Protein AF-0000000073375059 (afdb_homodimer)

Solvent-accessible surface area (backbone atoms only — not comparable to full-atom values): 99688 Å² total; per-residue (Å²): 128,85,52,71,65,58,52,52,54,49,49,52,49,51,52,48,50,50,48,46,50,53,47,50,50,54,46,51,53,35,50,50,41,48,50,53,26,54,52,55,29,67,74,44,81,50,67,69,58,23,49,52,42,42,52,53,29,49,30,58,49,70,66,50,55,66,57,98,88,35,75,55,78,84,76,52,91,84,45,61,63,58,48,45,52,48,57,43,48,57,53,49,50,58,38,50,74,48,37,66,64,62,47,69,67,60,52,48,51,52,49,50,56,55,52,48,53,54,50,20,53,52,47,29,49,52,50,37,51,47,51,50,50,48,50,52,40,38,54,53,69,70,51,69,81,74,83,73,76,79,75,73,75,78,69,64,69,72,77,62,73,51,72,64,56,54,49,51,49,50,54,47,51,60,44,21,59,36,66,62,90,69,61,63,64,58,42,50,48,54,49,36,42,66,42,56,57,31,95,66,61,31,63,44,32,31,54,43,44,52,50,45,27,50,49,42,47,54,50,56,56,62,68,66,55,76,76,75,48,36,53,70,54,44,51,33,39,50,52,54,49,62,72,38,82,50,58,50,71,67,57,43,53,52,50,54,51,43,73,75,28,70,67,54,32,48,53,50,18,51,54,50,28,53,46,59,75,41,44,90,73,58,71,80,67,80,57,35,37,32,44,81,41,78,44,96,88,68,49,72,45,65,39,56,58,65,56,66,70,56,50,49,54,48,44,43,54,13,47,55,51,28,50,47,47,49,52,49,52,51,50,44,50,66,36,72,71,48,56,54,46,62,62,74,66,60,53,68,66,57,53,48,51,43,34,65,67,74,41,85,67,64,56,81,58,10,42,47,46,50,50,50,51,34,49,59,40,46,65,43,46,84,46,42,80,53,40,77,53,67,66,62,70,69,70,72,73,63,76,68,75,79,70,69,84,83,56,51,57,67,48,55,51,87,44,71,68,48,44,54,47,40,50,52,42,53,51,44,37,48,44,59,51,34,17,71,73,68,36,24,32,30,34,37,32,36,26,46,46,58,54,51,48,53,34,27,55,61,46,49,50,50,52,44,43,70,48,38,52,48,68,69,56,51,51,44,49,49,45,65,40,40,36,27,39,30,47,64,93,43,76,84,58,74,55,42,54,33,40,20,17,38,63,60,78,39,50,46,38,50,37,50,54,48,60,54,48,47,51,51,47,52,48,42,18,64,74,49,59,20,49,69,69,46,56,60,88,60,34,38,37,40,66,35,66,48,60,64,51,50,44,52,42,50,52,52,50,52,51,50,26,63,54,53,55,54,56,68,29,68,87,49,20,7,38,41,60,28,50,21,84,90,64,65,60,94,70,74,77,63,81,84,47,59,70,54,55,33,64,52,83,41,27,32,56,37,39,84,78,59,42,76,41,73,41,62,67,61,49,51,55,51,49,53,50,48,50,54,55,44,62,70,25,60,84,15,70,61,50,28,43,52,50,43,36,51,44,69,30,47,48,49,49,64,29,67,53,78,76,28,19,44,62,16,30,59,49,54,52,51,52,45,53,47,52,34,47,50,50,45,57,71,50,24,61,53,90,87,72,59,81,49,91,46,25,71,58,56,55,52,47,51,51,47,28,68,75,67,73,47,92,80,79,65,75,42,46,43,51,32,40,56,80,31,57,22,65,46,44,67,65,61,50,61,58,50,56,30,26,43,79,57,33,42,68,56,47,66,57,56,56,55,53,26,56,52,40,54,52,51,52,52,53,51,49,47,52,53,43,55,51,43,63,75,36,83,64,44,65,64,58,64,77,82,63,88,77,62,93,55,70,91,52,77,78,51,69,67,68,66,54,66,51,54,53,48,32,33,84,86,54,83,60,35,66,38,56,49,52,50,52,28,57,18,58,52,54,76,53,68,63,71,75,51,84,81,34,70,56,49,45,42,28,47,68,43,61,80,62,75,82,58,78,52,71,45,38,53,72,85,80,35,50,53,64,37,48,41,50,45,64,73,28,29,62,63,38,30,74,53,42,74,27,70,55,43,23,61,66,90,74,49,68,60,72,51,57,54,47,62,69,66,54,79,83,82,77,84,133,128,86,50,69,64,58,51,53,53,47,50,51,48,50,52,48,50,52,50,47,52,52,49,50,50,54,44,50,53,35,51,49,40,48,51,53,28,54,52,55,29,67,72,45,80,51,67,68,58,23,49,52,42,42,52,52,29,48,30,59,48,71,68,48,54,67,56,97,89,36,74,57,81,84,76,53,89,84,44,59,63,58,50,44,53,48,56,43,47,57,53,51,50,57,38,51,75,49,36,67,66,61,47,70,67,59,52,48,51,52,48,51,55,56,52,50,54,55,50,21,52,51,47,29,50,52,50,39,50,48,49,49,49,49,51,50,40,39,54,54,70,70,48,68,79,74,83,72,78,79,73,72,75,77,68,66,70,71,78,62,72,51,72,64,55,54,49,51,49,51,54,47,51,61,43,21,60,37,66,64,90,67,60,63,65,58,43,51,47,53,50,36,41,68,42,57,56,32,95,68,60,29,64,43,31,31,54,44,44,53,50,45,27,49,49,42,47,52,49,57,56,62,67,66,53,77,74,75,48,37,54,70,54,44,52,33,39,50,52,52,49,63,72,40,83,51,58,50,72,68,56,42,53,52,51,53,52,42,73,75,29,70,66,54,32,47,53,49,17,51,53,50,28,52,46,60,76,41,45,90,72,57,71,84,70,80,56,35,38,32,44,81,42,76,44,95,88,68,49,73,46,64,39,56,58,67,56,67,69,57,51,50,52,49,42,44,52,12,46,55,51,28,48,46,49,50,52,48,50,50,52,44,52,65,36,71,71,45,57,54,46,62,64,73,66,60,54,68,68,58,52,48,50,42,33,64,68,73,40,86,66,64,55,79,60,10,42,47,47,50,50,48,51,34,51,59,40,44,64,42,45,84,44,41,81,53,40,76,54,68,65,62,72,68,72,72,73,60,76,69,76,78,70,76,76,82,57,50,58,69,48,54,50,86,44,72,66,49,44,53,46,39,51,52,43,53,50,43,37,46,43,59,50,32,17,70,73,68,35,23,31,31,34,38,31,36,26,47,46,58,54,52,48,53,34,29,54,63,48,48,51,51,53,43,44,71,48,39,52,48,69,67,57,51,48,43,50,50,45,66,38,40,36,27,38,29,48,64,92,44,77,85,56,74,56,42,55,33,40,20,17,38,63,60,79,39,50,46,38,50,37,50,53,48,59,54,49,47,53,51,47,51,48,42,20,63,74,47,58,20,48,69,69,46,57,62,88,60,35,38,38,40,65,34,66,49,60,62,51,50,46,53,41,51,52,50,50,51,51,50,27,64,54,54,56,55,56,67,28,69,89,48,20,7,38,41,61,27,52,22,84,90,65,65,60,94,69,75,78,62,82,86,47,58,70,56,54,30,64,52,82,40,27,33,56,37,38,82,80,58,42,76,40,74,39,62,68,59,49,51,55,50,48,54,51,48,50,53,54,42,63,70,25,61,84,15,70,61,50,27,45,51,51,42,35,50,43,70,29,48,47,47,50,64,29,66,52,77,74,28,18,44,62,15,31,60,50,54,52,51,50,44,53,48,53,34,47,51,50,44,58,72,49,28,61,56,89,85,73,59,83,51,91,45,27,70,58,55,54,51,47,51,51,47,28,68,74,66,72,47,91,78,77,64,76,40,45,44,51,33,40,55,80,30,57,24,65,46,45,66,65,62,49,61,58,52,56,32,27,44,81,56,34,43,68,58,46,64,57,56,55,54,52,24,56,53,40,52,52,51,50,50,53,50,50,48,53,54,44,56,52,43,64,74,37,84,63,44,67,65,60,64,75,78,64,87,78,63,92,54,69,90,50,76,80,51,68,67,67,68,55,66,50,56,51,48,32,34,86,87,53,84,59,36,62,38,57,50,52,49,54,27,59,18,56,51,53,77,53,69,64,74,75,52,83,81,35,71,55,48,44,41,28,47,67,43,60,80,62,76,82,57,79,51,70,45,38,53,73,87,79,34,50,54,66,36,47,42,50,44,65,71,28,29,62,61,38,29,75,54,41,72,26,70,55,44,24,58,66,91,73,49,67,61,71,50,56,53,47,62,68,66,53,78,83,81,77,84,133

Structure (mmCIF, N/CA/C/O backbone):
data_AF-0000000073375059-model_v1
#
loop_
_entity.id
_entity.type
_entity.pdbx_description
1 polymer 'Reverse transcriptase domain-containing protein'
#
loop_
_atom_site.group_PDB
_atom_site.id
_atom_site.type_symbol
_atom_site.label_atom_id
_atom_site.label_alt_id
_atom_site.label_comp_id
_atom_site.label_asym_id
_atom_site.label_entity_id
_atom_site.label_seq_id
_atom_site.pdbx_PDB_ins_code
_atom_site.Cartn_x
_atom_site.Cartn_y
_atom_site.Cartn_z
_atom_site.occupancy
_atom_site.B_iso_or_equiv
_atom_site.auth_seq_id
_atom_site.auth_comp_id
_atom_site.auth_asym_id
_atom_site.auth_atom_id
_atom_site.pdbx_PDB_model_num
ATOM 1 N N . MET A 1 1 ? 41.812 -37.438 -14.273 1 23.75 1 MET A N 1
ATOM 2 C CA . MET A 1 1 ? 41.188 -36.125 -14.109 1 23.75 1 MET A CA 1
ATOM 3 C C . MET A 1 1 ? 40.188 -36.125 -12.969 1 23.75 1 MET A C 1
ATOM 5 O O . MET A 1 1 ? 39.188 -36.844 -13.008 1 23.75 1 MET A O 1
ATOM 9 N N . ALA A 1 2 ? 40.531 -36 -11.906 1 39.16 2 ALA A N 1
ATOM 10 C CA . ALA A 1 2 ? 39.812 -35.844 -10.648 1 39.16 2 ALA A CA 1
ATOM 11 C C . ALA A 1 2 ? 38.625 -34.938 -10.812 1 39.16 2 ALA A C 1
ATOM 13 O O . ALA A 1 2 ? 38.781 -33.781 -11.242 1 39.16 2 ALA A O 1
ATOM 14 N N . SER A 1 3 ? 37.25 -35.344 -10.859 1 42.62 3 SER A N 1
ATOM 15 C CA . SER A 1 3 ? 36.031 -35.031 -11.555 1 42.62 3 SER A CA 1
ATOM 16 C C . SER A 1 3 ? 35.594 -33.594 -11.25 1 42.62 3 SER A C 1
ATOM 18 O O . SER A 1 3 ? 35.906 -33.062 -10.188 1 42.62 3 SER A O 1
ATOM 20 N N . ALA A 1 4 ? 35.469 -32.844 -12.32 1 46.31 4 ALA A N 1
ATOM 21 C CA . ALA A 1 4 ? 34.875 -31.5 -12.445 1 46.31 4 ALA A CA 1
ATOM 22 C C . ALA A 1 4 ? 33.781 -31.297 -11.414 1 46.31 4 ALA A C 1
ATOM 24 O O . ALA A 1 4 ? 33.594 -30.188 -10.891 1 46.31 4 ALA A O 1
ATOM 25 N N . LYS A 1 5 ? 33.031 -32.344 -11.102 1 51.94 5 LYS A N 1
ATOM 26 C CA . LYS A 1 5 ? 32 -32.281 -10.07 1 51.94 5 LYS A CA 1
ATOM 27 C C . LYS A 1 5 ? 32.594 -32.031 -8.695 1 51.94 5 LYS A C 1
ATOM 29 O O . LYS A 1 5 ? 32.062 -31.266 -7.902 1 51.94 5 LYS A O 1
ATOM 34 N N . SER A 1 6 ? 33.719 -32.656 -8.523 1 56.62 6 SER A N 1
ATOM 35 C CA . SER A 1 6 ? 34.344 -32.562 -7.219 1 56.62 6 SER A CA 1
ATOM 36 C C . SER A 1 6 ? 34.938 -31.156 -7.016 1 56.62 6 SER A C 1
ATOM 38 O O . SER A 1 6 ? 34.844 -30.594 -5.922 1 56.62 6 SER A O 1
ATOM 40 N N . GLU A 1 7 ? 35.281 -30.578 -8.156 1 55.44 7 GLU A N 1
ATOM 41 C CA . GLU A 1 7 ? 35.875 -29.25 -8.039 1 55.44 7 GLU A CA 1
ATOM 42 C C . GLU A 1 7 ? 34.812 -28.188 -7.82 1 55.44 7 GLU A C 1
ATOM 44 O O . GLU A 1 7 ? 35.031 -27.25 -7.043 1 55.44 7 GLU A O 1
ATOM 49 N N . LEU A 1 8 ? 33.688 -28.328 -8.531 1 60.12 8 LEU A N 1
ATOM 50 C CA . LEU A 1 8 ? 32.594 -27.375 -8.352 1 60.12 8 LEU A CA 1
ATOM 51 C C . LEU A 1 8 ? 32.031 -27.469 -6.941 1 60.12 8 LEU A C 1
ATOM 53 O O . LEU A 1 8 ? 31.734 -26.438 -6.32 1 60.12 8 LEU A O 1
ATOM 57 N N . SER A 1 9 ? 31.875 -28.688 -6.516 1 65.38 9 SER A N 1
ATOM 58 C CA . SER A 1 9 ? 31.375 -28.891 -5.164 1 65.38 9 SER A CA 1
ATOM 59 C C . SER A 1 9 ? 32.312 -28.297 -4.125 1 65.38 9 SER A C 1
ATOM 61 O O . SER A 1 9 ? 31.875 -27.703 -3.145 1 65.38 9 SER A O 1
ATOM 63 N N . GLN A 1 10 ? 33.594 -28.438 -4.398 1 67.38 10 GLN A N 1
ATOM 64 C CA . GLN A 1 10 ? 34.562 -27.891 -3.457 1 67.38 10 GLN A CA 1
ATOM 65 C C . GLN A 1 10 ? 34.562 -26.359 -3.482 1 67.38 10 GLN A C 1
ATOM 67 O O . GLN A 1 10 ? 34.656 -25.719 -2.436 1 67.38 10 GLN A O 1
ATOM 72 N N . THR A 1 11 ? 34.406 -25.859 -4.609 1 65.38 11 THR A N 1
ATOM 73 C CA . THR A 1 11 ? 34.344 -24.406 -4.727 1 65.38 11 THR A CA 1
ATOM 74 C C . THR A 1 11 ? 33.125 -23.844 -4.027 1 65.38 11 THR A C 1
ATOM 76 O O . THR A 1 11 ? 33.188 -22.812 -3.361 1 65.38 11 THR A O 1
ATOM 79 N N . LEU A 1 12 ? 32.062 -24.516 -4.211 1 67.56 12 LEU A N 1
ATOM 80 C CA . LEU A 1 12 ? 30.828 -24.078 -3.574 1 67.56 12 LEU A CA 1
ATOM 81 C C . LEU A 1 12 ? 30.922 -24.203 -2.057 1 67.56 12 LEU A C 1
ATOM 83 O O . LEU A 1 12 ? 30.359 -23.391 -1.324 1 67.56 12 LEU A O 1
ATOM 87 N N . GLN A 1 13 ? 31.578 -25.203 -1.63 1 73.88 13 GLN A N 1
ATOM 88 C CA . GLN A 1 13 ? 31.797 -25.359 -0.197 1 73.88 13 GLN A CA 1
ATOM 89 C C . GLN A 1 13 ? 32.656 -24.234 0.364 1 73.88 13 GLN A C 1
ATOM 91 O O . GLN A 1 13 ? 32.406 -23.734 1.46 1 73.88 13 GLN A O 1
ATOM 96 N N . ASP A 1 14 ? 33.625 -23.828 -0.365 1 71.31 14 ASP A N 1
ATOM 97 C CA . ASP A 1 14 ? 34.5 -22.75 0.074 1 71.31 14 ASP A CA 1
ATOM 98 C C . ASP A 1 14 ? 33.75 -21.422 0.12 1 71.31 14 ASP A C 1
ATOM 100 O O . ASP A 1 14 ? 33.938 -20.625 1.044 1 71.31 14 ASP A O 1
ATOM 104 N N . ILE A 1 15 ? 33 -21.234 -0.841 1 68.25 15 ILE A N 1
ATOM 105 C CA . ILE A 1 15 ? 32.219 -20.016 -0.891 1 68.25 15 ILE A CA 1
ATOM 106 C C . ILE A 1 15 ? 31.234 -19.984 0.279 1 68.25 15 ILE A C 1
ATOM 108 O O . ILE A 1 15 ? 31.062 -18.953 0.932 1 68.25 15 ILE A O 1
ATOM 112 N N . THR A 1 16 ? 30.562 -21.062 0.541 1 74.62 16 THR A N 1
ATOM 113 C CA . THR A 1 16 ? 29.594 -21.141 1.638 1 74.62 16 THR A CA 1
ATOM 114 C C . THR A 1 16 ? 30.297 -20.953 2.982 1 74.62 16 THR A C 1
ATOM 116 O O . THR A 1 16 ? 29.766 -20.297 3.875 1 74.62 16 THR A O 1
ATOM 119 N N . HIS A 1 17 ? 31.484 -21.516 3.094 1 77.81 17 HIS A N 1
ATOM 120 C CA . HIS A 1 17 ? 32.25 -21.344 4.328 1 77.81 17 HIS A CA 1
ATOM 121 C C . HIS A 1 17 ? 32.625 -19.875 4.535 1 77.81 17 HIS A C 1
ATOM 123 O O . HIS A 1 17 ? 32.625 -19.375 5.664 1 77.81 17 HIS A O 1
ATOM 129 N N . ALA A 1 18 ? 33 -19.281 3.473 1 73 18 ALA A N 1
ATOM 130 C CA . ALA A 1 18 ? 33.375 -17.875 3.553 1 73 18 ALA A CA 1
ATOM 131 C C . ALA A 1 18 ? 32.156 -17.016 3.957 1 73 18 ALA A C 1
ATOM 133 O O . ALA A 1 18 ? 32.312 -16.094 4.77 1 73 18 ALA A O 1
ATOM 134 N N . LYS A 1 19 ? 31.094 -17.266 3.35 1 76.31 19 LYS A N 1
ATOM 135 C CA . LYS A 1 19 ? 29.891 -16.531 3.68 1 76.31 19 LYS A CA 1
ATOM 136 C C . LYS A 1 19 ? 29.453 -16.781 5.125 1 76.31 19 LYS A C 1
ATOM 138 O O . LYS A 1 19 ? 28.984 -15.867 5.809 1 76.31 19 LYS A O 1
ATOM 143 N N . LEU A 1 20 ? 29.625 -17.953 5.609 1 81.31 20 LEU A N 1
ATOM 144 C CA . LEU A 1 20 ? 29.266 -18.312 6.98 1 81.31 20 LEU A CA 1
ATOM 145 C C . LEU A 1 20 ? 30.188 -17.609 7.977 1 81.31 20 LEU A C 1
ATOM 147 O O . LEU A 1 20 ? 29.75 -17.203 9.055 1 81.31 20 LEU A O 1
ATOM 151 N N . ARG A 1 21 ? 31.406 -17.516 7.566 1 79.12 21 ARG A N 1
ATOM 152 C CA . ARG A 1 21 ? 32.344 -16.812 8.438 1 79.12 21 ARG A CA 1
ATOM 153 C C . ARG A 1 21 ? 31.984 -15.336 8.531 1 79.12 21 ARG A C 1
ATOM 155 O O . ARG A 1 21 ? 32.031 -14.75 9.617 1 79.12 21 ARG A O 1
ATOM 162 N N . GLU A 1 22 ? 31.719 -14.797 7.402 1 79.5 22 GLU A N 1
ATOM 163 C CA . GLU A 1 22 ? 31.312 -13.391 7.398 1 79.5 22 GLU A CA 1
ATOM 164 C C . GLU A 1 22 ? 30.016 -13.195 8.172 1 79.5 22 GLU A C 1
ATOM 166 O O . GLU A 1 22 ? 29.859 -12.203 8.891 1 79.5 22 GLU A O 1
ATOM 171 N N . LEU A 1 23 ? 29.109 -14.078 7.961 1 84.94 23 LEU A N 1
ATOM 172 C CA . LEU A 1 23 ? 27.844 -14.031 8.672 1 84.94 23 LEU A CA 1
ATOM 173 C C . LEU A 1 23 ? 28.062 -14.164 10.18 1 84.94 23 LEU A C 1
ATOM 175 O O . LEU A 1 23 ? 27.406 -13.461 10.961 1 84.94 23 LEU A O 1
ATOM 179 N N . SER A 1 24 ? 28.922 -15.031 10.57 1 88.38 24 SER A N 1
ATOM 180 C CA . SER A 1 24 ? 29.203 -15.227 11.984 1 88.38 24 SER A CA 1
ATOM 181 C C . SER A 1 24 ? 29.797 -13.969 12.609 1 88.38 24 SER A C 1
ATOM 183 O O . SER A 1 24 ? 29.484 -13.625 13.75 1 88.38 24 SER A O 1
ATOM 185 N N . ARG A 1 25 ? 30.594 -13.328 11.867 1 86.06 25 ARG A N 1
ATOM 186 C CA . ARG A 1 25 ? 31.188 -12.086 12.352 1 86.06 25 ARG A CA 1
ATOM 187 C C . ARG A 1 25 ? 30.109 -11.008 12.523 1 86.06 25 ARG A C 1
ATOM 189 O O . ARG A 1 25 ? 30.062 -10.336 13.555 1 86.06 25 ARG A O 1
ATOM 196 N N . LYS A 1 26 ? 29.344 -10.82 11.531 1 85.38 26 LYS A N 1
ATOM 197 C CA . LYS A 1 26 ? 28.281 -9.828 11.586 1 85.38 26 LYS A CA 1
ATOM 198 C C . LYS A 1 26 ? 27.312 -10.125 12.727 1 85.38 26 LYS A C 1
ATOM 200 O O . LYS A 1 26 ? 26.859 -9.211 13.414 1 85.38 26 LYS A O 1
ATOM 205 N N . GLN A 1 27 ? 26.984 -11.352 12.867 1 90.81 27 GLN A N 1
ATOM 206 C CA . GLN A 1 27 ? 26.078 -11.781 13.93 1 90.81 27 GLN A CA 1
ATOM 207 C C . GLN A 1 27 ? 26.688 -11.5 15.312 1 90.81 27 GLN A C 1
ATOM 209 O O . GLN A 1 27 ? 25.984 -11.031 16.219 1 90.81 27 GLN A O 1
ATOM 214 N N . GLU A 1 28 ? 27.906 -11.805 15.469 1 91.25 28 GLU A N 1
ATOM 215 C CA . GLU A 1 28 ? 28.578 -11.586 16.75 1 91.25 28 GLU A CA 1
ATOM 216 C C . GLU A 1 28 ? 28.594 -10.109 17.109 1 91.25 28 GLU A C 1
ATOM 218 O O . GLU A 1 28 ? 28.375 -9.742 18.266 1 91.25 28 GLU A O 1
ATOM 223 N N . ILE A 1 29 ? 28.922 -9.305 16.125 1 91 29 ILE A N 1
ATOM 224 C CA . ILE A 1 29 ? 28.938 -7.863 16.344 1 91 29 ILE A CA 1
ATOM 225 C C . ILE A 1 29 ? 27.547 -7.383 16.75 1 91 29 ILE A C 1
ATOM 227 O O . ILE A 1 29 ? 27.406 -6.621 17.703 1 91 29 ILE A O 1
ATOM 231 N N . PHE A 1 30 ? 26.578 -7.812 16.047 1 94.25 30 PHE A N 1
ATOM 232 C CA . PHE A 1 30 ? 25.203 -7.422 16.328 1 94.25 30 PHE A CA 1
ATOM 233 C C . PHE A 1 30 ? 24.781 -7.887 17.719 1 94.25 30 PHE A C 1
ATOM 235 O O . PHE A 1 30 ? 24.203 -7.121 18.484 1 94.25 30 PHE A O 1
ATOM 242 N N . LEU A 1 31 ? 25.047 -9.094 18.047 1 94 31 LEU A N 1
ATOM 243 C CA . LEU A 1 31 ? 24.656 -9.648 19.344 1 94 31 LEU A CA 1
ATOM 244 C C . LEU A 1 31 ? 25.375 -8.938 20.484 1 94 31 LEU A C 1
ATOM 246 O O . LEU A 1 31 ? 24.797 -8.758 21.562 1 94 31 LEU A O 1
ATOM 250 N N . SER A 1 32 ? 26.547 -8.578 20.266 1 94.31 32 SER A N 1
ATOM 251 C CA . SER A 1 32 ? 27.281 -7.832 21.266 1 94.31 32 SER A CA 1
ATOM 252 C C . SER A 1 32 ? 26.656 -6.469 21.516 1 94.31 32 SER A C 1
ATOM 254 O O . SER A 1 32 ? 26.453 -6.07 22.672 1 94.31 32 SER A O 1
ATOM 256 N N . HIS A 1 33 ? 26.391 -5.766 20.406 1 94.94 33 HIS A N 1
ATOM 257 C CA . HIS A 1 33 ? 25.719 -4.469 20.531 1 94.94 33 HIS A CA 1
ATOM 258 C C . HIS A 1 33 ? 24.359 -4.609 21.188 1 94.94 33 HIS A C 1
ATOM 260 O O . HIS A 1 33 ? 23.953 -3.758 21.984 1 94.94 33 HIS A O 1
ATOM 266 N N . LYS A 1 34 ? 23.609 -5.629 20.766 1 96.19 34 LYS A N 1
ATOM 267 C CA . LYS A 1 34 ? 22.297 -5.891 21.359 1 96.19 34 LYS A CA 1
ATOM 268 C C . LYS A 1 34 ? 22.406 -6.117 22.859 1 96.19 34 LYS A C 1
ATOM 270 O O . LYS A 1 34 ? 21.641 -5.555 23.641 1 96.19 34 LYS A O 1
ATOM 275 N N . ALA A 1 35 ? 23.344 -6.902 23.281 1 95.81 35 ALA A N 1
ATOM 276 C CA . ALA A 1 35 ? 23.531 -7.195 24.703 1 95.81 35 ALA A CA 1
ATOM 277 C C . ALA A 1 35 ? 23.891 -5.93 25.484 1 95.81 35 ALA A C 1
ATOM 279 O O . ALA A 1 35 ? 23.375 -5.703 26.578 1 95.81 35 ALA A O 1
ATOM 280 N N . THR A 1 36 ? 24.766 -5.117 24.984 1 95.44 36 THR A N 1
ATOM 281 C CA . THR A 1 36 ? 25.156 -3.857 25.609 1 95.44 36 THR A CA 1
ATOM 282 C C . THR A 1 36 ? 23.953 -2.924 25.719 1 95.44 36 THR A C 1
ATOM 284 O O . THR A 1 36 ? 23.766 -2.262 26.75 1 95.44 36 THR A O 1
ATOM 287 N N . THR A 1 37 ? 23.203 -2.873 24.656 1 95.81 37 THR A N 1
ATOM 288 C CA . THR A 1 37 ? 22.016 -2.025 24.641 1 95.81 37 THR A CA 1
ATOM 289 C C . THR A 1 37 ? 21.031 -2.463 25.719 1 95.81 37 THR A C 1
ATOM 291 O O . THR A 1 37 ? 20.516 -1.635 26.469 1 95.81 37 THR A O 1
ATOM 294 N N . LEU A 1 38 ? 20.75 -3.744 25.812 1 96.06 38 LEU A N 1
ATOM 295 C CA . LEU A 1 38 ? 19.781 -4.254 26.766 1 96.06 38 LEU A CA 1
ATOM 296 C C . LEU A 1 38 ? 20.281 -4.062 28.203 1 96.06 38 LEU A C 1
ATOM 298 O O . LEU A 1 38 ? 19.484 -3.783 29.109 1 96.06 38 LEU A O 1
ATOM 302 N N . GLN A 1 39 ? 21.547 -4.168 28.391 1 94.81 39 GLN A N 1
ATOM 303 C CA . GLN A 1 39 ? 22.125 -3.934 29.703 1 94.81 39 GLN A CA 1
ATOM 304 C C . GLN A 1 39 ? 22 -2.469 30.109 1 94.81 39 GLN A C 1
ATOM 306 O O . GLN A 1 39 ? 21.688 -2.164 31.266 1 94.81 39 GLN A O 1
ATOM 311 N N . THR A 1 40 ? 22.266 -1.55 29.188 1 95.25 40 THR A N 1
ATOM 312 C CA . THR A 1 40 ? 22.141 -0.12 29.453 1 95.25 40 THR A CA 1
ATOM 313 C C . THR A 1 40 ? 20.703 0.247 29.781 1 95.25 40 THR A C 1
ATOM 315 O O . THR A 1 40 ? 20.453 1.055 30.688 1 95.25 40 THR A O 1
ATOM 318 N N . VAL A 1 41 ? 19.781 -0.346 29.062 1 94.81 41 VAL A N 1
ATOM 319 C CA . VAL A 1 41 ? 18.359 -0.07 29.266 1 94.81 41 VAL A CA 1
ATOM 320 C C . VAL A 1 41 ? 17.922 -0.573 30.641 1 94.81 41 VAL A C 1
ATOM 322 O O . VAL A 1 41 ? 17.141 0.088 31.328 1 94.81 41 VAL A O 1
ATOM 325 N N . GLN A 1 42 ? 18.406 -1.657 31.062 1 92.5 42 GLN A N 1
ATOM 326 C CA . GLN A 1 42 ? 18.016 -2.252 32.344 1 92.5 42 GLN A CA 1
ATOM 327 C C . GLN A 1 42 ? 18.578 -1.451 33.5 1 92.5 42 GLN A C 1
ATOM 329 O O . GLN A 1 42 ? 18 -1.459 34.594 1 92.5 42 GLN A O 1
ATOM 334 N N . ALA A 1 43 ? 19.547 -0.698 33.312 1 93 43 ALA A N 1
ATOM 335 C CA . ALA A 1 43 ? 20.219 0.071 34.375 1 93 43 ALA A CA 1
ATOM 336 C C . ALA A 1 43 ? 19.484 1.39 34.625 1 93 43 ALA A C 1
ATOM 338 O O . ALA A 1 43 ? 19.672 2.02 35.656 1 93 43 ALA A O 1
ATOM 339 N N . LEU A 1 44 ? 18.609 1.76 33.719 1 93.56 44 LEU A N 1
ATOM 340 C CA . LEU A 1 44 ? 17.953 3.057 33.812 1 93.56 44 LEU A CA 1
ATOM 341 C C . LEU A 1 44 ? 16.578 2.916 34.469 1 93.56 44 LEU A C 1
ATOM 343 O O . LEU A 1 44 ? 15.891 1.911 34.281 1 93.56 44 LEU A O 1
ATOM 347 N N . ASP A 1 45 ? 16.156 3.887 35.219 1 89.12 45 ASP A N 1
ATOM 348 C CA . ASP A 1 45 ? 14.883 3.832 35.938 1 89.12 45 ASP A CA 1
ATOM 349 C C . ASP A 1 45 ? 13.789 4.586 35.188 1 89.12 45 ASP A C 1
ATOM 351 O O . ASP A 1 45 ? 12.648 4.129 35.125 1 89.12 45 ASP A O 1
ATOM 355 N N . SER A 1 46 ? 14.18 5.707 34.594 1 91.5 46 SER A N 1
ATOM 356 C CA . SER A 1 46 ? 13.195 6.516 33.906 1 91.5 46 SER A CA 1
ATOM 357 C C . SER A 1 46 ? 12.742 5.84 32.594 1 91.5 46 SER A C 1
ATOM 359 O O . SER A 1 46 ? 13.578 5.367 31.812 1 91.5 46 SER A O 1
ATOM 361 N N . LYS A 1 47 ? 11.438 5.676 32.438 1 92.06 47 LYS A N 1
ATOM 362 C CA . LYS A 1 47 ? 10.891 5.051 31.234 1 92.06 47 LYS A CA 1
ATOM 363 C C . LYS A 1 47 ? 11.344 5.793 29.984 1 92.06 47 LYS A C 1
ATOM 365 O O . LYS A 1 47 ? 11.656 5.172 28.969 1 92.06 47 LYS A O 1
ATOM 370 N N . ILE A 1 48 ? 11.336 7.152 30.047 1 93.75 48 ILE A N 1
ATOM 371 C CA . ILE A 1 48 ? 11.703 7.973 28.891 1 93.75 48 ILE A CA 1
ATOM 372 C C . ILE A 1 48 ? 13.188 7.77 28.578 1 93.75 48 ILE A C 1
ATOM 374 O O . ILE A 1 48 ? 13.555 7.629 27.406 1 93.75 48 ILE A O 1
ATOM 378 N N . GLU A 1 49 ? 13.992 7.691 29.578 1 94.44 49 GLU A N 1
ATOM 379 C CA . GLU A 1 49 ? 15.422 7.484 29.375 1 94.44 49 GLU A CA 1
ATOM 380 C C . GLU A 1 49 ? 15.703 6.082 28.844 1 94.44 49 GLU A C 1
ATOM 382 O O . GLU A 1 49 ? 16.625 5.895 28.031 1 94.44 49 GLU A O 1
ATOM 387 N N . ARG A 1 50 ? 14.93 5.098 29.344 1 95.25 50 ARG A N 1
ATOM 388 C CA . ARG A 1 50 ? 15.062 3.732 28.844 1 95.25 50 ARG A CA 1
ATOM 389 C C . ARG A 1 50 ? 14.773 3.672 27.344 1 95.25 50 ARG A C 1
ATOM 391 O O . ARG A 1 50 ? 15.508 3.029 26.594 1 95.25 50 ARG A O 1
ATOM 398 N N . LEU A 1 51 ? 13.703 4.32 26.969 1 95.94 51 LEU A N 1
ATOM 399 C CA . LEU A 1 51 ? 13.305 4.32 25.562 1 95.94 51 LEU A CA 1
ATOM 400 C C . LEU A 1 51 ? 14.328 5.055 24.703 1 95.94 51 LEU A C 1
ATOM 402 O O . LEU A 1 51 ? 14.617 4.637 23.578 1 95.94 51 LEU A O 1
ATOM 406 N N . ALA A 1 52 ? 14.883 6.16 25.219 1 94.88 52 ALA A N 1
ATOM 407 C CA . ALA A 1 52 ? 15.914 6.895 24.5 1 94.88 52 ALA A CA 1
ATOM 408 C C . ALA A 1 52 ? 17.172 6.043 24.328 1 94.88 52 ALA A C 1
ATOM 410 O O . ALA A 1 52 ? 17.781 6.039 23.25 1 94.88 52 ALA A O 1
ATOM 411 N N . ALA A 1 53 ? 17.5 5.309 25.391 1 95.75 53 ALA A N 1
ATOM 412 C CA . ALA A 1 53 ? 18.672 4.43 25.328 1 95.75 53 ALA A CA 1
ATOM 413 C C . ALA A 1 53 ? 18.438 3.289 24.328 1 95.75 53 ALA A C 1
ATOM 415 O O . ALA A 1 53 ? 19.359 2.895 23.609 1 95.75 53 ALA A O 1
ATOM 416 N N . LEU A 1 54 ? 17.266 2.75 24.406 1 96 54 LEU A N 1
ATOM 417 C CA . LEU A 1 54 ? 16.922 1.676 23.484 1 96 54 LEU A CA 1
ATOM 418 C C . LEU A 1 54 ? 16.969 2.162 22.047 1 96 54 LEU A C 1
ATOM 420 O O . LEU A 1 54 ? 17.484 1.464 21.172 1 96 54 LEU A O 1
ATOM 424 N N . SER A 1 55 ? 16.391 3.35 21.75 1 95.56 55 SER A N 1
ATOM 425 C CA . SER A 1 55 ? 16.422 3.936 20.422 1 95.56 55 SER A CA 1
ATOM 426 C C . SER A 1 55 ? 17.859 4.148 19.938 1 95.56 55 SER A C 1
ATOM 428 O O . SER A 1 55 ? 18.188 3.82 18.797 1 95.56 55 SER A O 1
ATOM 430 N N . ASN A 1 56 ? 18.703 4.641 20.797 1 94.25 56 ASN A N 1
ATOM 431 C CA . ASN A 1 56 ? 20.094 4.848 20.453 1 94.25 56 ASN A CA 1
ATOM 432 C C . ASN A 1 56 ? 20.828 3.521 20.266 1 94.25 56 ASN A C 1
ATOM 434 O O . ASN A 1 56 ? 21.703 3.408 19.391 1 94.25 56 ASN A O 1
ATOM 438 N N . GLY A 1 57 ? 20.5 2.59 21.125 1 94.94 57 GLY A N 1
ATOM 439 C CA . GLY A 1 57 ? 21.078 1.265 20.969 1 94.94 57 GLY A CA 1
ATOM 440 C C . GLY A 1 57 ? 20.781 0.633 19.625 1 94.94 57 GLY A C 1
ATOM 441 O O . GLY A 1 57 ? 21.641 0.001 19.016 1 94.94 57 GLY A O 1
ATOM 442 N N . LEU A 1 58 ? 19.516 0.742 19.188 1 95 58 LEU A N 1
ATOM 443 C CA . LEU A 1 58 ? 19.125 0.204 17.891 1 95 58 LEU A CA 1
ATOM 444 C C . LEU A 1 58 ? 19.891 0.901 16.75 1 95 58 LEU A C 1
ATOM 446 O O . LEU A 1 58 ? 20.281 0.262 15.781 1 95 58 LEU A O 1
ATOM 450 N N . LYS A 1 59 ? 20.078 2.23 16.875 1 93.44 59 LYS A N 1
ATOM 451 C CA . LYS A 1 59 ? 20.844 2.957 15.867 1 93.44 59 LYS A CA 1
ATOM 452 C C . LYS A 1 59 ? 22.25 2.404 15.75 1 93.44 59 LYS A C 1
ATOM 454 O O . LYS A 1 59 ? 22.781 2.256 14.648 1 93.44 59 LYS A O 1
ATOM 459 N N . THR A 1 60 ? 22.781 2.012 16.828 1 91.44 60 THR A N 1
ATOM 460 C CA . THR A 1 60 ? 24.125 1.418 16.844 1 91.44 60 THR A CA 1
ATOM 461 C C . THR A 1 60 ? 24.078 -0 16.281 1 91.44 60 THR A C 1
ATOM 463 O O . THR A 1 60 ? 24.938 -0.375 15.477 1 91.44 60 THR A O 1
ATOM 466 N N . CYS A 1 61 ? 23.141 -0.775 16.734 1 92.75 61 CYS A N 1
ATOM 467 C CA . CYS A 1 61 ? 23.031 -2.164 16.297 1 92.75 61 CYS A CA 1
ATOM 468 C C . CYS A 1 61 ? 22.891 -2.26 14.789 1 92.75 61 CYS A C 1
ATOM 470 O O . CYS A 1 61 ? 23.453 -3.168 14.164 1 92.75 61 CYS A O 1
ATOM 472 N N . PHE A 1 62 ? 22.188 -1.311 14.211 1 90.69 62 PHE A N 1
ATOM 473 C CA . PHE A 1 62 ? 21.875 -1.387 12.781 1 90.69 62 PHE A CA 1
ATOM 474 C C . PHE A 1 62 ? 22.766 -0.439 11.992 1 90.69 62 PHE A C 1
ATOM 476 O O . PHE A 1 62 ? 22.578 -0.265 10.781 1 90.69 62 PHE A O 1
ATOM 483 N N . GLY A 1 63 ? 23.703 0.239 12.633 1 86.06 63 GLY A N 1
ATOM 484 C CA . GLY A 1 63 ? 24.688 1.087 11.984 1 86.06 63 GLY A CA 1
ATOM 485 C C . GLY A 1 63 ? 24.094 2.359 11.414 1 86.06 63 GLY A C 1
ATOM 486 O O . GLY A 1 63 ? 24.469 2.783 10.312 1 86.06 63 GLY A O 1
ATOM 487 N N . ILE A 1 64 ? 23.094 2.957 12.031 1 88.06 64 ILE A N 1
ATOM 488 C CA . ILE A 1 64 ? 22.484 4.211 11.586 1 88.06 64 ILE A CA 1
ATOM 489 C C . ILE A 1 64 ? 23.297 5.391 12.125 1 88.06 64 ILE A C 1
ATOM 491 O O . ILE A 1 64 ? 23.422 5.559 13.344 1 88.06 64 ILE A O 1
ATOM 495 N N . PRO A 1 65 ? 23.797 6.191 11.305 1 84.81 65 PRO A N 1
ATOM 496 C CA . PRO A 1 65 ? 24.672 7.277 11.766 1 84.81 65 PRO A CA 1
ATOM 497 C C . PRO A 1 65 ? 23.891 8.391 12.477 1 84.81 65 PRO A C 1
ATOM 499 O O . PRO A 1 65 ? 22.766 8.703 12.094 1 84.81 65 PRO A O 1
ATOM 502 N N . VAL A 1 66 ? 24.531 8.938 13.492 1 86.5 66 VAL A N 1
ATOM 503 C CA . VAL A 1 66 ? 23.984 10.062 14.25 1 86.5 66 VAL A CA 1
ATOM 504 C C . VAL A 1 66 ? 24.969 11.234 14.203 1 86.5 66 VAL A C 1
ATOM 506 O O . VAL A 1 66 ? 26.156 11.07 14.516 1 86.5 66 VAL A O 1
ATOM 509 N N . VAL A 1 67 ? 24.5 12.375 13.656 1 78.56 67 VAL A N 1
ATOM 510 C CA . VAL A 1 67 ? 25.312 13.586 13.602 1 78.56 67 VAL A CA 1
ATOM 511 C C . VAL A 1 67 ? 24.688 14.664 14.484 1 78.56 67 VAL A C 1
ATOM 513 O O . VAL A 1 67 ? 23.531 15.031 14.305 1 78.56 67 VAL A O 1
ATOM 516 N N . ASN A 1 68 ? 25.375 15.281 15.328 1 70.75 68 ASN A N 1
ATOM 517 C CA . ASN A 1 68 ? 24.938 16.344 16.234 1 70.75 68 ASN A CA 1
ATOM 518 C C . ASN A 1 68 ? 23.656 15.969 16.969 1 70.75 68 ASN A C 1
ATOM 520 O O . ASN A 1 68 ? 22.719 16.781 17.047 1 70.75 68 ASN A O 1
ATOM 524 N N . GLY A 1 69 ? 23.578 14.617 17.203 1 71.44 69 GLY A N 1
ATOM 525 C CA . GLY A 1 69 ? 22.453 14.148 17.984 1 71.44 69 GLY A CA 1
ATOM 526 C C . GLY A 1 69 ? 21.234 13.812 17.156 1 71.44 69 GLY A C 1
ATOM 527 O O . GLY A 1 69 ? 20.203 13.398 17.688 1 71.44 69 GLY A O 1
ATOM 528 N N . ARG A 1 70 ? 21.406 13.992 15.867 1 78.25 70 ARG A N 1
ATOM 529 C CA . ARG A 1 70 ? 20.297 13.68 14.977 1 78.25 70 ARG A CA 1
ATOM 530 C C . ARG A 1 70 ? 20.656 12.539 14.031 1 78.25 70 ARG A C 1
ATOM 532 O O . ARG A 1 70 ? 21.797 12.461 13.539 1 78.25 70 ARG A O 1
ATOM 539 N N . MET A 1 71 ? 19.688 11.734 13.898 1 84.12 71 MET A N 1
ATOM 540 C CA . MET A 1 71 ? 19.906 10.594 13.016 1 84.12 71 MET A CA 1
ATOM 541 C C . MET A 1 71 ? 19.812 11.016 11.555 1 84.12 71 MET A C 1
ATOM 543 O O . MET A 1 71 ? 19.031 11.906 11.211 1 84.12 71 MET A O 1
ATOM 547 N N . ILE A 1 72 ? 20.609 10.477 10.719 1 77 72 ILE A N 1
ATOM 548 C CA . ILE A 1 72 ? 20.594 10.719 9.281 1 77 72 ILE A CA 1
ATOM 549 C C . ILE A 1 72 ? 19.891 9.555 8.578 1 77 72 ILE A C 1
ATOM 551 O O . ILE A 1 72 ? 20.266 8.398 8.758 1 77 72 ILE A O 1
ATOM 555 N N . ARG A 1 73 ? 18.984 9.844 7.824 1 81.06 73 ARG A N 1
ATOM 556 C CA . ARG A 1 73 ? 18.203 8.82 7.133 1 81.06 73 ARG A CA 1
ATOM 557 C C . ARG A 1 73 ? 18.844 8.453 5.797 1 81.06 73 ARG A C 1
ATOM 559 O O . ARG A 1 73 ? 19.594 9.25 5.219 1 81.06 73 ARG A O 1
ATOM 566 N N . GLY A 1 74 ? 18.484 7.293 5.227 1 71.38 74 GLY A N 1
ATOM 567 C CA . GLY A 1 74 ? 18.781 6.879 3.865 1 71.38 74 GLY A CA 1
ATOM 568 C C . GLY A 1 74 ? 20.109 6.168 3.736 1 71.38 74 GLY A C 1
ATOM 569 O O . GLY A 1 74 ? 20.562 5.867 2.627 1 71.38 74 GLY A O 1
ATOM 570 N N . HIS A 1 75 ? 20.75 5.949 4.758 1 62.84 75 HIS A N 1
ATOM 571 C CA . HIS A 1 75 ? 22.078 5.387 4.609 1 62.84 75 HIS A CA 1
ATOM 572 C C . HIS A 1 75 ? 22.062 3.867 4.727 1 62.84 75 HIS A C 1
ATOM 574 O O . HIS A 1 75 ? 23.047 3.201 4.41 1 62.84 75 HIS A O 1
ATOM 580 N N . THR A 1 76 ? 21 3.41 5.297 1 66.31 76 THR A N 1
ATOM 581 C CA . THR A 1 76 ? 20.922 1.956 5.391 1 66.31 76 THR A CA 1
ATOM 582 C C . THR A 1 76 ? 20.031 1.384 4.289 1 66.31 76 THR A C 1
ATOM 584 O O . THR A 1 76 ? 18.969 1.926 4.004 1 66.31 76 THR A O 1
ATOM 587 N N . SER A 1 77 ? 20.484 0.806 3.32 1 58.56 77 SER A N 1
ATOM 588 C CA . SER A 1 77 ? 19.75 0.29 2.168 1 58.56 77 SER A CA 1
ATOM 589 C C . SER A 1 77 ? 18.625 -0.649 2.602 1 58.56 77 SER A C 1
ATOM 591 O O . SER A 1 77 ? 17.594 -0.721 1.95 1 58.56 77 SER A O 1
ATOM 593 N N . ASN A 1 78 ? 18.703 -1.229 3.822 1 67.69 78 ASN A N 1
ATOM 594 C CA . ASN A 1 78 ? 17.797 -2.342 4.043 1 67.69 78 ASN A CA 1
ATOM 595 C C . ASN A 1 78 ? 16.891 -2.094 5.25 1 67.69 78 ASN A C 1
ATOM 597 O O . ASN A 1 78 ? 16.047 -2.934 5.586 1 67.69 78 ASN A O 1
ATOM 601 N N . HIS A 1 79 ? 17.016 -0.935 5.887 1 81.44 79 HIS A N 1
ATOM 602 C CA . HIS A 1 79 ? 16.234 -0.769 7.105 1 81.44 79 HIS A CA 1
ATOM 603 C C . HIS A 1 79 ? 15.516 0.579 7.117 1 81.44 79 HIS A C 1
ATOM 605 O O . HIS A 1 79 ? 15.539 1.288 8.125 1 81.44 79 HIS A O 1
ATOM 611 N N . GLU A 1 80 ? 15 0.889 6.012 1 82.75 80 GLU A N 1
ATOM 612 C CA . GLU A 1 80 ? 14.328 2.178 5.871 1 82.75 80 GLU A CA 1
ATOM 613 C C . GLU A 1 80 ? 13.172 2.309 6.859 1 82.75 80 GLU A C 1
ATOM 615 O O . GLU A 1 80 ? 12.945 3.387 7.414 1 82.75 80 GLU A O 1
ATOM 620 N N . ARG A 1 81 ? 12.469 1.314 7.141 1 88.25 81 ARG A N 1
ATOM 621 C CA . ARG A 1 81 ? 11.328 1.345 8.055 1 88.25 81 ARG A CA 1
ATOM 622 C C . ARG A 1 81 ? 11.781 1.605 9.484 1 88.25 81 ARG A C 1
ATOM 624 O O . ARG A 1 81 ? 11.109 2.32 10.234 1 88.25 81 ARG A O 1
ATOM 631 N N . LEU A 1 82 ? 12.758 0.916 9.836 1 90.5 82 LEU A N 1
ATOM 632 C CA . LEU A 1 82 ? 13.289 1.123 11.18 1 90.5 82 LEU A CA 1
ATOM 633 C C . LEU A 1 82 ? 13.773 2.559 11.352 1 90.5 82 LEU A C 1
ATOM 635 O O . LEU A 1 82 ? 13.578 3.158 12.414 1 90.5 82 LEU A O 1
ATOM 639 N N . GLU A 1 83 ? 14.406 3.084 10.32 1 91.12 83 GLU A N 1
ATOM 640 C CA . GLU A 1 83 ? 14.875 4.465 10.383 1 91.12 83 GLU A CA 1
ATOM 641 C C . GLU A 1 83 ? 13.719 5.434 10.633 1 91.12 83 GLU A C 1
ATOM 643 O O . GLU A 1 83 ? 13.852 6.363 11.43 1 91.12 83 GLU A O 1
ATOM 648 N N . ILE A 1 84 ? 12.656 5.23 9.945 1 91 84 ILE A N 1
ATOM 649 C CA . ILE A 1 84 ? 11.484 6.086 10.102 1 91 84 ILE A CA 1
ATOM 650 C C . ILE A 1 84 ? 10.93 5.961 11.523 1 91 84 ILE A C 1
ATOM 652 O O . ILE A 1 84 ? 10.609 6.965 12.156 1 91 84 ILE A O 1
ATOM 656 N N . THR A 1 85 ? 10.805 4.734 11.977 1 92.88 85 THR A N 1
ATOM 657 C CA . THR A 1 85 ? 10.297 4.488 13.32 1 92.88 85 THR A CA 1
ATOM 658 C C . THR A 1 85 ? 11.172 5.184 14.359 1 92.88 85 THR A C 1
ATOM 660 O O . THR A 1 85 ? 10.664 5.828 15.281 1 92.88 85 THR A O 1
ATOM 663 N N . LEU A 1 86 ? 12.484 5.094 14.219 1 93.75 86 LEU A N 1
ATOM 664 C CA . LEU A 1 86 ? 13.406 5.684 15.172 1 93.75 86 LEU A CA 1
ATOM 665 C C . LEU A 1 86 ? 13.359 7.207 15.117 1 93.75 86 LEU A C 1
ATOM 667 O O . LEU A 1 86 ? 13.391 7.875 16.156 1 93.75 86 LEU A O 1
ATOM 671 N N . ALA A 1 87 ? 13.305 7.719 13.898 1 91.62 87 ALA A N 1
ATOM 672 C CA . ALA A 1 87 ? 13.188 9.164 13.734 1 91.62 87 ALA A CA 1
ATOM 673 C C . ALA A 1 87 ? 11.938 9.695 14.422 1 91.62 87 ALA A C 1
ATOM 675 O O . ALA A 1 87 ? 11.977 10.742 15.086 1 91.62 87 ALA A O 1
ATOM 676 N N . ASN A 1 88 ? 10.852 9.055 14.258 1 93.31 88 ASN A N 1
ATOM 677 C CA . ASN A 1 88 ? 9.586 9.469 14.867 1 93.31 88 ASN A CA 1
ATOM 678 C C . ASN A 1 88 ? 9.625 9.328 16.391 1 93.31 88 ASN A C 1
ATOM 680 O O . ASN A 1 88 ? 9.148 10.211 17.109 1 93.31 88 ASN A O 1
ATOM 684 N N . ILE A 1 89 ? 10.172 8.266 16.859 1 94.19 89 ILE A N 1
ATOM 685 C CA . ILE A 1 89 ? 10.219 8.016 18.297 1 94.19 89 ILE A CA 1
ATOM 686 C C . ILE A 1 89 ? 11.062 9.086 18.984 1 94.19 89 ILE A C 1
ATOM 688 O O . ILE A 1 89 ? 10.742 9.523 20.094 1 94.19 89 ILE A O 1
ATOM 692 N N . ASP A 1 90 ? 12.133 9.508 18.312 1 91.75 90 ASP A N 1
ATOM 693 C CA . ASP A 1 90 ? 12.953 10.586 18.875 1 91.75 90 ASP A CA 1
ATOM 694 C C . ASP A 1 90 ? 12.125 11.852 19.094 1 91.75 90 ASP A C 1
ATOM 696 O O . ASP A 1 90 ? 12.297 12.539 20.094 1 91.75 90 ASP A O 1
ATOM 700 N N . ARG A 1 91 ? 11.297 12.117 18.219 1 92.75 91 ARG A N 1
ATOM 701 C CA . ARG A 1 91 ? 10.445 13.305 18.312 1 92.75 91 ARG A CA 1
ATOM 702 C C . ARG A 1 91 ? 9.344 13.094 19.344 1 92.75 91 ARG A C 1
ATOM 704 O O . ARG A 1 91 ? 9.031 14.008 20.125 1 92.75 91 ARG A O 1
ATOM 711 N N . PHE A 1 92 ? 8.781 11.938 19.391 1 95.31 92 PHE A N 1
ATOM 712 C CA . PHE A 1 92 ? 7.738 11.633 20.359 1 95.31 92 PHE A CA 1
ATOM 713 C C . PHE A 1 92 ? 8.289 11.672 21.781 1 95.31 92 PHE A C 1
ATOM 715 O O . PHE A 1 92 ? 7.586 12.078 22.703 1 95.31 92 PHE A O 1
ATOM 722 N N . LEU A 1 93 ? 9.477 11.234 21.906 1 93.69 93 LEU A N 1
ATOM 723 C CA . LEU A 1 93 ? 10.086 11.234 23.234 1 93.69 93 LEU A CA 1
ATOM 724 C C . LEU A 1 93 ? 10.289 12.664 23.734 1 93.69 93 LEU A C 1
ATOM 726 O O . LEU A 1 93 ? 10.188 12.922 24.938 1 93.69 93 LEU A O 1
ATOM 730 N N . LYS A 1 94 ? 10.617 13.555 22.828 1 92.25 94 LYS A N 1
ATOM 731 C CA . LYS A 1 94 ? 10.719 14.961 23.219 1 92.25 94 LYS A CA 1
ATOM 732 C C . LYS A 1 94 ? 9.375 15.484 23.719 1 92.25 94 LYS A C 1
ATOM 734 O O . LYS A 1 94 ? 9.328 16.25 24.688 1 92.25 94 LYS A O 1
ATOM 739 N N . GLN A 1 95 ? 8.336 15.125 23.031 1 94.56 95 GLN A N 1
ATOM 740 C CA . GLN A 1 95 ? 7 15.484 23.5 1 94.56 95 GLN A CA 1
ATOM 741 C C . GLN A 1 95 ? 6.719 14.891 24.891 1 94.56 95 GLN A C 1
ATOM 743 O O . GLN A 1 95 ? 6.176 15.57 25.766 1 94.56 95 GLN A O 1
ATOM 748 N N . ALA A 1 96 ? 7.113 13.633 25.047 1 94.44 96 ALA A N 1
ATOM 749 C CA . ALA A 1 96 ? 6.828 12.898 26.266 1 94.44 96 ALA A CA 1
ATOM 750 C C . ALA A 1 96 ? 7.543 13.523 27.469 1 94.44 96 ALA A C 1
ATOM 752 O O . ALA A 1 96 ? 7.109 13.367 28.609 1 94.44 96 ALA A O 1
ATOM 753 N N . GLN A 1 97 ? 8.578 14.281 27.234 1 92 97 GLN A N 1
ATOM 754 C CA . GLN A 1 97 ? 9.32 14.938 28.312 1 92 97 GLN A CA 1
ATOM 755 C C . GLN A 1 97 ? 8.484 16.031 28.969 1 92 97 GLN A C 1
ATOM 757 O O . GLN A 1 97 ? 8.641 16.297 30.172 1 92 97 GLN A O 1
ATOM 762 N N . TYR A 1 98 ? 7.578 16.641 28.156 1 92.44 98 TYR A N 1
ATOM 763 C CA . TYR A 1 98 ? 6.832 17.781 28.656 1 92.44 98 TYR A CA 1
ATOM 764 C C . TYR A 1 98 ? 5.348 17.469 28.781 1 92.44 98 TYR A C 1
ATOM 766 O O . TYR A 1 98 ? 4.645 18.031 29.609 1 92.44 98 TYR A O 1
ATOM 774 N N . ASP A 1 99 ? 4.793 16.562 27.969 1 92.94 99 ASP A N 1
ATOM 775 C CA . ASP A 1 99 ? 3.361 16.328 27.797 1 92.94 99 ASP A CA 1
ATOM 776 C C . ASP A 1 99 ? 2.879 15.219 28.719 1 92.94 99 ASP A C 1
ATOM 778 O O . ASP A 1 99 ? 3.139 14.039 28.469 1 92.94 99 ASP A O 1
ATOM 782 N N . PRO A 1 100 ? 2.166 15.477 29.688 1 90.44 100 PRO A N 1
ATOM 783 C CA . PRO A 1 100 ? 1.685 14.445 30.609 1 90.44 100 PRO A CA 1
ATOM 784 C C . PRO A 1 100 ? 0.64 13.531 29.984 1 90.44 100 PRO A C 1
ATOM 786 O O . PRO A 1 100 ? 0.302 12.492 30.547 1 90.44 100 PRO A O 1
ATOM 789 N N . SER A 1 101 ? 0.125 13.945 28.812 1 91.19 101 SER A N 1
ATOM 790 C CA . SER A 1 101 ? -0.936 13.164 28.172 1 91.19 101 SER A CA 1
ATOM 791 C C . SER A 1 101 ? -0.379 11.922 27.5 1 91.19 101 SER A C 1
ATOM 793 O O . SER A 1 101 ? -1.137 11.039 27.094 1 91.19 101 SER A O 1
ATOM 795 N N . ILE A 1 102 ? 0.937 11.805 27.375 1 93.62 102 ILE A N 1
ATOM 796 C CA . ILE A 1 102 ? 1.535 10.586 26.844 1 93.62 102 ILE A CA 1
ATOM 797 C C . ILE A 1 102 ? 1.488 9.477 27.891 1 93.62 102 ILE A C 1
ATOM 799 O O . ILE A 1 102 ? 2.236 9.516 28.875 1 93.62 102 ILE A O 1
ATOM 803 N N . SER A 1 103 ? 0.695 8.508 27.656 1 91.88 103 SER A N 1
ATOM 804 C CA . SER A 1 103 ? 0.416 7.465 28.641 1 91.88 103 SER A CA 1
ATOM 805 C C . SER A 1 103 ? 1.521 6.414 28.656 1 91.88 103 SER A C 1
ATOM 807 O O . SER A 1 103 ? 2.271 6.281 27.688 1 91.88 103 SER A O 1
ATOM 809 N N . PRO A 1 104 ? 1.604 5.688 29.766 1 91 104 PRO A N 1
ATOM 810 C CA . PRO A 1 104 ? 2.559 4.578 29.828 1 91 104 PRO A CA 1
ATOM 811 C C . PRO A 1 104 ? 2.248 3.48 28.812 1 91 104 PRO A C 1
ATOM 813 O O . PRO A 1 104 ? 3.16 2.795 28.344 1 91 104 PRO A O 1
ATOM 816 N N . SER A 1 105 ? 1.028 3.369 28.453 1 91.94 105 SER A N 1
ATOM 817 C CA . SER A 1 105 ? 0.648 2.354 27.484 1 91.94 105 SER A CA 1
ATOM 818 C C . SER A 1 105 ? 1.248 2.652 26.109 1 91.94 105 SER A C 1
ATOM 820 O O . SER A 1 105 ? 1.703 1.742 25.422 1 91.94 105 SER A O 1
ATOM 822 N N . ILE A 1 106 ? 1.258 3.893 25.75 1 94 106 ILE A N 1
ATOM 823 C CA . ILE A 1 106 ? 1.832 4.297 24.469 1 94 106 ILE A CA 1
ATOM 824 C C . ILE A 1 106 ? 3.344 4.082 24.484 1 94 106 ILE A C 1
ATOM 826 O O . ILE A 1 106 ? 3.924 3.613 23.516 1 94 106 ILE A O 1
ATOM 830 N N . MET A 1 107 ? 3.967 4.363 25.625 1 94.5 107 MET A N 1
ATOM 831 C CA . MET A 1 107 ? 5.41 4.176 25.75 1 94.5 107 MET A CA 1
ATOM 832 C C . MET A 1 107 ? 5.773 2.697 25.719 1 94.5 107 MET A C 1
ATOM 834 O O . MET A 1 107 ? 6.82 2.32 25.203 1 94.5 107 MET A O 1
ATOM 838 N N . GLN A 1 108 ? 4.895 1.942 26.297 1 94.25 108 GLN A N 1
ATOM 839 C CA . GLN A 1 108 ? 5.113 0.5 26.25 1 94.25 108 GLN A CA 1
ATOM 840 C C . GLN A 1 108 ? 5.035 -0.02 24.812 1 94.25 108 GLN A C 1
ATOM 842 O O . GLN A 1 108 ? 5.789 -0.916 24.438 1 94.25 108 GLN A O 1
ATOM 847 N N . ARG A 1 109 ? 4.191 0.483 24.078 1 93.62 109 ARG A N 1
ATOM 848 C CA . ARG A 1 109 ? 4.07 0.101 22.672 1 93.62 109 ARG A CA 1
ATOM 849 C C . ARG A 1 109 ? 5.336 0.451 21.891 1 93.62 109 ARG A C 1
ATOM 851 O O . ARG A 1 109 ? 5.777 -0.318 21.031 1 93.62 109 ARG A O 1
ATOM 858 N N . TRP A 1 110 ? 5.898 1.66 22.203 1 95.06 110 TRP A N 1
ATOM 859 C CA . TRP A 1 110 ? 7.156 2.043 21.578 1 95.06 110 TRP A CA 1
ATOM 860 C C . TRP A 1 110 ? 8.266 1.059 21.922 1 95.06 110 TRP A C 1
ATOM 862 O O . TRP A 1 110 ? 9.023 0.63 21.047 1 95.06 110 TRP A O 1
ATOM 872 N N . GLN A 1 111 ? 8.281 0.736 23.188 1 95.31 111 GLN A N 1
ATOM 873 C CA . GLN A 1 111 ? 9.305 -0.192 23.656 1 95.31 111 GLN A CA 1
ATOM 874 C C . GLN A 1 111 ? 9.18 -1.547 22.969 1 95.31 111 GLN A C 1
ATOM 876 O O . GLN A 1 111 ? 10.18 -2.119 22.531 1 95.31 111 GLN A O 1
ATOM 881 N N . GLN A 1 112 ? 8 -2.035 22.906 1 94.06 112 GLN A N 1
ATOM 882 C CA . GLN A 1 112 ? 7.758 -3.328 22.281 1 94.06 112 GLN A CA 1
ATOM 883 C C . GLN A 1 112 ? 8.141 -3.299 20.797 1 94.06 112 GLN A C 1
ATOM 885 O O . GLN A 1 112 ? 8.68 -4.273 20.266 1 94.06 112 GLN A O 1
ATOM 890 N N . SER A 1 113 ? 7.785 -2.271 20.094 1 93.62 113 SER A N 1
ATOM 891 C CA . SER A 1 113 ? 8.133 -2.125 18.688 1 93.62 113 SER A CA 1
ATOM 892 C C . SER A 1 113 ? 9.641 -2.16 18.484 1 93.62 113 SER A C 1
ATOM 894 O O . SER A 1 113 ? 10.133 -2.824 17.578 1 93.62 113 SER A O 1
ATOM 896 N N . LEU A 1 114 ? 10.391 -1.471 19.359 1 95.5 114 LEU A N 1
ATOM 897 C CA . LEU A 1 114 ? 11.852 -1.425 19.25 1 95.5 114 LEU A CA 1
ATOM 898 C C . LEU A 1 114 ? 12.461 -2.787 19.578 1 95.5 114 LEU A C 1
ATOM 900 O O . LEU A 1 114 ? 13.344 -3.26 18.859 1 95.5 114 LEU A O 1
ATOM 904 N N . LEU A 1 115 ? 11.945 -3.461 20.594 1 95.69 115 LEU A N 1
ATOM 905 C CA . LEU A 1 115 ? 12.453 -4.773 20.969 1 95.69 115 LEU A CA 1
ATOM 906 C C . LEU A 1 115 ? 12.148 -5.809 19.891 1 95.69 115 LEU A C 1
ATOM 908 O O . LEU A 1 115 ? 12.961 -6.703 19.641 1 95.69 115 LEU A O 1
ATOM 912 N N . SER A 1 116 ? 11.023 -5.684 19.312 1 94.5 116 SER A N 1
ATOM 913 C CA . SER A 1 116 ? 10.641 -6.605 18.25 1 94.5 116 SER A CA 1
ATOM 914 C C . SER A 1 116 ? 11.609 -6.535 17.078 1 94.5 116 SER A C 1
ATOM 916 O O . SER A 1 116 ? 11.906 -7.551 16.453 1 94.5 116 SER A O 1
ATOM 918 N N . ASN A 1 117 ? 12.102 -5.359 16.75 1 93.94 117 ASN A N 1
ATOM 919 C CA . ASN A 1 117 ? 13.062 -5.211 15.672 1 93.94 117 ASN A CA 1
ATOM 920 C C . ASN A 1 117 ? 14.383 -5.914 15.992 1 93.94 117 ASN A C 1
ATOM 922 O O . ASN A 1 117 ? 15.008 -6.5 15.109 1 93.94 117 ASN A O 1
ATOM 926 N N . LEU A 1 118 ? 14.797 -5.852 17.234 1 94.75 118 LEU A N 1
ATOM 927 C CA . LEU A 1 118 ? 16 -6.547 17.672 1 94.75 118 LEU A CA 1
ATOM 928 C C . LEU A 1 118 ? 15.82 -8.062 17.578 1 94.75 118 LEU A C 1
ATOM 930 O O . LEU A 1 118 ? 16.719 -8.773 17.141 1 94.75 118 LEU A O 1
ATOM 934 N N . GLU A 1 119 ? 14.703 -8.477 17.938 1 94.19 119 GLU A N 1
ATOM 935 C CA . GLU A 1 119 ? 14.406 -9.906 17.906 1 94.19 119 GLU A CA 1
ATOM 936 C C . GLU A 1 119 ? 14.344 -10.422 16.469 1 94.19 119 GLU A C 1
ATOM 938 O O . GLU A 1 119 ? 14.836 -11.508 16.172 1 94.19 119 GLU A O 1
ATOM 943 N N . MET A 1 120 ? 13.695 -9.719 15.617 1 92.56 120 MET A N 1
ATOM 944 C CA . MET A 1 120 ? 13.578 -10.102 14.219 1 92.56 120 MET A CA 1
ATOM 945 C C . MET A 1 120 ? 14.953 -10.242 13.57 1 92.56 120 MET A C 1
ATOM 947 O O . MET A 1 120 ? 15.203 -11.203 12.836 1 92.56 120 MET A O 1
ATOM 951 N N . GLN A 1 121 ? 15.82 -9.273 13.867 1 92.19 121 GLN A N 1
ATOM 952 C CA . GLN A 1 121 ? 17.156 -9.328 13.281 1 92.19 121 GLN A CA 1
ATOM 953 C C . GLN A 1 121 ? 17.953 -10.5 13.844 1 92.19 121 GLN A C 1
ATOM 955 O O . GLN A 1 121 ? 18.75 -11.117 13.133 1 92.19 121 GLN A O 1
ATOM 960 N N . THR A 1 122 ? 17.781 -10.797 15.109 1 94.06 122 THR A N 1
ATOM 961 C CA . THR A 1 122 ? 18.422 -11.961 15.727 1 94.06 122 THR A CA 1
ATOM 962 C C . THR A 1 122 ? 17.969 -13.242 15.031 1 94.06 122 THR A C 1
ATOM 964 O O . THR A 1 122 ? 18.797 -14.109 14.734 1 94.06 122 THR A O 1
ATOM 967 N N . LEU A 1 123 ? 16.719 -13.344 14.734 1 94.25 123 LEU A N 1
ATOM 968 C CA . LEU A 1 123 ? 16.172 -14.516 14.07 1 94.25 123 LEU A CA 1
ATOM 969 C C . LEU A 1 123 ? 16.688 -14.625 12.641 1 94.25 123 LEU A C 1
ATOM 971 O O . LEU A 1 123 ? 16.984 -15.727 12.156 1 94.25 123 LEU A O 1
ATOM 975 N N . LYS A 1 124 ? 16.781 -13.539 11.969 1 92 124 LYS A N 1
ATOM 976 C CA . LYS A 1 124 ? 17.281 -13.539 10.594 1 92 124 LYS A CA 1
ATOM 977 C C . LYS A 1 124 ? 18.719 -14.07 10.523 1 92 124 LYS A C 1
ATOM 979 O O . LYS A 1 124 ? 19.047 -14.859 9.633 1 92 124 LYS A O 1
ATOM 984 N N . TYR A 1 125 ? 19.578 -13.703 11.469 1 91.69 125 TYR A N 1
ATOM 985 C CA . TYR A 1 125 ? 20.953 -14.203 11.516 1 91.69 125 TYR A CA 1
ATOM 986 C C . TYR A 1 125 ? 20.969 -15.688 11.859 1 91.69 125 TYR A C 1
ATOM 988 O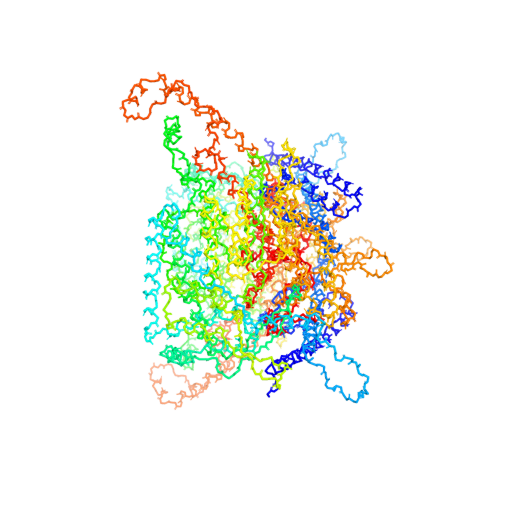 O . TYR A 1 125 ? 21.75 -16.453 11.289 1 91.69 125 TYR A O 1
ATOM 996 N N . GLU A 1 126 ? 20.109 -16.047 12.711 1 93.38 126 GLU A N 1
ATOM 997 C CA . GLU A 1 126 ? 20.031 -17.438 13.117 1 93.38 126 GLU A CA 1
ATOM 998 C C . GLU A 1 126 ? 19.641 -18.344 11.945 1 93.38 126 GLU A C 1
ATOM 1000 O O . GLU A 1 126 ? 20.25 -19.406 11.75 1 93.38 126 GLU A O 1
ATOM 1005 N N . PHE A 1 127 ? 18.719 -17.953 11.172 1 94.25 127 PHE A N 1
ATOM 1006 C CA . PHE A 1 127 ? 18.219 -18.797 10.086 1 94.25 127 PHE A CA 1
ATOM 1007 C C . PHE A 1 127 ? 19.109 -18.688 8.867 1 94.25 127 PHE A C 1
ATOM 1009 O O . PHE A 1 127 ? 19.141 -19.578 8.023 1 94.25 127 PHE A O 1
ATOM 1016 N N . ALA A 1 128 ? 19.797 -17.594 8.75 1 90.25 128 ALA A N 1
ATOM 1017 C CA . ALA A 1 128 ? 20.844 -17.516 7.727 1 90.25 128 ALA A CA 1
ATOM 1018 C C . ALA A 1 128 ? 21.969 -18.5 8.023 1 90.25 128 ALA A C 1
ATOM 1020 O O . ALA A 1 128 ? 22.469 -19.156 7.109 1 90.25 128 ALA A O 1
ATOM 1021 N N . THR A 1 129 ? 22.359 -18.562 9.273 1 90.81 129 THR A N 1
ATOM 1022 C CA . THR A 1 129 ? 23.375 -19.531 9.703 1 90.81 129 THR A CA 1
ATOM 1023 C C . THR A 1 129 ? 22.875 -20.953 9.5 1 90.81 129 THR A C 1
ATOM 1025 O O . THR A 1 129 ? 23.625 -21.812 9.016 1 90.81 129 THR A O 1
ATOM 1028 N N . LEU A 1 130 ? 21.641 -21.141 9.844 1 92.56 130 LEU A N 1
ATOM 1029 C CA . LEU A 1 130 ? 21.047 -22.453 9.648 1 92.56 130 LEU A CA 1
ATOM 1030 C C . LEU A 1 130 ? 21.062 -22.844 8.172 1 92.56 130 LEU A C 1
ATOM 1032 O O . LEU A 1 130 ? 21.422 -23.984 7.828 1 92.56 130 LEU A O 1
ATOM 1036 N N . PHE A 1 131 ? 20.719 -21.969 7.34 1 90.5 131 PHE A N 1
ATOM 1037 C CA . PHE A 1 131 ? 20.688 -22.234 5.906 1 90.5 131 PHE A CA 1
ATOM 1038 C C . PHE A 1 131 ? 22.078 -22.609 5.395 1 90.5 131 PHE A C 1
ATOM 1040 O O . PHE A 1 131 ? 22.219 -23.516 4.578 1 90.5 131 PHE A O 1
ATOM 1047 N N . GLY A 1 132 ? 23.062 -21.891 5.844 1 85.12 132 GLY A N 1
ATOM 1048 C CA . GLY A 1 132 ? 24.438 -22.219 5.484 1 85.12 132 GLY A CA 1
ATOM 1049 C C . GLY A 1 132 ? 24.844 -23.609 5.953 1 85.12 132 GLY A C 1
ATOM 1050 O O . GLY A 1 132 ? 25.516 -24.328 5.223 1 85.12 132 GLY A O 1
ATOM 1051 N N . GLN A 1 133 ? 24.438 -23.938 7.102 1 89.12 133 GLN A N 1
ATOM 1052 C CA . GLN A 1 133 ? 24.781 -25.25 7.664 1 89.12 133 GLN A CA 1
ATOM 1053 C C . GLN A 1 133 ? 24.078 -26.375 6.898 1 89.12 133 GLN A C 1
ATOM 1055 O O . GLN A 1 133 ? 24.672 -27.438 6.672 1 89.12 133 GLN A O 1
ATOM 1060 N N . LEU A 1 134 ? 22.844 -26.141 6.551 1 89.88 134 LEU A N 1
ATOM 1061 C CA . LEU A 1 134 ? 22.094 -27.125 5.773 1 89.88 134 LEU A CA 1
ATOM 1062 C C . LEU A 1 134 ? 22.734 -27.328 4.398 1 89.88 134 LEU A C 1
ATOM 1064 O O . LEU A 1 134 ? 22.781 -28.453 3.887 1 89.88 134 LEU A O 1
ATOM 1068 N N . THR A 1 135 ? 23.188 -26.25 3.846 1 84.31 135 THR A N 1
ATOM 1069 C CA . THR A 1 135 ? 23.859 -26.328 2.555 1 84.31 135 THR A CA 1
ATOM 1070 C C . THR A 1 135 ? 25.156 -27.125 2.666 1 84.31 135 THR A C 1
ATOM 1072 O O . THR A 1 135 ? 25.453 -27.969 1.808 1 84.31 135 THR A O 1
ATOM 1075 N N . MET A 1 136 ? 25.891 -26.922 3.73 1 82.56 136 MET A N 1
ATOM 1076 C CA . MET A 1 136 ? 27.125 -27.656 3.961 1 82.56 136 MET A CA 1
ATOM 1077 C C . MET A 1 136 ? 26.859 -29.141 4.168 1 82.56 136 MET A C 1
ATOM 1079 O O . MET A 1 136 ? 27.625 -29.984 3.705 1 82.56 136 MET A O 1
ATOM 1083 N N . GLU A 1 137 ? 25.766 -29.375 4.879 1 86.38 137 GLU A N 1
ATOM 1084 C CA . GLU A 1 137 ? 25.359 -30.766 5.078 1 86.38 137 GLU A CA 1
ATOM 1085 C C . GLU A 1 137 ? 25.078 -31.453 3.75 1 86.38 137 GLU A C 1
ATOM 1087 O O . GLU A 1 137 ? 25.484 -32.594 3.531 1 86.38 137 GLU A O 1
ATOM 1092 N N . TRP A 1 138 ? 24.422 -30.875 2.9 1 83.75 138 TRP A N 1
ATOM 1093 C CA . TRP A 1 138 ? 24.031 -31.406 1.606 1 83.75 138 TRP A CA 1
ATOM 1094 C C . TRP A 1 138 ? 25.234 -31.641 0.713 1 83.75 138 TRP A C 1
ATOM 1096 O O . TRP A 1 138 ? 25.344 -32.656 0.044 1 83.75 138 TRP A O 1
ATOM 1106 N N . LEU A 1 139 ? 26.188 -30.75 0.724 1 74.44 139 LEU A N 1
ATOM 1107 C CA . LEU A 1 139 ? 27.391 -30.828 -0.101 1 74.44 139 LEU A CA 1
ATOM 1108 C C . LEU A 1 139 ? 28.312 -31.938 0.401 1 74.44 139 LEU A C 1
ATOM 1110 O O . LEU A 1 139 ? 29 -32.594 -0.391 1 74.44 139 LEU A O 1
ATOM 1114 N N . SER A 1 140 ? 28.297 -32.156 1.627 1 76.75 140 SER A N 1
ATOM 1115 C CA . SER A 1 140 ? 29.156 -33.156 2.219 1 76.75 140 SER A CA 1
ATOM 1116 C C . SER A 1 140 ? 28.688 -34.562 1.855 1 76.75 140 SER A C 1
ATOM 1118 O O . SER A 1 140 ? 29.5 -35.5 1.802 1 76.75 140 SER A O 1
ATOM 1120 N N . THR A 1 141 ? 27.391 -34.719 1.752 1 74.38 141 THR A N 1
ATOM 1121 C CA . THR A 1 141 ? 26.859 -36.031 1.401 1 74.38 141 THR A CA 1
ATOM 1122 C C . THR A 1 141 ? 27.156 -36.375 -0.054 1 74.38 141 THR A C 1
ATOM 1124 O O . THR A 1 141 ? 27.203 -37.531 -0.428 1 74.38 141 THR A O 1
ATOM 1127 N N . LYS A 1 142 ? 27.359 -35.344 -0.815 1 61.94 142 LYS A N 1
ATOM 1128 C CA . LYS A 1 142 ? 27.672 -35.594 -2.219 1 61.94 142 LYS A CA 1
ATOM 1129 C C . LYS A 1 142 ? 29.141 -35.969 -2.4 1 61.94 142 LYS A C 1
ATOM 1131 O O . LYS A 1 142 ? 29.516 -36.531 -3.428 1 61.94 142 LYS A O 1
ATOM 1136 N N . LYS A 1 143 ? 30.203 -35.5 -1.312 1 56.72 143 LYS A N 1
ATOM 1137 C CA . LYS A 1 143 ? 31.594 -35.906 -1.342 1 56.72 143 LYS A CA 1
ATOM 1138 C C . LYS A 1 143 ? 31.734 -37.406 -1.084 1 56.72 143 LYS A C 1
ATOM 1140 O O . LYS A 1 143 ? 31 -37.969 -0.271 1 56.72 143 LYS A O 1
ATOM 1145 N N . GLY A 1 144 ? 31.984 -38.156 -1.891 1 45.78 144 GLY A N 1
ATOM 1146 C CA . GLY A 1 144 ? 32.312 -39.562 -1.819 1 45.78 144 GLY A CA 1
ATOM 1147 C C . GLY A 1 144 ? 32.906 -39.969 -0.479 1 45.78 144 GLY A C 1
ATOM 1148 O O . GLY A 1 144 ? 33.281 -39.125 0.318 1 45.78 144 GLY A O 1
ATOM 1149 N N . PRO A 1 145 ? 32.781 -41.062 0.217 1 40.28 145 PRO A N 1
ATOM 1150 C CA . PRO A 1 145 ? 33.344 -41.562 1.47 1 40.28 145 PRO A CA 1
ATOM 1151 C C . PRO A 1 145 ? 34.812 -41.125 1.651 1 40.28 145 PRO A C 1
ATOM 1153 O O . PRO A 1 145 ? 35.562 -41.094 0.681 1 40.28 145 PRO A O 1
ATOM 1156 N N . PRO A 1 146 ? 35.188 -40.25 2.654 1 34.81 146 PRO A N 1
ATOM 1157 C CA . PRO A 1 146 ? 36.656 -40.094 2.873 1 34.81 146 PRO A CA 1
ATOM 1158 C C . PRO A 1 146 ? 37.438 -41.375 2.631 1 34.81 146 PRO A C 1
ATOM 1160 O O . PRO A 1 146 ? 36.875 -42.469 2.762 1 34.81 146 PRO A O 1
ATOM 1163 N N . PRO A 1 147 ? 38.625 -41.312 2.029 1 32.09 147 PRO A N 1
ATOM 1164 C CA . PRO A 1 147 ? 39.469 -42.531 2.051 1 32.09 147 PRO A CA 1
ATOM 1165 C C . PRO A 1 147 ? 39.688 -43.062 3.463 1 32.09 147 PRO A C 1
ATOM 1167 O O . PRO A 1 147 ? 40.281 -42.375 4.297 1 32.09 147 PRO A O 1
ATOM 1170 N N . ASP A 1 148 ? 38.875 -43.438 4.395 1 29.52 148 ASP A N 1
ATOM 1171 C CA . ASP A 1 148 ? 39.312 -44.094 5.617 1 29.52 148 ASP A CA 1
ATOM 1172 C C . ASP A 1 148 ? 40.625 -44.844 5.402 1 29.52 148 ASP A C 1
ATOM 1174 O O . ASP A 1 148 ? 40.844 -45.438 4.328 1 29.52 148 ASP A O 1
ATOM 1178 N N . ASP A 1 149 ? 41.781 -44.531 6.191 1 29.47 149 ASP A N 1
ATOM 1179 C CA . ASP A 1 149 ? 42.906 -45.375 6.59 1 29.47 149 ASP A CA 1
ATOM 1180 C C . ASP A 1 149 ? 42.5 -46.844 6.598 1 29.47 149 ASP A C 1
ATOM 1182 O O . ASP A 1 149 ? 41.344 -47.188 6.496 1 29.47 149 ASP A O 1
ATOM 1186 N N . ASP A 1 150 ? 43.375 -47.688 7.609 1 27.61 150 ASP A N 1
ATOM 1187 C CA . ASP A 1 150 ? 43.562 -49.125 7.82 1 27.61 150 ASP A CA 1
ATOM 1188 C C . ASP A 1 150 ? 42.25 -49.812 8.211 1 27.61 150 ASP A C 1
ATOM 1190 O O . ASP A 1 150 ? 42.156 -50.344 9.312 1 27.61 150 ASP A O 1
ATOM 1194 N N . VAL A 1 151 ? 41.188 -49.25 8.391 1 27.94 151 VAL A N 1
ATOM 1195 C CA . VAL A 1 151 ? 40.344 -50.281 8.953 1 27.94 151 VAL A CA 1
ATOM 1196 C C . VAL A 1 151 ? 40.531 -51.594 8.203 1 27.94 151 VAL A C 1
ATOM 1198 O O . VAL A 1 151 ? 40.781 -51.594 6.988 1 27.94 151 VAL A O 1
ATOM 1201 N N . SER A 1 152 ? 41.031 -52.656 8.961 1 25.16 152 SER A N 1
ATOM 1202 C CA . SER A 1 152 ? 41 -54.094 8.703 1 25.16 152 SER A CA 1
ATOM 1203 C C . SER A 1 152 ? 39.938 -54.469 7.664 1 25.16 152 SER A C 1
ATOM 1205 O O . SER A 1 152 ? 39.031 -53.688 7.41 1 25.16 152 SER A O 1
ATOM 1207 N N . MET A 1 153 ? 40.094 -55.719 7.098 1 26.08 153 MET A N 1
ATOM 1208 C CA . MET A 1 153 ? 39.562 -56.688 6.145 1 26.08 153 MET A CA 1
ATOM 1209 C C . MET A 1 153 ? 38.031 -56.781 6.277 1 26.08 153 MET A C 1
ATOM 1211 O O . MET A 1 153 ? 37.438 -57.719 5.762 1 26.08 153 MET A O 1
ATOM 1215 N N . SER A 1 154 ? 37.5 -56.219 7.395 1 25.44 154 SER A N 1
ATOM 1216 C CA . SER A 1 154 ? 36.188 -56.875 7.316 1 25.44 154 SER A CA 1
ATOM 1217 C C . SER A 1 154 ? 35.5 -56.531 5.992 1 25.44 154 SER A C 1
ATOM 1219 O O . SER A 1 154 ? 35.469 -55.406 5.547 1 25.44 154 SER A O 1
ATOM 1221 N N . GLU A 1 155 ? 35.625 -57.469 5.062 1 26.28 155 GLU A N 1
ATOM 1222 C CA . GLU A 1 155 ? 35 -57.781 3.777 1 26.28 155 GLU A CA 1
ATOM 1223 C C . GLU A 1 155 ? 33.594 -57.188 3.676 1 26.28 155 GLU A C 1
ATOM 1225 O O . GLU A 1 155 ? 32.625 -57.781 4.105 1 26.28 155 GLU A O 1
ATOM 1230 N N . GLU A 1 156 ? 33.406 -56.062 4.309 1 28.11 156 GLU A N 1
ATOM 1231 C CA . GLU A 1 156 ? 32.031 -55.781 4.023 1 28.11 156 GLU A CA 1
ATOM 1232 C C . GLU A 1 156 ? 31.703 -55.969 2.537 1 28.11 156 GLU A C 1
ATOM 1234 O O . GLU A 1 156 ? 32.438 -55.438 1.685 1 28.11 156 GLU A O 1
ATOM 1239 N N . PRO A 1 157 ? 31.016 -57.125 2.275 1 29.19 157 PRO A N 1
ATOM 1240 C CA . PRO A 1 157 ? 30.734 -57.531 0.898 1 29.19 157 PRO A CA 1
ATOM 1241 C C . PRO A 1 157 ? 30.391 -56.375 -0.016 1 29.19 157 PRO A C 1
ATOM 1243 O O . PRO A 1 157 ? 29.828 -55.375 0.443 1 29.19 157 PRO A O 1
ATOM 1246 N N . GLU A 1 158 ? 31.328 -55.938 -0.844 1 31.88 158 GLU A N 1
ATOM 1247 C CA . GLU A 1 158 ? 31.016 -55.25 -2.088 1 31.88 158 GLU A CA 1
ATOM 1248 C C . GLU A 1 158 ? 29.531 -55.406 -2.443 1 31.88 158 GLU A C 1
ATOM 1250 O O . GLU A 1 158 ? 29.031 -56.531 -2.529 1 31.88 158 GLU A O 1
ATOM 1255 N N . GLN A 1 159 ? 28.734 -54.562 -1.839 1 35.38 159 GLN A N 1
ATOM 1256 C CA . GLN A 1 159 ? 27.328 -54.562 -2.186 1 35.38 159 GLN A CA 1
ATOM 1257 C C . GLN A 1 159 ? 27.109 -55.031 -3.617 1 35.38 159 GLN A C 1
ATOM 1259 O O . GLN A 1 159 ? 27.609 -54.438 -4.562 1 35.38 159 GLN A O 1
ATOM 1264 N N . LEU A 1 160 ? 27.172 -56.281 -3.883 1 37.78 160 LEU A N 1
ATOM 1265 C CA . LEU A 1 160 ? 26.781 -57.031 -5.082 1 37.78 160 LEU A CA 1
ATOM 1266 C C . LEU A 1 160 ? 25.688 -56.281 -5.84 1 37.78 160 LEU A C 1
ATOM 1268 O O . LEU A 1 160 ? 24.703 -55.844 -5.238 1 37.78 160 LEU A O 1
ATOM 1272 N N . PRO A 1 161 ? 26.047 -55.5 -6.902 1 48.84 161 PRO A N 1
ATOM 1273 C CA . PRO A 1 161 ? 24.938 -55.062 -7.738 1 48.84 161 PRO A CA 1
ATOM 1274 C C . PRO A 1 161 ? 23.688 -55.938 -7.59 1 48.84 161 PRO A C 1
ATOM 1276 O O . PRO A 1 161 ? 23.797 -57.125 -7.367 1 48.84 161 PRO A O 1
ATOM 1279 N N . GLY A 1 162 ? 22.609 -55.375 -6.926 1 58.47 162 GLY A N 1
ATOM 1280 C CA . GLY A 1 162 ? 21.406 -56.125 -6.598 1 58.47 162 GLY A CA 1
ATOM 1281 C C . GLY A 1 162 ? 21.078 -57.188 -7.613 1 58.47 162 GLY A C 1
ATOM 1282 O O . GLY A 1 162 ? 21.516 -57.125 -8.766 1 58.47 162 GLY A O 1
ATOM 1283 N N . ALA A 1 163 ? 20.844 -58.406 -7.129 1 67.38 163 ALA A N 1
ATOM 1284 C CA . ALA A 1 163 ? 20.438 -59.562 -7.91 1 67.38 163 ALA A CA 1
ATOM 1285 C C . ALA A 1 163 ? 19.531 -59.156 -9.07 1 67.38 163 ALA A C 1
ATOM 1287 O O . ALA A 1 163 ? 19.656 -59.688 -10.18 1 67.38 163 ALA A O 1
ATOM 1288 N N . GLU A 1 164 ? 18.859 -58 -8.828 1 78.06 164 GLU A N 1
ATOM 1289 C CA . GLU A 1 164 ? 17.938 -57.562 -9.867 1 78.06 164 GLU A CA 1
ATOM 1290 C C . GLU A 1 164 ? 18.672 -56.875 -11 1 78.06 164 GLU A C 1
ATOM 1292 O O . GLU A 1 164 ? 18.297 -57 -12.164 1 78.06 164 GLU A O 1
ATOM 1297 N N . LYS A 1 165 ? 19.75 -56.156 -10.664 1 80.94 165 LYS A N 1
ATOM 1298 C CA . LYS A 1 165 ? 20.547 -55.5 -11.688 1 80.94 165 LYS A CA 1
ATOM 1299 C C . LYS A 1 165 ? 21.25 -56.5 -12.586 1 80.94 165 LYS A C 1
ATOM 1301 O O . LYS A 1 165 ? 21.219 -56.375 -13.812 1 80.94 165 LYS A O 1
ATOM 1306 N N . LEU A 1 166 ? 21.812 -57.5 -11.977 1 80.25 166 LEU A N 1
ATOM 1307 C CA . LEU A 1 166 ? 22.547 -58.5 -12.727 1 80.25 166 LEU A CA 1
ATOM 1308 C C . LEU A 1 166 ? 21.609 -59.344 -13.586 1 80.25 166 LEU A C 1
ATOM 1310 O O . LEU A 1 166 ? 21.953 -59.688 -14.711 1 80.25 166 LEU A O 1
ATOM 1314 N N . GLU A 1 167 ? 20.531 -59.594 -12.953 1 82.19 167 GLU A N 1
ATOM 1315 C CA . GLU A 1 167 ? 19.547 -60.375 -13.711 1 82.19 167 GLU A CA 1
ATOM 1316 C C . GLU A 1 167 ? 19.031 -59.562 -14.906 1 82.19 167 GLU A C 1
ATOM 1318 O O . GLU A 1 167 ? 18.859 -60.125 -16 1 82.19 167 GLU A O 1
ATOM 1323 N N . SER A 1 168 ? 18.781 -58.375 -14.68 1 84.81 168 SER A N 1
ATOM 1324 C CA . SER A 1 168 ? 18.312 -57.5 -15.766 1 84.81 168 SER A CA 1
ATOM 1325 C C . SER A 1 168 ? 19.375 -57.375 -16.859 1 84.81 168 SER A C 1
ATOM 1327 O O . SER A 1 168 ? 19.031 -57.344 -18.047 1 84.81 168 SER A O 1
ATOM 1329 N N . ARG A 1 169 ? 20.609 -57.312 -16.469 1 86.25 169 ARG A N 1
ATOM 1330 C CA . ARG A 1 169 ? 21.688 -57.219 -17.438 1 86.25 169 ARG A CA 1
ATOM 1331 C C . ARG A 1 169 ? 21.797 -58.5 -18.266 1 86.25 169 ARG A C 1
ATOM 1333 O O . ARG A 1 169 ? 21.969 -58.438 -19.484 1 86.25 169 ARG A O 1
ATOM 1340 N N . LYS A 1 170 ? 21.688 -59.625 -17.594 1 86.69 170 LYS A N 1
ATOM 1341 C CA . LYS A 1 170 ? 21.766 -60.906 -18.281 1 86.69 170 LYS A CA 1
ATOM 1342 C C . LYS A 1 170 ? 20.625 -61.031 -19.312 1 86.69 170 LYS A C 1
ATOM 1344 O O . LYS A 1 170 ? 20.859 -61.5 -20.422 1 86.69 170 LYS A O 1
ATOM 1349 N N . GLN A 1 171 ? 19.562 -60.719 -18.906 1 85.12 171 GLN A N 1
ATOM 1350 C CA . GLN A 1 171 ? 18.422 -60.781 -19.812 1 85.12 171 GLN A CA 1
ATOM 1351 C C . GLN A 1 171 ? 18.609 -59.875 -21.016 1 85.12 171 GLN A C 1
ATOM 1353 O O . GLN A 1 171 ? 18.266 -60.219 -22.141 1 85.12 171 GLN A O 1
ATOM 1358 N N . TRP A 1 172 ? 19.094 -58.75 -20.719 1 87.12 172 TRP A N 1
ATOM 1359 C CA . TRP A 1 172 ? 19.359 -57.781 -21.781 1 87.12 172 TRP A CA 1
ATOM 1360 C C . TRP A 1 172 ? 20.406 -58.312 -22.75 1 87.12 172 TRP A C 1
ATOM 1362 O O . TRP A 1 172 ? 20.25 -58.219 -23.969 1 87.12 172 TRP A O 1
ATOM 1372 N N . GLU A 1 173 ? 21.453 -58.906 -22.25 1 88.69 173 GLU A N 1
ATOM 1373 C CA . GLU A 1 173 ? 22.547 -59.438 -23.078 1 88.69 173 GLU A CA 1
ATOM 1374 C C . GLU A 1 173 ? 22.062 -60.594 -23.922 1 88.69 173 GLU A C 1
ATOM 1376 O O . GLU A 1 173 ? 22.438 -60.719 -25.094 1 88.69 173 GLU A O 1
ATOM 1381 N N . ASP A 1 174 ? 21.266 -61.406 -23.344 1 87.19 174 ASP A N 1
ATOM 1382 C CA . ASP A 1 174 ? 20.766 -62.562 -24.062 1 87.19 174 ASP A CA 1
ATOM 1383 C C . ASP A 1 174 ? 19.875 -62.125 -25.234 1 87.19 174 ASP A C 1
ATOM 1385 O O . ASP A 1 174 ? 19.859 -62.781 -26.281 1 87.19 174 ASP A O 1
ATOM 1389 N N . ALA A 1 175 ? 19.234 -61.125 -25.062 1 87 175 ALA A N 1
ATOM 1390 C CA . ALA A 1 175 ? 18.312 -60.656 -26.094 1 87 175 ALA A CA 1
ATOM 1391 C C . ALA A 1 175 ? 19.062 -59.844 -27.156 1 87 175 ALA A C 1
ATOM 1393 O O . ALA A 1 175 ? 18.922 -60.094 -28.344 1 87 175 ALA A O 1
ATOM 1394 N N . VAL A 1 176 ? 19.922 -59 -26.75 1 90.12 176 VAL A N 1
ATOM 1395 C CA . VAL A 1 176 ? 20.5 -58 -27.609 1 90.12 176 VAL A CA 1
ATOM 1396 C C . VAL A 1 176 ? 21.578 -58.625 -28.484 1 90.12 176 VAL A C 1
ATOM 1398 O O . VAL A 1 176 ? 21.75 -58.219 -29.656 1 90.12 176 VAL A O 1
ATOM 1401 N N . PHE A 1 177 ? 22.297 -59.656 -28.016 1 92.38 177 PHE A N 1
ATOM 1402 C CA . PHE A 1 177 ? 23.438 -60.188 -28.766 1 92.38 177 PHE A CA 1
ATOM 1403 C C . PHE A 1 177 ? 23.047 -61.469 -29.516 1 92.38 177 PHE A C 1
ATOM 1405 O O . PHE A 1 177 ? 23.891 -62.156 -30.078 1 92.38 177 PHE A O 1
ATOM 1412 N N . THR A 1 178 ? 21.734 -61.75 -29.5 1 91.75 178 THR A N 1
ATOM 1413 C CA . THR A 1 178 ? 21.219 -62.875 -30.266 1 91.75 178 THR A CA 1
ATOM 1414 C C . THR A 1 178 ? 20.203 -62.406 -31.312 1 91.75 178 THR A C 1
ATOM 1416 O O . THR A 1 178 ? 19.203 -61.781 -30.969 1 91.75 178 THR A O 1
ATOM 1419 N N . PRO A 1 179 ? 20.562 -62.719 -32.531 1 90.19 179 PRO A N 1
ATOM 1420 C CA . PRO A 1 179 ? 19.625 -62.281 -33.562 1 90.19 179 PRO A CA 1
ATOM 1421 C C . PRO A 1 179 ? 18.281 -63 -33.5 1 90.19 179 PRO A C 1
ATOM 1423 O O . PRO A 1 179 ? 18.234 -64.188 -33.125 1 90.19 179 PRO A O 1
ATOM 1426 N N . LEU A 1 180 ? 17.234 -62.375 -33.719 1 90 180 LEU A N 1
ATOM 1427 C CA . LEU A 1 180 ? 15.914 -63 -33.844 1 90 180 LEU A CA 1
ATOM 1428 C C . LEU A 1 180 ? 15.609 -63.312 -35.312 1 90 180 LEU A C 1
ATOM 1430 O O . LEU A 1 180 ? 15.477 -62.406 -36.125 1 90 180 LEU A O 1
ATOM 1434 N N . GLU A 1 181 ? 15.539 -64.562 -35.625 1 86.06 181 GLU A N 1
ATOM 1435 C CA . GLU A 1 181 ? 15.312 -65 -37 1 86.06 181 GLU A CA 1
ATOM 1436 C C . GLU A 1 181 ? 13.828 -65 -37.344 1 86.06 181 GLU A C 1
ATOM 1438 O O . GLU A 1 181 ? 13.039 -65.688 -36.656 1 86.06 181 GLU A O 1
ATOM 1443 N N . LEU A 1 182 ? 13.5 -64.125 -38.219 1 90.44 182 LEU A N 1
ATOM 1444 C CA . LEU A 1 182 ? 12.117 -64.062 -38.688 1 90.44 182 LEU A CA 1
ATOM 1445 C C . LEU A 1 182 ? 12.039 -64.312 -40.188 1 90.44 182 LEU A C 1
ATOM 1447 O O . LEU A 1 182 ? 13.031 -64.188 -40.906 1 90.44 182 LEU A O 1
ATOM 1451 N N . ASP A 1 183 ? 10.891 -64.812 -40.562 1 90 183 ASP A N 1
ATOM 1452 C CA . ASP A 1 183 ? 10.625 -65 -42 1 90 183 ASP A CA 1
ATOM 1453 C C . ASP A 1 183 ? 10.281 -63.688 -42.656 1 90 183 ASP A C 1
ATOM 1455 O O . ASP A 1 183 ? 9.156 -63.188 -42.562 1 90 183 ASP A O 1
ATOM 1459 N N . THR A 1 184 ? 11.164 -63.125 -43.375 1 91.88 184 THR A N 1
ATOM 1460 C CA . THR A 1 184 ? 10.984 -61.844 -44.031 1 91.88 184 THR A CA 1
ATOM 1461 C C . THR A 1 184 ? 9.891 -61.906 -45.094 1 91.88 184 THR A C 1
ATOM 1463 O O . THR A 1 184 ? 9.227 -60.906 -45.375 1 91.88 184 THR A O 1
ATOM 1466 N N . ASP A 1 185 ? 9.727 -63.094 -45.625 1 92.44 185 ASP A N 1
ATOM 1467 C CA . ASP A 1 185 ? 8.688 -63.25 -46.625 1 92.44 185 ASP A CA 1
ATOM 1468 C C . ASP A 1 185 ? 7.297 -63.062 -46 1 92.44 185 ASP A C 1
ATOM 1470 O O . ASP A 1 185 ? 6.398 -62.5 -46.656 1 92.44 185 ASP A O 1
ATOM 1474 N N . GLU A 1 186 ? 7.199 -63.594 -44.844 1 94.44 186 GLU A N 1
ATOM 1475 C CA . GLU A 1 186 ? 5.922 -63.438 -44.156 1 94.44 186 GLU A CA 1
ATOM 1476 C C . GLU A 1 186 ? 5.648 -61.969 -43.844 1 94.44 186 GLU A C 1
ATOM 1478 O O . GLU A 1 186 ? 4.496 -61.531 -43.844 1 94.44 186 GLU A O 1
ATOM 1483 N N . ILE A 1 187 ? 6.684 -61.219 -43.5 1 96.19 187 ILE A N 1
ATOM 1484 C CA . ILE A 1 187 ? 6.547 -59.781 -43.219 1 96.19 187 ILE A CA 1
ATOM 1485 C C . ILE A 1 187 ? 6.117 -59.031 -44.469 1 96.19 187 ILE A C 1
ATOM 1487 O O . ILE A 1 187 ? 5.184 -58.25 -44.469 1 96.19 187 ILE A O 1
ATOM 1491 N N . GLU A 1 188 ? 6.746 -59.375 -45.562 1 94.31 188 GLU A N 1
ATOM 1492 C CA . GLU A 1 188 ? 6.426 -58.75 -46.844 1 94.31 188 GLU A CA 1
ATOM 1493 C C . GLU A 1 188 ? 5.02 -59.094 -47.312 1 94.31 188 GLU A C 1
ATOM 1495 O O . GLU A 1 188 ? 4.332 -58.281 -47.906 1 94.31 188 GLU A O 1
ATOM 1500 N N . LEU A 1 189 ? 4.672 -60.344 -47 1 94.19 189 LEU A N 1
ATOM 1501 C CA . LEU A 1 189 ? 3.326 -60.781 -47.375 1 94.19 189 LEU A CA 1
ATOM 1502 C C . LEU A 1 189 ? 2.275 -59.969 -46.594 1 94.19 189 LEU A C 1
ATOM 1504 O O . LEU A 1 189 ? 1.277 -59.531 -47.188 1 94.19 189 LEU A O 1
ATOM 1508 N N . LEU A 1 190 ? 2.502 -59.875 -45.344 1 95.19 190 LEU A N 1
ATOM 1509 C CA . LEU A 1 190 ? 1.562 -59.094 -44.531 1 95.19 190 LEU A CA 1
ATOM 1510 C C . LEU A 1 190 ? 1.473 -57.656 -45.031 1 95.19 190 LEU A C 1
ATOM 1512 O O . LEU A 1 190 ? 0.379 -57.094 -45.094 1 95.19 190 LEU A O 1
ATOM 1516 N N . LEU A 1 191 ? 2.592 -57.031 -45.344 1 95.75 191 LEU A N 1
ATOM 1517 C CA . LEU A 1 191 ? 2.621 -55.656 -45.812 1 95.75 191 LEU A CA 1
ATOM 1518 C C . LEU A 1 191 ? 1.93 -55.531 -47.156 1 95.75 191 LEU A C 1
ATOM 1520 O O . LEU A 1 191 ? 1.218 -54.531 -47.406 1 95.75 191 LEU A O 1
ATOM 1524 N N . SER A 1 192 ? 2.107 -56.531 -47.969 1 93.62 192 SER A N 1
ATOM 1525 C CA . SER A 1 192 ? 1.46 -56.531 -49.281 1 93.62 192 SER A CA 1
ATOM 1526 C C . SER A 1 192 ? -0.054 -56.656 -49.125 1 93.62 192 SER A C 1
ATOM 1528 O O . SER A 1 192 ? -0.802 -56.031 -49.906 1 93.62 192 SER A O 1
ATOM 1530 N N . GLU A 1 193 ? -0.442 -57.406 -48.188 1 93 193 GLU A N 1
ATOM 1531 C CA . GLU A 1 193 ? -1.87 -57.531 -47.906 1 93 193 GLU A CA 1
ATOM 1532 C C . GLU A 1 193 ? -2.477 -56.219 -47.438 1 93 193 GLU A C 1
ATOM 1534 O O . GLU A 1 193 ? -3.643 -55.938 -47.719 1 93 193 GLU A O 1
ATOM 1539 N N . LEU A 1 194 ? -1.718 -55.5 -46.781 1 93 194 LEU A N 1
ATOM 1540 C CA . LEU A 1 194 ? -2.229 -54.25 -46.188 1 93 194 LEU A CA 1
ATOM 1541 C C . LEU A 1 194 ? -2.18 -53.094 -47.188 1 93 194 LEU A C 1
ATOM 1543 O O . LEU A 1 194 ? -3.123 -52.312 -47.25 1 93 194 LEU A O 1
ATOM 1547 N N . PHE A 1 195 ? -1.106 -53 -48 1 93.25 195 PHE A N 1
ATOM 1548 C CA . PHE A 1 195 ? -0.861 -51.75 -48.719 1 93.25 195 PHE A CA 1
ATOM 1549 C C . PHE A 1 195 ? -1.001 -51.969 -50.219 1 93.25 195 PHE A C 1
ATOM 1551 O O . PHE A 1 195 ? -1.212 -51 -50.969 1 93.25 195 PHE A O 1
ATOM 1558 N N . GLN A 1 196 ? -0.901 -53.219 -50.656 1 87.38 196 GLN A N 1
ATOM 1559 C CA . GLN A 1 196 ? -0.866 -53.438 -52.125 1 87.38 196 GLN A CA 1
ATOM 1560 C C . GLN A 1 196 ? -2.104 -54.188 -52.562 1 87.38 196 GLN A C 1
ATOM 1562 O O . GLN A 1 196 ? -2.705 -53.844 -53.594 1 87.38 196 GLN A O 1
ATOM 1567 N N . ASN A 1 197 ? -2.43 -55.219 -51.844 1 81.19 197 ASN A N 1
ATOM 1568 C CA . ASN A 1 197 ? -3.541 -56.062 -52.281 1 81.19 197 ASN A CA 1
ATOM 1569 C C . ASN A 1 197 ? -4.59 -56.219 -51.188 1 81.19 197 ASN A C 1
ATOM 1571 O O . ASN A 1 197 ? -4.871 -57.344 -50.75 1 81.19 197 ASN A O 1
ATOM 1575 N N . PRO A 1 198 ? -5.176 -55.031 -50.875 1 78.19 198 PRO A N 1
ATOM 1576 C CA . PRO A 1 198 ? -6.219 -55.188 -49.844 1 78.19 198 PRO A CA 1
ATOM 1577 C C . PRO A 1 198 ? -7.512 -55.781 -50.406 1 78.19 198 PRO A C 1
ATOM 1579 O O . PRO A 1 198 ? -7.719 -55.781 -51.625 1 78.19 198 PRO A O 1
ATOM 1582 N N . SER A 1 199 ? -8.266 -56.438 -49.625 1 69.56 199 SER A N 1
ATOM 1583 C CA . SER A 1 199 ? -9.508 -57.062 -50.062 1 69.56 199 SER A CA 1
ATOM 1584 C C . SER A 1 199 ? -10.516 -56.062 -50.562 1 69.56 199 SER A C 1
ATOM 1586 O O . SER A 1 199 ? -11.242 -56.312 -51.531 1 69.56 199 SER A O 1
ATOM 1588 N N . LYS A 1 200 ? -10.617 -54.844 -49.906 1 69.75 200 LYS A N 1
ATOM 1589 C CA . LYS A 1 200 ? -11.539 -53.781 -50.281 1 69.75 200 LYS A CA 1
ATOM 1590 C C . LYS A 1 200 ? -10.797 -52.469 -50.469 1 69.75 200 LYS A C 1
ATOM 1592 O O . LYS A 1 200 ? -9.781 -52.188 -49.844 1 69.75 200 LYS A O 1
ATOM 1597 N N . ASP A 1 201 ? -11.297 -51.531 -51.281 1 65.88 201 ASP A N 1
ATOM 1598 C CA . ASP A 1 201 ? -10.789 -50.188 -51.531 1 65.88 201 ASP A CA 1
ATOM 1599 C C . ASP A 1 201 ? -9.32 -50.219 -51.969 1 65.88 201 ASP A C 1
ATOM 1601 O O . ASP A 1 201 ? -8.531 -49.375 -51.531 1 65.88 201 ASP A O 1
ATOM 1605 N N . ALA A 1 202 ? -8.992 -51.219 -52.656 1 78.56 202 ALA A N 1
ATOM 1606 C CA . ALA A 1 202 ? -7.625 -51.594 -53 1 78.56 202 ALA A CA 1
ATOM 1607 C C . ALA A 1 202 ? -6.965 -50.5 -53.844 1 78.56 202 ALA A C 1
ATOM 1609 O O . ALA A 1 202 ? -5.789 -50.188 -53.625 1 78.56 202 ALA A O 1
ATOM 1610 N N . LYS A 1 203 ? -7.816 -49.844 -54.594 1 86.38 203 LYS A N 1
ATOM 1611 C CA . LYS A 1 203 ? -7.227 -48.875 -55.5 1 86.38 203 LYS A CA 1
ATOM 1612 C C . LYS A 1 203 ? -6.727 -47.656 -54.75 1 86.38 203 LYS A C 1
ATOM 1614 O O . LYS A 1 203 ? -5.602 -47.188 -54.969 1 86.38 203 LYS A O 1
ATOM 1619 N N . ASP A 1 204 ? -7.551 -47.125 -53.906 1 89.88 204 ASP A N 1
ATOM 1620 C CA . ASP A 1 204 ? -7.195 -45.906 -53.156 1 89.88 204 ASP A CA 1
ATOM 1621 C C . ASP A 1 204 ? -5.969 -46.156 -52.281 1 89.88 204 ASP A C 1
ATOM 1623 O O . ASP A 1 204 ? -5.098 -45.281 -52.156 1 89.88 204 ASP A O 1
ATOM 1627 N N . ILE A 1 205 ? -5.875 -47.281 -51.656 1 92.94 205 ILE A N 1
ATOM 1628 C CA . ILE A 1 205 ? -4.762 -47.625 -50.781 1 92.94 205 ILE A CA 1
ATOM 1629 C C . ILE A 1 205 ? -3.48 -47.75 -51.625 1 92.94 205 ILE A C 1
ATOM 1631 O O . ILE A 1 205 ? -2.42 -47.281 -51.188 1 92.94 205 ILE A O 1
ATOM 1635 N N . ARG A 1 206 ? -3.582 -48.344 -52.781 1 92.25 206 ARG A N 1
ATOM 1636 C CA . ARG A 1 206 ? -2.418 -48.531 -53.656 1 92.25 206 ARG A CA 1
ATOM 1637 C C . ARG A 1 206 ? -1.875 -47.188 -54.125 1 92.25 206 ARG A C 1
ATOM 1639 O O . ARG A 1 206 ? -0.66 -46.969 -54.156 1 92.25 206 ARG A O 1
ATOM 1646 N N . VAL A 1 207 ? -2.779 -46.312 -54.438 1 92.19 207 VAL A N 1
ATOM 1647 C CA . VAL A 1 207 ? -2.373 -44.969 -54.906 1 92.19 207 VAL A CA 1
ATOM 1648 C C . VAL A 1 207 ? -1.689 -44.219 -53.781 1 92.19 207 VAL A C 1
ATOM 1650 O O . VAL A 1 207 ? -0.648 -43.594 -53.969 1 92.19 207 VAL A O 1
ATOM 1653 N N . ALA A 1 208 ? -2.301 -44.312 -52.656 1 94.12 208 ALA A N 1
ATOM 1654 C CA . ALA A 1 208 ? -1.738 -43.625 -51.5 1 94.12 208 ALA A CA 1
ATOM 1655 C C . ALA A 1 208 ? -0.383 -44.219 -51.125 1 94.12 208 ALA A C 1
ATOM 1657 O O . ALA A 1 208 ? 0.52 -43.469 -50.688 1 94.12 208 ALA A O 1
ATOM 1658 N N . PHE A 1 209 ? -0.26 -45.5 -51.25 1 94.56 209 PHE A N 1
ATOM 1659 C CA . PHE A 1 209 ? 0.985 -46.156 -50.906 1 94.56 209 PHE A CA 1
ATOM 1660 C C . PHE A 1 209 ? 2.092 -45.812 -51.875 1 94.56 209 PHE A C 1
ATOM 1662 O O . PHE A 1 209 ? 3.234 -45.562 -51.5 1 94.56 209 PHE A O 1
ATOM 1669 N N . LYS A 1 210 ? 1.837 -45.688 -53.125 1 93.81 210 LYS A N 1
ATOM 1670 C CA . LYS A 1 210 ? 2.809 -45.281 -54.125 1 93.81 210 LYS A CA 1
ATOM 1671 C C . LYS A 1 210 ? 3.27 -43.844 -53.875 1 93.81 210 LYS A C 1
ATOM 1673 O O . LYS A 1 210 ? 4.441 -43.5 -54.062 1 93.81 210 LYS A O 1
ATOM 1678 N N . GLU A 1 211 ? 2.332 -43.125 -53.531 1 94.31 211 GLU A N 1
ATOM 1679 C CA . GLU A 1 211 ? 2.682 -41.75 -53.188 1 94.31 211 GLU A CA 1
ATOM 1680 C C . GLU A 1 211 ? 3.602 -41.688 -51.969 1 94.31 211 GLU A C 1
ATOM 1682 O O . GLU A 1 211 ? 4.512 -40.875 -51.906 1 94.31 211 GLU A O 1
ATOM 1687 N N . LEU A 1 212 ? 3.35 -42.5 -50.938 1 95.56 212 LEU A N 1
ATOM 1688 C CA . LEU A 1 212 ? 4.207 -42.594 -49.781 1 95.56 212 LEU A CA 1
ATOM 1689 C C . LEU A 1 212 ? 5.625 -43 -50.156 1 95.56 212 LEU A C 1
ATOM 1691 O O . LEU A 1 212 ? 6.594 -42.406 -49.688 1 95.56 212 LEU A O 1
ATOM 1695 N N . GLN A 1 213 ? 5.785 -43.938 -51.031 1 95.69 213 GLN A N 1
ATOM 1696 C CA . GLN A 1 213 ? 7.094 -44.375 -51.5 1 95.69 213 GLN A CA 1
ATOM 1697 C C . GLN A 1 213 ? 7.809 -43.281 -52.281 1 95.69 213 GLN A C 1
ATOM 1699 O O . GLN A 1 213 ? 9.023 -43.094 -52.156 1 95.69 213 GLN A O 1
ATOM 1704 N N . ARG A 1 214 ? 7.055 -42.562 -53.031 1 95.06 214 ARG A N 1
ATOM 1705 C CA . ARG A 1 214 ? 7.617 -41.438 -53.781 1 95.06 214 ARG A CA 1
ATOM 1706 C C . ARG A 1 214 ? 8.141 -40.344 -52.844 1 95.06 214 ARG A C 1
ATOM 1708 O O . ARG A 1 214 ? 9.211 -39.781 -53.062 1 95.06 214 ARG A O 1
ATOM 1715 N N . LYS A 1 215 ? 7.414 -40.094 -51.875 1 95.25 215 LYS A N 1
ATOM 1716 C CA . LYS A 1 215 ? 7.816 -39.094 -50.906 1 95.25 215 LYS A CA 1
ATOM 1717 C C . LYS A 1 215 ? 9.086 -39.5 -50.188 1 95.25 215 LYS A C 1
ATOM 1719 O O . LYS A 1 215 ? 9.914 -38.656 -49.812 1 95.25 215 LYS A O 1
ATOM 1724 N N . VAL A 1 216 ? 9.195 -40.781 -49.844 1 95.94 216 VAL A N 1
ATOM 1725 C CA . VAL A 1 216 ? 10.406 -41.281 -49.219 1 95.94 216 VAL A CA 1
ATOM 1726 C C . VAL A 1 216 ? 11.609 -41.031 -50.125 1 95.94 216 VAL A C 1
ATOM 1728 O O . VAL A 1 216 ? 12.664 -40.594 -49.656 1 95.94 216 VAL A O 1
ATOM 1731 N N . GLN A 1 217 ? 11.445 -41.219 -51.406 1 93.44 217 GLN A N 1
ATOM 1732 C CA . GLN A 1 217 ? 12.516 -41 -52.344 1 93.44 217 GLN A CA 1
ATOM 1733 C C . GLN A 1 217 ? 12.906 -39.531 -52.438 1 93.44 217 GLN A C 1
ATOM 1735 O O . GLN A 1 217 ? 14.094 -39.188 -52.438 1 93.44 217 GLN A O 1
ATOM 1740 N N . VAL A 1 218 ? 11.906 -38.719 -52.5 1 93.38 218 VAL A N 1
ATOM 1741 C CA . VAL A 1 218 ? 12.148 -37.281 -52.562 1 93.38 218 VAL A CA 1
ATOM 1742 C C . VAL A 1 218 ? 12.859 -36.812 -51.281 1 93.38 218 VAL A C 1
ATOM 1744 O O . VAL A 1 218 ? 13.75 -35.969 -51.344 1 93.38 218 VAL A O 1
ATOM 1747 N N . PHE A 1 219 ? 12.453 -37.312 -50.219 1 94.12 219 PHE A N 1
ATOM 1748 C CA . PHE A 1 219 ? 13.062 -36.938 -48.938 1 94.12 219 PHE A CA 1
ATOM 1749 C C . PHE A 1 219 ? 14.531 -37.344 -48.906 1 94.12 219 PHE A C 1
ATOM 1751 O O . PHE A 1 219 ? 15.391 -36.562 -48.469 1 94.12 219 PHE A O 1
ATOM 1758 N N . GLU A 1 220 ? 14.812 -38.594 -49.281 1 93.5 220 GLU A N 1
ATOM 1759 C CA . GLU A 1 220 ? 16.203 -39.062 -49.344 1 93.5 220 GLU A CA 1
ATOM 1760 C C . GLU A 1 220 ? 17.062 -38.156 -50.219 1 93.5 220 GLU A C 1
ATOM 1762 O O . GLU A 1 220 ? 18.219 -37.906 -49.875 1 93.5 220 GLU A O 1
ATOM 1767 N N . GLU A 1 221 ? 16.531 -37.688 -51.25 1 89.5 221 GLU A N 1
ATOM 1768 C CA . GLU A 1 221 ? 17.234 -36.781 -52.156 1 89.5 221 GLU A CA 1
ATOM 1769 C C . GLU A 1 221 ? 17.516 -35.438 -51.469 1 89.5 221 GLU A C 1
ATOM 1771 O O . GLU A 1 221 ? 18.562 -34.844 -51.688 1 89.5 221 GLU A O 1
ATOM 1776 N N . SER A 1 222 ? 16.625 -35.125 -50.719 1 90.69 222 SER A N 1
ATOM 1777 C CA . SER A 1 222 ? 16.781 -33.844 -50 1 90.69 222 SER A CA 1
ATOM 1778 C C . SER A 1 222 ? 17.891 -33.938 -48.969 1 90.69 222 SER A C 1
ATOM 1780 O O . SER A 1 222 ? 18.438 -32.906 -48.562 1 90.69 222 SER A O 1
ATOM 1782 N N . LEU A 1 223 ? 18.203 -35.094 -48.5 1 91.06 223 LEU A N 1
ATOM 1783 C CA . LEU A 1 223 ? 19.25 -35.25 -47.5 1 91.06 223 LEU A CA 1
ATOM 1784 C C . LEU A 1 223 ? 20.625 -35.312 -48.156 1 91.06 223 LEU A C 1
ATOM 1786 O O . LEU A 1 223 ? 21.641 -35.375 -47.469 1 91.06 223 LEU A O 1
ATOM 1790 N N . THR A 1 224 ? 20.703 -35.25 -49.469 1 81.75 224 THR A N 1
ATOM 1791 C CA . THR A 1 224 ? 21.984 -35.312 -50.156 1 81.75 224 THR A CA 1
ATOM 1792 C C . THR A 1 224 ? 22.562 -33.906 -50.375 1 81.75 224 THR A C 1
ATOM 1794 O O . THR A 1 224 ? 23.688 -33.75 -50.812 1 81.75 224 THR A O 1
ATOM 1797 N N . TYR A 1 225 ? 21.875 -32.938 -49.906 1 74.06 225 TYR A N 1
ATOM 1798 C CA . TYR A 1 225 ? 22.375 -31.562 -50.031 1 74.06 225 TYR A CA 1
ATOM 1799 C C . TYR A 1 225 ? 23.625 -31.359 -49.156 1 74.06 225 TYR A C 1
ATOM 1801 O O . TYR A 1 225 ? 23.75 -31.969 -48.094 1 74.06 225 TYR A O 1
ATOM 1809 N N . SER A 1 226 ? 24.594 -30.547 -49.531 1 66.94 226 SER A N 1
ATOM 1810 C CA . SER A 1 226 ? 25.922 -30.406 -48.938 1 66.94 226 SER A CA 1
ATOM 1811 C C . SER A 1 226 ? 25.859 -29.594 -47.656 1 66.94 226 SER A C 1
ATOM 1813 O O . SER A 1 226 ? 26.75 -29.719 -46.812 1 66.94 226 SER A O 1
ATOM 1815 N N . ARG A 1 227 ? 24.891 -28.797 -47.344 1 79.5 227 ARG A N 1
ATOM 1816 C CA . ARG A 1 227 ? 24.969 -27.969 -46.156 1 79.5 227 ARG A CA 1
ATOM 1817 C C . ARG A 1 227 ? 23.703 -28.125 -45.312 1 79.5 227 ARG A C 1
ATOM 1819 O O . ARG A 1 227 ? 22.891 -27.188 -45.219 1 79.5 227 ARG A O 1
ATOM 1826 N N . LEU A 1 228 ? 23.578 -29.25 -44.625 1 84.81 228 LEU A N 1
ATOM 1827 C CA . LEU A 1 228 ? 22.422 -29.531 -43.781 1 84.81 228 LEU A CA 1
ATOM 1828 C C . LEU A 1 228 ? 22.625 -29 -42.344 1 84.81 228 LEU A C 1
ATOM 1830 O O . LEU A 1 228 ? 21.672 -28.625 -41.688 1 84.81 228 LEU A O 1
ATOM 1834 N N . PHE A 1 229 ? 23.906 -29.016 -42 1 89.81 229 PHE A N 1
ATOM 1835 C CA . PHE A 1 229 ? 24.219 -28.578 -40.625 1 89.81 229 PHE A CA 1
ATOM 1836 C C . PHE A 1 229 ? 24.672 -27.125 -40.656 1 89.81 229 PHE A C 1
ATOM 1838 O O . PHE A 1 229 ? 25.562 -26.75 -41.438 1 89.81 229 PHE A O 1
ATOM 1845 N N . SER A 1 230 ? 23.984 -26.312 -39.938 1 89.44 230 SER A N 1
ATOM 1846 C CA . SER A 1 230 ? 24.312 -24.922 -39.688 1 89.44 230 SER A CA 1
ATOM 1847 C C . SER A 1 230 ? 24.219 -24.578 -38.188 1 89.44 230 SER A C 1
ATOM 1849 O O . SER A 1 230 ? 23.797 -25.406 -37.406 1 89.44 230 SER A O 1
ATOM 1851 N N . ALA A 1 231 ? 24.703 -23.391 -37.906 1 85.75 231 ALA A N 1
ATOM 1852 C CA . ALA A 1 231 ? 24.609 -22.984 -36.5 1 85.75 231 ALA A CA 1
ATOM 1853 C C . ALA A 1 231 ? 23.156 -22.984 -36.031 1 85.75 231 ALA A C 1
ATOM 1855 O O . ALA A 1 231 ? 22.875 -23.344 -34.875 1 85.75 231 ALA A O 1
ATOM 1856 N N . SER A 1 232 ? 22.359 -22.641 -36.844 1 84.38 232 SER A N 1
ATOM 1857 C CA . SER A 1 232 ? 20.938 -22.594 -36.5 1 84.38 232 SER A CA 1
ATOM 1858 C C . SER A 1 232 ? 20.375 -24 -36.281 1 84.38 232 SER A C 1
ATOM 1860 O O . SER A 1 232 ? 19.641 -24.234 -35.312 1 84.38 232 SER A O 1
ATOM 1862 N N . THR A 1 233 ? 20.688 -24.953 -37.125 1 88.44 233 THR A N 1
ATOM 1863 C CA . THR A 1 233 ? 20.188 -26.312 -37 1 88.44 233 THR A CA 1
ATOM 1864 C C . THR A 1 233 ? 20.797 -27 -35.781 1 88.44 233 THR A C 1
ATOM 1866 O O . THR A 1 233 ? 20.156 -27.828 -35.125 1 88.44 233 THR A O 1
ATOM 1869 N N . LEU A 1 234 ? 21.953 -26.562 -35.438 1 88.12 234 LEU A N 1
ATOM 1870 C CA . LEU A 1 234 ? 22.641 -27.188 -34.312 1 88.12 234 LEU A CA 1
ATOM 1871 C C . LEU A 1 234 ? 22.016 -26.75 -33 1 88.12 234 LEU A C 1
ATOM 1873 O O . LEU A 1 234 ? 22 -27.5 -32.031 1 88.12 234 LEU A O 1
ATOM 1877 N N . ARG A 1 235 ? 21.578 -25.547 -33 1 87.44 235 ARG A N 1
ATOM 1878 C CA . ARG A 1 235 ? 20.984 -25.047 -31.766 1 87.44 235 ARG A CA 1
ATOM 1879 C C . ARG A 1 235 ? 19.812 -25.922 -31.328 1 87.44 235 ARG A C 1
ATOM 1881 O O . ARG A 1 235 ? 19.734 -26.344 -30.172 1 87.44 235 ARG A O 1
ATOM 1888 N N . TRP A 1 236 ? 18.906 -26.234 -32.25 1 85.56 236 TRP A N 1
ATOM 1889 C CA . TRP A 1 236 ? 17.766 -27.031 -31.844 1 85.56 236 TRP A CA 1
ATOM 1890 C C . TRP A 1 236 ? 18.156 -28.5 -31.703 1 85.56 236 TRP A C 1
ATOM 1892 O O . TRP A 1 236 ? 17.562 -29.234 -30.906 1 85.56 236 TRP A O 1
ATOM 1902 N N . THR A 1 237 ? 19.109 -28.969 -32.406 1 88.31 237 THR A N 1
ATOM 1903 C CA . THR A 1 237 ? 19.562 -30.344 -32.281 1 88.31 237 THR A CA 1
ATOM 1904 C C . THR A 1 237 ? 20.188 -30.594 -30.906 1 88.31 237 THR A C 1
ATOM 1906 O O . THR A 1 237 ? 19.875 -31.578 -30.25 1 88.31 237 THR A O 1
ATOM 1909 N N . ILE A 1 238 ? 20.969 -29.594 -30.547 1 88.06 238 ILE A N 1
ATOM 1910 C CA . ILE A 1 238 ? 21.656 -29.719 -29.266 1 88.06 238 ILE A CA 1
ATOM 1911 C C . ILE A 1 238 ? 20.641 -29.562 -28.125 1 88.06 238 ILE A C 1
ATOM 1913 O O . ILE A 1 238 ? 20.703 -30.297 -27.125 1 88.06 238 ILE A O 1
ATOM 1917 N N . SER A 1 239 ? 19.797 -28.703 -28.328 1 84 239 SER A N 1
ATOM 1918 C CA . SER A 1 239 ? 18.766 -28.516 -27.312 1 84 239 SER A CA 1
ATOM 1919 C C . SER A 1 239 ? 17.922 -29.781 -27.156 1 84 239 SER A C 1
ATOM 1921 O O . SER A 1 239 ? 17.562 -30.156 -26.031 1 84 239 SER A O 1
ATOM 1923 N N . GLY A 1 240 ? 17.547 -30.359 -28.234 1 84.25 240 GLY A N 1
ATOM 1924 C CA . GLY A 1 240 ? 16.797 -31.609 -28.188 1 84.25 240 GLY A CA 1
ATOM 1925 C C . GLY A 1 240 ? 17.578 -32.75 -27.547 1 84.25 240 GLY A C 1
ATOM 1926 O O . GLY A 1 240 ? 17 -33.562 -26.797 1 84.25 240 GLY A O 1
ATOM 1927 N N . LEU A 1 241 ? 18.75 -32.719 -27.812 1 86.94 241 LEU A N 1
ATOM 1928 C CA . LEU A 1 241 ? 19.625 -33.75 -27.25 1 86.94 241 LEU A CA 1
ATOM 1929 C C . LEU A 1 241 ? 19.75 -33.594 -25.75 1 86.94 241 LEU A C 1
ATOM 1931 O O . LEU A 1 241 ? 19.766 -34.562 -25 1 86.94 241 LEU A O 1
ATOM 1935 N N . MET A 1 242 ? 19.828 -32.406 -25.344 1 84 242 MET A N 1
ATOM 1936 C CA . MET A 1 242 ? 19.969 -32.094 -23.922 1 84 242 MET A CA 1
ATOM 1937 C C . MET A 1 242 ? 18.703 -32.531 -23.141 1 84 242 MET A C 1
ATOM 1939 O O . MET A 1 242 ? 18.781 -32.844 -21.953 1 84 242 MET A O 1
ATOM 1943 N N . ALA A 1 243 ? 17.625 -32.531 -23.75 1 76.75 243 ALA A N 1
ATOM 1944 C CA . ALA A 1 243 ? 16.359 -32.906 -23.125 1 76.75 243 ALA A CA 1
ATOM 1945 C C . ALA A 1 243 ? 16.219 -34.406 -23.047 1 76.75 243 ALA A C 1
ATOM 1947 O O . ALA A 1 243 ? 15.398 -34.938 -22.266 1 76.75 243 ALA A O 1
ATOM 1948 N N . SER A 1 244 ? 17.047 -35.062 -23.719 1 78.56 244 SER A N 1
ATOM 1949 C CA . SER A 1 244 ? 16.969 -36.531 -23.75 1 78.56 244 SER A CA 1
ATOM 1950 C C . SER A 1 244 ? 17.672 -37.156 -22.547 1 78.56 244 SER A C 1
ATOM 1952 O O . SER A 1 244 ? 18.438 -36.469 -21.844 1 78.56 244 SER A O 1
ATOM 1954 N N . ASP A 1 245 ? 17.406 -38.375 -22.266 1 75.25 245 ASP A N 1
ATOM 1955 C CA . ASP A 1 245 ? 18 -39.062 -21.125 1 75.25 245 ASP A CA 1
ATOM 1956 C C . ASP A 1 245 ? 19.328 -39.719 -21.516 1 75.25 245 ASP A C 1
ATOM 1958 O O . ASP A 1 245 ? 19.922 -40.469 -20.734 1 75.25 245 ASP A O 1
ATOM 1962 N N . LEU A 1 246 ? 19.797 -39.375 -22.641 1 81.19 246 LEU A N 1
ATOM 1963 C CA . LEU A 1 246 ? 21 -40.031 -23.172 1 81.19 246 LEU A CA 1
ATOM 1964 C C . LEU A 1 246 ? 22.25 -39.531 -22.469 1 81.19 246 LEU A C 1
ATOM 1966 O O . LEU A 1 246 ? 23.156 -40.312 -22.172 1 81.19 246 LEU A O 1
ATOM 1970 N N . LEU A 1 247 ? 22.25 -38.281 -22.109 1 81.25 247 LEU A N 1
ATOM 1971 C CA . LEU A 1 247 ? 23.484 -37.594 -21.75 1 81.25 247 LEU A CA 1
ATOM 1972 C C . LEU A 1 247 ? 23.719 -37.656 -20.25 1 81.25 247 LEU A C 1
ATOM 1974 O O . LEU A 1 247 ? 22.766 -37.625 -19.469 1 81.25 247 LEU A O 1
ATOM 1978 N N . THR A 1 248 ? 24.938 -37.844 -19.953 1 76.44 248 THR A N 1
ATOM 1979 C CA . THR A 1 248 ? 25.344 -37.625 -18.578 1 76.44 248 THR A CA 1
ATOM 1980 C C . THR A 1 248 ? 25.359 -36.125 -18.234 1 76.44 248 THR A C 1
ATOM 1982 O O . THR A 1 248 ? 25.281 -35.281 -19.125 1 76.44 248 THR A O 1
ATOM 1985 N N . GLU A 1 249 ? 25.422 -35.969 -17.047 1 73.12 249 GLU A N 1
ATOM 1986 C CA . GLU A 1 249 ? 25.391 -34.594 -16.609 1 73.12 249 GLU A CA 1
ATOM 1987 C C . GLU A 1 249 ? 26.625 -33.812 -17.125 1 73.12 249 GLU A C 1
ATOM 1989 O O . GLU A 1 249 ? 26.547 -32.625 -17.422 1 73.12 249 GLU A O 1
ATOM 1994 N N . GLU A 1 250 ? 27.734 -34.438 -17.172 1 69.94 250 GLU A N 1
ATOM 1995 C CA . GLU A 1 250 ? 28.953 -33.812 -17.688 1 69.94 250 GLU A CA 1
ATOM 1996 C C . GLU A 1 250 ? 28.812 -33.406 -19.156 1 69.94 250 GLU A C 1
ATOM 1998 O O . GLU A 1 250 ? 29.188 -32.312 -19.547 1 69.94 250 GLU A O 1
ATOM 2003 N N . LYS A 1 251 ? 28.297 -34.312 -19.859 1 80.5 251 LYS A N 1
ATOM 2004 C CA . LYS A 1 251 ? 28.109 -34.062 -21.281 1 80.5 251 LYS A CA 1
ATOM 2005 C C . LYS A 1 251 ? 27.109 -32.938 -21.516 1 80.5 251 LYS A C 1
ATOM 2007 O O . LYS A 1 251 ? 27.25 -32.156 -22.453 1 80.5 251 LYS A O 1
ATOM 2012 N N . ARG A 1 252 ? 26.156 -32.844 -20.656 1 82.19 252 ARG A N 1
ATOM 2013 C CA . ARG A 1 252 ? 25.156 -31.797 -20.766 1 82.19 252 ARG A CA 1
ATOM 2014 C C . ARG A 1 252 ? 25.781 -30.422 -20.547 1 82.19 252 ARG A C 1
ATOM 2016 O O . ARG A 1 252 ? 25.422 -29.453 -21.219 1 82.19 252 ARG A O 1
ATOM 2023 N N . THR A 1 253 ? 26.672 -30.406 -19.625 1 76.19 253 THR A N 1
ATOM 2024 C CA . THR A 1 253 ? 27.359 -29.156 -19.328 1 76.19 253 THR A CA 1
ATOM 2025 C C . THR A 1 253 ? 28.188 -28.703 -20.531 1 76.19 253 THR A C 1
ATOM 2027 O O . THR A 1 253 ? 28.219 -27.516 -20.875 1 76.19 253 THR A O 1
ATOM 2030 N N . VAL A 1 254 ? 28.812 -29.609 -21.156 1 77.44 254 VAL A N 1
ATOM 2031 C CA . VAL A 1 254 ? 29.625 -29.312 -22.328 1 77.44 254 VAL A CA 1
ATOM 2032 C C . VAL A 1 254 ? 28.734 -28.781 -23.453 1 77.44 254 VAL A C 1
ATOM 2034 O O . VAL A 1 254 ? 29.109 -27.844 -24.172 1 77.44 254 VAL A O 1
ATOM 2037 N N . LEU A 1 255 ? 27.656 -29.375 -23.609 1 85.31 255 LEU A N 1
ATOM 2038 C CA . LEU A 1 255 ? 26.734 -28.969 -24.672 1 85.31 255 LEU A CA 1
ATOM 2039 C C . LEU A 1 255 ? 26.203 -27.562 -24.406 1 85.31 255 LEU A C 1
ATOM 2041 O O . LEU A 1 255 ? 25.969 -26.797 -25.359 1 85.31 255 LEU A O 1
ATOM 2045 N N . LYS A 1 256 ? 25.969 -27.266 -23.156 1 81 256 LYS A N 1
ATOM 2046 C CA . LYS A 1 256 ? 25.547 -25.922 -22.812 1 81 256 LYS A CA 1
ATOM 2047 C C . LYS A 1 256 ? 26.609 -24.891 -23.203 1 81 256 LYS A C 1
ATOM 2049 O O . LYS A 1 256 ? 26.281 -23.797 -23.688 1 81 256 LYS A O 1
ATOM 2054 N N . ASP A 1 257 ? 27.766 -25.234 -23.047 1 75.69 257 ASP A N 1
ATOM 2055 C CA . ASP A 1 257 ? 28.875 -24.375 -23.453 1 75.69 257 ASP A CA 1
ATOM 2056 C C . ASP A 1 257 ? 28.922 -24.234 -24.969 1 75.69 257 ASP A C 1
ATOM 2058 O O . ASP A 1 257 ? 29.25 -23.156 -25.484 1 75.69 257 ASP A O 1
ATOM 2062 N N . PHE A 1 258 ? 28.656 -25.375 -25.641 1 78.88 258 PHE A N 1
ATOM 2063 C CA . PHE A 1 258 ? 28.609 -25.328 -27.094 1 78.88 258 PHE A CA 1
ATOM 2064 C C . PHE A 1 258 ? 27.562 -24.312 -27.578 1 78.88 258 PHE A C 1
ATOM 2066 O O . PHE A 1 258 ? 27.828 -23.531 -28.484 1 78.88 258 PHE A O 1
ATOM 2073 N N . LEU A 1 259 ? 26.469 -24.266 -26.938 1 84.31 259 LEU A N 1
ATOM 2074 C CA . LEU A 1 259 ? 25.359 -23.406 -27.344 1 84.31 259 LEU A CA 1
ATOM 2075 C C . LEU A 1 259 ? 25.688 -21.938 -27.141 1 84.31 259 LEU A C 1
ATOM 2077 O O . LEU A 1 259 ? 25.188 -21.062 -27.859 1 84.31 259 LEU A O 1
ATOM 2081 N N . ASN A 1 260 ? 26.562 -21.703 -26.203 1 76.56 260 ASN A N 1
ATOM 2082 C CA . ASN A 1 260 ? 26.875 -20.312 -25.859 1 76.56 260 ASN A CA 1
ATOM 2083 C C . ASN A 1 260 ? 28.078 -19.812 -26.656 1 76.56 260 ASN A C 1
ATOM 2085 O O . ASN A 1 260 ? 28.484 -18.656 -26.516 1 76.56 260 ASN A O 1
ATOM 2089 N N . ASN A 1 261 ? 28.578 -20.75 -27.562 1 77.44 261 ASN A N 1
ATOM 2090 C CA . ASN A 1 261 ? 29.766 -20.406 -28.344 1 77.44 261 ASN A CA 1
ATOM 2091 C C . ASN A 1 261 ? 29.516 -20.531 -29.844 1 77.44 261 ASN A C 1
ATOM 2093 O O . ASN A 1 261 ? 29.562 -21.641 -30.391 1 77.44 261 ASN A O 1
ATOM 2097 N N . ALA A 1 262 ? 29.391 -19.406 -30.516 1 80.56 262 ALA A N 1
ATOM 2098 C CA . ALA A 1 262 ? 29.047 -19.391 -31.938 1 80.56 262 ALA A CA 1
ATOM 2099 C C . ALA A 1 262 ? 30.156 -19.984 -32.781 1 80.56 262 ALA A C 1
ATOM 2101 O O . ALA A 1 262 ? 29.906 -20.625 -33.812 1 80.56 262 ALA A O 1
ATOM 2102 N N . ILE A 1 263 ? 31.328 -19.812 -32.438 1 73.75 263 ILE A N 1
ATOM 2103 C CA . ILE A 1 263 ? 32.469 -20.297 -33.188 1 73.75 263 ILE A CA 1
ATOM 2104 C C . ILE A 1 263 ? 32.5 -21.828 -33.125 1 73.75 263 ILE A C 1
ATOM 2106 O O . ILE A 1 263 ? 32.719 -22.484 -34.156 1 73.75 263 ILE A O 1
ATOM 2110 N N . ILE A 1 264 ? 32.219 -22.344 -32.031 1 81.88 264 ILE A N 1
ATOM 2111 C CA . ILE A 1 264 ? 32.219 -23.797 -31.891 1 81.88 264 ILE A CA 1
ATOM 2112 C C . ILE A 1 264 ? 31.078 -24.391 -32.719 1 81.88 264 ILE A C 1
ATOM 2114 O O . ILE A 1 264 ? 31.234 -25.453 -33.344 1 81.88 264 ILE A O 1
ATOM 2118 N N . LEU A 1 265 ? 30.016 -23.75 -32.812 1 86.5 265 LEU A N 1
ATOM 2119 C CA . LEU A 1 265 ? 28.875 -24.234 -33.562 1 86.5 265 LEU A CA 1
ATOM 2120 C C . LEU A 1 265 ? 29.188 -24.281 -35.062 1 86.5 265 LEU A C 1
ATOM 2122 O O . LEU A 1 265 ? 28.766 -25.219 -35.75 1 86.5 265 LEU A O 1
ATOM 2126 N N . ASP A 1 266 ? 29.922 -23.312 -35.469 1 82.44 266 ASP A N 1
ATOM 2127 C CA . ASP A 1 266 ? 30.281 -23.281 -36.875 1 82.44 266 ASP A CA 1
ATOM 2128 C C . ASP A 1 266 ? 31.281 -24.391 -37.219 1 82.44 266 ASP A C 1
ATOM 2130 O O . ASP A 1 266 ? 31.172 -25.016 -38.281 1 82.44 266 ASP A O 1
ATOM 2134 N N . GLU A 1 267 ? 32.188 -24.547 -36.312 1 80.44 267 GLU A N 1
ATOM 2135 C CA . GLU A 1 267 ? 33.156 -25.625 -36.531 1 80.44 267 GLU A CA 1
ATOM 2136 C C . GLU A 1 267 ? 32.469 -27 -36.531 1 80.44 267 GLU A C 1
ATOM 2138 O O . GLU A 1 267 ? 32.781 -27.875 -37.312 1 80.44 267 GLU A O 1
ATOM 2143 N N . LEU A 1 268 ? 31.625 -27.125 -35.625 1 85.5 268 LEU A N 1
ATOM 2144 C CA . LEU A 1 268 ? 30.875 -28.375 -35.5 1 85.5 268 LEU A CA 1
ATOM 2145 C C . LEU A 1 268 ? 30.031 -28.609 -36.781 1 85.5 268 LEU A C 1
ATOM 2147 O O . LEU A 1 268 ? 29.891 -29.75 -37.219 1 85.5 268 LEU A O 1
ATOM 2151 N N . SER A 1 269 ? 29.5 -27.531 -37.312 1 88.75 269 SER A N 1
ATOM 2152 C CA . SER A 1 269 ? 28.703 -27.656 -38.531 1 88.75 269 SER A CA 1
ATOM 2153 C C . SER A 1 269 ? 29.531 -28.203 -39.688 1 88.75 269 SER A C 1
ATOM 2155 O O . SER A 1 269 ? 29.047 -29.031 -40.469 1 88.75 269 SER A O 1
ATOM 2157 N N . ASP A 1 270 ? 30.641 -27.766 -39.75 1 83.69 270 ASP A N 1
ATOM 2158 C CA . ASP A 1 270 ? 31.516 -28.203 -40.812 1 83.69 270 ASP A CA 1
ATOM 2159 C C . ASP A 1 270 ? 31.875 -29.688 -40.688 1 83.69 270 ASP A C 1
ATOM 2161 O O . ASP A 1 270 ? 31.844 -30.438 -41.656 1 83.69 270 ASP A O 1
ATOM 2165 N N . VAL A 1 271 ? 32.188 -30.016 -39.5 1 83.62 271 VAL A N 1
ATOM 2166 C CA . VAL A 1 271 ? 32.562 -31.406 -39.25 1 83.62 271 VAL A CA 1
ATOM 2167 C C . VAL A 1 271 ? 31.359 -32.312 -39.562 1 83.62 271 VAL A C 1
ATOM 2169 O O . VAL A 1 271 ? 31.531 -33.375 -40.188 1 83.62 271 VAL A O 1
ATOM 2172 N N . LEU A 1 272 ? 30.25 -31.969 -39.188 1 90 272 LEU A N 1
ATOM 2173 C CA . LEU A 1 272 ? 29.062 -32.781 -39.375 1 90 272 LEU A CA 1
ATOM 2174 C C . LEU A 1 272 ? 28.641 -32.844 -40.844 1 90 272 LEU A C 1
ATOM 2176 O O . LEU A 1 272 ? 28.141 -33.875 -41.312 1 90 272 LEU A O 1
ATOM 2180 N N . ASN A 1 273 ? 28.906 -31.75 -41.531 1 88.06 273 ASN A N 1
ATOM 2181 C CA . ASN A 1 273 ? 28.625 -31.781 -42.969 1 88.06 273 ASN A CA 1
ATOM 2182 C C . ASN A 1 273 ? 29.578 -32.719 -43.688 1 88.06 273 ASN A C 1
ATOM 2184 O O . ASN A 1 273 ? 29.188 -33.375 -44.656 1 88.06 273 ASN A O 1
ATOM 2188 N N . MET A 1 274 ? 30.75 -32.781 -43.188 1 84.88 274 MET A N 1
ATOM 2189 C CA . MET A 1 274 ? 31.703 -33.719 -43.781 1 84.88 274 MET A CA 1
ATOM 2190 C C . MET A 1 274 ? 31.266 -35.156 -43.5 1 84.88 274 MET A C 1
ATOM 2192 O O . MET A 1 274 ? 31.375 -36.031 -44.375 1 84.88 274 MET A O 1
ATOM 2196 N N . ARG A 1 275 ? 30.766 -35.344 -42.375 1 86.81 275 ARG A N 1
ATOM 2197 C CA . ARG A 1 275 ? 30.297 -36.656 -42 1 86.81 275 ARG A CA 1
ATOM 2198 C C . ARG A 1 275 ? 29.094 -37.062 -42.844 1 86.81 275 ARG A C 1
ATOM 2200 O O . ARG A 1 275 ? 28.938 -38.219 -43.219 1 86.81 275 ARG A O 1
ATOM 2207 N N . MET A 1 276 ? 28.297 -36.125 -43.125 1 89.81 276 MET A N 1
ATOM 2208 C CA . MET A 1 276 ? 27.109 -36.406 -43.906 1 89.81 276 MET A CA 1
ATOM 2209 C C . MET A 1 276 ? 27.484 -36.812 -45.344 1 89.81 276 MET A C 1
ATOM 2211 O O . MET A 1 276 ? 26.828 -37.688 -45.938 1 89.81 276 MET A O 1
ATOM 2215 N N . THR A 1 277 ? 28.516 -36.219 -45.844 1 85.19 277 THR A N 1
ATOM 2216 C CA . THR A 1 277 ? 28.969 -36.531 -47.188 1 85.19 277 THR A CA 1
ATOM 2217 C C . THR A 1 277 ? 29.547 -37.938 -47.219 1 85.19 277 THR A C 1
ATOM 2219 O O . THR A 1 277 ? 29.484 -38.594 -48.281 1 85.19 277 THR A O 1
ATOM 2222 N N . ALA A 1 278 ? 30.016 -38.406 -46.094 1 86.38 278 ALA A N 1
ATOM 2223 C CA . ALA A 1 278 ? 30.594 -39.75 -46.031 1 86.38 278 ALA A CA 1
ATOM 2224 C C . ALA A 1 278 ? 29.672 -40.688 -45.25 1 86.38 278 ALA A C 1
ATOM 2226 O O . ALA A 1 278 ? 30.141 -41.5 -44.469 1 86.38 278 ALA A O 1
ATOM 2227 N N . LEU A 1 279 ? 28.438 -40.594 -45.438 1 88.31 279 LEU A N 1
ATOM 2228 C CA . LEU A 1 279 ? 27.453 -41.344 -44.688 1 88.31 279 LEU A CA 1
ATOM 2229 C C . LEU A 1 279 ? 27.641 -42.844 -44.906 1 88.31 279 LEU A C 1
ATOM 2231 O O . LEU A 1 279 ? 27.438 -43.656 -44 1 88.31 279 LEU A O 1
ATOM 2235 N N . ASP A 1 280 ? 28.109 -43.281 -46.094 1 87.88 280 ASP A N 1
ATOM 2236 C CA . ASP A 1 280 ? 28.266 -44.688 -46.438 1 87.88 280 ASP A CA 1
ATOM 2237 C C . ASP A 1 280 ? 29.391 -45.312 -45.625 1 87.88 280 ASP A C 1
ATOM 2239 O O . ASP A 1 280 ? 29.391 -46.531 -45.406 1 87.88 280 ASP A O 1
ATOM 2243 N N . ALA A 1 281 ? 30.266 -44.5 -45.188 1 87.31 281 ALA A N 1
ATOM 2244 C CA . ALA A 1 281 ? 31.422 -45 -44.438 1 87.31 281 ALA A CA 1
ATOM 2245 C C . ALA A 1 281 ? 31.266 -44.781 -42.938 1 87.31 281 ALA A C 1
ATOM 2247 O O . ALA A 1 281 ? 32.188 -45.094 -42.188 1 87.31 281 ALA A O 1
ATOM 2248 N N . TRP A 1 282 ? 30.109 -44.281 -42.625 1 91.06 282 TRP A N 1
ATOM 2249 C CA . TRP A 1 282 ? 29.906 -44.031 -41.188 1 91.06 282 TRP A CA 1
ATOM 2250 C C . TRP A 1 282 ? 29.891 -45.312 -40.375 1 91.06 282 TRP A C 1
ATOM 2252 O O . TRP A 1 282 ? 29.344 -46.312 -40.844 1 91.06 282 TRP A O 1
ATOM 2262 N N . SER A 1 283 ? 30.516 -45.312 -39.219 1 90.81 283 SER A N 1
ATOM 2263 C CA . SER A 1 283 ? 30.453 -46.438 -38.281 1 90.81 283 SER A CA 1
ATOM 2264 C C . SER A 1 283 ? 30.594 -45.938 -36.844 1 90.81 283 SER A C 1
ATOM 2266 O O . SER A 1 283 ? 30.969 -44.812 -36.594 1 90.81 283 SER A O 1
ATOM 2268 N N . TRP A 1 284 ? 30.172 -46.75 -35.875 1 91.62 284 TRP A N 1
ATOM 2269 C CA . TRP A 1 284 ? 30.25 -46.406 -34.469 1 91.62 284 TRP A CA 1
ATOM 2270 C C . TRP A 1 284 ? 31.703 -46.344 -34 1 91.62 284 TRP A C 1
ATOM 2272 O O . TRP A 1 284 ? 32 -45.688 -33 1 91.62 284 TRP A O 1
ATOM 2282 N N . GLY A 1 285 ? 32.594 -46.938 -34.719 1 87.25 285 GLY A N 1
ATOM 2283 C CA . GLY A 1 285 ? 33.969 -47.094 -34.25 1 87.25 285 GLY A CA 1
ATOM 2284 C C . GLY A 1 285 ? 34.219 -48.469 -33.656 1 87.25 285 GLY A C 1
ATOM 2285 O O . GLY A 1 285 ? 33.562 -49.438 -34 1 87.25 285 GLY A O 1
ATOM 2286 N N . THR A 1 286 ? 35.188 -48.562 -32.719 1 86.31 286 THR A N 1
ATOM 2287 C CA . THR A 1 286 ? 35.656 -49.844 -32.219 1 86.31 286 THR A CA 1
ATOM 2288 C C . THR A 1 286 ? 34.75 -50.312 -31.078 1 86.31 286 THR A C 1
ATOM 2290 O O . THR A 1 286 ? 34.438 -51.5 -30.984 1 86.31 286 THR A O 1
ATOM 2293 N N . GLU A 1 287 ? 34.375 -49.438 -30.219 1 90.12 287 GLU A N 1
ATOM 2294 C CA . GLU A 1 287 ? 33.5 -49.812 -29.109 1 90.12 287 GLU A CA 1
ATOM 2295 C C . GLU A 1 287 ? 32.656 -48.625 -28.641 1 90.12 287 GLU A C 1
ATOM 2297 O O . GLU A 1 287 ? 33.062 -47.469 -28.781 1 90.12 287 GLU A O 1
ATOM 2302 N N . VAL A 1 288 ? 31.5 -48.906 -28.219 1 91.12 288 VAL A N 1
ATOM 2303 C CA . VAL A 1 288 ? 30.609 -47.938 -27.578 1 91.12 288 VAL A CA 1
ATOM 2304 C C . VAL A 1 288 ? 30.328 -48.375 -26.141 1 91.12 288 VAL A C 1
ATOM 2306 O O . VAL A 1 288 ? 29.672 -49.375 -25.922 1 91.12 288 VAL A O 1
ATOM 2309 N N . PRO A 1 289 ? 30.75 -47.562 -25.188 1 91 289 PRO A N 1
ATOM 2310 C CA . PRO A 1 289 ? 30.5 -47.906 -23.781 1 91 289 PRO A CA 1
ATOM 2311 C C . PRO A 1 289 ? 29.031 -47.812 -23.406 1 91 289 PRO A C 1
ATOM 2313 O O . PRO A 1 289 ? 28.344 -46.906 -23.844 1 91 289 PRO A O 1
ATOM 2316 N N . ILE A 1 290 ? 28.516 -48.781 -22.594 1 90.5 290 ILE A N 1
ATOM 2317 C CA . ILE A 1 290 ? 27.141 -48.75 -22.141 1 90.5 290 ILE A CA 1
ATOM 2318 C C . ILE A 1 290 ? 27.109 -48.844 -20.609 1 90.5 290 ILE A C 1
ATOM 2320 O O . ILE A 1 290 ? 28.016 -49.375 -20 1 90.5 290 ILE A O 1
ATOM 2324 N N . GLU A 1 291 ? 26.031 -48.188 -20.062 1 87.56 291 GLU A N 1
ATOM 2325 C CA . GLU A 1 291 ? 25.859 -48.125 -18.609 1 87.56 291 GLU A CA 1
ATOM 2326 C C . GLU A 1 291 ? 24.422 -48.5 -18.219 1 87.56 291 GLU A C 1
ATOM 2328 O O . GLU A 1 291 ? 23.469 -48.094 -18.906 1 87.56 291 GLU A O 1
ATOM 2333 N N . GLN A 1 292 ? 24.312 -49.25 -17.125 1 83.81 292 GLN A N 1
ATOM 2334 C CA . GLN A 1 292 ? 23 -49.562 -16.594 1 83.81 292 GLN A CA 1
ATOM 2335 C C . GLN A 1 292 ? 22.578 -48.562 -15.523 1 83.81 292 GLN A C 1
ATOM 2337 O O . GLN A 1 292 ? 23.328 -48.281 -14.586 1 83.81 292 GLN A O 1
ATOM 2342 N N . ARG A 1 293 ? 21.359 -48 -15.695 1 77.06 293 ARG A N 1
ATOM 2343 C CA . ARG A 1 293 ? 20.844 -47.031 -14.727 1 77.06 293 ARG A CA 1
ATOM 2344 C C . ARG A 1 293 ? 19.484 -47.5 -14.188 1 77.06 293 ARG A C 1
ATOM 2346 O O . ARG A 1 293 ? 18.656 -48 -14.938 1 77.06 293 ARG A O 1
ATOM 2353 N N . ARG A 1 294 ? 19.281 -47.219 -12.875 1 76.81 294 ARG A N 1
ATOM 2354 C CA . ARG A 1 294 ? 18.016 -47.594 -12.242 1 76.81 294 ARG A CA 1
ATOM 2355 C C . ARG A 1 294 ? 17.016 -46.438 -12.344 1 76.81 294 ARG A C 1
ATOM 2357 O O . ARG A 1 294 ? 17.359 -45.281 -12.141 1 76.81 294 ARG A O 1
ATOM 2364 N N . GLN A 1 295 ? 15.812 -46.781 -12.711 1 72.25 295 GLN A N 1
ATOM 2365 C CA . GLN A 1 295 ? 14.727 -45.781 -12.781 1 72.25 295 GLN A CA 1
ATOM 2366 C C . GLN A 1 295 ? 13.906 -45.781 -11.492 1 72.25 295 GLN A C 1
ATOM 2368 O O . GLN A 1 295 ? 14.047 -46.688 -10.656 1 72.25 295 GLN A O 1
ATOM 2373 N N . LEU A 1 296 ? 13.102 -44.781 -11.266 1 67.38 296 LEU A N 1
ATOM 2374 C CA . LEU A 1 296 ? 12.297 -44.562 -10.062 1 67.38 296 LEU A CA 1
ATOM 2375 C C . LEU A 1 296 ? 11.344 -45.75 -9.852 1 67.38 296 LEU A C 1
ATOM 2377 O O . LEU A 1 296 ? 11.047 -46.125 -8.711 1 67.38 296 LEU A O 1
ATOM 2381 N N . ASN A 1 297 ? 10.938 -46.219 -11.016 1 67.25 297 ASN A N 1
ATOM 2382 C CA . ASN A 1 297 ? 9.977 -47.312 -10.914 1 67.25 297 ASN A CA 1
ATOM 2383 C C . ASN A 1 297 ? 10.672 -48.656 -10.602 1 67.25 297 ASN A C 1
ATOM 2385 O O . ASN A 1 297 ? 10.023 -49.688 -10.5 1 67.25 297 ASN A O 1
ATOM 2389 N N . GLY A 1 298 ? 12.047 -48.594 -10.477 1 66.88 298 GLY A N 1
ATOM 2390 C CA . GLY A 1 298 ? 12.797 -49.781 -10.086 1 66.88 298 GLY A CA 1
ATOM 2391 C C . GLY A 1 298 ? 13.391 -50.531 -11.258 1 66.88 298 GLY A C 1
ATOM 2392 O O . GLY A 1 298 ? 14.172 -51.469 -11.078 1 66.88 298 GLY A O 1
ATOM 2393 N N . THR A 1 299 ? 13.016 -50.125 -12.453 1 74.69 299 THR A N 1
ATOM 2394 C CA . THR A 1 299 ? 13.539 -50.781 -13.641 1 74.69 299 THR A CA 1
ATOM 2395 C C . THR A 1 299 ? 14.914 -50.219 -14.016 1 74.69 299 THR A C 1
ATOM 2397 O O . THR A 1 299 ? 15.312 -49.188 -13.523 1 74.69 299 THR A O 1
ATOM 2400 N N . TYR A 1 300 ? 15.664 -51.094 -14.703 1 77.94 300 TYR A N 1
ATOM 2401 C CA . TYR A 1 300 ? 17 -50.688 -15.141 1 77.94 300 TYR A CA 1
ATOM 2402 C C . TYR A 1 300 ? 17.031 -50.438 -16.641 1 77.94 300 TYR A C 1
ATOM 2404 O O . TYR A 1 300 ? 16.453 -51.219 -17.422 1 77.94 300 TYR A O 1
ATOM 2412 N N . ASN A 1 301 ? 17.578 -49.375 -17 1 79 301 ASN A N 1
ATOM 2413 C CA . ASN A 1 301 ? 17.766 -49.062 -18.422 1 79 301 ASN A CA 1
ATOM 2414 C C . ASN A 1 301 ? 19.234 -48.969 -18.781 1 79 301 ASN A C 1
ATOM 2416 O O . ASN A 1 301 ? 20.062 -48.594 -17.938 1 79 301 ASN A O 1
ATOM 2420 N N . ILE A 1 302 ? 19.578 -49.375 -19.969 1 85.31 302 ILE A N 1
ATOM 2421 C CA . ILE A 1 302 ? 20.953 -49.312 -20.438 1 85.31 302 ILE A CA 1
ATOM 2422 C C . ILE A 1 302 ? 21.125 -48.094 -21.344 1 85.31 302 ILE A C 1
ATOM 2424 O O . ILE A 1 302 ? 20.312 -47.875 -22.25 1 85.31 302 ILE A O 1
ATOM 2428 N N . TYR A 1 303 ? 22.109 -47.375 -21.047 1 85.31 303 TYR A N 1
ATOM 2429 C CA . TYR A 1 303 ? 22.359 -46.156 -21.844 1 85.31 303 TYR A CA 1
ATOM 2430 C C . TYR A 1 303 ? 23.734 -46.219 -22.5 1 85.31 303 TYR A C 1
ATOM 2432 O O . TYR A 1 303 ? 24.703 -46.719 -21.906 1 85.31 303 TYR A O 1
ATOM 2440 N N . MET A 1 304 ? 23.828 -45.719 -23.734 1 88.94 304 MET A N 1
ATOM 2441 C CA . MET A 1 304 ? 25.062 -45.688 -24.5 1 88.94 304 MET A CA 1
ATOM 2442 C C . MET A 1 304 ? 25.812 -44.375 -24.281 1 88.94 304 MET A C 1
ATOM 2444 O O . MET A 1 304 ? 25.188 -43.312 -24.219 1 88.94 304 MET A O 1
ATOM 2448 N N . HIS A 1 305 ? 27.094 -44.531 -24.047 1 87 305 HIS A N 1
ATOM 2449 C CA . HIS A 1 305 ? 27.922 -43.344 -23.906 1 87 305 HIS A CA 1
ATOM 2450 C C . HIS A 1 305 ? 28.734 -43.094 -25.172 1 87 305 HIS A C 1
ATOM 2452 O O . HIS A 1 305 ? 29.953 -43.281 -25.188 1 87 305 HIS A O 1
ATOM 2458 N N . GLU A 1 306 ? 28.109 -42.562 -26.125 1 87.31 306 GLU A N 1
ATOM 2459 C CA . GLU A 1 306 ? 28.766 -42.25 -27.375 1 87.31 306 GLU A CA 1
ATOM 2460 C C . GLU A 1 306 ? 29.391 -40.844 -27.328 1 87.31 306 GLU A C 1
ATOM 2462 O O . GLU A 1 306 ? 29.141 -40.094 -26.375 1 87.31 306 GLU A O 1
ATOM 2467 N N . ASP A 1 307 ? 30.219 -40.625 -28.281 1 85.88 307 ASP A N 1
ATOM 2468 C CA . ASP A 1 307 ? 30.844 -39.312 -28.391 1 85.88 307 ASP A CA 1
ATOM 2469 C C . ASP A 1 307 ? 29.797 -38.25 -28.734 1 85.88 307 ASP A C 1
ATOM 2471 O O . ASP A 1 307 ? 28.797 -38.531 -29.406 1 85.88 307 ASP A O 1
ATOM 2475 N N . LEU A 1 308 ? 30.109 -37 -28.375 1 87.38 308 LEU A N 1
ATOM 2476 C CA . LEU A 1 308 ? 29.125 -35.938 -28.484 1 87.38 308 LEU A CA 1
ATOM 2477 C C . LEU A 1 308 ? 28.859 -35.594 -29.953 1 87.38 308 LEU A C 1
ATOM 2479 O O . LEU A 1 308 ? 27.719 -35.312 -30.328 1 87.38 308 LEU A O 1
ATOM 2483 N N . ILE A 1 309 ? 29.906 -35.594 -30.719 1 86.06 309 ILE A N 1
ATOM 2484 C CA . ILE A 1 309 ? 29.734 -35.25 -32.125 1 86.06 309 ILE A CA 1
ATOM 2485 C C . ILE A 1 309 ? 28.859 -36.312 -32.812 1 86.06 309 ILE A C 1
ATOM 2487 O O . ILE A 1 309 ? 27.984 -35.969 -33.594 1 86.06 309 ILE A O 1
ATOM 2491 N N . GLN A 1 310 ? 29.078 -37.5 -32.375 1 88.88 310 GLN A N 1
ATOM 2492 C CA . GLN A 1 310 ? 28.281 -38.594 -32.875 1 88.88 310 GLN A CA 1
ATOM 2493 C C . GLN A 1 310 ? 26.828 -38.5 -32.406 1 88.88 310 GLN A C 1
ATOM 2495 O O . GLN A 1 310 ? 25.891 -38.719 -33.188 1 88.88 310 GLN A O 1
ATOM 2500 N N . ALA A 1 311 ? 26.703 -38.188 -31.219 1 92.19 311 ALA A N 1
ATOM 2501 C CA . ALA A 1 311 ? 25.359 -38.062 -30.656 1 92.19 311 ALA A CA 1
ATOM 2502 C C . ALA A 1 311 ? 24.562 -36.969 -31.344 1 92.19 311 ALA A C 1
ATOM 2504 O O . ALA A 1 311 ? 23.375 -37.125 -31.609 1 92.19 311 ALA A O 1
ATOM 2505 N N . ILE A 1 312 ? 25.266 -35.844 -31.656 1 90.94 312 ILE A N 1
ATOM 2506 C CA . ILE A 1 312 ? 24.625 -34.719 -32.312 1 90.94 312 ILE A CA 1
ATOM 2507 C C . ILE A 1 312 ? 24.219 -35.094 -33.75 1 90.94 312 ILE A C 1
ATOM 2509 O O . ILE A 1 312 ? 23.109 -34.781 -34.188 1 90.94 312 ILE A O 1
ATOM 2513 N N . PHE A 1 313 ? 25.125 -35.75 -34.375 1 91.75 313 PHE A N 1
ATOM 2514 C CA . PHE A 1 313 ? 24.906 -36.188 -35.75 1 91.75 313 PHE A CA 1
ATOM 2515 C C . PHE A 1 313 ? 23.688 -37.125 -35.812 1 91.75 313 PHE A C 1
ATOM 2517 O O . PHE A 1 313 ? 22.797 -36.906 -36.656 1 91.75 313 PHE A O 1
ATOM 2524 N N . LEU A 1 314 ? 23.625 -38.062 -34.969 1 93 314 LEU A N 1
ATOM 2525 C CA . LEU A 1 314 ? 22.547 -39.062 -35 1 93 314 LEU A CA 1
ATOM 2526 C C . LEU A 1 314 ? 21.219 -38.438 -34.562 1 93 314 LEU A C 1
ATOM 2528 O O . LEU A 1 314 ? 20.156 -38.812 -35.031 1 93 314 LEU A O 1
ATOM 2532 N N . GLN A 1 315 ? 21.312 -37.531 -33.625 1 92 315 GLN A N 1
ATOM 2533 C CA . GLN A 1 315 ? 20.125 -36.812 -33.188 1 92 315 GLN A CA 1
ATOM 2534 C C . GLN A 1 315 ? 19.484 -36.031 -34.344 1 92 315 GLN A C 1
ATOM 2536 O O . GLN A 1 315 ? 18.266 -36.062 -34.531 1 92 315 GLN A O 1
ATOM 2541 N N . TYR A 1 316 ? 20.328 -35.375 -35.125 1 90.75 316 TYR A N 1
ATOM 2542 C CA . TYR A 1 316 ? 19.828 -34.625 -36.25 1 90.75 316 TYR A CA 1
ATOM 2543 C C . TYR A 1 316 ? 19.156 -35.531 -37.25 1 90.75 316 TYR A C 1
ATOM 2545 O O . TYR A 1 316 ? 18.047 -35.25 -37.719 1 90.75 316 TYR A O 1
ATOM 2553 N N . LEU A 1 317 ? 19.766 -36.594 -37.594 1 91.88 317 LEU A N 1
ATOM 2554 C CA . LEU A 1 317 ? 19.203 -37.531 -38.562 1 91.88 317 LEU A CA 1
ATOM 2555 C C . LEU A 1 317 ? 17.906 -38.156 -38.031 1 91.88 317 LEU A C 1
ATOM 2557 O O . LEU A 1 317 ? 16.953 -38.344 -38.781 1 91.88 317 LEU A O 1
ATOM 2561 N N . GLY A 1 318 ? 17.984 -38.562 -36.75 1 91.88 318 GLY A N 1
ATOM 2562 C CA . GLY A 1 318 ? 16.781 -39.094 -36.156 1 91.88 318 GLY A CA 1
ATOM 2563 C C . GLY A 1 318 ? 15.594 -38.156 -36.219 1 91.88 318 GLY A C 1
ATOM 2564 O O . GLY A 1 318 ? 14.484 -38.562 -36.562 1 91.88 318 GLY A O 1
ATOM 2565 N N . VAL A 1 319 ? 15.836 -36.938 -35.969 1 89.62 319 VAL A N 1
ATOM 2566 C CA . VAL A 1 319 ? 14.758 -35.969 -35.969 1 89.62 319 VAL A CA 1
ATOM 2567 C C . VAL A 1 319 ? 14.242 -35.75 -37.406 1 89.62 319 VAL A C 1
ATOM 2569 O O . VAL A 1 319 ? 13.031 -35.656 -37.625 1 89.62 319 VAL A O 1
ATOM 2572 N N . LYS A 1 320 ? 15.117 -35.625 -38.312 1 89.94 320 LYS A N 1
ATOM 2573 C CA . LYS A 1 320 ? 14.711 -35.406 -39.719 1 89.94 320 LYS A CA 1
ATOM 2574 C C . LYS A 1 320 ? 13.852 -36.562 -40.219 1 89.94 320 LYS A C 1
ATOM 2576 O O . LYS A 1 320 ? 12.805 -36.344 -40.844 1 89.94 320 LYS A O 1
ATOM 2581 N N . TRP A 1 321 ? 14.242 -37.75 -39.938 1 92.06 321 TRP A N 1
ATOM 2582 C CA . TRP A 1 321 ? 13.469 -38.938 -40.375 1 92.06 321 TRP A CA 1
ATOM 2583 C C . TRP A 1 321 ? 12.141 -39 -39.625 1 92.06 321 TRP A C 1
ATOM 2585 O O . TRP A 1 321 ? 11.125 -39.406 -40.188 1 92.06 321 TRP A O 1
ATOM 2595 N N . SER A 1 322 ? 12.242 -38.75 -38.344 1 90.5 322 SER A N 1
ATOM 2596 C CA . SER A 1 322 ? 11.031 -38.781 -37.531 1 90.5 322 SER A CA 1
ATOM 2597 C C . SER A 1 322 ? 9.992 -37.781 -38.031 1 90.5 322 SER A C 1
ATOM 2599 O O . SER A 1 322 ? 8.82 -38.156 -38.219 1 90.5 322 SER A O 1
ATOM 2601 N N . VAL A 1 323 ? 10.383 -36.562 -38.312 1 87.19 323 VAL A N 1
ATOM 2602 C CA . VAL A 1 323 ? 9.477 -35.531 -38.812 1 87.19 323 VAL A CA 1
ATOM 2603 C C . VAL A 1 323 ? 8.938 -35.938 -40.156 1 87.19 323 VAL A C 1
ATOM 2605 O O . VAL A 1 323 ? 7.75 -35.719 -40.469 1 87.19 323 VAL A O 1
ATOM 2608 N N . PHE A 1 324 ? 9.742 -36.406 -40.938 1 90.81 324 PHE A N 1
ATOM 2609 C CA . PHE A 1 324 ? 9.336 -36.812 -42.281 1 90.81 324 PHE A CA 1
ATOM 2610 C C . PHE A 1 324 ? 8.273 -37.906 -42.219 1 90.81 324 PHE A C 1
ATOM 2612 O O . PHE A 1 324 ? 7.211 -37.75 -42.844 1 90.81 324 PHE A O 1
ATOM 2619 N N . PHE A 1 325 ? 8.562 -38.969 -41.531 1 91 325 PHE A N 1
ATOM 2620 C CA . PHE A 1 325 ? 7.613 -40.062 -41.5 1 91 325 PHE A CA 1
ATOM 2621 C C . PHE A 1 325 ? 6.305 -39.656 -40.844 1 91 325 PHE A C 1
ATOM 2623 O O . PHE A 1 325 ? 5.23 -40.125 -41.219 1 91 325 PHE A O 1
ATOM 2630 N N . LYS A 1 326 ? 6.438 -38.938 -39.875 1 88.12 326 LYS A N 1
ATOM 2631 C CA . LYS A 1 326 ? 5.211 -38.406 -39.281 1 88.12 326 LYS A CA 1
ATOM 2632 C C . LYS A 1 326 ? 4.348 -37.688 -40.344 1 88.12 326 LYS A C 1
ATOM 2634 O O . LYS A 1 326 ? 3.143 -37.938 -40.406 1 88.12 326 LYS A O 1
ATOM 2639 N N . SER A 1 327 ? 4.957 -36.812 -41.094 1 87.31 327 SER A N 1
ATOM 2640 C CA . SER A 1 327 ? 4.242 -36.094 -42.125 1 87.31 327 SER A CA 1
ATOM 2641 C C . SER A 1 327 ? 3.713 -37.062 -43.219 1 87.31 327 SER A C 1
ATOM 2643 O O . SER A 1 327 ? 2.562 -36.938 -43.625 1 87.31 327 SER A O 1
ATOM 2645 N N . ALA A 1 328 ? 4.504 -37.906 -43.594 1 91.06 328 ALA A N 1
ATOM 2646 C CA . ALA A 1 328 ? 4.125 -38.875 -44.625 1 91.06 328 ALA A CA 1
ATOM 2647 C C . ALA A 1 328 ? 2.975 -39.75 -44.188 1 91.06 328 ALA A C 1
ATOM 2649 O O . ALA A 1 328 ? 2.039 -40 -44.938 1 91.06 328 ALA A O 1
ATOM 2650 N N . PHE A 1 329 ? 3.047 -40.25 -43 1 91.06 329 PHE A N 1
ATOM 2651 C CA . PHE A 1 329 ? 1.999 -41.125 -42.469 1 91.06 329 PHE A CA 1
ATOM 2652 C C . PHE A 1 329 ? 0.705 -40.344 -42.281 1 91.06 329 PHE A C 1
ATOM 2654 O O . PHE A 1 329 ? -0.387 -40.875 -42.469 1 91.06 329 PHE A O 1
ATOM 2661 N N . THR A 1 330 ? 0.833 -39.125 -41.844 1 88.75 330 THR A N 1
ATOM 2662 C CA . THR A 1 330 ? -0.35 -38.281 -41.688 1 88.75 330 THR A CA 1
ATOM 2663 C C . THR A 1 330 ? -1.041 -38.094 -43.031 1 88.75 330 THR A C 1
ATOM 2665 O O . THR A 1 330 ? -2.27 -38.156 -43.125 1 88.75 330 THR A O 1
ATOM 2668 N N . GLU A 1 331 ? -0.258 -37.781 -44.031 1 89.19 331 GLU A N 1
ATOM 2669 C CA . GLU A 1 331 ? -0.819 -37.625 -45.375 1 89.19 331 GLU A CA 1
ATOM 2670 C C . GLU A 1 331 ? -1.447 -38.906 -45.875 1 89.19 331 GLU A C 1
ATOM 2672 O O . GLU A 1 331 ? -2.473 -38.875 -46.562 1 89.19 331 GLU A O 1
ATOM 2677 N N . PHE A 1 332 ? -0.839 -39.938 -45.562 1 92.31 332 PHE A N 1
ATOM 2678 C CA . PHE A 1 332 ? -1.398 -41.25 -45.938 1 92.31 332 PHE A CA 1
ATOM 2679 C C . PHE A 1 332 ? -2.754 -41.469 -45.281 1 92.31 332 PHE A C 1
ATOM 2681 O O . PHE A 1 332 ? -3.697 -41.938 -45.906 1 92.31 332 PHE A O 1
ATOM 2688 N N . ARG A 1 333 ? -2.881 -41.125 -44.062 1 89.06 333 ARG A N 1
ATOM 2689 C CA . ARG A 1 333 ? -4.125 -41.281 -43.312 1 89.06 333 ARG A CA 1
ATOM 2690 C C . ARG A 1 333 ? -5.215 -40.375 -43.875 1 89.06 333 ARG A C 1
ATOM 2692 O O . ARG A 1 333 ? -6.391 -40.719 -43.875 1 89.06 333 ARG A O 1
ATOM 2699 N N . LYS A 1 334 ? -4.789 -39.25 -44.375 1 87.25 334 LYS A N 1
ATOM 2700 C CA . LYS A 1 334 ? -5.742 -38.25 -44.844 1 87.25 334 LYS A CA 1
ATOM 2701 C C . LYS A 1 334 ? -6.188 -38.562 -46.281 1 87.25 334 LYS A C 1
ATOM 2703 O O . LYS A 1 334 ? -7.188 -38 -46.75 1 87.25 334 LYS A O 1
ATOM 2708 N N . ALA A 1 335 ? -5.453 -39.406 -46.875 1 90.25 335 ALA A N 1
ATOM 2709 C CA . ALA A 1 335 ? -5.801 -39.719 -48.25 1 90.25 335 ALA A CA 1
ATOM 2710 C C . ALA A 1 335 ? -7.211 -40.312 -48.344 1 90.25 335 ALA A C 1
ATOM 2712 O O . ALA A 1 335 ? -7.633 -41.062 -47.469 1 90.25 335 ALA A O 1
ATOM 2713 N N . SER A 1 336 ? -7.887 -39.906 -49.344 1 86.94 336 SER A N 1
ATOM 2714 C CA . SER A 1 336 ? -9.289 -40.281 -49.531 1 86.94 336 SER A CA 1
ATOM 2715 C C . SER A 1 336 ? -9.445 -41.781 -49.719 1 86.94 336 SER A C 1
ATOM 2717 O O . SER A 1 336 ? -8.75 -42.375 -50.531 1 86.94 336 SER A O 1
ATOM 2719 N N . GLY A 1 337 ? -10.305 -42.375 -48.906 1 85.44 337 GLY A N 1
ATOM 2720 C CA . GLY A 1 337 ? -10.672 -43.781 -49.094 1 85.44 337 GLY A CA 1
ATOM 2721 C C . GLY A 1 337 ? -9.695 -44.75 -48.406 1 85.44 337 GLY A C 1
ATOM 2722 O O . GLY A 1 337 ? -9.773 -45.938 -48.625 1 85.44 337 GLY A O 1
ATOM 2723 N N . VAL A 1 338 ? -8.766 -44.25 -47.75 1 89.94 338 VAL A N 1
ATOM 2724 C CA . VAL A 1 338 ? -7.719 -45.094 -47.188 1 89.94 338 VAL A CA 1
ATOM 2725 C C . VAL A 1 338 ? -8.062 -45.469 -45.75 1 89.94 338 VAL A C 1
ATOM 2727 O O . VAL A 1 338 ? -8.297 -46.625 -45.438 1 89.94 338 VAL A O 1
ATOM 2730 N N . TRP A 1 339 ? -8.164 -44.406 -44.969 1 89.19 339 TRP A N 1
ATOM 2731 C CA . TRP A 1 339 ? -8.484 -44.625 -43.562 1 89.19 339 TRP A CA 1
ATOM 2732 C C . TRP A 1 339 ? -9.992 -44.688 -43.344 1 89.19 339 TRP A C 1
ATOM 2734 O O . TRP A 1 339 ? -10.695 -43.719 -43.625 1 89.19 339 TRP A O 1
ATOM 2744 N N . LYS A 1 340 ? -10.492 -45.781 -42.844 1 90.06 340 LYS A N 1
ATOM 2745 C CA . LYS A 1 340 ? -11.93 -46 -42.688 1 90.06 340 LYS A CA 1
ATOM 2746 C C . LYS A 1 340 ? -12.461 -45.281 -41.469 1 90.06 340 LYS A C 1
ATOM 2748 O O . LYS A 1 340 ? -11.734 -45.062 -40.5 1 90.06 340 LYS A O 1
ATOM 2753 N N . SER A 1 341 ? -13.703 -44.844 -41.594 1 89.38 341 SER A N 1
ATOM 2754 C CA . SER A 1 341 ? -14.406 -44.219 -40.469 1 89.38 341 SER A CA 1
ATOM 2755 C C . SER A 1 341 ? -15.805 -44.812 -40.312 1 89.38 341 SER A C 1
ATOM 2757 O O . SER A 1 341 ? -16.484 -45.125 -41.281 1 89.38 341 SER A O 1
ATOM 2759 N N . PRO A 1 342 ? -16.203 -44.969 -39.094 1 85.62 342 PRO A N 1
ATOM 2760 C CA . PRO A 1 342 ? -17.562 -45.469 -38.875 1 85.62 342 PRO A CA 1
ATOM 2761 C C . PRO A 1 342 ? -18.641 -44.594 -39.469 1 85.62 342 PRO A C 1
ATOM 2763 O O . PRO A 1 342 ? -19.719 -45.062 -39.844 1 85.62 342 PRO A O 1
ATOM 2766 N N . GLY A 1 343 ? -18.406 -43.375 -39.656 1 82.12 343 GLY A N 1
ATOM 2767 C CA . GLY A 1 343 ? -19.359 -42.438 -40.25 1 82.12 343 GLY A CA 1
ATOM 2768 C C . GLY A 1 343 ? -19.656 -42.75 -41.719 1 82.12 343 GLY A C 1
ATOM 2769 O O . GLY A 1 343 ? -20.734 -42.469 -42.219 1 82.12 343 GLY A O 1
ATOM 2770 N N . SER A 1 344 ? -18.75 -43.312 -42.312 1 79.81 344 SER A N 1
ATOM 2771 C CA . SER A 1 344 ? -18.891 -43.594 -43.75 1 79.81 344 SER A CA 1
ATOM 2772 C C . SER A 1 344 ? -19.75 -44.844 -43.969 1 79.81 344 SER A C 1
ATOM 2774 O O . SER A 1 344 ? -20.188 -45.094 -45.062 1 79.81 344 SER A O 1
ATOM 2776 N N . ASN A 1 345 ? -20.141 -45.406 -42.875 1 80.62 345 ASN A N 1
ATOM 2777 C CA . ASN A 1 345 ? -20.906 -46.656 -42.969 1 80.62 345 ASN A CA 1
ATOM 2778 C C . ASN A 1 345 ? -22.406 -46.406 -42.875 1 80.62 345 ASN A C 1
ATOM 2780 O O . ASN A 1 345 ? -23.203 -47.344 -42.938 1 80.62 345 ASN A O 1
ATOM 2784 N N . ILE A 1 346 ? -22.797 -45.219 -42.844 1 87.31 346 ILE A N 1
ATOM 2785 C CA . ILE A 1 346 ? -24.219 -44.906 -42.844 1 87.31 346 ILE A CA 1
ATOM 2786 C C . ILE A 1 346 ? -24.812 -45.125 -44.219 1 87.31 346 ILE A C 1
ATOM 2788 O O . ILE A 1 346 ? -24.375 -44.562 -45.219 1 87.31 346 ILE A O 1
ATOM 2792 N N . PRO A 1 347 ? -25.766 -45.938 -44.25 1 88.88 347 PRO A N 1
ATOM 2793 C CA . PRO A 1 347 ? -26.375 -46.219 -45.531 1 88.88 347 PRO A CA 1
ATOM 2794 C C . PRO A 1 347 ? -26.984 -44.969 -46.188 1 88.88 347 PRO A C 1
ATOM 2796 O O . PRO A 1 347 ? -27.516 -44.125 -45.5 1 88.88 347 PRO A O 1
ATOM 2799 N N . GLU A 1 348 ? -26.984 -44.969 -47.531 1 88.31 348 GLU A N 1
ATOM 2800 C CA . GLU A 1 348 ? -27.484 -43.812 -48.281 1 88.31 348 GLU A CA 1
ATOM 2801 C C . GLU A 1 348 ? -28.969 -43.625 -48.031 1 88.31 348 GLU A C 1
ATOM 2803 O O . GLU A 1 348 ? -29.453 -42.469 -48.031 1 88.31 348 GLU A O 1
ATOM 2808 N N . ILE A 1 349 ? -29.625 -44.656 -47.844 1 89.62 349 ILE A N 1
ATOM 2809 C CA . ILE A 1 349 ? -31.078 -44.562 -47.625 1 89.62 349 ILE A CA 1
ATOM 2810 C C . ILE A 1 349 ? -31.359 -43.844 -46.344 1 89.62 349 ILE A C 1
ATOM 2812 O O . ILE A 1 349 ? -32.312 -43.031 -46.25 1 89.62 349 ILE A O 1
ATOM 2816 N N . ASP A 1 350 ? -30.562 -44.094 -45.406 1 89.69 350 ASP A N 1
ATOM 2817 C CA . ASP A 1 350 ? -30.766 -43.438 -44.125 1 89.69 350 ASP A CA 1
ATOM 2818 C C . ASP A 1 350 ? -30.406 -41.969 -44.188 1 89.69 350 ASP A C 1
ATOM 2820 O O . ASP A 1 350 ? -31.047 -41.125 -43.531 1 89.69 350 ASP A O 1
ATOM 2824 N N . LYS A 1 351 ? -29.406 -41.625 -44.969 1 87.5 351 LYS A N 1
ATOM 2825 C CA . LYS A 1 351 ? -29.031 -40.219 -45.125 1 87.5 351 LYS A CA 1
ATOM 2826 C C . LYS A 1 351 ? -30.141 -39.438 -45.812 1 87.5 351 LYS A C 1
ATOM 2828 O O . LYS A 1 351 ? -30.469 -38.344 -45.375 1 87.5 351 LYS A O 1
ATOM 2833 N N . SER A 1 352 ? -30.766 -40.062 -46.781 1 87.5 352 SER A N 1
ATOM 2834 C CA . SER A 1 352 ? -31.828 -39.406 -47.531 1 87.5 352 SER A CA 1
ATOM 2835 C C . SER A 1 352 ? -33.062 -39.219 -46.688 1 87.5 352 SER A C 1
ATOM 2837 O O . SER A 1 352 ? -33.75 -38.188 -46.75 1 87.5 352 SER A O 1
ATOM 2839 N N . ARG A 1 353 ? -33.312 -40.281 -45.969 1 88.81 353 ARG A N 1
ATOM 2840 C CA . ARG A 1 353 ? -34.469 -40.188 -45.094 1 88.81 353 ARG A CA 1
ATOM 2841 C C . ARG A 1 353 ? -34.312 -39.094 -44.031 1 88.81 353 ARG A C 1
ATOM 2843 O O . ARG A 1 353 ? -35.25 -38.312 -43.781 1 88.81 353 ARG A O 1
ATOM 2850 N N . ARG A 1 354 ? -33.188 -39 -43.469 1 89.44 354 ARG A N 1
ATOM 2851 C CA . ARG A 1 354 ? -32.938 -38 -42.438 1 89.44 354 ARG A CA 1
ATOM 2852 C C . ARG A 1 354 ? -32.969 -36.594 -43 1 89.44 354 ARG A C 1
ATOM 2854 O O . ARG A 1 354 ? -33.469 -35.656 -42.375 1 89.44 354 ARG A O 1
ATOM 2861 N N . GLU A 1 355 ? -32.406 -36.438 -44.219 1 86.62 355 GLU A N 1
ATOM 2862 C CA . GLU A 1 355 ? -32.438 -35.125 -44.875 1 86.62 355 GLU A CA 1
ATOM 2863 C C . GLU A 1 355 ? -33.875 -34.719 -45.156 1 86.62 355 GLU A C 1
ATOM 2865 O O . GLU A 1 355 ? -34.219 -33.531 -45.094 1 86.62 355 GLU A O 1
ATOM 2870 N N . PHE A 1 356 ? -34.688 -35.656 -45.5 1 86.81 356 PHE A N 1
ATOM 2871 C CA . PHE A 1 356 ? -36.062 -35.375 -45.812 1 86.81 356 PHE A CA 1
ATOM 2872 C C . PHE A 1 356 ? -36.844 -34.906 -44.562 1 86.81 356 PHE A C 1
ATOM 2874 O O . PHE A 1 356 ? -37.562 -33.906 -44.625 1 86.81 356 PHE A O 1
ATOM 2881 N N . PHE A 1 357 ? -36.688 -35.625 -43.531 1 88.38 357 PHE A N 1
ATOM 2882 C CA . PHE A 1 357 ? -37.5 -35.375 -42.344 1 88.38 357 PHE A CA 1
ATOM 2883 C C . PHE A 1 357 ? -36.906 -34.25 -41.5 1 88.38 357 PHE A C 1
ATOM 2885 O O . PHE A 1 357 ? -37.625 -33.469 -40.875 1 88.38 357 PHE A O 1
ATOM 2892 N N . LEU A 1 358 ? -35.531 -34.188 -41.406 1 88 358 LEU A N 1
ATOM 2893 C CA . LEU A 1 358 ? -34.906 -33.281 -40.469 1 88 358 LEU A CA 1
ATOM 2894 C C . LEU A 1 358 ? -34.188 -32.156 -41.188 1 88 358 LEU A C 1
ATOM 2896 O O . LEU A 1 358 ? -33.875 -31.125 -40.562 1 88 358 LEU A O 1
ATOM 2900 N N . GLY A 1 359 ? -34 -32.25 -42.469 1 79.31 359 GLY A N 1
ATOM 2901 C CA . GLY A 1 359 ? -33.25 -31.25 -43.219 1 79.31 359 GLY A CA 1
ATOM 2902 C C . GLY A 1 359 ? -31.766 -31.594 -43.312 1 79.31 359 GLY A C 1
ATOM 2903 O O . GLY A 1 359 ? -31.297 -32.5 -42.656 1 79.31 359 GLY A O 1
ATOM 2904 N N . TYR A 1 360 ? -31.047 -30.938 -44.094 1 70.94 360 TYR A N 1
ATOM 2905 C CA . TYR A 1 360 ? -29.625 -31.172 -44.312 1 70.94 360 TYR A CA 1
ATOM 2906 C C . TYR A 1 360 ? -28.812 -30.766 -43.094 1 70.94 360 TYR A C 1
ATOM 2908 O O . TYR A 1 360 ? -29.047 -29.703 -42.5 1 70.94 360 TYR A O 1
ATOM 2916 N N . ARG A 1 361 ? -27.984 -31.734 -42.594 1 69.25 361 ARG A N 1
ATOM 2917 C CA . ARG A 1 361 ? -27.094 -31.391 -41.5 1 69.25 361 ARG A CA 1
ATOM 2918 C C . ARG A 1 361 ? -25.656 -31.797 -41.812 1 69.25 361 ARG A C 1
ATOM 2920 O O . ARG A 1 361 ? -25.422 -32.844 -42.438 1 69.25 361 ARG A O 1
ATOM 2927 N N . SER A 1 362 ? -24.734 -30.984 -41.531 1 68.56 362 SER A N 1
ATOM 2928 C CA . SER A 1 362 ? -23.328 -31.234 -41.75 1 68.56 362 SER A CA 1
ATOM 2929 C C . SER A 1 362 ? -22.797 -32.312 -40.812 1 68.56 362 SER A C 1
ATOM 2931 O O . SER A 1 362 ? -23.109 -32.312 -39.625 1 68.56 362 SER A O 1
ATOM 2933 N N . PRO A 1 363 ? -22.094 -33.312 -41.312 1 68.12 363 PRO A N 1
ATOM 2934 C CA . PRO A 1 363 ? -21.516 -34.375 -40.438 1 68.12 363 PRO A CA 1
ATOM 2935 C C . PRO A 1 363 ? -20.328 -33.875 -39.625 1 68.12 363 PRO A C 1
ATOM 2937 O O . PRO A 1 363 ? -19.844 -34.594 -38.75 1 68.12 363 PRO A O 1
ATOM 2940 N N . LYS A 1 364 ? -19.859 -32.719 -39.719 1 74 364 LYS A N 1
ATOM 2941 C CA . LYS A 1 364 ? -18.594 -32.219 -39.188 1 74 364 LYS A CA 1
ATOM 2942 C C . LYS A 1 364 ? -18.703 -31.938 -37.688 1 74 364 LYS A C 1
ATOM 2944 O O . LYS A 1 364 ? -17.703 -31.875 -37 1 74 364 LYS A O 1
ATOM 2949 N N . HIS A 1 365 ? -19.828 -32.094 -37.062 1 83.62 365 HIS A N 1
ATOM 2950 C CA . HIS A 1 365 ? -19.938 -31.703 -35.688 1 83.62 365 HIS A CA 1
ATOM 2951 C C . HIS A 1 365 ? -20.547 -32.812 -34.844 1 83.62 365 HIS A C 1
ATOM 2953 O O . HIS A 1 365 ? -21.578 -32.625 -34.188 1 83.62 365 HIS A O 1
ATOM 2959 N N . SER A 1 366 ? -19.844 -34.031 -34.844 1 90.62 366 SER A N 1
ATOM 2960 C CA . SER A 1 366 ? -20.328 -35.188 -34.094 1 90.62 366 SER A CA 1
ATOM 2961 C C . SER A 1 366 ? -19.281 -35.688 -33.094 1 90.62 366 SER A C 1
ATOM 2963 O O . SER A 1 366 ? -18.141 -35.188 -33.094 1 90.62 366 SER A O 1
ATOM 2965 N N . VAL A 1 367 ? -19.672 -36.562 -32.188 1 92.94 367 VAL A N 1
ATOM 2966 C CA . VAL A 1 367 ? -18.75 -37.156 -31.234 1 92.94 367 VAL A CA 1
ATOM 2967 C C . VAL A 1 367 ? -17.656 -37.938 -31.984 1 92.94 367 VAL A C 1
ATOM 2969 O O . VAL A 1 367 ? -16.484 -37.844 -31.641 1 92.94 367 VAL A O 1
ATOM 2972 N N . GLN A 1 368 ? -18.031 -38.625 -33.062 1 91.12 368 GLN A N 1
ATOM 2973 C CA . GLN A 1 368 ? -17.078 -39.438 -33.844 1 91.12 368 GLN A CA 1
ATOM 2974 C C . GLN A 1 368 ? -16.062 -38.531 -34.531 1 91.12 368 GLN A C 1
ATOM 2976 O O . GLN A 1 368 ? -14.875 -38.844 -34.594 1 91.12 368 GLN A O 1
ATOM 2981 N N . SER A 1 369 ? -16.547 -37.469 -35.094 1 89.56 369 SER A N 1
ATOM 2982 C CA . SER A 1 369 ? -15.625 -36.531 -35.75 1 89.56 369 SER A CA 1
ATOM 2983 C C . SER A 1 369 ? -14.633 -35.969 -34.719 1 89.56 369 SER A C 1
ATOM 2985 O O . SER A 1 369 ? -13.469 -35.75 -35.062 1 89.56 369 SER A O 1
ATOM 2987 N N . THR A 1 370 ? -15.133 -35.719 -33.562 1 90.5 370 THR A N 1
ATOM 2988 C CA . THR A 1 370 ? -14.25 -35.219 -32.5 1 90.5 370 THR A CA 1
ATOM 2989 C C . THR A 1 370 ? -13.227 -36.281 -32.094 1 90.5 370 THR A C 1
ATOM 2991 O O . THR A 1 370 ? -12.055 -35.969 -31.891 1 90.5 370 THR A O 1
ATOM 2994 N N . ARG A 1 371 ? -13.648 -37.469 -31.984 1 91.25 371 ARG A N 1
ATOM 2995 C CA . ARG A 1 371 ? -12.742 -38.594 -31.688 1 91.25 371 ARG A CA 1
ATOM 2996 C C . ARG A 1 371 ? -11.633 -38.688 -32.719 1 91.25 371 ARG A C 1
ATOM 2998 O O . ARG A 1 371 ? -10.461 -38.844 -32.375 1 91.25 371 ARG A O 1
ATOM 3005 N N . GLU A 1 372 ? -12.023 -38.594 -33.906 1 89.31 372 GLU A N 1
ATOM 3006 C CA . GLU A 1 372 ? -11.07 -38.688 -35.031 1 89.31 372 GLU A CA 1
ATOM 3007 C C . GLU A 1 372 ? -10.094 -37.531 -35.031 1 89.31 372 GLU A C 1
ATOM 3009 O O . GLU A 1 372 ? -8.914 -37.688 -35.344 1 89.31 372 GLU A O 1
ATOM 3014 N N . LYS A 1 373 ? -10.625 -36.438 -34.75 1 86.88 373 LYS A N 1
ATOM 3015 C CA . LYS A 1 373 ? -9.75 -35.281 -34.688 1 86.88 373 LYS A CA 1
ATOM 3016 C C . LYS A 1 373 ? -8.711 -35.438 -33.562 1 86.88 373 LYS A C 1
ATOM 3018 O O . LYS A 1 373 ? -7.543 -35.094 -33.75 1 86.88 373 LYS A O 1
ATOM 3023 N N . ILE A 1 374 ? -9.141 -35.938 -32.406 1 88.44 374 ILE A N 1
ATOM 3024 C CA . ILE A 1 374 ? -8.227 -36.156 -31.297 1 88.44 374 ILE A CA 1
ATOM 3025 C C . ILE A 1 374 ? -7.191 -37.219 -31.688 1 88.44 374 ILE A C 1
ATOM 3027 O O . ILE A 1 374 ? -6.008 -37.062 -31.391 1 88.44 374 ILE A O 1
ATOM 3031 N N . TYR A 1 375 ? -7.672 -38.219 -32.312 1 88.25 375 TYR A N 1
ATOM 3032 C CA . TYR A 1 375 ? -6.801 -39.281 -32.781 1 88.25 375 TYR A CA 1
ATOM 3033 C C . TYR A 1 375 ? -5.738 -38.781 -33.719 1 88.25 375 TYR A C 1
ATOM 3035 O O . TYR A 1 375 ? -4.566 -39.156 -33.625 1 88.25 375 TYR A O 1
ATOM 3043 N N . GLN A 1 376 ? -6.168 -37.969 -34.625 1 81.81 376 GLN A N 1
ATOM 3044 C CA . GLN A 1 376 ? -5.258 -37.438 -35.656 1 81.81 376 GLN A CA 1
ATOM 3045 C C . GLN A 1 376 ? -4.23 -36.5 -35.031 1 81.81 376 GLN A C 1
ATOM 3047 O O . GLN A 1 376 ? -3.057 -36.531 -35.406 1 81.81 376 GLN A O 1
ATOM 3052 N N . LYS A 1 377 ? -4.668 -35.812 -34.062 1 75.38 377 LYS A N 1
ATOM 3053 C CA . LYS A 1 377 ? -3.76 -34.875 -33.438 1 75.38 377 LYS A CA 1
ATOM 3054 C C . LYS A 1 377 ? -2.836 -35.562 -32.438 1 75.38 377 LYS A C 1
ATOM 3056 O O . LYS A 1 377 ? -1.697 -35.125 -32.25 1 75.38 377 LYS A O 1
ATOM 3061 N N . GLY A 1 378 ? -3.406 -36.469 -31.719 1 68.56 378 GLY A N 1
ATOM 3062 C CA . GLY A 1 378 ? -2.609 -37.188 -30.734 1 68.56 378 GLY A CA 1
ATOM 3063 C C . GLY A 1 378 ? -1.504 -38.031 -31.375 1 68.56 378 GLY A C 1
ATOM 3064 O O . GLY A 1 378 ? -0.464 -38.25 -30.75 1 68.56 378 GLY A O 1
ATOM 3065 N N . SER A 1 379 ? -1.873 -38.594 -32.469 1 57.62 379 SER A N 1
ATOM 3066 C CA . SER A 1 379 ? -0.886 -39.406 -33.188 1 57.62 379 SER A CA 1
ATOM 3067 C C . SER A 1 379 ? 0.285 -38.531 -33.656 1 57.62 379 SER A C 1
ATOM 3069 O O . SER A 1 379 ? 1.312 -39.062 -34.094 1 57.62 379 SER A O 1
ATOM 3071 N N . ARG A 1 380 ? -0.004 -37.219 -33.531 1 50.25 380 ARG A N 1
ATOM 3072 C CA . ARG A 1 380 ? 1.034 -36.25 -33.906 1 50.25 380 ARG A CA 1
ATOM 3073 C C . ARG A 1 380 ? 2.139 -36.219 -32.844 1 50.25 380 ARG A C 1
ATOM 3075 O O . ARG A 1 380 ? 3.232 -35.719 -33.125 1 50.25 380 ARG A O 1
ATOM 3082 N N . GLY A 1 381 ? 1.869 -36.625 -31.641 1 47.06 381 GLY A N 1
ATOM 3083 C CA . GLY A 1 381 ? 2.68 -36.406 -30.453 1 47.06 381 GLY A CA 1
ATOM 3084 C C . GLY A 1 381 ? 4.004 -37.156 -30.484 1 47.06 381 GLY A C 1
ATOM 3085 O O . GLY A 1 381 ? 4.93 -36.812 -29.75 1 47.06 381 GLY A O 1
ATOM 3086 N N . ALA A 1 382 ? 3.953 -38.375 -30.938 1 43.81 382 ALA A N 1
ATOM 3087 C CA . ALA A 1 382 ? 5.266 -39 -30.812 1 43.81 382 ALA A CA 1
ATOM 3088 C C . ALA A 1 382 ? 6.355 -38.125 -31.422 1 43.81 382 ALA A C 1
ATOM 3090 O O . ALA A 1 382 ? 7.449 -38 -30.859 1 43.81 382 ALA A O 1
ATOM 3091 N N . ALA A 1 383 ? 6.078 -37.531 -32.625 1 43.62 383 ALA A N 1
ATOM 3092 C CA . ALA A 1 383 ? 7.004 -36.75 -33.438 1 43.62 383 ALA A CA 1
ATOM 3093 C C . ALA A 1 383 ? 7.059 -35.281 -32.969 1 43.62 383 ALA A C 1
ATOM 3095 O O . ALA A 1 383 ? 7.965 -34.531 -33.375 1 43.62 383 ALA A O 1
ATOM 3096 N N . VAL A 1 384 ? 6.078 -34.812 -32.312 1 43.53 384 VAL A N 1
ATOM 3097 C CA . VAL A 1 384 ? 5.824 -33.375 -32.062 1 43.53 384 VAL A CA 1
ATOM 3098 C C . VAL A 1 384 ? 6.953 -32.781 -31.25 1 43.53 384 VAL A C 1
ATOM 3100 O O . VAL A 1 384 ? 7.289 -31.609 -31.391 1 43.53 384 VAL A O 1
ATOM 3103 N N . PHE A 1 385 ? 7.402 -33.531 -30.312 1 43.53 385 PHE A N 1
ATOM 3104 C CA . PHE A 1 385 ? 8.289 -32.875 -29.359 1 43.53 385 PHE A CA 1
ATOM 3105 C C . PHE A 1 385 ? 9.523 -32.344 -30.062 1 43.53 385 PHE A C 1
ATOM 3107 O O . PHE A 1 385 ? 10.133 -31.375 -29.594 1 43.53 385 PHE A O 1
ATOM 3114 N N . PHE A 1 386 ? 9.773 -32.844 -31.328 1 43.25 386 PHE A N 1
ATOM 3115 C CA . PHE A 1 386 ? 10.969 -32.375 -32 1 43.25 386 PHE A CA 1
ATOM 3116 C C . PHE A 1 386 ? 10.609 -31.312 -33.031 1 43.25 386 PHE A C 1
ATOM 3118 O O . PHE A 1 386 ? 11.492 -30.641 -33.594 1 43.25 386 PHE A O 1
ATOM 3125 N N . GLU A 1 387 ? 9.383 -31.234 -33.438 1 45 387 GLU A N 1
ATOM 3126 C CA . GLU A 1 387 ? 8.992 -30.375 -34.562 1 45 387 GLU A CA 1
ATOM 3127 C C . GLU A 1 387 ? 9.258 -28.906 -34.219 1 45 387 GLU A C 1
ATOM 3129 O O . GLU A 1 387 ? 9.711 -28.141 -35.062 1 45 387 GLU A O 1
ATOM 3134 N N . GLU A 1 388 ? 8.734 -28.422 -33.031 1 45.47 388 GLU A N 1
ATOM 3135 C CA . GLU A 1 388 ? 8.875 -27 -32.75 1 45.47 388 GLU A CA 1
ATOM 3136 C C . GLU A 1 388 ? 10.336 -26.578 -32.781 1 45.47 388 GLU A C 1
ATOM 3138 O O . GLU A 1 388 ? 10.656 -25.453 -33.188 1 45.47 388 GLU A O 1
ATOM 3143 N N . GLU A 1 389 ? 11.188 -27.359 -32.438 1 43.66 389 GLU A N 1
ATOM 3144 C CA . GLU A 1 389 ? 12.586 -26.953 -32.344 1 43.66 389 GLU A CA 1
ATOM 3145 C C . GLU A 1 389 ? 13.266 -26.969 -33.688 1 43.66 389 GLU A C 1
ATOM 3147 O O . GLU A 1 389 ? 14.227 -26.234 -33.938 1 43.66 389 GLU A O 1
ATOM 3152 N N . ALA A 1 390 ? 12.898 -28 -34.656 1 45.31 390 ALA A N 1
ATOM 3153 C CA . ALA A 1 390 ? 13.625 -28.156 -35.906 1 45.31 390 ALA A CA 1
ATOM 3154 C C . ALA A 1 390 ? 13.148 -27.125 -36.938 1 45.31 390 ALA A C 1
ATOM 3156 O O . ALA A 1 390 ? 13.539 -27.188 -38.094 1 45.31 390 ALA A O 1
ATOM 3157 N N . GLY A 1 391 ? 12.523 -26 -36.594 1 42.03 391 GLY A N 1
ATOM 3158 C CA . GLY A 1 391 ? 12.188 -24.906 -37.5 1 42.03 391 GLY A CA 1
ATOM 3159 C C . GLY A 1 391 ? 11.141 -25.281 -38.531 1 42.03 391 GLY A C 1
ATOM 3160 O O . GLY A 1 391 ? 11.047 -24.625 -39.562 1 42.03 391 GLY A O 1
ATOM 3161 N N . VAL A 1 392 ? 10.742 -26.469 -38.625 1 41.34 392 VAL A N 1
ATOM 3162 C CA . VAL A 1 392 ? 9.797 -26.719 -39.719 1 41.34 392 VAL A CA 1
ATOM 3163 C C . VAL A 1 392 ? 8.492 -25.969 -39.438 1 41.34 392 VAL A C 1
ATOM 3165 O O . VAL A 1 392 ? 7.934 -26.031 -38.344 1 41.34 392 VAL A O 1
ATOM 3168 N N . ASP A 1 393 ? 8.328 -24.797 -40.188 1 34.03 393 ASP A N 1
ATOM 3169 C CA . ASP A 1 393 ? 7.102 -24.016 -40.312 1 34.03 393 ASP A CA 1
ATOM 3170 C C . ASP A 1 393 ? 5.875 -24.922 -40.406 1 34.03 393 ASP A C 1
ATOM 3172 O O . ASP A 1 393 ? 5.816 -25.812 -41.25 1 34.03 393 ASP A O 1
ATOM 3176 N N . GLU A 1 394 ? 5.277 -25.266 -39.406 1 35.16 394 GLU A N 1
ATOM 3177 C CA . GLU A 1 394 ? 3.93 -25.781 -39.625 1 35.16 394 GLU A CA 1
ATOM 3178 C C . GLU A 1 394 ? 3.258 -25.062 -40.781 1 35.16 394 GLU A C 1
ATOM 3180 O O . GLU A 1 394 ? 3.193 -23.828 -40.812 1 35.16 394 GLU A O 1
ATOM 3185 N N . GLY A 1 395 ? 3.344 -25.391 -41.969 1 31.06 395 GLY A N 1
ATOM 3186 C CA . GLY A 1 395 ? 2.248 -24.875 -42.75 1 31.06 395 GLY A CA 1
ATOM 3187 C C . GLY A 1 395 ? 0.961 -24.703 -41.969 1 31.06 395 GLY A C 1
ATOM 3188 O O . GLY A 1 395 ? 0.599 -25.562 -41.156 1 31.06 395 GLY A O 1
ATOM 3189 N N . GLU A 1 396 ? 0.745 -23.406 -41.625 1 31.61 396 GLU A N 1
ATOM 3190 C CA . GLU A 1 396 ? -0.563 -23.016 -41.125 1 31.61 396 GLU A CA 1
ATOM 3191 C C . GLU A 1 396 ? -1.667 -23.906 -41.688 1 31.61 396 GLU A C 1
ATOM 3193 O O . GLU A 1 396 ? -2.08 -23.734 -42.844 1 31.61 396 GLU A O 1
ATOM 3198 N N . ASP A 1 397 ? -1.608 -25.094 -41.719 1 31.08 397 ASP A N 1
ATOM 3199 C CA . ASP A 1 397 ? -2.996 -25.484 -41.938 1 31.08 397 ASP A CA 1
ATOM 3200 C C . ASP A 1 397 ? -3.953 -24.609 -41.156 1 31.08 397 ASP A C 1
ATOM 3202 O O . ASP A 1 397 ? -3.918 -24.609 -39.906 1 31.08 397 ASP A O 1
ATOM 3206 N N . SER A 1 398 ? -4.199 -23.391 -41.719 1 31.39 398 SER A N 1
ATOM 3207 C CA . SER A 1 398 ? -5.285 -22.438 -41.5 1 31.39 398 SER A CA 1
ATOM 3208 C C . SER A 1 398 ? -6.59 -23.156 -41.156 1 31.39 398 SER A C 1
ATOM 3210 O O . SER A 1 398 ? -7.672 -22.672 -41.5 1 31.39 398 SER A O 1
ATOM 3212 N N . ASP A 1 399 ? -6.703 -24.375 -41.062 1 31.19 399 ASP A N 1
ATOM 3213 C CA . ASP A 1 399 ? -8.109 -24.5 -40.688 1 31.19 399 ASP A CA 1
ATOM 3214 C C . ASP A 1 399 ? -8.453 -23.531 -39.562 1 31.19 399 ASP A C 1
ATOM 3216 O O . ASP A 1 399 ? -7.766 -23.484 -38.562 1 31.19 399 ASP A O 1
ATOM 3220 N N . ASP A 1 400 ? -9.031 -22.328 -39.906 1 31.81 400 ASP A N 1
ATOM 3221 C CA . ASP A 1 400 ? -9.773 -21.234 -39.312 1 31.81 400 ASP A CA 1
ATOM 3222 C C . ASP A 1 400 ? -10.484 -21.703 -38.031 1 31.81 400 ASP A C 1
ATOM 3224 O O . ASP A 1 400 ? -11.422 -21.047 -37.562 1 31.81 400 ASP A O 1
ATOM 3228 N N . ASP A 1 401 ? -10.703 -23 -37.812 1 31.62 401 ASP A N 1
ATOM 3229 C CA . ASP A 1 401 ? -11.648 -22.984 -36.688 1 31.62 401 ASP A CA 1
ATOM 3230 C C . ASP A 1 401 ? -11.055 -22.281 -35.469 1 31.62 401 ASP A C 1
ATOM 3232 O O . ASP A 1 401 ? -9.945 -22.594 -35.031 1 31.62 401 ASP A O 1
ATOM 3236 N N . TYR A 1 402 ? -11.273 -20.969 -35.344 1 32.34 402 TYR A N 1
ATOM 3237 C CA . TYR A 1 402 ? -11.344 -20.156 -34.125 1 32.34 402 TYR A CA 1
ATOM 3238 C C . TYR A 1 402 ? -11.656 -21.031 -32.906 1 32.34 402 TYR A C 1
ATOM 3240 O O . TYR A 1 402 ? -12.781 -21.016 -32.406 1 32.34 402 TYR A O 1
ATOM 3248 N N . ASP A 1 403 ? -11.445 -22.281 -32.906 1 33.06 403 ASP A N 1
ATOM 3249 C CA . ASP A 1 403 ? -11.883 -22.922 -31.656 1 33.06 403 ASP A CA 1
ATOM 3250 C C . ASP A 1 403 ? -11.242 -22.266 -30.438 1 33.06 403 ASP A C 1
ATOM 3252 O O . ASP A 1 403 ? -10.039 -22 -30.438 1 33.06 403 ASP A O 1
ATOM 3256 N N . THR A 1 404 ? -11.984 -21.5 -29.625 1 34.78 404 THR A N 1
ATOM 3257 C CA . THR A 1 404 ? -11.891 -20.969 -28.281 1 34.78 404 THR A CA 1
ATOM 3258 C C . THR A 1 404 ? -11.078 -21.891 -27.375 1 34.78 404 THR A C 1
ATOM 3260 O O . THR A 1 404 ? -11.195 -23.109 -27.469 1 34.78 404 THR A O 1
ATOM 3263 N N . ASP A 1 405 ? -9.992 -21.5 -26.797 1 37.38 405 ASP A N 1
ATOM 3264 C CA . ASP A 1 405 ? -9.008 -22.031 -25.859 1 37.38 405 ASP A CA 1
ATOM 3265 C C . ASP A 1 405 ? -9.672 -22.844 -24.75 1 37.38 405 ASP A C 1
ATOM 3267 O O . ASP A 1 405 ? -9.008 -23.312 -23.828 1 37.38 405 ASP A O 1
ATOM 3271 N N . ASN A 1 406 ? -10.859 -22.906 -24.391 1 36.41 406 ASN A N 1
ATOM 3272 C CA . ASN A 1 406 ? -11.57 -23.562 -23.297 1 36.41 406 ASN A CA 1
ATOM 3273 C C . ASN A 1 406 ? -11.922 -25 -23.641 1 36.41 406 ASN A C 1
ATOM 3275 O O . ASN A 1 406 ? -12.602 -25.25 -24.641 1 36.41 406 ASN A O 1
ATOM 3279 N N . GLY A 1 407 ? -11.125 -26.234 -23.156 1 45.28 407 GLY A N 1
ATOM 3280 C CA . GLY A 1 407 ? -11.148 -27.688 -23.141 1 45.28 407 GLY A CA 1
ATOM 3281 C C . GLY A 1 407 ? -10.102 -28.312 -24.047 1 45.28 407 GLY A C 1
ATOM 3282 O O . GLY A 1 407 ? -10.188 -29.5 -24.359 1 45.28 407 GLY A O 1
ATOM 3283 N N . ARG A 1 408 ? -9.242 -27.641 -24.656 1 53.06 408 ARG A N 1
ATOM 3284 C CA . ARG A 1 408 ? -8.461 -28.016 -25.812 1 53.06 408 ARG A CA 1
ATOM 3285 C C . ARG A 1 408 ? -7.156 -28.688 -25.406 1 53.06 408 ARG A C 1
ATOM 3287 O O . ARG A 1 408 ? -6.324 -29.016 -26.266 1 53.06 408 ARG A O 1
ATOM 3294 N N . GLU A 1 409 ? -7.105 -28.938 -24.25 1 64.81 409 GLU A N 1
ATOM 3295 C CA . GLU A 1 409 ? -5.82 -29.516 -23.875 1 64.81 409 GLU A CA 1
ATOM 3296 C C . GLU A 1 409 ? -5.695 -30.953 -24.391 1 64.81 409 GLU A C 1
ATOM 3298 O O . GLU A 1 409 ? -4.59 -31.422 -24.656 1 64.81 409 GLU A O 1
ATOM 3303 N N . VAL A 1 410 ? -6.758 -31.656 -24.562 1 70.88 410 VAL A N 1
ATOM 3304 C CA . VAL A 1 410 ? -6.703 -33.062 -24.953 1 70.88 410 VAL A CA 1
ATOM 3305 C C . VAL A 1 410 ? -6.25 -33.156 -26.422 1 70.88 410 VAL A C 1
ATOM 3307 O O . VAL A 1 410 ? -5.652 -34.156 -26.812 1 70.88 410 VAL A O 1
ATOM 3310 N N . PHE A 1 411 ? -6.465 -32.062 -27.094 1 66.31 411 PHE A N 1
ATOM 3311 C CA . PHE A 1 411 ? -6.148 -32.031 -28.516 1 66.31 411 PHE A CA 1
ATOM 3312 C C . PHE A 1 411 ? -4.652 -31.844 -28.734 1 66.31 411 PHE A C 1
ATOM 3314 O O . PHE A 1 411 ? -4.121 -32.219 -29.781 1 66.31 411 PHE A O 1
ATOM 3321 N N . ASN A 1 412 ? -4.062 -31.297 -27.719 1 70.25 412 ASN A N 1
ATOM 3322 C CA . ASN A 1 412 ? -2.656 -30.953 -27.891 1 70.25 412 ASN A CA 1
ATOM 3323 C C . ASN A 1 412 ? -1.831 -31.312 -26.656 1 70.25 412 ASN A C 1
ATOM 3325 O O . ASN A 1 412 ? -1.43 -30.438 -25.906 1 70.25 412 ASN A O 1
ATOM 3329 N N . PRO A 1 413 ? -1.564 -32.656 -26.562 1 74.62 413 PRO A N 1
ATOM 3330 C CA . PRO A 1 413 ? -0.752 -33.031 -25.406 1 74.62 413 PRO A CA 1
ATOM 3331 C C . PRO A 1 413 ? 0.642 -32.406 -25.438 1 74.62 413 PRO A C 1
ATOM 3333 O O . PRO A 1 413 ? 1.263 -32.312 -26.5 1 74.62 413 PRO A O 1
ATOM 3336 N N . LYS A 1 414 ? 1.129 -31.922 -24.375 1 69.38 414 LYS A N 1
ATOM 3337 C CA . LYS A 1 414 ? 2.412 -31.234 -24.266 1 69.38 414 LYS A CA 1
ATOM 3338 C C . LYS A 1 414 ? 3.564 -32.219 -24.203 1 69.38 414 LYS A C 1
ATOM 3340 O O . LYS A 1 414 ? 4.668 -31.953 -24.672 1 69.38 414 LYS A O 1
ATOM 3345 N N . ASN A 1 415 ? 3.324 -33.438 -23.531 1 75.88 415 ASN A N 1
ATOM 3346 C CA . ASN A 1 415 ? 4.324 -34.469 -23.344 1 75.88 415 ASN A CA 1
ATOM 3347 C C . ASN A 1 415 ? 3.691 -35.875 -23.328 1 75.88 415 ASN A C 1
ATOM 3349 O O . ASN A 1 415 ? 2.467 -36 -23.328 1 75.88 415 ASN A O 1
ATOM 3353 N N . PRO A 1 416 ? 4.488 -36.75 -23.453 1 75.56 416 PRO A N 1
ATOM 3354 C CA . PRO A 1 416 ? 3.953 -38.125 -23.516 1 75.56 416 PRO A CA 1
ATOM 3355 C C . PRO A 1 416 ? 3.113 -38.5 -22.297 1 75.56 416 PRO A C 1
ATOM 3357 O O . PRO A 1 416 ? 2.129 -39.219 -22.406 1 75.56 416 PRO A O 1
ATOM 3360 N N . MET A 1 417 ? 3.473 -37.969 -21.266 1 82.56 417 MET A N 1
ATOM 3361 C 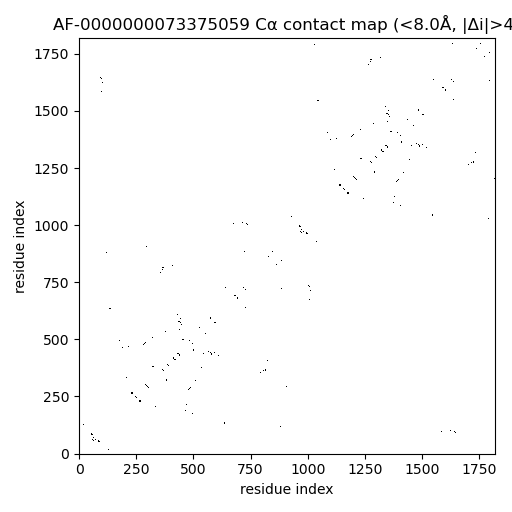CA . MET A 1 417 ? 2.697 -38.25 -20.062 1 82.56 417 MET A CA 1
ATOM 3362 C C . MET A 1 417 ? 1.301 -37.656 -20.156 1 82.56 417 MET A C 1
ATOM 3364 O O . MET A 1 417 ? 0.316 -38.281 -19.781 1 82.56 417 MET A O 1
ATOM 3368 N N . ASP A 1 418 ? 1.268 -36.531 -20.688 1 84.94 418 ASP A N 1
ATOM 3369 C CA . ASP A 1 418 ? -0.013 -35.875 -20.906 1 84.94 418 ASP A CA 1
ATOM 3370 C C . ASP A 1 418 ? -0.876 -36.656 -21.891 1 84.94 418 ASP A C 1
ATOM 3372 O O . ASP A 1 418 ? -2.094 -36.75 -21.734 1 84.94 418 ASP A O 1
ATOM 3376 N N . ALA A 1 419 ? -0.254 -37.125 -22.875 1 85.56 419 ALA A N 1
ATOM 3377 C CA . ALA A 1 419 ? -0.972 -37.938 -23.891 1 85.56 419 ALA A CA 1
ATOM 3378 C C . ALA A 1 419 ? -1.565 -39.188 -23.266 1 85.56 419 ALA A C 1
ATOM 3380 O O . ALA A 1 419 ? -2.686 -39.594 -23.609 1 85.56 419 ALA A O 1
ATOM 3381 N N . LYS A 1 420 ? -0.788 -39.812 -22.453 1 88 420 LYS A N 1
ATOM 3382 C CA . LYS A 1 420 ? -1.274 -41 -21.797 1 88 420 LYS A CA 1
ATOM 3383 C C . LYS A 1 420 ? -2.459 -40.688 -20.891 1 88 420 LYS A C 1
ATOM 3385 O O . LYS A 1 420 ? -3.412 -41.469 -20.812 1 88 420 LYS A O 1
ATOM 3390 N N . GLN A 1 421 ? -2.391 -39.656 -20.281 1 90.12 421 GLN A N 1
ATOM 3391 C CA . GLN A 1 421 ? -3.48 -39.25 -19.406 1 90.12 421 GLN A CA 1
ATOM 3392 C C . GLN A 1 421 ? -4.742 -38.938 -20.219 1 90.12 421 GLN A C 1
ATOM 3394 O O . GLN A 1 421 ? -5.855 -39.219 -19.766 1 90.12 421 GLN A O 1
ATOM 3399 N N . ASN A 1 422 ? -4.504 -38.375 -21.328 1 90.31 422 ASN A N 1
ATOM 3400 C CA . ASN A 1 422 ? -5.629 -38.094 -22.219 1 90.31 422 ASN A CA 1
ATOM 3401 C C . ASN A 1 422 ? -6.363 -39.375 -22.609 1 90.31 422 ASN A C 1
ATOM 3403 O O . ASN A 1 422 ? -7.586 -39.375 -22.766 1 90.31 422 ASN A O 1
ATOM 3407 N N . LEU A 1 423 ? -5.598 -40.438 -22.797 1 92.12 423 LEU A N 1
ATOM 3408 C CA . LEU A 1 423 ? -6.215 -41.688 -23.141 1 92.12 423 LEU A CA 1
ATOM 3409 C C . LEU A 1 423 ? -7.141 -42.188 -22.031 1 92.12 423 LEU A C 1
ATOM 3411 O O . LEU A 1 423 ? -8.211 -42.719 -22.297 1 92.12 423 LEU A O 1
ATOM 3415 N N . LEU A 1 424 ? -6.719 -41.969 -20.812 1 94.12 424 LEU A N 1
ATOM 3416 C CA . LEU A 1 424 ? -7.559 -42.312 -19.688 1 94.12 424 LEU A CA 1
ATOM 3417 C C . LEU A 1 424 ? -8.867 -41.531 -19.703 1 94.12 424 LEU A C 1
ATOM 3419 O O . LEU A 1 424 ? -9.938 -42.094 -19.453 1 94.12 424 LEU A O 1
ATOM 3423 N N . HIS A 1 425 ? -8.758 -40.312 -20.047 1 94.56 425 HIS A N 1
ATOM 3424 C CA . HIS A 1 425 ? -9.938 -39.438 -20.109 1 94.56 425 HIS A CA 1
ATOM 3425 C C . HIS A 1 425 ? -10.891 -39.906 -21.219 1 94.56 425 HIS A C 1
ATOM 3427 O O . HIS A 1 425 ? -12.109 -39.906 -21.016 1 94.56 425 HIS A O 1
ATOM 3433 N N . LEU A 1 426 ? -10.312 -40.156 -22.359 1 94.56 426 LEU A N 1
ATOM 3434 C CA . LEU A 1 426 ? -11.117 -40.594 -23.5 1 94.56 426 LEU A CA 1
ATOM 3435 C C . LEU A 1 426 ? -11.875 -41.875 -23.172 1 94.56 426 LEU A C 1
ATOM 3437 O O . LEU A 1 426 ? -13.078 -41.969 -23.438 1 94.56 426 LEU A O 1
ATOM 3441 N N . LEU A 1 427 ? -11.156 -42.844 -22.625 1 96.06 427 LEU A N 1
ATOM 3442 C CA . LEU A 1 427 ? -11.789 -44.094 -22.281 1 96.06 427 LEU A CA 1
ATOM 3443 C C . LEU A 1 427 ? -12.875 -43.906 -21.234 1 96.06 427 LEU A C 1
ATOM 3445 O O . LEU A 1 427 ? -13.977 -44.438 -21.359 1 96.06 427 LEU A O 1
ATOM 3449 N N . ALA A 1 428 ? -12.547 -43.188 -20.172 1 96.19 428 ALA A N 1
ATOM 3450 C CA . ALA A 1 428 ? -13.516 -42.906 -19.109 1 96.19 428 ALA A CA 1
ATOM 3451 C C . ALA A 1 428 ? -14.766 -42.25 -19.672 1 96.19 428 ALA A C 1
ATOM 3453 O O . ALA A 1 428 ? -15.883 -42.562 -19.266 1 96.19 428 ALA A O 1
ATOM 3454 N N . THR A 1 429 ? -14.555 -41.25 -20.516 1 96.62 429 THR A N 1
ATOM 3455 C CA . THR A 1 429 ? -15.664 -40.531 -21.141 1 96.62 429 THR A CA 1
ATOM 3456 C C . THR A 1 429 ? -16.531 -41.5 -21.953 1 96.62 429 THR A C 1
ATOM 3458 O O . THR A 1 429 ? -17.766 -41.469 -21.844 1 96.62 429 THR A O 1
ATOM 3461 N N . ASP A 1 430 ? -15.906 -42.312 -22.766 1 96.5 430 ASP A N 1
ATOM 3462 C CA . ASP A 1 430 ? -16.641 -43.25 -23.625 1 96.5 430 ASP A CA 1
ATOM 3463 C C . ASP A 1 430 ? -17.359 -44.312 -22.781 1 96.5 430 ASP A C 1
ATOM 3465 O O . ASP A 1 430 ? -18.422 -44.812 -23.156 1 96.5 430 ASP A O 1
ATOM 3469 N N . ILE A 1 431 ? -16.781 -44.719 -21.734 1 96.31 431 ILE A N 1
ATOM 3470 C CA . ILE A 1 431 ? -17.438 -45.656 -20.844 1 96.31 431 ILE A CA 1
ATOM 3471 C C . ILE A 1 431 ? -18.75 -45.062 -20.344 1 96.31 431 ILE A C 1
ATOM 3473 O O . ILE A 1 431 ? -19.797 -45.719 -20.375 1 96.31 431 ILE A O 1
ATOM 3477 N N . LEU A 1 432 ? -18.703 -43.812 -19.891 1 95.56 432 LEU A N 1
ATOM 3478 C CA . LEU A 1 432 ? -19.875 -43.125 -19.375 1 95.56 432 LEU A CA 1
ATOM 3479 C C . LEU A 1 432 ? -20.969 -43.062 -20.453 1 95.56 432 LEU A C 1
ATOM 3481 O O . LEU A 1 432 ? -22.125 -43.375 -20.188 1 95.56 432 LEU A O 1
ATOM 3485 N N . ILE A 1 433 ? -20.547 -42.656 -21.609 1 95.94 433 ILE A N 1
ATOM 3486 C CA . ILE A 1 433 ? -21.516 -42.406 -22.672 1 95.94 433 ILE A CA 1
ATOM 3487 C C . ILE A 1 433 ? -22.047 -43.719 -23.219 1 95.94 433 ILE A C 1
ATOM 3489 O O . ILE A 1 433 ? -23.266 -43.938 -23.281 1 95.94 433 ILE A O 1
ATOM 3493 N N . LYS A 1 434 ? -21.141 -44.719 -23.578 1 95.31 434 LYS A N 1
ATOM 3494 C CA . LYS A 1 434 ? -21.531 -45.969 -24.266 1 95.31 434 LYS A CA 1
ATOM 3495 C C . LYS A 1 434 ? -22.281 -46.906 -23.328 1 95.31 434 LYS A C 1
ATOM 3497 O O . LYS A 1 434 ? -23.172 -47.625 -23.75 1 95.31 434 LYS A O 1
ATOM 3502 N N . THR A 1 435 ? -21.922 -46.906 -22.109 1 93.69 435 THR A N 1
ATOM 3503 C CA . THR A 1 435 ? -22.672 -47.75 -21.172 1 93.69 435 THR A CA 1
ATOM 3504 C C . THR A 1 435 ? -24.094 -47.25 -21 1 93.69 435 THR A C 1
ATOM 3506 O O . THR A 1 435 ? -25.031 -48.031 -20.891 1 93.69 435 THR A O 1
ATOM 3509 N N . GLN A 1 436 ? -24.219 -45.969 -21 1 92 436 GLN A N 1
ATOM 3510 C CA . GLN A 1 436 ? -25.531 -45.375 -20.828 1 92 436 GLN A CA 1
ATOM 3511 C C . GLN A 1 436 ? -26.375 -45.5 -22.094 1 92 436 GLN A C 1
ATOM 3513 O O . GLN A 1 436 ? -27.578 -45.781 -22.031 1 92 436 GLN A O 1
ATOM 3518 N N . LEU A 1 437 ? -25.719 -45.344 -23.203 1 93.31 437 LEU A N 1
ATOM 3519 C CA . LEU A 1 437 ? -26.469 -45.281 -24.453 1 93.31 437 LEU A CA 1
ATOM 3520 C C . LEU A 1 437 ? -26.594 -46.656 -25.109 1 93.31 437 LEU A C 1
ATOM 3522 O O . LEU A 1 437 ? -27.594 -46.938 -25.766 1 93.31 437 LEU A O 1
ATOM 3526 N N . GLU A 1 438 ? -25.5 -47.469 -25.016 1 91.81 438 GLU A N 1
ATOM 3527 C CA . GLU A 1 438 ? -25.484 -48.719 -25.734 1 91.81 438 GLU A CA 1
ATOM 3528 C C . GLU A 1 438 ? -25.484 -49.906 -24.781 1 91.81 438 GLU A C 1
ATOM 3530 O O . GLU A 1 438 ? -25.516 -51.062 -25.219 1 91.81 438 GLU A O 1
ATOM 3535 N N . GLY A 1 439 ? -25.328 -49.656 -23.531 1 90.12 439 GLY A N 1
ATOM 3536 C CA . GLY A 1 439 ? -25.5 -50.688 -22.531 1 90.12 439 GLY A CA 1
ATOM 3537 C C . GLY A 1 439 ? -24.188 -51.25 -22.047 1 90.12 439 GLY A C 1
ATOM 3538 O O . GLY A 1 439 ? -24.125 -51.844 -20.953 1 90.12 439 GLY A O 1
ATOM 3539 N N . GLU A 1 440 ? -23.203 -51.25 -22.969 1 92.56 440 GLU A N 1
ATOM 3540 C CA . GLU A 1 440 ? -21.938 -51.844 -22.531 1 92.56 440 GLU A CA 1
ATOM 3541 C C . GLU A 1 440 ? -20.766 -51.312 -23.344 1 92.56 440 GLU A C 1
ATOM 3543 O O . GLU A 1 440 ? -20.953 -50.719 -24.391 1 92.56 440 GLU A O 1
ATOM 3548 N N . LEU A 1 441 ? -19.547 -51.562 -22.812 1 95 441 LEU A N 1
ATOM 3549 C CA . LEU A 1 441 ? -18.281 -51.25 -23.484 1 95 441 LEU A CA 1
ATOM 3550 C C . LEU A 1 441 ? -17.188 -52.219 -23.094 1 95 441 LEU A C 1
ATOM 3552 O O . LEU A 1 441 ? -17.031 -52.531 -21.906 1 95 441 LEU A O 1
ATOM 3556 N N . THR A 1 442 ? -16.531 -52.812 -24.062 1 95.75 442 THR A N 1
ATOM 3557 C CA . THR A 1 442 ? -15.383 -53.656 -23.828 1 95.75 442 THR A CA 1
ATOM 3558 C C . THR A 1 442 ? -14.086 -52.969 -24.203 1 95.75 442 THR A C 1
ATOM 3560 O O . THR A 1 442 ? -14.023 -52.281 -25.219 1 95.75 442 THR A O 1
ATOM 3563 N N . CYS A 1 443 ? -13.172 -53.062 -23.344 1 96.56 443 CYS A N 1
ATOM 3564 C CA . CYS A 1 443 ? -11.891 -52.438 -23.641 1 96.56 443 CYS A CA 1
ATOM 3565 C C . CYS A 1 443 ? -10.727 -53.344 -23.25 1 96.56 443 CYS A C 1
ATOM 3567 O O . CYS A 1 443 ? -10.859 -54.188 -22.359 1 96.56 443 CYS A O 1
ATOM 3569 N N . PHE A 1 444 ? -9.609 -53.25 -23.922 1 97 444 PHE A N 1
ATOM 3570 C CA . PHE A 1 444 ? -8.359 -53.875 -23.516 1 97 444 PHE A CA 1
ATOM 3571 C C . PHE A 1 444 ? -7.184 -52.938 -23.703 1 97 444 PHE A C 1
ATOM 3573 O O . PHE A 1 444 ? -7.277 -51.969 -24.453 1 97 444 PHE A O 1
ATOM 3580 N N . ARG A 1 445 ? -6.188 -53.125 -22.969 1 96.25 445 ARG A N 1
ATOM 3581 C CA . ARG A 1 445 ? -4.938 -52.375 -23.016 1 96.25 445 ARG A CA 1
ATOM 3582 C C . ARG A 1 445 ? -3.732 -53.312 -23 1 96.25 445 ARG A C 1
ATOM 3584 O O . ARG A 1 445 ? -3.775 -54.375 -22.375 1 96.25 445 ARG A O 1
ATOM 3591 N N . SER A 1 446 ? -2.721 -52.875 -23.703 1 94.75 446 SER A N 1
ATOM 3592 C CA . SER A 1 446 ? -1.458 -53.594 -23.625 1 94.75 446 SER A CA 1
ATOM 3593 C C . SER A 1 446 ? -0.272 -52.656 -23.875 1 94.75 446 SER A C 1
ATOM 3595 O O . SER A 1 446 ? -0.448 -51.531 -24.344 1 94.75 446 SER A O 1
ATOM 3597 N N . LYS A 1 447 ? 0.819 -53.125 -23.484 1 92.62 447 LYS A N 1
ATOM 3598 C CA . LYS A 1 447 ? 2.1 -52.469 -23.719 1 92.62 447 LYS A CA 1
ATOM 3599 C C . LYS A 1 447 ? 3.146 -53.469 -24.234 1 92.62 447 LYS A C 1
ATOM 3601 O O . LYS A 1 447 ? 3.199 -54.594 -23.781 1 92.62 447 LYS A O 1
ATOM 3606 N N . TYR A 1 448 ? 3.834 -53.031 -25.219 1 91.31 448 TYR A N 1
ATOM 3607 C CA . TYR A 1 448 ? 4.898 -53.875 -25.719 1 91.31 448 TYR A CA 1
ATOM 3608 C C . TYR A 1 448 ? 6.035 -54 -24.703 1 91.31 448 TYR A C 1
ATOM 3610 O O . TYR A 1 448 ? 6.402 -53 -24.062 1 91.31 448 TYR A O 1
ATOM 3618 N N . ASP A 1 449 ? 6.398 -55.188 -24.594 1 85.25 449 ASP A N 1
ATOM 3619 C CA . ASP A 1 449 ? 7.488 -55.469 -23.672 1 85.25 449 ASP A CA 1
ATOM 3620 C C . ASP A 1 449 ? 8.844 -55.125 -24.281 1 85.25 449 ASP A C 1
ATOM 3622 O O . ASP A 1 449 ? 9.297 -55.812 -25.203 1 85.25 449 ASP A O 1
ATOM 3626 N N . SER A 1 450 ? 9.562 -54.125 -23.828 1 80.56 450 SER A N 1
ATOM 3627 C CA . SER A 1 450 ? 10.898 -53.75 -24.281 1 80.56 450 SER A CA 1
ATOM 3628 C C . SER A 1 450 ? 10.961 -53.656 -25.797 1 80.56 450 SER A C 1
ATOM 3630 O O . SER A 1 450 ? 11.82 -54.281 -26.438 1 80.56 450 SER A O 1
ATOM 3632 N N . LEU A 1 451 ? 10.125 -52.844 -26.344 1 83.69 451 LEU A N 1
ATOM 3633 C CA . LEU A 1 451 ? 10.016 -52.75 -27.797 1 83.69 451 LEU A CA 1
ATOM 3634 C C . LEU A 1 451 ? 11.367 -52.438 -28.422 1 83.69 451 LEU A C 1
ATOM 3636 O O . LEU A 1 451 ? 11.844 -53.156 -29.297 1 83.69 451 LEU A O 1
ATOM 3640 N N . ASN A 1 452 ? 12.07 -51.531 -27.953 1 83.56 452 ASN A N 1
ATOM 3641 C CA . ASN A 1 452 ? 13.312 -51.062 -28.578 1 83.56 452 ASN A CA 1
ATOM 3642 C C . ASN A 1 452 ? 14.414 -52.094 -28.453 1 83.56 452 ASN A C 1
ATOM 3644 O O . ASN A 1 452 ? 15.086 -52.438 -29.438 1 83.56 452 ASN A O 1
ATOM 3648 N N . PRO A 1 453 ? 14.523 -52.688 -27.375 1 84.94 453 PRO A N 1
ATOM 3649 C CA . PRO A 1 453 ? 15.594 -53.688 -27.25 1 84.94 453 PRO A CA 1
ATOM 3650 C C . PRO A 1 453 ? 15.289 -55 -27.984 1 84.94 453 PRO A C 1
ATOM 3652 O O . PRO A 1 453 ? 16.203 -55.75 -28.328 1 84.94 453 PRO A O 1
ATOM 3655 N N . ASP A 1 454 ? 14.094 -55.25 -28.281 1 87.5 454 ASP A N 1
ATOM 3656 C CA . ASP A 1 454 ? 13.742 -56.562 -28.797 1 87.5 454 ASP A CA 1
ATOM 3657 C C . ASP A 1 454 ? 13.391 -56.5 -30.281 1 87.5 454 ASP A C 1
ATOM 3659 O O . ASP A 1 454 ? 13.156 -57.531 -30.922 1 87.5 454 ASP A O 1
ATOM 3663 N N . LEU A 1 455 ? 13.391 -55.438 -30.812 1 91.19 455 LEU A N 1
ATOM 3664 C CA . LEU A 1 455 ? 13 -55.281 -32.219 1 91.19 455 LEU A CA 1
ATOM 3665 C C . LEU A 1 455 ? 13.977 -56 -33.125 1 91.19 455 LEU A C 1
ATOM 3667 O O . LEU A 1 455 ? 15.188 -55.812 -33.031 1 91.19 455 LEU A O 1
ATOM 3671 N N . SER A 1 456 ? 13.445 -56.781 -34 1 94.12 456 SER A N 1
ATOM 3672 C CA . SER A 1 456 ? 14.281 -57.5 -34.969 1 94.12 456 SER A CA 1
ATOM 3673 C C . SER A 1 456 ? 14.812 -56.562 -36.031 1 94.12 456 SER A C 1
ATOM 3675 O O . SER A 1 456 ? 14.07 -55.75 -36.594 1 94.12 456 SER A O 1
ATOM 3677 N N . HIS A 1 457 ? 16.109 -56.719 -36.344 1 94.38 457 HIS A N 1
ATOM 3678 C CA . HIS A 1 457 ? 16.688 -55.906 -37.406 1 94.38 457 HIS A CA 1
ATOM 3679 C C . HIS A 1 457 ? 16.094 -56.281 -38.781 1 94.38 457 HIS A C 1
ATOM 3681 O O . HIS A 1 457 ? 15.93 -55.438 -39.656 1 94.38 457 HIS A O 1
ATOM 3687 N N . ALA A 1 458 ? 15.742 -57.5 -38.875 1 93.88 458 ALA A N 1
ATOM 3688 C CA . ALA A 1 458 ? 15.117 -57.969 -40.125 1 93.88 458 ALA A CA 1
ATOM 3689 C C . ALA A 1 458 ? 13.766 -57.281 -40.344 1 93.88 458 ALA A C 1
ATOM 3691 O O . ALA A 1 458 ? 13.438 -56.906 -41.438 1 93.88 458 ALA A O 1
ATOM 3692 N N . THR A 1 459 ? 13.031 -57.219 -39.312 1 95.19 459 THR A N 1
ATOM 3693 C CA . THR A 1 459 ? 11.734 -56.562 -39.375 1 95.19 459 THR A CA 1
ATOM 3694 C C . THR A 1 459 ? 11.898 -55.094 -39.781 1 95.19 459 THR A C 1
ATOM 3696 O O . THR A 1 459 ? 11.172 -54.594 -40.625 1 95.19 459 THR A O 1
ATOM 3699 N N . ILE A 1 460 ? 12.867 -54.406 -39.125 1 95.38 460 ILE A N 1
ATOM 3700 C CA . ILE A 1 460 ? 13.117 -53 -39.406 1 95.38 460 ILE A CA 1
ATOM 3701 C C . ILE A 1 460 ? 13.492 -52.844 -40.875 1 95.38 460 ILE A C 1
ATOM 3703 O O . ILE A 1 460 ? 12.945 -51.969 -41.562 1 95.38 460 ILE A O 1
ATOM 3707 N N . HIS A 1 461 ? 14.375 -53.688 -41.281 1 95.06 461 HIS A N 1
ATOM 3708 C CA . HIS A 1 461 ? 14.852 -53.625 -42.656 1 95.06 461 HIS A CA 1
ATOM 3709 C C . HIS A 1 461 ? 13.719 -53.875 -43.656 1 95.06 461 HIS A C 1
ATOM 3711 O O . HIS A 1 461 ? 13.586 -53.156 -44.656 1 95.06 461 HIS A O 1
ATOM 3717 N N . ALA A 1 462 ? 12.922 -54.844 -43.375 1 95.5 462 ALA A N 1
ATOM 3718 C CA . ALA A 1 462 ? 11.836 -55.219 -44.281 1 95.5 462 ALA A CA 1
ATOM 3719 C C . ALA A 1 462 ? 10.789 -54.125 -44.375 1 95.5 462 ALA A C 1
ATOM 3721 O O . ALA A 1 462 ? 10.328 -53.781 -45.469 1 95.5 462 ALA A O 1
ATOM 3722 N N . VAL A 1 463 ? 10.391 -53.562 -43.281 1 95.75 463 VAL A N 1
ATOM 3723 C CA . VAL A 1 463 ? 9.328 -52.562 -43.219 1 95.75 463 VAL A CA 1
ATOM 3724 C C . VAL A 1 463 ? 9.805 -51.281 -43.906 1 95.75 463 VAL A C 1
ATOM 3726 O O . VAL A 1 463 ? 9.094 -50.719 -44.75 1 95.75 463 VAL A O 1
ATOM 3729 N N . LEU A 1 464 ? 11.031 -50.812 -43.562 1 96.5 464 LEU A N 1
ATOM 3730 C CA . LEU A 1 464 ? 11.555 -49.594 -44.156 1 96.5 464 LEU A CA 1
ATOM 3731 C C . LEU A 1 464 ? 11.773 -49.781 -45.656 1 96.5 464 LEU A C 1
ATOM 3733 O O . LEU A 1 464 ? 11.5 -48.875 -46.438 1 96.5 464 LEU A O 1
ATOM 3737 N N . GLY A 1 465 ? 12.32 -50.938 -45.969 1 96 465 GLY A N 1
ATOM 3738 C CA . GLY A 1 465 ? 12.477 -51.25 -47.375 1 96 465 GLY A CA 1
ATOM 3739 C C . GLY A 1 465 ? 11.164 -51.25 -48.125 1 96 465 GLY A C 1
ATOM 3740 O O . GLY A 1 465 ? 11.102 -50.781 -49.281 1 96 465 GLY A O 1
ATOM 3741 N N . PHE A 1 466 ? 10.172 -51.812 -47.531 1 95.44 466 PHE A N 1
ATOM 3742 C CA . PHE A 1 466 ? 8.844 -51.844 -48.156 1 95.44 466 PHE A CA 1
ATOM 3743 C C . PHE A 1 466 ? 8.312 -50.438 -48.375 1 95.44 466 PHE A C 1
ATOM 3745 O O . PHE A 1 466 ? 7.633 -50.188 -49.375 1 95.44 466 PHE A O 1
ATOM 3752 N N . PHE A 1 467 ? 8.602 -49.5 -47.5 1 95.81 467 PHE A N 1
ATOM 3753 C CA . PHE A 1 467 ? 8.125 -48.125 -47.594 1 95.81 467 PHE A CA 1
ATOM 3754 C C . PHE A 1 467 ? 8.945 -47.344 -48.625 1 95.81 467 PHE A C 1
ATOM 3756 O O . PHE A 1 467 ? 8.648 -46.188 -48.938 1 95.81 467 PHE A O 1
ATOM 3763 N N . GLY A 1 468 ? 10.023 -47.938 -49.094 1 94.75 468 GLY A N 1
ATOM 3764 C CA . GLY A 1 468 ? 10.75 -47.312 -50.219 1 94.75 468 GLY A CA 1
ATOM 3765 C C . GLY A 1 468 ? 12.094 -46.75 -49.812 1 94.75 468 GLY A C 1
ATOM 3766 O O . GLY A 1 468 ? 12.742 -46.062 -50.594 1 94.75 468 GLY A O 1
ATOM 3767 N N . VAL A 1 469 ? 12.508 -47.031 -48.656 1 96.75 469 VAL A N 1
ATOM 3768 C CA . VAL A 1 469 ? 13.82 -46.531 -48.25 1 96.75 469 VAL A CA 1
ATOM 3769 C C . VAL A 1 469 ? 14.906 -47.219 -49.094 1 96.75 469 VAL A C 1
ATOM 3771 O O . VAL A 1 469 ? 14.875 -48.438 -49.281 1 96.75 469 VAL A O 1
ATOM 3774 N N . SER A 1 470 ? 15.875 -46.5 -49.469 1 95.75 470 SER A N 1
ATOM 3775 C CA . SER A 1 470 ? 16.906 -46.969 -50.406 1 95.75 470 SER A CA 1
ATOM 3776 C C . SER A 1 470 ? 17.922 -47.875 -49.688 1 95.75 470 SER A C 1
ATOM 3778 O O . SER A 1 470 ? 18 -47.875 -48.469 1 95.75 470 SER A O 1
ATOM 3780 N N . GLU A 1 471 ? 18.688 -48.531 -50.438 1 93.81 471 GLU A N 1
ATOM 3781 C CA . GLU A 1 471 ? 19.719 -49.406 -49.906 1 93.81 471 GLU A CA 1
ATOM 3782 C C . GLU A 1 471 ? 20.812 -48.625 -49.188 1 93.81 471 GLU A C 1
ATOM 3784 O O . GLU A 1 471 ? 21.391 -49.094 -48.219 1 93.81 471 GLU A O 1
ATOM 3789 N N . LYS A 1 472 ? 21 -47.5 -49.656 1 92 472 LYS A N 1
ATOM 3790 C CA . LYS A 1 472 ? 21.984 -46.625 -49.031 1 92 472 LYS A CA 1
ATOM 3791 C C . LYS A 1 472 ? 21.609 -46.344 -47.562 1 92 472 LYS A C 1
ATOM 3793 O O . LYS A 1 472 ? 22.422 -46.531 -46.656 1 92 472 LYS A O 1
ATOM 3798 N N . TRP A 1 473 ? 20.453 -45.906 -47.406 1 95.12 473 TRP A N 1
ATOM 3799 C CA . TRP A 1 473 ? 20 -45.594 -46.062 1 95.12 473 TRP A CA 1
ATOM 3800 C C . TRP A 1 473 ? 19.781 -46.844 -45.25 1 95.12 473 TRP A C 1
ATOM 3802 O O . TRP A 1 473 ? 20.047 -46.875 -44.031 1 95.12 473 TRP A O 1
ATOM 3812 N N . LEU A 1 474 ? 19.281 -47.906 -45.875 1 96.12 474 LEU A N 1
ATOM 3813 C CA . LEU A 1 474 ? 19.141 -49.156 -45.156 1 96.12 474 LEU A CA 1
ATOM 3814 C C . LEU A 1 474 ? 20.484 -49.656 -44.656 1 96.12 474 LEU A C 1
ATOM 3816 O O . LEU A 1 474 ? 20.562 -50.25 -43.562 1 96.12 474 LEU A O 1
ATOM 3820 N N . GLY A 1 475 ? 21.5 -49.469 -45.438 1 94.5 475 GLY A N 1
ATOM 3821 C CA . GLY A 1 475 ? 22.844 -49.812 -45 1 94.5 475 GLY A CA 1
ATOM 3822 C C . GLY A 1 475 ? 23.297 -49 -43.781 1 94.5 475 GLY A C 1
ATOM 3823 O O . GLY A 1 475 ? 23.875 -49.562 -42.844 1 94.5 475 GLY A O 1
ATOM 3824 N N . PHE A 1 476 ? 23.078 -47.75 -43.906 1 95.25 476 PHE A N 1
ATOM 3825 C CA . PHE A 1 476 ? 23.406 -46.875 -42.781 1 95.25 476 PHE A CA 1
ATOM 3826 C C . PHE A 1 476 ? 22.672 -47.344 -41.5 1 95.25 476 PHE A C 1
ATOM 3828 O O . PHE A 1 476 ? 23.266 -47.438 -40.438 1 95.25 476 PHE A O 1
ATOM 3835 N N . PHE A 1 477 ? 21.344 -47.594 -41.656 1 96.5 477 PHE A N 1
ATOM 3836 C CA . PHE A 1 477 ? 20.531 -48 -40.531 1 96.5 477 PHE A CA 1
ATOM 3837 C C . PHE A 1 477 ? 21.047 -49.312 -39.938 1 96.5 477 PHE A C 1
ATOM 3839 O O . PHE A 1 477 ? 21.047 -49.5 -38.719 1 96.5 477 PHE A O 1
ATOM 3846 N N . GLN A 1 478 ? 21.453 -50.156 -40.75 1 94.81 478 GLN A N 1
ATOM 3847 C CA . GLN A 1 478 ? 21.984 -51.438 -40.281 1 94.81 478 GLN A CA 1
ATOM 3848 C C . GLN A 1 478 ? 23.234 -51.219 -39.438 1 94.81 478 GLN A C 1
ATOM 3850 O O . GLN A 1 478 ? 23.406 -51.906 -38.406 1 94.81 478 GLN A O 1
ATOM 3855 N N . ARG A 1 479 ? 24.094 -50.375 -39.844 1 94.69 479 ARG A N 1
ATOM 3856 C CA . ARG A 1 479 ? 25.297 -50.062 -39.094 1 94.69 479 ARG A CA 1
ATOM 3857 C C . ARG A 1 479 ? 24.938 -49.406 -37.75 1 94.69 479 ARG A C 1
ATOM 3859 O O . ARG A 1 479 ? 25.547 -49.719 -36.719 1 94.69 479 ARG A O 1
ATOM 3866 N N . PHE A 1 480 ? 24.031 -48.5 -37.844 1 95.12 480 PHE A N 1
ATOM 3867 C CA . PHE A 1 480 ? 23.547 -47.875 -36.625 1 95.12 480 PHE A CA 1
ATOM 3868 C C . PHE A 1 480 ? 23.047 -48.906 -35.625 1 95.12 480 PHE A C 1
ATOM 3870 O O . PHE A 1 480 ? 23.297 -48.781 -34.438 1 95.12 480 PHE A O 1
ATOM 3877 N N . LEU A 1 481 ? 22.297 -49.875 -36.125 1 95.38 481 LEU A N 1
ATOM 3878 C CA . LEU A 1 481 ? 21.656 -50.875 -35.281 1 95.38 481 LEU A CA 1
ATOM 3879 C C . LEU A 1 481 ? 22.688 -51.844 -34.719 1 95.38 481 LEU A C 1
ATOM 3881 O O . LEU A 1 481 ? 22.5 -52.375 -33.625 1 95.38 481 LEU A O 1
ATOM 3885 N N . LYS A 1 482 ? 23.75 -52.094 -35.438 1 94.25 482 LYS A N 1
ATOM 3886 C CA . LYS A 1 482 ? 24.75 -53.094 -35.031 1 94.25 482 LYS A CA 1
ATOM 3887 C C . LYS A 1 482 ? 25.938 -52.406 -34.375 1 94.25 482 LYS A C 1
ATOM 3889 O O . LYS A 1 482 ? 27.094 -52.656 -34.75 1 94.25 482 LYS A O 1
ATOM 3894 N N . ALA A 1 483 ? 25.672 -51.781 -33.344 1 93.81 483 ALA A N 1
ATOM 3895 C CA . ALA A 1 483 ? 26.719 -51.062 -32.594 1 93.81 483 ALA A CA 1
ATOM 3896 C C . ALA A 1 483 ? 27.562 -52.062 -31.797 1 93.81 483 ALA A C 1
ATOM 3898 O O . ALA A 1 483 ? 27.031 -53 -31.203 1 93.81 483 ALA A O 1
ATOM 3899 N N . PRO A 1 484 ? 28.891 -51.875 -31.781 1 94.31 484 PRO A N 1
ATOM 3900 C CA . PRO A 1 484 ? 29.75 -52.688 -30.891 1 94.31 484 PRO A CA 1
ATOM 3901 C C . PRO A 1 484 ? 29.703 -52.188 -29.438 1 94.31 484 PRO A C 1
ATOM 3903 O O . PRO A 1 484 ? 30.297 -51.156 -29.109 1 94.31 484 PRO A O 1
ATOM 3906 N N . LEU A 1 485 ? 29.109 -52.969 -28.594 1 93.75 485 LEU A N 1
ATOM 3907 C CA . LEU A 1 485 ? 28.812 -52.5 -27.234 1 93.75 485 LEU A CA 1
ATOM 3908 C C . LEU A 1 485 ? 29.766 -53.156 -26.234 1 93.75 485 LEU A C 1
ATOM 3910 O O . LEU A 1 485 ? 30.141 -54.312 -26.375 1 93.75 485 LEU A O 1
ATOM 3914 N N . LYS A 1 486 ? 30.156 -52.281 -25.234 1 92.12 486 LYS A N 1
ATOM 3915 C CA . LYS A 1 486 ? 31.016 -52.719 -24.125 1 92.12 486 LYS A CA 1
ATOM 3916 C C . LYS A 1 486 ? 30.578 -52.094 -22.812 1 92.12 486 LYS A C 1
ATOM 3918 O O . LYS A 1 486 ? 30.438 -50.875 -22.734 1 92.12 486 LYS A O 1
ATOM 3923 N N . PHE A 1 487 ? 30.328 -52.906 -21.859 1 90.31 487 PHE A N 1
ATOM 3924 C CA . PHE A 1 487 ? 29.938 -52.375 -20.562 1 90.31 487 PHE A CA 1
ATOM 3925 C C . PHE A 1 487 ? 31.094 -51.656 -19.875 1 90.31 487 PHE A C 1
ATOM 3927 O O . PHE A 1 487 ? 32.219 -52.188 -19.844 1 90.31 487 PHE A O 1
ATOM 3934 N N . ILE A 1 488 ? 30.812 -50.531 -19.359 1 84.38 488 ILE A N 1
ATOM 3935 C CA . ILE A 1 488 ? 31.844 -49.719 -18.734 1 84.38 488 ILE A CA 1
ATOM 3936 C C . ILE A 1 488 ? 32.375 -50.438 -17.5 1 84.38 488 ILE A C 1
ATOM 3938 O O . ILE A 1 488 ? 33.562 -50.281 -17.156 1 84.38 488 ILE A O 1
ATOM 3942 N N . ASP A 1 489 ? 31.531 -51.219 -16.812 1 79.31 489 ASP A N 1
ATOM 3943 C CA . ASP A 1 489 ? 31.922 -51.875 -15.586 1 79.31 489 ASP A CA 1
ATOM 3944 C C . ASP A 1 489 ? 32.75 -53.125 -15.883 1 79.31 489 ASP A C 1
ATOM 3946 O O . ASP A 1 489 ? 33.312 -53.75 -14.977 1 79.31 489 ASP A O 1
ATOM 3950 N N . ASP A 1 490 ? 32.844 -53.5 -17.109 1 82.44 490 ASP A N 1
ATOM 3951 C CA . ASP A 1 490 ? 33.656 -54.656 -17.531 1 82.44 490 ASP A CA 1
ATOM 3952 C C . ASP A 1 490 ? 34.688 -54.219 -18.562 1 82.44 490 ASP A C 1
ATOM 3954 O O . ASP A 1 490 ? 34.594 -54.594 -19.734 1 82.44 490 ASP A O 1
ATOM 3958 N N . PRO A 1 491 ? 35.75 -53.625 -18.125 1 79.44 491 PRO A N 1
ATOM 3959 C CA . PRO A 1 491 ? 36.688 -53.062 -19.062 1 79.44 491 PRO A CA 1
ATOM 3960 C C . PRO A 1 491 ? 37.469 -54.094 -19.844 1 79.44 491 PRO A C 1
ATOM 3962 O O . PRO A 1 491 ? 37.969 -53.812 -20.938 1 79.44 491 PRO A O 1
ATOM 3965 N N . HIS A 1 492 ? 37.531 -55.312 -19.359 1 82.38 492 HIS A N 1
ATOM 3966 C CA . HIS A 1 492 ? 38.375 -56.312 -20.016 1 82.38 492 HIS A CA 1
ATOM 3967 C C . HIS A 1 492 ? 37.562 -57.156 -20.984 1 82.38 492 HIS A C 1
ATOM 3969 O O . HIS A 1 492 ? 38.125 -57.969 -21.719 1 82.38 492 HIS A O 1
ATOM 3975 N N . ALA A 1 493 ? 36.312 -56.938 -21.062 1 85.62 493 ALA A N 1
ATOM 3976 C CA . ALA A 1 493 ? 35.469 -57.688 -22 1 85.62 493 ALA A CA 1
ATOM 3977 C C . ALA A 1 493 ? 35.594 -57.156 -23.422 1 85.62 493 ALA A C 1
ATOM 3979 O O . ALA A 1 493 ? 35.906 -55.969 -23.609 1 85.62 493 ALA A O 1
ATOM 3980 N N . GLU A 1 494 ? 35.594 -57.969 -24.375 1 87.81 494 GLU A N 1
ATOM 3981 C CA . GLU A 1 494 ? 35.625 -57.562 -25.766 1 87.81 494 GLU A CA 1
ATOM 3982 C C . GLU A 1 494 ? 34.25 -57 -26.203 1 87.81 494 GLU A C 1
ATOM 3984 O O . GLU A 1 494 ? 33.219 -57.5 -25.766 1 87.81 494 GLU A O 1
ATOM 3989 N N . PRO A 1 495 ? 34.312 -56 -27 1 92.38 495 PRO A N 1
ATOM 3990 C CA . PRO A 1 495 ? 33.062 -55.438 -27.5 1 92.38 495 PRO A CA 1
ATOM 3991 C C . PRO A 1 495 ? 32.25 -56.469 -28.297 1 92.38 495 PRO A C 1
ATOM 3993 O O . PRO A 1 495 ? 32.812 -57.25 -29.047 1 92.38 495 PRO A O 1
ATOM 3996 N N . ARG A 1 496 ? 31.047 -56.469 -28.078 1 93.12 496 ARG A N 1
ATOM 3997 C CA . ARG A 1 496 ? 30.125 -57.344 -28.797 1 93.12 496 ARG A CA 1
ATOM 3998 C C . ARG A 1 496 ? 29.172 -56.562 -29.672 1 93.12 496 ARG A C 1
ATOM 4000 O O . ARG A 1 496 ? 28.641 -55.531 -29.25 1 93.12 496 ARG A O 1
ATOM 4007 N N . GLN A 1 497 ? 28.953 -57.094 -30.844 1 92.75 497 GLN A N 1
ATOM 4008 C CA . GLN A 1 497 ? 28.078 -56.406 -31.781 1 92.75 497 GLN A CA 1
ATOM 4009 C C . GLN A 1 497 ? 26.609 -56.656 -31.438 1 92.75 497 GLN A C 1
ATOM 4011 O O . GLN A 1 497 ? 26.203 -57.781 -31.234 1 92.75 497 GLN A O 1
ATOM 4016 N N . ARG A 1 498 ? 25.859 -55.656 -31.375 1 94.44 498 ARG A N 1
ATOM 4017 C CA . ARG A 1 498 ? 24.422 -55.781 -31.172 1 94.44 498 ARG A CA 1
ATOM 4018 C C . ARG A 1 498 ? 23.766 -56.531 -32.344 1 94.44 498 ARG A C 1
ATOM 4020 O O . ARG A 1 498 ? 24.062 -56.219 -33.5 1 94.44 498 ARG A O 1
ATOM 4027 N N . GLN A 1 499 ? 22.844 -57.406 -32.062 1 94.06 499 GLN A N 1
ATOM 4028 C CA . GLN A 1 499 ? 22.219 -58.219 -33.094 1 94.06 499 GLN A CA 1
ATOM 4029 C C . GLN A 1 499 ? 20.703 -58.031 -33.094 1 94.06 499 GLN A C 1
ATOM 4031 O O . GLN A 1 499 ? 20.016 -58.406 -34.031 1 94.06 499 GLN A O 1
ATOM 4036 N N . ARG A 1 500 ? 20.297 -57.406 -32.062 1 92.81 500 ARG A N 1
ATOM 4037 C CA . ARG A 1 500 ? 18.859 -57.219 -31.891 1 92.81 500 ARG A CA 1
ATOM 4038 C C . ARG A 1 500 ? 18.578 -55.906 -31.156 1 92.81 500 ARG A C 1
ATOM 4040 O O . ARG A 1 500 ? 19.375 -55.438 -30.344 1 92.81 500 ARG A O 1
ATOM 4047 N N . GLY A 1 501 ? 17.469 -55.375 -31.578 1 92.06 501 GLY A N 1
ATOM 4048 C CA . GLY A 1 501 ? 17.031 -54.188 -30.875 1 92.06 501 GLY A CA 1
ATOM 4049 C C . GLY A 1 501 ? 17.656 -52.906 -31.406 1 92.06 501 GLY A C 1
ATOM 4050 O O . GLY A 1 501 ? 18.406 -52.938 -32.406 1 92.06 501 GLY A O 1
ATOM 4051 N N . THR A 1 502 ? 17.297 -51.75 -30.781 1 92 502 THR A N 1
ATOM 4052 C CA . THR A 1 502 ? 17.781 -50.438 -31.172 1 92 502 THR A CA 1
ATOM 4053 C C . THR A 1 502 ? 18.438 -49.719 -30 1 92 502 THR A C 1
ATOM 4055 O O . THR A 1 502 ? 18.125 -50.031 -28.844 1 92 502 THR A O 1
ATOM 4058 N N . PRO A 1 503 ? 19.375 -48.875 -30.281 1 88.94 503 PRO A N 1
ATOM 4059 C CA . PRO A 1 503 ? 19.969 -48.094 -29.203 1 88.94 503 PRO A CA 1
ATOM 4060 C C . PRO A 1 503 ? 18.938 -47.281 -28.422 1 88.94 503 PRO A C 1
ATOM 4062 O O . PRO A 1 503 ? 18.047 -46.688 -29.031 1 88.94 503 PRO A O 1
ATOM 4065 N N . GLY A 1 504 ? 19.094 -47.375 -27.141 1 81.94 504 GLY A N 1
ATOM 4066 C CA . GLY A 1 504 ? 18.156 -46.656 -26.281 1 81.94 504 GLY A CA 1
ATOM 4067 C C . GLY A 1 504 ? 18.344 -45.125 -26.344 1 81.94 504 GLY A C 1
ATOM 4068 O O . GLY A 1 504 ? 19.453 -44.656 -26.516 1 81.94 504 GLY A O 1
ATOM 4069 N N . ALA A 1 505 ? 17.219 -44.375 -26.25 1 82.56 505 ALA A N 1
ATOM 4070 C CA . ALA A 1 505 ? 17.188 -42.938 -26.094 1 82.56 505 ALA A CA 1
ATOM 4071 C C . ALA A 1 505 ? 17.609 -42.219 -27.375 1 82.56 505 ALA A C 1
ATOM 4073 O O . ALA A 1 505 ? 18.172 -41.125 -27.328 1 82.56 505 ALA A O 1
ATOM 4074 N N . HIS A 1 506 ? 17.531 -42.875 -28.484 1 88.56 506 HIS A N 1
ATOM 4075 C CA . HIS A 1 506 ? 17.766 -42.25 -29.781 1 88.56 506 HIS A CA 1
ATOM 4076 C C . HIS A 1 506 ? 16.469 -42.031 -30.547 1 88.56 506 HIS A C 1
ATOM 4078 O O . HIS A 1 506 ? 15.602 -42.906 -30.562 1 88.56 506 HIS A O 1
ATOM 4084 N N . VAL A 1 507 ? 16.422 -40.969 -31.172 1 88.38 507 VAL A N 1
ATOM 4085 C CA . VAL A 1 507 ? 15.227 -40.656 -31.938 1 88.38 507 VAL A CA 1
ATOM 4086 C C . VAL A 1 507 ? 15.078 -41.625 -33.125 1 88.38 507 VAL A C 1
ATOM 4088 O O . VAL A 1 507 ? 13.961 -41.969 -33.5 1 88.38 507 VAL A O 1
ATOM 4091 N N . LEU A 1 508 ? 16.188 -41.969 -33.656 1 90.31 508 LEU A N 1
ATOM 4092 C CA . LEU A 1 508 ? 16.172 -42.938 -34.781 1 90.31 508 LEU A CA 1
ATOM 4093 C C . LEU A 1 508 ? 15.484 -44.219 -34.344 1 90.31 508 LEU A C 1
ATOM 4095 O O . LEU A 1 508 ? 14.805 -44.875 -35.156 1 90.31 508 LEU A O 1
ATOM 4099 N N . SER A 1 509 ? 15.75 -44.594 -33.156 1 90.62 509 SER A N 1
ATOM 4100 C CA . SER A 1 509 ? 15.117 -45.781 -32.656 1 90.62 509 SER A CA 1
ATOM 4101 C C . SER A 1 509 ? 13.602 -45.656 -32.594 1 90.62 509 SER A C 1
ATOM 4103 O O . SER A 1 509 ? 12.875 -46.594 -32.906 1 90.62 509 SER A O 1
ATOM 4105 N N . ASP A 1 510 ? 13.141 -44.562 -32.281 1 89 510 ASP A N 1
ATOM 4106 C CA . ASP A 1 510 ? 11.711 -44.281 -32.281 1 89 510 ASP A CA 1
ATOM 4107 C C . ASP A 1 510 ? 11.148 -44.375 -33.719 1 89 510 ASP A C 1
ATOM 4109 O O . ASP A 1 510 ? 10.008 -44.812 -33.906 1 89 510 ASP A O 1
ATOM 4113 N N . VAL A 1 511 ? 11.945 -43.906 -34.562 1 91.31 511 VAL A N 1
ATOM 4114 C CA . VAL A 1 511 ? 11.531 -43.938 -35.969 1 91.31 511 VAL A CA 1
ATOM 4115 C C . VAL A 1 511 ? 11.266 -45.375 -36.375 1 91.31 511 VAL A C 1
ATOM 4117 O O . VAL A 1 511 ? 10.25 -45.688 -37.031 1 91.31 511 VAL A O 1
ATOM 4120 N N . PHE A 1 512 ? 12.164 -46.25 -36.031 1 93.81 512 PHE A N 1
ATOM 4121 C CA . PHE A 1 512 ? 12.023 -47.656 -36.375 1 93.81 512 PHE A CA 1
ATOM 4122 C C . PHE A 1 512 ? 10.766 -48.25 -35.75 1 93.81 512 PHE A C 1
ATOM 4124 O O . PHE A 1 512 ? 9.961 -48.875 -36.438 1 93.81 512 PHE A O 1
ATOM 4131 N N . GLY A 1 513 ? 10.672 -48.031 -34.469 1 91.12 513 GLY A N 1
ATOM 4132 C CA . GLY A 1 513 ? 9.508 -48.562 -33.75 1 91.12 513 GLY A CA 1
ATOM 4133 C C . GLY A 1 513 ? 8.195 -48.031 -34.312 1 91.12 513 GLY A C 1
ATOM 4134 O O . GLY A 1 513 ? 7.258 -48.781 -34.531 1 91.12 513 GLY A O 1
ATOM 4135 N N . GLU A 1 514 ? 8.109 -46.781 -34.562 1 90.62 514 GLU A N 1
ATOM 4136 C CA . GLU A 1 514 ? 6.879 -46.125 -35 1 90.62 514 GLU A CA 1
ATOM 4137 C C . GLU A 1 514 ? 6.516 -46.5 -36.406 1 90.62 514 GLU A C 1
ATOM 4139 O O . GLU A 1 514 ? 5.336 -46.625 -36.75 1 90.62 514 GLU A O 1
ATOM 4144 N N . SER A 1 515 ? 7.496 -46.688 -37.25 1 92.88 515 SER A N 1
ATOM 4145 C CA . SER A 1 515 ? 7.219 -47.125 -38.594 1 92.88 515 SER A CA 1
ATOM 4146 C C . SER A 1 515 ? 6.566 -48.5 -38.625 1 92.88 515 SER A C 1
ATOM 4148 O O . SER A 1 515 ? 5.668 -48.75 -39.438 1 92.88 515 SER A O 1
ATOM 4150 N N . ILE A 1 516 ? 7.027 -49.312 -37.781 1 93.81 516 ILE A N 1
ATOM 4151 C CA . ILE A 1 516 ? 6.465 -50.656 -37.688 1 93.81 516 ILE A CA 1
ATOM 4152 C C . ILE A 1 516 ? 5.059 -50.562 -37.094 1 93.81 516 ILE A C 1
ATOM 4154 O O . ILE A 1 516 ? 4.129 -51.188 -37.625 1 93.81 516 ILE A O 1
ATOM 4158 N N . LEU A 1 517 ? 4.906 -49.844 -36.062 1 93.38 517 LEU A N 1
ATOM 4159 C CA . LEU A 1 517 ? 3.633 -49.812 -35.375 1 93.38 517 LEU A CA 1
ATOM 4160 C C . LEU A 1 517 ? 2.592 -49.031 -36.188 1 93.38 517 LEU A C 1
ATOM 4162 O O . LEU A 1 517 ? 1.389 -49.188 -35.938 1 93.38 517 LEU A O 1
ATOM 4166 N N . PHE A 1 518 ? 3.002 -48.219 -37.062 1 93.06 518 PHE A N 1
ATOM 4167 C CA . PHE A 1 518 ? 2.07 -47.594 -38 1 93.06 518 PHE A CA 1
ATOM 4168 C C . PHE A 1 518 ? 1.313 -48.656 -38.812 1 93.06 518 PHE A C 1
ATOM 4170 O O . PHE A 1 518 ? 0.119 -48.5 -39.062 1 93.06 518 PHE A O 1
ATOM 4177 N N . CYS A 1 519 ? 1.998 -49.625 -39.188 1 95.12 519 CYS A N 1
ATOM 4178 C CA . CYS A 1 519 ? 1.367 -50.719 -39.906 1 95.12 519 CYS A CA 1
ATOM 4179 C C . CYS A 1 519 ? 0.311 -51.406 -39.062 1 95.12 519 CYS A C 1
ATOM 4181 O O . CYS A 1 519 ? -0.731 -51.812 -39.562 1 95.12 519 CYS A O 1
ATOM 4183 N N . LEU A 1 520 ? 0.633 -51.531 -37.812 1 95.06 520 LEU A N 1
ATOM 4184 C CA . LEU A 1 520 ? -0.348 -52.094 -36.906 1 95.06 520 LEU A CA 1
ATOM 4185 C C . LEU A 1 520 ? -1.601 -51.219 -36.844 1 95.06 520 LEU A C 1
ATOM 4187 O O . LEU A 1 520 ? -2.721 -51.75 -36.906 1 95.06 520 LEU A O 1
ATOM 4191 N N . ASP A 1 521 ? -1.413 -49.969 -36.688 1 94 521 ASP A N 1
ATOM 4192 C CA . ASP A 1 521 ? -2.535 -49.062 -36.625 1 94 521 ASP A CA 1
ATOM 4193 C C . ASP A 1 521 ? -3.443 -49.219 -37.844 1 94 521 ASP A C 1
ATOM 4195 O O . ASP A 1 521 ? -4.668 -49.219 -37.719 1 94 521 ASP A O 1
ATOM 4199 N N . PHE A 1 522 ? -2.801 -49.219 -38.938 1 93.56 522 PHE A N 1
ATOM 4200 C CA . PHE A 1 522 ? -3.539 -49.312 -40.188 1 93.56 522 PHE A CA 1
ATOM 4201 C C . PHE A 1 522 ? -4.266 -50.656 -40.281 1 93.56 522 PHE A C 1
ATOM 4203 O O . PHE A 1 522 ? -5.418 -50.719 -40.719 1 93.56 522 PHE A O 1
ATOM 4210 N N . MET A 1 523 ? -3.59 -51.688 -39.875 1 95.62 523 MET A N 1
ATOM 4211 C CA . MET A 1 523 ? -4.188 -53.031 -39.906 1 95.62 523 MET A CA 1
ATOM 4212 C C . MET A 1 523 ? -5.449 -53.062 -39.062 1 95.62 523 MET A C 1
ATOM 4214 O O . MET A 1 523 ? -6.473 -53.625 -39.469 1 95.62 523 MET A O 1
ATOM 4218 N N . ILE A 1 524 ? -5.379 -52.562 -37.875 1 95.81 524 ILE A N 1
ATOM 4219 C CA . ILE A 1 524 ? -6.523 -52.562 -36.969 1 95.81 524 ILE A CA 1
ATOM 4220 C C . ILE A 1 524 ? -7.66 -51.75 -37.562 1 95.81 524 ILE A C 1
ATOM 4222 O O . ILE A 1 524 ? -8.828 -52.125 -37.5 1 95.81 524 ILE A O 1
ATOM 4226 N N . ASN A 1 525 ? -7.328 -50.594 -38.156 1 93.12 525 ASN A N 1
ATOM 4227 C CA . ASN A 1 525 ? -8.336 -49.75 -38.781 1 93.12 525 ASN A CA 1
ATOM 4228 C C . ASN A 1 525 ? -9.094 -50.531 -39.875 1 93.12 525 ASN A C 1
ATOM 4230 O O . ASN A 1 525 ? -10.32 -50.469 -39.938 1 93.12 525 ASN A O 1
ATOM 4234 N N . GLN A 1 526 ? -8.359 -51.25 -40.656 1 92.5 526 GLN A N 1
ATOM 4235 C CA . GLN A 1 526 ? -8.953 -52 -41.75 1 92.5 526 GLN A CA 1
ATOM 4236 C C . GLN A 1 526 ? -9.773 -53.188 -41.219 1 92.5 526 GLN A C 1
ATOM 4238 O O . GLN A 1 526 ? -10.906 -53.406 -41.656 1 92.5 526 GLN A O 1
ATOM 4243 N N . LYS A 1 527 ? -9.242 -53.844 -40.25 1 93.75 527 LYS A N 1
ATOM 4244 C CA . LYS A 1 527 ? -9.867 -55.094 -39.781 1 93.75 527 LYS A CA 1
ATOM 4245 C C . LYS A 1 527 ? -11.109 -54.781 -38.938 1 93.75 527 LYS A C 1
ATOM 4247 O O . LYS A 1 527 ? -12.031 -55.594 -38.875 1 93.75 527 LYS A O 1
ATOM 4252 N N . THR A 1 528 ? -11.172 -53.719 -38.344 1 94.38 528 THR A N 1
ATOM 4253 C CA . THR A 1 528 ? -12.297 -53.344 -37.5 1 94.38 528 THR A CA 1
ATOM 4254 C C . THR A 1 528 ? -13.211 -52.344 -38.188 1 94.38 528 THR A C 1
ATOM 4256 O O . THR A 1 528 ? -14.062 -51.719 -37.531 1 94.38 528 THR A O 1
ATOM 4259 N N . GLU A 1 529 ? -13.008 -52.094 -39.344 1 89.81 529 GLU A N 1
ATOM 4260 C CA . GLU A 1 529 ? -13.867 -51.281 -40.188 1 89.81 529 GLU A CA 1
ATOM 4261 C C . GLU A 1 529 ? -13.953 -49.844 -39.688 1 89.81 529 GLU A C 1
ATOM 4263 O O . GLU A 1 529 ? -15.047 -49.281 -39.594 1 89.81 529 GLU A O 1
ATOM 4268 N N . GLY A 1 530 ? -12.82 -49.406 -39.188 1 90.44 530 GLY A N 1
ATOM 4269 C CA . GLY A 1 530 ? -12.758 -47.969 -38.906 1 90.44 530 GLY A CA 1
ATOM 4270 C C . GLY A 1 530 ? -12.578 -47.656 -37.438 1 90.44 530 GLY A C 1
ATOM 4271 O O . GLY A 1 530 ? -12.469 -46.469 -37.094 1 90.44 530 GLY A O 1
ATOM 4272 N N . GLU A 1 531 ? -12.555 -48.594 -36.562 1 92.81 531 GLU A N 1
ATOM 4273 C CA . GLU A 1 531 ? -12.289 -48.312 -35.156 1 92.81 531 GLU A CA 1
ATOM 4274 C C . GLU A 1 531 ? -10.844 -47.875 -34.938 1 92.81 531 GLU A C 1
ATOM 4276 O O . GLU A 1 531 ? -9.992 -48.125 -35.812 1 92.81 531 GLU A O 1
ATOM 4281 N N . LEU A 1 532 ? -10.641 -47.219 -33.906 1 91.19 532 LEU A N 1
ATOM 4282 C CA . LEU A 1 532 ? -9.344 -46.562 -33.688 1 91.19 532 LEU A CA 1
ATOM 4283 C C . LEU A 1 532 ? -8.539 -47.312 -32.625 1 91.19 532 LEU A C 1
ATOM 4285 O O . LEU A 1 532 ? -9.062 -47.625 -31.547 1 91.19 532 LEU A O 1
ATOM 4289 N N . LEU A 1 533 ? -7.352 -47.656 -32.906 1 94.31 533 LEU A N 1
ATOM 4290 C CA . LEU A 1 533 ? -6.387 -48.094 -31.906 1 94.31 533 LEU A CA 1
ATOM 4291 C C . LEU A 1 533 ? -5.676 -46.906 -31.266 1 94.31 533 LEU A C 1
ATOM 4293 O O . LEU A 1 533 ? -4.844 -46.25 -31.906 1 94.31 533 LEU A O 1
ATOM 4297 N N . TRP A 1 534 ? -6.008 -46.656 -30.047 1 93.06 534 TRP A N 1
ATOM 4298 C CA . TRP A 1 534 ? -5.387 -45.531 -29.359 1 93.06 534 TRP A CA 1
ATOM 4299 C C . TRP A 1 534 ? -4.004 -45.906 -28.828 1 93.06 534 TRP A C 1
ATOM 4301 O O . TRP A 1 534 ? -3.879 -46.781 -27.969 1 93.06 534 TRP A O 1
ATOM 4311 N N . ARG A 1 535 ? -2.975 -45.25 -29.297 1 91.75 535 ARG A N 1
ATOM 4312 C CA . ARG A 1 535 ? -1.62 -45.656 -28.953 1 91.75 535 ARG A CA 1
ATOM 4313 C C . ARG A 1 535 ? -0.748 -44.438 -28.609 1 91.75 535 ARG A C 1
ATOM 4315 O O . ARG A 1 535 ? -0.85 -43.406 -29.266 1 91.75 535 ARG A O 1
ATOM 4322 N N . VAL A 1 536 ? -0.025 -44.562 -27.625 1 88.75 536 VAL A N 1
ATOM 4323 C CA . VAL A 1 536 ? 1.068 -43.656 -27.297 1 88.75 536 VAL A CA 1
ATOM 4324 C C . VAL A 1 536 ? 2.371 -44.469 -27.156 1 88.75 536 VAL A C 1
ATOM 4326 O O . VAL A 1 536 ? 2.617 -45.094 -26.141 1 88.75 536 VAL A O 1
ATOM 4329 N N . HIS A 1 537 ? 3.152 -44.406 -28.188 1 84.06 537 HIS A N 1
ATOM 4330 C CA . HIS A 1 537 ? 4.391 -45.156 -28.281 1 84.06 537 HIS A CA 1
ATOM 4331 C C . HIS A 1 537 ? 4.117 -46.656 -28.203 1 84.06 537 HIS A C 1
ATOM 4333 O O . HIS A 1 537 ? 3.387 -47.219 -29.031 1 84.06 537 HIS A O 1
ATOM 4339 N N . ASP A 1 538 ? 4.586 -47.25 -27.172 1 88.69 538 ASP A N 1
ATOM 4340 C CA . ASP A 1 538 ? 4.48 -48.719 -27.094 1 88.69 538 ASP A CA 1
ATOM 4341 C C . ASP A 1 538 ? 3.262 -49.125 -26.281 1 88.69 538 ASP A C 1
ATOM 4343 O O . ASP A 1 538 ? 3.07 -50.312 -26.016 1 88.69 538 ASP A O 1
ATOM 4347 N N . ASP A 1 539 ? 2.455 -48.156 -25.906 1 91.19 539 ASP A N 1
ATOM 4348 C CA . ASP A 1 539 ? 1.238 -48.375 -25.141 1 91.19 539 ASP A CA 1
ATOM 4349 C C . ASP A 1 539 ? -0.006 -48.188 -26 1 91.19 539 ASP A C 1
ATOM 4351 O O . ASP A 1 539 ? -0.198 -47.125 -26.594 1 91.19 539 ASP A O 1
ATOM 4355 N N . PHE A 1 540 ? -0.86 -49.188 -26.062 1 94 540 PHE A N 1
ATOM 4356 C CA . PHE A 1 540 ? -2.041 -49 -26.891 1 94 540 PHE A CA 1
ATOM 4357 C C . PHE A 1 540 ? -3.299 -49.469 -26.172 1 94 540 PHE A C 1
ATOM 4359 O O . PHE A 1 540 ? -3.242 -50.344 -25.312 1 94 540 PHE A O 1
ATOM 4366 N N . TRP A 1 541 ? -4.391 -48.844 -26.484 1 95.44 541 TRP A N 1
ATOM 4367 C CA . TRP A 1 541 ? -5.719 -49.062 -25.922 1 95.44 541 TRP A CA 1
ATOM 4368 C C . TRP A 1 541 ? -6.754 -49.25 -27.031 1 95.44 541 TRP A C 1
ATOM 4370 O O . TRP A 1 541 ? -6.688 -48.594 -28.062 1 95.44 541 TRP A O 1
ATOM 4380 N N . PHE A 1 542 ? -7.645 -50.156 -26.844 1 97.31 542 PHE A N 1
ATOM 4381 C CA . PHE A 1 542 ? -8.734 -50.344 -27.797 1 97.31 542 PHE A CA 1
ATOM 4382 C C . PHE A 1 542 ? -10.047 -50.625 -27.062 1 97.31 542 PHE A C 1
ATOM 4384 O O . PHE A 1 542 ? -10.07 -51.344 -26.078 1 97.31 542 PHE A O 1
ATOM 4391 N N . TRP A 1 543 ? -11.102 -49.969 -27.453 1 97 543 TRP A N 1
ATOM 4392 C CA . TRP A 1 543 ? -12.406 -50.25 -26.859 1 97 543 TRP A CA 1
ATOM 4393 C C . TRP A 1 543 ? -13.523 -50.062 -27.875 1 97 543 TRP A C 1
ATOM 4395 O O . TRP A 1 543 ? -13.359 -49.375 -28.875 1 97 543 TRP A O 1
ATOM 4405 N N . SER A 1 544 ? -14.516 -50.75 -27.703 1 95.56 544 SER A N 1
ATOM 4406 C CA . SER A 1 544 ? -15.703 -50.719 -28.547 1 95.56 544 SER A CA 1
ATOM 4407 C C . SER A 1 544 ? -16.938 -51.188 -27.781 1 95.56 544 SER A C 1
ATOM 4409 O O . SER A 1 544 ? -16.828 -51.906 -26.797 1 95.56 544 SER A O 1
ATOM 4411 N N . SER A 1 545 ? -18.047 -50.688 -28.188 1 93.25 545 SER A N 1
ATOM 4412 C CA . SER A 1 545 ? -19.312 -51.156 -27.609 1 93.25 545 SER A CA 1
ATOM 4413 C C . SER A 1 545 ? -19.656 -52.562 -28.094 1 93.25 545 SER A C 1
ATOM 4415 O O . SER A 1 545 ? -20.469 -53.25 -27.469 1 93.25 545 SER A O 1
ATOM 4417 N N . ASN A 1 546 ? -19.078 -52.969 -29.203 1 92.38 546 ASN A N 1
ATOM 4418 C CA . ASN A 1 546 ? -19.25 -54.312 -29.75 1 92.38 546 ASN A CA 1
ATOM 4419 C C . ASN A 1 546 ? -18.125 -55.219 -29.297 1 92.38 546 ASN A C 1
ATOM 4421 O O . ASN A 1 546 ? -16.984 -55.094 -29.734 1 92.38 546 ASN A O 1
ATOM 4425 N N . HIS A 1 547 ? -18.516 -56.188 -28.5 1 93.38 547 HIS A N 1
ATOM 4426 C CA . HIS A 1 547 ? -17.562 -57.094 -27.891 1 93.38 547 HIS A CA 1
ATOM 4427 C C . HIS A 1 547 ? -16.766 -57.844 -28.969 1 93.38 547 HIS A C 1
ATOM 4429 O O . HIS A 1 547 ? -15.562 -58.062 -28.828 1 93.38 547 HIS A O 1
ATOM 4435 N N . GLN A 1 548 ? -17.375 -58.219 -30.031 1 94.06 548 GLN A N 1
ATOM 4436 C CA . GLN A 1 548 ? -16.734 -59 -31.078 1 94.06 548 GLN A CA 1
ATOM 4437 C C . GLN A 1 548 ? -15.695 -58.188 -31.844 1 94.06 548 GLN A C 1
ATOM 4439 O O . GLN A 1 548 ? -14.703 -58.719 -32.312 1 94.06 548 GLN A O 1
ATOM 4444 N N . THR A 1 549 ? -15.938 -56.969 -31.938 1 95.5 549 THR A N 1
ATOM 4445 C CA . THR A 1 549 ? -14.953 -56.094 -32.562 1 95.5 549 THR A CA 1
ATOM 4446 C C . THR A 1 549 ? -13.641 -56.094 -31.797 1 95.5 549 THR A C 1
ATOM 4448 O O . THR A 1 549 ? -12.562 -56.031 -32.375 1 95.5 549 THR A O 1
ATOM 4451 N N . CYS A 1 550 ? -13.758 -56.125 -30.5 1 96.69 550 CYS A N 1
ATOM 4452 C CA . CYS A 1 550 ? -12.562 -56.219 -29.656 1 96.69 550 CYS A CA 1
ATOM 4453 C C . CYS A 1 550 ? -11.82 -57.531 -29.891 1 96.69 550 CYS A C 1
ATOM 4455 O O . CYS A 1 550 ? -10.586 -57.531 -29.906 1 96.69 550 CYS A O 1
ATOM 4457 N N . VAL A 1 551 ? -12.594 -58.531 -30.047 1 96.69 551 VAL A N 1
ATOM 4458 C CA . VAL A 1 551 ? -11.992 -59.844 -30.312 1 96.69 551 VAL A CA 1
ATOM 4459 C C . VAL A 1 551 ? -11.258 -59.812 -31.641 1 96.69 551 VAL A C 1
ATOM 4461 O O . VAL A 1 551 ? -10.133 -60.312 -31.75 1 96.69 551 VAL A O 1
ATOM 4464 N N . THR A 1 552 ? -11.898 -59.219 -32.656 1 97 552 THR A N 1
ATOM 4465 C CA . THR A 1 552 ? -11.297 -59.094 -33.969 1 97 552 THR A CA 1
ATOM 4466 C C . THR A 1 552 ? -9.992 -58.312 -33.906 1 97 552 THR A C 1
ATOM 4468 O O . THR A 1 552 ? -8.984 -58.688 -34.5 1 97 552 THR A O 1
ATOM 4471 N N . ALA A 1 553 ? -10.062 -57.25 -33.219 1 97.25 553 ALA A N 1
ATOM 4472 C CA . ALA A 1 553 ? -8.883 -56.406 -33.094 1 97.25 553 ALA A CA 1
ATOM 4473 C C . ALA A 1 553 ? -7.754 -57.125 -32.375 1 97.25 553 ALA A C 1
ATOM 4475 O O . ALA A 1 553 ? -6.598 -57.062 -32.812 1 97.25 553 ALA A O 1
ATOM 4476 N N . TRP A 1 554 ? -8.07 -57.844 -31.312 1 97.31 554 TRP A N 1
ATOM 4477 C CA . TRP A 1 554 ? -7.055 -58.562 -30.531 1 97.31 554 TRP A CA 1
ATOM 4478 C C . TRP A 1 554 ? -6.402 -59.656 -31.375 1 97.31 554 TRP A C 1
ATOM 4480 O O . TRP A 1 554 ? -5.188 -59.844 -31.328 1 97.31 554 TRP A O 1
ATOM 4490 N N . ASN A 1 555 ? -7.188 -60.344 -32.125 1 96.94 555 ASN A N 1
ATOM 4491 C CA . ASN A 1 555 ? -6.66 -61.375 -33.031 1 96.94 555 ASN A CA 1
ATOM 4492 C C . ASN A 1 555 ? -5.715 -60.781 -34.062 1 96.94 555 ASN A C 1
ATOM 4494 O O . ASN A 1 555 ? -4.688 -61.375 -34.406 1 96.94 555 ASN A O 1
ATOM 4498 N N . ALA A 1 556 ? -6.102 -59.688 -34.594 1 96.62 556 ALA A N 1
ATOM 4499 C CA . ALA A 1 556 ? -5.246 -59 -35.562 1 96.62 556 ALA A CA 1
ATOM 4500 C C . ALA A 1 556 ? -3.912 -58.594 -34.938 1 96.62 556 ALA A C 1
ATOM 4502 O O . ALA A 1 556 ? -2.859 -58.719 -35.562 1 96.62 556 ALA A O 1
ATOM 4503 N N . ILE A 1 557 ? -3.934 -58.156 -33.719 1 96.94 557 ILE A N 1
ATOM 4504 C CA . ILE A 1 557 ? -2.73 -57.75 -33 1 96.94 557 ILE A CA 1
ATOM 4505 C C . ILE A 1 557 ? -1.826 -58.969 -32.781 1 96.94 557 ILE A C 1
ATOM 4507 O O . ILE A 1 557 ? -0.61 -58.875 -32.969 1 96.94 557 ILE A O 1
ATOM 4511 N N . GLN A 1 558 ? -2.396 -60.062 -32.438 1 96.12 558 GLN A N 1
ATOM 4512 C CA . GLN A 1 558 ? -1.626 -61.281 -32.219 1 96.12 558 GLN A CA 1
ATOM 4513 C C . GLN A 1 558 ? -0.94 -61.75 -33.5 1 96.12 558 GLN A C 1
ATOM 4515 O O . GLN A 1 558 ? 0.227 -62.125 -33.469 1 96.12 558 GLN A O 1
ATOM 4520 N N . ARG A 1 559 ? -1.664 -61.656 -34.562 1 96.19 559 ARG A N 1
ATOM 4521 C CA . ARG A 1 559 ? -1.087 -62.031 -35.844 1 96.19 559 ARG A CA 1
ATOM 4522 C C . ARG A 1 559 ? 0.072 -61.125 -36.219 1 96.19 559 ARG A C 1
ATOM 4524 O O . ARG A 1 559 ? 1.126 -61.562 -36.656 1 96.19 559 ARG A O 1
ATOM 4531 N N . PHE A 1 560 ? -0.197 -59.875 -36.125 1 95.56 560 PHE A N 1
ATOM 4532 C CA . PHE A 1 560 ? 0.826 -58.875 -36.406 1 95.56 560 PHE A CA 1
ATOM 4533 C C . PHE A 1 560 ? 2.082 -59.125 -35.594 1 95.56 560 PHE A C 1
ATOM 4535 O O . PHE A 1 560 ? 3.193 -59.125 -36.125 1 95.56 560 PHE A O 1
ATOM 4542 N N . ASN A 1 561 ? 1.874 -59.312 -34.281 1 96.25 561 ASN A N 1
ATOM 4543 C CA . ASN A 1 561 ? 2.984 -59.5 -33.344 1 96.25 561 ASN A CA 1
ATOM 4544 C C . ASN A 1 561 ? 3.803 -60.75 -33.688 1 96.25 561 ASN A C 1
ATOM 4546 O O . ASN A 1 561 ? 5.031 -60.719 -33.625 1 96.25 561 ASN A O 1
ATOM 4550 N N . LYS A 1 562 ? 3.121 -61.719 -33.969 1 94.44 562 LYS A N 1
ATOM 4551 C CA . LYS A 1 562 ? 3.795 -62.969 -34.375 1 94.44 562 LYS A CA 1
ATOM 4552 C C . LYS A 1 562 ? 4.629 -62.781 -35.625 1 94.44 562 LYS A C 1
ATOM 4554 O O . LYS A 1 562 ? 5.773 -63.219 -35.688 1 94.44 562 LYS A O 1
ATOM 4559 N N . THR A 1 563 ? 4.059 -62.094 -36.594 1 95.62 563 THR A N 1
ATOM 4560 C CA . THR A 1 563 ? 4.719 -61.875 -37.875 1 95.62 563 THR A CA 1
ATOM 4561 C C . THR A 1 563 ? 5.93 -60.938 -37.688 1 95.62 563 THR A C 1
ATOM 4563 O O . THR A 1 563 ? 6.984 -61.188 -38.281 1 95.62 563 THR A O 1
ATOM 4566 N N . MET A 1 564 ? 5.793 -59.906 -36.906 1 95 564 MET A N 1
ATOM 4567 C CA . MET A 1 564 ? 6.828 -58.906 -36.75 1 95 564 MET A CA 1
ATOM 4568 C C . MET A 1 564 ? 7.832 -59.312 -35.688 1 95 564 MET A C 1
ATOM 4570 O O . MET A 1 564 ? 8.891 -58.688 -35.562 1 95 564 MET A O 1
ATOM 4574 N N . GLY A 1 565 ? 7.539 -60.25 -34.875 1 92.25 565 GLY A N 1
ATOM 4575 C CA . GLY A 1 565 ? 8.438 -60.75 -33.844 1 92.25 565 GLY A CA 1
ATOM 4576 C C . GLY A 1 565 ? 8.484 -59.844 -32.625 1 92.25 565 GLY A C 1
ATOM 4577 O O . GLY A 1 565 ? 9.555 -59.62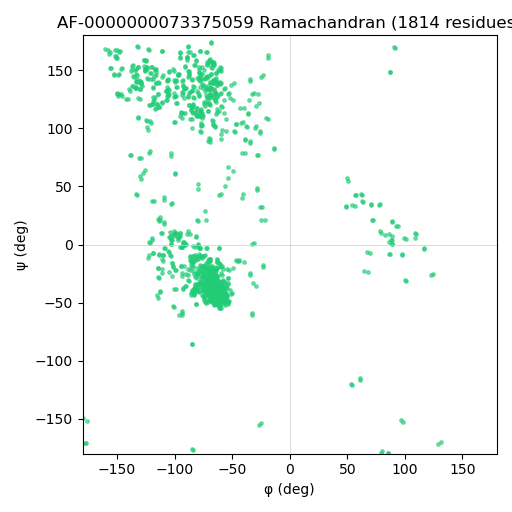5 -32.062 1 92.25 565 GLY A O 1
ATOM 4578 N N . ILE A 1 566 ? 7.406 -59.25 -32.281 1 93.12 566 ILE A N 1
ATOM 4579 C CA . ILE A 1 566 ? 7.348 -58.406 -31.094 1 93.12 566 ILE A CA 1
ATOM 4580 C C . ILE A 1 566 ? 6.367 -59 -30.078 1 93.12 566 ILE A C 1
ATOM 4582 O O . ILE A 1 566 ? 5.441 -59.719 -30.469 1 93.12 566 ILE A O 1
ATOM 4586 N N . SER A 1 567 ? 6.625 -58.75 -28.781 1 92.06 567 SER A N 1
ATOM 4587 C CA . SER A 1 567 ? 5.816 -59.375 -27.719 1 92.06 567 SER A CA 1
ATOM 4588 C C . SER A 1 567 ? 5.234 -58.312 -26.797 1 92.06 567 SER A C 1
ATOM 4590 O O . SER A 1 567 ? 5.762 -57.188 -26.703 1 92.06 567 SER A O 1
ATOM 4592 N N . LEU A 1 568 ? 4.16 -58.719 -26.141 1 94.06 568 LEU A N 1
ATOM 4593 C CA . LEU A 1 568 ? 3.455 -57.844 -25.234 1 94.06 568 LEU A CA 1
ATOM 4594 C C . LEU A 1 568 ? 3.822 -58.125 -23.781 1 94.06 568 LEU A C 1
ATOM 4596 O O . LEU A 1 568 ? 4.215 -59.25 -23.453 1 94.06 568 LEU A O 1
ATOM 4600 N N . ASP A 1 569 ? 3.783 -57.125 -22.969 1 90.38 569 ASP A N 1
ATOM 4601 C CA . ASP A 1 569 ? 3.977 -57.312 -21.531 1 90.38 569 ASP A CA 1
ATOM 4602 C C . ASP A 1 569 ? 2.732 -57.875 -20.875 1 90.38 569 ASP A C 1
ATOM 4604 O O . ASP A 1 569 ? 1.691 -57.219 -20.797 1 90.38 569 ASP A O 1
ATOM 4608 N N . PRO A 1 570 ? 2.836 -59.031 -20.344 1 89.56 570 PRO A N 1
ATOM 4609 C CA . PRO A 1 570 ? 1.638 -59.688 -19.797 1 89.56 570 PRO A CA 1
ATOM 4610 C C . PRO A 1 570 ? 1.104 -58.938 -18.562 1 89.56 570 PRO A C 1
ATOM 4612 O O . PRO A 1 570 ? -0.102 -58.938 -18.312 1 89.56 570 PRO A O 1
ATOM 4615 N N . LEU A 1 571 ? 1.939 -58.312 -17.844 1 86.06 571 LEU A N 1
ATOM 4616 C CA . LEU A 1 571 ? 1.547 -57.656 -16.609 1 86.06 571 LEU A CA 1
ATOM 4617 C C . LEU A 1 571 ? 0.796 -56.344 -16.922 1 86.06 571 LEU A C 1
ATOM 4619 O O . LEU A 1 571 ? 0.049 -55.844 -16.078 1 86.06 571 LEU A O 1
ATOM 4623 N N . LYS A 1 572 ? 0.984 -55.906 -18.109 1 90.38 572 LYS A N 1
ATOM 4624 C CA . LYS A 1 572 ? 0.333 -54.656 -18.484 1 90.38 572 LYS A CA 1
ATOM 4625 C C . LYS A 1 572 ? -0.711 -54.875 -19.578 1 90.38 572 LYS A C 1
ATOM 4627 O O . LYS A 1 572 ? -0.987 -54 -20.391 1 90.38 572 LYS A O 1
ATOM 4632 N N . THR A 1 573 ? -1.163 -56.062 -19.688 1 95 573 THR A N 1
ATOM 4633 C CA . THR A 1 573 ? -2.182 -56.438 -20.656 1 95 573 THR A CA 1
ATOM 4634 C C . THR A 1 573 ? -3.438 -56.938 -19.953 1 95 573 THR A C 1
ATOM 4636 O O . THR A 1 573 ? -3.357 -57.781 -19.078 1 95 573 THR A O 1
ATOM 4639 N N . GLY A 1 574 ? -4.531 -56.344 -20.25 1 95.38 574 GLY A N 1
ATOM 4640 C CA . GLY A 1 574 ? -5.777 -56.781 -19.641 1 95.38 574 GLY A CA 1
ATOM 4641 C C . GLY A 1 574 ? -7.008 -56.344 -20.406 1 95.38 574 GLY A C 1
ATOM 4642 O O . GLY A 1 574 ? -6.902 -55.562 -21.359 1 95.38 574 GLY A O 1
ATOM 4643 N N . THR A 1 575 ? -8.125 -56.906 -20.031 1 96.56 575 THR A N 1
ATOM 4644 C CA . THR A 1 575 ? -9.414 -56.625 -20.656 1 96.56 575 THR A CA 1
ATOM 4645 C C . THR A 1 575 ? -10.461 -56.312 -19.594 1 96.56 575 THR A C 1
ATOM 4647 O O . THR A 1 575 ? -10.414 -56.844 -18.484 1 96.56 575 THR A O 1
ATOM 4650 N N . ALA A 1 576 ? -11.336 -55.344 -19.859 1 95.06 576 ALA A N 1
ATOM 4651 C CA . ALA A 1 576 ? -12.453 -55.031 -18.984 1 95.06 576 ALA A CA 1
ATOM 4652 C C . ALA A 1 576 ? -13.734 -54.844 -19.781 1 95.06 576 ALA A C 1
ATOM 4654 O O . ALA A 1 576 ? -13.719 -54.25 -20.875 1 95.06 576 ALA A O 1
ATOM 4655 N N . GLN A 1 577 ? -14.727 -55.406 -19.312 1 94.44 577 GLN A N 1
ATOM 4656 C CA . GLN A 1 577 ? -16.062 -55.188 -19.859 1 94.44 577 GLN A CA 1
ATOM 4657 C C . GLN A 1 577 ? -16.953 -54.469 -18.844 1 94.44 577 GLN A C 1
ATOM 4659 O O . GLN A 1 577 ? -17.203 -55 -17.766 1 94.44 577 GLN A O 1
ATOM 4664 N N . VAL A 1 578 ? -17.406 -53.281 -19.203 1 94.31 578 VAL A N 1
ATOM 4665 C CA . VAL A 1 578 ? -18.25 -52.469 -18.328 1 94.31 578 VAL A CA 1
ATOM 4666 C C . VAL A 1 578 ? -19.688 -52.5 -18.828 1 94.31 578 VAL A C 1
ATOM 4668 O O . VAL A 1 578 ? -19.953 -52.188 -20 1 94.31 578 VAL A O 1
ATOM 4671 N N . GLN A 1 579 ? -20.531 -52.812 -17.938 1 92.75 579 GLN A N 1
ATOM 4672 C CA . GLN A 1 579 ? -21.938 -52.906 -18.312 1 92.75 579 GLN A CA 1
ATOM 4673 C C . GLN A 1 579 ? -22.797 -51.938 -17.5 1 92.75 579 GLN A C 1
ATOM 4675 O O . GLN A 1 579 ? -22.422 -51.594 -16.375 1 92.75 579 GLN A O 1
ATOM 4680 N N . HIS A 1 580 ? -23.797 -51.5 -18.156 1 89.62 580 HIS A N 1
ATOM 4681 C CA . HIS A 1 580 ? -24.766 -50.688 -17.438 1 89.62 580 HIS A CA 1
ATOM 4682 C C . HIS A 1 580 ? -25.469 -51.469 -16.344 1 89.62 580 HIS A C 1
ATOM 4684 O O . HIS A 1 580 ? -25.719 -52.656 -16.516 1 89.62 580 HIS A O 1
ATOM 4690 N N . LYS A 1 581 ? -25.844 -50.844 -15.25 1 80.44 581 LYS A N 1
ATOM 4691 C CA . LYS A 1 581 ? -26.453 -51.5 -14.109 1 80.44 581 LYS A CA 1
ATOM 4692 C C . LYS A 1 581 ? -27.766 -52.188 -14.508 1 80.44 581 LYS A C 1
ATOM 4694 O O . LYS A 1 581 ? -28.062 -53.281 -14.047 1 80.44 581 LYS A O 1
ATOM 4699 N N . ALA A 1 582 ? -28.484 -51.594 -15.422 1 77.94 582 ALA A N 1
ATOM 4700 C CA . ALA A 1 582 ? -29.797 -52.125 -15.797 1 77.94 582 ALA A CA 1
ATOM 4701 C C . ALA A 1 582 ? -29.688 -53.312 -16.75 1 77.94 582 ALA A C 1
ATOM 4703 O O . ALA A 1 582 ? -30.578 -54.156 -16.797 1 77.94 582 ALA A O 1
ATOM 4704 N N . THR A 1 583 ? -28.641 -53.438 -17.516 1 75.12 583 THR A N 1
ATOM 4705 C CA . THR A 1 583 ? -28.516 -54.469 -18.531 1 75.12 583 THR A CA 1
ATOM 4706 C C . THR A 1 583 ? -27.422 -55.469 -18.156 1 75.12 583 THR A C 1
ATOM 4708 O O . THR A 1 583 ? -26.906 -56.188 -19.016 1 75.12 583 THR A O 1
ATOM 4711 N N . LYS A 1 584 ? -27.156 -55.469 -16.859 1 76.44 584 LYS A N 1
ATOM 4712 C CA . LYS A 1 584 ? -26.047 -56.312 -16.438 1 76.44 584 LYS A CA 1
ATOM 4713 C C . LYS A 1 584 ? -26.344 -57.781 -16.688 1 76.44 584 LYS A C 1
ATOM 4715 O O . LYS A 1 584 ? -27.391 -58.281 -16.281 1 76.44 584 LYS A O 1
ATOM 4720 N N . SER A 1 585 ? -25.75 -58.375 -17.828 1 73.12 585 SER A N 1
ATOM 4721 C CA . SER A 1 585 ? -25.859 -59.812 -18.094 1 73.12 585 SER A CA 1
ATOM 4722 C C . SER A 1 585 ? -24.547 -60.531 -17.797 1 73.12 585 SER A C 1
ATOM 4724 O O . SER A 1 585 ? -23.469 -59.938 -17.922 1 73.12 585 SER A O 1
ATOM 4726 N N . PRO A 1 586 ? -24.641 -61.594 -17.125 1 67.25 586 PRO A N 1
ATOM 4727 C CA . PRO A 1 586 ? -23.422 -62.312 -16.797 1 67.25 586 PRO A CA 1
ATOM 4728 C C . PRO A 1 586 ? -22.641 -62.75 -18.047 1 67.25 586 PRO A C 1
ATOM 4730 O O . PRO A 1 586 ? -22.594 -63.938 -18.375 1 67.25 586 PRO A O 1
ATOM 4733 N N . THR A 1 587 ? -22.547 -61.875 -18.984 1 66.75 587 THR A N 1
ATOM 4734 C CA . THR A 1 587 ? -21.812 -62.312 -20.172 1 66.75 587 THR A CA 1
ATOM 4735 C C . THR A 1 587 ? -20.328 -62.438 -19.859 1 66.75 587 THR A C 1
ATOM 4737 O O . THR A 1 587 ? -19.75 -61.594 -19.172 1 66.75 587 THR A O 1
ATOM 4740 N N . SER A 1 588 ? -19.859 -63.625 -20.062 1 78.81 588 SER A N 1
ATOM 4741 C CA . SER A 1 588 ? -18.453 -63.969 -19.875 1 78.81 588 SER A CA 1
ATOM 4742 C C . SER A 1 588 ? -17.578 -63.375 -20.984 1 78.81 588 SER A C 1
ATOM 4744 O O . SER A 1 588 ? -18.031 -63.25 -22.125 1 78.81 588 SER A O 1
ATOM 4746 N N . LEU A 1 589 ? -16.453 -62.75 -20.703 1 87.06 589 LEU A N 1
ATOM 4747 C CA . LEU A 1 589 ? -15.453 -62.25 -21.641 1 87.06 589 LEU A CA 1
ATOM 4748 C C . LEU A 1 589 ? -15.008 -63.344 -22.594 1 87.06 589 LEU A C 1
ATOM 4750 O O . LEU A 1 589 ? -14.836 -64.5 -22.188 1 87.06 589 LEU A O 1
ATOM 4754 N N . ASP A 1 590 ? -15.008 -63.062 -23.844 1 91.88 590 ASP A N 1
ATOM 4755 C CA . ASP A 1 590 ? -14.477 -64 -24.844 1 91.88 590 ASP A CA 1
ATOM 4756 C C . ASP A 1 590 ? -13.078 -64.438 -24.438 1 91.88 590 ASP A C 1
ATOM 4758 O O . ASP A 1 590 ? -12.211 -63.656 -24.109 1 91.88 590 ASP A O 1
ATOM 4762 N N . PRO A 1 591 ? -12.844 -65.688 -24.359 1 91.56 591 PRO A N 1
ATOM 4763 C CA . PRO A 1 591 ? -11.555 -66.25 -23.938 1 91.56 591 PRO A CA 1
ATOM 4764 C C . PRO A 1 591 ? -10.406 -65.812 -24.844 1 91.56 591 PRO A C 1
ATOM 4766 O O . PRO A 1 591 ? -9.234 -65.938 -24.484 1 91.56 591 PRO A O 1
ATOM 4769 N N . ALA A 1 592 ? -10.758 -65.375 -26.031 1 92.81 592 ALA A N 1
ATOM 4770 C CA . ALA A 1 592 ? -9.719 -64.875 -26.953 1 92.81 592 ALA A CA 1
ATOM 4771 C C . ALA A 1 592 ? -9.055 -63.625 -26.438 1 92.81 592 ALA A C 1
ATOM 4773 O O . ALA A 1 592 ? -7.922 -63.312 -26.797 1 92.81 592 ALA A O 1
ATOM 4774 N N . LEU A 1 593 ? -9.773 -62.906 -25.641 1 95 593 LEU A N 1
ATOM 4775 C CA . LEU A 1 593 ? -9.25 -61.656 -25.125 1 95 593 LEU A CA 1
ATOM 4776 C C . LEU A 1 593 ? -8.281 -61.906 -23.969 1 95 593 LEU A C 1
ATOM 4778 O O . LEU A 1 593 ? -8.414 -62.875 -23.25 1 95 593 LEU A O 1
ATOM 4782 N N . PRO A 1 594 ? -7.23 -61.062 -23.891 1 94.56 594 PRO A N 1
ATOM 4783 C CA . PRO A 1 594 ? -6.223 -61.312 -22.859 1 94.56 594 PRO A CA 1
ATOM 4784 C C . PRO A 1 594 ? -6.789 -61.188 -21.438 1 94.56 594 PRO A C 1
ATOM 4786 O O . PRO A 1 594 ? -7.57 -60.281 -21.156 1 94.56 594 PRO A O 1
ATOM 4789 N N . PRO A 1 595 ? -6.273 -62.156 -20.703 1 90.5 595 PRO A N 1
ATOM 4790 C CA . PRO A 1 595 ? -6.723 -62.094 -19.312 1 90.5 595 PRO A CA 1
ATOM 4791 C C . PRO A 1 595 ? -5.984 -61.031 -18.5 1 90.5 595 PRO A C 1
ATOM 4793 O O . PRO A 1 595 ? -4.973 -60.5 -18.953 1 90.5 595 PRO A O 1
ATOM 4796 N N . GLY A 1 596 ? -6.523 -60.469 -17.484 1 91.12 596 GLY A N 1
ATOM 4797 C CA . GLY A 1 596 ? -5.895 -59.469 -16.625 1 91.12 596 GLY A CA 1
ATOM 4798 C C . GLY A 1 596 ? -6.746 -58.219 -16.422 1 91.12 596 GLY A C 1
ATOM 4799 O O . GLY A 1 596 ? -7.879 -58.156 -16.891 1 91.12 596 GLY A O 1
ATOM 4800 N N . GLN A 1 597 ? -6.074 -57.25 -15.773 1 92.69 597 GLN A N 1
ATOM 4801 C CA . GLN A 1 597 ? -6.785 -56.031 -15.484 1 92.69 597 GLN A CA 1
ATOM 4802 C C . GLN A 1 597 ? -6.25 -54.875 -16.328 1 92.69 597 GLN A C 1
ATOM 4804 O O . GLN A 1 597 ? -5.066 -54.844 -16.688 1 92.69 597 GLN A O 1
ATOM 4809 N N . VAL A 1 598 ? -7.102 -54.031 -16.688 1 95.25 598 VAL A N 1
ATOM 4810 C CA . VAL A 1 598 ? -6.691 -52.812 -17.359 1 95.25 598 VAL A CA 1
ATOM 4811 C C . VAL A 1 598 ? -6.121 -51.812 -16.344 1 95.25 598 VAL A C 1
ATOM 4813 O O . VAL A 1 598 ? -6.852 -51.312 -15.477 1 95.25 598 VAL A O 1
ATOM 4816 N N . ARG A 1 599 ? -4.852 -51.594 -16.484 1 93.06 599 ARG A N 1
ATOM 4817 C CA . ARG A 1 599 ? -4.176 -50.781 -15.469 1 93.06 599 ARG A CA 1
ATOM 4818 C C . ARG A 1 599 ? -3.316 -49.688 -16.125 1 93.06 599 ARG A C 1
ATOM 4820 O O . ARG A 1 599 ? -2.877 -49.844 -17.266 1 93.06 599 ARG A O 1
ATOM 4827 N N . TRP A 1 600 ? -3.111 -48.625 -15.453 1 91.56 600 TRP A N 1
ATOM 4828 C CA . TRP A 1 600 ? -2.184 -47.531 -15.797 1 91.56 600 TRP A CA 1
ATOM 4829 C C . TRP A 1 600 ? -1.653 -46.844 -14.547 1 91.56 600 TRP A C 1
ATOM 4831 O O . TRP A 1 600 ? -2.43 -46.406 -13.703 1 91.56 600 TRP A O 1
ATOM 4841 N N . GLY A 1 601 ? -0.361 -46.719 -14.492 1 90.81 601 GLY A N 1
ATOM 4842 C CA . GLY A 1 601 ? 0.178 -46.188 -13.25 1 90.81 601 GLY A CA 1
ATOM 4843 C C . GLY A 1 601 ? -0.289 -46.938 -12.016 1 90.81 601 GLY A C 1
ATOM 4844 O O . GLY A 1 601 ? -0.155 -48.156 -11.938 1 90.81 601 GLY A O 1
ATOM 4845 N N . MET A 1 602 ? -0.965 -46.156 -11.141 1 94.12 602 MET A N 1
ATOM 4846 C CA . MET A 1 602 ? -1.486 -46.812 -9.938 1 94.12 602 MET A CA 1
ATOM 4847 C C . MET A 1 602 ? -3.006 -46.906 -10 1 94.12 602 MET A C 1
ATOM 4849 O O . MET A 1 602 ? -3.66 -47.094 -8.969 1 94.12 602 MET A O 1
ATOM 4853 N N . LEU A 1 603 ? -3.482 -46.781 -11.18 1 95.06 603 LEU A N 1
ATOM 4854 C CA . LEU A 1 603 ? -4.922 -46.875 -11.391 1 95.06 603 LEU A CA 1
ATOM 4855 C C . LEU A 1 603 ? -5.281 -48.219 -12.031 1 95.06 603 LEU A C 1
ATOM 4857 O O . LEU A 1 603 ? -4.465 -48.812 -12.742 1 95.06 603 LEU A O 1
ATOM 4861 N N . TYR A 1 604 ? -6.414 -48.75 -11.75 1 95.56 604 TYR A N 1
ATOM 4862 C CA . TYR A 1 604 ? -7.004 -49.875 -12.461 1 95.56 604 TYR A CA 1
ATOM 4863 C C . TYR A 1 604 ? -8.484 -49.625 -12.75 1 95.56 604 TYR A C 1
ATOM 4865 O O . TYR A 1 604 ? -9.156 -48.906 -11.992 1 95.56 604 TYR A O 1
ATOM 4873 N N . LEU A 1 605 ? -8.914 -50.094 -13.875 1 96.31 605 LEU A N 1
ATOM 4874 C CA . LEU A 1 605 ? -10.32 -49.938 -14.242 1 96.31 605 LEU A CA 1
ATOM 4875 C C . LEU A 1 605 ? -11.156 -51.031 -13.578 1 96.31 605 LEU A C 1
ATOM 4877 O O . LEU A 1 605 ? -10.938 -52.219 -13.805 1 96.31 605 LEU A O 1
ATOM 4881 N N . ASN A 1 606 ? -12.016 -50.625 -12.688 1 94.56 606 ASN A N 1
ATOM 4882 C CA . ASN A 1 606 ? -12.953 -51.531 -12.055 1 94.56 606 ASN A CA 1
ATOM 4883 C C . ASN A 1 606 ? -14.156 -51.812 -12.953 1 94.56 606 ASN A C 1
ATOM 4885 O O . ASN A 1 606 ? -14.992 -50.938 -13.172 1 94.56 606 ASN A O 1
ATOM 4889 N N . PRO A 1 607 ? -14.305 -52.969 -13.469 1 92.12 607 PRO A N 1
ATOM 4890 C CA . PRO A 1 607 ? -15.391 -53.281 -14.406 1 92.12 607 PRO A CA 1
ATOM 4891 C C . PRO A 1 607 ? -16.766 -53.156 -13.758 1 92.12 607 PRO A C 1
ATOM 4893 O O . PRO A 1 607 ? -17.75 -52.906 -14.453 1 92.12 607 PRO A O 1
ATOM 4896 N N . ASP A 1 608 ? -16.859 -53.312 -12.484 1 90 608 ASP A N 1
ATOM 4897 C CA . ASP A 1 608 ? -18.141 -53.219 -11.797 1 90 608 ASP A CA 1
ATOM 4898 C C . ASP A 1 608 ? -18.625 -51.781 -11.68 1 90 608 ASP A C 1
ATOM 4900 O O . ASP A 1 608 ? -19.797 -51.5 -11.938 1 90 608 ASP A O 1
ATOM 4904 N N . SER A 1 609 ? -17.688 -50.969 -11.32 1 89.75 609 SER A N 1
ATOM 4905 C CA . SER A 1 609 ? -18.078 -49.562 -11.141 1 89.75 609 SER A CA 1
ATOM 4906 C C . SER A 1 609 ? -17.953 -48.781 -12.445 1 89.75 609 SER A C 1
ATOM 4908 O O . SER A 1 609 ? -18.609 -47.781 -12.641 1 89.75 609 SER A O 1
ATOM 4910 N N . GLY A 1 610 ? -17.062 -49.25 -13.312 1 91.69 610 GLY A N 1
ATOM 4911 C CA . GLY A 1 610 ? -16.781 -48.562 -14.555 1 91.69 610 GLY A CA 1
ATOM 4912 C C . GLY A 1 610 ? -15.867 -47.344 -14.383 1 91.69 610 GLY A C 1
ATOM 4913 O O . GLY A 1 610 ? -15.773 -46.5 -15.266 1 91.69 610 GLY A O 1
ATOM 4914 N N . HIS A 1 611 ? -15.281 -47.281 -13.156 1 93.88 611 HIS A N 1
ATOM 4915 C CA . HIS A 1 611 ? -14.406 -46.156 -12.867 1 93.88 611 HIS A CA 1
ATOM 4916 C C . HIS A 1 611 ? -12.977 -46.625 -12.609 1 93.88 611 HIS A C 1
ATOM 4918 O O . HIS A 1 611 ? -12.75 -47.781 -12.234 1 93.88 611 HIS A O 1
ATOM 4924 N N . PHE A 1 612 ? -12.055 -45.688 -12.961 1 95.06 612 PHE A N 1
ATOM 4925 C CA . PHE A 1 612 ? -10.664 -45.906 -12.555 1 95.06 612 PHE A CA 1
ATOM 4926 C C . PHE A 1 612 ? -10.492 -45.688 -11.062 1 95.06 612 PHE A C 1
ATOM 4928 O O . PHE A 1 612 ? -10.945 -44.688 -10.523 1 95.06 612 PHE A O 1
ATOM 4935 N N . GLU A 1 613 ? -9.93 -46.562 -10.375 1 95.94 613 GLU A N 1
ATOM 4936 C CA . GLU A 1 613 ? -9.688 -46.469 -8.938 1 95.94 613 GLU A CA 1
ATOM 4937 C C . GLU A 1 613 ? -8.203 -46.656 -8.617 1 95.94 613 GLU A C 1
ATOM 4939 O O . GLU A 1 613 ? -7.461 -47.25 -9.391 1 95.94 613 GLU A O 1
ATOM 4944 N N . ILE A 1 614 ? -7.828 -46.094 -7.578 1 96 614 ILE A N 1
ATOM 4945 C CA . ILE A 1 614 ? -6.426 -46.188 -7.176 1 96 614 ILE A CA 1
ATOM 4946 C C . ILE A 1 614 ? -6.152 -47.531 -6.523 1 96 614 ILE A C 1
ATOM 4948 O O . ILE A 1 614 ? -6.883 -47.969 -5.621 1 96 614 ILE A O 1
ATOM 4952 N N . ASP A 1 615 ? -5.168 -48.219 -6.977 1 95.12 615 ASP A N 1
ATOM 4953 C CA . ASP A 1 615 ? -4.75 -49.5 -6.406 1 95.12 615 ASP A CA 1
ATOM 4954 C C . ASP A 1 615 ? -3.984 -49.281 -5.102 1 95.12 615 ASP A C 1
ATOM 4956 O O . ASP A 1 615 ? -2.766 -49.094 -5.113 1 95.12 615 ASP A O 1
ATOM 4960 N N . GLN A 1 616 ? -4.594 -49.5 -4.012 1 94.5 616 GLN A N 1
ATOM 4961 C CA . GLN A 1 616 ? -4.027 -49.188 -2.701 1 94.5 616 GLN A CA 1
ATOM 4962 C C . GLN A 1 616 ? -2.9 -50.156 -2.352 1 94.5 616 GLN A C 1
ATOM 4964 O O . GLN A 1 616 ? -1.965 -49.812 -1.635 1 94.5 616 GLN A O 1
ATOM 4969 N N . GLN A 1 617 ? -2.977 -51.312 -2.916 1 92.69 617 GLN A N 1
ATOM 4970 C CA . GLN A 1 617 ? -1.897 -52.281 -2.676 1 92.69 617 GLN A CA 1
ATOM 4971 C C . GLN A 1 617 ? -0.606 -51.812 -3.352 1 92.69 617 GLN A C 1
ATOM 4973 O O . GLN A 1 617 ? 0.477 -51.938 -2.773 1 92.69 617 GLN A O 1
ATOM 4978 N N . MET A 1 618 ? -0.776 -51.375 -4.551 1 92.62 618 MET A N 1
ATOM 4979 C CA . MET A 1 618 ? 0.39 -50.875 -5.25 1 92.62 618 MET A CA 1
ATOM 4980 C C . MET A 1 618 ? 0.947 -49.625 -4.535 1 92.62 618 MET A C 1
ATOM 4982 O O . MET A 1 618 ? 2.164 -49.438 -4.48 1 92.62 618 MET A O 1
ATOM 4986 N N . VAL A 1 619 ? 0.048 -48.812 -4.039 1 94.12 619 VAL A N 1
ATOM 4987 C CA . VAL A 1 619 ? 0.467 -47.656 -3.287 1 94.12 619 VAL A CA 1
ATOM 4988 C C . VAL A 1 619 ? 1.29 -48.062 -2.074 1 94.12 619 VAL A C 1
ATOM 4990 O O . VAL A 1 619 ? 2.334 -47.469 -1.785 1 94.12 619 VAL A O 1
ATOM 4993 N N . ASP A 1 620 ? 0.876 -49.094 -1.407 1 93.31 620 ASP A N 1
ATOM 4994 C CA . ASP A 1 620 ? 1.589 -49.594 -0.231 1 93.31 620 ASP A CA 1
ATOM 4995 C C . ASP A 1 620 ? 3.004 -50.031 -0.592 1 93.31 620 ASP A C 1
ATOM 4997 O O . ASP A 1 620 ? 3.951 -49.781 0.154 1 93.31 620 ASP A O 1
ATOM 5001 N N . SER A 1 621 ? 3.143 -50.688 -1.692 1 91.06 621 SER A N 1
ATOM 5002 C CA . SER A 1 621 ? 4.457 -51.125 -2.143 1 91.06 621 SER A CA 1
ATOM 5003 C C . SER A 1 621 ? 5.379 -49.938 -2.418 1 91.06 621 SER A C 1
ATOM 5005 O O . SER A 1 621 ? 6.566 -49.969 -2.092 1 91.06 621 SER A O 1
ATOM 5007 N N . HIS A 1 622 ? 4.855 -48.969 -3.014 1 90.31 622 HIS A N 1
ATOM 5008 C CA . HIS A 1 622 ? 5.652 -47.781 -3.324 1 90.31 622 HIS A CA 1
ATOM 5009 C C . HIS A 1 622 ? 5.949 -46.969 -2.066 1 90.31 622 HIS A C 1
ATOM 5011 O O . HIS A 1 622 ? 6.973 -46.281 -1.99 1 90.31 622 HIS A O 1
ATOM 5017 N N . VAL A 1 623 ? 5.035 -47.031 -1.097 1 92.06 623 VAL A N 1
ATOM 5018 C CA . VAL A 1 623 ? 5.281 -46.312 0.164 1 92.06 623 VAL A CA 1
ATOM 5019 C C . VAL A 1 623 ? 6.461 -46.969 0.888 1 92.06 623 VAL A C 1
ATOM 5021 O O . VAL A 1 623 ? 7.27 -46.281 1.511 1 92.06 623 VAL A O 1
ATOM 5024 N N . GLU A 1 624 ? 6.57 -48.25 0.799 1 88.38 624 GLU A N 1
ATOM 5025 C CA . GLU A 1 624 ? 7.715 -48.938 1.379 1 88.38 624 GLU A CA 1
ATOM 5026 C C . GLU A 1 624 ? 9.016 -48.531 0.686 1 88.38 624 GLU A C 1
ATOM 5028 O O . GLU A 1 624 ? 10.039 -48.344 1.344 1 88.38 624 GLU A O 1
ATOM 5033 N N . GLU A 1 625 ? 8.914 -48.469 -0.594 1 87.25 625 GLU A N 1
ATOM 5034 C CA . GLU A 1 625 ? 10.078 -48 -1.35 1 87.25 625 GLU A CA 1
ATOM 5035 C C . GLU A 1 625 ? 10.445 -46.562 -1 1 87.25 625 GLU A C 1
ATOM 5037 O O . GLU A 1 625 ? 11.625 -46.25 -0.876 1 87.25 625 GLU A O 1
ATOM 5042 N N . LEU A 1 626 ? 9.461 -45.75 -0.893 1 90.12 626 LEU A N 1
ATOM 5043 C CA . LEU A 1 626 ? 9.688 -44.344 -0.497 1 90.12 626 LEU A CA 1
ATOM 5044 C C . LEU A 1 626 ? 10.391 -44.281 0.855 1 90.12 626 LEU A C 1
ATOM 5046 O O . LEU A 1 626 ? 11.344 -43.531 1.021 1 90.12 626 LEU A O 1
ATOM 5050 N N . ASN A 1 627 ? 9.914 -45.062 1.735 1 88.5 627 ASN A N 1
ATOM 5051 C CA . ASN A 1 627 ? 10.523 -45.094 3.062 1 88.5 627 ASN A CA 1
ATOM 5052 C C . ASN A 1 627 ? 11.992 -45.5 3 1 88.5 627 ASN A C 1
ATOM 5054 O O . ASN A 1 627 ? 12.828 -44.969 3.732 1 88.5 627 ASN A O 1
ATOM 5058 N N . ARG A 1 628 ? 12.281 -46.406 2.221 1 86.38 628 ARG A N 1
ATOM 5059 C CA . ARG A 1 628 ? 13.656 -46.875 2.055 1 86.38 628 ARG A CA 1
ATOM 5060 C C . ARG A 1 628 ? 14.531 -45.75 1.479 1 86.38 628 ARG A C 1
ATOM 5062 O O . ARG A 1 628 ? 15.641 -45.531 1.952 1 86.38 628 ARG A O 1
ATOM 5069 N N . GLN A 1 629 ? 13.992 -45.094 0.486 1 85.62 629 GLN A N 1
ATOM 5070 C CA . GLN A 1 629 ? 14.727 -44 -0.141 1 85.62 629 GLN A CA 1
ATOM 5071 C C . GLN A 1 629 ? 14.938 -42.844 0.834 1 85.62 629 GLN A C 1
ATOM 5073 O O . GLN A 1 629 ? 15.984 -42.219 0.827 1 85.62 629 GLN A O 1
ATOM 5078 N N . LEU A 1 630 ? 13.922 -42.562 1.607 1 89.38 630 LEU A N 1
ATOM 5079 C CA . LEU A 1 630 ? 14.008 -41.469 2.566 1 89.38 630 LEU A CA 1
ATOM 5080 C C . LEU A 1 630 ? 15.016 -41.781 3.664 1 89.38 630 LEU A C 1
ATOM 5082 O O . LEU A 1 630 ? 15.727 -40.875 4.137 1 89.38 630 LEU A O 1
ATOM 5086 N N . LYS A 1 631 ? 15.094 -42.969 4.098 1 86.06 631 LYS A N 1
ATOM 5087 C CA . LYS A 1 631 ? 16.047 -43.375 5.125 1 86.06 631 LYS A CA 1
ATOM 5088 C C . LYS A 1 631 ? 17.484 -43.188 4.629 1 86.06 631 LYS A C 1
ATOM 5090 O O . LYS A 1 631 ? 18.375 -42.844 5.406 1 86.06 631 LYS A O 1
ATOM 5095 N N . ASP A 1 632 ? 17.641 -43.375 3.447 1 81.38 632 ASP A N 1
ATOM 5096 C CA . ASP A 1 632 ? 18.969 -43.219 2.863 1 81.38 632 ASP A CA 1
ATOM 5097 C C . ASP A 1 632 ? 19.375 -41.75 2.785 1 81.38 632 ASP A C 1
ATOM 5099 O O . ASP A 1 632 ? 20.562 -41.438 2.719 1 81.38 632 ASP A O 1
ATOM 5103 N N . GLN A 1 633 ? 18.453 -40.938 2.625 1 83.94 633 GLN A N 1
ATOM 5104 C CA . GLN A 1 633 ? 18.719 -39.531 2.447 1 83.94 633 GLN A CA 1
ATOM 5105 C C . GLN A 1 633 ? 18.609 -38.781 3.771 1 83.94 633 GLN A C 1
ATOM 5107 O O . GLN A 1 633 ? 18.656 -37.531 3.803 1 83.94 633 GLN A O 1
ATOM 5112 N N . VAL A 1 634 ? 18.5 -39.406 4.848 1 82.56 634 VAL A N 1
ATOM 5113 C CA . VAL A 1 634 ? 18.203 -38.812 6.137 1 82.56 634 VAL A CA 1
ATOM 5114 C C . VAL A 1 634 ? 19.422 -38 6.602 1 82.56 634 VAL A C 1
ATOM 5116 O O . VAL A 1 634 ? 19.281 -37.094 7.445 1 82.56 634 VAL A O 1
ATOM 5119 N N . ARG A 1 635 ? 20.609 -38.188 6.062 1 86.38 635 ARG A N 1
ATOM 5120 C CA . ARG A 1 635 ? 21.828 -37.5 6.484 1 86.38 635 ARG A CA 1
ATOM 5121 C C . ARG A 1 635 ? 21.812 -36.062 6.027 1 86.38 635 ARG A C 1
ATOM 5123 O O . ARG A 1 635 ? 22.547 -35.219 6.566 1 86.38 635 ARG A O 1
ATOM 5130 N N . SER A 1 636 ? 20.938 -35.75 5.035 1 90.56 636 SER A N 1
ATOM 5131 C CA . SER A 1 636 ? 20.828 -34.375 4.527 1 90.56 636 SER A CA 1
ATOM 5132 C C . SER A 1 636 ? 19.359 -33.938 4.461 1 90.56 636 SER A C 1
ATOM 5134 O O . SER A 1 636 ? 18.547 -34.594 3.824 1 90.56 636 SER A O 1
ATOM 5136 N N . VAL A 1 637 ? 19.109 -32.812 5.102 1 92.31 637 VAL A N 1
ATOM 5137 C CA . VAL A 1 637 ? 17.734 -32.312 5.109 1 92.31 637 VAL A CA 1
ATOM 5138 C C . VAL A 1 637 ? 17.312 -31.922 3.688 1 92.31 637 VAL A C 1
ATOM 5140 O O . VAL A 1 637 ? 16.219 -32.25 3.25 1 92.31 637 VAL A O 1
ATOM 5143 N N . PHE A 1 638 ? 18.156 -31.281 2.926 1 89.56 638 PHE A N 1
ATOM 5144 C CA . PHE A 1 638 ? 17.859 -30.922 1.548 1 89.56 638 PHE A CA 1
ATOM 5145 C C . PHE A 1 638 ? 17.656 -32.156 0.685 1 89.56 638 PHE A C 1
ATOM 5147 O O . PHE A 1 638 ? 16.719 -32.219 -0.12 1 89.56 638 PHE A O 1
ATOM 5154 N N . GLY A 1 639 ? 18.547 -33.094 0.836 1 87.81 639 GLY A N 1
ATOM 5155 C CA . GLY A 1 639 ? 18.406 -34.344 0.105 1 87.81 639 GLY A CA 1
ATOM 5156 C C . GLY A 1 639 ? 17.109 -35.062 0.42 1 87.81 639 GLY A C 1
ATOM 5157 O O . GLY A 1 639 ? 16.469 -35.625 -0.474 1 87.81 639 GLY A O 1
ATOM 5158 N N . TRP A 1 640 ? 16.797 -35.031 1.688 1 91.5 640 TRP A N 1
ATOM 5159 C CA . TRP A 1 640 ? 15.562 -35.688 2.139 1 91.5 640 TRP A CA 1
ATOM 5160 C C . TRP A 1 640 ? 14.344 -35 1.505 1 91.5 640 TRP A C 1
ATOM 5162 O O . TRP A 1 640 ? 13.43 -35.688 1.037 1 91.5 640 TRP A O 1
ATOM 5172 N N . ILE A 1 641 ? 14.32 -33.688 1.515 1 92.81 641 ILE A N 1
ATOM 5173 C CA . ILE A 1 641 ? 13.195 -32.938 0.983 1 92.81 641 ILE A CA 1
ATOM 5174 C C . ILE A 1 641 ? 13.094 -33.156 -0.525 1 92.81 641 ILE A C 1
ATOM 5176 O O . ILE A 1 641 ? 11.992 -33.281 -1.068 1 92.81 641 ILE A O 1
ATOM 5180 N N . GLN A 1 642 ? 14.141 -33.188 -1.191 1 88.12 642 GLN A N 1
ATOM 5181 C CA . GLN A 1 642 ? 14.133 -33.438 -2.627 1 88.12 642 GLN A CA 1
ATOM 5182 C C . GLN A 1 642 ? 13.523 -34.812 -2.939 1 88.12 642 GLN A C 1
ATOM 5184 O O . GLN A 1 642 ? 12.75 -34.969 -3.891 1 88.12 642 GLN A O 1
ATOM 5189 N N . ALA A 1 643 ? 13.922 -35.781 -2.174 1 88.69 643 ALA A N 1
ATOM 5190 C CA . ALA A 1 643 ? 13.375 -37.125 -2.346 1 88.69 643 ALA A CA 1
ATOM 5191 C C . ALA A 1 643 ? 11.875 -37.156 -2.072 1 88.69 643 ALA A C 1
ATOM 5193 O O . ALA A 1 643 ? 11.102 -37.75 -2.822 1 88.69 643 ALA A O 1
ATOM 5194 N N . TRP A 1 644 ? 11.523 -36.469 -1.019 1 92.31 644 TRP A N 1
ATOM 5195 C CA . TRP A 1 644 ? 10.117 -36.375 -0.665 1 92.31 644 TRP A CA 1
ATOM 5196 C C . TRP A 1 644 ? 9.312 -35.719 -1.771 1 92.31 644 TRP A C 1
ATOM 5198 O O . TRP A 1 644 ? 8.273 -36.219 -2.189 1 92.31 644 TRP A O 1
ATOM 5208 N N . ASN A 1 645 ? 9.766 -34.594 -2.268 1 90.94 645 ASN A N 1
ATOM 5209 C CA . ASN A 1 645 ? 9.078 -33.812 -3.303 1 90.94 645 ASN A CA 1
ATOM 5210 C C . ASN A 1 645 ? 8.93 -34.625 -4.59 1 90.94 645 ASN A C 1
ATOM 5212 O O . ASN A 1 645 ? 7.875 -34.594 -5.227 1 90.94 645 ASN A O 1
ATOM 5216 N N . SER A 1 646 ? 9.914 -35.312 -4.945 1 88.19 646 SER A N 1
ATOM 5217 C CA . SER A 1 646 ? 9.914 -36.062 -6.195 1 88.19 646 SER A CA 1
ATOM 5218 C C . SER A 1 646 ? 9.023 -37.312 -6.102 1 88.19 646 SER A C 1
ATOM 5220 O O . SER A 1 646 ? 8.312 -37.625 -7.055 1 88.19 646 SER A O 1
ATOM 5222 N N . TYR A 1 647 ? 9.062 -37.938 -4.988 1 88.5 647 TYR A N 1
ATOM 5223 C CA . TYR A 1 647 ? 8.352 -39.219 -4.852 1 88.5 647 TYR A CA 1
ATOM 5224 C C . TYR A 1 647 ? 6.953 -39 -4.285 1 88.5 647 TYR A C 1
ATOM 5226 O O . TYR A 1 647 ? 5.957 -39.25 -4.965 1 88.5 647 TYR A O 1
ATOM 5234 N N . ALA A 1 648 ? 6.855 -38.406 -3.137 1 88.44 648 ALA A N 1
ATOM 5235 C CA . ALA A 1 648 ? 5.598 -38.281 -2.406 1 88.44 648 ALA A CA 1
ATOM 5236 C C . ALA A 1 648 ? 4.664 -37.281 -3.082 1 88.44 648 ALA A C 1
ATOM 5238 O O . ALA A 1 648 ? 3.441 -37.438 -3.043 1 88.44 648 ALA A O 1
ATOM 5239 N N . THR A 1 649 ? 5.191 -36.312 -3.676 1 89.44 649 THR A N 1
ATOM 5240 C CA . THR A 1 649 ? 4.332 -35.281 -4.254 1 89.44 649 THR A CA 1
ATOM 5241 C C . THR A 1 649 ? 4.188 -35.469 -5.762 1 89.44 649 THR A C 1
ATOM 5243 O O . THR A 1 649 ? 3.08 -35.688 -6.262 1 89.44 649 THR A O 1
ATOM 5246 N N . THR A 1 650 ? 5.266 -35.562 -6.469 1 88.06 650 THR A N 1
ATOM 5247 C CA . THR A 1 650 ? 5.199 -35.562 -7.926 1 88.06 650 THR A CA 1
ATOM 5248 C C . THR A 1 650 ? 4.855 -36.938 -8.445 1 88.06 650 THR A C 1
ATOM 5250 O O . THR A 1 650 ? 3.916 -37.125 -9.227 1 88.06 650 THR A O 1
ATOM 5253 N N . PHE A 1 651 ? 5.594 -38 -7.996 1 88.88 651 PHE A N 1
ATOM 5254 C CA . PHE A 1 651 ? 5.441 -39.344 -8.523 1 88.88 651 PHE A CA 1
ATOM 5255 C C . PHE A 1 651 ? 4.047 -39.906 -8.227 1 88.88 651 PHE A C 1
ATOM 5257 O O . PHE A 1 651 ? 3.357 -40.375 -9.133 1 88.88 651 PHE A O 1
ATOM 5264 N N . PHE A 1 652 ? 3.592 -39.812 -7.059 1 92.12 652 PHE A N 1
ATOM 5265 C CA . PHE A 1 652 ? 2.285 -40.344 -6.691 1 92.12 652 PHE A CA 1
ATOM 5266 C C . PHE A 1 652 ? 1.172 -39.594 -7.41 1 92.12 652 PHE A C 1
ATOM 5268 O O . PHE A 1 652 ? 0.273 -40.219 -7.988 1 92.12 652 PHE A O 1
ATOM 5275 N N . THR A 1 653 ? 1.257 -38.312 -7.367 1 92.81 653 THR A N 1
ATOM 5276 C CA . THR A 1 653 ? 0.203 -37.5 -7.977 1 92.81 653 THR A CA 1
ATOM 5277 C C . THR A 1 653 ? 0.098 -37.781 -9.469 1 92.81 653 THR A C 1
ATOM 5279 O O . THR A 1 653 ? -1.005 -37.906 -10.016 1 92.81 653 THR A O 1
ATOM 5282 N N . SER A 1 654 ? 1.216 -37.875 -10.133 1 89.88 654 SER A N 1
ATOM 5283 C CA . SER A 1 654 ? 1.216 -38.125 -11.562 1 89.88 654 SER A CA 1
ATOM 5284 C C . SER A 1 654 ? 0.638 -39.5 -11.883 1 89.88 654 SER A C 1
ATOM 5286 O O . SER A 1 654 ? 0.037 -39.719 -12.938 1 89.88 654 SER A O 1
ATOM 5288 N N . ASN A 1 655 ? 0.777 -40.438 -10.977 1 92.56 655 ASN A N 1
ATOM 5289 C CA . ASN A 1 655 ? 0.346 -41.781 -11.234 1 92.56 655 ASN A CA 1
ATOM 5290 C C . ASN A 1 655 ? -1.073 -42.031 -10.727 1 92.56 655 ASN A C 1
ATOM 5292 O O . ASN A 1 655 ? -1.604 -43.125 -10.859 1 92.56 655 ASN A O 1
ATOM 5296 N N . PHE A 1 656 ? -1.659 -41.062 -10.125 1 95.06 656 PHE A N 1
ATOM 5297 C CA . PHE A 1 656 ? -3.057 -41.156 -9.719 1 95.06 656 PHE A CA 1
ATOM 5298 C C . PHE A 1 656 ? -3.973 -40.594 -10.812 1 95.06 656 PHE A C 1
ATOM 5300 O O . PHE A 1 656 ? -5.191 -40.562 -10.641 1 95.06 656 PHE A O 1
ATOM 5307 N N . GLY A 1 657 ? -3.408 -40.156 -11.914 1 92.94 657 GLY A N 1
ATOM 5308 C CA . GLY A 1 657 ? -4.199 -39.625 -13.008 1 92.94 657 GLY A CA 1
ATOM 5309 C C . GLY A 1 657 ? -4.492 -38.125 -12.852 1 92.94 657 GLY A C 1
ATOM 5310 O O . GLY A 1 657 ? -4.652 -37.656 -11.734 1 92.94 657 GLY A O 1
ATOM 5311 N N . LYS A 1 658 ? -4.598 -37.469 -13.93 1 92.81 658 LYS A N 1
ATOM 5312 C CA . LYS A 1 658 ? -4.945 -36.031 -13.906 1 92.81 658 LYS A CA 1
ATOM 5313 C C . LYS A 1 658 ? -6.457 -35.844 -13.828 1 92.81 658 LYS A C 1
ATOM 5315 O O . LYS A 1 658 ? -7.211 -36.5 -14.555 1 92.81 658 LYS A O 1
ATOM 5320 N N . PRO A 1 659 ? -6.863 -35 -12.922 1 94.25 659 PRO A N 1
ATOM 5321 C CA . PRO A 1 659 ? -8.312 -34.812 -12.766 1 94.25 659 PRO A CA 1
ATOM 5322 C C . PRO A 1 659 ? -8.969 -34.219 -14.016 1 94.25 659 PRO A C 1
ATOM 5324 O O . PRO A 1 659 ? -8.367 -33.375 -14.703 1 94.25 659 PRO A O 1
ATOM 5327 N N . ALA A 1 660 ? -10.164 -34.625 -14.344 1 95.12 660 ALA A N 1
ATOM 5328 C CA . ALA A 1 660 ? -11.039 -34.125 -15.414 1 95.12 660 ALA A CA 1
ATOM 5329 C C . ALA A 1 660 ? -12.508 -34.344 -15.047 1 95.12 660 ALA A C 1
ATOM 5331 O O . ALA A 1 660 ? -12.828 -35.094 -14.117 1 95.12 660 ALA A O 1
ATOM 5332 N N . ASN A 1 661 ? -13.367 -33.75 -15.742 1 95.31 661 ASN A N 1
ATOM 5333 C CA . ASN A 1 661 ? -14.789 -33.844 -15.414 1 95.31 661 ASN A CA 1
ATOM 5334 C C . ASN A 1 661 ? -15.32 -35.25 -15.547 1 95.31 661 ASN A C 1
ATOM 5336 O O . ASN A 1 661 ? -16.25 -35.656 -14.844 1 95.31 661 ASN A O 1
ATOM 5340 N N . CYS A 1 662 ? -14.711 -36.031 -16.438 1 96.12 662 CYS A N 1
ATOM 5341 C CA . CYS A 1 662 ? -15.172 -37.406 -16.656 1 96.12 662 CYS A CA 1
ATOM 5342 C C . CYS A 1 662 ? -14.961 -38.25 -15.406 1 96.12 662 CYS A C 1
ATOM 5344 O O . CYS A 1 662 ? -15.68 -39.25 -15.188 1 96.12 662 CYS A O 1
ATOM 5346 N N . PHE A 1 663 ? -13.93 -37.938 -14.625 1 95 663 PHE A N 1
ATOM 5347 C CA . PHE A 1 663 ? -13.656 -38.656 -13.406 1 95 663 PHE A CA 1
ATOM 5348 C C . PHE A 1 663 ? -14.539 -38.188 -12.266 1 95 663 PHE A C 1
ATOM 5350 O O . PHE A 1 663 ? -14.797 -38.938 -11.312 1 95 663 PHE A O 1
ATOM 5357 N N . GLY A 1 664 ? -14.945 -36.906 -12.344 1 94.06 664 GLY A N 1
ATOM 5358 C CA . GLY A 1 664 ? -15.75 -36.312 -11.281 1 94.06 664 GLY A CA 1
ATOM 5359 C C . GLY A 1 664 ? -14.93 -35.875 -10.078 1 94.06 664 GLY A C 1
ATOM 5360 O O . GLY A 1 664 ? -13.711 -36.094 -10.039 1 94.06 664 GLY A O 1
ATOM 5361 N N . ARG A 1 665 ? -15.586 -35.375 -9.07 1 94.5 665 ARG A N 1
ATOM 5362 C CA . ARG A 1 665 ? -14.945 -34.844 -7.859 1 94.5 665 ARG A CA 1
ATOM 5363 C C . ARG A 1 665 ? -14.445 -36 -6.984 1 94.5 665 ARG A C 1
ATOM 5365 O O . ARG A 1 665 ? -13.484 -35.844 -6.223 1 94.5 665 ARG A O 1
ATOM 5372 N N . LYS A 1 666 ? -15.039 -37.094 -7.102 1 93.94 666 LYS A N 1
ATOM 5373 C CA . LYS A 1 666 ? -14.703 -38.25 -6.293 1 93.94 666 LYS A CA 1
ATOM 5374 C C . LYS A 1 666 ? -13.258 -38.688 -6.531 1 93.94 666 LYS A C 1
ATOM 5376 O O . LYS A 1 666 ? -12.602 -39.219 -5.629 1 93.94 666 LYS A O 1
ATOM 5381 N N . HIS A 1 667 ? -12.844 -38.531 -7.77 1 95 667 HIS A N 1
ATOM 5382 C CA . HIS A 1 667 ? -11.469 -38.906 -8.102 1 95 667 HIS A CA 1
ATOM 5383 C C . HIS A 1 667 ? -10.477 -38.094 -7.289 1 95 667 HIS A C 1
ATOM 5385 O O . HIS A 1 667 ? -9.523 -38.625 -6.723 1 95 667 HIS A O 1
ATOM 5391 N N . VAL A 1 668 ? -10.695 -36.781 -7.211 1 95.69 668 VAL A N 1
ATOM 5392 C CA . VAL A 1 668 ? -9.812 -35.875 -6.465 1 95.69 668 VAL A CA 1
ATOM 5393 C C . VAL A 1 668 ? -9.898 -36.188 -4.973 1 95.69 668 VAL A C 1
ATOM 5395 O O . VAL A 1 668 ? -8.883 -36.156 -4.266 1 95.69 668 VAL A O 1
ATOM 5398 N N . ASP A 1 669 ? -11.078 -36.5 -4.477 1 95.31 669 ASP A N 1
ATOM 5399 C CA . ASP A 1 669 ? -11.242 -36.875 -3.078 1 95.31 669 ASP A CA 1
ATOM 5400 C C . ASP A 1 669 ? -10.453 -38.125 -2.756 1 95.31 669 ASP A C 1
ATOM 5402 O O . ASP A 1 669 ? -9.859 -38.25 -1.68 1 95.31 669 ASP A O 1
ATOM 5406 N N . MET A 1 670 ? -10.445 -39 -3.699 1 95.31 670 MET A N 1
ATOM 5407 C CA . MET A 1 670 ? -9.688 -40.25 -3.527 1 95.31 670 MET A CA 1
ATOM 5408 C C . MET A 1 670 ? -8.188 -39.969 -3.5 1 95.31 670 MET A C 1
ATOM 5410 O O . MET A 1 670 ? -7.449 -40.562 -2.713 1 95.31 670 MET A O 1
ATOM 5414 N N . MET A 1 671 ? -7.777 -39.094 -4.398 1 96.5 671 MET A N 1
ATOM 5415 C CA . MET A 1 671 ? -6.371 -38.688 -4.418 1 96.5 671 MET A CA 1
ATOM 5416 C C . MET A 1 671 ? -5.961 -38.062 -3.09 1 96.5 671 MET A C 1
ATOM 5418 O O . MET A 1 671 ? -4.918 -38.406 -2.533 1 96.5 671 MET A O 1
ATOM 5422 N N . LEU A 1 672 ? -6.812 -37.125 -2.594 1 96.12 672 LEU A N 1
ATOM 5423 C CA . LEU A 1 672 ? -6.539 -36.438 -1.336 1 96.12 672 LEU A CA 1
ATOM 5424 C C . LEU A 1 672 ? -6.477 -37.438 -0.178 1 96.12 672 LEU A C 1
ATOM 5426 O O . LEU A 1 672 ? -5.539 -37.406 0.625 1 96.12 672 LEU A O 1
ATOM 5430 N N . ALA A 1 673 ? -7.402 -38.312 -0.127 1 95.5 673 ALA A N 1
ATOM 5431 C CA . ALA A 1 673 ? -7.449 -39.312 0.938 1 95.5 673 ALA A CA 1
ATOM 5432 C C . ALA A 1 673 ? -6.234 -40.219 0.885 1 95.5 673 ALA A C 1
ATOM 5434 O O . ALA A 1 673 ? -5.703 -40.625 1.925 1 95.5 673 ALA A O 1
ATOM 5435 N N . THR A 1 674 ? -5.82 -40.594 -0.32 1 96.25 674 THR A N 1
ATOM 5436 C CA . THR A 1 674 ? -4.668 -41.469 -0.479 1 96.25 674 THR A CA 1
ATOM 5437 C C . THR A 1 674 ? -3.385 -40.75 -0.051 1 96.25 674 THR A C 1
ATOM 5439 O O . THR A 1 674 ? -2.529 -41.344 0.607 1 96.25 674 THR A O 1
ATOM 5442 N N . HIS A 1 675 ? -3.229 -39.5 -0.477 1 95.5 675 HIS A N 1
ATOM 5443 C CA . HIS A 1 675 ? -2.062 -38.75 -0.052 1 95.5 675 HIS A CA 1
ATOM 5444 C C . HIS A 1 675 ? -2.012 -38.594 1.467 1 95.5 675 HIS A C 1
ATOM 5446 O O . HIS A 1 675 ? -0.934 -38.656 2.064 1 95.5 675 HIS A O 1
ATOM 5452 N N . GLU A 1 676 ? -3.17 -38.344 2.072 1 93.81 676 GLU A N 1
ATOM 5453 C CA . GLU A 1 676 ? -3.242 -38.281 3.529 1 93.81 676 GLU A CA 1
ATOM 5454 C C . GLU A 1 676 ? -2.789 -39.594 4.156 1 93.81 676 GLU A C 1
ATOM 5456 O O . GLU A 1 676 ? -2.014 -39.594 5.113 1 93.81 676 GLU A O 1
ATOM 5461 N N . ARG A 1 677 ? -3.24 -40.656 3.602 1 92.81 677 ARG A N 1
ATOM 5462 C CA . ARG A 1 677 ? -2.881 -42 4.105 1 92.81 677 ARG A CA 1
ATOM 5463 C C . ARG A 1 677 ? -1.383 -42.25 3.967 1 92.81 677 ARG A C 1
ATOM 5465 O O . ARG A 1 677 ? -0.753 -42.781 4.875 1 92.81 677 ARG A O 1
ATOM 5472 N N . ILE A 1 678 ? -0.838 -41.875 2.803 1 93.06 678 ILE A N 1
ATOM 5473 C CA . ILE A 1 678 ? 0.589 -42.031 2.559 1 93.06 678 ILE A CA 1
ATOM 5474 C C . ILE A 1 678 ? 1.392 -41.344 3.646 1 93.06 678 ILE A C 1
ATOM 5476 O O . ILE A 1 678 ? 2.314 -41.906 4.223 1 93.06 678 ILE A O 1
ATOM 5480 N N . GLN A 1 679 ? 1.049 -40.125 3.945 1 91.81 679 GLN A N 1
ATOM 5481 C CA . GLN A 1 679 ? 1.774 -39.344 4.949 1 91.81 679 GLN A CA 1
ATOM 5482 C C . GLN A 1 679 ? 1.633 -39.969 6.332 1 91.81 679 GLN A C 1
ATOM 5484 O O . GLN A 1 679 ? 2.596 -40.031 7.102 1 91.81 679 GLN A O 1
ATOM 5489 N N . ARG A 1 680 ? 0.462 -40.5 6.645 1 88.44 680 ARG A N 1
ATOM 5490 C CA . ARG A 1 680 ? 0.229 -41.094 7.949 1 88.44 680 ARG A CA 1
ATOM 5491 C C . ARG A 1 680 ? 1.026 -42.406 8.094 1 88.44 680 ARG A C 1
ATOM 5493 O O . ARG A 1 680 ? 1.549 -42.688 9.172 1 88.44 680 ARG A O 1
ATOM 5500 N N . VAL A 1 681 ? 1.134 -43.125 6.996 1 89.12 681 VAL A N 1
ATOM 5501 C CA . VAL A 1 681 ? 1.853 -44.375 7.023 1 89.12 681 VAL A CA 1
ATOM 5502 C C . VAL A 1 681 ? 3.354 -44.125 7.141 1 89.12 681 VAL A C 1
ATOM 5504 O O . VAL A 1 681 ? 4.059 -44.844 7.855 1 89.12 681 VAL A O 1
ATOM 5507 N N . VAL A 1 682 ? 3.818 -43.188 6.457 1 89.44 682 VAL A N 1
ATOM 5508 C CA . VAL A 1 682 ? 5.246 -42.875 6.461 1 89.44 682 VAL A CA 1
ATOM 5509 C C . VAL A 1 682 ? 5.664 -42.375 7.836 1 89.44 682 VAL A C 1
ATOM 5511 O O . VAL A 1 682 ? 6.734 -42.719 8.336 1 89.44 682 VAL A O 1
ATOM 5514 N N . PHE A 1 683 ? 4.918 -41.594 8.547 1 86.88 683 PHE A N 1
ATOM 5515 C CA . PHE A 1 683 ? 5.379 -40.906 9.75 1 86.88 683 PHE A CA 1
ATOM 5516 C C . PHE A 1 683 ? 4.699 -41.5 10.992 1 86.88 683 PHE A C 1
ATOM 5518 O O . PHE A 1 683 ? 5.094 -41.188 12.117 1 86.88 683 PHE A O 1
ATOM 5525 N N . SER A 1 684 ? 3.604 -42.094 11 1 69.5 684 SER A N 1
ATOM 5526 C CA . SER A 1 684 ? 2.971 -42.656 12.18 1 69.5 684 SER A CA 1
ATOM 5527 C C . SER A 1 684 ? 3.721 -43.906 12.656 1 69.5 684 SER A C 1
ATOM 5529 O O . SER A 1 684 ? 3.436 -44.438 13.734 1 69.5 684 SER A O 1
ATOM 5531 N N . LEU A 1 685 ? 4.594 -44.688 11.773 1 51.91 685 LEU A N 1
ATOM 5532 C CA . LEU A 1 685 ? 4.91 -46.062 12.086 1 51.91 685 LEU A CA 1
ATOM 5533 C C . LEU A 1 685 ? 5.902 -46.156 13.242 1 51.91 685 LEU A C 1
ATOM 5535 O O . LEU A 1 685 ? 7.117 -46.125 13.023 1 51.91 685 LEU A O 1
ATOM 5539 N N . ASP A 1 686 ? 6.074 -45.375 14.188 1 45.62 686 ASP A N 1
ATOM 5540 C CA . ASP A 1 686 ? 6.984 -46 15.148 1 45.62 686 ASP A CA 1
ATOM 5541 C C . ASP A 1 686 ? 6.562 -47.438 15.461 1 45.62 686 ASP A C 1
ATOM 5543 O O . ASP A 1 686 ? 5.387 -47.781 15.328 1 45.62 686 ASP A O 1
ATOM 5547 N N . ALA A 1 687 ? 7.609 -48.438 15.562 1 41.16 687 ALA A N 1
ATOM 5548 C CA . ALA A 1 687 ? 7.5 -49.875 15.867 1 41.16 687 ALA A CA 1
ATOM 5549 C C . ALA A 1 687 ? 6.348 -50.125 16.828 1 41.16 687 ALA A C 1
ATOM 5551 O O . ALA A 1 687 ? 5.727 -51.219 16.797 1 41.16 687 ALA A O 1
ATOM 5552 N N . GLU A 1 688 ? 6.473 -49.5 18.016 1 39.69 688 GLU A N 1
ATOM 5553 C CA . GLU A 1 688 ? 5.684 -50 19.141 1 39.69 688 GLU A CA 1
ATOM 5554 C C . GLU A 1 688 ? 4.238 -49.5 19.062 1 39.69 688 GLU A C 1
ATOM 5556 O O . GLU A 1 688 ? 3.463 -49.688 20 1 39.69 688 GLU A O 1
ATOM 5561 N N . GLY A 1 689 ? 3.449 -49.531 18 1 39.28 689 GLY A N 1
ATOM 5562 C CA . GLY A 1 689 ? 2.016 -49.344 17.828 1 39.28 689 GLY A CA 1
ATOM 5563 C C . GLY A 1 689 ? 1.541 -47.938 18.094 1 39.28 689 GLY A C 1
ATOM 5564 O O . GLY A 1 689 ? 0.336 -47.688 18.141 1 39.28 689 GLY A O 1
ATOM 5565 N N . GLY A 1 690 ? 2.104 -46.969 18.844 1 40.5 690 GLY A N 1
ATOM 5566 C CA . GLY A 1 690 ? 1.412 -45.75 19.281 1 40.5 690 GLY A CA 1
ATOM 5567 C C . GLY A 1 690 ? 1.202 -44.75 18.172 1 40.5 690 GLY A C 1
ATOM 5568 O O . GLY A 1 690 ? 1.992 -44.688 17.219 1 40.5 690 GLY A O 1
ATOM 5569 N N . LYS A 1 691 ? -0.037 -44.312 17.734 1 42.78 691 LYS A N 1
ATOM 5570 C CA . LYS A 1 691 ? -0.601 -43.312 16.844 1 42.78 691 LYS A CA 1
ATOM 5571 C C . LYS A 1 691 ? 0.15 -42 16.969 1 42.78 691 LYS A C 1
ATOM 5573 O O . LYS A 1 691 ? -0.222 -41.125 17.766 1 42.78 691 LYS A O 1
ATOM 5578 N N . SER A 1 692 ? 1.375 -41.812 17.031 1 50.12 692 SER A N 1
ATOM 5579 C CA . SER A 1 692 ? 1.882 -40.438 17.156 1 50.12 692 SER A CA 1
ATOM 5580 C C . SER A 1 692 ? 1.656 -39.656 15.875 1 50.12 692 SER A C 1
ATOM 5582 O O . SER A 1 692 ? 1.977 -40.125 14.789 1 50.12 692 SER A O 1
ATOM 5584 N N . ASP A 1 693 ? 0.559 -38.938 15.656 1 60.47 693 ASP A N 1
ATOM 5585 C CA . ASP A 1 693 ? 0.088 -38.062 14.594 1 60.47 693 ASP A CA 1
ATOM 5586 C C . ASP A 1 693 ? 1.146 -37.031 14.227 1 60.47 693 ASP A C 1
ATOM 5588 O O . ASP A 1 693 ? 1.062 -35.875 14.648 1 60.47 693 ASP A O 1
ATOM 5592 N N . VAL A 1 694 ? 2.318 -37.5 13.719 1 79.56 694 VAL A N 1
ATOM 5593 C CA . VAL A 1 694 ? 3.389 -36.562 13.359 1 79.56 694 VAL A CA 1
ATOM 5594 C C . VAL A 1 694 ? 3.275 -36.188 11.883 1 79.56 694 VAL A C 1
ATOM 5596 O O . VAL A 1 694 ? 3.039 -37.062 11.039 1 79.56 694 VAL A O 1
ATOM 5599 N N . SER A 1 695 ? 3.305 -35 11.57 1 88.69 695 SER A N 1
ATOM 5600 C CA . SER A 1 695 ? 3.277 -34.5 10.211 1 88.69 695 SER A CA 1
ATOM 5601 C C . SER A 1 695 ? 4.684 -34.375 9.633 1 88.69 695 SER A C 1
ATOM 5603 O O . SER A 1 695 ? 5.672 -34.5 10.367 1 88.69 695 SER A O 1
ATOM 5605 N N . VAL A 1 696 ? 4.832 -34.312 8.359 1 92.38 696 VAL A N 1
ATOM 5606 C CA . VAL A 1 696 ? 6.113 -34.219 7.672 1 92.38 696 VAL A CA 1
ATOM 5607 C C . VAL A 1 696 ? 6.887 -33 8.227 1 92.38 696 VAL A C 1
ATOM 5609 O O . VAL A 1 696 ? 8.102 -33.094 8.43 1 92.38 696 VAL A O 1
ATOM 5612 N N . ILE A 1 697 ? 6.215 -31.922 8.523 1 93.69 697 ILE A N 1
ATOM 5613 C CA . ILE A 1 697 ? 6.898 -30.719 9 1 93.69 697 ILE A CA 1
ATOM 5614 C C . ILE A 1 697 ? 7.371 -30.922 10.438 1 93.69 697 ILE A C 1
ATOM 5616 O O . ILE A 1 697 ? 8.445 -30.453 10.82 1 93.69 697 ILE A O 1
ATOM 5620 N N . GLN A 1 698 ? 6.594 -31.625 11.25 1 91.69 698 GLN A N 1
ATOM 5621 C CA . GLN A 1 698 ? 7.035 -31.906 12.609 1 91.69 698 GLN A CA 1
ATOM 5622 C C . GLN A 1 698 ? 8.273 -32.812 12.617 1 91.69 698 GLN A C 1
ATOM 5624 O O . GLN A 1 698 ? 9.18 -32.625 13.422 1 91.69 698 GLN A O 1
ATOM 5629 N N . PHE A 1 699 ? 8.266 -33.812 11.742 1 92.31 699 PHE A N 1
ATOM 5630 C CA . PHE A 1 699 ? 9.43 -34.688 11.602 1 92.31 699 PHE A CA 1
ATOM 5631 C C . PHE A 1 699 ? 10.68 -33.875 11.266 1 92.31 699 PHE A C 1
ATOM 5633 O O . PHE A 1 699 ? 11.711 -34.031 11.922 1 92.31 699 PHE A O 1
ATOM 5640 N N . LEU A 1 700 ? 10.578 -33 10.227 1 93.88 700 LEU A N 1
ATOM 5641 C CA . LEU A 1 700 ? 11.711 -32.188 9.805 1 93.88 700 LEU A CA 1
ATOM 5642 C C . LEU A 1 700 ? 12.102 -31.203 10.898 1 93.88 700 LEU A C 1
ATOM 5644 O O . LEU A 1 700 ? 13.281 -30.922 11.086 1 93.88 700 LEU A O 1
ATOM 5648 N N . ARG A 1 701 ? 11.133 -30.641 11.547 1 94.31 701 ARG A N 1
ATOM 5649 C CA . ARG A 1 701 ? 11.375 -29.703 12.641 1 94.31 701 ARG A CA 1
ATOM 5650 C C . ARG A 1 701 ? 12.195 -30.359 13.742 1 94.31 701 ARG A C 1
ATOM 5652 O O . ARG A 1 701 ? 13.141 -29.75 14.266 1 94.31 701 ARG A O 1
ATOM 5659 N N . ASP A 1 702 ? 11.867 -31.516 14.102 1 92.12 702 ASP A N 1
ATOM 5660 C CA . ASP A 1 702 ? 12.586 -32.25 15.148 1 92.12 702 ASP A CA 1
ATOM 5661 C C . ASP A 1 702 ? 14.031 -32.5 14.742 1 92.12 702 ASP A C 1
ATOM 5663 O O . ASP A 1 702 ? 14.945 -32.375 15.555 1 92.12 702 ASP A O 1
ATOM 5667 N N . ILE A 1 703 ? 14.227 -32.875 13.508 1 93.62 703 ILE A N 1
ATOM 5668 C CA . ILE A 1 703 ? 15.562 -33.125 13 1 93.62 703 ILE A CA 1
ATOM 5669 C C . ILE A 1 703 ? 16.391 -31.844 13.055 1 93.62 703 ILE A C 1
ATOM 5671 O O . ILE A 1 703 ? 17.531 -31.844 13.531 1 93.62 703 ILE A O 1
ATOM 5675 N N . ILE A 1 704 ? 15.828 -30.766 12.609 1 95.19 704 ILE A N 1
ATOM 5676 C CA . ILE A 1 704 ? 16.547 -29.5 12.531 1 95.19 704 ILE A CA 1
ATOM 5677 C C . ILE A 1 704 ? 16.844 -29 13.945 1 95.19 704 ILE A C 1
ATOM 5679 O O . ILE A 1 704 ? 17.953 -28.547 14.219 1 95.19 704 ILE A O 1
ATOM 5683 N N . CYS A 1 705 ? 15.859 -29.109 14.828 1 94.25 705 CYS A N 1
ATOM 5684 C CA . CYS A 1 705 ? 16.047 -28.641 16.203 1 94.25 705 CYS A CA 1
ATOM 5685 C C . CYS A 1 705 ? 17.125 -29.453 16.906 1 94.25 705 CYS A C 1
ATOM 5687 O O . CYS A 1 705 ? 17.922 -28.906 17.656 1 94.25 705 CYS A O 1
ATOM 5689 N N . GLN A 1 706 ? 17.156 -30.656 16.672 1 91.75 706 GLN A N 1
ATOM 5690 C CA . GLN A 1 706 ? 18.109 -31.547 17.328 1 91.75 706 GLN A CA 1
ATOM 5691 C C . GLN A 1 706 ? 19.5 -31.391 16.75 1 91.75 706 GLN A C 1
ATOM 5693 O O . GLN A 1 706 ? 20.484 -31.312 17.484 1 91.75 706 GLN A O 1
ATOM 5698 N N . ARG A 1 707 ? 19.594 -31.328 15.477 1 93.06 707 ARG A N 1
ATOM 5699 C CA . ARG A 1 707 ? 20.875 -31.328 14.797 1 93.06 707 ARG A CA 1
ATOM 5700 C C . ARG A 1 707 ? 21.516 -29.953 14.836 1 93.06 707 ARG A C 1
ATOM 5702 O O . ARG A 1 707 ? 22.75 -29.828 14.891 1 93.06 707 ARG A O 1
ATOM 5709 N N . PHE A 1 708 ? 20.797 -28.859 14.789 1 94.19 708 PHE A N 1
ATOM 5710 C CA . PHE A 1 708 ? 21.359 -27.547 14.578 1 94.19 708 PHE A CA 1
ATOM 5711 C C . PHE A 1 708 ? 21.062 -26.625 15.758 1 94.19 708 PHE A C 1
ATOM 5713 O O . PHE A 1 708 ? 21.328 -25.422 15.711 1 94.19 708 PHE A O 1
ATOM 5720 N N . ASN A 1 709 ? 20.453 -27.031 16.844 1 89.94 709 ASN A N 1
ATOM 5721 C CA . ASN A 1 709 ? 20.203 -26.312 18.078 1 89.94 709 ASN A CA 1
ATOM 5722 C C . ASN A 1 709 ? 19.312 -25.094 17.844 1 89.94 709 ASN A C 1
ATOM 5724 O O . ASN A 1 709 ? 19.656 -23.969 18.234 1 89.94 709 ASN A O 1
ATOM 5728 N N . ILE A 1 710 ? 18.312 -25.234 17.078 1 91.69 710 ILE A N 1
ATOM 5729 C CA . ILE A 1 710 ? 17.297 -24.203 16.859 1 91.69 710 ILE A CA 1
ATOM 5730 C C . ILE A 1 710 ? 16.078 -24.484 17.734 1 91.69 710 ILE A C 1
ATOM 5732 O O . ILE A 1 710 ? 15.672 -25.625 17.906 1 91.69 710 ILE A O 1
ATOM 5736 N N . THR A 1 711 ? 15.586 -23.453 18.344 1 86.56 711 THR A N 1
ATOM 5737 C CA . THR A 1 711 ? 14.539 -23.625 19.344 1 86.56 711 THR A CA 1
ATOM 5738 C C . THR A 1 711 ? 13.164 -23.719 18.672 1 86.56 711 THR A C 1
ATOM 5740 O O . THR A 1 711 ? 12.289 -24.453 19.125 1 86.56 711 THR A O 1
ATOM 5743 N N . SER A 1 712 ? 12.945 -22.891 17.688 1 90.75 712 SER A N 1
ATOM 5744 C CA . SER A 1 712 ? 11.625 -22.891 17.062 1 90.75 712 SER A CA 1
ATOM 5745 C C . SER A 1 712 ? 11.719 -22.578 15.578 1 90.75 712 SER A C 1
ATOM 5747 O O . SER A 1 712 ? 12.422 -21.656 15.172 1 90.75 712 SER A O 1
ATOM 5749 N N . VAL A 1 713 ? 11.078 -23.438 14.844 1 94.88 713 VAL A N 1
ATOM 5750 C CA . VAL A 1 713 ? 11.023 -23.234 13.398 1 94.88 713 VAL A CA 1
ATOM 5751 C C . VAL A 1 713 ? 9.578 -22.984 12.961 1 94.88 713 VAL A C 1
ATOM 5753 O O . VAL A 1 713 ? 8.711 -23.828 13.18 1 94.88 713 VAL A O 1
ATOM 5756 N N . PRO A 1 714 ? 9.312 -21.859 12.352 1 95.38 714 PRO A N 1
ATOM 5757 C CA . PRO A 1 714 ? 7.941 -21.594 11.914 1 95.38 714 PRO A CA 1
ATOM 5758 C C . PRO A 1 714 ? 7.492 -22.547 10.805 1 95.38 714 PRO A C 1
ATOM 5760 O O . PRO A 1 714 ? 8.32 -23.062 10.055 1 95.38 714 PRO A O 1
ATOM 5763 N N . ASP A 1 715 ? 6.203 -22.75 10.617 1 95.75 715 ASP A N 1
ATOM 5764 C CA . ASP A 1 715 ? 5.637 -23.672 9.633 1 95.75 715 ASP A CA 1
ATOM 5765 C C . ASP A 1 715 ? 5.945 -23.203 8.211 1 95.75 715 ASP A C 1
ATOM 5767 O O . ASP A 1 715 ? 6.277 -24.016 7.344 1 95.75 715 ASP A O 1
ATOM 5771 N N . GLY A 1 716 ? 5.805 -21.891 8.047 1 95.88 716 GLY A N 1
ATOM 5772 C CA . GLY A 1 716 ? 5.996 -21.344 6.715 1 95.88 716 GLY A CA 1
ATOM 5773 C C . GLY A 1 716 ? 7.406 -21.531 6.191 1 95.88 716 GLY A C 1
ATOM 5774 O O . GLY A 1 716 ? 7.625 -21.562 4.977 1 95.88 716 GLY A O 1
ATOM 5775 N N . TYR A 1 717 ? 8.383 -21.766 7.121 1 96.81 717 TYR A N 1
ATOM 5776 C CA . TYR A 1 717 ? 9.781 -21.938 6.746 1 96.81 717 TYR A CA 1
ATOM 5777 C C . TYR A 1 717 ? 9.953 -23.172 5.867 1 96.81 717 TYR A C 1
ATOM 5779 O O . TYR A 1 717 ? 10.781 -23.172 4.949 1 96.81 717 TYR A O 1
ATOM 5787 N N . PHE A 1 718 ? 9.195 -24.141 6.055 1 97.12 718 PHE A N 1
ATOM 5788 C CA . PHE A 1 718 ? 9.336 -25.406 5.359 1 97.12 718 PHE A CA 1
ATOM 5789 C C . PHE A 1 718 ? 8.836 -25.297 3.924 1 97.12 718 PHE A C 1
ATOM 5791 O O . PHE A 1 718 ? 9.367 -25.969 3.027 1 97.12 718 PHE A O 1
ATOM 5798 N N . PHE A 1 719 ? 7.84 -24.484 3.689 1 96.62 719 PHE A N 1
ATOM 5799 C CA . PHE A 1 719 ? 7.164 -24.5 2.398 1 96.62 719 PHE A CA 1
ATOM 5800 C C . PHE A 1 719 ? 7.617 -23.328 1.533 1 96.62 719 PHE A C 1
ATOM 5802 O O . PHE A 1 719 ? 7.387 -23.312 0.323 1 96.62 719 PHE A O 1
ATOM 5809 N N . LEU A 1 720 ? 8.273 -22.312 2.15 1 95.5 720 LEU A N 1
ATOM 5810 C CA . LEU A 1 720 ? 8.734 -21.172 1.372 1 95.5 720 LEU A CA 1
ATOM 5811 C C . LEU A 1 720 ? 9.852 -21.578 0.419 1 95.5 720 LEU A C 1
ATOM 5813 O O . LEU A 1 720 ? 10.602 -22.516 0.702 1 95.5 720 LEU A O 1
ATOM 5817 N N . PRO A 1 721 ? 9.984 -20.891 -0.69 1 92.25 721 PRO A N 1
ATOM 5818 C CA . PRO A 1 721 ? 11.008 -21.234 -1.679 1 92.25 721 PRO A CA 1
ATOM 5819 C C . PRO A 1 721 ? 12.43 -21.016 -1.164 1 92.25 721 PRO A C 1
ATOM 5821 O O . PRO A 1 721 ? 12.641 -20.188 -0.282 1 92.25 721 PRO A O 1
ATOM 5824 N N . ILE A 1 722 ? 13.32 -21.656 -1.681 1 88.81 722 ILE A N 1
ATOM 5825 C CA . ILE A 1 722 ? 14.711 -21.641 -1.248 1 88.81 722 ILE A CA 1
ATOM 5826 C C . ILE A 1 722 ? 15.328 -20.281 -1.523 1 88.81 722 ILE A C 1
ATOM 5828 O O . ILE A 1 722 ? 16.219 -19.828 -0.789 1 88.81 722 ILE A O 1
ATOM 5832 N N . GLU A 1 723 ? 14.828 -19.547 -2.545 1 87.19 723 GLU A N 1
ATOM 5833 C CA . GLU A 1 723 ? 15.367 -18.234 -2.889 1 87.19 723 GLU A CA 1
ATOM 5834 C C . GLU A 1 723 ? 15.102 -17.219 -1.777 1 87.19 723 GLU A C 1
ATOM 5836 O O . GLU A 1 723 ? 15.773 -16.188 -1.699 1 87.19 723 GLU A O 1
ATOM 5841 N N . LEU A 1 724 ? 14.141 -17.531 -0.952 1 91.5 724 LEU A N 1
ATOM 5842 C CA . LEU A 1 724 ? 13.797 -16.641 0.143 1 91.5 724 LEU A CA 1
ATOM 5843 C C . LEU A 1 724 ? 14.344 -17.156 1.468 1 91.5 724 LEU A C 1
ATOM 5845 O O . LEU A 1 724 ? 14.102 -16.562 2.521 1 91.5 724 LEU A O 1
ATOM 5849 N N . GLY A 1 725 ? 15.023 -18.297 1.322 1 90.62 725 GLY A N 1
ATOM 5850 C CA . GLY A 1 725 ? 15.625 -18.891 2.506 1 90.62 725 GLY A CA 1
ATOM 5851 C C . GLY A 1 725 ? 14.805 -20.016 3.096 1 90.62 725 GLY A C 1
ATOM 5852 O O . GLY A 1 725 ? 15.133 -20.531 4.164 1 90.62 725 GLY A O 1
ATOM 5853 N N . GLY A 1 726 ? 13.727 -20.422 2.449 1 92.88 726 GLY A N 1
ATOM 5854 C CA . GLY A 1 726 ? 12.922 -21.531 2.912 1 92.88 726 GLY A CA 1
ATOM 5855 C C . GLY A 1 726 ? 13.445 -22.875 2.451 1 92.88 726 GLY A C 1
ATOM 5856 O O . GLY A 1 726 ? 14.531 -22.969 1.869 1 92.88 726 GLY A O 1
ATOM 5857 N N . LEU A 1 727 ? 12.758 -23.969 2.744 1 93.81 727 LEU A N 1
ATOM 5858 C CA . LEU A 1 727 ? 13.234 -25.312 2.436 1 93.81 727 LEU A CA 1
ATOM 5859 C C . LEU A 1 727 ? 12.5 -25.891 1.225 1 93.81 727 LEU A C 1
ATOM 5861 O O . LEU A 1 727 ? 12.867 -26.953 0.718 1 93.81 727 LEU A O 1
ATOM 5865 N N . GLU A 1 728 ? 11.43 -25.234 0.712 1 93.12 728 GLU A N 1
ATOM 5866 C CA . GLU A 1 728 ? 10.672 -25.547 -0.496 1 93.12 728 GLU A CA 1
ATOM 5867 C C . GLU A 1 728 ? 10.117 -26.969 -0.447 1 93.12 728 GLU A C 1
ATOM 5869 O O . GLU A 1 728 ? 10.258 -27.734 -1.404 1 93.12 728 GLU A O 1
ATOM 5874 N N . LEU A 1 729 ? 9.625 -27.328 0.684 1 95.5 729 LEU A N 1
ATOM 5875 C CA . LEU A 1 729 ? 8.844 -28.562 0.807 1 95.5 729 LEU A CA 1
ATOM 5876 C C . LEU A 1 729 ? 7.543 -28.453 0.015 1 95.5 729 LEU A C 1
ATOM 5878 O O . LEU A 1 729 ? 6.871 -27.422 0.047 1 95.5 729 LEU A O 1
ATOM 5882 N N . SER A 1 730 ? 7.199 -29.438 -0.747 1 94.06 730 SER A N 1
ATOM 5883 C CA . SER A 1 730 ? 6.012 -29.375 -1.594 1 94.06 730 SER A CA 1
ATOM 5884 C C . SER A 1 730 ? 4.84 -30.109 -0.944 1 94.06 730 SER A C 1
ATOM 5886 O O . SER A 1 730 ? 5.023 -31.125 -0.27 1 94.06 730 SER A O 1
ATOM 5888 N N . SER A 1 731 ? 3.682 -29.531 -1.07 1 93.44 731 SER A N 1
ATOM 5889 C CA . SER A 1 731 ? 2.451 -30.156 -0.593 1 93.44 731 SER A CA 1
ATOM 5890 C C . SER A 1 731 ? 1.559 -30.578 -1.756 1 93.44 731 SER A C 1
ATOM 5892 O O . SER A 1 731 ? 1.168 -29.75 -2.578 1 93.44 731 SER A O 1
ATOM 5894 N N . PRO A 1 732 ? 1.207 -31.844 -1.854 1 94.19 732 PRO A N 1
ATOM 5895 C CA . PRO A 1 732 ? 0.312 -32.281 -2.926 1 94.19 732 PRO A CA 1
ATOM 5896 C C . PRO A 1 732 ? -1.139 -31.859 -2.695 1 94.19 732 PRO A C 1
ATOM 5898 O O . PRO A 1 732 ? -1.965 -31.953 -3.605 1 94.19 732 PRO A O 1
ATOM 5901 N N . PHE A 1 733 ? -1.432 -31.375 -1.548 1 95.94 733 PHE A N 1
ATOM 5902 C CA . PHE A 1 733 ? -2.811 -31.094 -1.177 1 95.94 733 PHE A CA 1
ATOM 5903 C C . PHE A 1 733 ? -3.258 -29.75 -1.753 1 95.94 733 PHE A C 1
ATOM 5905 O O . PHE A 1 733 ? -4.418 -29.594 -2.141 1 95.94 733 PHE A O 1
ATOM 5912 N N . ILE A 1 734 ? -2.369 -28.812 -1.76 1 94.19 734 ILE A N 1
ATOM 5913 C CA . ILE A 1 734 ? -2.701 -27.453 -2.172 1 94.19 734 ILE A CA 1
ATOM 5914 C C . ILE A 1 734 ? -3.246 -27.453 -3.598 1 94.19 734 ILE A C 1
ATOM 5916 O O . ILE A 1 734 ? -4.312 -26.906 -3.865 1 94.19 734 ILE A O 1
ATOM 5920 N N . GLN A 1 735 ? -2.598 -28.125 -4.477 1 92.88 735 GLN A N 1
ATOM 5921 C CA . GLN A 1 735 ? -3.021 -28.156 -5.871 1 92.88 735 GLN A CA 1
ATOM 5922 C C . GLN A 1 735 ? -4.359 -28.891 -6.02 1 92.88 735 GLN A C 1
ATOM 5924 O O . GLN A 1 735 ? -5.238 -28.422 -6.754 1 92.88 735 GLN A O 1
ATOM 5929 N N . LEU A 1 736 ? -4.488 -29.953 -5.363 1 95 736 LEU A N 1
ATOM 5930 C CA . LEU A 1 736 ? -5.684 -30.781 -5.488 1 95 736 LEU A CA 1
ATOM 5931 C C . LEU A 1 736 ? -6.902 -30.062 -4.914 1 95 736 LEU A C 1
ATOM 5933 O O . LEU A 1 736 ? -7.984 -30.094 -5.504 1 95 736 LEU A O 1
ATOM 5937 N N . VAL A 1 737 ? -6.715 -29.406 -3.803 1 94.25 737 VAL A N 1
ATOM 5938 C CA . VAL A 1 737 ? -7.828 -28.688 -3.205 1 94.25 737 VAL A CA 1
ATOM 5939 C C . VAL A 1 737 ? -8.219 -27.5 -4.102 1 94.25 737 VAL A C 1
ATOM 5941 O O . VAL A 1 737 ? -9.398 -27.156 -4.211 1 94.25 737 VAL A O 1
ATOM 5944 N N . GLY A 1 738 ? -7.27 -26.922 -4.699 1 91.69 738 GLY A N 1
ATOM 5945 C CA . GLY A 1 738 ? -7.531 -25.812 -5.605 1 91.69 738 GLY A CA 1
ATOM 5946 C C . GLY A 1 738 ? -8.312 -26.234 -6.836 1 91.69 738 GLY A C 1
ATOM 5947 O O . GLY A 1 738 ? -9.016 -25.422 -7.438 1 91.69 738 GLY A O 1
ATOM 5948 N N . LEU A 1 739 ? -8.258 -27.531 -7.188 1 93.25 739 LEU A N 1
ATOM 5949 C CA . LEU A 1 739 ? -8.93 -28.047 -8.375 1 93.25 739 LEU A CA 1
ATOM 5950 C C . LEU A 1 739 ? -10.312 -28.578 -8.023 1 93.25 739 LEU A C 1
ATOM 5952 O O . LEU A 1 739 ? -11.195 -28.656 -8.883 1 93.25 739 LEU A O 1
ATOM 5956 N N . ARG A 1 740 ? -10.531 -29 -6.871 1 92.25 740 ARG A N 1
ATOM 5957 C CA . ARG A 1 740 ? -11.664 -29.812 -6.438 1 92.25 740 ARG A CA 1
ATOM 5958 C C . ARG A 1 740 ? -12.992 -29.125 -6.758 1 92.25 740 ARG A C 1
ATOM 5960 O O . ARG A 1 740 ? -13.898 -29.734 -7.316 1 92.25 740 ARG A O 1
ATOM 5967 N N . ASP A 1 741 ? -13.062 -27.875 -6.457 1 86.25 741 ASP A N 1
ATOM 5968 C CA . ASP A 1 741 ? -14.359 -27.203 -6.547 1 86.25 741 ASP A CA 1
ATOM 5969 C C . ASP A 1 741 ? -14.68 -26.812 -7.992 1 86.25 741 ASP A C 1
ATOM 5971 O O . ASP A 1 741 ? -15.82 -26.484 -8.305 1 86.25 741 ASP A O 1
ATOM 5975 N N . SER A 1 742 ? -13.75 -26.891 -8.844 1 89.25 742 SER A N 1
ATOM 5976 C CA . SER A 1 742 ? -13.977 -26.578 -10.25 1 89.25 742 SER A CA 1
ATOM 5977 C C . SER A 1 742 ? -14.484 -27.812 -11.008 1 89.25 742 SER A C 1
ATOM 5979 O O . SER A 1 742 ? -14.953 -27.688 -12.141 1 89.25 742 SER A O 1
ATOM 5981 N N . LEU A 1 743 ? -14.445 -28.938 -10.414 1 92.75 743 LEU A N 1
ATOM 5982 C CA . LEU A 1 743 ? -14.883 -30.188 -11.039 1 92.75 743 LEU A CA 1
ATOM 5983 C C . LEU A 1 743 ? -16.375 -30.406 -10.828 1 92.75 743 LEU A C 1
ATOM 5985 O O . LEU A 1 743 ? -16.938 -29.969 -9.82 1 92.75 743 LEU A O 1
ATOM 5989 N N . ILE A 1 744 ? -16.938 -31.078 -11.82 1 92.88 744 ILE A N 1
ATOM 5990 C CA . ILE A 1 744 ? -18.312 -31.5 -11.688 1 92.88 744 ILE A CA 1
ATOM 5991 C C . ILE A 1 744 ? -18.422 -32.625 -10.648 1 92.88 744 ILE A C 1
ATOM 5993 O O . ILE A 1 744 ? -17.594 -33.531 -10.625 1 92.88 744 ILE A O 1
ATOM 5997 N N . GLU A 1 745 ? -19.359 -32.531 -9.773 1 91.31 745 GLU A N 1
ATOM 5998 C CA . GLU A 1 745 ? -19.484 -33.5 -8.688 1 91.31 745 GLU A CA 1
ATOM 5999 C C . GLU A 1 745 ? -19.781 -34.906 -9.234 1 91.31 745 GLU A C 1
ATOM 6001 O O . GLU A 1 745 ? -19.062 -35.875 -8.938 1 91.31 745 GLU A O 1
ATOM 6006 N N . ASP A 1 746 ? -20.797 -34.969 -10.086 1 93.69 746 ASP A N 1
ATOM 6007 C CA . ASP A 1 746 ? -21.203 -36.219 -10.703 1 93.69 746 ASP A CA 1
ATOM 6008 C C . ASP A 1 746 ? -21.375 -36.062 -12.219 1 93.69 746 ASP A C 1
ATOM 6010 O O . ASP A 1 746 ? -22.359 -35.469 -12.68 1 93.69 746 ASP A O 1
ATOM 6014 N N . PRO A 1 747 ? -20.391 -36.688 -12.977 1 94.88 747 PRO A N 1
ATOM 6015 C CA . PRO A 1 747 ? -20.438 -36.531 -14.43 1 94.88 747 PRO A CA 1
ATOM 6016 C C . PRO A 1 747 ? -21.688 -37.125 -15.062 1 94.88 747 PRO A C 1
ATOM 6018 O O . PRO A 1 747 ? -22.078 -36.719 -16.172 1 94.88 747 PRO A O 1
ATOM 6021 N N . THR A 1 748 ? -22.391 -38.031 -14.43 1 93.12 748 THR A N 1
ATOM 6022 C CA . THR A 1 748 ? -23.578 -38.688 -14.984 1 93.12 748 THR A CA 1
ATOM 6023 C C . THR A 1 748 ? -24.734 -37.656 -15.109 1 93.12 748 THR A C 1
ATOM 6025 O O . THR A 1 748 ? -25.656 -37.875 -15.883 1 93.12 748 THR A O 1
ATOM 6028 N N . THR A 1 749 ? -24.641 -36.656 -14.359 1 94.31 749 THR A N 1
ATOM 6029 C CA . THR A 1 749 ? -25.688 -35.625 -14.406 1 94.31 749 THR A CA 1
ATOM 6030 C C . THR A 1 749 ? -25.703 -34.969 -15.773 1 94.31 749 THR A C 1
ATOM 6032 O O . THR A 1 749 ? -26.766 -34.5 -16.219 1 94.31 749 THR A O 1
ATOM 6035 N N . LEU A 1 750 ? -24.594 -34.875 -16.469 1 95.25 750 LEU A N 1
ATOM 6036 C CA . LEU A 1 750 ? -24.516 -34.281 -17.797 1 95.25 750 LEU A CA 1
ATOM 6037 C C . LEU A 1 750 ? -25.281 -35.125 -18.812 1 95.25 750 LEU A C 1
ATOM 6039 O O . LEU A 1 750 ? -25.922 -34.594 -19.719 1 95.25 750 LEU A O 1
ATOM 6043 N N . LEU A 1 751 ? -25.172 -36.469 -18.703 1 95.19 751 LEU A N 1
ATOM 6044 C CA . LEU A 1 751 ? -25.859 -37.375 -19.625 1 95.19 751 LEU A CA 1
ATOM 6045 C C . LEU A 1 751 ? -27.359 -37.344 -19.391 1 95.19 751 LEU A C 1
ATOM 6047 O O . LEU A 1 751 ? -28.141 -37.438 -20.344 1 95.19 751 LEU A O 1
ATOM 6051 N N . ASP A 1 752 ? -27.766 -37.188 -18.141 1 94.5 752 ASP A N 1
ATOM 6052 C CA . ASP A 1 752 ? -29.188 -37.062 -17.828 1 94.5 752 ASP A CA 1
ATOM 6053 C C . ASP A 1 752 ? -29.781 -35.812 -18.5 1 94.5 752 ASP A C 1
ATOM 6055 O O . ASP A 1 752 ? -30.859 -35.875 -19.094 1 94.5 752 ASP A O 1
ATOM 6059 N N . LYS A 1 753 ? -29.078 -34.781 -18.406 1 95.19 753 LYS A N 1
ATOM 6060 C CA . LYS A 1 753 ? -29.516 -33.531 -19.031 1 95.19 753 LYS A CA 1
ATOM 6061 C C . LYS A 1 753 ? -29.562 -33.656 -20.547 1 95.19 753 LYS A C 1
ATOM 6063 O O . LYS A 1 753 ? -30.453 -33.094 -21.203 1 95.19 753 LYS A O 1
ATOM 6068 N N . PHE A 1 754 ? -28.719 -34.406 -21.141 1 95.62 754 PHE A N 1
ATOM 6069 C CA . PHE A 1 754 ? -28.688 -34.656 -22.578 1 95.62 754 PHE A CA 1
ATOM 6070 C C . PHE A 1 754 ? -29.906 -35.469 -23.031 1 95.62 754 PHE A C 1
ATOM 6072 O O . PHE A 1 754 ? -30.562 -35.094 -24.016 1 95.62 754 PHE A O 1
ATOM 6079 N N . LEU A 1 755 ? -30.141 -36.5 -22.281 1 95.94 755 LEU A N 1
ATOM 6080 C CA . LEU A 1 755 ? -31.266 -37.344 -22.656 1 95.94 755 LEU A CA 1
ATOM 6081 C C . LEU A 1 755 ? -32.562 -36.562 -22.625 1 95.94 755 LEU A C 1
ATOM 6083 O O . LEU A 1 755 ? -33.438 -36.781 -23.484 1 95.94 755 LEU A O 1
ATOM 6087 N N . GLU A 1 756 ? -32.625 -35.656 -21.703 1 95.5 756 GLU A N 1
ATOM 6088 C CA . GLU A 1 756 ? -33.812 -34.781 -21.641 1 95.5 756 GLU A CA 1
ATOM 6089 C C . GLU A 1 756 ? -33.844 -33.812 -22.812 1 95.5 756 GLU A C 1
ATOM 6091 O O . GLU A 1 756 ? -34.875 -33.594 -23.438 1 95.5 756 GLU A O 1
ATOM 6096 N N . ALA A 1 757 ? -32.719 -33.281 -23.109 1 95.69 757 ALA A N 1
ATOM 6097 C CA . ALA A 1 757 ? -32.625 -32.344 -24.219 1 95.69 757 ALA A CA 1
ATOM 6098 C C . ALA A 1 757 ? -32.875 -33.031 -25.562 1 95.69 757 ALA A C 1
ATOM 6100 O O . ALA A 1 757 ? -33.469 -32.438 -26.469 1 95.69 757 ALA A O 1
ATOM 6101 N N . GLU A 1 758 ? -32.375 -34.281 -25.734 1 95.62 758 GLU A N 1
ATOM 6102 C CA . GLU A 1 758 ? -32.562 -35.062 -26.953 1 95.62 758 GLU A CA 1
ATOM 6103 C C . GLU A 1 758 ? -34.062 -35.344 -27.172 1 95.62 758 GLU A C 1
ATOM 6105 O O . GLU A 1 758 ? -34.531 -35.25 -28.312 1 95.62 758 GLU A O 1
ATOM 6110 N N . ARG A 1 759 ? -34.844 -35.594 -26.172 1 96.19 759 ARG A N 1
ATOM 6111 C CA . ARG A 1 759 ? -36.281 -35.844 -26.266 1 96.19 759 ARG A CA 1
ATOM 6112 C C . ARG A 1 759 ? -37.031 -34.562 -26.625 1 96.19 759 ARG A C 1
ATOM 6114 O O . ARG A 1 759 ? -37.969 -34.562 -27.422 1 96.19 759 ARG A O 1
ATOM 6121 N N . ASP A 1 760 ? -36.594 -33.562 -26.016 1 95.62 760 ASP A N 1
ATOM 6122 C CA . ASP A 1 760 ? -37.188 -32.281 -26.312 1 95.62 760 ASP A CA 1
ATOM 6123 C C . ASP A 1 760 ? -36.938 -31.875 -27.766 1 95.62 760 ASP A C 1
ATOM 6125 O O . ASP A 1 760 ? -37.812 -31.328 -28.438 1 95.62 760 ASP A O 1
ATOM 6129 N N . ALA A 1 761 ? -35.688 -32.062 -28.219 1 95 761 ALA A N 1
ATOM 6130 C CA . ALA A 1 761 ? -35.344 -31.75 -29.609 1 95 761 ALA A CA 1
ATOM 6131 C C . ALA A 1 761 ? -36.156 -32.594 -30.578 1 95 761 ALA A C 1
ATOM 6133 O O . ALA A 1 761 ? -36.562 -32.094 -31.641 1 95 761 ALA A O 1
ATOM 6134 N N . TYR A 1 762 ? -36.375 -33.875 -30.312 1 95.19 762 TYR A N 1
ATOM 6135 C CA . TYR A 1 762 ? -37.219 -34.75 -31.109 1 95.19 762 TYR A CA 1
ATOM 6136 C C . TYR A 1 762 ? -38.656 -34.25 -31.188 1 95.19 762 TYR A C 1
ATOM 6138 O O . TYR A 1 762 ? -39.25 -34.188 -32.25 1 95.19 762 TYR A O 1
ATOM 6146 N N . ALA A 1 763 ? -39.188 -33.812 -30.031 1 95.25 763 ALA A N 1
ATOM 6147 C CA . ALA A 1 763 ? -40.531 -33.312 -29.969 1 95.25 763 ALA A CA 1
ATOM 6148 C C . ALA A 1 763 ? -40.688 -32.031 -30.812 1 95.25 763 ALA A C 1
ATOM 6150 O O . ALA A 1 763 ? -41.656 -31.844 -31.516 1 95.25 763 ALA A O 1
ATOM 6151 N N . SER A 1 764 ? -39.719 -31.25 -30.719 1 94.12 764 SER A N 1
ATOM 6152 C CA . SER A 1 764 ? -39.719 -30.016 -31.484 1 94.12 764 SER A CA 1
ATOM 6153 C C . SER A 1 764 ? -39.625 -30.281 -32.969 1 94.12 764 SER A C 1
ATOM 6155 O O . SER A 1 764 ? -40.281 -29.594 -33.781 1 94.12 764 SER A O 1
ATOM 6157 N N . ALA A 1 765 ? -38.75 -31.219 -33.375 1 92.62 765 ALA A N 1
ATOM 6158 C CA . ALA A 1 765 ? -38.594 -31.578 -34.781 1 92.62 765 ALA A CA 1
ATOM 6159 C C . ALA A 1 765 ? -39.906 -32.188 -35.344 1 92.62 765 ALA A C 1
ATOM 6161 O O . ALA A 1 765 ? -40.25 -31.938 -36.5 1 92.62 765 ALA A O 1
ATOM 6162 N N . LYS A 1 766 ? -40.531 -32.969 -34.562 1 92.69 766 LYS A N 1
ATOM 6163 C CA . LYS A 1 766 ? -41.812 -33.562 -34.938 1 92.69 766 LYS A CA 1
ATOM 6164 C C . LYS A 1 766 ? -42.844 -32.469 -35.188 1 92.69 766 LYS A C 1
ATOM 6166 O O . LYS A 1 766 ? -43.562 -32.531 -36.188 1 92.69 766 LYS A O 1
ATOM 6171 N N . VAL A 1 767 ? -42.906 -31.5 -34.312 1 92.56 767 VAL A N 1
ATOM 6172 C CA . VAL A 1 767 ? -43.875 -30.422 -34.438 1 92.56 767 VAL A CA 1
ATOM 6173 C C . VAL A 1 767 ? -43.594 -29.609 -35.688 1 92.56 767 VAL A C 1
ATOM 6175 O O . VAL A 1 767 ? -44.5 -29.234 -36.438 1 92.56 767 VAL A O 1
ATOM 6178 N N . ARG A 1 768 ? -42.375 -29.328 -35.938 1 89.25 768 ARG A N 1
ATOM 6179 C CA . ARG A 1 768 ? -41.969 -28.562 -37.094 1 89.25 768 ARG A CA 1
ATOM 6180 C C . ARG A 1 768 ? -42.344 -29.297 -38.375 1 89.25 768 ARG A C 1
ATOM 6182 O O . ARG A 1 768 ? -42.75 -28.672 -39.375 1 89.25 768 ARG A O 1
ATOM 6189 N N . TYR A 1 769 ? -42.125 -30.594 -38.438 1 88.81 769 TYR A N 1
ATOM 6190 C CA . TYR A 1 769 ? -42.469 -31.391 -39.594 1 88.81 769 TYR A CA 1
ATOM 6191 C C . TYR A 1 769 ? -43.969 -31.422 -39.844 1 88.81 769 TYR A C 1
ATOM 6193 O O . TYR A 1 769 ? -44.438 -31.297 -40.969 1 88.81 769 TYR A O 1
ATOM 6201 N N . GLU A 1 770 ? -44.719 -31.578 -38.844 1 87.12 770 GLU A N 1
ATOM 6202 C CA . GLU A 1 770 ? -46.188 -31.609 -38.969 1 87.12 770 GLU A CA 1
ATOM 6203 C C . GLU A 1 770 ? -46.75 -30.281 -39.438 1 87.12 770 GLU A C 1
ATOM 6205 O O . GLU A 1 770 ? -47.688 -30.234 -40.219 1 87.12 770 GLU A O 1
ATOM 6210 N N . GLN A 1 771 ? -46.125 -29.297 -39.094 1 85.81 771 GLN A N 1
ATOM 6211 C CA . GLN A 1 771 ? -46.531 -27.984 -39.562 1 85.81 771 GLN A CA 1
ATOM 6212 C C . GLN A 1 771 ? -46.219 -27.812 -41.031 1 85.81 771 GLN A C 1
ATOM 6214 O O . GLN A 1 771 ? -46.969 -27.188 -41.781 1 85.81 771 GLN A O 1
ATOM 6219 N N . ARG A 1 772 ? -45.094 -28.312 -41.406 1 81.94 772 ARG A N 1
ATOM 6220 C CA . ARG A 1 772 ? -44.656 -28.219 -42.812 1 81.94 772 ARG A CA 1
ATOM 6221 C C . ARG A 1 772 ? -45.562 -29.047 -43.719 1 81.94 772 ARG A C 1
ATOM 6223 O O . ARG A 1 772 ? -45.844 -28.672 -44.844 1 81.94 772 ARG A O 1
ATOM 6230 N N . LEU A 1 773 ? -46 -30.172 -43.25 1 79.06 773 LEU A N 1
ATOM 6231 C CA . LEU A 1 773 ? -46.906 -31.047 -44 1 79.06 773 LEU A CA 1
ATOM 6232 C C . LEU A 1 773 ? -48.219 -30.359 -44.281 1 79.06 773 LEU A C 1
ATOM 6234 O O . LEU A 1 773 ? -48.812 -30.547 -45.344 1 79.06 773 LEU A O 1
ATOM 6238 N N . ASN A 1 774 ? -48.656 -29.562 -43.375 1 73.19 774 ASN A N 1
ATOM 6239 C CA . ASN A 1 774 ? -49.969 -28.906 -43.5 1 73.19 774 ASN A CA 1
ATOM 6240 C C . ASN A 1 774 ? -49.844 -27.625 -44.344 1 73.19 774 ASN A C 1
ATOM 6242 O O . ASN A 1 774 ? -50.844 -27.031 -44.719 1 73.19 774 ASN A O 1
ATOM 6246 N N . SER A 1 775 ? -48.625 -27.266 -44.594 1 68.06 775 SER A N 1
ATOM 6247 C CA . SER A 1 775 ? -48.469 -26.016 -45.344 1 68.06 775 SER A CA 1
ATOM 6248 C C . SER A 1 775 ? -48.281 -26.297 -46.844 1 68.06 775 SER A C 1
ATOM 6250 O O . SER A 1 775 ? -47.969 -27.422 -47.219 1 68.06 775 SER A O 1
ATOM 6252 N N . THR A 1 776 ? -48.781 -25.453 -47.812 1 59.38 776 THR A N 1
ATOM 6253 C CA . THR A 1 776 ? -48.719 -25.5 -49.281 1 59.38 776 THR A CA 1
ATOM 6254 C C . THR A 1 776 ? -47.281 -25.797 -49.75 1 59.38 776 THR A C 1
ATOM 6256 O O . THR A 1 776 ? -47.062 -26.078 -50.906 1 59.38 776 THR A O 1
ATOM 6259 N N . GLN A 1 777 ? -46.312 -25.734 -49 1 53.62 777 GLN A N 1
ATOM 6260 C CA . GLN A 1 777 ? -44.906 -25.922 -49.344 1 53.62 777 GLN A CA 1
ATOM 6261 C C . GLN A 1 777 ? -44.594 -27.391 -49.531 1 53.62 777 GLN A C 1
ATOM 6263 O O . GLN A 1 777 ? -43.562 -27.734 -50.156 1 53.62 777 GLN A O 1
ATOM 6268 N N . HIS A 1 778 ? -45.375 -28.219 -49 1 56.19 778 HIS A N 1
ATOM 6269 C CA . HIS A 1 778 ? -45.188 -29.656 -49.062 1 56.19 778 HIS A CA 1
ATOM 6270 C C . HIS A 1 778 ? -45.25 -30.156 -50.5 1 56.19 778 HIS A C 1
ATOM 6272 O O . HIS A 1 778 ? -44.562 -31.109 -50.875 1 56.19 778 HIS A O 1
ATOM 6278 N N . ALA A 1 779 ? -46.125 -29.562 -51.375 1 51.59 779 ALA A N 1
ATOM 6279 C CA . ALA A 1 779 ? -46.25 -29.953 -52.781 1 51.59 779 ALA A CA 1
ATOM 6280 C C . ALA A 1 779 ? -44.938 -29.75 -53.531 1 51.59 779 ALA A C 1
ATOM 6282 O O . ALA A 1 779 ? -44.594 -30.547 -54.406 1 51.59 779 ALA A O 1
ATOM 6283 N N . ALA A 1 780 ? -44.219 -28.625 -53.25 1 47.41 780 ALA A N 1
ATOM 6284 C CA . ALA A 1 780 ? -43.031 -28.297 -54.031 1 47.41 780 ALA A CA 1
ATOM 6285 C C . ALA A 1 780 ? -41.875 -29.281 -53.719 1 47.41 780 ALA A C 1
ATOM 6287 O O . ALA A 1 780 ? -41.031 -29.531 -54.594 1 47.41 780 ALA A O 1
ATOM 6288 N N . ILE A 1 781 ? -41.781 -29.922 -52.531 1 51.16 781 ILE A N 1
ATOM 6289 C CA . ILE A 1 781 ? -40.688 -30.828 -52.188 1 51.16 781 ILE A CA 1
ATOM 6290 C C . ILE A 1 781 ? -40.875 -32.156 -52.906 1 51.16 781 ILE A C 1
ATOM 6292 O O . ILE A 1 781 ? -39.938 -32.906 -53.156 1 51.16 781 ILE A O 1
ATOM 6296 N N . HIS A 1 782 ? -42.156 -32.5 -53.25 1 51.28 782 HIS A N 1
ATOM 6297 C CA . HIS A 1 782 ? -42.438 -33.719 -54 1 51.28 782 HIS A CA 1
ATOM 6298 C C . HIS A 1 782 ? -41.656 -33.812 -55.281 1 51.28 782 HIS A C 1
ATOM 6300 O O . HIS A 1 782 ? -41.25 -34.875 -55.719 1 51.28 782 HIS A O 1
ATOM 6306 N N . ASN A 1 783 ? -41.562 -32.719 -56.094 1 46.75 783 ASN A N 1
ATOM 6307 C CA . ASN A 1 783 ? -41.031 -32.75 -57.438 1 46.75 783 ASN A CA 1
ATOM 6308 C C . ASN A 1 783 ? -39.5 -32.969 -57.438 1 46.75 783 ASN A C 1
ATOM 6310 O O . ASN A 1 783 ? -38.938 -33.406 -58.438 1 46.75 783 ASN A O 1
ATOM 6314 N N . GLN A 1 784 ? -38.688 -32.344 -56.594 1 49.56 784 GLN A N 1
ATOM 6315 C CA . GLN A 1 784 ? -37.281 -32.219 -56.938 1 49.56 784 GLN A CA 1
ATOM 6316 C C . GLN A 1 784 ? -36.438 -33.281 -56.219 1 49.56 784 GLN A C 1
ATOM 6318 O O . GLN A 1 784 ? -35.25 -33.438 -56.469 1 49.56 784 GLN A O 1
ATOM 6323 N N . GLY A 1 785 ? -36.969 -34.562 -55.375 1 62.41 785 GLY A N 1
ATOM 6324 C CA . GLY A 1 785 ? -35.906 -35.406 -54.812 1 62.41 785 GLY A CA 1
ATOM 6325 C C . GLY A 1 785 ? -36.438 -36.625 -54.125 1 62.41 785 GLY A C 1
ATOM 6326 O O . GLY A 1 785 ? -37.438 -37.219 -54.531 1 62.41 785 GLY A O 1
ATOM 6327 N N . PHE A 1 786 ? -35.844 -37.406 -53 1 79.94 786 PHE A N 1
ATOM 6328 C CA . PHE A 1 786 ? -36.125 -38.594 -52.219 1 79.94 786 PHE A CA 1
ATOM 6329 C C . PHE A 1 786 ? -37.438 -38.406 -51.438 1 79.94 786 PHE A C 1
ATOM 6331 O O . PHE A 1 786 ? -37.625 -37.406 -50.75 1 79.94 786 PHE A O 1
ATOM 6338 N N . TYR A 1 787 ? -38.531 -39.281 -51.75 1 83.06 787 TYR A N 1
ATOM 6339 C CA . TYR A 1 787 ? -39.781 -39.25 -51.031 1 83.06 787 TYR A CA 1
ATOM 6340 C C . TYR A 1 787 ? -40.094 -40.594 -50.406 1 83.06 787 TYR A C 1
ATOM 6342 O O . TYR A 1 787 ? -40.5 -41.562 -51.094 1 83.06 787 TYR A O 1
ATOM 6350 N N . PRO A 1 788 ? -39.969 -40.75 -49.062 1 86.44 788 PRO A N 1
ATOM 6351 C CA . PRO A 1 788 ? -40.156 -42.031 -48.406 1 86.44 788 PRO A CA 1
ATOM 6352 C C . PRO A 1 788 ? -41.625 -42.469 -48.375 1 86.44 788 PRO A C 1
ATOM 6354 O O . PRO A 1 788 ? -42.5 -41.625 -48.5 1 86.44 788 PRO A O 1
ATOM 6357 N N . ASP A 1 789 ? -41.906 -43.688 -48.25 1 84.38 789 ASP A N 1
ATOM 6358 C CA . ASP A 1 789 ? -43.25 -44.25 -48.281 1 84.38 789 ASP A CA 1
ATOM 6359 C C . ASP A 1 789 ? -44.062 -43.781 -47.094 1 84.38 789 ASP A C 1
ATOM 6361 O O . ASP A 1 789 ? -45.281 -43.625 -47.188 1 84.38 789 ASP A O 1
ATOM 6365 N N . ASP A 1 790 ? -43.344 -43.5 -46.031 1 88 790 ASP A N 1
ATOM 6366 C CA . ASP A 1 790 ? -44 -43.062 -44.812 1 88 790 ASP A CA 1
ATOM 6367 C C . ASP A 1 790 ? -43.875 -41.562 -44.625 1 88 790 ASP A C 1
ATOM 6369 O O . ASP A 1 790 ? -43.688 -41.094 -43.5 1 88 790 ASP A O 1
ATOM 6373 N N . ALA A 1 791 ? -43.906 -40.812 -45.688 1 86.5 791 ALA A N 1
ATOM 6374 C CA . ALA A 1 791 ? -43.688 -39.344 -45.656 1 86.5 791 ALA A CA 1
ATOM 6375 C C . ALA A 1 791 ? -44.719 -38.656 -44.812 1 86.5 791 ALA A C 1
ATOM 6377 O O . ALA A 1 791 ? -44.5 -37.562 -44.312 1 86.5 791 ALA A O 1
ATOM 6378 N N . HIS A 1 792 ? -45.844 -39.312 -44.531 1 84.69 792 HIS A N 1
ATOM 6379 C CA . HIS A 1 792 ? -46.938 -38.688 -43.812 1 84.69 792 HIS A CA 1
ATOM 6380 C C . HIS A 1 792 ? -46.719 -38.812 -42.312 1 84.69 792 HIS A C 1
ATOM 6382 O O . HIS A 1 792 ? -47.406 -38.156 -41.531 1 84.69 792 HIS A O 1
ATOM 6388 N N . THR A 1 793 ? -45.781 -39.781 -41.906 1 89 793 THR A N 1
ATOM 6389 C CA . THR A 1 793 ? -45.5 -39.969 -40.469 1 89 793 THR A CA 1
ATOM 6390 C C . THR A 1 793 ? -44.031 -39.625 -40.188 1 89 793 THR A C 1
ATOM 6392 O O . THR A 1 793 ? -43.125 -40.125 -40.844 1 89 793 THR A O 1
ATOM 6395 N N . PHE A 1 794 ? -43.906 -38.781 -39.25 1 92 794 PHE A N 1
ATOM 6396 C CA . PHE A 1 794 ? -42.531 -38.438 -38.844 1 92 794 PHE A CA 1
ATOM 6397 C C . PHE A 1 794 ? -41.781 -39.656 -38.344 1 92 794 PHE A C 1
ATOM 6399 O O . PHE A 1 794 ? -42.375 -40.594 -37.812 1 92 794 PHE A O 1
ATOM 6406 N N . ILE A 1 795 ? -40.531 -39.688 -38.438 1 92.88 795 ILE A N 1
ATOM 6407 C CA . ILE A 1 795 ? -39.688 -40.812 -38.062 1 92.88 795 ILE A CA 1
ATOM 6408 C C . ILE A 1 795 ? -39.844 -41.156 -36.594 1 92.88 795 ILE A C 1
ATOM 6410 O O . ILE A 1 795 ? -40.156 -40.281 -35.781 1 92.88 795 ILE A O 1
ATOM 6414 N N . SER A 1 796 ? -39.688 -42.406 -36.219 1 94.06 796 SER A N 1
ATOM 6415 C CA . SER A 1 796 ? -39.75 -42.812 -34.844 1 94.06 796 SER A CA 1
ATOM 6416 C C . SER A 1 796 ? -38.562 -42.312 -34.031 1 94.06 796 SER A C 1
ATOM 6418 O O . SER A 1 796 ? -37.531 -41.938 -34.625 1 94.06 796 SER A O 1
ATOM 6420 N N . PHE A 1 797 ? -38.719 -42.281 -32.812 1 94.94 797 PHE A N 1
ATOM 6421 C CA . PHE A 1 797 ? -37.656 -41.812 -31.938 1 94.94 797 PHE A CA 1
ATOM 6422 C C . PHE A 1 797 ? -36.406 -42.719 -32.094 1 94.94 797 PHE A C 1
ATOM 6424 O O . PHE A 1 797 ? -35.281 -42.219 -32.125 1 94.94 797 PHE A O 1
ATOM 6431 N N . GLU A 1 798 ? -36.625 -43.906 -32.281 1 93.75 798 GLU A N 1
ATOM 6432 C CA . GLU A 1 798 ? -35.531 -44.875 -32.438 1 93.75 798 GLU A CA 1
ATOM 6433 C C . GLU A 1 798 ? -34.75 -44.594 -33.719 1 93.75 798 GLU A C 1
ATOM 6435 O O . GLU A 1 798 ? -33.531 -44.719 -33.719 1 93.75 798 GLU A O 1
ATOM 6440 N N . GLU A 1 799 ? -35.5 -44.281 -34.688 1 92.94 799 GLU A N 1
ATOM 6441 C CA . GLU A 1 799 ? -34.812 -43.938 -35.938 1 92.94 799 GLU A CA 1
ATOM 6442 C C . GLU A 1 799 ? -34.094 -42.594 -35.812 1 92.94 799 GLU A C 1
ATOM 6444 O O . GLU A 1 799 ? -33.031 -42.406 -36.406 1 92.94 799 GLU A O 1
ATOM 6449 N N . TYR A 1 800 ? -34.719 -41.781 -35.031 1 93.06 800 TYR A N 1
ATOM 6450 C CA . TYR A 1 800 ? -34.156 -40.438 -34.812 1 93.06 800 TYR A CA 1
ATOM 6451 C C . TYR A 1 800 ? -32.812 -40.531 -34.156 1 93.06 800 TYR A C 1
ATOM 6453 O O . TYR A 1 800 ? -31.859 -39.844 -34.531 1 93.06 800 TYR A O 1
ATOM 6461 N N . ILE A 1 801 ? -32.594 -41.469 -33.156 1 93.88 801 ILE A N 1
ATOM 6462 C CA . ILE A 1 801 ? -31.375 -41.469 -32.344 1 93.88 801 ILE A CA 1
ATOM 6463 C C . ILE A 1 801 ? -30.391 -42.5 -32.875 1 93.88 801 ILE A C 1
ATOM 6465 O O . ILE A 1 801 ? -29.328 -42.719 -32.281 1 93.88 801 ILE A O 1
ATOM 6469 N N . ARG A 1 802 ? -30.609 -43.031 -33.938 1 90.69 802 ARG A N 1
ATOM 6470 C CA . ARG A 1 802 ? -29.844 -44.156 -34.438 1 90.69 802 ARG A CA 1
ATOM 6471 C C . ARG A 1 802 ? -28.375 -43.75 -34.656 1 90.69 802 ARG A C 1
ATOM 6473 O O . ARG A 1 802 ? -27.469 -44.562 -34.406 1 90.69 802 ARG A O 1
ATOM 6480 N N . TYR A 1 803 ? -28.094 -42.594 -35.125 1 91.19 803 TYR A N 1
ATOM 6481 C CA . TYR A 1 803 ? -26.734 -42.156 -35.469 1 91.19 803 TYR A CA 1
ATOM 6482 C C . TYR A 1 803 ? -26.297 -40.969 -34.625 1 91.19 803 TYR A C 1
ATOM 6484 O O . TYR A 1 803 ? -25.625 -40.062 -35.125 1 91.19 803 TYR A O 1
ATOM 6492 N N . ARG A 1 804 ? -26.688 -40.969 -33.344 1 90.94 804 ARG A N 1
ATOM 6493 C CA . ARG A 1 804 ? -26.484 -39.812 -32.469 1 90.94 804 ARG A CA 1
ATOM 6494 C C . ARG A 1 804 ? -25 -39.562 -32.188 1 90.94 804 ARG A C 1
ATOM 6496 O O . ARG A 1 804 ? -24.578 -38.469 -31.906 1 90.94 804 ARG A O 1
ATOM 6503 N N . GLU A 1 805 ? -24.078 -40.594 -32.312 1 91.94 805 GLU A N 1
ATOM 6504 C CA . GLU A 1 805 ? -22.641 -40.406 -32.094 1 91.94 805 GLU A CA 1
ATOM 6505 C C . GLU A 1 805 ? -21.953 -40.062 -33.406 1 91.94 805 GLU A C 1
ATOM 6507 O O . GLU A 1 805 ? -20.844 -39.5 -33.406 1 91.94 805 GLU A O 1
ATOM 6512 N N . LEU A 1 806 ? -22.594 -40.344 -34.531 1 89.62 806 LEU A N 1
ATOM 6513 C CA . LEU A 1 806 ? -21.938 -40.219 -35.844 1 89.62 806 LEU A CA 1
ATOM 6514 C C . LEU A 1 806 ? -22.312 -38.938 -36.531 1 89.62 806 LEU A C 1
ATOM 6516 O O . LEU A 1 806 ? -21.578 -38.469 -37.438 1 89.62 806 LEU A O 1
ATOM 6520 N N . LEU A 1 807 ? -23.469 -38.375 -36.094 1 89.06 807 LEU A N 1
ATOM 6521 C CA . LEU A 1 807 ? -23.938 -37.156 -36.75 1 89.06 807 LEU A CA 1
ATOM 6522 C C . LEU A 1 807 ? -24.188 -36.062 -35.719 1 89.06 807 LEU A C 1
ATOM 6524 O O . LEU A 1 807 ? -24.438 -36.344 -34.562 1 89.06 807 LEU A O 1
ATOM 6528 N N . GLY A 1 808 ? -24.172 -34.844 -36.25 1 87.69 808 GLY A N 1
ATOM 6529 C CA . GLY A 1 808 ? -24.547 -33.719 -35.438 1 87.69 808 GLY A CA 1
ATOM 6530 C C . GLY A 1 808 ? -26.016 -33.344 -35.531 1 87.69 808 GLY A C 1
ATOM 6531 O O . GLY A 1 808 ? -26.609 -33.406 -36.625 1 87.69 808 GLY A O 1
ATOM 6532 N N . TYR A 1 809 ? -26.672 -33.062 -34.5 1 87.12 809 TYR A N 1
ATOM 6533 C CA . TYR A 1 809 ? -28.109 -32.75 -34.469 1 87.12 809 TYR A CA 1
ATOM 6534 C C . TYR A 1 809 ? -28.359 -31.266 -34.344 1 87.12 809 TYR A C 1
ATOM 6536 O O . TYR A 1 809 ? -29.438 -30.766 -34.656 1 87.12 809 TYR A O 1
ATOM 6544 N N . GLY A 1 810 ? -27.391 -30.5 -33.719 1 84.62 810 GLY A N 1
ATOM 6545 C CA . GLY A 1 810 ? -27.391 -29.047 -33.781 1 84.62 810 GLY A CA 1
ATOM 6546 C C . GLY A 1 810 ? -28.203 -28.406 -32.656 1 84.62 810 GLY A C 1
ATOM 6547 O O . GLY A 1 810 ? -28.516 -27.219 -32.719 1 84.62 810 GLY A O 1
ATOM 6548 N N . PHE A 1 811 ? -28.719 -29.141 -31.641 1 89.44 811 PHE A N 1
ATOM 6549 C CA . PHE A 1 811 ? -29.438 -28.531 -30.516 1 89.44 811 PHE A CA 1
ATOM 6550 C C . PHE A 1 811 ? -28.484 -28.297 -29.344 1 89.44 811 PHE A C 1
ATOM 6552 O O . PHE A 1 811 ? -27.406 -28.859 -29.281 1 89.44 811 PHE A O 1
ATOM 6559 N N . THR A 1 812 ? -28.938 -27.406 -28.453 1 90.62 812 THR A N 1
ATOM 6560 C CA . THR A 1 812 ? -28.125 -27.094 -27.281 1 90.62 812 THR A CA 1
ATOM 6561 C C . THR A 1 812 ? -28.078 -28.281 -26.328 1 90.62 812 THR A C 1
ATOM 6563 O O . THR A 1 812 ? -29.125 -28.844 -25.984 1 90.62 812 THR A O 1
ATOM 6566 N N . GLY A 1 813 ? -26.953 -28.594 -26 1 92 813 GLY A N 1
ATOM 6567 C CA . GLY A 1 813 ? -26.797 -29.734 -25.094 1 92 813 GLY A CA 1
ATOM 6568 C C . GLY A 1 813 ? -26.672 -31.062 -25.828 1 92 813 GLY A C 1
ATOM 6569 O O . GLY A 1 813 ? -26.938 -32.125 -25.25 1 92 813 GLY A O 1
ATOM 6570 N N . GLU A 1 814 ? -26.328 -31 -27.047 1 93.19 814 GLU A N 1
ATOM 6571 C CA . GLU A 1 814 ? -26.203 -32.219 -27.828 1 93.19 814 GLU A CA 1
ATOM 6572 C C . GLU A 1 814 ? -25.016 -33.062 -27.344 1 93.19 814 GLU A C 1
ATOM 6574 O O . GLU A 1 814 ? -24.234 -32.625 -26.516 1 93.19 814 GLU A O 1
ATOM 6579 N N . LEU A 1 815 ? -24.828 -34.219 -27.828 1 94.44 815 LEU A N 1
ATOM 6580 C CA . LEU A 1 815 ? -23.922 -35.219 -27.281 1 94.44 815 LEU A CA 1
ATOM 6581 C C . LEU A 1 815 ? -22.469 -34.781 -27.453 1 94.44 815 LEU A C 1
ATOM 6583 O O . LEU A 1 815 ? -21.625 -35.062 -26.594 1 94.44 815 LEU A O 1
ATOM 6587 N N . LYS A 1 816 ? -22.156 -34.125 -28.484 1 93.88 816 LYS A N 1
ATOM 6588 C CA . LYS A 1 816 ? -20.812 -33.625 -28.703 1 93.88 816 LYS A CA 1
ATOM 6589 C C . LYS A 1 816 ? -20.375 -32.688 -27.594 1 93.88 816 LYS A C 1
ATOM 6591 O O . LYS A 1 816 ? -19.25 -32.75 -27.125 1 93.88 816 LYS A O 1
ATOM 6596 N N . GLU A 1 817 ? -21.297 -31.812 -27.234 1 94.12 817 GLU A N 1
ATOM 6597 C CA . GLU A 1 817 ? -21 -30.859 -26.172 1 94.12 817 GLU A CA 1
ATOM 6598 C C . GLU A 1 817 ? -20.75 -31.562 -24.844 1 94.12 817 GLU A C 1
ATOM 6600 O O . GLU A 1 817 ? -19.875 -31.188 -24.078 1 94.12 817 GLU A O 1
ATOM 6605 N N . VAL A 1 818 ? -21.562 -32.531 -24.609 1 95.62 818 VAL A N 1
ATOM 6606 C CA . VAL A 1 818 ? -21.391 -33.312 -23.391 1 95.62 818 VAL A CA 1
ATOM 6607 C C . VAL A 1 818 ? -20.047 -34.031 -23.422 1 95.62 818 VAL A C 1
ATOM 6609 O O . VAL A 1 818 ? -19.344 -34.062 -22.406 1 95.62 818 VAL A O 1
ATOM 6612 N N . TYR A 1 819 ? -19.734 -34.562 -24.562 1 95.62 819 TYR A N 1
ATOM 6613 C CA . TYR A 1 819 ? -18.469 -35.25 -24.75 1 95.62 819 TYR A CA 1
ATOM 6614 C C . TYR A 1 819 ? -17.297 -34.312 -24.453 1 95.62 819 TYR A C 1
ATOM 6616 O O . TYR A 1 819 ? -16.375 -34.688 -23.719 1 95.62 819 TYR A O 1
ATOM 6624 N N . GLU A 1 820 ? -17.344 -33.188 -24.953 1 93.81 820 GLU A N 1
ATOM 6625 C CA . GLU A 1 820 ? -16.281 -32.219 -24.75 1 93.81 820 GLU A CA 1
ATOM 6626 C C . GLU A 1 820 ? -16.234 -31.75 -23.297 1 93.81 820 GLU A C 1
ATOM 6628 O O . GLU A 1 820 ? -15.141 -31.547 -22.75 1 93.81 820 GLU A O 1
ATOM 6633 N N . LYS A 1 821 ? -17.359 -31.562 -22.688 1 94.88 821 LYS A N 1
ATOM 6634 C CA . LYS A 1 821 ? -17.406 -31.141 -21.281 1 94.88 821 LYS A CA 1
ATOM 6635 C C . LYS A 1 821 ? -16.828 -32.188 -20.359 1 94.88 821 LYS A C 1
ATOM 6637 O O . LYS A 1 821 ? -16.172 -31.875 -19.359 1 94.88 821 LYS A O 1
ATOM 6642 N N . LEU A 1 822 ? -17.078 -33.406 -20.688 1 95.62 822 LEU A N 1
ATOM 6643 C CA . LEU A 1 822 ? -16.547 -34.5 -19.875 1 95.62 822 LEU A CA 1
ATOM 6644 C C . LEU A 1 822 ? -15.023 -34.562 -19.984 1 95.62 822 LEU A C 1
ATOM 6646 O O . LEU A 1 822 ? -14.344 -34.875 -19 1 95.62 822 LEU A O 1
ATOM 6650 N N . LEU A 1 823 ? -14.492 -34.188 -21.109 1 94.5 823 LEU A N 1
ATOM 6651 C CA . LEU A 1 823 ? -13.055 -34.25 -21.344 1 94.5 823 LEU A CA 1
ATOM 6652 C C . LEU A 1 823 ? -12.352 -33.031 -20.75 1 94.5 823 LEU A C 1
ATOM 6654 O O . LEU A 1 823 ? -11.125 -33.031 -20.609 1 94.5 823 LEU A O 1
ATOM 6658 N N . GLN A 1 824 ? -13.125 -32.125 -20.344 1 93.12 824 GLN A N 1
ATOM 6659 C CA . GLN A 1 824 ? -12.57 -30.875 -19.891 1 93.12 824 GLN A CA 1
ATOM 6660 C C . GLN A 1 824 ? -11.844 -31.031 -18.562 1 93.12 824 GLN A C 1
ATOM 6662 O O . GLN A 1 824 ? -12.352 -31.688 -17.641 1 93.12 824 GLN A O 1
ATOM 6667 N N . ARG A 1 825 ? -10.633 -30.453 -18.469 1 91.62 825 ARG A N 1
ATOM 6668 C CA . ARG A 1 825 ? -9.852 -30.438 -17.234 1 91.62 825 ARG A CA 1
ATOM 6669 C C . ARG A 1 825 ? -10.227 -29.234 -16.359 1 91.62 825 ARG A C 1
ATOM 6671 O O . ARG A 1 825 ? -10.578 -28.188 -16.875 1 91.62 825 ARG A O 1
ATOM 6678 N N . PRO A 1 826 ? -10.148 -29.469 -15.031 1 91.38 826 PRO A N 1
ATOM 6679 C CA . PRO A 1 826 ? -10.5 -28.375 -14.133 1 91.38 826 PRO A CA 1
ATOM 6680 C C . PRO A 1 826 ? -9.453 -27.266 -14.109 1 91.38 826 PRO A C 1
ATOM 6682 O O . PRO A 1 826 ? -8.289 -27.5 -14.438 1 91.38 826 PRO A O 1
ATOM 6685 N N . GLU A 1 827 ? -9.883 -26.062 -13.781 1 88.44 827 GLU A N 1
ATOM 6686 C CA . GLU A 1 827 ? -8.992 -24.922 -13.641 1 88.44 827 GLU A CA 1
ATOM 6687 C C . GLU A 1 827 ? -8.641 -24.672 -12.172 1 88.44 827 GLU A C 1
ATOM 6689 O O . GLU A 1 827 ? -9.484 -24.844 -11.289 1 88.44 827 GLU A O 1
ATOM 6694 N N . GLN A 1 828 ? -7.434 -24.312 -12 1 89.44 828 GLN A N 1
ATOM 6695 C CA . GLN A 1 828 ? -6.984 -23.984 -10.648 1 89.44 828 GLN A CA 1
ATOM 6696 C C . GLN A 1 828 ? -7.668 -22.734 -10.133 1 89.44 828 GLN A C 1
ATOM 6698 O O . GLN A 1 828 ? -7.707 -21.703 -10.82 1 89.44 828 GLN A O 1
ATOM 6703 N N . GLN A 1 829 ? -8.258 -22.844 -8.984 1 87 829 GLN A N 1
ATOM 6704 C CA . GLN A 1 829 ? -8.852 -21.672 -8.359 1 87 829 GLN A CA 1
ATOM 6705 C C . GLN A 1 829 ? -7.82 -20.906 -7.535 1 87 829 GLN A C 1
ATOM 6707 O O . GLN A 1 829 ? -7.137 -21.484 -6.695 1 87 829 GLN A O 1
ATOM 6712 N N . HIS A 1 830 ? -7.77 -19.656 -7.742 1 86.81 830 HIS A N 1
ATOM 6713 C CA . HIS A 1 830 ? -6.77 -18.812 -7.094 1 86.81 830 HIS A CA 1
ATOM 6714 C C . HIS A 1 830 ? -7.266 -18.312 -5.742 1 86.81 830 HIS A C 1
ATOM 6716 O O . HIS A 1 830 ? -8.461 -18.062 -5.566 1 86.81 830 HIS A O 1
ATOM 6722 N N . ILE A 1 831 ? -6.32 -18.219 -4.816 1 90.75 831 ILE A N 1
ATOM 6723 C CA . ILE A 1 831 ? -6.559 -17.578 -3.531 1 90.75 831 ILE A CA 1
ATOM 6724 C C . ILE A 1 831 ? -6.555 -16.047 -3.701 1 90.75 831 ILE A C 1
ATOM 6726 O O . ILE A 1 831 ? -5.859 -15.523 -4.57 1 90.75 831 ILE A O 1
ATOM 6730 N N . GLU A 1 832 ? -7.391 -15.453 -2.879 1 88.5 832 GLU A N 1
ATOM 6731 C CA . GLU A 1 832 ? -7.469 -13.992 -2.961 1 88.5 832 GLU A CA 1
ATOM 6732 C C . GLU A 1 832 ? -6.48 -13.336 -2.002 1 88.5 832 GLU A C 1
ATOM 6734 O O . GLU A 1 832 ? -6.043 -13.953 -1.03 1 88.5 832 GLU A O 1
ATOM 6739 N N . CYS A 1 833 ? -6.059 -12.133 -2.332 1 91.94 833 CYS A N 1
ATOM 6740 C CA . CYS A 1 833 ? -5.145 -11.367 -1.489 1 91.94 833 CYS A CA 1
ATOM 6741 C C . CYS A 1 833 ? -5.664 -9.961 -1.257 1 91.94 833 CYS A C 1
ATOM 6743 O O . CYS A 1 833 ? -6.207 -9.336 -2.17 1 91.94 833 CYS A O 1
ATOM 6745 N N . ASP A 1 834 ? -5.602 -9.547 0.007 1 87.62 834 ASP A N 1
ATOM 6746 C CA . ASP A 1 834 ? -5.957 -8.172 0.336 1 87.62 834 ASP A CA 1
ATOM 6747 C C . ASP A 1 834 ? -4.902 -7.195 -0.179 1 87.62 834 ASP A C 1
ATOM 6749 O O . ASP A 1 834 ? -3.756 -7.211 0.277 1 87.62 834 ASP A O 1
ATOM 6753 N N . PRO A 1 835 ? -5.262 -6.352 -1.111 1 84.94 835 PRO A N 1
ATOM 6754 C CA . PRO A 1 835 ? -4.277 -5.422 -1.668 1 84.94 835 PRO A CA 1
ATOM 6755 C C . PRO A 1 835 ? -3.744 -4.438 -0.63 1 84.94 835 PRO A C 1
ATOM 6757 O O . PRO A 1 835 ? -2.699 -3.816 -0.843 1 84.94 835 PRO A O 1
ATOM 6760 N N . ASN A 1 836 ? -4.383 -4.312 0.473 1 79.12 836 ASN A N 1
ATOM 6761 C CA . ASN A 1 836 ? -3.938 -3.408 1.527 1 79.12 836 ASN A CA 1
ATOM 6762 C C . ASN A 1 836 ? -3.441 -4.176 2.75 1 79.12 836 ASN A C 1
ATOM 6764 O O . ASN A 1 836 ? -3.197 -3.582 3.803 1 79.12 836 ASN A O 1
ATOM 6768 N N . GLY A 1 837 ? -3.312 -5.441 2.541 1 86.44 837 GLY A N 1
ATOM 6769 C CA . GLY A 1 837 ? -2.891 -6.273 3.656 1 86.44 837 GLY A CA 1
ATOM 6770 C C . GLY A 1 837 ? -1.383 -6.391 3.779 1 86.44 837 GLY A C 1
ATOM 6771 O O . GLY A 1 837 ? -0.646 -5.891 2.926 1 86.44 837 GLY A O 1
ATOM 6772 N N . ALA A 1 838 ? -0.936 -6.941 4.855 1 88.12 838 ALA A N 1
ATOM 6773 C CA . ALA A 1 838 ? 0.486 -7.066 5.164 1 88.12 838 ALA A CA 1
ATOM 6774 C C . ALA A 1 838 ? 1.193 -7.957 4.148 1 88.12 838 ALA A C 1
ATOM 6776 O O . ALA A 1 838 ? 2.322 -7.672 3.744 1 88.12 838 ALA A O 1
ATOM 6777 N N . VAL A 1 839 ? 0.536 -9.031 3.697 1 93.12 839 VAL A N 1
ATOM 6778 C CA . VAL A 1 839 ? 1.145 -9.984 2.777 1 93.12 839 VAL A CA 1
ATOM 6779 C C . VAL A 1 839 ? 1.432 -9.305 1.441 1 93.12 839 VAL A C 1
ATOM 6781 O O . VAL A 1 839 ? 2.545 -9.391 0.918 1 93.12 839 VAL A O 1
ATOM 6784 N N . PHE A 1 840 ? 0.469 -8.656 0.901 1 92.44 840 PHE A N 1
ATOM 6785 C CA . PHE A 1 840 ? 0.628 -7.969 -0.375 1 92.44 840 PHE A CA 1
ATOM 6786 C C . PHE A 1 840 ? 1.73 -6.918 -0.292 1 92.44 840 PHE A C 1
ATOM 6788 O O . PHE A 1 840 ? 2.547 -6.793 -1.207 1 92.44 840 PHE A O 1
ATOM 6795 N N . ARG A 1 841 ? 1.751 -6.27 0.799 1 87.44 841 ARG A N 1
ATOM 6796 C CA . ARG A 1 841 ? 2.738 -5.215 1.004 1 87.44 841 ARG A CA 1
ATOM 6797 C C . ARG A 1 841 ? 4.152 -5.785 1.023 1 87.44 841 ARG A C 1
ATOM 6799 O O . ARG A 1 841 ? 5.059 -5.23 0.396 1 87.44 841 ARG A O 1
ATOM 6806 N N . GLU A 1 842 ? 4.332 -6.805 1.79 1 90.94 842 GLU A N 1
ATOM 6807 C CA . GLU A 1 842 ? 5.664 -7.375 1.936 1 90.94 842 GLU A CA 1
ATOM 6808 C C . GLU A 1 842 ? 6.105 -8.086 0.657 1 90.94 842 GLU A C 1
ATOM 6810 O O . GLU A 1 842 ? 7.301 -8.219 0.396 1 90.94 842 GLU A O 1
ATOM 6815 N N . LEU A 1 843 ? 5.164 -8.602 -0.121 1 92.38 843 LEU A N 1
ATOM 6816 C CA . LEU A 1 843 ? 5.504 -9.148 -1.431 1 92.38 843 LEU A CA 1
ATOM 6817 C C . LEU A 1 843 ? 6.059 -8.062 -2.346 1 92.38 843 LEU A C 1
ATOM 6819 O O . LEU A 1 843 ? 7.012 -8.305 -3.094 1 92.38 843 LEU A O 1
ATOM 6823 N N . ASN A 1 844 ? 5.5 -6.879 -2.24 1 86.69 844 ASN A N 1
ATOM 6824 C CA . ASN A 1 844 ? 5.953 -5.762 -3.064 1 86.69 844 ASN A CA 1
ATOM 6825 C C . ASN A 1 844 ? 7.383 -5.355 -2.719 1 86.69 844 ASN A C 1
ATOM 6827 O O . ASN A 1 844 ? 8.094 -4.805 -3.557 1 86.69 844 ASN A O 1
ATOM 6831 N N . GLN A 1 845 ? 7.766 -5.594 -1.498 1 85.5 845 GLN A N 1
ATOM 6832 C CA . GLN A 1 845 ? 9.117 -5.246 -1.067 1 85.5 845 GLN A CA 1
ATOM 6833 C C . GLN A 1 845 ? 10.156 -6.156 -1.724 1 85.5 845 GLN A C 1
ATOM 6835 O O . GLN A 1 845 ? 11.352 -5.875 -1.677 1 85.5 845 GLN A O 1
ATOM 6840 N N . LEU A 1 846 ? 9.664 -7.199 -2.281 1 88.38 846 LEU A N 1
ATOM 6841 C CA . LEU A 1 846 ? 10.57 -8.117 -2.959 1 88.38 846 LEU A CA 1
ATOM 6842 C C . LEU A 1 846 ? 10.906 -7.625 -4.359 1 88.38 846 LEU A C 1
ATOM 6844 O O . LEU A 1 846 ? 11.641 -8.281 -5.098 1 88.38 846 LEU A O 1
ATOM 6848 N N . SER A 1 847 ? 10.383 -6.383 -4.57 1 81.44 847 SER A N 1
ATOM 6849 C CA . SER A 1 847 ? 10.641 -5.82 -5.895 1 81.44 847 SER A CA 1
ATOM 6850 C C . SER A 1 847 ? 12.133 -5.602 -6.125 1 81.44 847 SER A C 1
ATOM 6852 O O . SER A 1 847 ? 12.836 -5.109 -5.242 1 81.44 847 SER A O 1
ATOM 6854 N N . GLY A 1 848 ? 12.867 -6.223 -6.988 1 73.19 848 GLY A N 1
ATOM 6855 C CA . GLY A 1 848 ? 14.273 -6.086 -7.312 1 73.19 848 GLY A CA 1
ATOM 6856 C C . GLY A 1 848 ? 15.055 -7.383 -7.152 1 73.19 848 GLY A C 1
ATOM 6857 O O . GLY A 1 848 ? 16.203 -7.484 -7.602 1 73.19 848 GLY A O 1
ATOM 6858 N N . HIS A 1 849 ? 14.43 -8.156 -6.227 1 76.31 849 HIS A N 1
ATOM 6859 C CA . HIS A 1 849 ? 15.062 -9.461 -6.086 1 76.31 849 HIS A CA 1
ATOM 6860 C C . HIS A 1 849 ? 15.07 -10.219 -7.414 1 76.31 849 HIS A C 1
ATOM 6862 O O . HIS A 1 849 ? 14.016 -10.469 -7.996 1 76.31 849 HIS A O 1
ATOM 6868 N N . GLN A 1 850 ? 16.219 -10.461 -7.82 1 69.62 850 GLN A N 1
ATOM 6869 C CA . GLN A 1 850 ? 16.359 -11.141 -9.102 1 69.62 850 GLN A CA 1
ATOM 6870 C C . GLN A 1 850 ? 16.219 -12.656 -8.938 1 69.62 850 GLN A C 1
ATOM 6872 O O . GLN A 1 850 ? 16.391 -13.188 -7.84 1 69.62 850 GLN A O 1
ATOM 6877 N N . ASN A 1 851 ? 15.57 -13.391 -9.664 1 72 851 ASN A N 1
ATOM 6878 C CA . ASN A 1 851 ? 15.562 -14.844 -9.789 1 72 851 ASN A CA 1
ATOM 6879 C C . ASN A 1 851 ? 14.477 -15.477 -8.922 1 72 851 ASN A C 1
ATOM 6881 O O . ASN A 1 851 ? 14.656 -16.578 -8.398 1 72 851 ASN A O 1
ATOM 6885 N N . LEU A 1 852 ? 13.539 -14.672 -8.469 1 81.75 852 LEU A N 1
ATOM 6886 C CA . LEU A 1 852 ? 12.445 -15.258 -7.711 1 81.75 852 LEU A CA 1
ATOM 6887 C C . LEU A 1 852 ? 11.609 -16.188 -8.594 1 81.75 852 LEU A C 1
ATOM 6889 O O . LEU A 1 852 ? 11.18 -15.797 -9.68 1 81.75 852 LEU A O 1
ATOM 6893 N N . ARG A 1 853 ? 11.391 -17.359 -8.312 1 79.31 853 ARG A N 1
ATOM 6894 C CA . ARG A 1 853 ? 10.633 -18.312 -9.117 1 79.31 853 ARG A CA 1
ATOM 6895 C C . ARG A 1 853 ? 9.336 -18.703 -8.422 1 79.31 853 ARG A C 1
ATOM 6897 O O . ARG A 1 853 ? 8.312 -18.922 -9.078 1 79.31 853 ARG A O 1
ATOM 6904 N N . GLY A 1 854 ? 9.305 -18.906 -7.176 1 89.88 854 GLY A N 1
ATOM 6905 C CA . GLY A 1 854 ? 8.094 -19.281 -6.461 1 89.88 854 GLY A CA 1
ATOM 6906 C C . GLY A 1 854 ? 7.242 -18.094 -6.062 1 89.88 854 GLY A C 1
ATOM 6907 O O . GLY A 1 854 ? 6.422 -17.625 -6.852 1 89.88 854 GLY A O 1
ATOM 6908 N N . ILE A 1 855 ? 7.59 -17.578 -4.953 1 93.5 855 ILE A N 1
ATOM 6909 C CA . ILE A 1 855 ? 6.906 -16.391 -4.465 1 93.5 855 ILE A CA 1
ATOM 6910 C C . ILE A 1 855 ? 7.535 -15.141 -5.086 1 93.5 855 ILE A C 1
ATOM 6912 O O . ILE A 1 855 ? 8.727 -14.891 -4.91 1 93.5 855 ILE A O 1
ATOM 6916 N N . LYS A 1 856 ? 6.699 -14.406 -5.844 1 92.25 856 LYS A N 1
ATOM 6917 C CA . LYS A 1 856 ? 7.16 -13.234 -6.586 1 92.25 856 LYS A CA 1
ATOM 6918 C C . LYS A 1 856 ? 6.59 -11.945 -5.992 1 92.25 856 LYS A C 1
ATOM 6920 O O . LYS A 1 856 ? 5.684 -11.992 -5.156 1 92.25 856 LYS A O 1
ATOM 6925 N N . SER A 1 857 ? 7.184 -10.859 -6.422 1 90.81 857 SER A N 1
ATOM 6926 C CA . SER A 1 857 ? 6.703 -9.555 -5.984 1 90.81 857 SER A CA 1
ATOM 6927 C C . SER A 1 857 ? 5.328 -9.242 -6.566 1 90.81 857 SER A C 1
ATOM 6929 O O . SER A 1 857 ? 4.457 -8.719 -5.871 1 90.81 857 SER A O 1
ATOM 6931 N N . ASN A 1 858 ? 5.145 -9.602 -7.816 1 91.5 858 ASN A N 1
ATOM 6932 C CA . ASN A 1 858 ? 3.873 -9.359 -8.484 1 91.5 858 ASN A CA 1
ATOM 6933 C C . ASN A 1 858 ? 2.881 -10.492 -8.227 1 91.5 858 ASN A C 1
ATOM 6935 O O . ASN A 1 858 ? 3.064 -11.609 -8.719 1 91.5 858 ASN A O 1
ATOM 6939 N N . TRP A 1 859 ? 1.771 -10.234 -7.566 1 92.44 859 TRP A N 1
ATOM 6940 C CA . TRP A 1 859 ? 0.755 -11.211 -7.18 1 92.44 859 TRP A CA 1
ATOM 6941 C C . TRP A 1 859 ? 0.1 -11.828 -8.406 1 92.44 859 TRP A C 1
ATOM 6943 O O . TRP A 1 859 ? -0.185 -13.031 -8.43 1 92.44 859 TRP A O 1
ATOM 6953 N N . ARG A 1 860 ? -0.131 -11.125 -9.516 1 89.5 860 ARG A N 1
ATOM 6954 C CA . ARG A 1 860 ? -0.862 -11.578 -10.695 1 89.5 860 ARG A CA 1
ATOM 6955 C C . ARG A 1 860 ? -0.054 -12.609 -11.477 1 89.5 860 ARG A C 1
ATOM 6957 O O . ARG A 1 860 ? -0.62 -13.523 -12.078 1 89.5 860 ARG A O 1
ATOM 6964 N N . ASN A 1 861 ? 1.214 -12.461 -11.398 1 89.94 861 ASN A N 1
ATOM 6965 C CA . ASN A 1 861 ? 2.076 -13.344 -12.18 1 89.94 861 ASN A CA 1
ATOM 6966 C C . ASN A 1 861 ? 2.471 -14.586 -11.375 1 89.94 861 ASN A C 1
ATOM 6968 O O . ASN A 1 861 ? 3.174 -15.461 -11.891 1 89.94 861 ASN A O 1
ATOM 6972 N N . MET A 1 862 ? 2.049 -14.695 -10.234 1 92.81 862 MET A N 1
ATOM 6973 C CA . MET A 1 862 ? 2.41 -15.82 -9.375 1 92.81 862 MET A CA 1
ATOM 6974 C C . MET A 1 862 ? 1.492 -17.016 -9.633 1 92.81 862 MET A C 1
ATOM 6976 O O . MET A 1 862 ? 0.289 -16.844 -9.836 1 92.81 862 MET A O 1
ATOM 6980 N N . ASP A 1 863 ? 2.049 -18.219 -9.594 1 92.56 863 ASP A N 1
ATOM 6981 C CA . ASP A 1 863 ? 1.265 -19.438 -9.758 1 92.56 863 ASP A CA 1
ATOM 6982 C C . ASP A 1 863 ? 0.3 -19.641 -8.594 1 92.56 863 ASP A C 1
ATOM 6984 O O . ASP A 1 863 ? 0.542 -19.141 -7.492 1 92.56 863 ASP A O 1
ATOM 6988 N N . ALA A 1 864 ? -0.758 -20.344 -8.844 1 93.75 864 ALA A N 1
ATOM 6989 C CA . ALA A 1 864 ? -1.804 -20.562 -7.848 1 93.75 864 ALA A CA 1
ATOM 6990 C C . ALA A 1 864 ? -1.238 -21.219 -6.594 1 93.75 864 ALA A C 1
ATOM 6992 O O . ALA A 1 864 ? -1.64 -20.891 -5.473 1 93.75 864 ALA A O 1
ATOM 6993 N N . TYR A 1 865 ? -0.3 -22.109 -6.816 1 94.94 865 TYR A N 1
ATOM 6994 C CA . TYR A 1 865 ? 0.301 -22.812 -5.688 1 94.94 865 TYR A CA 1
ATOM 6995 C C . TYR A 1 865 ? 1.003 -21.844 -4.75 1 94.94 865 TYR A C 1
ATOM 6997 O O . TYR A 1 865 ? 0.829 -21.906 -3.531 1 94.94 865 TYR A O 1
ATOM 7005 N N . TRP A 1 866 ? 1.757 -21 -5.246 1 95.94 866 TRP A N 1
ATOM 7006 C CA . TRP A 1 866 ? 2.561 -20.094 -4.449 1 95.94 866 TRP A CA 1
ATOM 7007 C C . TRP A 1 866 ? 1.694 -18.984 -3.85 1 95.94 866 TRP A C 1
ATOM 7009 O O . TRP A 1 866 ? 1.977 -18.5 -2.756 1 95.94 866 TRP A O 1
ATOM 7019 N N . LYS A 1 867 ? 0.642 -18.578 -4.57 1 95.75 867 LYS A N 1
ATOM 7020 C CA . LYS A 1 867 ? -0.327 -17.656 -3.965 1 95.75 867 LYS A CA 1
ATOM 7021 C C . LYS A 1 867 ? -0.914 -18.25 -2.686 1 95.75 867 LYS A C 1
ATOM 7023 O O . LYS A 1 867 ? -1.088 -17.547 -1.691 1 95.75 867 LYS A O 1
ATOM 7028 N N . TRP A 1 868 ? -1.184 -19.547 -2.828 1 96.44 868 TRP A N 1
ATOM 7029 C CA . TRP A 1 868 ? -1.725 -20.266 -1.686 1 96.44 868 TRP A CA 1
ATOM 7030 C C . TRP A 1 868 ? -0.73 -20.281 -0.529 1 96.44 868 TRP A C 1
ATOM 7032 O O . TRP A 1 868 ? -1.092 -19.984 0.613 1 96.44 868 TRP A O 1
ATOM 7042 N N . VAL A 1 869 ? 0.491 -20.562 -0.755 1 96.62 869 VAL A N 1
ATOM 7043 C CA . VAL A 1 869 ? 1.53 -20.656 0.266 1 96.62 869 VAL A CA 1
ATOM 7044 C C . VAL A 1 869 ? 1.77 -19.266 0.881 1 96.62 869 VAL A C 1
ATOM 7046 O O . VAL A 1 869 ? 1.91 -19.141 2.1 1 96.62 869 VAL A O 1
ATOM 7049 N N . ALA A 1 870 ? 1.829 -18.281 0.054 1 96.38 870 ALA A N 1
ATOM 7050 C CA . ALA A 1 870 ? 2.086 -16.922 0.515 1 96.38 870 ALA A CA 1
ATOM 7051 C C . ALA A 1 870 ? 0.995 -16.453 1.471 1 96.38 870 ALA A C 1
ATOM 7053 O O . ALA A 1 870 ? 1.283 -15.82 2.486 1 96.38 870 ALA A O 1
ATOM 7054 N N . GLU A 1 871 ? -0.228 -16.75 1.119 1 95.81 871 GLU A N 1
ATOM 7055 C CA . GLU A 1 871 ? -1.339 -16.281 1.944 1 95.81 871 GLU A CA 1
ATOM 7056 C C . GLU A 1 871 ? -1.496 -17.141 3.195 1 95.81 871 GLU A C 1
ATOM 7058 O O . GLU A 1 871 ? -1.897 -16.641 4.25 1 95.81 871 GLU A O 1
ATOM 7063 N N . LEU A 1 872 ? -1.265 -18.391 3.033 1 96.31 872 LEU A N 1
ATOM 7064 C CA . LEU A 1 872 ? -1.46 -19.312 4.148 1 96.31 872 LEU A CA 1
ATOM 7065 C C . LEU A 1 872 ? -0.402 -19.094 5.227 1 96.31 872 LEU A C 1
ATOM 7067 O O . LEU A 1 872 ? -0.722 -19.047 6.414 1 96.31 872 LEU A O 1
ATOM 7071 N N . TYR A 1 873 ? 0.844 -18.938 4.855 1 96.38 873 TYR A N 1
ATOM 7072 C CA . TYR A 1 873 ? 1.933 -18.875 5.824 1 96.38 873 TYR A CA 1
ATOM 7073 C C . TYR A 1 873 ? 2.527 -17.469 5.895 1 96.38 873 TYR A C 1
ATOM 7075 O O . TYR A 1 873 ? 3.371 -17.188 6.75 1 96.38 873 TYR A O 1
ATOM 7083 N N . GLY A 1 874 ? 2.135 -16.578 4.996 1 94.62 874 GLY A N 1
ATOM 7084 C CA . GLY A 1 874 ? 2.758 -15.266 4.859 1 94.62 874 GLY A CA 1
ATOM 7085 C C . GLY A 1 874 ? 2.752 -14.461 6.148 1 94.62 874 GLY A C 1
ATOM 7086 O O . GLY A 1 874 ? 3.779 -13.914 6.551 1 94.62 874 GLY A O 1
ATOM 7087 N N . GLN A 1 875 ? 1.644 -14.43 6.832 1 93.44 875 GLN A N 1
ATOM 7088 C CA . GLN A 1 875 ? 1.518 -13.609 8.039 1 93.44 875 GLN A CA 1
ATOM 7089 C C . GLN A 1 875 ? 2.465 -14.094 9.133 1 93.44 875 GLN A C 1
ATOM 7091 O O . GLN A 1 875 ? 3.062 -13.289 9.844 1 93.44 875 GLN A O 1
ATOM 7096 N N . GLU A 1 876 ? 2.59 -15.359 9.281 1 94.75 876 GLU A N 1
ATOM 7097 C CA . GLU A 1 876 ? 3.508 -15.922 10.273 1 94.75 876 GLU A CA 1
ATOM 7098 C C . GLU A 1 876 ? 4.949 -15.508 9.977 1 94.75 876 GLU A C 1
ATOM 7100 O O . GLU A 1 876 ? 5.688 -15.133 10.891 1 94.75 876 GLU A O 1
ATOM 7105 N N . ILE A 1 877 ? 5.285 -15.602 8.758 1 96.5 877 ILE A N 1
ATOM 7106 C CA . ILE A 1 877 ? 6.645 -15.289 8.336 1 96.5 877 ILE A CA 1
ATOM 7107 C C . ILE A 1 877 ? 6.918 -13.805 8.547 1 96.5 877 ILE A C 1
ATOM 7109 O O . ILE A 1 877 ? 7.996 -13.422 9.008 1 96.5 877 ILE A O 1
ATOM 7113 N N . ILE A 1 878 ? 5.973 -12.969 8.25 1 93.81 878 ILE A N 1
ATOM 7114 C CA . ILE A 1 878 ? 6.109 -11.523 8.406 1 93.81 878 ILE A CA 1
ATOM 7115 C C . ILE A 1 878 ? 6.258 -11.18 9.891 1 93.81 878 ILE A C 1
ATOM 7117 O O . ILE A 1 878 ? 7.094 -10.352 10.258 1 93.81 878 ILE A O 1
ATOM 7121 N N . ASP A 1 879 ? 5.504 -11.797 10.711 1 92.56 879 ASP A N 1
ATOM 7122 C CA . ASP A 1 879 ? 5.547 -11.523 12.148 1 92.56 879 ASP A CA 1
ATOM 7123 C C . ASP A 1 879 ? 6.898 -11.922 12.742 1 92.56 879 ASP A C 1
ATOM 7125 O O . ASP A 1 879 ? 7.387 -11.281 13.672 1 92.56 879 ASP A O 1
ATOM 7129 N N . ARG A 1 880 ? 7.473 -12.93 12.211 1 94.44 880 ARG A N 1
ATOM 7130 C CA . ARG A 1 880 ? 8.688 -13.477 12.805 1 94.44 880 ARG A CA 1
ATOM 7131 C C . ARG A 1 880 ? 9.93 -12.828 12.211 1 94.44 880 ARG A C 1
ATOM 7133 O O . ARG A 1 880 ? 10.914 -12.594 12.914 1 94.44 880 ARG A O 1
ATOM 7140 N N . PHE A 1 881 ? 9.867 -12.523 10.914 1 94.5 881 PHE A N 1
ATOM 7141 C CA . PHE A 1 881 ? 11.094 -12.102 10.242 1 94.5 881 PHE A CA 1
ATOM 7142 C C . PHE A 1 881 ? 10.961 -10.688 9.695 1 94.5 881 PHE A C 1
ATOM 7144 O O . PHE A 1 881 ? 11.93 -10.117 9.203 1 94.5 881 PHE A O 1
ATOM 7151 N N . GLY A 1 882 ? 9.758 -10.117 9.758 1 89.69 882 GLY A N 1
ATOM 7152 C CA . GLY A 1 882 ? 9.539 -8.758 9.281 1 89.69 882 GLY A CA 1
ATOM 7153 C C . GLY A 1 882 ? 9.227 -8.695 7.797 1 89.69 882 GLY A C 1
ATOM 7154 O O . GLY A 1 882 ? 8.875 -7.633 7.277 1 89.69 882 GLY A O 1
ATOM 7155 N N . GLY A 1 883 ? 9.336 -9.789 7.078 1 91.06 883 GLY A N 1
ATOM 7156 C CA . GLY A 1 883 ? 9.07 -9.914 5.652 1 91.06 883 GLY A CA 1
ATOM 7157 C C . GLY A 1 883 ? 9.242 -11.328 5.137 1 91.06 883 GLY A C 1
ATOM 7158 O O . GLY A 1 883 ? 9.414 -12.266 5.922 1 91.06 883 GLY A O 1
ATOM 7159 N N . PHE A 1 884 ? 9.203 -11.453 3.803 1 93.56 884 PHE A N 1
ATOM 7160 C CA . PHE A 1 884 ? 9.273 -12.781 3.215 1 93.56 884 PHE A CA 1
ATOM 7161 C C . PHE A 1 884 ? 10.727 -13.227 3.07 1 93.56 884 PHE A C 1
ATOM 7163 O O . PHE A 1 884 ? 11 -14.414 2.883 1 93.56 884 PHE A O 1
ATOM 7170 N N . ASN A 1 885 ? 11.617 -12.258 3.107 1 90.81 885 ASN A N 1
ATOM 7171 C CA . ASN A 1 885 ? 13.031 -12.617 3.053 1 90.81 885 ASN A CA 1
ATOM 7172 C C . ASN A 1 885 ? 13.531 -13.141 4.398 1 90.81 885 ASN A C 1
ATOM 7174 O O . ASN A 1 885 ? 13.938 -12.359 5.258 1 90.81 885 ASN A O 1
ATOM 7178 N N . ILE A 1 886 ? 13.562 -14.359 4.527 1 92.88 886 ILE A N 1
ATOM 7179 C CA . ILE A 1 886 ? 14.047 -14.945 5.77 1 92.88 886 ILE A CA 1
ATOM 7180 C C . ILE A 1 886 ? 15.562 -14.766 5.863 1 92.88 886 ILE A C 1
ATOM 7182 O O . ILE A 1 886 ? 16.094 -14.453 6.934 1 92.88 886 ILE A O 1
ATOM 7186 N N . VAL A 1 887 ? 16.172 -14.992 4.715 1 87.69 887 VAL A N 1
ATOM 7187 C CA . VAL A 1 887 ? 17.609 -14.797 4.617 1 87.69 887 VAL A CA 1
ATOM 7188 C C . VAL A 1 887 ? 17.922 -13.719 3.58 1 87.69 887 VAL A C 1
ATOM 7190 O O . VAL A 1 887 ? 17.344 -13.719 2.486 1 87.69 887 VAL A O 1
ATOM 7193 N N . ASP A 1 888 ? 18.766 -12.883 3.938 1 79.38 888 ASP A N 1
ATOM 7194 C CA . ASP A 1 888 ? 19.172 -11.828 3.006 1 79.38 888 ASP A CA 1
ATOM 7195 C C . ASP A 1 888 ? 19.781 -12.422 1.74 1 79.38 888 ASP A C 1
ATOM 7197 O O . ASP A 1 888 ? 20.656 -13.297 1.817 1 79.38 888 ASP A O 1
ATOM 7201 N N . PRO A 1 889 ? 19.344 -12.008 0.574 1 74 889 PRO A N 1
ATOM 7202 C CA . PRO A 1 889 ? 19.812 -12.562 -0.695 1 74 889 PRO A CA 1
ATOM 7203 C C . PRO A 1 889 ? 21.328 -12.531 -0.829 1 74 889 PRO A C 1
ATOM 7205 O O . PRO A 1 889 ? 21.922 -13.422 -1.447 1 74 889 PRO A O 1
ATOM 7208 N N . GLY A 1 890 ? 21.969 -11.562 -0.3 1 71.81 890 GLY A N 1
ATOM 7209 C CA . GLY A 1 890 ? 23.422 -11.469 -0.386 1 71.81 890 GLY A CA 1
ATOM 7210 C C . GLY A 1 890 ? 24.141 -12.531 0.421 1 71.81 890 GLY A C 1
ATOM 7211 O O . GLY A 1 890 ? 25.312 -12.836 0.162 1 71.81 890 GLY A O 1
ATOM 7212 N N . LEU A 1 891 ? 23.375 -13.203 1.271 1 71 891 LEU A N 1
ATOM 7213 C CA . LEU A 1 891 ? 23.969 -14.211 2.145 1 71 891 LEU A CA 1
ATOM 7214 C C . LEU A 1 891 ? 23.641 -15.617 1.66 1 71 891 LEU A C 1
ATOM 7216 O O . LEU A 1 891 ? 24.109 -16.609 2.232 1 71 891 LEU A O 1
ATOM 7220 N N . LEU A 1 892 ? 22.781 -15.727 0.623 1 69.12 892 LEU A N 1
ATOM 7221 C CA . LEU A 1 892 ? 22.359 -17.016 0.082 1 69.12 892 LEU A CA 1
ATOM 7222 C C . LEU A 1 892 ? 23.328 -17.484 -0.998 1 69.12 892 LEU A C 1
ATOM 7224 O O . LEU A 1 892 ? 23.719 -16.719 -1.874 1 69.12 892 LEU A O 1
ATOM 7228 N N . PRO A 1 893 ? 23.766 -18.688 -0.8 1 66.56 893 PRO A N 1
ATOM 7229 C CA . PRO A 1 893 ? 24.578 -19.203 -1.911 1 66.56 893 PRO A CA 1
ATOM 7230 C C . PRO A 1 893 ? 23.734 -19.5 -3.152 1 66.56 893 PRO A C 1
ATOM 7232 O O . PRO A 1 893 ? 23.203 -20.609 -3.291 1 66.56 893 PRO A O 1
ATOM 7235 N N . ILE A 1 894 ? 23.516 -18.625 -4.035 1 58.94 894 ILE A N 1
ATOM 7236 C CA . ILE A 1 894 ? 22.625 -18.672 -5.195 1 58.94 894 ILE A CA 1
ATOM 7237 C C . ILE A 1 894 ? 23 -19.875 -6.078 1 58.94 894 ILE A C 1
ATOM 7239 O O . ILE A 1 894 ? 22.109 -20.531 -6.633 1 58.94 894 ILE A O 1
ATOM 7243 N N . GLY A 1 895 ? 24.219 -20.016 -6.273 1 59 895 GLY A N 1
ATOM 7244 C CA . GLY A 1 895 ? 24.672 -21.125 -7.09 1 59 895 GLY A CA 1
ATOM 7245 C C . GLY A 1 895 ? 24.141 -22.469 -6.613 1 59 895 GLY A C 1
ATOM 7246 O O . GLY A 1 895 ? 23.812 -23.328 -7.426 1 59 895 GLY A O 1
ATOM 7247 N N . MET A 1 896 ? 23.906 -22.531 -5.355 1 59.72 896 MET A N 1
ATOM 7248 C CA . MET A 1 896 ? 23.359 -23.75 -4.77 1 59.72 896 MET A CA 1
ATOM 7249 C C . MET A 1 896 ? 21.906 -23.969 -5.184 1 59.72 896 MET A C 1
ATOM 7251 O O . MET A 1 896 ? 21.5 -25.078 -5.492 1 59.72 896 MET A O 1
ATOM 7255 N N . VAL A 1 897 ? 21.266 -22.891 -5.242 1 61.94 897 VAL A N 1
ATOM 7256 C CA . VAL A 1 897 ? 19.844 -22.984 -5.547 1 61.94 897 VAL A CA 1
ATOM 7257 C C . VAL A 1 897 ? 19.641 -23.594 -6.934 1 61.94 897 VAL A C 1
ATOM 7259 O O . VAL A 1 897 ? 18.781 -24.453 -7.129 1 61.94 897 VAL A O 1
ATOM 7262 N N . SER A 1 898 ? 20.453 -23.188 -7.73 1 59.72 898 SER A N 1
ATOM 7263 C CA . SER A 1 898 ? 20.375 -23.703 -9.094 1 59.72 898 SER A CA 1
ATOM 7264 C C . SER A 1 898 ? 20.781 -25.172 -9.164 1 59.72 898 SER A C 1
ATOM 7266 O O . SER A 1 898 ? 20.172 -25.969 -9.875 1 59.72 898 SER A O 1
ATOM 7268 N N . LEU A 1 899 ? 21.781 -25.469 -8.43 1 59.5 899 LEU A N 1
ATOM 7269 C CA . LEU A 1 899 ? 22.266 -26.844 -8.422 1 59.5 899 LEU A CA 1
ATOM 7270 C C . LEU A 1 899 ? 21.25 -27.781 -7.762 1 59.5 899 LEU A C 1
ATOM 7272 O O . LEU A 1 899 ? 21.062 -28.906 -8.211 1 59.5 899 LEU A O 1
ATOM 7276 N N . PHE A 1 900 ? 20.688 -27.25 -6.824 1 60.78 900 PHE A N 1
ATOM 7277 C CA . PHE A 1 900 ? 19.656 -28 -6.094 1 60.78 900 PHE A CA 1
ATOM 7278 C C . PHE A 1 900 ? 18.484 -28.344 -7.008 1 60.78 900 PHE A C 1
ATOM 7280 O O . PHE A 1 900 ? 17.953 -29.453 -6.938 1 60.78 900 PHE A O 1
ATOM 7287 N N . ARG A 1 901 ? 18.25 -27.5 -7.805 1 60.75 901 ARG A N 1
ATOM 7288 C CA . ARG A 1 901 ? 17.094 -27.688 -8.672 1 60.75 901 ARG A CA 1
ATOM 7289 C C . ARG A 1 901 ? 17.422 -28.609 -9.836 1 60.75 901 ARG A C 1
ATOM 7291 O O . ARG A 1 901 ? 16.562 -29.375 -10.289 1 60.75 901 ARG A O 1
ATOM 7298 N N . SER A 1 902 ? 18.625 -28.422 -10.305 1 56.75 902 SER A N 1
ATOM 7299 C CA . SER A 1 902 ? 19 -29.156 -11.508 1 56.75 902 SER A CA 1
ATOM 7300 C C . SER A 1 902 ? 19.484 -30.562 -11.156 1 56.75 902 SER A C 1
ATOM 7302 O O . SER A 1 902 ? 19.562 -31.438 -12.023 1 56.75 902 SER A O 1
ATOM 7304 N N . GLY A 1 903 ? 19.766 -30.781 -9.93 1 55.53 903 GLY A N 1
ATOM 7305 C CA . GLY A 1 903 ? 20.422 -32.031 -9.617 1 55.53 903 GLY A CA 1
ATOM 7306 C C . GLY A 1 903 ? 19.469 -33.219 -9.602 1 55.53 903 GLY A C 1
ATOM 7307 O O . GLY A 1 903 ? 18.391 -33.156 -9.023 1 55.53 903 GLY A O 1
ATOM 7308 N N . ARG A 1 904 ? 19.703 -34.156 -10.586 1 58.19 904 ARG A N 1
ATOM 7309 C CA . ARG A 1 904 ? 18.953 -35.406 -10.625 1 58.19 904 ARG A CA 1
ATOM 7310 C C . ARG A 1 904 ? 19.266 -36.281 -9.398 1 58.19 904 ARG A C 1
ATOM 7312 O O . ARG A 1 904 ? 20.406 -36.344 -8.953 1 58.19 904 ARG A O 1
ATOM 7319 N N . ILE A 1 905 ? 18.25 -36.812 -8.672 1 59.66 905 ILE A N 1
ATOM 7320 C CA . ILE A 1 905 ? 18.391 -37.625 -7.484 1 59.66 905 ILE A CA 1
ATOM 7321 C C . ILE A 1 905 ? 18.938 -39 -7.875 1 59.66 905 ILE A C 1
ATOM 7323 O O . ILE A 1 905 ? 18.484 -39.594 -8.867 1 59.66 905 ILE A O 1
ATOM 7327 N N . GLN A 1 906 ? 20 -39.344 -7.355 1 59.22 906 GLN A N 1
ATOM 7328 C CA . GLN A 1 906 ? 20.484 -40.688 -7.512 1 59.22 906 GLN A CA 1
ATOM 7329 C C . GLN A 1 906 ? 19.797 -41.656 -6.543 1 59.22 906 GLN A C 1
ATOM 7331 O O . GLN A 1 906 ? 19.812 -41.438 -5.328 1 59.22 906 GLN A O 1
ATOM 7336 N N . TRP A 1 907 ? 18.984 -42.531 -7.078 1 60.5 907 TRP A N 1
ATOM 7337 C CA . TRP A 1 907 ? 18.203 -43.469 -6.25 1 60.5 907 TRP A CA 1
ATOM 7338 C C . TRP A 1 907 ? 19.031 -44.688 -5.895 1 60.5 907 TRP A C 1
ATOM 7340 O O . TRP A 1 907 ? 19.812 -45.188 -6.707 1 60.5 907 TRP A O 1
ATOM 7350 N N . GLN A 1 908 ? 19.125 -45 -4.641 1 50.94 908 GLN A N 1
ATOM 7351 C CA . GLN A 1 908 ? 19.906 -46.125 -4.152 1 50.94 908 GLN A CA 1
ATOM 7352 C C . GLN A 1 908 ? 19.297 -47.469 -4.586 1 50.94 908 GLN A C 1
ATOM 7354 O O . GLN A 1 908 ? 18.078 -47.562 -4.73 1 50.94 908 GLN A O 1
ATOM 7359 N N . GLU A 1 909 ? 20.297 -48.469 -5.016 1 53.19 909 GLU A N 1
ATOM 7360 C CA . GLU A 1 909 ? 19.938 -49.812 -5.441 1 53.19 909 GLU A CA 1
ATOM 7361 C C . GLU A 1 909 ? 19.312 -50.625 -4.301 1 53.19 909 GLU A C 1
ATOM 7363 O O . GLU A 1 909 ? 19.719 -50.469 -3.145 1 53.19 909 GLU A O 1
ATOM 7368 N N . MET B 1 1 ? -41.625 34.469 18.969 1 23.55 1 MET B N 1
ATOM 7369 C CA . MET B 1 1 ? -41.062 33.469 18.047 1 23.55 1 MET B CA 1
ATOM 7370 C C . MET B 1 1 ? -40.031 32.625 18.75 1 23.55 1 MET B C 1
ATOM 7372 O O . MET B 1 1 ? -39 33.125 19.234 1 23.55 1 MET B O 1
ATOM 7376 N N . ALA B 1 2 ? -40.344 31.703 19.359 1 38.84 2 ALA B N 1
ATOM 7377 C CA . ALA B 1 2 ? -39.562 30.688 20.062 1 38.84 2 ALA B CA 1
ATOM 7378 C C . ALA B 1 2 ? -38.344 30.25 19.234 1 38.84 2 ALA B C 1
ATOM 7380 O O . ALA B 1 2 ? -38.5 29.812 18.094 1 38.84 2 ALA B O 1
ATOM 7381 N N . SER B 1 3 ? -37 30.672 19.516 1 43.81 3 SER B N 1
ATOM 7382 C CA . SER B 1 3 ? -35.781 31 18.812 1 43.81 3 SER B CA 1
ATOM 7383 C C . SER B 1 3 ? -35.312 29.844 17.938 1 43.81 3 SER B C 1
ATOM 7385 O O . SER B 1 3 ? -35.625 28.688 18.203 1 43.81 3 SER B O 1
ATOM 7387 N N . ALA B 1 4 ? -35.188 30.25 16.734 1 46.97 4 ALA B N 1
ATOM 7388 C CA . ALA B 1 4 ? -34.594 29.469 15.648 1 46.97 4 ALA B CA 1
ATOM 7389 C C . ALA B 1 4 ? -33.5 28.547 16.156 1 46.97 4 ALA B C 1
ATOM 7391 O O . ALA B 1 4 ? -33.312 27.438 15.633 1 46.97 4 ALA B O 1
ATOM 7392 N N . LYS B 1 5 ? -32.781 28.922 17.141 1 52.19 5 LYS B N 1
ATOM 7393 C CA . LYS B 1 5 ? -31.766 28.094 17.766 1 52.19 5 LYS B CA 1
ATOM 7394 C C . LYS B 1 5 ? -32.375 26.875 18.453 1 52.19 5 LYS B C 1
ATOM 7396 O O . LYS B 1 5 ? -31.828 25.781 18.375 1 52.19 5 LYS B O 1
ATOM 7401 N N . SER B 1 6 ? -33.5 27.172 19.031 1 57.06 6 SER B N 1
ATOM 7402 C CA . SER B 1 6 ? -34.156 26.094 19.766 1 57.06 6 SER B CA 1
ATOM 7403 C C . SER B 1 6 ? -34.75 25.047 18.828 1 57.06 6 SER B C 1
ATOM 7405 O O . SER B 1 6 ? -34.656 23.844 19.109 1 57.06 6 SER B O 1
ATOM 7407 N N . GLU B 1 7 ? -35.094 25.531 17.641 1 55.75 7 GLU B N 1
ATOM 7408 C CA . GLU B 1 7 ? -35.656 24.594 16.703 1 55.75 7 GLU B CA 1
ATOM 7409 C C . GLU B 1 7 ? -34.594 23.734 16.031 1 55.75 7 GLU B C 1
ATOM 7411 O O . GLU B 1 7 ? -34.781 22.547 15.805 1 55.75 7 GLU B O 1
ATOM 7416 N N . LEU B 1 8 ? -33.469 24.359 15.672 1 60.06 8 LEU B N 1
ATOM 7417 C CA . LEU B 1 8 ? -32.375 23.609 15.07 1 60.06 8 LEU B CA 1
ATOM 7418 C C . LEU B 1 8 ? -31.812 22.594 16.047 1 60.06 8 LEU B C 1
ATOM 7420 O O . LEU B 1 8 ? -31.516 21.453 15.672 1 60.06 8 LEU B O 1
ATOM 7424 N N . SER B 1 9 ? -31.656 23.047 17.266 1 65.19 9 SER B N 1
ATOM 7425 C CA . SER B 1 9 ? -31.172 22.141 18.297 1 65.19 9 SER B CA 1
ATOM 7426 C C . SER B 1 9 ? -32.125 20.969 18.5 1 65.19 9 SER B C 1
ATOM 7428 O O . SER B 1 9 ? -31.688 19.828 18.672 1 65.19 9 SER B O 1
ATOM 7430 N N . GLN B 1 10 ? -33.375 21.266 18.422 1 67.06 10 GLN B N 1
ATOM 7431 C CA . GLN B 1 10 ? -34.375 20.203 18.594 1 67.06 10 GLN B CA 1
ATOM 7432 C C . GLN B 1 10 ? -34.344 19.234 17.406 1 67.06 10 GLN B C 1
ATOM 7434 O O . GLN B 1 10 ? -34.438 18.016 17.594 1 67.06 10 GLN B O 1
ATOM 7439 N N . THR B 1 11 ? -34.188 19.781 16.297 1 65.19 11 THR B N 1
ATOM 7440 C CA . THR B 1 11 ? -34.125 18.938 15.117 1 65.19 11 THR B CA 1
ATOM 7441 C C . THR B 1 11 ? -32.906 18.047 15.148 1 65.19 11 THR B C 1
ATOM 7443 O O . THR B 1 11 ? -32.969 16.859 14.789 1 65.19 11 THR B O 1
ATOM 7446 N N . LEU B 1 12 ? -31.844 18.609 15.555 1 67.44 12 LEU B N 1
ATOM 7447 C CA . LEU B 1 12 ? -30.609 17.828 15.648 1 67.44 12 LEU B CA 1
ATOM 7448 C C . LEU B 1 12 ? -30.719 16.75 16.719 1 67.44 12 LEU B C 1
ATOM 7450 O O . LEU B 1 12 ? -30.172 15.656 16.562 1 67.44 12 LEU B O 1
ATOM 7454 N N . GLN B 1 13 ? -31.406 17.062 17.734 1 73.81 13 GLN B N 1
ATOM 7455 C CA . GLN B 1 13 ? -31.641 16.062 18.781 1 73.81 13 GLN B CA 1
ATOM 7456 C C . GLN B 1 13 ? -32.5 14.914 18.266 1 73.81 13 GLN B C 1
ATOM 7458 O O . GLN B 1 13 ? -32.25 13.75 18.594 1 73.81 13 GLN B O 1
ATOM 7463 N N . ASP B 1 14 ? -33.438 15.234 17.484 1 71.38 14 ASP B N 1
ATOM 7464 C CA . ASP B 1 14 ? -34.312 14.203 16.938 1 71.38 14 ASP B CA 1
ATOM 7465 C C . ASP B 1 14 ? -33.531 13.312 15.953 1 71.38 14 ASP B C 1
ATOM 7467 O O . ASP B 1 14 ? -33.75 12.094 15.938 1 71.38 14 ASP B O 1
ATOM 7471 N N . ILE B 1 15 ? -32.812 13.93 15.195 1 68.38 15 ILE B N 1
ATOM 7472 C CA . ILE B 1 15 ? -32 13.172 14.234 1 68.38 15 ILE B CA 1
ATOM 7473 C C . ILE B 1 15 ? -31.047 12.258 14.969 1 68.38 15 ILE B C 1
ATOM 7475 O O . ILE B 1 15 ? -30.875 11.094 14.594 1 68.38 15 ILE B O 1
ATOM 7479 N N . THR B 1 16 ? -30.375 12.75 15.969 1 74.69 16 THR B N 1
ATOM 7480 C CA . THR B 1 16 ? -29.438 11.961 16.75 1 74.69 16 THR B CA 1
ATOM 7481 C C . THR B 1 16 ? -30.141 10.812 17.453 1 74.69 16 THR B C 1
ATOM 7483 O O . THR B 1 16 ? -29.625 9.703 17.531 1 74.69 16 THR B O 1
ATOM 7486 N N . HIS B 1 17 ? -31.328 11.086 17.938 1 77.75 17 HIS B N 1
ATOM 7487 C CA . HIS B 1 17 ? -32.094 10.039 18.594 1 77.75 17 HIS B CA 1
ATOM 7488 C C . HIS B 1 17 ? -32.5 8.945 17.609 1 77.75 17 HIS B C 1
ATOM 7490 O O . HIS B 1 17 ? -32.469 7.758 17.953 1 77.75 17 HIS B O 1
ATOM 7496 N N . ALA B 1 18 ? -32.844 9.375 16.469 1 72.88 18 ALA B N 1
ATOM 7497 C CA . ALA B 1 18 ? -33.219 8.406 15.438 1 72.88 18 ALA B CA 1
ATOM 7498 C C . ALA B 1 18 ? -32 7.547 15.055 1 72.88 18 ALA B C 1
ATOM 7500 O O . ALA B 1 18 ? -32.125 6.332 14.875 1 72.88 18 ALA B O 1
ATOM 7501 N N . LYS B 1 19 ? -30.922 8.164 14.867 1 76.25 19 LYS B N 1
ATOM 7502 C CA . LYS B 1 19 ? -29.719 7.426 14.523 1 76.25 19 LYS B CA 1
ATOM 7503 C C . LYS B 1 19 ? -29.297 6.48 15.648 1 76.25 19 LYS B C 1
ATOM 7505 O O . LYS B 1 19 ? -28.828 5.371 15.391 1 76.25 19 LYS B O 1
ATOM 7510 N N . LEU B 1 20 ? -29.484 6.871 16.859 1 81.19 20 LEU B N 1
ATOM 7511 C CA . LEU B 1 20 ? -29.141 6.043 18.016 1 81.19 20 LEU B CA 1
ATOM 7512 C C . LEU B 1 20 ? -30.062 4.832 18.109 1 81.19 20 LEU B C 1
ATOM 7514 O O . LEU B 1 20 ? -29.625 3.746 18.5 1 81.19 20 LEU B O 1
ATOM 7518 N N . ARG B 1 21 ? -31.281 5.109 17.766 1 78.94 21 ARG B N 1
ATOM 7519 C CA . ARG B 1 21 ? -32.219 3.994 17.781 1 78.94 21 ARG B CA 1
ATOM 7520 C C . ARG B 1 21 ? -31.859 2.967 16.703 1 78.94 21 ARG B C 1
ATOM 7522 O O . ARG B 1 21 ? -31.906 1.761 16.953 1 78.94 21 ARG B O 1
ATOM 7529 N N . GLU B 1 22 ? -31.578 3.48 15.57 1 79.44 22 GLU B N 1
ATOM 7530 C CA . GLU B 1 22 ? -31.172 2.58 14.5 1 79.44 22 GLU B CA 1
ATOM 7531 C C . GLU B 1 22 ? -29.875 1.856 14.852 1 79.44 22 GLU B C 1
ATOM 7533 O O . GLU B 1 22 ? -29.719 0.668 14.562 1 79.44 22 GLU B O 1
ATOM 7538 N N . LEU B 1 23 ? -28.969 2.58 15.406 1 84.81 23 LEU B N 1
ATOM 7539 C CA . LEU B 1 23 ? -27.703 1.998 15.844 1 84.81 23 LEU B CA 1
ATOM 7540 C C . LEU B 1 23 ? -27.938 0.929 16.906 1 84.81 23 LEU B C 1
ATOM 7542 O O . LEU B 1 23 ? -27.297 -0.125 16.875 1 84.81 23 LEU B O 1
ATOM 7546 N N . SER B 1 24 ? -28.812 1.201 17.812 1 88.31 24 SER B N 1
ATOM 7547 C CA . SER B 1 24 ? -29.109 0.24 18.875 1 88.31 24 SER B CA 1
ATOM 7548 C C . SER B 1 24 ? -29.703 -1.046 18.297 1 88.31 24 SER B C 1
ATOM 7550 O O . SER B 1 24 ? -29.391 -2.141 18.781 1 88.31 24 SER B O 1
ATOM 7552 N N . ARG B 1 25 ? -30.484 -0.882 17.328 1 85.94 25 ARG B N 1
ATOM 7553 C CA . ARG B 1 25 ? -31.062 -2.051 16.672 1 85.94 25 ARG B CA 1
ATOM 7554 C C . ARG B 1 25 ? -30 -2.875 15.969 1 85.94 25 ARG B C 1
ATOM 7556 O O . ARG B 1 25 ? -29.953 -4.098 16.109 1 85.94 25 ARG B O 1
ATOM 7563 N N . LYS B 1 26 ? -29.234 -2.246 15.195 1 85.44 26 LYS B N 1
ATOM 7564 C CA . LYS B 1 26 ? -28.156 -2.93 14.484 1 85.44 26 LYS B CA 1
ATOM 7565 C C . LYS B 1 26 ? -27.203 -3.617 15.453 1 85.44 26 LYS B C 1
ATOM 7567 O O . LYS B 1 26 ? -26.75 -4.734 15.203 1 85.44 26 LYS B O 1
ATOM 7572 N N . GLN B 1 27 ? -26.875 -2.934 16.5 1 90.75 27 GLN B N 1
ATOM 7573 C CA . GLN B 1 27 ? -25.984 -3.479 17.516 1 90.75 27 GLN B CA 1
ATOM 7574 C C . GLN B 1 27 ? -26.594 -4.707 18.188 1 90.75 27 GLN B C 1
ATOM 7576 O O . GLN B 1 27 ? -25.906 -5.703 18.406 1 90.75 27 GLN B O 1
ATOM 7581 N N . GLU B 1 28 ? -27.828 -4.625 18.5 1 91.19 28 GLU B N 1
ATOM 7582 C CA . GLU B 1 28 ? -28.5 -5.746 19.156 1 91.19 28 GLU B CA 1
ATOM 7583 C C . GLU B 1 28 ? -28.531 -6.977 18.25 1 91.19 28 GLU B C 1
ATOM 7585 O O . GLU B 1 28 ? -28.328 -8.102 18.719 1 91.19 28 GLU B O 1
ATOM 7590 N N . ILE B 1 29 ? -28.844 -6.73 17 1 90.94 29 ILE B N 1
ATOM 7591 C CA . ILE B 1 29 ? -28.859 -7.828 16.047 1 90.94 29 ILE B CA 1
ATOM 7592 C C . ILE B 1 29 ? -27.469 -8.453 15.945 1 90.94 29 ILE B C 1
ATOM 7594 O O . ILE B 1 29 ? -27.328 -9.68 15.984 1 90.94 29 ILE B O 1
ATOM 7598 N N . PHE B 1 30 ? -26.516 -7.66 15.82 1 94.38 30 PHE B N 1
ATOM 7599 C CA . PHE B 1 30 ? -25.141 -8.133 15.727 1 94.38 30 PHE B CA 1
ATOM 7600 C C . PHE B 1 30 ? -24.734 -8.906 16.984 1 94.38 30 PHE B C 1
ATOM 7602 O O . PHE B 1 30 ? -24.156 -9.984 16.891 1 94.38 30 PHE B O 1
ATOM 7609 N N . LEU B 1 31 ? -25 -8.352 18.094 1 93.94 31 LEU B N 1
ATOM 7610 C CA . LEU B 1 31 ? -24.609 -8.992 19.359 1 93.94 31 LEU B CA 1
ATOM 7611 C C . LEU B 1 31 ? -25.328 -10.312 19.531 1 93.94 31 LEU B C 1
ATOM 7613 O O . LEU B 1 31 ? -24.781 -11.258 20.094 1 93.94 31 LEU B O 1
ATOM 7617 N N . SER B 1 32 ? -26.516 -10.367 19.109 1 94.12 32 SER B N 1
ATOM 7618 C CA . SER B 1 32 ? -27.25 -11.625 19.188 1 94.12 32 SER B CA 1
ATOM 7619 C C . SER B 1 32 ? -26.609 -12.695 18.312 1 94.12 32 SER B C 1
ATOM 7621 O O . SER B 1 32 ? -26.422 -13.828 18.734 1 94.12 32 SER B O 1
ATOM 7623 N N . HIS B 1 33 ? -26.344 -12.305 17.047 1 94.81 33 HIS B N 1
ATOM 7624 C CA . HIS B 1 33 ? -25.672 -13.227 16.141 1 94.81 33 HIS B CA 1
ATOM 7625 C C . HIS B 1 33 ? -24.312 -13.648 16.688 1 94.81 33 HIS B C 1
ATOM 7627 O O . HIS B 1 33 ? -23.922 -14.812 16.547 1 94.81 33 HIS B O 1
ATOM 7633 N N . LYS B 1 34 ? -23.562 -12.672 17.219 1 96.12 34 LYS B N 1
ATOM 7634 C CA . LYS B 1 34 ? -22.266 -12.961 17.812 1 96.12 34 LYS B CA 1
ATOM 7635 C C . LYS B 1 34 ? -22.391 -13.969 18.938 1 96.12 34 LYS B C 1
ATOM 7637 O O . LYS B 1 34 ? -21.609 -14.93 19.016 1 96.12 34 LYS B O 1
ATOM 7642 N N . ALA B 1 35 ? -23.328 -13.781 19.812 1 95.75 35 ALA B N 1
ATOM 7643 C CA . ALA B 1 35 ? -23.531 -14.68 20.938 1 95.75 35 ALA B CA 1
ATOM 7644 C C . ALA B 1 35 ? -23.891 -16.078 20.469 1 95.75 35 ALA B C 1
ATOM 7646 O O . ALA B 1 35 ? -23.375 -17.078 21 1 95.75 35 ALA B O 1
ATOM 7647 N N . THR B 1 36 ? -24.75 -16.219 19.516 1 95.38 36 THR B N 1
ATOM 7648 C CA . THR B 1 36 ? -25.141 -17.516 18.953 1 95.38 36 THR B CA 1
ATOM 7649 C C . THR B 1 36 ? -23.938 -18.203 18.328 1 95.38 36 THR B C 1
ATOM 7651 O O . THR B 1 36 ? -23.766 -19.422 18.469 1 95.38 36 THR B O 1
ATOM 7654 N N . THR B 1 37 ? -23.188 -17.438 17.594 1 95.81 37 THR B N 1
ATOM 7655 C CA . THR B 1 37 ? -22 -17.969 16.953 1 95.81 37 THR B CA 1
ATOM 7656 C C . THR B 1 37 ? -21.016 -18.516 17.984 1 95.81 37 THR B C 1
ATOM 7658 O O . THR B 1 37 ? -20.5 -19.641 17.844 1 95.81 37 THR B O 1
ATOM 7661 N N . LEU B 1 38 ? -20.734 -17.75 19.031 1 96.06 38 LEU B N 1
ATOM 7662 C CA . LEU B 1 38 ? -19.781 -18.172 20.062 1 96.06 38 LEU B CA 1
ATOM 7663 C C . LEU B 1 38 ? -20.281 -19.375 20.828 1 96.06 38 LEU B C 1
ATOM 7665 O O . LEU B 1 38 ? -19.5 -20.266 21.203 1 96.06 38 LEU B O 1
ATOM 7669 N N . GLN B 1 39 ? -21.562 -19.453 21 1 94.81 39 GLN B N 1
ATOM 7670 C CA . GLN B 1 39 ? -22.156 -20.609 21.672 1 94.81 39 GLN B CA 1
ATOM 7671 C C . GLN B 1 39 ? -22.031 -21.875 20.812 1 94.81 39 GLN B C 1
ATOM 7673 O O . GLN B 1 39 ? -21.734 -22.953 21.312 1 94.81 39 GLN B O 1
ATOM 7678 N N . THR B 1 40 ? -22.266 -21.75 19.516 1 95.31 40 THR B N 1
ATOM 7679 C CA . THR B 1 40 ? -22.141 -22.859 18.594 1 95.31 40 THR B CA 1
ATOM 7680 C C . THR B 1 40 ? -20.703 -23.375 18.531 1 95.31 40 THR B C 1
ATOM 7682 O O . THR B 1 40 ? -20.469 -24.578 18.5 1 95.31 40 THR B O 1
ATOM 7685 N N . VAL B 1 41 ? -19.781 -22.438 18.531 1 94.81 41 VAL B N 1
ATOM 7686 C CA . VAL B 1 41 ? -18.375 -22.781 18.453 1 94.81 41 VAL B CA 1
ATOM 7687 C C . VAL B 1 41 ? -17.953 -23.516 19.734 1 94.81 41 VAL B C 1
ATOM 7689 O O . VAL B 1 41 ? -17.172 -24.469 19.672 1 94.81 41 VAL B O 1
ATOM 7692 N N . GLN B 1 42 ? -18.438 -23.125 20.828 1 92.5 42 GLN B N 1
ATOM 7693 C CA . GLN B 1 42 ? -18.062 -23.719 22.109 1 92.5 42 GLN B CA 1
ATOM 7694 C C . GLN B 1 42 ? -18.625 -25.141 22.234 1 92.5 42 GLN B C 1
ATOM 7696 O O . GLN B 1 42 ? -18.062 -25.969 22.953 1 92.5 42 GLN B O 1
ATOM 7701 N N . ALA B 1 43 ? -19.609 -25.469 21.531 1 93.06 43 ALA B N 1
ATOM 7702 C CA . ALA B 1 43 ? -20.266 -26.766 21.625 1 93.06 43 ALA B CA 1
ATOM 7703 C C . ALA B 1 43 ? -19.547 -27.812 20.781 1 93.06 43 ALA B C 1
ATOM 7705 O O . ALA B 1 43 ? -19.734 -29.016 20.969 1 93.06 43 ALA B O 1
ATOM 7706 N N . LEU B 1 44 ? -18.656 -27.359 19.922 1 93.62 44 LEU B N 1
ATOM 7707 C CA . LEU B 1 44 ? -17.984 -28.281 19 1 93.62 44 LEU B CA 1
ATOM 7708 C C . LEU B 1 44 ? -16.625 -28.688 19.547 1 93.62 44 LEU B C 1
ATOM 7710 O O . LEU B 1 44 ? -15.938 -27.891 20.188 1 93.62 44 LEU B O 1
ATOM 7714 N N . ASP B 1 45 ? -16.203 -29.875 19.281 1 89.06 45 ASP B N 1
ATOM 7715 C CA . ASP B 1 45 ? -14.945 -30.391 19.812 1 89.06 45 ASP B CA 1
ATOM 7716 C C . ASP B 1 45 ? -13.844 -30.312 18.75 1 89.06 45 ASP B C 1
ATOM 7718 O O . ASP B 1 45 ? -12.695 -29.984 19.078 1 89.06 45 ASP B O 1
ATOM 7722 N N . SER B 1 46 ? -14.219 -30.594 17.516 1 91.44 46 SER B N 1
ATOM 7723 C CA . SER B 1 46 ? -13.227 -30.578 16.438 1 91.44 46 SER B CA 1
ATOM 7724 C C . SER B 1 46 ? -12.766 -29.156 16.125 1 91.44 46 SER B C 1
ATOM 7726 O O . SER B 1 46 ? -13.594 -28.25 15.977 1 91.44 46 SER B O 1
ATOM 7728 N N . LYS B 1 47 ? -11.453 -28.938 16.156 1 91.94 47 LYS B N 1
ATOM 7729 C CA . LYS B 1 47 ? -10.898 -27.625 15.867 1 91.94 47 LYS B CA 1
ATOM 7730 C C . LYS B 1 47 ? -11.336 -27.125 14.492 1 91.94 47 LYS B C 1
ATOM 7732 O O . LYS B 1 47 ? -11.641 -25.953 14.312 1 91.94 47 LYS B O 1
ATOM 7737 N N . ILE B 1 48 ? -11.328 -28.047 13.5 1 93.88 48 ILE B N 1
ATOM 7738 C CA . ILE B 1 48 ? -11.68 -27.703 12.125 1 93.88 48 ILE B CA 1
ATOM 7739 C C . ILE B 1 48 ? -13.156 -27.312 12.062 1 93.88 48 ILE B C 1
ATOM 7741 O O . ILE B 1 48 ? -13.523 -26.328 11.414 1 93.88 48 ILE B O 1
ATOM 7745 N N . GLU B 1 49 ? -13.977 -28.031 12.758 1 94.44 49 GLU B N 1
ATOM 7746 C CA . GLU B 1 49 ? -15.406 -27.734 12.773 1 94.44 49 GLU B CA 1
ATOM 7747 C C . GLU B 1 49 ? -15.688 -26.422 13.5 1 94.44 49 GLU B C 1
ATOM 7749 O O . GLU B 1 49 ? -16.594 -25.672 13.117 1 94.44 49 GLU B O 1
ATOM 7754 N N . ARG B 1 50 ? -14.922 -26.172 14.586 1 95.31 50 ARG B N 1
ATOM 7755 C CA . ARG B 1 50 ? -15.047 -24.922 15.305 1 95.31 50 ARG B CA 1
ATOM 7756 C C . ARG B 1 50 ? -14.742 -23.734 14.398 1 95.31 50 ARG B C 1
ATOM 7758 O O . ARG B 1 50 ? -15.477 -22.734 14.398 1 95.31 50 ARG B O 1
ATOM 7765 N N . LEU B 1 51 ? -13.664 -23.875 13.664 1 96 51 LEU B N 1
ATOM 7766 C CA . LEU B 1 51 ? -13.25 -22.797 12.773 1 96 51 LEU B CA 1
ATOM 7767 C C . LEU B 1 51 ? -14.266 -22.609 11.648 1 96 51 LEU B C 1
ATOM 7769 O O . LEU B 1 51 ? -14.539 -21.469 11.242 1 96 51 LEU B O 1
ATOM 7773 N N . ALA B 1 52 ? -14.82 -23.703 11.117 1 94.88 52 ALA B N 1
ATOM 7774 C CA . ALA B 1 52 ? -15.844 -23.609 10.086 1 94.88 52 ALA B CA 1
ATOM 7775 C C . ALA B 1 52 ? -17.109 -22.922 10.609 1 94.88 52 ALA B C 1
ATOM 7777 O O . ALA B 1 52 ? -17.703 -22.094 9.922 1 94.88 52 ALA B O 1
ATOM 7778 N N . ALA B 1 53 ? -17.453 -23.266 11.852 1 95.75 53 ALA B N 1
ATOM 7779 C CA . ALA B 1 53 ? -18.625 -22.641 12.484 1 95.75 53 ALA B CA 1
ATOM 7780 C C . ALA B 1 53 ? -18.391 -21.156 12.719 1 95.75 53 ALA B C 1
ATOM 7782 O O . ALA B 1 53 ? -19.297 -20.344 12.547 1 95.75 53 ALA B O 1
ATOM 7783 N N . LEU B 1 54 ? -17.219 -20.875 13.195 1 96.06 54 LEU B N 1
ATOM 7784 C CA . LEU B 1 54 ? -16.859 -19.484 13.43 1 96.06 54 LEU B CA 1
ATOM 7785 C C . LEU B 1 54 ? -16.891 -18.688 12.125 1 96.06 54 LEU B C 1
ATOM 7787 O O . LEU B 1 54 ? -17.406 -17.562 12.094 1 96.06 54 LEU B O 1
ATOM 7791 N N . SER B 1 55 ? -16.312 -19.234 11.039 1 95.5 55 SER B N 1
ATOM 7792 C CA . SER B 1 55 ? -16.328 -18.578 9.734 1 95.5 55 SER B CA 1
ATOM 7793 C C . SER B 1 55 ? -17.75 -18.344 9.25 1 95.5 55 SER B C 1
ATOM 7795 O O . SER B 1 55 ? -18.078 -17.266 8.766 1 95.5 55 SER B O 1
ATOM 7797 N N . ASN B 1 56 ? -18.594 -19.312 9.422 1 94.19 56 ASN B N 1
ATOM 7798 C CA . ASN B 1 56 ? -20 -19.172 9.031 1 94.19 56 ASN B CA 1
ATOM 7799 C C . ASN B 1 56 ? -20.734 -18.172 9.914 1 94.19 56 ASN B C 1
ATOM 7801 O O . ASN B 1 56 ? -21.594 -17.422 9.43 1 94.19 56 ASN B O 1
ATOM 7805 N N . GLY B 1 57 ? -20.406 -18.234 11.18 1 94.81 57 GLY B N 1
ATOM 7806 C CA . GLY B 1 57 ? -21 -17.266 12.086 1 94.81 57 GLY B CA 1
ATOM 7807 C C . GLY B 1 57 ? -20.672 -15.82 11.711 1 94.81 57 GLY B C 1
ATOM 7808 O O . GLY B 1 57 ? -21.547 -14.945 11.797 1 94.81 57 GLY B O 1
ATOM 7809 N N . LEU B 1 58 ? -19.422 -15.57 11.352 1 94.94 58 LEU B N 1
ATOM 7810 C CA . LEU B 1 58 ? -19.016 -14.234 10.93 1 94.94 58 LEU B CA 1
ATOM 7811 C C . LEU B 1 58 ? -19.766 -13.812 9.672 1 94.94 58 LEU B C 1
ATOM 7813 O O . LEU B 1 58 ? -20.156 -12.656 9.523 1 94.94 58 LEU B O 1
ATOM 7817 N N . LYS B 1 59 ? -19.953 -14.75 8.727 1 93.38 59 LYS B N 1
ATOM 7818 C CA . LYS B 1 59 ? -20.703 -14.445 7.516 1 93.38 59 LYS B CA 1
ATOM 7819 C C . LYS B 1 59 ? -22.125 -13.992 7.852 1 93.38 59 LYS B C 1
ATOM 7821 O O . LYS B 1 59 ? -22.641 -13.055 7.246 1 93.38 59 LYS B O 1
ATOM 7826 N N . THR B 1 60 ? -22.672 -14.562 8.844 1 91.38 60 THR B N 1
ATOM 7827 C CA . THR B 1 60 ? -24 -14.188 9.297 1 91.38 60 THR B CA 1
ATOM 7828 C C . THR B 1 60 ? -23.969 -12.844 10.023 1 91.38 60 THR B C 1
ATOM 7830 O O . THR B 1 60 ? -24.828 -11.992 9.789 1 91.38 60 THR B O 1
ATOM 7833 N N . CYS B 1 61 ? -23.016 -12.703 10.906 1 92.62 61 CYS B N 1
ATOM 7834 C CA . CYS B 1 61 ? -22.906 -11.484 11.695 1 92.62 61 CYS B CA 1
ATOM 7835 C C . CYS B 1 61 ? -22.766 -10.258 10.797 1 92.62 61 CYS B C 1
ATOM 7837 O O . CYS B 1 61 ? -23.312 -9.195 11.086 1 92.62 61 CYS B O 1
ATOM 7839 N N . PHE B 1 62 ? -22.047 -10.43 9.703 1 90.62 62 PHE B N 1
ATOM 7840 C CA . PHE B 1 62 ? -21.734 -9.289 8.852 1 90.62 62 PHE B CA 1
ATOM 7841 C C . PHE B 1 62 ? -22.609 -9.289 7.605 1 90.62 62 PHE B C 1
ATOM 7843 O O . PHE B 1 62 ? -22.406 -8.477 6.699 1 90.62 62 PHE B O 1
ATOM 7850 N N . GLY B 1 63 ? -23.547 -10.211 7.5 1 85.88 63 GLY B N 1
ATOM 7851 C CA . GLY B 1 63 ? -24.531 -10.258 6.43 1 85.88 63 GLY B CA 1
ATOM 7852 C C . GLY B 1 63 ? -23.938 -10.633 5.086 1 85.88 63 GLY B C 1
ATOM 7853 O O . GLY B 1 63 ? -24.297 -10.07 4.055 1 85.88 63 GLY B O 1
ATOM 7854 N N . ILE B 1 64 ? -22.938 -11.484 5.031 1 87.88 64 ILE B N 1
ATOM 7855 C CA . ILE B 1 64 ? -22.328 -11.961 3.791 1 87.88 64 ILE B CA 1
ATOM 7856 C C . ILE B 1 64 ? -23.125 -13.125 3.23 1 87.88 64 ILE B C 1
ATOM 7858 O O . ILE B 1 64 ? -23.266 -14.172 3.881 1 87.88 64 ILE B O 1
ATOM 7862 N N . PRO B 1 65 ? -23.625 -13.008 2.092 1 84.56 65 PRO B N 1
ATOM 7863 C CA . PRO B 1 65 ? -24.484 -14.055 1.548 1 84.56 65 PRO B CA 1
ATOM 7864 C C . PRO B 1 65 ? -23.719 -15.312 1.157 1 84.56 65 PRO B C 1
ATOM 7866 O O . PRO B 1 65 ? -22.578 -15.227 0.683 1 84.56 65 PRO B O 1
ATOM 7869 N N . VAL B 1 66 ? -24.344 -16.438 1.389 1 86.44 66 VAL B N 1
ATOM 7870 C CA . VAL B 1 66 ? -23.812 -17.75 1.017 1 86.44 66 VAL B CA 1
ATOM 7871 C C . VAL B 1 66 ? -24.781 -18.453 0.086 1 86.44 66 VAL B C 1
ATOM 7873 O O . VAL B 1 66 ? -25.969 -18.594 0.405 1 86.44 66 VAL B O 1
ATOM 7876 N N . VAL B 1 67 ? -24.312 -18.781 -1.141 1 78.25 67 VAL B N 1
ATOM 7877 C CA . VAL B 1 67 ? -25.125 -19.516 -2.104 1 78.25 67 VAL B CA 1
ATOM 7878 C C . VAL B 1 67 ? -24.516 -20.875 -2.367 1 78.25 67 VAL B C 1
ATOM 7880 O O . VAL B 1 67 ? -23.344 -20.984 -2.754 1 78.25 67 VAL B O 1
ATOM 7883 N N . ASN B 1 68 ? -25.188 -21.922 -2.305 1 70.5 68 ASN B N 1
ATOM 7884 C CA . ASN B 1 68 ? -24.766 -23.297 -2.537 1 70.5 68 ASN B CA 1
ATOM 7885 C C . ASN B 1 68 ? -23.484 -23.609 -1.772 1 70.5 68 ASN B C 1
ATOM 7887 O O . ASN B 1 68 ? -22.547 -24.203 -2.33 1 70.5 68 ASN B O 1
ATOM 7891 N N . GLY B 1 69 ? -23.406 -22.938 -0.58 1 71.31 69 GLY B N 1
ATOM 7892 C CA . GLY B 1 69 ? -22.297 -23.25 0.297 1 71.31 69 GLY B CA 1
ATOM 7893 C C . GLY B 1 69 ? -21.062 -22.391 0.021 1 71.31 69 GLY B C 1
ATOM 7894 O O . GLY B 1 69 ? -20.031 -22.531 0.684 1 71.31 69 GLY B O 1
ATOM 7895 N N . ARG B 1 70 ? -21.25 -21.531 -0.948 1 78.06 70 ARG B N 1
ATOM 7896 C CA . ARG B 1 70 ? -20.125 -20.641 -1.278 1 78.06 70 ARG B CA 1
ATOM 7897 C C . ARG B 1 70 ? -20.484 -19.188 -1.013 1 78.06 70 ARG B C 1
ATOM 7899 O O . ARG B 1 70 ? -21.609 -18.75 -1.28 1 78.06 70 ARG B O 1
ATOM 7906 N N . MET B 1 71 ? -19.5 -18.562 -0.473 1 84.06 71 MET B N 1
ATOM 7907 C CA . MET B 1 71 ? -19.719 -17.156 -0.166 1 84.06 71 MET B CA 1
ATOM 7908 C C . MET B 1 71 ? -19.609 -16.297 -1.425 1 84.06 71 MET B C 1
ATOM 7910 O O . MET B 1 71 ? -18.844 -16.609 -2.33 1 84.06 71 MET B O 1
ATOM 7914 N N . ILE B 1 72 ? -20.422 -15.328 -1.565 1 76.19 72 ILE B N 1
ATOM 7915 C CA . ILE B 1 72 ? -20.375 -14.383 -2.672 1 76.19 72 ILE B CA 1
ATOM 7916 C C . ILE B 1 72 ? -19.672 -13.094 -2.23 1 76.19 72 ILE B C 1
ATOM 7918 O O . ILE B 1 72 ? -20.062 -12.492 -1.226 1 76.19 72 ILE B O 1
ATOM 7922 N N . ARG B 1 73 ? -18.766 -12.719 -2.924 1 80.69 73 ARG B N 1
ATOM 7923 C CA . ARG B 1 73 ? -17.984 -11.539 -2.576 1 80.69 73 ARG B CA 1
ATOM 7924 C C . ARG B 1 73 ? -18.609 -10.281 -3.168 1 80.69 73 ARG B C 1
ATOM 7926 O O . ARG B 1 73 ? -19.328 -10.344 -4.164 1 80.69 73 ARG B O 1
ATOM 7933 N N . GLY B 1 74 ? -18.25 -9.094 -2.646 1 70.5 74 GLY B N 1
ATOM 7934 C CA . GLY B 1 74 ? -18.531 -7.789 -3.213 1 70.5 74 GLY B CA 1
ATOM 7935 C C . GLY B 1 74 ? -19.859 -7.223 -2.764 1 70.5 74 GLY B C 1
ATOM 7936 O O . GLY B 1 74 ? -20.297 -6.18 -3.256 1 70.5 74 GLY B O 1
ATOM 7937 N N . HIS B 1 75 ? -20.516 -7.855 -1.938 1 62.22 75 HIS B N 1
ATOM 7938 C CA . HIS B 1 75 ? -21.844 -7.367 -1.618 1 62.22 75 HIS B CA 1
ATOM 7939 C C . HIS B 1 75 ? -21.828 -6.477 -0.379 1 62.22 75 HIS B C 1
ATOM 7941 O O . HIS B 1 75 ? -22.812 -5.785 -0.092 1 62.22 75 HIS B O 1
ATOM 7947 N N . THR B 1 76 ? -20.766 -6.637 0.349 1 65.81 76 THR B N 1
ATOM 7948 C CA . THR B 1 76 ? -20.719 -5.777 1.526 1 65.81 76 THR B CA 1
ATOM 7949 C C . THR B 1 76 ? -19.812 -4.566 1.27 1 65.81 76 THR B C 1
ATOM 7951 O O . THR B 1 76 ? -18.734 -4.699 0.687 1 65.81 76 THR B O 1
ATOM 7954 N N . SER B 1 77 ? -20.266 -3.453 1.066 1 58.5 77 SER B N 1
ATOM 7955 C CA . SER B 1 77 ? -19.531 -2.238 0.735 1 58.5 77 SER B CA 1
ATOM 7956 C C . SER B 1 77 ? -18.406 -1.974 1.745 1 58.5 77 SER B C 1
ATOM 7958 O O . SER B 1 77 ? -17.359 -1.429 1.394 1 58.5 77 SER B O 1
ATOM 7960 N N . ASN B 1 78 ? -18.516 -2.545 2.982 1 67.38 78 ASN B N 1
ATOM 7961 C CA . ASN B 1 78 ? -17.609 -1.998 3.986 1 67.38 78 ASN B CA 1
ATOM 7962 C C . ASN B 1 78 ? -16.703 -3.08 4.578 1 67.38 78 ASN B C 1
ATOM 7964 O O . ASN B 1 78 ? -15.875 -2.797 5.441 1 67.38 78 ASN B O 1
ATOM 7968 N N . HIS B 1 79 ? -16.828 -4.312 4.105 1 81.31 79 HIS B N 1
ATOM 7969 C CA . HIS B 1 79 ? -16.031 -5.348 4.766 1 81.31 79 HIS B CA 1
ATOM 7970 C C . HIS B 1 79 ? -15.32 -6.23 3.752 1 81.31 79 HIS B C 1
ATOM 7972 O O . HIS B 1 79 ? -15.344 -7.457 3.861 1 81.31 79 HIS B O 1
ATOM 7978 N N . GLU B 1 80 ? -14.797 -5.586 2.805 1 82.75 80 GLU B N 1
ATOM 7979 C CA . GLU B 1 80 ? -14.117 -6.312 1.734 1 82.75 80 GLU B CA 1
ATOM 7980 C C . GLU B 1 80 ? -12.969 -7.156 2.281 1 82.75 80 GLU B C 1
ATOM 7982 O O . GLU B 1 80 ? -12.742 -8.273 1.817 1 82.75 80 GLU B O 1
ATOM 7987 N N . ARG B 1 81 ? -12.266 -6.734 3.234 1 88.12 81 ARG B N 1
ATOM 7988 C CA . ARG B 1 81 ? -11.133 -7.453 3.809 1 88.12 81 ARG B CA 1
ATOM 7989 C C . ARG B 1 81 ? -11.594 -8.719 4.527 1 88.12 81 ARG B C 1
ATOM 7991 O O . ARG B 1 81 ? -10.938 -9.758 4.453 1 88.12 81 ARG B O 1
ATOM 7998 N N . LEU B 1 82 ? -12.578 -8.531 5.273 1 90.44 82 LEU B N 1
ATOM 7999 C CA . LEU B 1 82 ? -13.125 -9.688 5.973 1 90.44 82 LEU B CA 1
ATOM 8000 C C . LEU B 1 82 ? -13.602 -10.742 4.98 1 90.44 82 LEU B C 1
ATOM 8002 O O . LEU B 1 82 ? -13.406 -11.945 5.203 1 90.44 82 LEU B O 1
ATOM 8006 N N . GLU B 1 83 ? -14.227 -10.289 3.918 1 91.06 83 GLU B N 1
ATOM 8007 C CA . GLU B 1 83 ? -14.695 -11.227 2.895 1 91.06 83 GLU B CA 1
ATOM 8008 C C . GLU B 1 83 ? -13.539 -12.039 2.326 1 91.06 83 GLU B C 1
ATOM 8010 O O . GLU B 1 83 ? -13.664 -13.25 2.127 1 91.06 83 GLU B O 1
ATOM 8015 N N . ILE B 1 84 ? -12.461 -11.398 2.035 1 90.94 84 ILE B N 1
ATOM 8016 C CA . ILE B 1 84 ? -11.289 -12.07 1.488 1 90.94 84 ILE B CA 1
ATOM 8017 C C . ILE B 1 84 ? -10.75 -13.078 2.5 1 90.94 84 ILE B C 1
ATOM 8019 O O . ILE B 1 84 ? -10.438 -14.219 2.145 1 90.94 84 ILE B O 1
ATOM 8023 N N . THR B 1 85 ? -10.625 -12.641 3.738 1 92.88 85 THR B N 1
ATOM 8024 C CA . THR B 1 85 ? -10.133 -13.516 4.793 1 92.88 85 THR B CA 1
ATOM 8025 C C . THR B 1 85 ? -11.016 -14.758 4.922 1 92.88 85 THR B C 1
ATOM 8027 O O . THR B 1 85 ? -10.508 -15.875 5.023 1 92.88 85 THR B O 1
ATOM 8030 N N . LEU B 1 86 ? -12.328 -14.57 4.891 1 93.75 86 LEU B N 1
ATOM 8031 C CA . LEU B 1 86 ? -13.258 -15.68 5.047 1 93.75 86 LEU B CA 1
ATOM 8032 C C . LEU B 1 86 ? -13.195 -16.609 3.84 1 93.75 86 LEU B C 1
ATOM 8034 O O . LEU B 1 86 ? -13.234 -17.844 3.994 1 93.75 86 LEU B O 1
ATOM 8038 N N . ALA B 1 87 ? -13.133 -16.016 2.664 1 91.62 87 ALA B N 1
ATOM 8039 C CA . ALA B 1 87 ? -13.016 -16.828 1.456 1 91.62 87 ALA B CA 1
ATOM 8040 C C . ALA B 1 87 ? -11.766 -17.703 1.503 1 91.62 87 ALA B C 1
ATOM 8042 O O . ALA B 1 87 ? -11.805 -18.875 1.134 1 91.62 87 ALA B O 1
ATOM 8043 N N . ASN B 1 88 ? -10.68 -17.172 1.891 1 93.31 88 ASN B N 1
ATOM 8044 C CA . ASN B 1 88 ? -9.422 -17.906 1.978 1 93.31 88 ASN B CA 1
ATOM 8045 C C . ASN B 1 88 ? -9.469 -18.984 3.059 1 93.31 88 ASN B C 1
ATOM 8047 O O . ASN B 1 88 ? -9 -20.094 2.848 1 93.31 88 ASN B O 1
ATOM 8051 N N . ILE B 1 89 ? -10.023 -18.656 4.188 1 94.12 89 ILE B N 1
ATOM 8052 C CA . ILE B 1 89 ? -10.078 -19.594 5.297 1 94.12 89 ILE B CA 1
ATOM 8053 C C . ILE B 1 89 ? -10.922 -20.797 4.906 1 94.12 89 ILE B C 1
ATOM 8055 O O . ILE B 1 89 ? -10.617 -21.938 5.281 1 94.12 89 ILE B O 1
ATOM 8059 N N . ASP B 1 90 ? -12 -20.547 4.148 1 91.81 90 ASP B N 1
ATOM 8060 C CA . ASP B 1 90 ? -12.82 -21.672 3.682 1 91.81 90 ASP B CA 1
ATOM 8061 C C . ASP B 1 90 ? -11.992 -22.656 2.859 1 91.81 90 ASP B C 1
ATOM 8063 O O . ASP B 1 90 ? -12.164 -23.859 2.977 1 91.81 90 ASP B O 1
ATOM 8067 N N . ARG B 1 91 ? -11.156 -22.172 2.084 1 92.69 91 ARG B N 1
ATOM 8068 C CA . ARG B 1 91 ? -10.305 -23.016 1.25 1 92.69 91 ARG B CA 1
ATOM 8069 C C . ARG B 1 91 ? -9.211 -23.672 2.078 1 92.69 91 ARG B C 1
ATOM 8071 O O . ARG B 1 91 ? -8.906 -24.859 1.885 1 92.69 91 ARG B O 1
ATOM 8078 N N . PHE B 1 92 ? -8.641 -22.969 2.994 1 95.31 92 PHE B N 1
ATOM 8079 C CA . PHE B 1 92 ? -7.609 -23.516 3.861 1 95.31 92 PHE B CA 1
ATOM 8080 C C . PHE B 1 92 ? -8.172 -24.625 4.734 1 95.31 92 PHE B C 1
ATOM 8082 O O . PHE B 1 92 ? -7.48 -25.609 5.023 1 95.31 92 PHE B O 1
ATOM 8089 N N . LEU B 1 93 ? -9.367 -24.438 5.156 1 93.69 93 LEU B N 1
ATOM 8090 C CA . LEU B 1 93 ? -9.992 -25.453 6 1 93.69 93 LEU B CA 1
ATOM 8091 C C . LEU B 1 93 ? -10.188 -26.75 5.23 1 93.69 93 LEU B C 1
ATOM 8093 O O . LEU B 1 93 ? -10.094 -27.828 5.805 1 93.69 93 LEU B O 1
ATOM 8097 N N . LYS B 1 94 ? -10.508 -26.625 3.955 1 92.25 94 LYS B N 1
ATOM 8098 C CA . LYS B 1 94 ? -10.609 -27.828 3.127 1 92.25 94 LYS B CA 1
ATOM 8099 C C . LYS B 1 94 ? -9.273 -28.562 3.062 1 92.25 94 LYS B C 1
ATOM 8101 O O . LYS B 1 94 ? -9.234 -29.781 3.109 1 92.25 94 LYS B O 1
ATOM 8106 N N . GLN B 1 95 ? -8.227 -27.828 2.908 1 94.5 95 GLN B N 1
ATOM 8107 C CA . GLN B 1 95 ? -6.898 -28.422 2.943 1 94.5 95 GLN B CA 1
ATOM 8108 C C . GLN B 1 95 ? -6.633 -29.094 4.289 1 94.5 95 GLN B C 1
ATOM 8110 O O . GLN B 1 95 ? -6.098 -30.203 4.336 1 94.5 95 GLN B O 1
ATOM 8115 N N . ALA B 1 96 ? -7.023 -28.391 5.352 1 94.5 96 ALA B N 1
ATOM 8116 C CA . ALA B 1 96 ? -6.75 -28.859 6.707 1 94.5 96 ALA B CA 1
ATOM 8117 C C . ALA B 1 96 ? -7.477 -30.172 6.992 1 94.5 96 ALA B C 1
ATOM 8119 O O . ALA B 1 96 ? -7.055 -30.953 7.855 1 94.5 96 ALA B O 1
ATOM 8120 N N . GLN B 1 97 ? -8.516 -30.5 6.254 1 92.06 97 GLN B N 1
ATOM 8121 C CA . GLN B 1 97 ? -9.266 -31.734 6.434 1 92.06 97 GLN B CA 1
ATOM 8122 C C . GLN B 1 97 ? -8.43 -32.938 6.027 1 92.06 97 GLN B C 1
ATOM 8124 O O . GLN B 1 97 ? -8.586 -34.031 6.586 1 92.06 97 GLN B O 1
ATOM 8129 N N . TYR B 1 98 ? -7.512 -32.719 5.035 1 92.44 98 TYR B N 1
ATOM 8130 C CA . TYR B 1 98 ? -6.77 -33.844 4.488 1 92.44 98 TYR B CA 1
ATOM 8131 C C . TYR B 1 98 ? -5.285 -33.719 4.82 1 92.44 98 TYR B C 1
ATOM 8133 O O . TYR B 1 98 ? -4.586 -34.75 4.914 1 92.44 98 TYR B O 1
ATOM 8141 N N . ASP B 1 99 ? -4.73 -32.531 4.996 1 93.06 99 ASP B N 1
ATOM 8142 C CA . ASP B 1 99 ? -3.299 -32.281 5.082 1 93.06 99 ASP B CA 1
ATOM 8143 C C . ASP B 1 99 ? -2.828 -32.25 6.535 1 93.06 99 ASP B C 1
ATOM 8145 O O . ASP B 1 99 ? -3.084 -31.312 7.27 1 93.06 99 ASP B O 1
ATOM 8149 N N . PRO B 1 100 ? -2.119 -33.156 6.969 1 90.38 100 PRO B N 1
ATOM 8150 C CA . PRO B 1 100 ? -1.647 -33.219 8.352 1 90.38 100 PRO B CA 1
ATOM 8151 C C . PRO B 1 100 ? -0.597 -32.156 8.656 1 90.38 100 PRO B C 1
ATOM 8153 O O . PRO B 1 100 ? -0.264 -31.922 9.82 1 90.38 100 PRO B O 1
ATOM 8156 N N . SER B 1 101 ? -0.065 -31.531 7.594 1 91.19 101 SER B N 1
ATOM 8157 C CA . SER B 1 101 ? 1.002 -30.547 7.789 1 91.19 101 SER B CA 1
ATOM 8158 C C . SER B 1 101 ? 0.453 -29.219 8.305 1 91.19 101 SER B C 1
ATOM 8160 O O . SER B 1 101 ? 1.216 -28.344 8.711 1 91.19 101 SER B O 1
ATOM 8162 N N . ILE B 1 102 ? -0.867 -29.062 8.305 1 93.62 102 ILE B N 1
ATOM 8163 C CA . ILE B 1 102 ? -1.459 -27.859 8.891 1 93.62 102 ILE B CA 1
ATOM 8164 C C . ILE B 1 102 ? -1.426 -27.953 10.414 1 93.62 102 ILE B C 1
ATOM 8166 O O . ILE B 1 102 ? -2.176 -28.734 11.008 1 93.62 102 ILE B O 1
ATOM 8170 N N . SER B 1 103 ? -0.627 -27.141 11.016 1 91.88 103 SER B N 1
ATOM 8171 C CA . SER B 1 103 ? -0.365 -27.219 12.453 1 91.88 103 SER B CA 1
ATOM 8172 C C . SER B 1 103 ? -1.475 -26.547 13.258 1 91.88 103 SER B C 1
ATOM 8174 O O . SER B 1 103 ? -2.213 -25.719 12.727 1 91.88 103 SER B O 1
ATOM 8176 N N . PRO B 1 104 ? -1.587 -26.938 14.523 1 91 104 PRO B N 1
ATOM 8177 C CA . PRO B 1 104 ? -2.551 -26.266 15.398 1 91 104 PRO B CA 1
ATOM 8178 C C . PRO B 1 104 ? -2.234 -24.781 15.594 1 91 104 PRO B C 1
ATOM 8180 O O . PRO B 1 104 ? -3.143 -23.969 15.805 1 91 104 PRO B O 1
ATOM 8183 N N . SER B 1 105 ? -1.009 -24.438 15.469 1 91.81 105 SER B N 1
ATOM 8184 C CA . SER B 1 105 ? -0.625 -23.047 15.625 1 91.81 105 SER B CA 1
ATOM 8185 C C . SER B 1 105 ? -1.209 -22.188 14.508 1 91.81 105 SER B C 1
ATOM 8187 O O . SER B 1 105 ? -1.662 -21.062 14.758 1 91.81 105 SER B O 1
ATOM 8189 N N . ILE B 1 106 ? -1.219 -22.703 13.328 1 94 106 ILE B N 1
ATOM 8190 C CA . ILE B 1 106 ? -1.778 -21.984 12.188 1 94 106 ILE B CA 1
ATOM 8191 C C . ILE B 1 106 ? -3.291 -21.859 12.352 1 94 106 ILE B C 1
ATOM 8193 O O . ILE B 1 106 ? -3.867 -20.797 12.07 1 94 106 ILE B O 1
ATOM 8197 N N . MET B 1 107 ? -3.918 -22.906 12.867 1 94.56 107 MET B N 1
ATOM 8198 C CA . MET B 1 107 ? -5.363 -22.875 13.078 1 94.56 107 MET B CA 1
ATOM 8199 C C . MET B 1 107 ? -5.73 -21.906 14.188 1 94.56 107 MET B C 1
ATOM 8201 O O . MET B 1 107 ? -6.773 -21.25 14.125 1 94.56 107 MET B O 1
ATOM 8205 N N . GLN B 1 108 ? -4.871 -21.859 15.141 1 94.31 108 GLN B N 1
ATOM 8206 C CA . GLN B 1 108 ? -5.09 -20.891 16.203 1 94.31 108 GLN B CA 1
ATOM 8207 C C . GLN B 1 108 ? -5 -19.453 15.688 1 94.31 108 GLN B C 1
ATOM 8209 O O . GLN B 1 108 ? -5.754 -18.578 16.125 1 94.31 108 GLN B O 1
ATOM 8214 N N . ARG B 1 109 ? -4.145 -19.219 14.828 1 93.62 109 ARG B N 1
ATOM 8215 C CA . ARG B 1 109 ? -4.008 -17.906 14.219 1 93.62 109 ARG B CA 1
ATOM 8216 C C . ARG B 1 109 ? -5.266 -17.531 13.438 1 93.62 109 ARG B C 1
ATOM 8218 O O . ARG B 1 109 ? -5.703 -16.375 13.469 1 93.62 109 ARG B O 1
ATOM 8225 N N . TRP B 1 110 ? -5.836 -18.531 12.719 1 95.06 110 TRP B N 1
ATOM 8226 C CA . TRP B 1 110 ? -7.082 -18.297 12.008 1 95.06 110 TRP B CA 1
ATOM 8227 C C . TRP B 1 110 ? -8.203 -17.922 12.977 1 95.06 110 TRP B C 1
ATOM 8229 O O . TRP B 1 110 ? -8.953 -16.969 12.734 1 95.06 110 TRP B O 1
ATOM 8239 N N . GLN B 1 111 ? -8.227 -18.672 14.031 1 95.31 111 GLN B N 1
ATOM 8240 C CA . GLN B 1 111 ? -9.258 -18.438 15.039 1 95.31 111 GLN B CA 1
ATOM 8241 C C . GLN B 1 111 ? -9.133 -17.047 15.633 1 95.31 111 GLN B C 1
ATOM 8243 O O . GLN B 1 111 ? -10.125 -16.328 15.781 1 95.31 111 GLN B O 1
ATOM 8248 N N . GLN B 1 112 ? -7.953 -16.672 15.977 1 94.12 112 GLN B N 1
ATOM 8249 C CA . GLN B 1 112 ? -7.707 -15.367 16.562 1 94.12 112 GLN B CA 1
ATOM 8250 C C . GLN B 1 112 ? -8.07 -14.25 15.594 1 94.12 112 GLN B C 1
ATOM 8252 O O . GLN B 1 112 ? -8.617 -13.219 15.992 1 94.12 112 GLN B O 1
ATOM 8257 N N . SER B 1 113 ? -7.715 -14.383 14.352 1 93.62 113 SER B N 1
ATOM 8258 C CA . SER B 1 113 ? -8.047 -13.398 13.336 1 93.62 113 SER B CA 1
ATOM 8259 C C . SER B 1 113 ? -9.562 -13.219 13.219 1 93.62 113 SER B C 1
ATOM 8261 O O . SER B 1 113 ? -10.047 -12.086 13.133 1 93.62 113 SER B O 1
ATOM 8263 N N . LEU B 1 114 ? -10.312 -14.312 13.242 1 95.5 114 LEU B N 1
ATOM 8264 C CA . LEU B 1 114 ? -11.766 -14.258 13.133 1 95.5 114 LEU B CA 1
ATOM 8265 C C . LEU B 1 114 ? -12.383 -13.625 14.375 1 95.5 114 LEU B C 1
ATOM 8267 O O . LEU B 1 114 ? -13.266 -12.766 14.266 1 95.5 114 LEU B O 1
ATOM 8271 N N . LEU B 1 115 ? -11.883 -13.977 15.547 1 95.69 115 LEU B N 1
ATOM 8272 C CA . LEU B 1 115 ? -12.398 -13.422 16.797 1 95.69 115 LEU B CA 1
ATOM 8273 C C . LEU B 1 115 ? -12.094 -11.93 16.891 1 95.69 115 LEU B C 1
ATOM 8275 O O . LEU B 1 115 ? -12.906 -11.164 17.422 1 95.69 115 LEU B O 1
ATOM 8279 N N . SER B 1 116 ? -10.961 -11.57 16.438 1 94.5 116 SER B N 1
ATOM 8280 C CA . SER B 1 116 ? -10.562 -10.172 16.469 1 94.5 116 SER B CA 1
ATOM 8281 C C . SER B 1 116 ? -11.523 -9.312 15.648 1 94.5 116 SER B C 1
ATOM 8283 O O . SER B 1 116 ? -11.812 -8.172 16.016 1 94.5 116 SER B O 1
ATOM 8285 N N . ASN B 1 117 ? -12.008 -9.82 14.531 1 94 117 ASN B N 1
ATOM 8286 C CA . ASN B 1 117 ? -12.969 -9.086 13.711 1 94 117 ASN B CA 1
ATOM 8287 C C . ASN B 1 117 ? -14.289 -8.875 14.445 1 94 117 ASN B C 1
ATOM 8289 O O . ASN B 1 117 ? -14.906 -7.816 14.32 1 94 117 ASN B O 1
ATOM 8293 N N . LEU B 1 118 ? -14.703 -9.859 15.203 1 94.69 118 LEU B N 1
ATOM 8294 C CA . LEU B 1 118 ? -15.922 -9.734 16 1 94.69 118 LEU B CA 1
ATOM 8295 C C . LEU B 1 118 ? -15.742 -8.695 17.109 1 94.69 118 LEU B C 1
ATOM 8297 O O . LEU B 1 118 ? -16.641 -7.898 17.359 1 94.69 118 LEU B O 1
ATOM 8301 N N . GLU B 1 119 ? -14.625 -8.711 17.672 1 94.19 119 GLU B N 1
ATOM 8302 C CA . GLU B 1 119 ? -14.336 -7.77 18.734 1 94.19 119 GLU B CA 1
ATOM 8303 C C . GLU B 1 119 ? -14.266 -6.34 18.219 1 94.19 119 GLU B C 1
ATOM 8305 O O . GLU B 1 119 ? -14.758 -5.41 18.859 1 94.19 119 GLU B O 1
ATOM 8310 N N . MET B 1 120 ? -13.609 -6.148 17.125 1 92.62 120 MET B N 1
ATOM 8311 C CA . MET B 1 120 ? -13.484 -4.828 16.531 1 92.62 120 MET B CA 1
ATOM 8312 C C . MET B 1 120 ? -14.852 -4.238 16.203 1 92.62 120 MET B C 1
ATOM 8314 O O . MET B 1 120 ? -15.102 -3.061 16.469 1 92.62 120 MET B O 1
ATOM 8318 N N . GLN B 1 121 ? -15.727 -5.078 15.648 1 92.25 121 GLN B N 1
ATOM 8319 C CA . GLN B 1 121 ? -17.062 -4.594 15.305 1 92.25 121 GLN B CA 1
ATOM 8320 C C . GLN B 1 121 ? -17.859 -4.27 16.562 1 92.25 121 GLN B C 1
ATOM 8322 O O . GLN B 1 121 ? -18.656 -3.324 16.562 1 92.25 121 GLN B O 1
ATOM 8327 N N . THR B 1 122 ? -17.703 -5.043 17.594 1 94.06 122 THR B N 1
ATOM 8328 C CA . THR B 1 122 ? -18.344 -4.766 18.875 1 94.06 122 THR B CA 1
ATOM 8329 C C . THR B 1 122 ? -17.906 -3.412 19.422 1 94.06 122 THR B C 1
ATOM 8331 O O . THR B 1 122 ? -18.734 -2.623 19.875 1 94.06 122 THR B O 1
ATOM 8334 N N . LEU B 1 123 ? -16.641 -3.131 19.312 1 94.31 123 LEU B N 1
ATOM 8335 C CA . LEU B 1 123 ? -16.094 -1.868 19.797 1 94.31 123 LEU B CA 1
ATOM 8336 C C . LEU B 1 123 ? -16.594 -0.701 18.953 1 94.31 123 LEU B C 1
ATOM 8338 O O . LEU B 1 123 ? -16.891 0.373 19.484 1 94.31 123 LEU B O 1
ATOM 8342 N N . LYS B 1 124 ? -16.703 -0.884 17.672 1 92.12 124 LYS B N 1
ATOM 8343 C CA . LYS B 1 124 ? -17.188 0.169 16.797 1 92.12 124 LYS B CA 1
ATOM 8344 C C . LYS B 1 124 ? -18.609 0.57 17.141 1 92.12 124 LYS B C 1
ATOM 8346 O O . LYS B 1 124 ? -18.938 1.758 17.172 1 92.12 124 LYS B O 1
ATOM 8351 N N . TYR B 1 125 ? -19.484 -0.372 17.469 1 91.75 125 TYR B N 1
ATOM 8352 C CA . TYR B 1 125 ? -20.844 -0.083 17.875 1 91.75 125 TYR B CA 1
ATOM 8353 C C . TYR B 1 125 ? -20.891 0.607 19.219 1 91.75 125 TYR B C 1
ATOM 8355 O O . TYR B 1 125 ? -21.672 1.534 19.438 1 91.75 125 TYR B O 1
ATOM 8363 N N . GLU B 1 126 ? -20.016 0.167 20.047 1 93.44 126 GLU B N 1
ATOM 8364 C CA . GLU B 1 126 ? -19.953 0.75 21.375 1 93.44 126 GLU B CA 1
ATOM 8365 C C . GLU B 1 126 ? -19.562 2.225 21.328 1 93.44 126 GLU B C 1
ATOM 8367 O O . GLU B 1 126 ? -20.172 3.059 22 1 93.44 126 GLU B O 1
ATOM 8372 N N . PHE B 1 127 ? -18.625 2.561 20.547 1 94.31 127 PHE B N 1
ATOM 8373 C CA . PHE B 1 127 ? -18.125 3.928 20.484 1 94.31 127 PHE B CA 1
ATOM 8374 C C . PHE B 1 127 ? -19 4.801 19.609 1 94.31 127 PHE B C 1
ATOM 8376 O O . PHE B 1 127 ? -19.031 6.023 19.75 1 94.31 127 PHE B O 1
ATOM 8383 N N . ALA B 1 128 ? -19.703 4.176 18.688 1 90.25 128 ALA B N 1
ATOM 8384 C CA . ALA B 1 128 ? -20.719 4.922 17.969 1 90.25 128 ALA B CA 1
ATOM 8385 C C . ALA B 1 128 ? -21.859 5.336 18.906 1 90.25 128 ALA B C 1
ATOM 8387 O O . ALA B 1 128 ? -22.359 6.457 18.812 1 90.25 128 ALA B O 1
ATOM 8388 N N . THR B 1 129 ? -22.25 4.418 19.75 1 90.88 129 THR B N 1
ATOM 8389 C CA . THR B 1 129 ? -23.281 4.711 20.75 1 90.88 129 THR B CA 1
ATOM 8390 C C . THR B 1 129 ? -22.781 5.785 21.719 1 90.88 129 THR B C 1
ATOM 8392 O O . THR B 1 129 ? -23.531 6.703 22.062 1 90.88 129 THR B O 1
ATOM 8395 N N . LEU B 1 130 ? -21.547 5.633 22.094 1 92.62 130 LEU B N 1
ATOM 8396 C CA . LEU B 1 130 ? -20.953 6.629 22.984 1 92.62 130 LEU B CA 1
ATOM 8397 C C . LEU B 1 130 ? -20.969 8.008 22.328 1 92.62 130 LEU B C 1
ATOM 8399 O O . LEU B 1 130 ? -21.328 9 22.984 1 92.62 130 LEU B O 1
ATOM 8403 N N . PHE B 1 131 ? -20.609 8.078 21.141 1 90.5 131 PHE B N 1
ATOM 8404 C CA . PHE B 1 131 ? -20.562 9.344 20.422 1 90.5 131 PHE B CA 1
ATOM 8405 C C . PHE B 1 131 ? -21.938 9.984 20.359 1 90.5 131 PHE B C 1
ATOM 8407 O O . PHE B 1 131 ? -22.078 11.195 20.516 1 90.5 131 PHE B O 1
ATOM 8414 N N . GLY B 1 132 ? -22.938 9.188 20.078 1 85.19 132 GLY B N 1
ATOM 8415 C CA . GLY B 1 132 ? -24.297 9.68 20.094 1 85.19 132 GLY B CA 1
ATOM 8416 C C . GLY B 1 132 ? -24.734 10.211 21.453 1 85.19 132 GLY B C 1
ATOM 8417 O O . GLY B 1 132 ? -25.406 11.242 21.531 1 85.19 132 GLY B O 1
ATOM 8418 N N . GLN B 1 133 ? -24.344 9.547 22.453 1 89.25 133 GLN B N 1
ATOM 8419 C CA . GLN B 1 133 ? -24.688 9.953 23.812 1 89.25 133 GLN B CA 1
ATOM 8420 C C . GLN B 1 133 ? -24 11.258 24.188 1 89.25 133 GLN B C 1
ATOM 8422 O O . GLN B 1 133 ? -24.594 12.117 24.844 1 89.25 133 GLN B O 1
ATOM 8427 N N . LEU B 1 134 ? -22.75 11.367 23.797 1 89.94 134 LEU B N 1
ATOM 8428 C CA . LEU B 1 134 ? -22 12.594 24.062 1 89.94 134 LEU B CA 1
ATOM 8429 C C . LEU B 1 134 ? -22.625 13.781 23.312 1 89.94 134 LEU B C 1
ATOM 8431 O O . LEU B 1 134 ? -22.672 14.891 23.844 1 89.94 134 LEU B O 1
ATOM 8435 N N . THR B 1 135 ? -23.078 13.523 22.141 1 84.31 135 THR B N 1
ATOM 8436 C CA . THR B 1 135 ? -23.734 14.562 21.359 1 84.31 135 THR B CA 1
ATOM 8437 C C . THR B 1 135 ? -25.047 14.992 22.031 1 84.31 135 THR B C 1
ATOM 8439 O O . THR B 1 135 ? -25.328 16.188 22.109 1 84.31 135 THR B O 1
ATOM 8442 N N . MET B 1 136 ? -25.781 14.055 22.547 1 82.69 136 MET B N 1
ATOM 8443 C CA . MET B 1 136 ? -27.031 14.359 23.234 1 82.69 136 MET B CA 1
ATOM 8444 C C . MET B 1 136 ? -26.766 15.148 24.516 1 82.69 136 MET B C 1
ATOM 8446 O O . MET B 1 136 ? -27.531 16.047 24.859 1 82.69 136 MET B O 1
ATOM 8450 N N . GLU B 1 137 ? -25.688 14.75 25.156 1 86.44 137 GLU B N 1
ATOM 8451 C CA . GLU B 1 137 ? -25.281 15.484 26.359 1 86.44 137 GLU B CA 1
ATOM 8452 C C . GLU B 1 137 ? -24.984 16.953 26.031 1 86.44 137 GLU B C 1
ATOM 8454 O O . GLU B 1 137 ? -25.406 17.844 26.766 1 86.44 137 GLU B O 1
ATOM 8459 N N . TRP B 1 138 ? -24.328 17.219 25.047 1 83.75 138 TRP B N 1
ATOM 8460 C CA . TRP B 1 138 ? -23.922 18.562 24.641 1 83.75 138 TRP B CA 1
ATOM 8461 C C . TRP B 1 138 ? -25.125 19.391 24.219 1 83.75 138 TRP B C 1
ATOM 8463 O O . TRP B 1 138 ? -25.219 20.578 24.578 1 83.75 138 TRP B O 1
ATOM 8473 N N . LEU B 1 139 ? -26.062 18.812 23.531 1 74.31 139 LEU B N 1
ATOM 8474 C CA . LEU B 1 139 ? -27.266 19.5 23.062 1 74.31 139 LEU B CA 1
ATOM 8475 C C . LEU B 1 139 ? -28.188 19.828 24.219 1 74.31 139 LEU B C 1
ATOM 8477 O O . LEU B 1 139 ? -28.875 20.859 24.203 1 74.31 139 LEU B O 1
ATOM 8481 N N . SER B 1 140 ? -28.203 19.016 25.172 1 76.69 140 SER B N 1
ATOM 8482 C CA . SER B 1 140 ? -29.078 19.219 26.312 1 76.69 140 SER B CA 1
ATOM 8483 C C . SER B 1 140 ? -28.609 20.406 27.172 1 76.69 140 SER B C 1
ATOM 8485 O O . SER B 1 140 ? -29.422 21.047 27.844 1 76.69 140 SER B O 1
ATOM 8487 N N . THR B 1 141 ? -27.328 20.562 27.234 1 74.31 141 THR B N 1
ATOM 8488 C CA . THR B 1 141 ? -26.781 21.672 28.031 1 74.31 141 THR B CA 1
ATOM 8489 C C . THR B 1 141 ? -27.078 23 27.344 1 74.31 141 THR B C 1
ATOM 8491 O O . THR B 1 141 ? -27.109 24.047 28 1 74.31 141 THR B O 1
ATOM 8494 N N . LYS B 1 142 ? -27.25 22.906 26.062 1 61.81 142 LYS B N 1
ATOM 8495 C CA . LYS B 1 142 ? -27.547 24.156 25.359 1 61.81 142 LYS B CA 1
ATOM 8496 C C . LYS B 1 142 ? -29.016 24.531 25.516 1 61.81 142 LYS B C 1
ATOM 8498 O O . LYS B 1 142 ? -29.391 25.688 25.266 1 61.81 142 LYS B O 1
ATOM 8503 N N . LYS B 1 143 ? -30.078 23.406 25.844 1 57 143 LYS B N 1
ATOM 8504 C CA . LYS B 1 143 ? -31.484 23.703 26.125 1 57 143 LYS B CA 1
ATOM 8505 C C . LYS B 1 143 ? -31.641 24.453 27.438 1 57 143 LYS B C 1
ATOM 8507 O O . LYS B 1 143 ? -30.922 24.188 28.391 1 57 143 LYS B O 1
ATOM 8512 N N . GLY B 1 144 ? -31.891 25.516 27.5 1 45.81 144 GLY B N 1
ATOM 8513 C CA . GLY B 1 144 ? -32.25 26.359 28.625 1 45.81 144 GLY B CA 1
ATOM 8514 C C . GLY B 1 144 ? -32.812 25.578 29.797 1 45.81 144 GLY B C 1
ATOM 8515 O O . GLY B 1 144 ? -33.219 24.422 29.641 1 45.81 144 GLY B O 1
ATOM 8516 N N . PRO B 1 145 ? -32.719 25.75 31.078 1 40.31 145 PRO B N 1
ATOM 8517 C CA . PRO B 1 145 ? -33.312 25.109 32.25 1 40.31 145 PRO B CA 1
ATOM 8518 C C . PRO B 1 145 ? -34.75 24.688 32.031 1 40.31 145 PRO B C 1
ATOM 8520 O O . PRO B 1 145 ? -35.531 25.406 31.391 1 40.31 145 PRO B O 1
ATOM 8523 N N . PRO B 1 146 ? -35.125 23.359 31.984 1 34.53 146 PRO B N 1
ATOM 8524 C CA . PRO B 1 146 ? -36.562 23.094 32 1 34.53 146 PRO B CA 1
ATOM 8525 C C . PRO B 1 146 ? -37.344 24.094 32.844 1 34.53 146 PRO B C 1
ATOM 8527 O O . PRO B 1 146 ? -36.812 24.688 33.781 1 34.53 146 PRO B O 1
ATOM 8530 N N . PRO B 1 147 ? -38.562 24.516 32.438 1 32.03 147 PRO B N 1
ATOM 8531 C CA . PRO B 1 147 ? -39.406 25.25 33.375 1 32.03 147 PRO B CA 1
ATOM 8532 C C . PRO B 1 147 ? -39.656 24.484 34.656 1 32.03 147 PRO B C 1
ATOM 8534 O O . PRO B 1 147 ? -40.312 23.438 34.656 1 32.03 147 PRO B O 1
ATOM 8537 N N . ASP B 1 148 ? -38.875 23.875 35.5 1 29.69 148 ASP B N 1
ATOM 8538 C CA . ASP B 1 148 ? -39.312 23.328 36.75 1 29.69 148 ASP B CA 1
ATOM 8539 C C . ASP B 1 148 ? -40.531 24.094 37.281 1 29.69 148 ASP B C 1
ATOM 8541 O O . ASP B 1 148 ? -40.656 25.297 37.062 1 29.69 148 ASP B O 1
ATOM 8545 N N . ASP B 1 149 ? -41.719 23.312 37.688 1 29.38 149 ASP B N 1
ATOM 8546 C CA . ASP B 1 149 ? -42.812 23.578 38.625 1 29.38 149 ASP B CA 1
ATOM 8547 C C . ASP B 1 149 ? -42.344 24.531 39.719 1 29.38 149 ASP B C 1
ATOM 8549 O O . ASP B 1 149 ? -41.156 24.781 39.875 1 29.38 149 ASP B O 1
ATOM 8553 N N . ASP B 1 150 ? -43.219 24.359 41.031 1 27.2 150 ASP B N 1
ATOM 8554 C CA . ASP B 1 150 ? -43.344 25.141 42.25 1 27.2 150 ASP B CA 1
ATOM 8555 C C . ASP B 1 150 ? -42 25.219 43 1 27.2 150 ASP B C 1
ATOM 8557 O O . ASP B 1 150 ? -41.875 24.672 44.094 1 27.2 150 ASP B O 1
ATOM 8561 N N . VAL B 1 151 ? -40.969 24.672 42.688 1 27.94 151 VAL B N 1
ATOM 8562 C CA . VAL B 1 151 ? -40.094 24.906 43.812 1 27.94 151 VAL B CA 1
ATOM 8563 C C . VAL B 1 151 ? -40.281 26.328 44.344 1 27.94 151 VAL B C 1
ATOM 8565 O O . VAL B 1 151 ? -40.469 27.266 43.562 1 27.94 151 VAL B O 1
ATOM 8568 N N . SER B 1 152 ? -40.75 26.422 45.656 1 25.19 152 SER B N 1
ATOM 8569 C CA . SER B 1 152 ? -40.688 27.531 46.594 1 25.19 152 SER B CA 1
ATOM 8570 C C . SER B 1 152 ? -39.625 28.547 46.188 1 25.19 152 SER B C 1
ATOM 8572 O O . SER B 1 152 ? -38.719 28.219 45.438 1 25.19 152 SER B O 1
ATOM 8574 N N . MET B 1 153 ? -39.812 29.797 46.781 1 26.03 153 MET B N 1
ATOM 8575 C CA . MET B 1 153 ? -39.25 31.125 46.875 1 26.03 153 MET B CA 1
ATOM 8576 C C . MET B 1 153 ? -37.719 31.062 47.062 1 26.03 153 MET B C 1
ATOM 8578 O O . MET B 1 153 ? -37.094 32.062 47.469 1 26.03 153 MET B O 1
ATOM 8582 N N . SER B 1 154 ? -37.219 29.859 47.375 1 25.05 154 SER B N 1
ATOM 8583 C CA . SER B 1 154 ? -35.906 30.312 47.812 1 25.05 154 SER B CA 1
ATOM 8584 C C . SER B 1 154 ? -35.188 31.141 46.719 1 25.05 154 SER B C 1
ATOM 8586 O O . SER B 1 154 ? -35.219 30.766 45.562 1 25.05 154 SER B O 1
ATOM 8588 N N . GLU B 1 155 ? -35.312 32.438 46.875 1 26.16 155 GLU B N 1
ATOM 8589 C CA . GLU B 1 155 ? -34.688 33.625 46.281 1 26.16 155 GLU B CA 1
ATOM 8590 C C . GLU B 1 155 ? -33.281 33.312 45.75 1 26.16 155 GLU B C 1
ATOM 8592 O O . GLU B 1 155 ? -32.312 33.344 46.469 1 26.16 155 GLU B O 1
ATOM 8597 N N . GLU B 1 156 ? -33.156 32.125 45.312 1 28.11 156 GLU B N 1
ATOM 8598 C CA . GLU B 1 156 ? -31.75 32.156 44.875 1 28.11 156 GLU B CA 1
ATOM 8599 C C . GLU B 1 156 ? -31.453 33.406 44.062 1 28.11 156 GLU B C 1
ATOM 8601 O O . GLU B 1 156 ? -32.188 33.75 43.125 1 28.11 156 GLU B O 1
ATOM 8606 N N . PRO B 1 157 ? -30.75 34.375 44.781 1 28.62 157 PRO B N 1
ATOM 8607 C CA . PRO B 1 157 ? -30.484 35.688 44.219 1 28.62 157 PRO B CA 1
ATOM 8608 C C . PRO B 1 157 ? -30.172 35.656 42.719 1 28.62 157 PRO B C 1
ATOM 8610 O O . PRO B 1 157 ? -29.609 34.656 42.219 1 28.62 157 PRO B O 1
ATOM 8613 N N . GLU B 1 158 ? -31.141 36 41.875 1 31.33 158 GLU B N 1
ATOM 8614 C CA . GLU B 1 158 ? -30.844 36.531 40.562 1 31.33 158 GLU B CA 1
ATOM 8615 C C . GLU B 1 158 ? -29.359 36.938 40.438 1 31.33 158 GLU B C 1
ATOM 8617 O O . GLU B 1 158 ? -28.859 37.688 41.25 1 31.33 158 GLU B O 1
ATOM 8622 N N . GLN B 1 159 ? -28.578 35.906 40.156 1 34.84 159 GLN B N 1
ATOM 8623 C CA . GLN B 1 159 ? -27.172 36.219 39.938 1 34.84 159 GLN B CA 1
ATOM 8624 C C . GLN B 1 159 ? -26.984 37.625 39.406 1 34.84 159 GLN B C 1
ATOM 8626 O O . GLN B 1 159 ? -27.5 37.969 38.344 1 34.84 159 GLN B O 1
ATOM 8631 N N . LEU B 1 160 ? -27.062 38.625 40.156 1 37.59 160 LEU B N 1
ATOM 8632 C CA . LEU B 1 160 ? -26.688 40.031 39.969 1 37.59 160 LEU B CA 1
ATOM 8633 C C . LEU B 1 160 ? -25.578 40.156 38.938 1 37.59 160 LEU B C 1
ATOM 8635 O O . LEU B 1 160 ? -24.594 39.406 38.938 1 37.59 160 LEU B O 1
ATOM 8639 N N . PRO B 1 161 ? -25.953 40.438 37.625 1 48.25 161 PRO B N 1
ATOM 8640 C CA . PRO B 1 161 ? -24.828 40.812 36.75 1 48.25 161 PRO B CA 1
ATOM 8641 C C . PRO B 1 161 ? -23.594 41.25 37.531 1 48.25 161 PRO B C 1
ATOM 8643 O O . PRO B 1 161 ? -23.719 41.906 38.562 1 48.25 161 PRO B O 1
ATOM 8646 N N . GLY B 1 162 ? -22.531 40.375 37.531 1 58.06 162 GLY B N 1
ATOM 8647 C CA . GLY B 1 162 ? -21.328 40.625 38.344 1 58.06 162 GLY B CA 1
ATOM 8648 C C . GLY B 1 162 ? -21.016 42.094 38.531 1 58.06 162 GLY B C 1
ATOM 8649 O O . GLY B 1 162 ? -21.453 42.938 37.75 1 58.06 162 GLY B O 1
ATOM 8650 N N . ALA B 1 163 ? -20.797 42.469 39.75 1 66.75 163 ALA B N 1
ATOM 8651 C CA . ALA B 1 163 ? -20.391 43.812 40.156 1 66.75 163 ALA B CA 1
ATOM 8652 C C . ALA B 1 163 ? -19.484 44.438 39.125 1 66.75 163 ALA B C 1
ATOM 8654 O O . ALA B 1 163 ? -19.609 45.625 38.812 1 66.75 163 ALA B O 1
ATOM 8655 N N . GLU B 1 164 ? -18.844 43.531 38.375 1 77.94 164 GLU B N 1
ATOM 8656 C CA . GLU B 1 164 ? -17.906 44.031 37.406 1 77.94 164 GLU B CA 1
ATOM 8657 C C . GLU B 1 164 ? -18.625 44.469 36.125 1 77.94 164 GLU B C 1
ATOM 8659 O O . GLU B 1 164 ? -18.25 45.438 35.469 1 77.94 164 GLU B O 1
ATOM 8664 N N . LYS B 1 165 ? -19.703 43.75 35.781 1 80.94 165 LYS B N 1
ATOM 8665 C CA . LYS B 1 165 ? -20.484 44.094 34.625 1 80.94 165 LYS B CA 1
ATOM 8666 C C . LYS B 1 165 ? -21.203 45.438 34.812 1 80.94 165 LYS B C 1
ATOM 8668 O O . LYS B 1 165 ? -21.172 46.281 33.906 1 80.94 165 LYS B O 1
ATOM 8673 N N . LEU B 1 166 ? -21.766 45.625 35.938 1 80 166 LEU B N 1
ATOM 8674 C CA . LEU B 1 166 ? -22.516 46.844 36.219 1 80 166 LEU B CA 1
ATOM 8675 C C . LEU B 1 166 ? -21.578 48.031 36.344 1 80 166 LEU B C 1
ATOM 8677 O O . LEU B 1 166 ? -21.922 49.125 35.906 1 80 166 LEU B O 1
ATOM 8681 N N . GLU B 1 167 ? -20.5 47.719 36.938 1 82.06 167 GLU B N 1
ATOM 8682 C CA . GLU B 1 167 ? -19.516 48.781 37.062 1 82.06 167 GLU B CA 1
ATOM 8683 C C . GLU B 1 167 ? -19 49.188 35.688 1 82.06 167 GLU B C 1
ATOM 8685 O O . GLU B 1 167 ? -18.812 50.375 35.406 1 82.06 167 GLU B O 1
ATOM 8690 N N . SER B 1 168 ? -18.734 48.25 34.906 1 84.69 168 SER B N 1
ATOM 8691 C CA . SER B 1 168 ? -18.266 48.531 33.562 1 84.69 168 SER B CA 1
ATOM 8692 C C . SER B 1 168 ? -19.297 49.281 32.75 1 84.69 168 SER B C 1
ATOM 8694 O O . SER B 1 168 ? -18.969 50.156 31.969 1 84.69 168 SER B O 1
ATOM 8696 N N . ARG B 1 169 ? -20.547 48.938 32.938 1 86.25 169 ARG B N 1
ATOM 8697 C CA . ARG B 1 169 ? -21.625 49.625 32.25 1 86.25 169 ARG B CA 1
ATOM 8698 C C . ARG B 1 169 ? -21.719 51.094 32.688 1 86.25 169 ARG B C 1
ATOM 8700 O O . ARG B 1 169 ? -21.891 51.969 31.859 1 86.25 169 ARG B O 1
ATOM 8707 N N . LYS B 1 170 ? -21.641 51.281 33.969 1 86.56 170 LYS B N 1
ATOM 8708 C CA . LYS B 1 170 ? -21.719 52.625 34.5 1 86.56 170 LYS B CA 1
ATOM 8709 C C . LYS B 1 170 ? -20.578 53.5 33.969 1 86.56 170 LYS B C 1
ATOM 8711 O O . LYS B 1 170 ? -20.797 54.656 33.594 1 86.56 170 LYS B O 1
ATOM 8716 N N . GLN B 1 171 ? -19.5 52.969 34 1 84.94 171 GLN B N 1
ATOM 8717 C CA . GLN B 1 171 ? -18.359 53.719 33.469 1 84.94 171 GLN B CA 1
ATOM 8718 C C . GLN B 1 171 ? -18.531 54.062 32 1 84.94 171 GLN B C 1
ATOM 8720 O O . GLN B 1 171 ? -18.172 55.156 31.562 1 84.94 171 GLN B O 1
ATOM 8725 N N . TRP B 1 172 ? -19.031 53.094 31.312 1 87.06 172 TRP B N 1
ATOM 8726 C CA . TRP B 1 172 ? -19.266 53.312 29.891 1 87.06 172 TRP B CA 1
ATOM 8727 C C . TRP B 1 172 ? -20.328 54.375 29.672 1 87.06 172 TRP B C 1
ATOM 8729 O O . TRP B 1 172 ? -20.156 55.281 28.828 1 87.06 172 TRP B O 1
ATOM 8739 N N . GLU B 1 173 ? -21.375 54.406 30.422 1 88.56 173 GLU B N 1
ATOM 8740 C CA . GLU B 1 173 ? -22.453 55.375 30.297 1 88.56 173 GLU B CA 1
ATOM 8741 C C . GLU B 1 173 ? -21.984 56.781 30.656 1 88.56 173 GLU B C 1
ATOM 8743 O O . GLU B 1 173 ? -22.344 57.75 29.984 1 88.56 173 GLU B O 1
ATOM 8748 N N . ASP B 1 174 ? -21.203 56.812 31.656 1 87.06 174 ASP B N 1
ATOM 8749 C CA . ASP B 1 174 ? -20.703 58.125 32.094 1 87.06 174 ASP B CA 1
ATOM 8750 C C . ASP B 1 174 ? -19.797 58.75 31.016 1 87.06 174 ASP B C 1
ATOM 8752 O O . ASP B 1 174 ? -19.781 59.969 30.859 1 87.06 174 ASP B O 1
ATOM 8756 N N . ALA B 1 175 ? -19.141 57.969 30.375 1 86.88 175 ALA B N 1
ATOM 8757 C CA . ALA B 1 175 ? -18.219 58.469 29.359 1 86.88 175 ALA B CA 1
ATOM 8758 C C . ALA B 1 175 ? -18.938 58.75 28.047 1 86.88 175 ALA B C 1
ATOM 8760 O O . ALA B 1 175 ? -18.797 59.844 27.484 1 86.88 175 ALA B O 1
ATOM 8761 N N . VAL B 1 176 ? -19.797 57.906 27.656 1 90.12 176 VAL B N 1
ATOM 8762 C CA . VAL B 1 176 ? -20.359 57.906 26.312 1 90.12 176 VAL B CA 1
ATOM 8763 C C . VAL B 1 176 ? -21.438 59 26.203 1 90.12 176 VAL B C 1
ATOM 8765 O O . VAL B 1 176 ? -21.594 59.625 25.172 1 90.12 176 VAL B O 1
ATOM 8768 N N . PHE B 1 177 ? -22.172 59.312 27.297 1 92.44 177 PHE B N 1
ATOM 8769 C CA . PHE B 1 177 ? -23.312 60.219 27.219 1 92.44 177 PHE B CA 1
ATOM 8770 C C . PHE B 1 177 ? -22.922 61.594 27.703 1 92.44 177 PHE B C 1
ATOM 8772 O O . PHE B 1 177 ? -23.781 62.469 27.844 1 92.44 177 PHE B O 1
ATOM 8779 N N . THR B 1 178 ? -21.625 61.781 27.953 1 91.81 178 THR B N 1
ATOM 8780 C CA . THR B 1 178 ? -21.109 63.094 28.328 1 91.81 178 THR B CA 1
ATOM 8781 C C . THR B 1 178 ? -20.078 63.594 27.312 1 91.81 178 THR B C 1
ATOM 8783 O O . THR B 1 178 ? -19.078 62.906 27.047 1 91.81 178 THR B O 1
ATOM 8786 N N . PRO B 1 179 ? -20.438 64.75 26.766 1 90.19 179 PRO B N 1
ATOM 8787 C CA . PRO B 1 179 ? -19.469 65.25 25.781 1 90.19 179 PRO B CA 1
ATOM 8788 C C . PRO B 1 179 ? -18.141 65.625 26.406 1 90.19 179 PRO B C 1
ATOM 8790 O O . PRO B 1 179 ? -18.109 66.125 27.547 1 90.19 179 PRO B O 1
ATOM 8793 N N . LEU B 1 180 ? -17.109 65.375 25.797 1 89.94 180 LEU B N 1
ATOM 8794 C CA . LEU B 1 180 ? -15.781 65.875 26.203 1 89.94 180 LEU B CA 1
ATOM 8795 C C . LEU B 1 180 ? -15.469 67.25 25.516 1 89.94 180 LEU B C 1
ATOM 8797 O O . LEU B 1 180 ? -15.328 67.312 24.297 1 89.94 180 LEU B O 1
ATOM 8801 N N . GLU B 1 181 ? -15.398 68.25 26.281 1 86.06 181 GLU B N 1
ATOM 8802 C CA . GLU B 1 181 ? -15.156 69.625 25.734 1 86.06 181 GLU B CA 1
ATOM 8803 C C . GLU B 1 181 ? -13.664 69.875 25.547 1 86.06 181 GLU B C 1
ATOM 8805 O O . GLU B 1 181 ? -12.891 69.75 26.5 1 86.06 181 GLU B O 1
ATOM 8810 N N . LEU B 1 182 ? -13.352 70 24.328 1 90.5 182 LEU B N 1
ATOM 8811 C CA . LEU B 1 182 ? -11.969 70.312 23.984 1 90.5 182 LEU B CA 1
ATOM 8812 C C . LEU B 1 182 ? -11.883 71.625 23.219 1 90.5 182 LEU B C 1
ATOM 8814 O O . LEU B 1 182 ? -12.867 72.062 22.641 1 90.5 182 LEU B O 1
ATOM 8818 N N . ASP B 1 183 ? -10.719 72.25 23.359 1 90 183 ASP B N 1
ATOM 8819 C CA . ASP B 1 183 ? -10.445 73.438 22.594 1 90 183 ASP B CA 1
ATOM 8820 C C . ASP B 1 183 ? -10.086 73.125 21.141 1 90 183 ASP B C 1
ATOM 8822 O O . ASP B 1 183 ? -8.969 72.688 20.859 1 90 183 ASP B O 1
ATOM 8826 N N . THR B 1 184 ? -10.961 73.312 20.234 1 91.81 184 THR B N 1
ATOM 8827 C CA . THR B 1 184 ? -10.766 72.938 18.828 1 91.81 184 THR B CA 1
ATOM 8828 C C . THR B 1 184 ? -9.664 73.812 18.219 1 91.81 184 THR B C 1
ATOM 8830 O O . THR B 1 184 ? -8.992 73.375 17.281 1 91.81 184 THR B O 1
ATOM 8833 N N . ASP B 1 185 ? -9.508 75 18.797 1 92.5 185 ASP B N 1
ATOM 8834 C CA . ASP B 1 185 ? -8.461 75.875 18.281 1 92.5 185 ASP B CA 1
ATOM 8835 C C . ASP B 1 185 ? -7.078 75.25 18.562 1 92.5 185 ASP B C 1
ATOM 8837 O O . ASP B 1 185 ? -6.168 75.438 17.734 1 92.5 185 ASP B O 1
ATOM 8841 N N . GLU B 1 186 ? -6.988 74.688 19.703 1 94.44 186 GLU B N 1
ATOM 8842 C CA . GLU B 1 186 ? -5.715 74.062 20.047 1 94.44 186 GLU B CA 1
ATOM 8843 C C . GLU B 1 186 ? -5.43 72.875 19.125 1 94.44 186 GLU B C 1
ATOM 8845 O O . GLU B 1 186 ? -4.273 72.625 18.781 1 94.44 186 GLU B O 1
ATOM 8850 N N . ILE B 1 187 ? -6.461 72.125 18.75 1 96.25 187 ILE B N 1
ATOM 8851 C CA . ILE B 1 187 ? -6.312 71 17.828 1 96.25 187 ILE B CA 1
ATOM 8852 C C . ILE B 1 187 ? -5.867 71.5 16.453 1 96.25 187 ILE B C 1
ATOM 8854 O O . ILE B 1 187 ? -4.934 71 15.867 1 96.25 187 ILE B O 1
ATOM 8858 N N . GLU B 1 188 ? -6.496 72.562 16.031 1 94.38 188 GLU B N 1
ATOM 8859 C CA . GLU B 1 188 ? -6.164 73.125 14.727 1 94.38 188 GLU B CA 1
ATOM 8860 C C . GLU B 1 188 ? -4.758 73.688 14.719 1 94.38 188 GLU B C 1
ATOM 8862 O O . GLU B 1 188 ? -4.062 73.625 13.703 1 94.38 188 GLU B O 1
ATOM 8867 N N . LEU B 1 189 ? -4.422 74.25 15.844 1 94.19 189 LEU B N 1
ATOM 8868 C CA . LEU B 1 189 ? -3.078 74.812 15.961 1 94.19 189 LEU B CA 1
ATOM 8869 C C . LEU B 1 189 ? -2.025 73.75 15.852 1 94.19 189 LEU B C 1
ATOM 8871 O O . LEU B 1 189 ? -1.022 73.875 15.148 1 94.19 189 LEU B O 1
ATOM 8875 N N . LEU B 1 190 ? -2.252 72.688 16.562 1 95.19 190 LEU B N 1
ATOM 8876 C CA . LEU B 1 190 ? -1.311 71.562 16.516 1 95.19 190 LEU B CA 1
ATOM 8877 C C . LEU B 1 190 ? -1.207 71.062 15.094 1 95.19 190 LEU B C 1
ATOM 8879 O O . LEU B 1 190 ? -0.108 70.75 14.617 1 95.19 190 LEU B O 1
ATOM 8883 N N . LEU B 1 191 ? -2.322 70.875 14.406 1 95.81 191 LEU B N 1
ATOM 8884 C CA . LEU B 1 191 ? -2.338 70.375 13.047 1 95.81 191 LEU B CA 1
ATOM 8885 C C . LEU B 1 191 ? -1.638 71.312 12.086 1 95.81 191 LEU B C 1
ATOM 8887 O O . LEU B 1 191 ? -0.92 70.875 11.18 1 95.81 191 LEU B O 1
ATOM 8891 N N . SER B 1 192 ? -1.815 72.562 12.336 1 93.69 192 SER B N 1
ATOM 8892 C CA . SER B 1 192 ? -1.161 73.562 11.5 1 93.69 192 SER B CA 1
ATOM 8893 C C . SER B 1 192 ? 0.351 73.562 11.703 1 93.69 192 SER B C 1
ATOM 8895 O O . SER B 1 192 ? 1.108 73.75 10.742 1 93.69 192 SER B O 1
ATOM 8897 N N . GLU B 1 193 ? 0.727 73.312 12.891 1 93 193 GLU B N 1
ATOM 8898 C CA . GLU B 1 193 ? 2.152 73.188 13.188 1 93 193 GLU B CA 1
ATOM 8899 C C . GLU B 1 193 ? 2.766 72 12.484 1 93 193 GLU B C 1
ATOM 8901 O O . GLU B 1 193 ? 3.936 72 12.102 1 93 193 GLU B O 1
ATOM 8906 N N . LEU B 1 194 ? 2.008 71 12.352 1 93.06 194 LEU B N 1
ATOM 8907 C CA . LEU B 1 194 ? 2.523 69.75 11.805 1 93.06 194 LEU B CA 1
ATOM 8908 C C . LEU B 1 194 ? 2.494 69.75 10.273 1 93.06 194 LEU B C 1
ATOM 8910 O O . LEU B 1 194 ? 3.439 69.312 9.625 1 93.06 194 LEU B O 1
ATOM 8914 N N . PHE B 1 195 ? 1.426 70.312 9.656 1 93.25 195 PHE B N 1
ATOM 8915 C CA . PHE B 1 195 ? 1.199 70.062 8.234 1 93.25 195 PHE B CA 1
ATOM 8916 C C . PHE B 1 195 ? 1.35 71.375 7.438 1 93.25 195 PHE B C 1
ATOM 8918 O O . PHE B 1 195 ? 1.581 71.375 6.227 1 93.25 195 PHE B O 1
ATOM 8925 N N . GLN B 1 196 ? 1.244 72.5 8.102 1 87.25 196 GLN B N 1
ATOM 8926 C CA . GLN B 1 196 ? 1.217 73.75 7.352 1 87.25 196 GLN B CA 1
ATOM 8927 C C . GLN B 1 196 ? 2.449 74.625 7.652 1 87.25 196 GLN B C 1
ATOM 8929 O O . GLN B 1 196 ? 3.049 75.188 6.742 1 87.25 196 GLN B O 1
ATOM 8934 N N . ASN B 1 197 ? 2.768 74.688 8.93 1 81.25 197 ASN B N 1
ATOM 8935 C CA . ASN B 1 197 ? 3.873 75.562 9.305 1 81.25 197 ASN B CA 1
ATOM 8936 C C . ASN B 1 197 ? 4.918 74.875 10.133 1 81.25 197 ASN B C 1
ATOM 8938 O O . ASN B 1 197 ? 5.18 75.25 11.281 1 81.25 197 ASN B O 1
ATOM 8942 N N . PRO B 1 198 ? 5.508 73.812 9.43 1 78 198 PRO B N 1
ATOM 8943 C CA . PRO B 1 198 ? 6.547 73.125 10.203 1 78 198 PRO B CA 1
ATOM 8944 C C . PRO B 1 198 ? 7.84 73.938 10.305 1 78 198 PRO B C 1
ATOM 8946 O O . PRO B 1 198 ? 8.047 74.875 9.531 1 78 198 PRO B O 1
ATOM 8949 N N . SER B 1 199 ? 8.57 73.812 11.305 1 68.81 199 SER B N 1
ATOM 8950 C CA . SER B 1 199 ? 9.805 74.562 11.531 1 68.81 199 SER B CA 1
ATOM 8951 C C . SER B 1 199 ? 10.828 74.25 10.43 1 68.81 199 SER B C 1
ATOM 8953 O O . SER B 1 199 ? 11.57 75.188 10.023 1 68.81 199 SER B O 1
ATOM 8955 N N . LYS B 1 200 ? 10.945 73 9.93 1 69.94 200 LYS B N 1
ATOM 8956 C CA . LYS B 1 200 ? 11.883 72.562 8.883 1 69.94 200 LYS B CA 1
ATOM 8957 C C . LYS B 1 200 ? 11.164 71.875 7.734 1 69.94 200 LYS B C 1
ATOM 8959 O O . LYS B 1 200 ? 10.141 71.25 7.945 1 69.94 200 LYS B O 1
ATOM 8964 N N . ASP B 1 201 ? 11.648 71.938 6.52 1 65.81 201 ASP B N 1
ATOM 8965 C CA . ASP B 1 201 ? 11.156 71.25 5.328 1 65.81 201 ASP B CA 1
ATOM 8966 C C . ASP B 1 201 ? 9.695 71.562 5.059 1 65.81 201 ASP B C 1
ATOM 8968 O O . ASP B 1 201 ? 8.906 70.688 4.66 1 65.81 201 ASP B O 1
ATOM 8972 N N . ALA B 1 202 ? 9.359 72.75 5.395 1 78.94 202 ALA B N 1
ATOM 8973 C CA . ALA B 1 202 ? 7.984 73.25 5.426 1 78.94 202 ALA B CA 1
ATOM 8974 C C . ALA B 1 202 ? 7.344 73.188 4.043 1 78.94 202 ALA B C 1
ATOM 8976 O O . ALA B 1 202 ? 6.164 72.875 3.916 1 78.94 202 ALA B O 1
ATOM 8977 N N . LYS B 1 203 ? 8.211 73.375 3.088 1 86.25 203 LYS B N 1
ATOM 8978 C CA . LYS B 1 203 ? 7.637 73.438 1.746 1 86.25 203 LYS B CA 1
ATOM 8979 C C . LYS B 1 203 ? 7.141 72.062 1.286 1 86.25 203 LYS B C 1
ATOM 8981 O O . LYS B 1 203 ? 6.023 71.938 0.779 1 86.25 203 LYS B O 1
ATOM 8986 N N . ASP B 1 204 ? 7.965 71.062 1.423 1 89.94 204 ASP B N 1
ATOM 8987 C CA . ASP B 1 204 ? 7.617 69.75 0.975 1 89.94 204 ASP B CA 1
ATOM 8988 C C . ASP B 1 204 ? 6.383 69.188 1.71 1 89.94 204 ASP B C 1
ATOM 8990 O O . ASP B 1 204 ? 5.523 68.562 1.109 1 89.94 204 ASP B O 1
ATOM 8994 N N . ILE B 1 205 ? 6.281 69.438 2.973 1 93.06 205 ILE B N 1
ATOM 8995 C CA . ILE B 1 205 ? 5.156 69 3.787 1 93.06 205 ILE B CA 1
ATOM 8996 C C . ILE B 1 205 ? 3.881 69.75 3.338 1 93.06 205 ILE B C 1
ATOM 8998 O O . ILE B 1 205 ? 2.822 69.125 3.232 1 93.06 205 ILE B O 1
ATOM 9002 N N . ARG B 1 206 ? 3.979 71 3.033 1 92.31 206 ARG B N 1
ATOM 9003 C CA . ARG B 1 206 ? 2.818 71.812 2.596 1 92.31 206 ARG B CA 1
ATOM 9004 C C . ARG B 1 206 ? 2.293 71.25 1.26 1 92.31 206 ARG B C 1
ATOM 9006 O O . ARG B 1 206 ? 1.079 71.188 1.062 1 92.31 206 ARG B O 1
ATOM 9013 N N . VAL B 1 207 ? 3.219 71 0.399 1 92.31 207 VAL B N 1
ATOM 9014 C CA . VAL B 1 207 ? 2.83 70.5 -0.915 1 92.31 207 VAL B CA 1
ATOM 9015 C C . VAL B 1 207 ? 2.145 69.125 -0.769 1 92.31 207 VAL B C 1
ATOM 9017 O O . VAL B 1 207 ? 1.116 68.875 -1.4 1 92.31 207 VAL B O 1
ATOM 9020 N N . ALA B 1 208 ? 2.744 68.312 0.003 1 94.25 208 ALA B N 1
ATOM 9021 C CA . ALA B 1 208 ? 2.18 67 0.218 1 94.25 208 ALA B CA 1
ATOM 9022 C C . ALA B 1 208 ? 0.817 67.062 0.898 1 94.25 208 ALA B C 1
ATOM 9024 O O . ALA B 1 208 ? -0.08 66.312 0.606 1 94.25 208 ALA B O 1
ATOM 9025 N N . PHE B 1 209 ? 0.689 68 1.795 1 94.62 209 PHE B N 1
ATOM 9026 C CA . PHE B 1 209 ? -0.564 68.188 2.52 1 94.62 209 PHE B CA 1
ATOM 9027 C C . PHE B 1 209 ? -1.661 68.688 1.594 1 94.62 209 PHE B C 1
ATOM 9029 O O . PHE B 1 209 ? -2.807 68.25 1.672 1 94.62 209 PHE B O 1
ATOM 9036 N N . LYS B 1 210 ? -1.409 69.562 0.729 1 93.88 210 LYS B N 1
ATOM 9037 C CA . LYS B 1 210 ? -2.371 70.062 -0.255 1 93.88 210 LYS B CA 1
ATOM 9038 C C . LYS B 1 210 ? -2.818 68.938 -1.189 1 93.88 210 LYS B C 1
ATOM 9040 O O . LYS B 1 210 ? -3.986 68.875 -1.579 1 93.88 210 LYS B O 1
ATOM 9045 N N . GLU B 1 211 ? -1.868 68.188 -1.516 1 94.38 211 GLU B N 1
ATOM 9046 C CA . GLU B 1 211 ? -2.209 67.062 -2.354 1 94.38 211 GLU B CA 1
ATOM 9047 C C . GLU B 1 211 ? -3.137 66.125 -1.619 1 94.38 211 GLU B C 1
ATOM 9049 O O . GLU B 1 211 ? -4.039 65.5 -2.223 1 94.38 211 GLU B O 1
ATOM 9054 N N . LEU B 1 212 ? -2.902 65.875 -0.33 1 95.56 212 LEU B N 1
ATOM 9055 C CA . LEU B 1 212 ? -3.77 65 0.484 1 95.56 212 LEU B CA 1
ATOM 9056 C C . LEU B 1 212 ? -5.188 65.562 0.522 1 95.56 212 LEU B C 1
ATOM 9058 O O . LEU B 1 212 ? -6.156 64.812 0.349 1 95.56 212 LEU B O 1
ATOM 9062 N N . GLN B 1 213 ? -5.352 66.812 0.664 1 95.75 213 GLN B N 1
ATOM 9063 C CA . GLN B 1 213 ? -6.66 67.5 0.688 1 95.75 213 GLN B CA 1
ATOM 9064 C C . GLN B 1 213 ? -7.355 67.375 -0.665 1 95.75 213 GLN B C 1
ATOM 9066 O O . GLN B 1 213 ? -8.57 67.188 -0.729 1 95.75 213 GLN B O 1
ATOM 9071 N N . ARG B 1 214 ? -6.594 67.5 -1.688 1 95.12 214 ARG B N 1
ATOM 9072 C CA . ARG B 1 214 ? -7.141 67.312 -3.031 1 95.12 214 ARG B CA 1
ATOM 9073 C C . ARG B 1 214 ? -7.66 65.938 -3.256 1 95.12 214 ARG B C 1
ATOM 9075 O O . ARG B 1 214 ? -8.719 65.75 -3.854 1 95.12 214 ARG B O 1
ATOM 9082 N N . LYS B 1 215 ? -6.941 65 -2.838 1 95.31 215 LYS B N 1
ATOM 9083 C CA . LYS B 1 215 ? -7.34 63.625 -2.996 1 95.31 215 LYS B CA 1
ATOM 9084 C C . LYS B 1 215 ? -8.625 63.312 -2.225 1 95.31 215 LYS B C 1
ATOM 9086 O O . LYS B 1 215 ? -9.445 62.5 -2.66 1 95.31 215 LYS B O 1
ATOM 9091 N N . VAL B 1 216 ? -8.75 63.906 -1.032 1 95.94 216 VAL B N 1
ATOM 9092 C CA . VAL B 1 216 ? -9.977 63.75 -0.257 1 95.94 216 VAL B CA 1
ATOM 9093 C C . VAL B 1 216 ? -11.164 64.25 -1.053 1 95.94 216 VAL B C 1
ATOM 9095 O O . VAL B 1 216 ? -12.219 63.656 -1.097 1 95.94 216 VAL B O 1
ATOM 9098 N N . GLN B 1 217 ? -10.992 65.375 -1.728 1 93.5 217 GLN B N 1
ATOM 9099 C CA . GLN B 1 217 ? -12.055 65.938 -2.523 1 93.5 217 GLN B CA 1
ATOM 9100 C C . GLN B 1 217 ? -12.422 65.062 -3.709 1 93.5 217 GLN B C 1
ATOM 9102 O O . GLN B 1 217 ? -13.602 64.875 -3.99 1 93.5 217 GLN B O 1
ATOM 9107 N N . VAL B 1 218 ? -11.406 64.625 -4.344 1 93.44 218 VAL B N 1
ATOM 9108 C CA . VAL B 1 218 ? -11.633 63.719 -5.492 1 93.44 218 VAL B CA 1
ATOM 9109 C C . VAL B 1 218 ? -12.352 62.469 -5.043 1 93.44 218 VAL B C 1
ATOM 9111 O O . VAL B 1 218 ? -13.227 61.938 -5.75 1 93.44 218 VAL B O 1
ATOM 9114 N N . PHE B 1 219 ? -11.961 61.938 -3.957 1 94.19 219 PHE B N 1
ATOM 9115 C CA . PHE B 1 219 ? -12.578 60.75 -3.432 1 94.19 219 PHE B CA 1
ATOM 9116 C C . PHE B 1 219 ? -14.047 60.969 -3.113 1 94.19 219 PHE B C 1
ATOM 9118 O O . PHE B 1 219 ? -14.898 60.156 -3.441 1 94.19 219 PHE B O 1
ATOM 9125 N N . GLU B 1 220 ? -14.352 62.062 -2.414 1 93.5 220 GLU B N 1
ATOM 9126 C CA . GLU B 1 220 ? -15.742 62.406 -2.096 1 93.5 220 GLU B CA 1
ATOM 9127 C C . GLU B 1 220 ? -16.594 62.5 -3.359 1 93.5 220 GLU B C 1
ATOM 9129 O O . GLU B 1 220 ? -17.75 62.062 -3.367 1 93.5 220 GLU B O 1
ATOM 9134 N N . GLU B 1 221 ? -16.031 62.969 -4.391 1 89.56 221 GLU B N 1
ATOM 9135 C CA . GLU B 1 221 ? -16.734 63.062 -5.668 1 89.56 221 GLU B CA 1
ATOM 9136 C C . GLU B 1 221 ? -17 61.688 -6.254 1 89.56 221 GLU B C 1
ATOM 9138 O O . GLU B 1 221 ? -18.047 61.469 -6.883 1 89.56 221 GLU B O 1
ATOM 9143 N N . SER B 1 222 ? -16.109 60.906 -6.02 1 90.62 222 SER B N 1
ATOM 9144 C CA . SER B 1 222 ? -16.266 59.562 -6.539 1 90.62 222 SER B CA 1
ATOM 9145 C C . SER B 1 222 ? -17.391 58.812 -5.828 1 90.62 222 SER B C 1
ATOM 9147 O O . SER B 1 222 ? -17.938 57.844 -6.359 1 90.62 222 SER B O 1
ATOM 9149 N N . LEU B 1 223 ? -17.703 59.188 -4.637 1 91.12 223 LEU B N 1
ATOM 9150 C CA . LEU B 1 223 ? -18.766 58.531 -3.873 1 91.12 223 LEU B CA 1
ATOM 9151 C C . LEU B 1 223 ? -20.141 59.062 -4.27 1 91.12 223 LEU B C 1
ATOM 9153 O O . LEU B 1 223 ? -21.156 58.562 -3.805 1 91.12 223 LEU B O 1
ATOM 9157 N N . THR B 1 224 ? -20.203 60.031 -5.176 1 81.62 224 THR B N 1
ATOM 9158 C CA . THR B 1 224 ? -21.469 60.594 -5.605 1 81.62 224 THR B CA 1
ATOM 9159 C C . THR B 1 224 ? -22.031 59.844 -6.812 1 81.62 224 THR B C 1
ATOM 9161 O O . THR B 1 224 ? -23.172 60.094 -7.227 1 81.62 224 THR B O 1
ATOM 9164 N N . TYR B 1 225 ? -21.344 58.875 -7.238 1 73.75 225 TYR B N 1
ATOM 9165 C CA . TYR B 1 225 ? -21.828 58.094 -8.375 1 73.75 225 TYR B CA 1
ATOM 9166 C C . TYR B 1 225 ? -23.078 57.281 -8 1 73.75 225 TYR B C 1
ATOM 9168 O O . TYR B 1 225 ? -23.219 56.875 -6.852 1 73.75 225 TYR B O 1
ATOM 9176 N N . SER B 1 226 ? -24.016 57.062 -8.883 1 66.69 226 SER B N 1
ATOM 9177 C CA . SER B 1 226 ? -25.344 56.531 -8.625 1 66.69 226 SER B CA 1
ATOM 9178 C C . SER B 1 226 ? -25.297 55 -8.422 1 66.69 226 SER B C 1
ATOM 9180 O O . SER B 1 226 ? -26.219 54.438 -7.852 1 66.69 226 SER B O 1
ATOM 9182 N N . ARG B 1 227 ? -24.312 54.25 -8.789 1 79.88 227 ARG B N 1
ATOM 9183 C CA . ARG B 1 227 ? -24.391 52.812 -8.648 1 79.88 227 ARG B CA 1
ATOM 9184 C C . ARG B 1 227 ? -23.141 52.25 -7.973 1 79.88 227 ARG B C 1
ATOM 9186 O O . ARG B 1 227 ? -22.344 51.594 -8.609 1 79.88 227 ARG B O 1
ATOM 9193 N N . LEU B 1 228 ? -23.047 52.469 -6.668 1 84.69 228 LEU B N 1
ATOM 9194 C CA . LEU B 1 228 ? -21.906 52 -5.895 1 84.69 228 LEU B CA 1
ATOM 9195 C C . LEU B 1 228 ? -22.125 50.562 -5.398 1 84.69 228 LEU B C 1
ATOM 9197 O O . LEU B 1 228 ? -21.156 49.812 -5.23 1 84.69 228 LEU B O 1
ATOM 9201 N N . PHE B 1 229 ? -23.391 50.312 -5.172 1 89.75 229 PHE B N 1
ATOM 9202 C CA . PHE B 1 229 ? -23.703 49 -4.652 1 89.75 229 PHE B CA 1
ATOM 9203 C C . PHE B 1 229 ? -24.156 48.062 -5.773 1 89.75 229 PHE B C 1
ATOM 9205 O O . PHE B 1 229 ? -25.016 48.406 -6.578 1 89.75 229 PHE B O 1
ATOM 9212 N N . SER B 1 230 ? -23.469 47 -5.91 1 89.5 230 SER B N 1
ATOM 9213 C CA . SER B 1 230 ? -23.797 45.906 -6.828 1 89.5 230 SER B CA 1
ATOM 9214 C C . SER B 1 230 ? -23.703 44.531 -6.133 1 89.5 230 SER B C 1
ATOM 9216 O O . SER B 1 230 ? -23.297 44.469 -4.973 1 89.5 230 SER B O 1
ATOM 9218 N N . ALA B 1 231 ? -24.172 43.562 -6.855 1 85.69 231 ALA B N 1
ATOM 9219 C CA . ALA B 1 231 ? -24.078 42.219 -6.277 1 85.69 231 ALA B CA 1
ATOM 9220 C C . ALA B 1 231 ? -22.625 41.844 -5.941 1 85.69 231 ALA B C 1
ATOM 9222 O O . ALA B 1 231 ? -22.359 41.188 -4.934 1 85.69 231 ALA B O 1
ATOM 9223 N N . SER B 1 232 ? -21.812 42.281 -6.727 1 84.38 232 SER B N 1
ATOM 9224 C CA . SER B 1 232 ? -20.391 41.969 -6.523 1 84.38 232 SER B CA 1
ATOM 9225 C C . SER B 1 232 ? -19.844 42.719 -5.301 1 84.38 232 SER B C 1
ATOM 9227 O O . SER B 1 232 ? -19.125 42.125 -4.496 1 84.38 232 SER B O 1
ATOM 9229 N N . THR B 1 233 ? -20.172 43.969 -5.129 1 88.56 233 THR B N 1
ATOM 9230 C CA . THR B 1 233 ? -19.688 44.75 -3.996 1 88.56 233 THR B CA 1
ATOM 9231 C C . THR B 1 233 ? -20.312 44.25 -2.695 1 88.56 233 THR B C 1
ATOM 9233 O O . THR B 1 233 ? -19.688 44.281 -1.641 1 88.56 233 THR B O 1
ATOM 9236 N N . LEU B 1 234 ? -21.469 43.719 -2.836 1 88 234 LEU B N 1
ATOM 9237 C CA . LEU B 1 234 ? -22.156 43.25 -1.638 1 88 234 LEU B CA 1
ATOM 9238 C C . LEU B 1 234 ? -21.547 41.969 -1.123 1 88 234 LEU B C 1
ATOM 9240 O O . LEU B 1 234 ? -21.547 41.688 0.082 1 88 234 LEU B O 1
ATOM 9244 N N . ARG B 1 235 ? -21.094 41.188 -2.025 1 87.56 235 ARG B N 1
ATOM 9245 C CA . ARG B 1 235 ? -20.5 39.938 -1.607 1 87.56 235 ARG B CA 1
ATOM 9246 C C . ARG B 1 235 ? -19.328 40.156 -0.653 1 87.56 235 ARG B C 1
ATOM 9248 O O . ARG B 1 235 ? -19.266 39.531 0.416 1 87.56 235 ARG B O 1
ATOM 9255 N N . TRP B 1 236 ? -18.438 41.062 -1.001 1 85.44 236 TRP B N 1
ATOM 9256 C CA . TRP B 1 236 ? -17.297 41.281 -0.109 1 85.44 236 TRP B CA 1
ATOM 9257 C C . TRP B 1 236 ? -17.703 42.094 1.104 1 85.44 236 TRP B C 1
ATOM 9259 O O . TRP B 1 236 ? -17.125 41.969 2.182 1 85.44 236 TRP B O 1
ATOM 9269 N N . THR B 1 237 ? -18.672 42.938 0.997 1 88.44 237 THR B N 1
ATOM 9270 C CA . THR B 1 237 ? -19.125 43.719 2.131 1 88.44 237 THR B CA 1
ATOM 9271 C C . THR B 1 237 ? -19.75 42.844 3.195 1 88.44 237 THR B C 1
ATOM 9273 O O . THR B 1 237 ? -19.453 42.969 4.383 1 88.44 237 THR B O 1
ATOM 9276 N N . ILE B 1 238 ? -20.531 41.906 2.656 1 87.94 238 ILE B N 1
ATOM 9277 C CA . ILE B 1 238 ? -21.219 41 3.572 1 87.94 238 ILE B CA 1
ATOM 9278 C C . ILE B 1 238 ? -20.219 40.031 4.199 1 87.94 238 ILE B C 1
ATOM 9280 O O . ILE B 1 238 ? -20.312 39.75 5.391 1 87.94 238 ILE B O 1
ATOM 9284 N N . SER B 1 239 ? -19.359 39.625 3.41 1 84 239 SER B N 1
ATOM 9285 C CA . SER B 1 239 ? -18.344 38.75 3.939 1 84 239 SER B CA 1
ATOM 9286 C C . SER B 1 239 ? -17.5 39.438 5.012 1 84 239 SER B C 1
ATOM 9288 O O . SER B 1 239 ? -17.156 38.812 6.027 1 84 239 SER B O 1
ATOM 9290 N N . GLY B 1 240 ? -17.141 40.656 4.766 1 84.06 240 GLY B N 1
ATOM 9291 C CA . GLY B 1 240 ? -16.406 41.406 5.754 1 84.06 240 GLY B CA 1
ATOM 9292 C C . GLY B 1 240 ? -17.188 41.656 7.031 1 84.06 240 GLY B C 1
ATOM 9293 O O . GLY B 1 240 ? -16.625 41.625 8.125 1 84.06 240 GLY B O 1
ATOM 9294 N N . LEU B 1 241 ? -18.375 41.844 6.824 1 86.88 241 LEU B N 1
ATOM 9295 C CA . LEU B 1 241 ? -19.25 42.062 7.973 1 86.88 241 LEU B CA 1
ATOM 9296 C C . LEU B 1 241 ? -19.391 40.812 8.805 1 86.88 241 LEU B C 1
ATOM 9298 O O . LEU B 1 241 ? -19.422 40.875 10.039 1 86.88 241 LEU B O 1
ATOM 9302 N N . MET B 1 242 ? -19.453 39.75 8.18 1 83.75 242 MET B N 1
ATOM 9303 C CA . MET B 1 242 ? -19.594 38.469 8.859 1 83.75 242 MET B CA 1
ATOM 9304 C C . MET B 1 242 ? -18.344 38.125 9.68 1 83.75 242 MET B C 1
ATOM 9306 O O . MET B 1 242 ? -18.438 37.438 10.695 1 83.75 242 MET B O 1
ATOM 9310 N N . ALA B 1 243 ? -17.266 38.625 9.305 1 76.81 243 ALA B N 1
ATOM 9311 C CA . ALA B 1 243 ? -16.016 38.375 10 1 76.81 243 ALA B CA 1
ATOM 9312 C C . ALA B 1 243 ? -15.883 39.281 11.227 1 76.81 243 ALA B C 1
ATOM 9314 O O . ALA B 1 243 ? -15.078 39.031 12.117 1 76.81 243 ALA B O 1
ATOM 9315 N N . SER B 1 244 ? -16.703 40.219 11.273 1 78.44 244 SER B N 1
ATOM 9316 C CA . SER B 1 244 ? -16.641 41.188 12.383 1 78.44 244 SER B CA 1
ATOM 9317 C C . SER B 1 244 ? -17.359 40.656 13.609 1 78.44 244 SER B C 1
ATOM 9319 O O . SER B 1 244 ? -18.125 39.688 13.516 1 78.44 244 SER B O 1
ATOM 9321 N N . ASP B 1 245 ? -17.109 41.219 14.742 1 74.69 245 ASP B N 1
ATOM 9322 C CA . ASP B 1 245 ? -17.719 40.812 15.992 1 74.69 245 ASP B CA 1
ATOM 9323 C C . ASP B 1 245 ? -19.062 41.5 16.219 1 74.69 245 ASP B C 1
ATOM 9325 O O . ASP B 1 245 ? -19.656 41.375 17.281 1 74.69 245 ASP B O 1
ATOM 9329 N N . LEU B 1 246 ? -19.531 42.156 15.242 1 80.62 246 LEU B N 1
ATOM 9330 C CA . LEU B 1 246 ? -20.719 42.969 15.391 1 80.62 246 LEU B CA 1
ATOM 9331 C C . LEU B 1 246 ? -21.984 42.094 15.422 1 80.62 246 LEU B C 1
ATOM 9333 O O . LEU B 1 246 ? -22.906 42.375 16.188 1 80.62 246 LEU B O 1
ATOM 9337 N N . LEU B 1 247 ? -21.953 41.031 14.695 1 80.88 247 LEU B N 1
ATOM 9338 C CA . LEU B 1 247 ? -23.203 40.312 14.398 1 80.88 247 LEU B CA 1
ATOM 9339 C C . LEU B 1 247 ? -23.453 39.219 15.414 1 80.88 247 LEU B C 1
ATOM 9341 O O . LEU B 1 247 ? -22.5 38.594 15.914 1 80.88 247 LEU B O 1
ATOM 9345 N N . THR B 1 248 ? -24.672 39.094 15.727 1 76.19 248 THR B N 1
ATOM 9346 C CA . THR B 1 248 ? -25.094 37.906 16.453 1 76.19 248 THR B CA 1
ATOM 9347 C C . THR B 1 248 ? -25.094 36.688 15.523 1 76.19 248 THR B C 1
ATOM 9349 O O . THR B 1 248 ? -25 36.844 14.305 1 76.19 248 THR B O 1
ATOM 9352 N N . GLU B 1 249 ? -25.172 35.656 16.172 1 72.81 249 GLU B N 1
ATOM 9353 C CA . GLU B 1 249 ? -25.125 34.438 15.375 1 72.81 249 GLU B CA 1
ATOM 9354 C C . GLU B 1 249 ? -26.344 34.344 14.461 1 72.81 249 GLU B C 1
ATOM 9356 O O . GLU B 1 249 ? -26.266 33.781 13.367 1 72.81 249 GLU B O 1
ATOM 9361 N N . GLU B 1 250 ? -27.469 34.781 14.883 1 69.5 250 GLU B N 1
ATOM 9362 C CA . GLU B 1 250 ? -28.672 34.75 14.07 1 69.5 250 GLU B CA 1
ATOM 9363 C C . GLU B 1 250 ? -28.516 35.625 12.82 1 69.5 250 GLU B C 1
ATOM 9365 O O . GLU B 1 250 ? -28.891 35.219 11.719 1 69.5 250 GLU B O 1
ATOM 9370 N N . LYS B 1 251 ? -28 36.75 13.055 1 80.19 251 LYS B N 1
ATOM 9371 C CA . LYS B 1 251 ? -27.797 37.688 11.945 1 80.19 251 LYS B CA 1
ATOM 9372 C C . LYS B 1 251 ? -26.781 37.125 10.945 1 80.19 251 LYS B C 1
ATOM 9374 O O . LYS B 1 251 ? -26.906 37.344 9.742 1 80.19 251 LYS B O 1
ATOM 9379 N N . ARG B 1 252 ? -25.844 36.438 11.438 1 82 252 ARG B N 1
ATOM 9380 C CA . ARG B 1 252 ? -24.828 35.844 10.57 1 82 252 ARG B CA 1
ATOM 9381 C C . ARG B 1 252 ? -25.453 34.781 9.656 1 82 252 ARG B C 1
ATOM 9383 O O . ARG B 1 252 ? -25.062 34.656 8.492 1 82 252 ARG B O 1
ATOM 9390 N N . THR B 1 253 ? -26.344 34.062 10.234 1 75.94 253 THR B N 1
ATOM 9391 C CA . THR B 1 253 ? -27.016 33.031 9.445 1 75.94 253 THR B CA 1
ATOM 9392 C C . THR B 1 253 ? -27.844 33.656 8.32 1 75.94 253 THR B C 1
ATOM 9394 O O . THR B 1 253 ? -27.859 33.156 7.199 1 75.94 253 THR B O 1
ATOM 9397 N N . VAL B 1 254 ? -28.453 34.719 8.602 1 77.19 254 VAL B N 1
ATOM 9398 C CA . VAL B 1 254 ? -29.25 35.406 7.613 1 77.19 254 VAL B CA 1
ATOM 9399 C C . VAL B 1 254 ? -28.344 35.938 6.5 1 77.19 254 VAL B C 1
ATOM 9401 O O . VAL B 1 254 ? -28.703 35.875 5.32 1 77.19 254 VAL B O 1
ATOM 9404 N N . LEU B 1 255 ? -27.266 36.469 6.863 1 85 255 LEU B N 1
ATOM 9405 C CA . LEU B 1 255 ? -26.344 37 5.879 1 85 255 LEU B CA 1
ATOM 9406 C C . LEU B 1 255 ? -25.797 35.906 4.973 1 85 255 LEU B C 1
ATOM 9408 O O . LEU B 1 255 ? -25.547 36.125 3.789 1 85 255 LEU B O 1
ATOM 9412 N N . LYS B 1 256 ? -25.578 34.75 5.566 1 81.06 256 LYS B N 1
ATOM 9413 C CA . LYS B 1 256 ? -25.141 33.625 4.754 1 81.06 256 LYS B CA 1
ATOM 9414 C C . LYS B 1 256 ? -26.203 33.281 3.707 1 81.06 256 LYS B C 1
ATOM 9416 O O . LYS B 1 256 ? -25.859 32.938 2.572 1 81.06 256 LYS B O 1
ATOM 9421 N N . ASP B 1 257 ? -27.359 33.344 4.055 1 75.69 257 ASP B N 1
ATOM 9422 C CA . ASP B 1 257 ? -28.469 33.125 3.123 1 75.69 257 ASP B CA 1
ATOM 9423 C C . ASP B 1 257 ? -28.5 34.188 2.031 1 75.69 257 ASP B C 1
ATOM 9425 O O . ASP B 1 257 ? -28.812 33.906 0.875 1 75.69 257 ASP B O 1
ATOM 9429 N N . PHE B 1 258 ? -28.234 35.438 2.479 1 78.62 258 PHE B N 1
ATOM 9430 C CA . PHE B 1 258 ? -28.156 36.531 1.51 1 78.62 258 PHE B CA 1
ATOM 9431 C C . PHE B 1 258 ? -27.125 36.219 0.439 1 78.62 258 PHE B C 1
ATOM 9433 O O . PHE B 1 258 ? -27.359 36.438 -0.75 1 78.62 258 PHE B O 1
ATOM 9440 N N . LEU B 1 259 ? -26.016 35.719 0.821 1 84 259 LEU B N 1
ATOM 9441 C CA . LEU B 1 259 ? -24.906 35.469 -0.083 1 84 259 LEU B CA 1
ATOM 9442 C C . LEU B 1 259 ? -25.219 34.375 -1.074 1 84 259 LEU B C 1
ATOM 9444 O O . LEU B 1 259 ? -24.703 34.344 -2.189 1 84 259 LEU B O 1
ATOM 9448 N N . ASN B 1 260 ? -26.094 33.5 -0.655 1 76.5 260 ASN B N 1
ATOM 9449 C CA . ASN B 1 260 ? -26.406 32.344 -1.495 1 76.5 260 ASN B CA 1
ATOM 9450 C C . ASN B 1 260 ? -27.594 32.625 -2.41 1 76.5 260 ASN B C 1
ATOM 9452 O O . ASN B 1 260 ? -27.984 31.781 -3.209 1 76.5 260 ASN B O 1
ATOM 9456 N N . ASN B 1 261 ? -28.109 33.906 -2.289 1 76.94 261 ASN B N 1
ATOM 9457 C CA . ASN B 1 261 ? -29.281 34.281 -3.068 1 76.94 261 ASN B CA 1
ATOM 9458 C C . ASN B 1 261 ? -29.016 35.531 -3.922 1 76.94 261 ASN B C 1
ATOM 9460 O O . ASN B 1 261 ? -29.062 36.656 -3.42 1 76.94 261 ASN B O 1
ATOM 9464 N N . ALA B 1 262 ? -28.891 35.312 -5.219 1 80.12 262 ALA B N 1
ATOM 9465 C CA . ALA B 1 262 ? -28.531 36.406 -6.137 1 80.12 262 ALA B CA 1
ATOM 9466 C C . ALA B 1 262 ? -29.641 37.438 -6.238 1 80.12 262 ALA B C 1
ATOM 9468 O O . ALA B 1 262 ? -29.375 38.625 -6.406 1 80.12 262 ALA B O 1
ATOM 9469 N N . ILE B 1 263 ? -30.797 37.062 -6.152 1 73.88 263 ILE B N 1
ATOM 9470 C CA . ILE B 1 263 ? -31.953 37.938 -6.27 1 73.88 263 ILE B CA 1
ATOM 9471 C C . ILE B 1 263 ? -31.984 38.906 -5.078 1 73.88 263 ILE B C 1
ATOM 9473 O O . ILE B 1 263 ? -32.219 40.094 -5.242 1 73.88 263 ILE B O 1
ATOM 9477 N N . ILE B 1 264 ? -31.719 38.375 -3.99 1 81.69 264 ILE B N 1
ATOM 9478 C CA . ILE B 1 264 ? -31.719 39.188 -2.781 1 81.69 264 ILE B CA 1
ATOM 9479 C C . ILE B 1 264 ? -30.578 40.219 -2.846 1 81.69 264 ILE B C 1
ATOM 9481 O O . ILE B 1 264 ? -30.75 41.375 -2.432 1 81.69 264 ILE B O 1
ATOM 9485 N N . LEU B 1 265 ? -29.516 39.875 -3.379 1 86.31 265 LEU B N 1
ATOM 9486 C CA . LEU B 1 265 ? -28.375 40.781 -3.479 1 86.31 265 LEU B CA 1
ATOM 9487 C C . LEU B 1 265 ? -28.688 41.938 -4.406 1 86.31 265 LEU B C 1
ATOM 9489 O O . LEU B 1 265 ? -28.266 43.062 -4.145 1 86.31 265 LEU B O 1
ATOM 9493 N N . ASP B 1 266 ? -29.406 41.625 -5.418 1 82.38 266 ASP B N 1
ATOM 9494 C CA . ASP B 1 266 ? -29.766 42.688 -6.363 1 82.38 266 ASP B CA 1
ATOM 9495 C C . ASP B 1 266 ? -30.75 43.656 -5.746 1 82.38 266 ASP B C 1
ATOM 9497 O O . ASP B 1 266 ? -30.656 44.875 -5.945 1 82.38 266 ASP B O 1
ATOM 9501 N N . GLU B 1 267 ? -31.672 43.062 -5.039 1 80.31 267 GLU B N 1
ATOM 9502 C CA . GLU B 1 267 ? -32.656 43.938 -4.367 1 80.31 267 GLU B CA 1
ATOM 9503 C C . GLU B 1 267 ? -31.969 44.812 -3.307 1 80.31 267 GLU B C 1
ATOM 9505 O O . GLU B 1 267 ? -32.281 45.969 -3.156 1 80.31 267 GLU B O 1
ATOM 9510 N N . LEU B 1 268 ? -31.125 44.188 -2.617 1 85.38 268 LEU B N 1
ATOM 9511 C CA . LEU B 1 268 ? -30.391 44.906 -1.588 1 85.38 268 LEU B CA 1
ATOM 9512 C C . LEU B 1 268 ? -29.547 46.031 -2.203 1 85.38 268 LEU B C 1
ATOM 9514 O O . LEU B 1 268 ? -29.422 47.125 -1.617 1 85.38 268 LEU B O 1
ATOM 9518 N N . SER B 1 269 ? -29 45.781 -3.373 1 88.75 269 SER B N 1
ATOM 9519 C CA . SER B 1 269 ? -28.203 46.781 -4.055 1 88.75 269 SER B CA 1
ATOM 9520 C C . SER B 1 269 ? -29.031 48.031 -4.391 1 88.75 269 SER B C 1
ATOM 9522 O O . SER B 1 269 ? -28.547 49.156 -4.246 1 88.75 269 SER B O 1
ATOM 9524 N N . ASP B 1 270 ? -30.125 47.781 -4.754 1 83.62 270 ASP B N 1
ATOM 9525 C CA . ASP B 1 270 ? -31.016 48.875 -5.125 1 83.62 270 ASP B CA 1
ATOM 9526 C C . ASP B 1 270 ? -31.375 49.719 -3.906 1 83.62 270 ASP B C 1
ATOM 9528 O O . ASP B 1 270 ? -31.359 50.969 -3.967 1 83.62 270 ASP B O 1
ATOM 9532 N N . VAL B 1 271 ? -31.688 49.031 -2.906 1 83.62 271 VAL B N 1
ATOM 9533 C CA . VAL B 1 271 ? -32.062 49.75 -1.684 1 83.62 271 VAL B CA 1
ATOM 9534 C C . VAL B 1 271 ? -30.906 50.562 -1.169 1 83.62 271 VAL B C 1
ATOM 9536 O O . VAL B 1 271 ? -31.078 51.719 -0.745 1 83.62 271 VAL B O 1
ATOM 9539 N N . LEU B 1 272 ? -29.781 50.031 -1.194 1 90 272 LEU B N 1
ATOM 9540 C CA . LEU B 1 272 ? -28.594 50.719 -0.661 1 90 272 LEU B CA 1
ATOM 9541 C C . LEU B 1 272 ? -28.172 51.875 -1.557 1 90 272 LEU B C 1
ATOM 9543 O O . LEU B 1 272 ? -27.672 52.875 -1.069 1 90 272 LEU B O 1
ATOM 9547 N N . ASN B 1 273 ? -28.422 51.719 -2.844 1 88.06 273 ASN B N 1
ATOM 9548 C CA . ASN B 1 273 ? -28.141 52.812 -3.746 1 88.06 273 ASN B CA 1
ATOM 9549 C C . ASN B 1 273 ? -29.094 54 -3.512 1 88.06 273 ASN B C 1
ATOM 9551 O O . ASN B 1 273 ? -28.688 55.156 -3.617 1 88.06 273 ASN B O 1
ATOM 9555 N N . MET B 1 274 ? -30.266 53.625 -3.152 1 84.81 274 MET B N 1
ATOM 9556 C CA . MET B 1 274 ? -31.219 54.688 -2.801 1 84.81 274 MET B CA 1
ATOM 9557 C C . MET B 1 274 ? -30.797 55.406 -1.526 1 84.81 274 MET B C 1
ATOM 9559 O O . MET B 1 274 ? -30.906 56.625 -1.438 1 84.81 274 MET B O 1
ATOM 9563 N N . ARG B 1 275 ? -30.312 54.656 -0.669 1 87 275 ARG B N 1
ATOM 9564 C CA . ARG B 1 275 ? -29.859 55.219 0.592 1 87 275 ARG B CA 1
ATOM 9565 C C . ARG B 1 275 ? -28.656 56.125 0.379 1 87 275 ARG B C 1
ATOM 9567 O O . ARG B 1 275 ? -28.516 57.156 1.034 1 87 275 ARG B O 1
ATOM 9574 N N . MET B 1 276 ? -27.844 55.75 -0.511 1 89.88 276 MET B N 1
ATOM 9575 C CA . MET B 1 276 ? -26.656 56.531 -0.807 1 89.88 276 MET B CA 1
ATOM 9576 C C . MET B 1 276 ? -27.031 57.875 -1.408 1 89.88 276 MET B C 1
ATOM 9578 O O . MET B 1 276 ? -26.375 58.875 -1.124 1 89.88 276 MET B O 1
ATOM 9582 N N . THR B 1 277 ? -28.047 57.875 -2.186 1 85.06 277 THR B N 1
ATOM 9583 C CA . THR B 1 277 ? -28.5 59.125 -2.812 1 85.06 277 THR B CA 1
ATOM 9584 C C . THR B 1 277 ? -29.094 60.062 -1.775 1 85.06 277 THR B C 1
ATOM 9586 O O . THR B 1 277 ? -29.031 61.281 -1.935 1 85.06 277 THR B O 1
ATOM 9589 N N . ALA B 1 278 ? -29.562 59.469 -0.698 1 86.44 278 ALA B N 1
ATOM 9590 C CA . ALA B 1 278 ? -30.156 60.281 0.371 1 86.44 278 ALA B CA 1
ATOM 9591 C C . ALA B 1 278 ? -29.25 60.312 1.598 1 86.44 278 ALA B C 1
ATOM 9593 O O . ALA B 1 278 ? -29.734 60.25 2.732 1 86.44 278 ALA B O 1
ATOM 9594 N N . LEU B 1 279 ? -28.016 60.375 1.421 1 88.44 279 LEU B N 1
ATOM 9595 C CA . LEU B 1 279 ? -27.047 60.312 2.502 1 88.44 279 LEU B CA 1
ATOM 9596 C C . LEU B 1 279 ? -27.25 61.438 3.506 1 88.44 279 LEU B C 1
ATOM 9598 O O . LEU B 1 279 ? -27.062 61.25 4.707 1 88.44 279 LEU B O 1
ATOM 9602 N N . ASP B 1 280 ? -27.703 62.625 3.072 1 87.94 280 ASP B N 1
ATOM 9603 C CA . ASP B 1 280 ? -27.875 63.781 3.93 1 87.94 280 ASP B CA 1
ATOM 9604 C C . ASP B 1 280 ? -29.016 63.562 4.922 1 87.94 280 ASP B C 1
ATOM 9606 O O . ASP B 1 280 ? -29.031 64.188 6 1 87.94 280 ASP B O 1
ATOM 9610 N N . ALA B 1 281 ? -29.875 62.688 4.555 1 87.25 281 ALA B N 1
ATOM 9611 C CA . ALA B 1 281 ? -31.047 62.469 5.402 1 87.25 281 ALA B CA 1
ATOM 9612 C C . ALA B 1 281 ? -30.906 61.156 6.199 1 87.25 281 ALA B C 1
ATOM 9614 O O . ALA B 1 281 ? -31.812 60.75 6.918 1 87.25 281 ALA B O 1
ATOM 9615 N N . TRP B 1 282 ? -29.75 60.594 6.055 1 91 282 TRP B N 1
ATOM 9616 C CA . TRP B 1 282 ? -29.562 59.344 6.758 1 91 282 TRP B CA 1
ATOM 9617 C C . TRP B 1 282 ? -29.562 59.531 8.266 1 91 282 TRP B C 1
ATOM 9619 O O . TRP B 1 282 ? -29.031 60.531 8.766 1 91 282 TRP B O 1
ATOM 9629 N N . SER B 1 283 ? -30.172 58.625 9.008 1 90.81 283 SER B N 1
ATOM 9630 C CA . SER B 1 283 ? -30.141 58.625 10.469 1 90.81 283 SER B CA 1
ATOM 9631 C C . SER B 1 283 ? -30.266 57.219 11.023 1 90.81 283 SER B C 1
ATOM 9633 O O . SER B 1 283 ? -30.641 56.281 10.297 1 90.81 283 SER B O 1
ATOM 9635 N N . TRP B 1 284 ? -29.875 57.031 12.25 1 91.69 284 TRP B N 1
ATOM 9636 C CA . TRP B 1 284 ? -29.953 55.719 12.906 1 91.69 284 TRP B CA 1
ATOM 9637 C C . TRP B 1 284 ? -31.406 55.312 13.133 1 91.69 284 TRP B C 1
ATOM 9639 O O . TRP B 1 284 ? -31.703 54.125 13.273 1 91.69 284 TRP B O 1
ATOM 9649 N N . GLY B 1 285 ? -32.312 56.25 13.094 1 87.31 285 GLY B N 1
ATOM 9650 C CA . GLY B 1 285 ? -33.688 56 13.508 1 87.31 285 GLY B CA 1
ATOM 9651 C C . GLY B 1 285 ? -33.969 56.406 14.938 1 87.31 285 GLY B C 1
ATOM 9652 O O . GLY B 1 285 ? -33.281 57.312 15.477 1 87.31 285 GLY B O 1
ATOM 9653 N N . THR B 1 286 ? -34.906 55.75 15.594 1 86.19 286 THR B N 1
ATOM 9654 C CA . THR B 1 286 ? -35.406 56.188 16.906 1 86.19 286 THR B CA 1
ATOM 9655 C C . THR B 1 286 ? -34.5 55.625 18.016 1 86.19 286 THR B C 1
ATOM 9657 O O . THR B 1 286 ? -34.219 56.312 18.984 1 86.19 286 THR B O 1
ATOM 9660 N N . GLU B 1 287 ? -34.125 54.375 17.891 1 90 287 GLU B N 1
ATOM 9661 C CA . GLU B 1 287 ? -33.25 53.781 18.906 1 90 287 GLU B CA 1
ATOM 9662 C C . GLU B 1 287 ? -32.406 52.656 18.328 1 90 287 GLU B C 1
ATOM 9664 O O . GLU B 1 287 ? -32.812 52.031 17.344 1 90 287 GLU B O 1
ATOM 9669 N N . VAL B 1 288 ? -31.266 52.531 18.812 1 91.25 288 VAL B N 1
ATOM 9670 C CA . VAL B 1 288 ? -30.375 51.406 18.5 1 91.25 288 VAL B CA 1
ATOM 9671 C C . VAL B 1 288 ? -30.109 50.594 19.75 1 91.25 288 VAL B C 1
ATOM 9673 O O . VAL B 1 288 ? -29.469 51.094 20.688 1 91.25 288 VAL B O 1
ATOM 9676 N N . PRO B 1 289 ? -30.516 49.344 19.766 1 91.06 289 PRO B N 1
ATOM 9677 C CA . PRO B 1 289 ? -30.281 48.5 20.922 1 91.06 289 PRO B CA 1
ATOM 9678 C C . PRO B 1 289 ? -28.812 48.156 21.109 1 91.06 289 PRO B C 1
ATOM 9680 O O . PRO B 1 289 ? -28.109 47.875 20.125 1 91.06 289 PRO B O 1
ATOM 9683 N N . ILE B 1 290 ? -28.344 48.156 22.359 1 90.5 290 ILE B N 1
ATOM 9684 C CA . ILE B 1 290 ? -26.953 47.781 22.656 1 90.5 290 ILE B CA 1
ATOM 9685 C C . ILE B 1 290 ? -26.938 46.656 23.703 1 90.5 290 ILE B C 1
ATOM 9687 O O . ILE B 1 290 ? -27.859 46.562 24.516 1 90.5 290 ILE B O 1
ATOM 9691 N N . GLU B 1 291 ? -25.859 45.844 23.578 1 87.56 291 GLU B N 1
ATOM 9692 C CA . GLU B 1 291 ? -25.688 44.688 24.469 1 87.56 291 GLU B CA 1
ATOM 9693 C C . GLU B 1 291 ? -24.25 44.625 25 1 87.56 291 GLU B C 1
ATOM 9695 O O . GLU B 1 291 ? -23.297 44.906 24.266 1 87.56 291 GLU B O 1
ATOM 9700 N N . GLN B 1 292 ? -24.156 44.281 26.266 1 83.75 292 GLN B N 1
ATOM 9701 C CA . GLN B 1 292 ? -22.859 44.062 26.891 1 83.75 292 GLN B CA 1
ATOM 9702 C C . GLN B 1 292 ? -22.422 42.594 26.812 1 83.75 292 GLN B C 1
ATOM 9704 O O . GLN B 1 292 ? -23.188 41.719 27.188 1 83.75 292 GLN B O 1
ATOM 9709 N N . ARG B 1 293 ? -21.219 42.375 26.266 1 77.19 293 ARG B N 1
ATOM 9710 C CA . ARG B 1 293 ? -20.703 41.031 26.156 1 77.19 293 ARG B CA 1
ATOM 9711 C C . ARG B 1 293 ? -19.344 40.906 26.859 1 77.19 293 ARG B C 1
ATOM 9713 O O . ARG B 1 293 ? -18.516 41.812 26.781 1 77.19 293 ARG B O 1
ATOM 9720 N N . ARG B 1 294 ? -19.156 39.75 27.5 1 76.69 294 ARG B N 1
ATOM 9721 C CA . ARG B 1 294 ? -17.891 39.5 28.203 1 76.69 294 ARG B CA 1
ATOM 9722 C C . ARG B 1 294 ? -16.875 38.844 27.281 1 76.69 294 ARG B C 1
ATOM 9724 O O . ARG B 1 294 ? -17.219 37.938 26.5 1 76.69 294 ARG B O 1
ATOM 9731 N N . GLN B 1 295 ? -15.68 39.312 27.297 1 72.12 295 GLN B N 1
ATOM 9732 C CA . GLN B 1 295 ? -14.594 38.75 26.5 1 72.12 295 GLN B CA 1
ATOM 9733 C C . GLN B 1 295 ? -13.781 37.75 27.344 1 72.12 295 GLN B C 1
ATOM 9735 O O . GLN B 1 295 ? -13.945 37.656 28.562 1 72.12 295 GLN B O 1
ATOM 9740 N N . LEU B 1 296 ? -12.977 36.938 26.719 1 67.25 296 LEU B N 1
ATOM 9741 C CA . LEU B 1 296 ? -12.18 35.875 27.344 1 67.25 296 LEU B CA 1
ATOM 9742 C C . LEU B 1 296 ? -11.227 36.469 28.391 1 67.25 296 LEU B C 1
ATOM 9744 O O . LEU B 1 296 ? -10.938 35.812 29.391 1 67.25 296 LEU B O 1
ATOM 9748 N N . ASN B 1 297 ? -10.82 37.656 28 1 67.19 297 ASN B N 1
ATOM 9749 C CA . ASN B 1 297 ? -9.875 38.281 28.922 1 67.19 297 ASN B CA 1
ATOM 9750 C C . ASN B 1 297 ? -10.578 38.906 30.125 1 67.19 297 ASN B C 1
ATOM 9752 O O . ASN B 1 297 ? -9.93 39.469 31 1 67.19 297 ASN B O 1
ATOM 9756 N N . GLY B 1 298 ? -11.945 38.781 30.156 1 66.62 298 GLY B N 1
ATOM 9757 C CA . GLY B 1 298 ? -12.703 39.25 31.312 1 66.62 298 GLY B CA 1
ATOM 9758 C C . GLY B 1 298 ? -13.297 40.625 31.125 1 66.62 298 GLY B C 1
ATOM 9759 O O . GLY B 1 298 ? -14.102 41.062 31.938 1 66.62 298 GLY B O 1
ATOM 9760 N N . THR B 1 299 ? -12.906 41.281 30.062 1 74.69 299 THR B N 1
ATOM 9761 C CA . THR B 1 299 ? -13.43 42.625 29.797 1 74.69 299 THR B CA 1
ATOM 9762 C C . THR B 1 299 ? -14.797 42.531 29.125 1 74.69 299 THR B C 1
ATOM 9764 O O . THR B 1 299 ? -15.188 41.5 28.609 1 74.69 299 THR B O 1
ATOM 9767 N N . TYR B 1 300 ? -15.547 43.625 29.344 1 77.94 300 TYR B N 1
ATOM 9768 C CA . TYR B 1 300 ? -16.875 43.688 28.75 1 77.94 300 TYR B CA 1
ATOM 9769 C C . TYR B 1 300 ? -16.906 44.688 27.578 1 77.94 300 TYR B C 1
ATOM 9771 O O . TYR B 1 300 ? -16.328 45.781 27.672 1 77.94 300 TYR B O 1
ATOM 9779 N N . ASN B 1 301 ? -17.438 44.281 26.531 1 78.81 301 ASN B N 1
ATOM 9780 C CA . ASN B 1 301 ? -17.609 45.156 25.391 1 78.81 301 ASN B CA 1
ATOM 9781 C C . ASN B 1 301 ? -19.078 45.344 25.062 1 78.81 301 ASN B C 1
ATOM 9783 O O . ASN B 1 301 ? -19.906 44.469 25.312 1 78.81 301 ASN B O 1
ATOM 9787 N N . ILE B 1 302 ? -19.406 46.531 24.609 1 85.31 302 ILE B N 1
ATOM 9788 C CA . ILE B 1 302 ? -20.781 46.875 24.25 1 85.31 302 ILE B CA 1
ATOM 9789 C C . ILE B 1 302 ? -20.938 46.781 22.734 1 85.31 302 ILE B C 1
ATOM 9791 O O . ILE B 1 302 ? -20.141 47.344 21.984 1 85.31 302 ILE B O 1
ATOM 9795 N N . TYR B 1 303 ? -21.922 46.062 22.344 1 85.31 303 TYR B N 1
ATOM 9796 C CA . TYR B 1 303 ? -22.172 45.906 20.922 1 85.31 303 TYR B CA 1
ATOM 9797 C C . TYR B 1 303 ? -23.531 46.438 20.531 1 85.31 303 TYR B C 1
ATOM 9799 O O . TYR B 1 303 ? -24.5 46.312 21.281 1 85.31 303 TYR B O 1
ATOM 9807 N N . MET B 1 304 ? -23.609 47.062 19.359 1 88.81 304 MET B N 1
ATOM 9808 C CA . MET B 1 304 ? -24.844 47.625 18.828 1 88.81 304 MET B CA 1
ATOM 9809 C C . MET B 1 304 ? -25.578 46.625 17.953 1 88.81 304 MET B C 1
ATOM 9811 O O . MET B 1 304 ? -24.953 45.906 17.188 1 88.81 304 MET B O 1
ATOM 9815 N N . HIS B 1 305 ? -26.859 46.562 18.203 1 86.81 305 HIS B N 1
ATOM 9816 C CA . HIS B 1 305 ? -27.672 45.688 17.391 1 86.81 305 HIS B CA 1
ATOM 9817 C C . HIS B 1 305 ? -28.469 46.469 16.359 1 86.81 305 HIS B C 1
ATOM 9819 O O . HIS B 1 305 ? -29.688 46.594 16.469 1 86.81 305 HIS B O 1
ATOM 9825 N N . GLU B 1 306 ? -27.828 46.875 15.359 1 87.25 306 GLU B N 1
ATOM 9826 C CA . GLU B 1 306 ? -28.484 47.625 14.289 1 87.25 306 GLU B CA 1
ATOM 9827 C C . GLU B 1 306 ? -29.094 46.688 13.25 1 87.25 306 GLU B C 1
ATOM 9829 O O . GLU B 1 306 ? -28.859 45.469 13.281 1 87.25 306 GLU B O 1
ATOM 9834 N N . ASP B 1 307 ? -29.922 47.281 12.453 1 85.62 307 ASP B N 1
ATOM 9835 C CA . ASP B 1 307 ? -30.531 46.5 11.359 1 85.62 307 ASP B CA 1
ATOM 9836 C C . ASP B 1 307 ? -29.469 46.094 10.336 1 85.62 307 ASP B C 1
ATOM 9838 O O . ASP B 1 307 ? -28.469 46.781 10.141 1 85.62 307 ASP B O 1
ATOM 9842 N N . LEU B 1 308 ? -29.766 45 9.625 1 87.25 308 LEU B N 1
ATOM 9843 C CA . LEU B 1 308 ? -28.781 44.406 8.742 1 87.25 308 LEU B CA 1
ATOM 9844 C C . LEU B 1 308 ? -28.484 45.312 7.547 1 87.25 308 LEU B C 1
ATOM 9846 O O . LEU B 1 308 ? -27.344 45.375 7.078 1 87.25 308 LEU B O 1
ATOM 9850 N N . ILE B 1 309 ? -29.531 45.906 7.035 1 85.81 309 ILE B N 1
ATOM 9851 C CA . ILE B 1 309 ? -29.344 46.75 5.875 1 85.81 309 ILE B CA 1
ATOM 9852 C C . ILE B 1 309 ? -28.469 47.938 6.254 1 85.81 309 ILE B C 1
ATOM 9854 O O . ILE B 1 309 ? -27.594 48.344 5.492 1 85.81 309 ILE B O 1
ATOM 9858 N N . GLN B 1 310 ? -28.719 48.406 7.43 1 88.88 310 GLN B N 1
ATOM 9859 C CA . GLN B 1 310 ? -27.922 49.5 7.953 1 88.88 310 GLN B CA 1
ATOM 9860 C C . GLN B 1 310 ? -26.469 49.062 8.188 1 88.88 310 GLN B C 1
ATOM 9862 O O . GLN B 1 310 ? -25.531 49.812 7.859 1 88.88 310 GLN B O 1
ATOM 9867 N N . ALA B 1 311 ? -26.344 47.969 8.727 1 92.06 311 ALA B N 1
ATOM 9868 C CA . ALA B 1 311 ? -25 47.438 9.016 1 92.06 311 ALA B CA 1
ATOM 9869 C C . ALA B 1 311 ? -24.203 47.281 7.73 1 92.06 311 ALA B C 1
ATOM 9871 O O . ALA B 1 311 ? -23 47.562 7.691 1 92.06 311 ALA B O 1
ATOM 9872 N N . ILE B 1 312 ? -24.891 46.781 6.668 1 90.81 312 ILE B N 1
ATOM 9873 C CA . ILE B 1 312 ? -24.219 46.562 5.383 1 90.81 312 ILE B CA 1
ATOM 9874 C C . ILE B 1 312 ? -23.812 47.906 4.781 1 90.81 312 ILE B C 1
ATOM 9876 O O . ILE B 1 312 ? -22.703 48.031 4.25 1 90.81 312 ILE B O 1
ATOM 9880 N N . PHE B 1 313 ? -24.734 48.812 4.852 1 91.81 313 PHE B N 1
ATOM 9881 C CA . PHE B 1 313 ? -24.516 50.156 4.309 1 91.81 313 PHE B CA 1
ATOM 9882 C C . PHE B 1 313 ? -23.297 50.812 4.973 1 91.81 313 PHE B C 1
ATOM 9884 O O . PHE B 1 313 ? -22.406 51.312 4.289 1 91.81 313 PHE B O 1
ATOM 9891 N N . LEU B 1 314 ? -23.234 50.75 6.254 1 93 314 LEU B N 1
ATOM 9892 C CA . LEU B 1 314 ? -22.172 51.406 7.016 1 93 314 LEU B CA 1
ATOM 9893 C C . LEU B 1 314 ? -20.859 50.656 6.828 1 93 314 LEU B C 1
ATOM 9895 O O . LEU B 1 314 ? -19.781 51.281 6.828 1 93 314 LEU B O 1
ATOM 9899 N N . GLN B 1 315 ? -20.938 49.375 6.727 1 92 315 GLN B N 1
ATOM 9900 C CA . GLN B 1 315 ? -19.75 48.594 6.469 1 92 315 GLN B CA 1
ATOM 9901 C C . GLN B 1 315 ? -19.094 48.969 5.145 1 92 315 GLN B C 1
ATOM 9903 O O . GLN B 1 315 ? -17.875 49.125 5.066 1 92 315 GLN B O 1
ATOM 9908 N N . TYR B 1 316 ? -19.922 49.156 4.16 1 90.81 316 TYR B N 1
ATOM 9909 C CA . TYR B 1 316 ? -19.406 49.531 2.854 1 90.81 316 TYR B CA 1
ATOM 9910 C C . TYR B 1 316 ? -18.719 50.906 2.918 1 90.81 316 TYR B C 1
ATOM 9912 O O . TYR B 1 316 ? -17.609 51.062 2.414 1 90.81 316 TYR B O 1
ATOM 9920 N N . LEU B 1 317 ? -19.359 51.812 3.514 1 91.88 317 LEU B N 1
ATOM 9921 C CA . LEU B 1 317 ? -18.797 53.156 3.619 1 91.88 317 LEU B CA 1
ATOM 9922 C C . LEU B 1 317 ? -17.516 53.156 4.449 1 91.88 317 LEU B C 1
ATOM 9924 O O . LEU B 1 317 ? -16.547 53.844 4.121 1 91.88 317 LEU B O 1
ATOM 9928 N N . GLY B 1 318 ? -17.594 52.438 5.555 1 91.94 318 GLY B N 1
ATOM 9929 C CA . GLY B 1 318 ? -16.406 52.344 6.379 1 91.94 318 GLY B CA 1
ATOM 9930 C C . GLY B 1 318 ? -15.211 51.781 5.629 1 91.94 318 GLY B C 1
ATOM 9931 O O . GLY B 1 318 ? -14.102 52.312 5.758 1 91.94 318 GLY B O 1
ATOM 9932 N N . VAL B 1 319 ? -15.445 50.812 4.863 1 89.69 319 VAL B N 1
ATOM 9933 C CA . VAL B 1 319 ? -14.367 50.188 4.121 1 89.69 319 VAL B CA 1
ATOM 9934 C C . VAL B 1 319 ? -13.836 51.125 3.053 1 89.69 319 VAL B C 1
ATOM 9936 O O . VAL B 1 319 ? -12.617 51.219 2.852 1 89.69 319 VAL B O 1
ATOM 9939 N N . LYS B 1 320 ? -14.695 51.781 2.354 1 90.06 320 LYS B N 1
ATOM 9940 C CA . LYS B 1 320 ? -14.273 52.688 1.301 1 90.06 320 LYS B CA 1
ATOM 9941 C C . LYS B 1 320 ? -13.422 53.844 1.865 1 90.06 320 LYS B C 1
ATOM 9943 O O . LYS B 1 320 ? -12.375 54.156 1.305 1 90.06 320 LYS B O 1
ATOM 9948 N N . TRP B 1 321 ? -13.828 54.375 2.961 1 92.12 321 TRP B N 1
ATOM 9949 C CA . TRP B 1 321 ? -13.07 55.438 3.584 1 92.12 321 TRP B CA 1
ATOM 9950 C C . TRP B 1 321 ? -11.75 54.938 4.145 1 92.12 321 TRP B C 1
ATOM 9952 O O . TRP B 1 321 ? -10.734 55.625 4.098 1 92.12 321 TRP B O 1
ATOM 9962 N N . SER B 1 322 ? -11.859 53.812 4.758 1 90.62 322 SER B N 1
ATOM 9963 C CA . SER B 1 322 ? -10.656 53.188 5.324 1 90.62 322 SER B CA 1
ATOM 9964 C C . SER B 1 322 ? -9.602 52.969 4.25 1 90.62 322 SER B C 1
ATOM 9966 O O . SER B 1 322 ? -8.43 53.312 4.43 1 90.62 322 SER B O 1
ATOM 9968 N N . VAL B 1 323 ? -9.977 52.375 3.145 1 87.44 323 VAL B N 1
ATOM 9969 C CA . VAL B 1 323 ? -9.062 52.062 2.043 1 87.44 323 VAL B CA 1
ATOM 9970 C C . VAL B 1 323 ? -8.516 53.375 1.473 1 87.44 323 VAL B C 1
ATOM 9972 O O . VAL B 1 323 ? -7.328 53.469 1.141 1 87.44 323 VAL B O 1
ATOM 9975 N N . PHE B 1 324 ? -9.312 54.281 1.329 1 90.88 324 PHE B N 1
ATOM 9976 C CA . PHE B 1 324 ? -8.898 55.562 0.775 1 90.88 324 PHE B CA 1
ATOM 9977 C C . PHE B 1 324 ? -7.844 56.219 1.657 1 90.88 324 PHE B C 1
ATOM 9979 O O . PHE B 1 324 ? -6.777 56.594 1.175 1 90.88 324 PHE B O 1
ATOM 9986 N N . PHE B 1 325 ? -8.156 56.375 2.93 1 91.19 325 PHE B N 1
ATOM 9987 C CA . PHE B 1 325 ? -7.219 57.062 3.811 1 91.19 325 PHE B CA 1
ATOM 9988 C C . PHE B 1 325 ? -5.914 56.281 3.924 1 91.19 325 PHE B C 1
ATOM 9990 O O . PHE B 1 325 ? -4.84 56.875 4.051 1 91.19 325 PHE B O 1
ATOM 9997 N N . LYS B 1 326 ? -6.043 55.094 3.979 1 88.25 326 LYS B N 1
ATOM 9998 C CA . LYS B 1 326 ? -4.816 54.281 3.971 1 88.25 326 LYS B CA 1
ATOM 9999 C C . LYS B 1 326 ? -3.939 54.656 2.771 1 88.25 326 LYS B C 1
ATOM 10001 O O . LYS B 1 326 ? -2.736 54.875 2.92 1 88.25 326 LYS B O 1
ATOM 10006 N N . SER B 1 327 ? -4.539 54.656 1.61 1 87.5 327 SER B N 1
ATOM 10007 C CA . SER B 1 327 ? -3.811 55 0.392 1 87.5 327 SER B CA 1
ATOM 10008 C C . SER B 1 327 ? -3.281 56.438 0.443 1 87.5 327 SER B C 1
ATOM 10010 O O . SER B 1 327 ? -2.129 56.688 0.088 1 87.5 327 SER B O 1
ATOM 10012 N N . ALA B 1 328 ? -4.066 57.281 0.844 1 91.06 328 ALA B N 1
ATOM 10013 C CA . ALA B 1 328 ? -3.689 58.688 0.908 1 91.06 328 ALA B CA 1
ATOM 10014 C C . ALA B 1 328 ? -2.549 58.906 1.9 1 91.06 328 ALA B C 1
ATOM 10016 O O . ALA B 1 328 ? -1.613 59.656 1.623 1 91.06 328 ALA B O 1
ATOM 10017 N N . PHE B 1 329 ? -2.635 58.312 3.035 1 91.12 329 PHE B N 1
ATOM 10018 C CA . PHE B 1 329 ? -1.599 58.469 4.051 1 91.12 329 PHE B CA 1
ATOM 10019 C C . PHE B 1 329 ? -0.3 57.812 3.596 1 91.12 329 PHE B C 1
ATOM 10021 O O . PHE B 1 329 ? 0.789 58.312 3.906 1 91.12 329 PHE B O 1
ATOM 10028 N N . THR B 1 330 ? -0.426 56.719 2.955 1 88.88 330 THR B N 1
ATOM 10029 C CA . THR B 1 330 ? 0.762 56.062 2.424 1 88.88 330 THR B CA 1
ATOM 10030 C C . THR B 1 330 ? 1.468 56.969 1.409 1 88.88 330 THR B C 1
ATOM 10032 O O . THR B 1 330 ? 2.695 57.062 1.414 1 88.88 330 THR B O 1
ATOM 10035 N N . GLU B 1 331 ? 0.699 57.531 0.53 1 89.31 331 GLU B N 1
ATOM 10036 C CA . GLU B 1 331 ? 1.271 58.438 -0.456 1 89.31 331 GLU B CA 1
ATOM 10037 C C . GLU B 1 331 ? 1.893 59.656 0.218 1 89.31 331 GLU B C 1
ATOM 10039 O O . GLU B 1 331 ? 2.92 60.188 -0.233 1 89.31 331 GLU B O 1
ATOM 10044 N N . PHE B 1 332 ? 1.274 60.094 1.203 1 92.38 332 PHE B N 1
ATOM 10045 C CA . PHE B 1 332 ? 1.824 61.219 1.977 1 92.38 332 PHE B CA 1
ATOM 10046 C C . PHE B 1 332 ? 3.172 60.844 2.578 1 92.38 332 PHE B C 1
ATOM 10048 O O . PHE B 1 332 ? 4.113 61.625 2.553 1 92.38 332 PHE B O 1
ATOM 10055 N N . ARG B 1 333 ? 3.295 59.688 3.102 1 89.06 333 ARG B N 1
ATOM 10056 C CA . ARG B 1 333 ? 4.531 59.219 3.705 1 89.06 333 ARG B CA 1
ATOM 10057 C C . ARG B 1 333 ? 5.633 59.062 2.66 1 89.06 333 ARG B C 1
ATOM 10059 O O . ARG B 1 333 ? 6.809 59.281 2.961 1 89.06 333 ARG B O 1
ATOM 10066 N N . LYS B 1 334 ? 5.219 58.75 1.48 1 87.31 334 LYS B N 1
ATOM 10067 C CA . LYS B 1 334 ? 6.184 58.469 0.42 1 87.31 334 LYS B CA 1
ATOM 10068 C C . LYS B 1 334 ? 6.637 59.75 -0.261 1 87.31 334 LYS B C 1
ATOM 10070 O O . LYS B 1 334 ? 7.645 59.781 -0.97 1 87.31 334 LYS B O 1
ATOM 10075 N N . ALA B 1 335 ? 5.902 60.75 0.007 1 90.31 335 ALA B N 1
ATOM 10076 C CA . ALA B 1 335 ? 6.258 62.031 -0.629 1 90.31 335 ALA B CA 1
ATOM 10077 C C . ALA B 1 335 ? 7.664 62.469 -0.232 1 90.31 335 ALA B C 1
ATOM 10079 O O . ALA B 1 335 ? 8.078 62.281 0.916 1 90.31 335 ALA B O 1
ATOM 10080 N N . SER B 1 336 ? 8.359 62.969 -1.173 1 87 336 SER B N 1
ATOM 10081 C CA . SER B 1 336 ? 9.758 63.344 -0.984 1 87 336 SER B CA 1
ATOM 10082 C C . SER B 1 336 ? 9.898 64.438 0.048 1 87 336 SER B C 1
ATOM 10084 O O . SER B 1 336 ? 9.203 65.438 -0.027 1 87 336 SER B O 1
ATOM 10086 N N . GLY B 1 337 ? 10.742 64.25 1.034 1 85.44 337 GLY B N 1
ATOM 10087 C CA . GLY B 1 337 ? 11.102 65.25 2.008 1 85.44 337 GLY B CA 1
ATOM 10088 C C . GLY B 1 337 ? 10.109 65.375 3.148 1 85.44 337 GLY B C 1
ATOM 10089 O O . GLY B 1 337 ? 10.188 66.312 3.959 1 85.44 337 GLY B O 1
ATOM 10090 N N . VAL B 1 338 ? 9.18 64.5 3.199 1 90 338 VAL B N 1
ATOM 10091 C CA . VAL B 1 338 ? 8.117 64.625 4.195 1 90 338 VAL B CA 1
ATOM 10092 C C . VAL B 1 338 ? 8.445 63.781 5.402 1 90 338 VAL B C 1
ATOM 10094 O O . VAL B 1 338 ? 8.68 64.25 6.504 1 90 338 VAL B O 1
ATOM 10097 N N . TRP B 1 339 ? 8.547 62.5 5.102 1 89.19 339 TRP B N 1
ATOM 10098 C CA . TRP B 1 339 ? 8.852 61.562 6.18 1 89.19 339 TRP B CA 1
ATOM 10099 C C . TRP B 1 339 ? 10.359 61.438 6.379 1 89.19 339 TRP B C 1
ATOM 10101 O O . TRP B 1 339 ? 11.078 61.031 5.465 1 89.19 339 TRP B O 1
ATOM 10111 N N . LYS B 1 340 ? 10.844 61.75 7.543 1 90 340 LYS B N 1
ATOM 10112 C CA . LYS B 1 340 ? 12.281 61.781 7.828 1 90 340 LYS B CA 1
ATOM 10113 C C . LYS B 1 340 ? 12.812 60.375 8.062 1 90 340 LYS B C 1
ATOM 10115 O O . LYS B 1 340 ? 12.07 59.5 8.508 1 90 340 LYS B O 1
ATOM 10120 N N . SER B 1 341 ? 14.062 60.188 7.684 1 89.38 341 SER B N 1
ATOM 10121 C CA . SER B 1 341 ? 14.766 58.906 7.91 1 89.38 341 SER B CA 1
ATOM 10122 C C . SER B 1 341 ? 16.156 59.156 8.484 1 89.38 341 SER B C 1
ATOM 10124 O O . SER B 1 341 ? 16.844 60.125 8.109 1 89.38 341 SER B O 1
ATOM 10126 N N . PRO B 1 342 ? 16.547 58.344 9.383 1 85.5 342 PRO B N 1
ATOM 10127 C CA . PRO B 1 342 ? 17.906 58.5 9.938 1 85.5 342 PRO B CA 1
ATOM 10128 C C . PRO B 1 342 ? 18.984 58.406 8.875 1 85.5 342 PRO B C 1
ATOM 10130 O O . PRO B 1 342 ? 20.062 58.969 9.031 1 85.5 342 PRO B O 1
ATOM 10133 N N . GLY B 1 343 ? 18.766 57.75 7.812 1 82 343 GLY B N 1
ATOM 10134 C CA . GLY B 1 343 ? 19.734 57.625 6.734 1 82 343 GLY B CA 1
ATOM 10135 C C . GLY B 1 343 ? 20.031 58.969 6.047 1 82 343 GLY B C 1
ATOM 10136 O O . GLY B 1 343 ? 21.125 59.156 5.523 1 82 343 GLY B O 1
ATOM 10137 N N . SER B 1 344 ? 19.125 59.781 6.102 1 79.81 344 SER B N 1
ATOM 10138 C CA . SER B 1 344 ? 19.266 61.062 5.43 1 79.81 344 SER B CA 1
ATOM 10139 C C . SER B 1 344 ? 20.141 62.031 6.246 1 79.81 344 SER B C 1
ATOM 10141 O O . SER B 1 344 ? 20.594 63.031 5.738 1 79.81 344 SER B O 1
ATOM 10143 N N . ASN B 1 345 ? 20.516 61.531 7.379 1 80.56 345 ASN B N 1
ATOM 10144 C CA . ASN B 1 345 ? 21.266 62.406 8.273 1 80.56 345 ASN B CA 1
ATOM 10145 C C . ASN B 1 345 ? 22.766 62.188 8.148 1 80.56 345 ASN B C 1
ATOM 10147 O O . ASN B 1 345 ? 23.562 62.812 8.844 1 80.56 345 ASN B O 1
ATOM 10151 N N . ILE B 1 346 ? 23.172 61.375 7.27 1 87.25 346 ILE B N 1
ATOM 10152 C CA . ILE B 1 346 ? 24.594 61.156 7.055 1 87.25 346 ILE B CA 1
ATOM 10153 C C . ILE B 1 346 ? 25.203 62.375 6.359 1 87.25 346 ILE B C 1
ATOM 10155 O O . ILE B 1 346 ? 24.75 62.75 5.277 1 87.25 346 ILE B O 1
ATOM 10159 N N . PRO B 1 347 ? 26.125 62.906 6.957 1 88.88 347 PRO B N 1
ATOM 10160 C CA . PRO B 1 347 ? 26.75 64.125 6.352 1 88.88 347 PRO B CA 1
ATOM 10161 C C . PRO B 1 347 ? 27.375 63.781 4.988 1 88.88 347 PRO B C 1
ATOM 10163 O O . PRO B 1 347 ? 27.906 62.719 4.777 1 88.88 347 PRO B O 1
ATOM 10166 N N . GLU B 1 348 ? 27.375 64.812 4.125 1 88.25 348 GLU B N 1
ATOM 10167 C CA . GLU B 1 348 ? 27.906 64.625 2.768 1 88.25 348 GLU B CA 1
ATOM 10168 C C . GLU B 1 348 ? 29.391 64.312 2.779 1 88.25 348 GLU B C 1
ATOM 10170 O O . GLU B 1 348 ? 29.891 63.594 1.924 1 88.25 348 GLU B O 1
ATOM 10175 N N . ILE B 1 349 ? 30.031 64.875 3.709 1 89.5 349 ILE B N 1
ATOM 10176 C CA . ILE B 1 349 ? 31.469 64.625 3.803 1 89.5 349 ILE B CA 1
ATOM 10177 C C . ILE B 1 349 ? 31.75 63.156 4.082 1 89.5 349 ILE B C 1
ATOM 10179 O O . ILE B 1 349 ? 32.688 62.594 3.541 1 89.5 349 ILE B O 1
ATOM 10183 N N . ASP B 1 350 ? 30.969 62.594 4.859 1 89.69 350 ASP B N 1
ATOM 10184 C CA . ASP B 1 350 ? 31.156 61.188 5.195 1 89.69 350 ASP B CA 1
ATOM 10185 C C . ASP B 1 350 ? 30.812 60.312 4.016 1 89.69 350 ASP B C 1
ATOM 10187 O O . ASP B 1 350 ? 31.453 59.281 3.803 1 89.69 350 ASP B O 1
ATOM 10191 N N . LYS B 1 351 ? 29.828 60.688 3.242 1 87.56 351 LYS B N 1
ATOM 10192 C CA . LYS B 1 351 ? 29.453 59.938 2.051 1 87.56 351 LYS B CA 1
ATOM 10193 C C . LYS B 1 351 ? 30.594 59.938 1.025 1 87.56 351 LYS B C 1
ATOM 10195 O O . LYS B 1 351 ? 30.922 58.906 0.447 1 87.56 351 LYS B O 1
ATOM 10200 N N . SER B 1 352 ? 31.203 61.094 0.881 1 87.5 352 SER B N 1
ATOM 10201 C CA . SER B 1 352 ? 32.281 61.25 -0.091 1 87.5 352 SER B CA 1
ATOM 10202 C C . SER B 1 352 ? 33.531 60.469 0.339 1 87.5 352 SER B C 1
ATOM 10204 O O . SER B 1 352 ? 34.188 59.844 -0.49 1 87.5 352 SER B O 1
ATOM 10206 N N . ARG B 1 353 ? 33.75 60.562 1.61 1 88.75 353 ARG B N 1
ATOM 10207 C CA . ARG B 1 353 ? 34.906 59.844 2.133 1 88.75 353 ARG B CA 1
ATOM 10208 C C . ARG B 1 353 ? 34.75 58.344 1.953 1 88.75 353 ARG B C 1
ATOM 10210 O O . ARG B 1 353 ? 35.656 57.656 1.521 1 88.75 353 ARG B O 1
ATOM 10217 N N . ARG B 1 354 ? 33.594 57.844 2.209 1 89.5 354 ARG B N 1
ATOM 10218 C CA . ARG B 1 354 ? 33.344 56.406 2.105 1 89.5 354 ARG B CA 1
ATOM 10219 C C . ARG B 1 354 ? 33.406 55.938 0.653 1 89.5 354 ARG B C 1
ATOM 10221 O O . ARG B 1 354 ? 33.906 54.875 0.355 1 89.5 354 ARG B O 1
ATOM 10228 N N . GLU B 1 355 ? 32.844 56.781 -0.236 1 86.75 355 GLU B N 1
ATOM 10229 C CA . GLU B 1 355 ? 32.906 56.469 -1.658 1 86.75 355 GLU B CA 1
ATOM 10230 C C . GLU B 1 355 ? 34.344 56.406 -2.15 1 86.75 355 GLU B C 1
ATOM 10232 O O . GLU B 1 355 ? 34.688 55.594 -3.008 1 86.75 355 GLU B O 1
ATOM 10237 N N . PHE B 1 356 ? 35.125 57.25 -1.632 1 86.75 356 PHE B N 1
ATOM 10238 C CA . PHE B 1 356 ? 36.531 57.312 -2.027 1 86.75 356 PHE B CA 1
ATOM 10239 C C . PHE B 1 356 ? 37.281 56.094 -1.581 1 86.75 356 PHE B C 1
ATOM 10241 O O . PHE B 1 356 ? 38.031 55.469 -2.365 1 86.75 356 PHE B O 1
ATOM 10248 N N . PHE B 1 357 ? 37.125 55.719 -0.364 1 88.38 357 PHE B N 1
ATOM 10249 C CA . PHE B 1 357 ? 37.906 54.656 0.214 1 88.38 357 PHE B CA 1
ATOM 10250 C C . PHE B 1 357 ? 37.312 53.281 -0.117 1 88.38 357 PHE B C 1
ATOM 10252 O O . PHE B 1 357 ? 38.062 52.312 -0.29 1 88.38 357 PHE B O 1
ATOM 10259 N N . LEU B 1 358 ? 35.969 53.188 -0.12 1 88.06 358 LEU B N 1
ATOM 10260 C CA . LEU B 1 358 ? 35.312 51.875 -0.213 1 88.06 358 LEU B CA 1
ATOM 10261 C C . LEU B 1 358 ? 34.625 51.719 -1.561 1 88.06 358 LEU B C 1
ATOM 10263 O O . LEU B 1 358 ? 34.281 50.594 -1.96 1 88.06 358 LEU B O 1
ATOM 10267 N N . GLY B 1 359 ? 34.438 52.781 -2.318 1 79.25 359 GLY B N 1
ATOM 10268 C CA . GLY B 1 359 ? 33.688 52.719 -3.561 1 79.25 359 GLY B CA 1
ATOM 10269 C C . GLY B 1 359 ? 32.219 53 -3.371 1 79.25 359 GLY B C 1
ATOM 10270 O O . GLY B 1 359 ? 31.734 53.094 -2.24 1 79.25 359 GLY B O 1
ATOM 10271 N N . TYR B 1 360 ? 31.516 53.156 -4.359 1 70.62 360 TYR B N 1
ATOM 10272 C CA . TYR B 1 360 ? 30.094 53.5 -4.328 1 70.62 360 TYR B CA 1
ATOM 10273 C C . TYR B 1 360 ? 29.281 52.312 -3.85 1 70.62 360 TYR B C 1
ATOM 10275 O O . TYR B 1 360 ? 29.5 51.156 -4.281 1 70.62 360 TYR B O 1
ATOM 10283 N N . ARG B 1 361 ? 28.422 52.562 -2.789 1 69.25 361 ARG B N 1
ATOM 10284 C CA . ARG B 1 361 ? 27.531 51.5 -2.35 1 69.25 361 ARG B CA 1
ATOM 10285 C C . ARG B 1 361 ? 26.094 52 -2.258 1 69.25 361 ARG B C 1
ATOM 10287 O O . ARG B 1 361 ? 25.859 53.156 -1.89 1 69.25 361 ARG B O 1
ATOM 10294 N N . SER B 1 362 ? 25.188 51.219 -2.695 1 69 362 SER B N 1
ATOM 10295 C CA . SER B 1 362 ? 23.766 51.594 -2.668 1 69 362 SER B CA 1
ATOM 10296 C C . SER B 1 362 ? 23.219 51.531 -1.246 1 69 362 SER B C 1
ATOM 10298 O O . SER B 1 362 ? 23.531 50.625 -0.479 1 69 362 SER B O 1
ATOM 10300 N N . PRO B 1 363 ? 22.516 52.562 -0.814 1 68.38 363 PRO B N 1
ATOM 10301 C CA . PRO B 1 363 ? 21.906 52.562 0.522 1 68.38 363 PRO B CA 1
ATOM 10302 C C . PRO B 1 363 ? 20.719 51.625 0.646 1 68.38 363 PRO B C 1
ATOM 10304 O O . PRO B 1 363 ? 20.219 51.406 1.752 1 68.38 363 PRO B O 1
ATOM 10307 N N . LYS B 1 364 ? 20.266 50.969 -0.318 1 73.81 364 LYS B N 1
ATOM 10308 C CA . LYS B 1 364 ? 19 50.219 -0.365 1 73.81 364 LYS B CA 1
ATOM 10309 C C . LYS B 1 364 ? 19.109 48.906 0.357 1 73.81 364 LYS B C 1
ATOM 10311 O O . LYS B 1 364 ? 18.094 48.312 0.738 1 73.81 364 LYS B O 1
ATOM 10316 N N . HIS B 1 365 ? 20.234 48.531 0.865 1 83.5 365 HIS B N 1
ATOM 10317 C CA . HIS B 1 365 ? 20.344 47.188 1.453 1 83.5 365 HIS B CA 1
ATOM 10318 C C . HIS B 1 365 ? 20.938 47.25 2.857 1 83.5 365 HIS B C 1
ATOM 10320 O O . HIS B 1 365 ? 21.938 46.594 3.141 1 83.5 365 HIS B O 1
ATOM 10326 N N . SER B 1 366 ? 20.25 48.062 3.764 1 90.62 366 SER B N 1
ATOM 10327 C CA . SER B 1 366 ? 20.719 48.219 5.137 1 90.62 366 SER B CA 1
ATOM 10328 C C . SER B 1 366 ? 19.656 47.812 6.137 1 90.62 366 SER B C 1
ATOM 10330 O O . SER B 1 366 ? 18.516 47.5 5.754 1 90.62 366 SER B O 1
ATOM 10332 N N . VAL B 1 367 ? 20.016 47.656 7.398 1 93.06 367 VAL B N 1
ATOM 10333 C CA . VAL B 1 367 ? 19.078 47.312 8.469 1 93.06 367 VAL B CA 1
ATOM 10334 C C . VAL B 1 367 ? 18 48.406 8.57 1 93.06 367 VAL B C 1
ATOM 10336 O O . VAL B 1 367 ? 16.812 48.062 8.711 1 93.06 367 VAL B O 1
ATOM 10339 N N . GLN B 1 368 ? 18.375 49.656 8.406 1 91.12 368 GLN B N 1
ATOM 10340 C CA . GLN B 1 368 ? 17.422 50.781 8.5 1 91.12 368 GLN B CA 1
ATOM 10341 C C . GLN B 1 368 ? 16.422 50.719 7.352 1 91.12 368 GLN B C 1
ATOM 10343 O O . GLN B 1 368 ? 15.227 50.969 7.559 1 91.12 368 GLN B O 1
ATOM 10348 N N . SER B 1 369 ? 16.922 50.469 6.195 1 89.62 369 SER B N 1
ATOM 10349 C CA . SER B 1 369 ? 16.016 50.375 5.059 1 89.62 369 SER B CA 1
ATOM 10350 C C . SER B 1 369 ? 15.016 49.219 5.25 1 89.62 369 SER B C 1
ATOM 10352 O O . SER B 1 369 ? 13.852 49.344 4.848 1 89.62 369 SER B O 1
ATOM 10354 N N . THR B 1 370 ? 15.508 48.156 5.824 1 90.5 370 THR B N 1
ATOM 10355 C CA . THR B 1 370 ? 14.633 47.031 6.105 1 90.5 370 THR B CA 1
ATOM 10356 C C . THR B 1 370 ? 13.586 47.406 7.156 1 90.5 370 THR B C 1
ATOM 10358 O O . THR B 1 370 ? 12.414 47.031 7.031 1 90.5 370 THR B O 1
ATOM 10361 N N . ARG B 1 371 ? 14 48.094 8.164 1 91.31 371 ARG B N 1
ATOM 10362 C CA . ARG B 1 371 ? 13.078 48.562 9.188 1 91.31 371 ARG B CA 1
ATOM 10363 C C . ARG B 1 371 ? 11.977 49.438 8.586 1 91.31 371 ARG B C 1
ATOM 10365 O O . ARG B 1 371 ? 10.797 49.281 8.922 1 91.31 371 ARG B O 1
ATOM 10372 N N . GLU B 1 372 ? 12.367 50.281 7.746 1 89.31 372 GLU B N 1
ATOM 10373 C CA . GLU B 1 372 ? 11.422 51.219 7.113 1 89.31 372 GLU B CA 1
ATOM 10374 C C . GLU B 1 372 ? 10.461 50.469 6.195 1 89.31 372 GLU B C 1
ATOM 10376 O O . GLU B 1 372 ? 9.281 50.812 6.117 1 89.31 372 GLU B O 1
ATOM 10381 N N . LYS B 1 373 ? 11.008 49.562 5.547 1 86.88 373 LYS B N 1
ATOM 10382 C CA . LYS B 1 373 ? 10.141 48.75 4.699 1 86.88 373 LYS B CA 1
ATOM 10383 C C . LYS B 1 373 ? 9.094 48 5.523 1 86.88 373 LYS B C 1
ATOM 10385 O O . LYS B 1 373 ? 7.93 47.906 5.125 1 86.88 373 LYS B O 1
ATOM 10390 N N . ILE B 1 374 ? 9.516 47.438 6.645 1 88.5 374 ILE B N 1
ATOM 10391 C CA . ILE B 1 374 ? 8.586 46.719 7.523 1 88.5 374 ILE B CA 1
ATOM 10392 C C . ILE B 1 374 ? 7.547 47.688 8.062 1 88.5 374 ILE B C 1
ATOM 10394 O O . ILE B 1 374 ? 6.359 47.375 8.148 1 88.5 374 ILE B O 1
ATOM 10398 N N . TYR B 1 375 ? 8.023 48.844 8.438 1 88.38 375 TYR B N 1
ATOM 10399 C CA . TYR B 1 375 ? 7.145 49.875 8.969 1 88.38 375 TYR B CA 1
ATOM 10400 C C . TYR B 1 375 ? 6.094 50.281 7.941 1 88.38 375 TYR B C 1
ATOM 10402 O O . TYR B 1 375 ? 4.918 50.438 8.281 1 88.38 375 TYR B O 1
ATOM 10410 N N . GLN B 1 376 ? 6.531 50.469 6.758 1 81.75 376 GLN B N 1
ATOM 10411 C CA . GLN B 1 376 ? 5.633 50.875 5.691 1 81.75 376 GLN B CA 1
ATOM 10412 C C . GLN B 1 376 ? 4.605 49.812 5.367 1 81.75 376 GLN B C 1
ATOM 10414 O O . GLN B 1 376 ? 3.436 50.094 5.121 1 81.75 376 GLN B O 1
ATOM 10419 N N . LYS B 1 377 ? 5.051 48.625 5.465 1 75.44 377 LYS B N 1
ATOM 10420 C CA . LYS B 1 377 ? 4.141 47.531 5.125 1 75.44 377 LYS B CA 1
ATOM 10421 C C . LYS B 1 377 ? 3.207 47.219 6.285 1 75.44 377 LYS B C 1
ATOM 10423 O O . LYS B 1 377 ? 2.076 46.781 6.074 1 75.44 377 LYS B O 1
ATOM 10428 N N . GLY B 1 378 ? 3.76 47.25 7.453 1 68.75 378 GLY B N 1
ATOM 10429 C CA . GLY B 1 378 ? 2.947 46.969 8.625 1 68.75 378 GLY B CA 1
ATOM 10430 C C . GLY B 1 378 ? 1.836 48 8.836 1 68.75 378 GLY B C 1
ATOM 10431 O O . GLY B 1 378 ? 0.786 47.656 9.391 1 68.75 378 GLY B O 1
ATOM 10432 N N . SER B 1 379 ? 2.199 49.188 8.578 1 57.59 379 SER B N 1
ATOM 10433 C CA . SER B 1 379 ? 1.206 50.25 8.711 1 57.59 379 SER B CA 1
ATOM 10434 C C . SER B 1 379 ? 0.052 50.062 7.734 1 57.59 379 SER B C 1
ATOM 10436 O O . SER B 1 379 ? -0.989 50.719 7.855 1 57.59 379 SER B O 1
ATOM 10438 N N . ARG B 1 380 ? 0.379 49.125 6.789 1 49.81 380 ARG B N 1
ATOM 10439 C CA . ARG B 1 380 ? -0.642 48.781 5.801 1 49.81 380 ARG B CA 1
ATOM 10440 C C . ARG B 1 380 ? -1.747 47.938 6.414 1 49.81 380 ARG B C 1
ATOM 10442 O O . ARG B 1 380 ? -2.838 47.812 5.852 1 49.81 380 ARG B O 1
ATOM 10449 N N . GLY B 1 381 ? -1.477 47.25 7.5 1 47.09 381 GLY B N 1
ATOM 10450 C CA . GLY B 1 381 ? -2.293 46.188 8.062 1 47.09 381 GLY B CA 1
ATOM 10451 C C . GLY B 1 381 ? -3.611 46.688 8.625 1 47.09 381 GLY B C 1
ATOM 10452 O O . GLY B 1 381 ? -4.543 45.906 8.82 1 47.09 381 GLY B O 1
ATOM 10453 N N . ALA B 1 382 ? -3.561 47.781 9.297 1 43.56 382 ALA B N 1
ATOM 10454 C CA . ALA B 1 382 ? -4.871 48.094 9.859 1 43.56 382 ALA B CA 1
ATOM 10455 C C . ALA B 1 382 ? -5.961 48.031 8.797 1 43.56 382 ALA B C 1
ATOM 10457 O O . ALA B 1 382 ? -7.062 47.531 9.062 1 43.56 382 ALA B O 1
ATOM 10458 N N . ALA B 1 383 ? -5.672 48.562 7.578 1 43.31 383 ALA B N 1
ATOM 10459 C CA . ALA B 1 383 ? -6.598 48.75 6.461 1 43.31 383 ALA B CA 1
ATOM 10460 C C . ALA B 1 383 ? -6.668 47.469 5.621 1 43.31 383 ALA B C 1
ATOM 10462 O O . ALA B 1 383 ? -7.574 47.312 4.797 1 43.31 383 ALA B O 1
ATOM 10463 N N . VAL B 1 384 ? -5.707 46.625 5.668 1 43.47 384 VAL B N 1
ATOM 10464 C CA . VAL B 1 384 ? -5.469 45.562 4.699 1 43.47 384 VAL B CA 1
ATOM 10465 C C . VAL B 1 384 ? -6.609 44.531 4.758 1 43.47 384 VAL B C 1
ATOM 10467 O O . VAL B 1 384 ? -6.949 43.906 3.746 1 43.47 384 VAL B O 1
ATOM 10470 N N . PHE B 1 385 ? -7.059 44.312 5.926 1 43.12 385 PHE B N 1
ATOM 10471 C CA . PHE B 1 385 ? -7.953 43.156 6.008 1 43.12 385 PHE B CA 1
ATOM 10472 C C . PHE B 1 385 ? -9.172 43.344 5.113 1 43.12 385 PHE B C 1
ATOM 10474 O O . PHE B 1 385 ? -9.789 42.375 4.672 1 43.12 385 PHE B O 1
ATOM 10481 N N . PHE B 1 386 ? -9.398 44.656 4.707 1 42.84 386 PHE B N 1
ATOM 10482 C CA . PHE B 1 386 ? -10.586 44.875 3.887 1 42.84 386 PHE B CA 1
ATOM 10483 C C . PHE B 1 386 ? -10.211 45 2.414 1 42.84 386 PHE B C 1
ATOM 10485 O O . PHE B 1 386 ? -11.078 45 1.544 1 42.84 386 PHE B O 1
ATOM 10492 N N . GLU B 1 387 ? -8.977 45.281 2.127 1 44.62 387 GLU B N 1
ATOM 10493 C CA . GLU B 1 387 ? -8.57 45.594 0.756 1 44.62 387 GLU B CA 1
ATOM 10494 C C . GLU B 1 387 ? -8.828 44.375 -0.166 1 44.62 387 GLU B C 1
ATOM 10496 O O . GLU B 1 387 ? -9.258 44.562 -1.307 1 44.62 387 GLU B O 1
ATOM 10501 N N . GLU B 1 388 ? -8.32 43.188 0.22 1 45.25 388 GLU B N 1
ATOM 10502 C CA . GLU B 1 388 ? -8.445 42.062 -0.708 1 45.25 388 GLU B CA 1
ATOM 10503 C C . GLU B 1 388 ? -9.906 41.781 -1.062 1 45.25 388 GLU B C 1
ATOM 10505 O O . GLU B 1 388 ? -10.211 41.406 -2.189 1 45.25 388 GLU B O 1
ATOM 10510 N N . GLU B 1 389 ? -10.75 42.031 -0.23 1 43.44 389 GLU B N 1
ATOM 10511 C CA . GLU B 1 389 ? -12.148 41.688 -0.483 1 43.44 389 GLU B CA 1
ATOM 10512 C C . GLU B 1 389 ? -12.836 42.75 -1.337 1 43.44 389 GLU B C 1
ATOM 10514 O O . GLU B 1 389 ? -13.797 42.469 -2.043 1 43.44 389 GLU B O 1
ATOM 10519 N N . ALA B 1 390 ? -12.477 44.125 -1.114 1 44.31 390 ALA B N 1
ATOM 10520 C CA . ALA B 1 390 ? -13.195 45.188 -1.811 1 44.31 390 ALA B CA 1
ATOM 10521 C C . ALA B 1 390 ? -12.695 45.344 -3.244 1 44.31 390 ALA B C 1
ATOM 10523 O O . ALA B 1 390 ? -13.07 46.312 -3.936 1 44.31 390 ALA B O 1
ATOM 10524 N N . GLY B 1 391 ? -12.016 44.375 -3.902 1 41.81 391 GLY B N 1
ATOM 10525 C CA . GLY B 1 391 ? -11.672 44.375 -5.312 1 41.81 391 GLY B CA 1
ATOM 10526 C C . GLY B 1 391 ? -10.633 45.406 -5.672 1 41.81 391 GLY B C 1
ATOM 10527 O O . GLY B 1 391 ? -10.531 45.812 -6.832 1 41.81 391 GLY B O 1
ATOM 10528 N N . VAL B 1 392 ? -10.242 46.25 -4.82 1 40.81 392 VAL B N 1
ATOM 10529 C CA . VAL B 1 392 ? -9.289 47.25 -5.297 1 40.81 392 VAL B CA 1
ATOM 10530 C C . VAL B 1 392 ? -7.984 46.562 -5.695 1 40.81 392 VAL B C 1
ATOM 10532 O O . VAL B 1 392 ? -7.426 45.781 -4.926 1 40.81 392 VAL B O 1
ATOM 10535 N N . ASP B 1 393 ? -7.777 46.375 -7.055 1 33.69 393 ASP B N 1
ATOM 10536 C CA . ASP B 1 393 ? -6.551 45.969 -7.727 1 33.69 393 ASP B CA 1
ATOM 10537 C C . ASP B 1 393 ? -5.328 46.625 -7.074 1 33.69 393 ASP B C 1
ATOM 10539 O O . ASP B 1 393 ? -5.258 47.844 -6.941 1 33.69 393 ASP B O 1
ATOM 10543 N N . GLU B 1 394 ? -4.746 46.062 -6.152 1 35.06 394 GLU B N 1
ATOM 10544 C CA . GLU B 1 394 ? -3.396 46.562 -5.902 1 35.06 394 GLU B CA 1
ATOM 10545 C C . GLU B 1 394 ? -2.711 46.969 -7.203 1 35.06 394 GLU B C 1
ATOM 10547 O O . GLU B 1 394 ? -2.646 46.188 -8.156 1 35.06 394 GLU B O 1
ATOM 10552 N N . GLY B 1 395 ? -2.766 48.062 -7.695 1 30.95 395 GLY B N 1
ATOM 10553 C CA . GLY B 1 395 ? -1.654 48.344 -8.594 1 30.95 395 GLY B CA 1
ATOM 10554 C C . GLY B 1 395 ? -0.383 47.625 -8.203 1 30.95 395 GLY B C 1
ATOM 10555 O O . GLY B 1 395 ? -0.035 47.562 -7.023 1 30.95 395 GLY B O 1
ATOM 10556 N N . GLU B 1 396 ? -0.172 46.5 -8.953 1 31.45 396 GLU B N 1
ATOM 10557 C CA . GLU B 1 396 ? 1.127 45.844 -8.898 1 31.45 396 GLU B CA 1
ATOM 10558 C C . GLU B 1 396 ? 2.238 46.844 -8.57 1 31.45 396 GLU B C 1
ATOM 10560 O O . GLU B 1 396 ? 2.668 47.594 -9.438 1 31.45 396 GLU B O 1
ATOM 10565 N N . ASP B 1 397 ? 2.188 47.625 -7.676 1 30.95 397 ASP B N 1
ATOM 10566 C CA . ASP B 1 397 ? 3.582 48.031 -7.52 1 30.95 397 ASP B CA 1
ATOM 10567 C C . ASP B 1 397 ? 4.523 46.844 -7.648 1 30.95 397 ASP B C 1
ATOM 10569 O O . ASP B 1 397 ? 4.457 45.906 -6.848 1 30.95 397 ASP B O 1
ATOM 10573 N N . SER B 1 398 ? 4.781 46.438 -8.93 1 31.3 398 SER B N 1
ATOM 10574 C CA . SER B 1 398 ? 5.859 45.656 -9.5 1 31.3 398 SER B CA 1
ATOM 10575 C C . SER B 1 398 ? 7.164 45.844 -8.742 1 31.3 398 SER B C 1
ATOM 10577 O O . SER B 1 398 ? 8.25 45.781 -9.328 1 31.3 398 SER B O 1
ATOM 10579 N N . ASP B 1 399 ? 7.285 46.562 -7.742 1 30.84 399 ASP B N 1
ATOM 10580 C CA . ASP B 1 399 ? 8.688 46.344 -7.418 1 30.84 399 ASP B CA 1
ATOM 10581 C C . ASP B 1 399 ? 9.023 44.844 -7.422 1 30.84 399 ASP B C 1
ATOM 10583 O O . ASP B 1 399 ? 8.328 44.062 -6.789 1 30.84 399 ASP B O 1
ATOM 10587 N N . ASP B 1 400 ? 9.586 44.312 -8.547 1 31.73 400 ASP B N 1
ATOM 10588 C CA . ASP B 1 400 ? 10.312 43.156 -8.992 1 31.73 400 ASP B CA 1
ATOM 10589 C C . ASP B 1 400 ? 11.039 42.469 -7.828 1 31.73 400 ASP B C 1
ATOM 10591 O O . ASP B 1 400 ? 11.969 41.688 -8.039 1 31.73 400 ASP B O 1
ATOM 10595 N N . ASP B 1 401 ? 11.25 43.125 -6.68 1 31.3 401 ASP B N 1
ATOM 10596 C CA . ASP B 1 401 ? 12.203 42.25 -5.98 1 31.3 401 ASP B CA 1
ATOM 10597 C C . ASP B 1 401 ? 11.625 40.875 -5.75 1 31.3 401 ASP B C 1
ATOM 10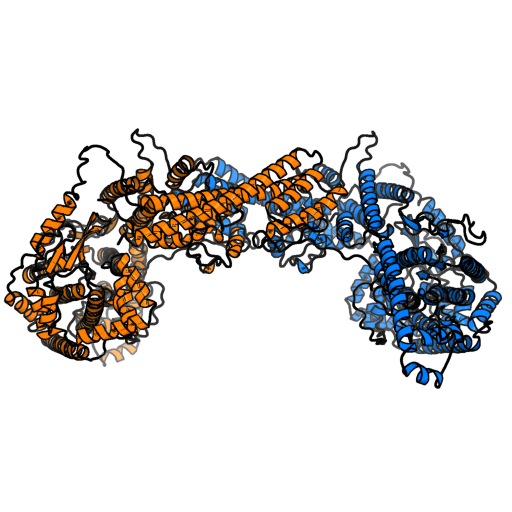599 O O . ASP B 1 401 ? 10.523 40.719 -5.207 1 31.3 401 ASP B O 1
ATOM 10603 N N . TYR B 1 402 ? 11.906 39.906 -6.633 1 31.33 402 TYR B N 1
ATOM 10604 C CA . TYR B 1 402 ? 11.977 38.469 -6.453 1 31.33 402 TYR B CA 1
ATOM 10605 C C . TYR B 1 402 ? 12.289 38.094 -5.004 1 31.33 402 TYR B C 1
ATOM 10607 O O . TYR B 1 402 ? 13.391 37.656 -4.688 1 31.33 402 TYR B O 1
ATOM 10615 N N . ASP B 1 403 ? 12.078 38.906 -4.004 1 33.16 403 ASP B N 1
ATOM 10616 C CA . ASP B 1 403 ? 12.516 38.375 -2.713 1 33.16 403 ASP B CA 1
ATOM 10617 C C . ASP B 1 403 ? 11.844 37.031 -2.408 1 33.16 403 ASP B C 1
ATOM 10619 O O . ASP B 1 403 ? 10.641 36.875 -2.625 1 33.16 403 ASP B O 1
ATOM 10623 N N . THR B 1 404 ? 12.57 35.938 -2.361 1 34.97 404 THR B N 1
ATOM 10624 C CA . THR B 1 404 ? 12.453 34.562 -1.888 1 34.97 404 THR B CA 1
ATOM 10625 C C . THR B 1 404 ? 11.625 34.5 -0.606 1 34.97 404 THR B C 1
ATOM 10627 O O . THR B 1 404 ? 11.758 35.344 0.267 1 34.97 404 THR B O 1
ATOM 10630 N N . ASP B 1 405 ? 10.516 33.75 -0.428 1 37.19 405 ASP B N 1
ATOM 10631 C CA . ASP B 1 405 ? 9.438 33.406 0.498 1 37.19 405 ASP B CA 1
ATOM 10632 C C . ASP B 1 405 ? 9.984 33.062 1.881 1 37.19 405 ASP B C 1
ATOM 10634 O O . ASP B 1 405 ? 9.219 32.781 2.805 1 37.19 405 ASP B O 1
ATOM 10638 N N . ASN B 1 406 ? 11.148 32.719 2.156 1 42.47 406 ASN B N 1
ATOM 10639 C CA . ASN B 1 406 ? 11.375 31.953 3.379 1 42.47 406 ASN B CA 1
ATOM 10640 C C . ASN B 1 406 ? 11.188 32.812 4.621 1 42.47 406 ASN B C 1
ATOM 10642 O O . ASN B 1 406 ? 11.141 32.312 5.742 1 42.47 406 ASN B O 1
ATOM 10646 N N . GLY B 1 407 ? 11.633 34.188 4.754 1 45.5 407 GLY B N 1
ATOM 10647 C CA . GLY B 1 407 ? 11.672 35.062 5.93 1 45.5 407 GLY B CA 1
ATOM 10648 C C . GLY B 1 407 ? 10.578 36.094 5.934 1 45.5 407 GLY B C 1
ATOM 10649 O O . GLY B 1 407 ? 10.656 37.094 6.688 1 45.5 407 GLY B O 1
ATOM 10650 N N . ARG B 1 408 ? 9.555 36.125 5.129 1 53.31 408 ARG B N 1
ATOM 10651 C CA . ARG B 1 408 ? 8.781 37.281 4.688 1 53.31 408 ARG B CA 1
ATOM 10652 C C . ARG B 1 408 ? 7.48 37.406 5.473 1 53.31 408 ARG B C 1
ATOM 10654 O O . ARG B 1 408 ? 6.652 38.281 5.184 1 53.31 408 ARG B O 1
ATOM 10661 N N . GLU B 1 409 ? 7.438 36.688 6.434 1 64.81 409 GLU B N 1
ATOM 10662 C CA . GLU B 1 409 ? 6.145 36.781 7.105 1 64.81 409 GLU B CA 1
ATOM 10663 C C . GLU B 1 409 ? 6.02 38.094 7.883 1 64.81 409 GLU B C 1
ATOM 10665 O O . GLU B 1 409 ? 4.914 38.594 8.062 1 64.81 409 GLU B O 1
ATOM 10670 N N . VAL B 1 410 ? 7.094 38.656 8.344 1 71.38 410 VAL B N 1
ATOM 10671 C CA . VAL B 1 410 ? 7.031 39.875 9.164 1 71.38 410 VAL B CA 1
ATOM 10672 C C . VAL B 1 410 ? 6.586 41.062 8.305 1 71.38 410 VAL B C 1
ATOM 10674 O O . VAL B 1 410 ? 5.988 42 8.812 1 71.38 410 VAL B O 1
ATOM 10677 N N . PHE B 1 411 ? 6.812 40.875 7.035 1 66.12 411 PHE B N 1
ATOM 10678 C CA . PHE B 1 411 ? 6.508 41.969 6.109 1 66.12 411 PHE B CA 1
ATOM 10679 C C . PHE B 1 411 ? 5.016 42 5.797 1 66.12 411 PHE B C 1
ATOM 10681 O O . PHE B 1 411 ? 4.488 43.031 5.402 1 66.12 411 PHE B O 1
ATOM 10688 N N . ASN B 1 412 ? 4.43 40.875 6.039 1 70.31 412 ASN B N 1
ATOM 10689 C CA . ASN B 1 412 ? 3.025 40.781 5.652 1 70.31 412 ASN B CA 1
ATOM 10690 C C . ASN B 1 412 ? 2.188 40.062 6.707 1 70.31 412 ASN B C 1
ATOM 10692 O O . ASN B 1 412 ? 1.775 38.938 6.508 1 70.31 412 ASN B O 1
ATOM 10696 N N . PRO B 1 413 ? 1.907 40.844 7.781 1 74.44 413 PRO B N 1
ATOM 10697 C CA . PRO B 1 413 ? 1.082 40.188 8.805 1 74.44 413 PRO B CA 1
ATOM 10698 C C . PRO B 1 413 ? -0.309 39.812 8.289 1 74.44 413 PRO B C 1
ATOM 10700 O O . PRO B 1 413 ? -0.919 40.594 7.543 1 74.44 413 PRO B O 1
ATOM 10703 N N . LYS B 1 414 ? -0.805 38.75 8.609 1 68.75 414 LYS B N 1
ATOM 10704 C CA . LYS B 1 414 ? -2.084 38.219 8.133 1 68.75 414 LYS B CA 1
ATOM 10705 C C . LYS B 1 414 ? -3.246 38.812 8.938 1 68.75 414 LYS B C 1
ATOM 10707 O O . LYS B 1 414 ? -4.344 38.969 8.406 1 68.75 414 LYS B O 1
ATOM 10712 N N . ASN B 1 415 ? -3.02 39.062 10.273 1 75.69 415 ASN B N 1
ATOM 10713 C CA . ASN B 1 415 ? -4.031 39.594 11.188 1 75.69 415 ASN B CA 1
ATOM 10714 C C . ASN B 1 415 ? -3.41 40.469 12.266 1 75.69 415 ASN B C 1
ATOM 10716 O O . ASN B 1 415 ? -2.186 40.531 12.383 1 75.69 415 ASN B O 1
ATOM 10720 N N . PRO B 1 416 ? -4.207 41.125 12.883 1 75.5 416 PRO B N 1
ATOM 10721 C CA . PRO B 1 416 ? -3.682 42.062 13.898 1 75.5 416 PRO B CA 1
ATOM 10722 C C . PRO B 1 416 ? -2.857 41.344 14.969 1 75.5 416 PRO B C 1
ATOM 10724 O O . PRO B 1 416 ? -1.876 41.906 15.469 1 75.5 416 PRO B O 1
ATOM 10727 N N . MET B 1 417 ? -3.213 40.219 15.211 1 82.62 417 MET B N 1
ATOM 10728 C CA . MET B 1 417 ? -2.449 39.469 16.203 1 82.62 417 MET B CA 1
ATOM 10729 C C . MET B 1 417 ? -1.048 39.156 15.688 1 82.62 417 MET B C 1
ATOM 10731 O O . MET B 1 417 ? -0.071 39.25 16.438 1 82.62 417 MET B O 1
ATOM 10735 N N . ASP B 1 418 ? -1.006 38.844 14.508 1 85.12 418 ASP B N 1
ATOM 10736 C CA . ASP B 1 418 ? 0.282 38.594 13.867 1 85.12 418 ASP B CA 1
ATOM 10737 C C . ASP B 1 418 ? 1.147 39.844 13.852 1 85.12 418 ASP B C 1
ATOM 10739 O O . ASP B 1 418 ? 2.363 39.781 14.031 1 85.12 418 ASP B O 1
ATOM 10743 N N . ALA B 1 419 ? 0.532 40.906 13.578 1 85.69 419 ALA B N 1
ATOM 10744 C CA . ALA B 1 419 ? 1.252 42.188 13.547 1 85.69 419 ALA B CA 1
ATOM 10745 C C . ALA B 1 419 ? 1.832 42.531 14.914 1 85.69 419 ALA B C 1
ATOM 10747 O O . ALA B 1 419 ? 2.949 43.031 15.016 1 85.69 419 ALA B O 1
ATOM 10748 N N . LYS B 1 420 ? 1.051 42.281 15.898 1 88 420 LYS B N 1
ATOM 10749 C CA . LYS B 1 420 ? 1.523 42.562 17.25 1 88 420 LYS B CA 1
ATOM 10750 C C . LYS B 1 420 ? 2.701 41.656 17.609 1 88 420 LYS B C 1
ATOM 10752 O O . LYS B 1 420 ? 3.648 42.094 18.266 1 88 420 LYS B O 1
ATOM 10757 N N . GLN B 1 421 ? 2.635 40.531 17.203 1 90.31 421 GLN B N 1
ATOM 10758 C CA . GLN B 1 421 ? 3.721 39.594 17.438 1 90.31 421 GLN B CA 1
ATOM 10759 C C . GLN B 1 421 ? 4.992 40 16.719 1 90.31 421 GLN B C 1
ATOM 10761 O O . GLN B 1 421 ? 6.098 39.812 17.234 1 90.31 421 GLN B O 1
ATOM 10766 N N . ASN B 1 422 ? 4.766 40.5 15.562 1 90.44 422 ASN B N 1
ATOM 10767 C CA . ASN B 1 422 ? 5.898 41.031 14.797 1 90.44 422 ASN B CA 1
ATOM 10768 C C . ASN B 1 422 ? 6.621 42.125 15.539 1 90.44 422 ASN B C 1
ATOM 10770 O O . ASN B 1 422 ? 7.848 42.25 15.453 1 90.44 422 ASN B O 1
ATOM 10774 N N . LEU B 1 423 ? 5.848 42.969 16.219 1 92.25 423 LEU B N 1
ATOM 10775 C CA . LEU B 1 423 ? 6.453 44.031 16.984 1 92.25 423 LEU B CA 1
ATOM 10776 C C . LEU B 1 423 ? 7.367 43.5 18.078 1 92.25 423 LEU B C 1
ATOM 10778 O O . LEU B 1 423 ? 8.43 44.062 18.344 1 92.25 423 LEU B O 1
ATOM 10782 N N . LEU B 1 424 ? 6.934 42.406 18.672 1 94.19 424 LEU B N 1
ATOM 10783 C CA . LEU B 1 424 ? 7.762 41.781 19.688 1 94.19 424 LEU B CA 1
ATOM 10784 C C . LEU B 1 424 ? 9.07 41.281 19.094 1 94.19 424 LEU B C 1
ATOM 10786 O O . LEU B 1 424 ? 10.133 41.438 19.688 1 94.19 424 LEU B O 1
ATOM 10790 N N . HIS B 1 425 ? 8.984 40.75 17.922 1 94.69 425 HIS B N 1
ATOM 10791 C CA . HIS B 1 425 ? 10.172 40.25 17.234 1 94.69 425 HIS B CA 1
ATOM 10792 C C . HIS B 1 425 ? 11.125 41.375 16.891 1 94.69 425 HIS B C 1
ATOM 10794 O O . HIS B 1 425 ? 12.344 41.25 17.031 1 94.69 425 HIS B O 1
ATOM 10800 N N . LEU B 1 426 ? 10.562 42.438 16.359 1 94.69 426 LEU B N 1
ATOM 10801 C CA . LEU B 1 426 ? 11.375 43.594 15.961 1 94.69 426 LEU B CA 1
ATOM 10802 C C . LEU B 1 426 ? 12.117 44.156 17.172 1 94.69 426 LEU B C 1
ATOM 10804 O O . LEU B 1 426 ? 13.32 44.406 17.094 1 94.69 426 LEU B O 1
ATOM 10808 N N . LEU B 1 427 ? 11.383 44.344 18.234 1 96.12 427 LEU B N 1
ATOM 10809 C CA . LEU B 1 427 ? 12.008 44.906 19.438 1 96.12 427 LEU B CA 1
ATOM 10810 C C . LEU B 1 427 ? 13.086 43.969 19.969 1 96.12 427 LEU B C 1
ATOM 10812 O O . LEU B 1 427 ? 14.188 44.406 20.312 1 96.12 427 LEU B O 1
ATOM 10816 N N . ALA B 1 428 ? 12.742 42.688 20.078 1 96.25 428 ALA B N 1
ATOM 10817 C CA . ALA B 1 428 ? 13.711 41.688 20.578 1 96.25 428 ALA B CA 1
ATOM 10818 C C . ALA B 1 428 ? 14.969 41.688 19.719 1 96.25 428 ALA B C 1
ATOM 10820 O O . ALA B 1 428 ? 16.078 41.594 20.234 1 96.25 428 ALA B O 1
ATOM 10821 N N . THR B 1 429 ? 14.773 41.719 18.422 1 96.69 429 THR B N 1
ATOM 10822 C CA . THR B 1 429 ? 15.898 41.719 17.484 1 96.69 429 THR B CA 1
ATOM 10823 C C . THR B 1 429 ? 16.766 42.969 17.703 1 96.69 429 THR B C 1
ATOM 10825 O O . THR B 1 429 ? 17.984 42.875 17.766 1 96.69 429 THR B O 1
ATOM 10828 N N . ASP B 1 430 ? 16.141 44.125 17.828 1 96.56 430 ASP B N 1
ATOM 10829 C CA . ASP B 1 430 ? 16.875 45.375 18 1 96.56 430 ASP B CA 1
ATOM 10830 C C . ASP B 1 430 ? 17.562 45.406 19.359 1 96.56 430 ASP B C 1
ATOM 10832 O O . ASP B 1 430 ? 18.641 46 19.516 1 96.56 430 ASP B O 1
ATOM 10836 N N . ILE B 1 431 ? 16.984 44.875 20.328 1 96.38 431 ILE B N 1
ATOM 10837 C CA . ILE B 1 431 ? 17.625 44.781 21.641 1 96.38 431 ILE B CA 1
ATOM 10838 C C . ILE B 1 431 ? 18.938 44 21.516 1 96.38 431 ILE B C 1
ATOM 10840 O O . ILE B 1 431 ? 19.984 44.438 22.016 1 96.38 431 ILE B O 1
ATOM 10844 N N . LEU B 1 432 ? 18.891 42.875 20.828 1 95.62 432 LEU B N 1
ATOM 10845 C CA . LEU B 1 432 ? 20.078 42.031 20.656 1 95.62 432 LEU B CA 1
ATOM 10846 C C . LEU B 1 432 ? 21.172 42.812 19.922 1 95.62 432 LEU B C 1
ATOM 10848 O O . LEU B 1 432 ? 22.328 42.781 20.344 1 95.62 432 LEU B O 1
ATOM 10852 N N . ILE B 1 433 ? 20.766 43.438 18.875 1 95.94 433 ILE B N 1
ATOM 10853 C CA . ILE B 1 433 ? 21.734 44.094 18.016 1 95.94 433 ILE B CA 1
ATOM 10854 C C . ILE B 1 433 ? 22.266 45.344 18.688 1 95.94 433 ILE B C 1
ATOM 10856 O O . ILE B 1 433 ? 23.484 45.531 18.812 1 95.94 433 ILE B O 1
ATOM 10860 N N . LYS B 1 434 ? 21.359 46.281 19.219 1 95.38 434 LYS B N 1
ATOM 10861 C CA . LYS B 1 434 ? 21.75 47.594 19.719 1 95.38 434 LYS B CA 1
ATOM 10862 C C . LYS B 1 434 ? 22.469 47.469 21.062 1 95.38 434 LYS B C 1
ATOM 10864 O O . LYS B 1 434 ? 23.375 48.25 21.359 1 95.38 434 LYS B O 1
ATOM 10869 N N . THR B 1 435 ? 22.109 46.562 21.844 1 93.62 435 THR B N 1
ATOM 10870 C CA . THR B 1 435 ? 22.844 46.344 23.094 1 93.62 435 THR B CA 1
ATOM 10871 C C . THR B 1 435 ? 24.266 45.906 22.828 1 93.62 435 THR B C 1
ATOM 10873 O O . THR B 1 435 ? 25.203 46.312 23.516 1 93.62 435 THR B O 1
ATOM 10876 N N . GLN B 1 436 ? 24.406 45.094 21.859 1 92.06 436 GLN B N 1
ATOM 10877 C CA . GLN B 1 436 ? 25.719 44.562 21.531 1 92.06 436 GLN B CA 1
ATOM 10878 C C . GLN B 1 436 ? 26.562 45.625 20.828 1 92.06 436 GLN B C 1
ATOM 10880 O O . GLN B 1 436 ? 27.766 45.75 21.078 1 92.06 436 GLN B O 1
ATOM 10885 N N . LEU B 1 437 ? 25.938 46.375 19.984 1 93.5 437 LEU B N 1
ATOM 10886 C CA . LEU B 1 437 ? 26.703 47.281 19.125 1 93.5 437 LEU B CA 1
ATOM 10887 C C . LEU B 1 437 ? 26.812 48.656 19.766 1 93.5 437 LEU B C 1
ATOM 10889 O O . LEU B 1 437 ? 27.812 49.375 19.578 1 93.5 437 LEU B O 1
ATOM 10893 N N . GLU B 1 438 ? 25.719 49.125 20.438 1 91.88 438 GLU B N 1
ATOM 10894 C CA . GLU B 1 438 ? 25.688 50.5 20.953 1 91.88 438 GLU B CA 1
ATOM 10895 C C . GLU B 1 438 ? 25.672 50.5 22.469 1 91.88 438 GLU B C 1
ATOM 10897 O O . GLU B 1 438 ? 25.703 51.594 23.078 1 91.88 438 GLU B O 1
ATOM 10902 N N . GLY B 1 439 ? 25.516 49.375 23.062 1 90.06 439 GLY B N 1
ATOM 10903 C CA . GLY B 1 439 ? 25.672 49.281 24.516 1 90.06 439 GLY B CA 1
ATOM 10904 C C . GLY B 1 439 ? 24.344 49.281 25.25 1 90.06 439 GLY B C 1
ATOM 10905 O O . GLY B 1 439 ? 24.266 48.781 26.391 1 90.06 439 GLY B O 1
ATOM 10906 N N . GLU B 1 440 ? 23.359 49.969 24.641 1 92.56 440 GLU B N 1
ATOM 10907 C CA . GLU B 1 440 ? 22.094 50.031 25.359 1 92.56 440 GLU B CA 1
ATOM 10908 C C . GLU B 1 440 ? 20.922 50.312 24.406 1 92.56 440 GLU B C 1
ATOM 10910 O O . GLU B 1 440 ? 21.125 50.719 23.266 1 92.56 440 GLU B O 1
ATOM 10915 N N . LEU B 1 441 ? 19.703 50.062 24.906 1 95.06 441 LEU B N 1
ATOM 10916 C CA . LEU B 1 441 ? 18.453 50.375 24.219 1 95.06 441 LEU B CA 1
ATOM 10917 C C . LEU B 1 441 ? 17.344 50.719 25.234 1 95.06 441 LEU B C 1
ATOM 10919 O O . LEU B 1 441 ? 17.172 50 26.219 1 95.06 441 LEU B O 1
ATOM 10923 N N . THR B 1 442 ? 16.688 51.812 25.031 1 95.75 442 THR B N 1
ATOM 10924 C CA . THR B 1 442 ? 15.531 52.219 25.844 1 95.75 442 THR B CA 1
ATOM 10925 C C . THR B 1 442 ? 14.242 52.062 25.047 1 95.75 442 THR B C 1
ATOM 10927 O O . THR B 1 442 ? 14.188 52.375 23.859 1 95.75 442 THR B O 1
ATOM 10930 N N . CYS B 1 443 ? 13.312 51.469 25.656 1 96.62 443 CYS B N 1
ATOM 10931 C CA . CYS B 1 443 ? 12.039 51.281 24.969 1 96.62 443 CYS B CA 1
ATOM 10932 C C . CYS B 1 443 ? 10.867 51.562 25.906 1 96.62 443 CYS B C 1
ATOM 10934 O O . CYS B 1 443 ? 10.984 51.438 27.125 1 96.62 443 CYS B O 1
ATOM 10936 N N . PHE B 1 444 ? 9.758 52.031 25.391 1 97 444 PHE B N 1
ATOM 10937 C CA . PHE B 1 444 ? 8.5 52.125 26.109 1 97 444 PHE B CA 1
ATOM 10938 C C . PHE B 1 444 ? 7.336 51.656 25.25 1 97 444 PHE B C 1
ATOM 10940 O O . PHE B 1 444 ? 7.445 51.594 24.031 1 97 444 PHE B O 1
ATOM 10947 N N . ARG B 1 445 ? 6.328 51.219 25.859 1 96.31 445 ARG B N 1
ATOM 10948 C CA . ARG B 1 445 ? 5.086 50.781 25.234 1 96.31 445 ARG B CA 1
ATOM 10949 C C . ARG B 1 445 ? 3.873 51.375 25.953 1 96.31 445 ARG B C 1
ATOM 10951 O O . ARG B 1 445 ? 3.9 51.562 27.172 1 96.31 445 ARG B O 1
ATOM 10958 N N . SER B 1 446 ? 2.879 51.625 25.141 1 94.81 446 SER B N 1
ATOM 10959 C CA . SER B 1 446 ? 1.609 52.031 25.734 1 94.81 446 SER B CA 1
ATOM 10960 C C . SER B 1 446 ? 0.432 51.625 24.844 1 94.81 446 SER B C 1
ATOM 10962 O O . SER B 1 446 ? 0.62 51.25 23.688 1 94.81 446 SER B O 1
ATOM 10964 N N . LYS B 1 447 ? -0.669 51.625 25.453 1 92.56 447 LYS B N 1
ATOM 10965 C CA . LYS B 1 447 ? -1.944 51.375 24.781 1 92.56 447 LYS B CA 1
ATOM 10966 C C . LYS B 1 447 ? -2.994 52.406 25.203 1 92.56 447 LYS B C 1
ATOM 10968 O O . LYS B 1 447 ? -3.061 52.781 26.375 1 92.56 447 LYS B O 1
ATOM 10973 N N . TYR B 1 448 ? -3.666 52.875 24.219 1 91.5 448 TYR B N 1
ATOM 10974 C CA . TYR B 1 448 ? -4.734 53.812 24.547 1 91.5 448 TYR B CA 1
ATOM 10975 C C . TYR B 1 448 ? -5.879 53.125 25.281 1 91.5 448 TYR B C 1
ATOM 10977 O O . TYR B 1 448 ? -6.234 52 24.938 1 91.5 448 TYR B O 1
ATOM 10985 N N . ASP B 1 449 ? -6.254 53.781 26.25 1 85.56 449 ASP B N 1
ATOM 10986 C CA . ASP B 1 449 ? -7.352 53.281 27.062 1 85.56 449 ASP B CA 1
ATOM 10987 C C . ASP B 1 449 ? -8.695 53.531 26.391 1 85.56 449 ASP B C 1
ATOM 10989 O O . ASP B 1 449 ? -9.148 54.688 26.297 1 85.56 449 ASP B O 1
ATOM 10993 N N . SER B 1 450 ? -9.414 52.531 25.906 1 80.81 450 SER B N 1
ATOM 10994 C CA . SER B 1 450 ? -10.742 52.656 25.328 1 80.81 450 SER B CA 1
ATOM 10995 C C . SER B 1 450 ? -10.797 53.75 24.266 1 80.81 450 SER B C 1
ATOM 10997 O O . SER B 1 450 ? -11.648 54.656 24.328 1 80.81 450 SER B O 1
ATOM 10999 N N . LEU B 1 451 ? -9.953 53.656 23.312 1 83.94 451 LEU B N 1
ATOM 11000 C CA . LEU B 1 451 ? -9.828 54.688 22.297 1 83.94 451 LEU B CA 1
ATOM 11001 C C . LEU B 1 451 ? -11.172 54.969 21.641 1 83.94 451 LEU B C 1
ATOM 11003 O O . LEU B 1 451 ? -11.641 56.094 21.625 1 83.94 451 LEU B O 1
ATOM 11007 N N . ASN B 1 452 ? -11.875 54.031 21.219 1 83.88 452 ASN B N 1
ATOM 11008 C CA . ASN B 1 452 ? -13.109 54.219 20.453 1 83.88 452 ASN B CA 1
ATOM 11009 C C . ASN B 1 452 ? -14.219 54.781 21.328 1 83.88 452 ASN B C 1
ATOM 11011 O O . ASN B 1 452 ? -14.891 55.75 20.938 1 83.88 452 ASN B O 1
ATOM 11015 N N . PRO B 1 453 ? -14.344 54.344 22.469 1 85.06 453 PRO B N 1
ATOM 11016 C CA . PRO B 1 453 ? -15.422 54.875 23.297 1 85.06 453 PRO B CA 1
ATOM 11017 C C . PRO B 1 453 ? -15.125 56.281 23.828 1 85.06 453 PRO B C 1
ATOM 11019 O O . PRO B 1 453 ? -16.047 57.031 24.172 1 85.06 453 PRO B O 1
ATOM 11022 N N . ASP B 1 454 ? -13.93 56.688 23.844 1 87.69 454 ASP B N 1
ATOM 11023 C CA . ASP B 1 454 ? -13.594 57.938 24.531 1 87.69 454 ASP B CA 1
ATOM 11024 C C . ASP B 1 454 ? -13.227 59.031 23.531 1 87.69 454 ASP B C 1
ATOM 11026 O O . ASP B 1 454 ? -13 60.156 23.922 1 87.69 454 ASP B O 1
ATOM 11030 N N . LEU B 1 455 ? -13.211 58.719 22.375 1 91.25 455 LEU B N 1
ATOM 11031 C CA . LEU B 1 455 ? -12.805 59.688 21.359 1 91.25 455 LEU B CA 1
ATOM 11032 C C . LEU B 1 455 ? -13.773 60.844 21.312 1 91.25 455 LEU B C 1
ATOM 11034 O O . LEU B 1 455 ? -14.992 60.656 21.219 1 91.25 455 LEU B O 1
ATOM 11038 N N . SER B 1 456 ? -13.25 62.031 21.344 1 94.19 456 SER B N 1
ATOM 11039 C CA . SER B 1 456 ? -14.086 63.219 21.281 1 94.19 456 SER B CA 1
ATOM 11040 C C . SER B 1 456 ? -14.602 63.469 19.859 1 94.19 456 SER B C 1
ATOM 11042 O O . SER B 1 456 ? -13.852 63.344 18.891 1 94.19 456 SER B O 1
ATOM 11044 N N . HIS B 1 457 ? -15.891 63.781 19.766 1 94.38 457 HIS B N 1
ATOM 11045 C CA . HIS B 1 457 ? -16.469 64.062 18.453 1 94.38 457 HIS B CA 1
ATOM 11046 C C . HIS B 1 457 ? -15.859 65.375 17.875 1 94.38 457 HIS B C 1
ATOM 11048 O O . HIS B 1 457 ? -15.688 65.5 16.656 1 94.38 457 HIS B O 1
ATOM 11054 N N . ALA B 1 458 ? -15.531 66.25 18.766 1 93.94 458 ALA B N 1
ATOM 11055 C CA . ALA B 1 458 ? -14.906 67.5 18.328 1 93.94 458 ALA B CA 1
ATOM 11056 C C . ALA B 1 458 ? -13.547 67.188 17.688 1 93.94 458 ALA B C 1
ATOM 11058 O O . ALA B 1 458 ? -13.203 67.812 16.672 1 93.94 458 ALA B O 1
ATOM 11059 N N . THR B 1 459 ? -12.805 66.375 18.297 1 95.25 459 THR B N 1
ATOM 11060 C CA . THR B 1 459 ? -11.5 66 17.75 1 95.25 459 THR B CA 1
ATOM 11061 C C . THR B 1 459 ? -11.648 65.375 16.375 1 95.25 459 THR B C 1
ATOM 11063 O O . THR B 1 459 ? -10.906 65.688 15.445 1 95.25 459 THR B O 1
ATOM 11066 N N . ILE B 1 460 ? -12.617 64.438 16.25 1 95.44 460 ILE B N 1
ATOM 11067 C CA . ILE B 1 460 ? -12.859 63.75 14.992 1 95.44 460 ILE B CA 1
ATOM 11068 C C . ILE B 1 460 ? -13.211 64.75 13.906 1 95.44 460 ILE B C 1
ATOM 11070 O O . ILE B 1 460 ? -12.656 64.75 12.805 1 95.44 460 ILE B O 1
ATOM 11074 N N . HIS B 1 461 ? -14.102 65.625 14.281 1 95.12 461 HIS B N 1
ATOM 11075 C CA . HIS B 1 461 ? -14.57 66.625 13.336 1 95.12 461 HIS B CA 1
ATOM 11076 C C . HIS B 1 461 ? -13.438 67.562 12.914 1 95.12 461 HIS B C 1
ATOM 11078 O O . HIS B 1 461 ? -13.289 67.875 11.734 1 95.12 461 HIS B O 1
ATOM 11084 N N . ALA B 1 462 ? -12.648 68 13.836 1 95.56 462 ALA B N 1
ATOM 11085 C CA . ALA B 1 462 ? -11.562 68.938 13.57 1 95.56 462 ALA B CA 1
ATOM 11086 C C . ALA B 1 462 ? -10.5 68.25 12.68 1 95.56 462 ALA B C 1
ATOM 11088 O O . ALA B 1 462 ? -10.023 68.875 11.734 1 95.56 462 ALA B O 1
ATOM 11089 N N . VAL B 1 463 ? -10.109 67.062 12.969 1 95.81 463 VAL B N 1
ATOM 11090 C CA . VAL B 1 463 ? -9.039 66.375 12.242 1 95.81 463 VAL B CA 1
ATOM 11091 C C . VAL B 1 463 ? -9.492 66.125 10.812 1 95.81 463 VAL B C 1
ATOM 11093 O O . VAL B 1 463 ? -8.766 66.375 9.852 1 95.81 463 VAL B O 1
ATOM 11096 N N . LEU B 1 464 ? -10.727 65.5 10.68 1 96.56 464 LEU B N 1
ATOM 11097 C CA . LEU B 1 464 ? -11.234 65.188 9.352 1 96.56 464 LEU B CA 1
ATOM 11098 C C . LEU B 1 464 ? -11.445 66.5 8.531 1 96.56 464 LEU B C 1
ATOM 11100 O O . LEU B 1 464 ? -11.156 66.5 7.332 1 96.56 464 LEU B O 1
ATOM 11104 N N . GLY B 1 465 ? -11.992 67.438 9.203 1 96.06 465 GLY B N 1
ATOM 11105 C CA . GLY B 1 465 ? -12.148 68.75 8.523 1 96.06 465 GLY B CA 1
ATOM 11106 C C . GLY B 1 465 ? -10.828 69.312 8.047 1 96.06 465 GLY B C 1
ATOM 11107 O O . GLY B 1 465 ? -10.758 69.875 6.965 1 96.06 465 GLY B O 1
ATOM 11108 N N . PHE B 1 466 ? -9.836 69.188 8.875 1 95.5 466 PHE B N 1
ATOM 11109 C CA . PHE B 1 466 ? -8.508 69.688 8.539 1 95.5 466 PHE B CA 1
ATOM 11110 C C . PHE B 1 466 ? -7.953 69 7.316 1 95.5 466 PHE B C 1
ATOM 11112 O O . PHE B 1 466 ? -7.27 69.562 6.488 1 95.5 466 PHE B O 1
ATOM 11119 N N . PHE B 1 467 ? -8.25 67.688 7.148 1 95.88 467 PHE B N 1
ATOM 11120 C CA . PHE B 1 467 ? -7.762 66.875 6.031 1 95.88 467 PHE B CA 1
ATOM 11121 C C . PHE B 1 467 ? -8.562 67.188 4.766 1 95.88 467 PHE B C 1
ATOM 11123 O O . PHE B 1 467 ? -8.25 66.688 3.693 1 95.88 467 PHE B O 1
ATOM 11130 N N . GLY B 1 468 ? -9.648 67.938 4.91 1 94.88 468 GLY B N 1
ATOM 11131 C CA . GLY B 1 468 ? -10.359 68.375 3.729 1 94.88 468 GLY B CA 1
ATOM 11132 C C . GLY B 1 468 ? -11.703 67.688 3.545 1 94.88 468 GLY B C 1
ATOM 11133 O O . GLY B 1 468 ? -12.336 67.875 2.498 1 94.88 468 GLY B O 1
ATOM 11134 N N . VAL B 1 469 ? -12.125 67 4.469 1 96.81 469 VAL B N 1
ATOM 11135 C CA . VAL B 1 469 ? -13.438 66.375 4.352 1 96.81 469 VAL B CA 1
ATOM 11136 C C . VAL B 1 469 ? -14.523 67.438 4.32 1 96.81 469 VAL B C 1
ATOM 11138 O O . VAL B 1 469 ? -14.5 68.375 5.117 1 96.81 469 VAL B O 1
ATOM 11141 N N . SER B 1 470 ? -15.492 67.312 3.518 1 95.75 470 SER B N 1
ATOM 11142 C CA . SER B 1 470 ? -16.516 68.312 3.2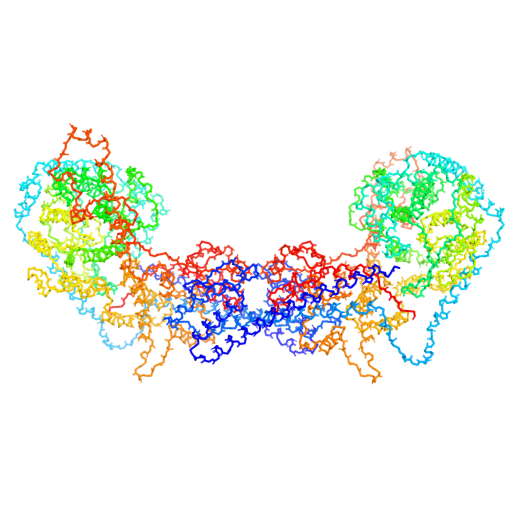73 1 95.75 470 SER B CA 1
ATOM 11143 C C . SER B 1 470 ? -17.547 68.312 4.398 1 95.75 470 SER B C 1
ATOM 11145 O O . SER B 1 470 ? -17.641 67.375 5.18 1 95.75 470 SER B O 1
ATOM 11147 N N . GLU B 1 471 ? -18.312 69.312 4.406 1 93.88 471 GLU B N 1
ATOM 11148 C CA . GLU B 1 471 ? -19.344 69.5 5.414 1 93.88 471 GLU B CA 1
ATOM 11149 C C . GLU B 1 471 ? -20.438 68.438 5.258 1 93.88 471 GLU B C 1
ATOM 11151 O O . GLU B 1 471 ? -21.031 68 6.246 1 93.88 471 GLU B O 1
ATOM 11156 N N . LYS B 1 472 ? -20.625 68.062 4.086 1 92 472 LYS B N 1
ATOM 11157 C CA . LYS B 1 472 ? -21.609 67 3.828 1 92 472 LYS B CA 1
ATOM 11158 C C . LYS B 1 472 ? -21.234 65.75 4.555 1 92 472 LYS B C 1
ATOM 11160 O O . LYS B 1 472 ? -22.047 65.125 5.277 1 92 472 LYS B O 1
ATOM 11165 N N . TRP B 1 473 ? -20.078 65.312 4.328 1 95.12 473 TRP B N 1
ATOM 11166 C CA . TRP B 1 473 ? -19.625 64.062 4.938 1 95.12 473 TRP B CA 1
ATOM 11167 C C . TRP B 1 473 ? -19.422 64.25 6.441 1 95.12 473 TRP B C 1
ATOM 11169 O O . TRP B 1 473 ? -19.703 63.344 7.223 1 95.12 473 TRP B O 1
ATOM 11179 N N . LEU B 1 474 ? -18.938 65.375 6.859 1 96.19 474 LEU B N 1
ATOM 11180 C CA . LEU B 1 474 ? -18.797 65.688 8.289 1 96.19 474 LEU B CA 1
ATOM 11181 C C . LEU B 1 474 ? -20.156 65.625 8.984 1 96.19 474 LEU B C 1
ATOM 11183 O O . LEU B 1 474 ? -20.25 65.125 10.125 1 96.19 474 LEU B O 1
ATOM 11187 N N . GLY B 1 475 ? -21.188 66.062 8.297 1 94.56 475 GLY B N 1
ATOM 11188 C CA . GLY B 1 475 ? -22.531 65.938 8.82 1 94.56 475 GLY B CA 1
ATOM 11189 C C . GLY B 1 475 ? -22.984 64.5 8.984 1 94.56 475 GLY B C 1
ATOM 11190 O O . GLY B 1 475 ? -23.578 64.188 10 1 94.56 475 GLY B O 1
ATOM 11191 N N . PHE B 1 476 ? -22.75 63.812 7.961 1 95.25 476 PHE B N 1
ATOM 11192 C CA . PHE B 1 476 ? -23.078 62.375 8.031 1 95.25 476 PHE B CA 1
ATOM 11193 C C . PHE B 1 476 ? -22.344 61.719 9.195 1 95.25 476 PHE B C 1
ATOM 11195 O O . PHE B 1 476 ? -22.938 60.938 9.945 1 95.25 476 PHE B O 1
ATOM 11202 N N . PHE B 1 477 ? -21.031 61.969 9.297 1 96.56 477 PHE B N 1
ATOM 11203 C CA . PHE B 1 477 ? -20.234 61.375 10.352 1 96.56 477 PHE B CA 1
ATOM 11204 C C . PHE B 1 477 ? -20.75 61.781 11.727 1 96.56 477 PHE B C 1
ATOM 11206 O O . PHE B 1 477 ? -20.75 60.969 12.664 1 96.56 477 PHE B O 1
ATOM 11213 N N . GLN B 1 478 ? -21.156 62.938 11.844 1 94.94 478 GLN B N 1
ATOM 11214 C CA . GLN B 1 478 ? -21.703 63.406 13.117 1 94.94 478 GLN B CA 1
ATOM 11215 C C . GLN B 1 478 ? -22.969 62.625 13.492 1 94.94 478 GLN B C 1
ATOM 11217 O O . GLN B 1 478 ? -23.156 62.25 14.656 1 94.94 478 GLN B O 1
ATOM 11222 N N . ARG B 1 479 ? -23.812 62.406 12.562 1 94.75 479 ARG B N 1
ATOM 11223 C CA . ARG B 1 479 ? -25.016 61.625 12.812 1 94.75 479 ARG B CA 1
ATOM 11224 C C . ARG B 1 479 ? -24.656 60.188 13.164 1 94.75 479 ARG B C 1
ATOM 11226 O O . ARG B 1 479 ? -25.281 59.562 14.039 1 94.75 479 ARG B O 1
ATOM 11233 N N . PHE B 1 480 ? -23.75 59.656 12.438 1 95.12 480 PHE B N 1
ATOM 11234 C CA . PHE B 1 480 ? -23.266 58.312 12.719 1 95.12 480 PHE B CA 1
ATOM 11235 C C . PHE B 1 480 ? -22.766 58.219 14.156 1 95.12 480 PHE B C 1
ATOM 11237 O O . PHE B 1 480 ? -23.016 57.219 14.836 1 95.12 480 PHE B O 1
ATOM 11244 N N . LEU B 1 481 ? -22.016 59.25 14.594 1 95.5 481 LEU B N 1
ATOM 11245 C CA . LEU B 1 481 ? -21.391 59.219 15.914 1 95.5 481 LEU B CA 1
ATOM 11246 C C . LEU B 1 481 ? -22.438 59.438 17.016 1 95.5 481 LEU B C 1
ATOM 11248 O O . LEU B 1 481 ? -22.266 58.906 18.125 1 95.5 481 LEU B O 1
ATOM 11252 N N . LYS B 1 482 ? -23.5 60.125 16.703 1 94.38 482 LYS B N 1
ATOM 11253 C CA . LYS B 1 482 ? -24.516 60.438 17.719 1 94.38 482 LYS B CA 1
ATOM 11254 C C . LYS B 1 482 ? -25.703 59.5 17.625 1 94.38 482 LYS B C 1
ATOM 11256 O O . LYS B 1 482 ? -26.844 59.938 17.531 1 94.38 482 LYS B O 1
ATOM 11261 N N . ALA B 1 483 ? -25.422 58.312 17.797 1 93.88 483 ALA B N 1
ATOM 11262 C CA . ALA B 1 483 ? -26.469 57.281 17.734 1 93.88 483 ALA B CA 1
ATOM 11263 C C . ALA B 1 483 ? -27.328 57.281 18.984 1 93.88 483 ALA B C 1
ATOM 11265 O O . ALA B 1 483 ? -26.828 57.469 20.094 1 93.88 483 ALA B O 1
ATOM 11266 N N . PRO B 1 484 ? -28.672 57.156 18.844 1 94.38 484 PRO B N 1
ATOM 11267 C CA . PRO B 1 484 ? -29.547 57 20 1 94.38 484 PRO B CA 1
ATOM 11268 C C . PRO B 1 484 ? -29.5 55.594 20.578 1 94.38 484 PRO B C 1
ATOM 11270 O O . PRO B 1 484 ? -30.062 54.656 19.984 1 94.38 484 PRO B O 1
ATOM 11273 N N . LEU B 1 485 ? -28.922 55.438 21.719 1 93.88 485 LEU B N 1
ATOM 11274 C CA . LEU B 1 485 ? -28.625 54.094 22.25 1 93.88 485 LEU B CA 1
ATOM 11275 C C . LEU B 1 485 ? -29.609 53.75 23.375 1 93.88 485 LEU B C 1
ATOM 11277 O O . LEU B 1 485 ? -29.984 54.594 24.156 1 93.88 485 LEU B O 1
ATOM 11281 N N . LYS B 1 486 ? -29.984 52.406 23.344 1 92.12 486 LYS B N 1
ATOM 11282 C CA . LYS B 1 486 ? -30.844 51.844 24.375 1 92.12 486 LYS B CA 1
ATOM 11283 C C . LYS B 1 486 ? -30.422 50.438 24.734 1 92.12 486 LYS B C 1
ATOM 11285 O O . LYS B 1 486 ? -30.266 49.594 23.859 1 92.12 486 LYS B O 1
ATOM 11290 N N . PHE B 1 487 ? -30.188 50.219 25.984 1 90.38 487 PHE B N 1
ATOM 11291 C CA . PHE B 1 487 ? -29.797 48.906 26.422 1 90.38 487 PHE B CA 1
ATOM 11292 C C . PHE B 1 487 ? -30.969 47.906 26.297 1 90.38 487 PHE B C 1
ATOM 11294 O O . PHE B 1 487 ? -32.094 48.219 26.719 1 90.38 487 PHE B O 1
ATOM 11301 N N . ILE B 1 488 ? -30.656 46.781 25.781 1 84.5 488 ILE B N 1
ATOM 11302 C CA . ILE B 1 488 ? -31.688 45.781 25.547 1 84.5 488 ILE B CA 1
ATOM 11303 C C . ILE B 1 488 ? -32.25 45.312 26.891 1 84.5 488 ILE B C 1
ATOM 11305 O O . ILE B 1 488 ? -33.438 44.938 26.984 1 84.5 488 ILE B O 1
ATOM 11309 N N . ASP B 1 489 ? -31.406 45.281 27.922 1 79.25 489 ASP B N 1
ATOM 11310 C CA . ASP B 1 489 ? -31.797 44.781 29.234 1 79.25 489 ASP B CA 1
ATOM 11311 C C . ASP B 1 489 ? -32.656 45.781 29.984 1 79.25 489 ASP B C 1
ATOM 11313 O O . ASP B 1 489 ? -33.219 45.5 31.031 1 79.25 489 ASP B O 1
ATOM 11317 N N . ASP B 1 490 ? -32.719 47 29.469 1 82.44 490 ASP B N 1
ATOM 11318 C CA . ASP B 1 490 ? -33.562 48.031 30.078 1 82.44 490 ASP B CA 1
ATOM 11319 C C . ASP B 1 490 ? -34.594 48.562 29.062 1 82.44 490 ASP B C 1
ATOM 11321 O O . ASP B 1 490 ? -34.5 49.688 28.609 1 82.44 490 ASP B O 1
ATOM 11325 N N . PRO B 1 491 ? -35.625 47.844 28.891 1 79.56 491 PRO B N 1
ATOM 11326 C CA . PRO B 1 491 ? -36.562 48.188 27.828 1 79.56 491 PRO B CA 1
ATOM 11327 C C . PRO B 1 491 ? -37.344 49.469 28.125 1 79.56 491 PRO B C 1
ATOM 11329 O O . PRO B 1 491 ? -37.875 50.094 27.219 1 79.56 491 PRO B O 1
ATOM 11332 N N . HIS B 1 492 ? -37.438 49.844 29.344 1 82.5 492 HIS B N 1
ATOM 11333 C CA . HIS B 1 492 ? -38.281 51 29.688 1 82.5 492 HIS B CA 1
ATOM 11334 C C . HIS B 1 492 ? -37.469 52.281 29.719 1 82.5 492 HIS B C 1
ATOM 11336 O O . HIS B 1 492 ? -38.031 53.375 29.859 1 82.5 492 HIS B O 1
ATOM 11342 N N . ALA B 1 493 ? -36.188 52.188 29.5 1 85.5 493 ALA B N 1
ATOM 11343 C CA . ALA B 1 493 ? -35.375 53.406 29.5 1 85.5 493 ALA B CA 1
ATOM 11344 C C . ALA B 1 493 ? -35.469 54.156 28.172 1 85.5 493 ALA B C 1
ATOM 11346 O O . ALA B 1 493 ? -35.75 53.531 27.141 1 85.5 493 ALA B O 1
ATOM 11347 N N . GLU B 1 494 ? -35.469 55.406 28.188 1 87.81 494 GLU B N 1
ATOM 11348 C CA . GLU B 1 494 ? -35.469 56.188 26.969 1 87.81 494 GLU B CA 1
ATOM 11349 C C . GLU B 1 494 ? -34.125 56.156 26.281 1 87.81 494 GLU B C 1
ATOM 11351 O O . GLU B 1 494 ? -33.062 56.156 26.953 1 87.81 494 GLU B O 1
ATOM 11356 N N . PRO B 1 495 ? -34.156 56.125 24.984 1 92.38 495 PRO B N 1
ATOM 11357 C CA . PRO B 1 495 ? -32.875 56.156 24.266 1 92.38 495 PRO B CA 1
ATOM 11358 C C . PRO B 1 495 ? -32.094 57.438 24.547 1 92.38 495 PRO B C 1
ATOM 11360 O O . PRO B 1 495 ? -32.656 58.531 24.672 1 92.38 495 PRO B O 1
ATOM 11363 N N . ARG B 1 496 ? -30.875 57.281 24.703 1 93.12 496 ARG B N 1
ATOM 11364 C CA . ARG B 1 496 ? -29.969 58.406 24.938 1 93.12 496 ARG B CA 1
ATOM 11365 C C . ARG B 1 496 ? -29 58.562 23.781 1 93.12 496 ARG B C 1
ATOM 11367 O O . ARG B 1 496 ? -28.469 57.562 23.266 1 93.12 496 ARG B O 1
ATOM 11374 N N . GLN B 1 497 ? -28.781 59.812 23.453 1 92.81 497 GLN B N 1
ATOM 11375 C CA . GLN B 1 497 ? -27.875 60.062 22.328 1 92.81 497 GLN B CA 1
ATOM 11376 C C . GLN B 1 497 ? -26.422 59.969 22.75 1 92.81 497 GLN B C 1
ATOM 11378 O O . GLN B 1 497 ? -26.016 60.531 23.766 1 92.81 497 GLN B O 1
ATOM 11383 N N . ARG B 1 498 ? -25.672 59.281 22.031 1 94.56 498 ARG B N 1
ATOM 11384 C CA . ARG B 1 498 ? -24.234 59.188 22.281 1 94.56 498 ARG B CA 1
ATOM 11385 C C . ARG B 1 498 ? -23.578 60.562 22.109 1 94.56 498 ARG B C 1
ATOM 11387 O O . ARG B 1 498 ? -23.859 61.281 21.141 1 94.56 498 ARG B O 1
ATOM 11394 N N . GLN B 1 499 ? -22.672 60.938 22.984 1 94.12 499 GLN B N 1
ATOM 11395 C CA . GLN B 1 499 ? -22.031 62.25 22.938 1 94.12 499 GLN B CA 1
ATOM 11396 C C . GLN B 1 499 ? -20.516 62.125 22.828 1 94.12 499 GLN B C 1
ATOM 11398 O O . GLN B 1 499 ? -19.828 63.125 22.531 1 94.12 499 GLN B O 1
ATOM 11403 N N . ARG B 1 500 ? -20.109 60.969 22.984 1 92.88 500 ARG B N 1
ATOM 11404 C CA . ARG B 1 500 ? -18.672 60.688 22.969 1 92.88 500 ARG B CA 1
ATOM 11405 C C . ARG B 1 500 ? -18.375 59.281 22.438 1 92.88 500 ARG B C 1
ATOM 11407 O O . ARG B 1 500 ? -19.188 58.375 22.609 1 92.88 500 ARG B O 1
ATOM 11414 N N . GLY B 1 501 ? -17.266 59.281 21.781 1 92.19 501 GLY B N 1
ATOM 11415 C CA . GLY B 1 501 ? -16.828 57.969 21.328 1 92.19 501 GLY B CA 1
ATOM 11416 C C . GLY B 1 501 ? -17.438 57.562 20 1 92.19 501 GLY B C 1
ATOM 11417 O O . GLY B 1 501 ? -18.188 58.312 19.391 1 92.19 501 GLY B O 1
ATOM 11418 N N . THR B 1 502 ? -17.062 56.344 19.547 1 92.12 502 THR B N 1
ATOM 11419 C CA . THR B 1 502 ? -17.547 55.812 18.266 1 92.12 502 THR B CA 1
ATOM 11420 C C . THR B 1 502 ? -18.188 54.438 18.469 1 92.12 502 THR B C 1
ATOM 11422 O O . THR B 1 502 ? -17.906 53.75 19.438 1 92.12 502 THR B O 1
ATOM 11425 N N . PRO B 1 503 ? -19.125 54.125 17.625 1 88.88 503 PRO B N 1
ATOM 11426 C CA . PRO B 1 503 ? -19.719 52.781 17.703 1 88.88 503 PRO B CA 1
ATOM 11427 C C . PRO B 1 503 ? -18.688 51.656 17.594 1 88.88 503 PRO B C 1
ATOM 11429 O O . PRO B 1 503 ? -17.781 51.75 16.766 1 88.88 503 PRO B O 1
ATOM 11432 N N . GLY B 1 504 ? -18.859 50.719 18.469 1 81.88 504 GLY B N 1
ATOM 11433 C CA . GLY B 1 504 ? -17.922 49.625 18.484 1 81.88 504 GLY B CA 1
ATOM 11434 C C . GLY B 1 504 ? -18.094 48.688 17.297 1 81.88 504 GLY B C 1
ATOM 11435 O O . GLY B 1 504 ? -19.203 48.5 16.797 1 81.88 504 GLY B O 1
ATOM 11436 N N . ALA B 1 505 ? -16.969 48.125 16.781 1 82.31 505 ALA B N 1
ATOM 11437 C CA . ALA B 1 505 ? -16.922 47.062 15.773 1 82.31 505 ALA B CA 1
ATOM 11438 C C . ALA B 1 505 ? -17.328 47.594 14.398 1 82.31 505 ALA B C 1
ATOM 11440 O O . ALA B 1 505 ? -17.859 46.875 13.57 1 82.31 505 ALA B O 1
ATOM 11441 N N . HIS B 1 506 ? -17.25 48.875 14.188 1 88.56 506 HIS B N 1
ATOM 11442 C CA . HIS B 1 506 ? -17.469 49.469 12.883 1 88.56 506 HIS B CA 1
ATOM 11443 C C . HIS B 1 506 ? -16.156 49.938 12.242 1 88.56 506 HIS B C 1
ATOM 11445 O O . HIS B 1 506 ? -15.297 50.5 12.914 1 88.56 506 HIS B O 1
ATOM 11451 N N . VAL B 1 507 ? -16.109 49.719 11.016 1 88.44 507 VAL B N 1
ATOM 11452 C CA . VAL B 1 507 ? -14.898 50.094 10.289 1 88.44 507 VAL B CA 1
ATOM 11453 C C . VAL B 1 507 ? -14.75 51.625 10.281 1 88.44 507 VAL B C 1
ATOM 11455 O O . VAL B 1 507 ? -13.633 52.156 10.328 1 88.44 507 VAL B O 1
ATOM 11458 N N . LEU B 1 508 ? -15.859 52.281 10.195 1 90.31 508 LEU B N 1
ATOM 11459 C CA . LEU B 1 508 ? -15.836 53.75 10.219 1 90.31 508 LEU B CA 1
ATOM 11460 C C . LEU B 1 508 ? -15.172 54.25 11.492 1 90.31 508 LEU B C 1
ATOM 11462 O O . LEU B 1 508 ? -14.492 55.281 11.469 1 90.31 508 LEU B O 1
ATOM 11466 N N . SER B 1 509 ? -15.445 53.562 12.516 1 90.75 509 SER B N 1
ATOM 11467 C CA . SER B 1 509 ? -14.828 53.938 13.781 1 90.75 509 SER B CA 1
ATOM 11468 C C . SER B 1 509 ? -13.305 53.812 13.719 1 90.75 509 SER B C 1
ATOM 11470 O O . SER B 1 509 ? -12.586 54.656 14.281 1 90.75 509 SER B O 1
ATOM 11472 N N . ASP B 1 510 ? -12.852 52.875 13.109 1 89.25 510 ASP B N 1
ATOM 11473 C CA . ASP B 1 510 ? -11.422 52.688 12.906 1 89.25 510 ASP B CA 1
ATOM 11474 C C . ASP B 1 510 ? -10.844 53.844 12.07 1 89.25 510 ASP B C 1
ATOM 11476 O O . ASP B 1 510 ? -9.711 54.281 12.281 1 89.25 510 ASP B O 1
ATOM 11480 N N . VAL B 1 511 ? -11.633 54.219 11.125 1 91.38 511 VAL B N 1
ATOM 11481 C CA . VAL B 1 511 ? -11.211 55.312 10.266 1 91.38 511 VAL B CA 1
ATOM 11482 C C . VAL B 1 511 ? -10.953 56.562 11.117 1 91.38 511 VAL B C 1
ATOM 11484 O O . VAL B 1 511 ? -9.945 57.25 10.938 1 91.38 511 VAL B O 1
ATOM 11487 N N . PHE B 1 512 ? -11.859 56.844 11.984 1 93.88 512 PHE B N 1
ATOM 11488 C CA . PHE B 1 512 ? -11.734 58 12.844 1 93.88 512 PHE B CA 1
ATOM 11489 C C . PHE B 1 512 ? -10.484 57.906 13.719 1 93.88 512 PHE B C 1
ATOM 11491 O O . PHE B 1 512 ? -9.688 58.844 13.773 1 93.88 512 PHE B O 1
ATOM 11498 N N . GLY B 1 513 ? -10.391 56.781 14.383 1 91.25 513 GLY B N 1
ATOM 11499 C CA . GLY B 1 513 ? -9.234 56.562 15.242 1 91.25 513 GLY B CA 1
ATOM 11500 C C . GLY B 1 513 ? -7.914 56.656 14.508 1 91.25 513 GLY B C 1
ATOM 11501 O O . GLY B 1 513 ? -6.977 57.312 14.961 1 91.25 513 GLY B O 1
ATOM 11502 N N . GLU B 1 514 ? -7.828 56.031 13.383 1 90.69 514 GLU B N 1
ATOM 11503 C CA . GLU B 1 514 ? -6.582 55.938 12.625 1 90.69 514 GLU B CA 1
ATOM 11504 C C . GLU B 1 514 ? -6.211 57.312 12.016 1 90.69 514 GLU B C 1
ATOM 11506 O O . GLU B 1 514 ? -5.031 57.625 11.883 1 90.69 514 GLU B O 1
ATOM 11511 N N . SER B 1 515 ? -7.18 58.031 11.609 1 92.94 515 SER B N 1
ATOM 11512 C CA . SER B 1 515 ? -6.898 59.375 11.07 1 92.94 515 SER B CA 1
ATOM 11513 C C . SER B 1 515 ? -6.258 60.281 12.117 1 92.94 515 SER B C 1
ATOM 11515 O O . SER B 1 515 ? -5.359 61.062 11.805 1 92.94 515 SER B O 1
ATOM 11517 N N . ILE B 1 516 ? -6.734 60.156 13.258 1 93.88 516 ILE B N 1
ATOM 11518 C CA . ILE B 1 516 ? -6.188 60.938 14.359 1 93.88 516 ILE B CA 1
ATOM 11519 C C . ILE B 1 516 ? -4.785 60.438 14.695 1 93.88 516 ILE B C 1
ATOM 11521 O O . ILE B 1 516 ? -3.857 61.25 14.852 1 93.88 516 ILE B O 1
ATOM 11525 N N . LEU B 1 517 ? -4.629 59.188 14.812 1 93.44 517 LEU B N 1
ATOM 11526 C CA . LEU B 1 517 ? -3.361 58.594 15.242 1 93.44 517 LEU B CA 1
ATOM 11527 C C . LEU B 1 517 ? -2.307 58.719 14.148 1 93.44 517 LEU B C 1
ATOM 11529 O O . LEU B 1 517 ? -1.106 58.688 14.422 1 93.44 517 LEU B O 1
ATOM 11533 N N . PHE B 1 518 ? -2.699 58.906 12.945 1 93.12 518 PHE B N 1
ATOM 11534 C CA . PHE B 1 518 ? -1.756 59.219 11.875 1 93.12 518 PHE B CA 1
ATOM 11535 C 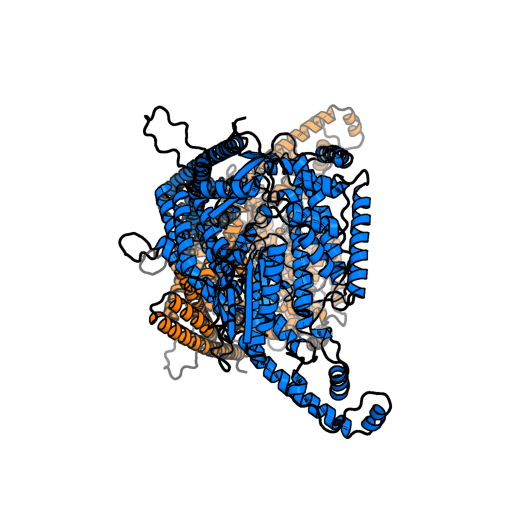C . PHE B 1 518 ? -1.002 60.5 12.172 1 93.12 518 PHE B C 1
ATOM 11537 O O . PHE B 1 518 ? 0.194 60.594 11.898 1 93.12 518 PHE B O 1
ATOM 11544 N N . CYS B 1 519 ? -1.698 61.406 12.68 1 95.19 519 CYS B N 1
ATOM 11545 C CA . CYS B 1 519 ? -1.071 62.688 13.055 1 95.19 519 CYS B CA 1
ATOM 11546 C C . CYS B 1 519 ? -0.026 62.469 14.141 1 95.19 519 CYS B C 1
ATOM 11548 O O . CYS B 1 519 ? 1.016 63.125 14.148 1 95.19 519 CYS B O 1
ATOM 11550 N N . LEU B 1 520 ? -0.353 61.594 15.023 1 95.12 520 LEU B N 1
ATOM 11551 C CA . LEU B 1 520 ? 0.616 61.25 16.062 1 95.12 520 LEU B CA 1
ATOM 11552 C C . LEU B 1 520 ? 1.875 60.656 15.453 1 95.12 520 LEU B C 1
ATOM 11554 O O . LEU B 1 520 ? 2.99 61 15.82 1 95.12 520 LEU B O 1
ATOM 11558 N N . ASP B 1 521 ? 1.688 59.719 14.594 1 94 521 ASP B N 1
ATOM 11559 C CA . ASP B 1 521 ? 2.816 59.094 13.93 1 94 521 ASP B CA 1
ATOM 11560 C C . ASP B 1 521 ? 3.732 60.125 13.281 1 94 521 ASP B C 1
ATOM 11562 O O . ASP B 1 521 ? 4.957 60.031 13.383 1 94 521 ASP B O 1
ATOM 11566 N N . PHE B 1 522 ? 3.098 60.969 12.586 1 93.62 522 PHE B N 1
ATOM 11567 C CA . PHE B 1 522 ? 3.846 61.969 11.867 1 93.62 522 PHE B CA 1
ATOM 11568 C C . PHE B 1 522 ? 4.562 62.906 12.836 1 93.62 522 PHE B C 1
ATOM 11570 O O . PHE B 1 522 ? 5.715 63.281 12.609 1 93.62 522 PHE B O 1
ATOM 11577 N N . MET B 1 523 ? 3.885 63.281 13.883 1 95.56 523 MET B N 1
ATOM 11578 C CA . MET B 1 523 ? 4.473 64.125 14.891 1 95.56 523 MET B CA 1
ATOM 11579 C C . MET B 1 523 ? 5.723 63.531 15.492 1 95.56 523 MET B C 1
ATOM 11581 O O . MET B 1 523 ? 6.746 64.188 15.648 1 95.56 523 MET B O 1
ATOM 11585 N N . ILE B 1 524 ? 5.648 62.281 15.852 1 95.88 524 ILE B N 1
ATOM 11586 C CA . ILE B 1 524 ? 6.785 61.594 16.453 1 95.88 524 ILE B CA 1
ATOM 11587 C C . ILE B 1 524 ? 7.934 61.531 15.445 1 95.88 524 ILE B C 1
ATOM 11589 O O . ILE B 1 524 ? 9.094 61.719 15.812 1 95.88 524 ILE B O 1
ATOM 11593 N N . ASN B 1 525 ? 7.613 61.219 14.188 1 93.25 525 ASN B N 1
ATOM 11594 C CA . ASN B 1 525 ? 8.633 61.188 13.148 1 93.25 525 ASN B CA 1
ATOM 11595 C C . ASN B 1 525 ? 9.391 62.5 13.062 1 93.25 525 ASN B C 1
ATOM 11597 O O . ASN B 1 525 ? 10.617 62.531 12.977 1 93.25 525 ASN B O 1
ATOM 11601 N N . GLN B 1 526 ? 8.656 63.562 13.125 1 92.5 526 GLN B N 1
ATOM 11602 C CA . GLN B 1 526 ? 9.258 64.875 13.008 1 92.5 526 GLN B CA 1
ATOM 11603 C C . GLN B 1 526 ? 10.062 65.25 14.258 1 92.5 526 GLN B C 1
ATOM 11605 O O . GLN B 1 526 ? 11.195 65.75 14.156 1 92.5 526 GLN B O 1
ATOM 11610 N N . LYS B 1 527 ? 9.516 64.938 15.375 1 93.75 527 LYS B N 1
ATOM 11611 C CA . LYS B 1 527 ? 10.133 65.375 16.625 1 93.75 527 LYS B CA 1
ATOM 11612 C C . LYS B 1 527 ? 11.367 64.5 16.953 1 93.75 527 LYS B C 1
ATOM 11614 O O . LYS B 1 527 ? 12.281 65 17.625 1 93.75 527 LYS B O 1
ATOM 11619 N N . THR B 1 528 ? 11.43 63.375 16.5 1 94.44 528 THR B N 1
ATOM 11620 C CA . THR B 1 528 ? 12.547 62.469 16.797 1 94.44 528 THR B CA 1
ATOM 11621 C C . THR B 1 528 ? 13.477 62.375 15.594 1 94.44 528 THR B C 1
ATOM 11623 O O . THR B 1 528 ? 14.328 61.469 15.547 1 94.44 528 THR B O 1
ATOM 11626 N N . GLU B 1 529 ? 13.289 63.094 14.656 1 89.81 529 GLU B N 1
ATOM 11627 C CA . GLU B 1 529 ? 14.164 63.219 13.492 1 89.81 529 GLU B CA 1
ATOM 11628 C C . GLU B 1 529 ? 14.258 61.906 12.727 1 89.81 529 GLU B C 1
ATOM 11630 O O . GLU B 1 529 ? 15.352 61.469 12.352 1 89.81 529 GLU B O 1
ATOM 11635 N N . GLY B 1 530 ? 13.117 61.25 12.695 1 90.44 530 GLY B N 1
ATOM 11636 C CA . GLY B 1 530 ? 13.07 60.125 11.766 1 90.44 530 GLY B CA 1
ATOM 11637 C C . GLY B 1 530 ? 12.883 58.812 12.453 1 90.44 530 GLY B C 1
ATOM 11638 O O . GLY B 1 530 ? 12.773 57.781 11.789 1 90.44 530 GLY B O 1
ATOM 11639 N N . GLU B 1 531 ? 12.852 58.75 13.758 1 92.75 531 GLU B N 1
ATOM 11640 C CA . GLU B 1 531 ? 12.578 57.469 14.438 1 92.75 531 GLU B CA 1
ATOM 11641 C C . GLU B 1 531 ? 11.133 57.031 14.219 1 92.75 531 GLU B C 1
ATOM 11643 O O . GLU B 1 531 ? 10.281 57.844 13.852 1 92.75 531 GLU B O 1
ATOM 11648 N N . LEU B 1 532 ? 10.922 55.812 14.367 1 91 532 LEU B N 1
ATOM 11649 C CA . LEU B 1 532 ? 9.633 55.219 14 1 91 532 LEU B CA 1
ATOM 11650 C C . LEU B 1 532 ? 8.82 54.906 15.242 1 91 532 LEU B C 1
ATOM 11652 O O . LEU B 1 532 ? 9.336 54.281 16.172 1 91 532 LEU B O 1
ATOM 11656 N N . LEU B 1 533 ? 7.633 55.312 15.305 1 94.25 533 LEU B N 1
ATOM 11657 C CA . LEU B 1 533 ? 6.656 54.844 16.281 1 94.25 533 LEU B CA 1
ATOM 11658 C C . LEU B 1 533 ? 5.949 53.594 15.766 1 94.25 533 LEU B C 1
ATOM 11660 O O . LEU B 1 533 ? 5.133 53.656 14.844 1 94.25 533 LEU B O 1
ATOM 11664 N N . TRP B 1 534 ? 6.273 52.5 16.359 1 93.06 534 TRP B N 1
ATOM 11665 C CA . TRP B 1 534 ? 5.656 51.25 15.938 1 93.06 534 TRP B CA 1
ATOM 11666 C C . TRP B 1 534 ? 4.266 51.094 16.547 1 93.06 534 TRP B C 1
ATOM 11668 O O . TRP B 1 534 ? 4.125 51 17.766 1 93.06 534 TRP B O 1
ATOM 11678 N N . ARG B 1 535 ? 3.248 51.031 15.711 1 91.75 535 ARG B N 1
ATOM 11679 C CA . ARG B 1 535 ? 1.887 51.031 16.234 1 91.75 535 ARG B CA 1
ATOM 11680 C C . ARG B 1 535 ? 1.023 50 15.516 1 91.75 535 ARG B C 1
ATOM 11682 O O . ARG B 1 535 ? 1.141 49.812 14.305 1 91.75 535 ARG B O 1
ATOM 11689 N N . VAL B 1 536 ? 0.285 49.312 16.234 1 88.75 536 VAL B N 1
ATOM 11690 C CA . VAL B 1 536 ? -0.805 48.469 15.742 1 88.75 536 VAL B CA 1
ATOM 11691 C C . VAL B 1 536 ? -2.115 48.875 16.406 1 88.75 536 VAL B C 1
ATOM 11693 O O . VAL B 1 536 ? -2.371 48.5 17.562 1 88.75 536 VAL B O 1
ATOM 11696 N N . HIS B 1 537 ? -2.883 49.656 15.711 1 84.06 537 HIS B N 1
ATOM 11697 C CA . HIS B 1 537 ? -4.125 50.219 16.234 1 84.06 537 HIS B CA 1
ATOM 11698 C C . HIS B 1 537 ? -3.859 51.094 17.438 1 84.06 537 HIS B C 1
ATOM 11700 O O . HIS B 1 537 ? -3.117 52.094 17.328 1 84.06 537 HIS B O 1
ATOM 11706 N N . ASP B 1 538 ? -4.367 50.719 18.547 1 88.75 538 ASP B N 1
ATOM 11707 C CA . ASP B 1 538 ? -4.27 51.594 19.703 1 88.75 538 ASP B CA 1
ATOM 11708 C C . ASP B 1 538 ? -3.064 51.219 20.562 1 88.75 538 ASP B C 1
ATOM 11710 O O . ASP B 1 538 ? -2.883 51.781 21.656 1 88.75 538 ASP B O 1
ATOM 11714 N N . ASP B 1 539 ? -2.25 50.312 20.062 1 91.25 539 ASP B N 1
ATOM 11715 C CA . ASP B 1 539 ? -1.041 49.844 20.75 1 91.25 539 ASP B CA 1
ATOM 11716 C C . ASP B 1 539 ? 0.212 50.406 20.062 1 91.25 539 ASP B C 1
ATOM 11718 O O . ASP B 1 539 ? 0.415 50.156 18.859 1 91.25 539 ASP B O 1
ATOM 11722 N N . PHE B 1 540 ? 1.058 51.094 20.797 1 93.94 540 PHE B N 1
ATOM 11723 C CA . PHE B 1 540 ? 2.248 51.594 20.125 1 93.94 540 PHE B CA 1
ATOM 11724 C C . PHE B 1 540 ? 3.494 51.312 20.969 1 93.94 540 PHE B C 1
ATOM 11726 O O . PHE B 1 540 ? 3.422 51.25 22.188 1 93.94 540 PHE B O 1
ATOM 11733 N N . TRP B 1 541 ? 4.602 51.156 20.281 1 95.5 541 TRP B N 1
ATOM 11734 C CA . TRP B 1 541 ? 5.922 50.875 20.828 1 95.5 541 TRP B CA 1
ATOM 11735 C C . TRP B 1 541 ? 6.965 51.844 20.281 1 95.5 541 TRP B C 1
ATOM 11737 O O . TRP B 1 541 ? 6.914 52.219 19.109 1 95.5 541 TRP B O 1
ATOM 11747 N N . PHE B 1 542 ? 7.844 52.281 21.094 1 97.25 542 PHE B N 1
ATOM 11748 C CA . PHE B 1 542 ? 8.945 53.156 20.672 1 97.25 542 PHE B CA 1
ATOM 11749 C C . PHE B 1 542 ? 10.242 52.75 21.359 1 97.25 542 PHE B C 1
ATOM 11751 O O . PHE B 1 542 ? 10.25 52.469 22.562 1 97.25 542 PHE B O 1
ATOM 11758 N N . TRP B 1 543 ? 11.312 52.625 20.625 1 97 543 TRP B N 1
ATOM 11759 C CA . TRP B 1 543 ? 12.602 52.344 21.234 1 97 543 TRP B CA 1
ATOM 11760 C C . TRP B 1 543 ? 13.734 53.031 20.453 1 97 543 TRP B C 1
ATOM 11762 O O . TRP B 1 543 ? 13.586 53.344 19.281 1 97 543 TRP B O 1
ATOM 11772 N N . SER B 1 544 ? 14.711 53.312 21.109 1 95.56 544 SER B N 1
ATOM 11773 C CA . SER B 1 544 ? 15.906 53.938 20.562 1 95.56 544 SER B CA 1
ATOM 11774 C C . SER B 1 544 ? 17.125 53.656 21.422 1 95.56 544 SER B C 1
ATOM 11776 O O . SER B 1 544 ? 17 53.375 22.625 1 95.56 544 SER B O 1
ATOM 11778 N N . SER B 1 545 ? 18.266 53.656 20.797 1 93.31 545 SER B N 1
ATOM 11779 C CA . SER B 1 545 ? 19.5 53.5 21.547 1 93.31 545 SER B CA 1
ATOM 11780 C C . SER B 1 545 ? 19.844 54.75 22.312 1 93.31 545 SER B C 1
ATOM 11782 O O . SER B 1 545 ? 20.641 54.719 23.25 1 93.31 545 SER B O 1
ATOM 11784 N N . ASN B 1 546 ? 19.266 55.875 21.891 1 92.44 546 ASN B N 1
ATOM 11785 C CA . ASN B 1 546 ? 19.438 57.156 22.578 1 92.44 546 ASN B CA 1
ATOM 11786 C C . ASN B 1 546 ? 18.297 57.406 23.578 1 92.44 546 ASN B C 1
ATOM 11788 O O . ASN B 1 546 ? 17.156 57.656 23.172 1 92.44 546 ASN B O 1
ATOM 11792 N N . HIS B 1 547 ? 18.672 57.406 24.812 1 93.38 547 HIS B N 1
ATOM 11793 C CA . HIS B 1 547 ? 17.703 57.531 25.891 1 93.38 547 HIS B CA 1
ATOM 11794 C C . HIS B 1 547 ? 16.906 58.844 25.781 1 93.38 547 HIS B C 1
ATOM 11796 O O . HIS B 1 547 ? 15.703 58.875 26.016 1 93.38 547 HIS B O 1
ATOM 11802 N N . GLN B 1 548 ? 17.516 59.875 25.359 1 94.06 548 GLN B N 1
ATOM 11803 C CA . GLN B 1 548 ? 16.891 61.188 25.297 1 94.06 548 GLN B CA 1
ATOM 11804 C C . GLN B 1 548 ? 15.859 61.25 24.172 1 94.06 548 GLN B C 1
ATOM 11806 O O . GLN B 1 548 ? 14.859 61.969 24.266 1 94.06 548 GLN B O 1
ATOM 11811 N N . THR B 1 549 ? 16.125 60.562 23.156 1 95.5 549 THR B N 1
ATOM 11812 C CA . THR B 1 549 ? 15.148 60.469 22.078 1 95.5 549 THR B CA 1
ATOM 11813 C C . THR B 1 549 ? 13.828 59.906 22.562 1 95.5 549 THR B C 1
ATOM 11815 O O . THR B 1 549 ? 12.758 60.312 22.141 1 95.5 549 THR B O 1
ATOM 11818 N N . CYS B 1 550 ? 13.93 58.906 23.438 1 96.75 550 CYS B N 1
ATOM 11819 C CA . CYS B 1 550 ? 12.727 58.312 24.016 1 96.75 550 CYS B CA 1
ATOM 11820 C C . CYS B 1 550 ? 11.977 59.344 24.859 1 96.75 550 CYS B C 1
ATOM 11822 O O . CYS B 1 550 ? 10.742 59.375 24.859 1 96.75 550 CYS B O 1
ATOM 11824 N N . VAL B 1 551 ? 12.742 60.125 25.547 1 96.75 551 VAL B N 1
ATOM 11825 C CA . VAL B 1 551 ? 12.133 61.156 26.375 1 96.75 551 VAL B CA 1
ATOM 11826 C C . VAL B 1 551 ? 11.406 62.188 25.484 1 96.75 551 VAL B C 1
ATOM 11828 O O . VAL B 1 551 ? 10.289 62.594 25.797 1 96.75 551 VAL B O 1
ATOM 11831 N N . THR B 1 552 ? 12.062 62.562 24.406 1 97.06 552 THR B N 1
ATOM 11832 C CA . THR B 1 552 ? 11.469 63.5 23.453 1 97.06 552 THR B CA 1
ATOM 11833 C C . THR B 1 552 ? 10.172 62.938 22.875 1 97.06 552 THR B C 1
ATOM 11835 O O . THR B 1 552 ? 9.164 63.625 22.781 1 97.06 552 THR B O 1
ATOM 11838 N N . ALA B 1 553 ? 10.242 61.719 22.484 1 97.31 553 ALA B N 1
ATOM 11839 C CA . ALA B 1 553 ? 9.07 61.062 21.922 1 97.31 553 ALA B CA 1
ATOM 11840 C C . ALA B 1 553 ? 7.93 61 22.922 1 97.31 553 ALA B C 1
ATOM 11842 O O . ALA B 1 553 ? 6.773 61.281 22.578 1 97.31 553 ALA B O 1
ATOM 11843 N N . TRP B 1 554 ? 8.227 60.625 24.172 1 97.31 554 TRP B N 1
ATOM 11844 C CA . TRP B 1 554 ? 7.203 60.5 25.203 1 97.31 554 TRP B CA 1
ATOM 11845 C C . TRP B 1 554 ? 6.547 61.844 25.484 1 97.31 554 TRP B C 1
ATOM 11847 O O . TRP B 1 554 ? 5.332 61.938 25.672 1 97.31 554 TRP B O 1
ATOM 11857 N N . ASN B 1 555 ? 7.328 62.875 25.531 1 96.94 555 ASN B N 1
ATOM 11858 C CA . ASN B 1 555 ? 6.793 64.25 25.75 1 96.94 555 ASN B CA 1
ATOM 11859 C C . ASN B 1 555 ? 5.863 64.625 24.609 1 96.94 555 ASN B C 1
ATOM 11861 O O . ASN B 1 555 ? 4.836 65.312 24.859 1 96.94 555 ASN B O 1
ATOM 11865 N N . ALA B 1 556 ? 6.262 64.375 23.438 1 96.69 556 ALA B N 1
ATOM 11866 C CA . ALA B 1 556 ? 5.422 64.625 22.281 1 96.69 556 ALA B CA 1
ATOM 11867 C C . ALA B 1 556 ? 4.086 63.906 22.375 1 96.69 556 ALA B C 1
ATOM 11869 O O . ALA B 1 556 ? 3.039 64.5 22.031 1 96.69 556 ALA B O 1
ATOM 11870 N N . ILE B 1 557 ? 4.105 62.688 22.797 1 96.94 557 ILE B N 1
ATOM 11871 C CA . ILE B 1 557 ? 2.898 61.875 22.938 1 96.94 557 ILE B CA 1
ATOM 11872 C C . ILE B 1 557 ? 1.983 62.5 24 1 96.94 557 ILE B C 1
ATOM 11874 O O . ILE B 1 557 ? 0.769 62.594 23.797 1 96.94 557 ILE B O 1
ATOM 11878 N N . GLN B 1 558 ? 2.539 62.938 25.062 1 96.19 558 GLN B N 1
ATOM 11879 C CA . GLN B 1 558 ? 1.757 63.531 26.125 1 96.19 558 GLN B CA 1
ATOM 11880 C C . GLN B 1 558 ? 1.078 64.812 25.656 1 96.19 558 GLN B C 1
ATOM 11882 O O . GLN B 1 558 ? -0.092 65.062 25.953 1 96.19 558 GLN B O 1
ATOM 11887 N N . ARG B 1 559 ? 1.808 65.625 24.922 1 96.19 559 ARG B N 1
ATOM 11888 C CA . ARG B 1 559 ? 1.237 66.812 24.359 1 96.19 559 ARG B CA 1
ATOM 11889 C C . ARG B 1 559 ? 0.089 66.5 23.406 1 96.19 559 ARG B C 1
ATOM 11891 O O . ARG B 1 559 ? -0.963 67.125 23.469 1 96.19 559 ARG B O 1
ATOM 11898 N N . PHE B 1 560 ? 0.371 65.625 22.531 1 95.56 560 PHE B N 1
ATOM 11899 C CA . PHE B 1 560 ? -0.64 65.25 21.562 1 95.56 560 PHE B CA 1
ATOM 11900 C C . PHE B 1 560 ? -1.904 64.75 22.266 1 95.56 560 PHE B C 1
ATOM 11902 O O . PHE B 1 560 ? -3.014 65.188 21.906 1 95.56 560 PHE B O 1
ATOM 11909 N N . ASN B 1 561 ? -1.705 63.844 23.25 1 96.38 561 ASN B N 1
ATOM 11910 C CA . ASN B 1 561 ? -2.824 63.25 23.984 1 96.38 561 ASN B CA 1
ATOM 11911 C C . ASN B 1 561 ? -3.65 64.312 24.703 1 96.38 561 ASN B C 1
ATOM 11913 O O . ASN B 1 561 ? -4.883 64.25 24.703 1 96.38 561 ASN B O 1
ATOM 11917 N N . LYS B 1 562 ? -2.984 65.188 25.281 1 94.5 562 LYS B N 1
ATOM 11918 C CA . LYS B 1 562 ? -3.666 66.25 25.984 1 94.5 562 LYS B CA 1
ATOM 11919 C C . LYS B 1 562 ? -4.488 67.125 25.016 1 94.5 562 LYS B C 1
ATOM 11921 O O . LYS B 1 562 ? -5.637 67.5 25.297 1 94.5 562 LYS B O 1
ATOM 11926 N N . THR B 1 563 ? -3.904 67.438 23.891 1 95.69 563 THR B N 1
ATOM 11927 C CA . THR B 1 563 ? -4.555 68.25 22.891 1 95.69 563 THR B CA 1
ATOM 11928 C C . THR B 1 563 ? -5.758 67.562 22.281 1 95.69 563 THR B C 1
ATOM 11930 O O . THR B 1 563 ? -6.809 68.125 22.078 1 95.69 563 THR B O 1
ATOM 11933 N N . MET B 1 564 ? -5.609 66.25 21.984 1 95.06 564 MET B N 1
ATOM 11934 C CA . MET B 1 564 ? -6.641 65.5 21.281 1 95.06 564 MET B CA 1
ATOM 11935 C C . MET B 1 564 ? -7.656 64.938 22.281 1 95.06 564 MET B C 1
ATOM 11937 O O . MET B 1 564 ? -8.719 64.438 21.875 1 95.06 564 MET B O 1
ATOM 11941 N N . GLY B 1 565 ? -7.371 64.938 23.531 1 92.31 565 GLY B N 1
ATOM 11942 C CA . GLY B 1 565 ? -8.281 64.438 24.562 1 92.31 565 GLY B CA 1
ATOM 11943 C C . GLY B 1 565 ? -8.328 62.938 24.656 1 92.31 565 GLY B C 1
ATOM 11944 O O . GLY B 1 565 ? -9.406 62.375 24.828 1 92.31 565 GLY B O 1
ATOM 11945 N N . ILE B 1 566 ? -7.246 62.281 24.422 1 93.19 566 ILE B N 1
ATOM 11946 C CA . ILE B 1 566 ? -7.188 60.844 24.547 1 93.19 566 ILE B CA 1
ATOM 11947 C C . ILE B 1 566 ? -6.219 60.438 25.672 1 93.19 566 ILE B C 1
ATOM 11949 O O . ILE B 1 566 ? -5.297 61.219 25.984 1 93.19 566 ILE B O 1
ATOM 11953 N N . SER B 1 567 ? -6.48 59.281 26.312 1 92.12 567 SER B N 1
ATOM 11954 C CA . SER B 1 567 ? -5.684 58.875 27.453 1 92.12 567 SER B CA 1
ATOM 11955 C C . SER B 1 567 ? -5.094 57.5 27.25 1 92.12 567 SER B C 1
ATOM 11957 O O . SER B 1 567 ? -5.613 56.688 26.453 1 92.12 567 SER B O 1
ATOM 11959 N N . LEU B 1 568 ? -4.039 57.25 28 1 94.19 568 LEU B N 1
ATOM 11960 C CA . LEU B 1 568 ? -3.334 55.969 27.906 1 94.19 568 LEU B CA 1
ATOM 11961 C C . LEU B 1 568 ? -3.717 55.062 29.062 1 94.19 568 LEU B C 1
ATOM 11963 O O . LEU B 1 568 ? -4.125 55.531 30.125 1 94.19 568 LEU B O 1
ATOM 11967 N N . ASP B 1 569 ? -3.668 53.812 28.812 1 90.44 569 ASP B N 1
ATOM 11968 C CA . ASP B 1 569 ? -3.877 52.812 29.859 1 90.44 569 ASP B CA 1
ATOM 11969 C C . ASP B 1 569 ? -2.643 52.656 30.75 1 90.44 569 ASP B C 1
ATOM 11971 O O . ASP B 1 569 ? -1.596 52.188 30.297 1 90.44 569 ASP B O 1
ATOM 11975 N N . PRO B 1 570 ? -2.76 53 31.969 1 89.62 570 PRO B N 1
ATOM 11976 C CA . PRO B 1 570 ? -1.572 53 32.844 1 89.62 570 PRO B CA 1
ATOM 11977 C C . PRO B 1 570 ? -1.044 51.562 33.062 1 89.62 570 PRO B C 1
ATOM 11979 O O . PRO B 1 570 ? 0.161 51.375 33.25 1 89.62 570 PRO B O 1
ATOM 11982 N N . LEU B 1 571 ? -1.89 50.625 33.031 1 86.06 571 LEU B N 1
ATOM 11983 C CA . LEU B 1 571 ? -1.502 49.25 33.312 1 86.06 571 LEU B CA 1
ATOM 11984 C C . LEU B 1 571 ? -0.74 48.656 32.125 1 86.06 571 LEU B C 1
ATOM 11986 O O . LEU B 1 571 ? 0.005 47.688 32.281 1 86.06 571 LEU B O 1
ATOM 11990 N N . LYS B 1 572 ? -0.909 49.281 31.031 1 90.38 572 LYS B N 1
ATOM 11991 C CA . LYS B 1 572 ? -0.244 48.781 29.828 1 90.38 572 LYS B CA 1
ATOM 11992 C C . LYS B 1 572 ? 0.807 49.75 29.328 1 90.38 572 LYS B C 1
ATOM 11994 O O . LYS B 1 572 ? 1.096 49.812 28.125 1 90.38 572 LYS B O 1
ATOM 11999 N N . THR B 1 573 ? 1.255 50.594 30.141 1 95.06 573 THR B N 1
ATOM 12000 C CA . THR B 1 573 ? 2.279 51.562 29.812 1 95.06 573 THR B CA 1
ATOM 12001 C C . THR B 1 573 ? 3.525 51.375 30.672 1 95.06 573 THR B C 1
ATOM 12003 O O . THR B 1 573 ? 3.428 51.219 31.906 1 95.06 573 THR B O 1
ATOM 12006 N N . GLY B 1 574 ? 4.625 51.188 30.047 1 95.44 574 GLY B N 1
ATOM 12007 C CA . GLY B 1 574 ? 5.859 51 30.781 1 95.44 574 GLY B CA 1
ATOM 12008 C C . GLY B 1 574 ? 7.102 51.312 29.969 1 95.44 574 GLY B C 1
ATOM 12009 O O . GLY B 1 574 ? 7.012 51.531 28.766 1 95.44 574 GLY B O 1
ATOM 12010 N N . THR B 1 575 ? 8.219 51.406 30.672 1 96.62 575 THR B N 1
ATOM 12011 C CA . THR B 1 575 ? 9.508 51.688 30.047 1 96.62 575 THR B CA 1
ATOM 12012 C C . THR B 1 575 ? 10.555 50.688 30.516 1 96.62 575 THR B C 1
ATOM 12014 O O . THR B 1 575 ? 10.5 50.188 31.641 1 96.62 575 THR B O 1
ATOM 12017 N N . ALA B 1 576 ? 11.43 50.25 29.625 1 95.12 576 ALA B N 1
ATOM 12018 C CA . ALA B 1 576 ? 12.547 49.375 29.953 1 95.12 576 ALA B CA 1
ATOM 12019 C C . ALA B 1 576 ? 13.844 49.875 29.312 1 95.12 576 ALA B C 1
ATOM 12021 O O . ALA B 1 576 ? 13.836 50.344 28.172 1 95.12 576 ALA B O 1
ATOM 12022 N N . GLN B 1 577 ? 14.828 49.875 30.062 1 94.5 577 GLN B N 1
ATOM 12023 C CA . GLN B 1 577 ? 16.172 50.125 29.547 1 94.5 577 GLN B CA 1
ATOM 12024 C C . GLN B 1 577 ? 17.062 48.906 29.656 1 94.5 577 GLN B C 1
ATOM 12026 O O . GLN B 1 577 ? 17.297 48.406 30.766 1 94.5 577 GLN B O 1
ATOM 12031 N N . VAL B 1 578 ? 17.531 48.406 28.516 1 94.38 578 VAL B N 1
ATOM 12032 C CA . VAL B 1 578 ? 18.375 47.219 28.484 1 94.38 578 VAL B CA 1
ATOM 12033 C C . VAL B 1 578 ? 19.828 47.625 28.188 1 94.38 578 VAL B C 1
ATOM 12035 O O . VAL B 1 578 ? 20.094 48.312 27.203 1 94.38 578 VAL B O 1
ATOM 12038 N N . GLN B 1 579 ? 20.641 47.125 29.016 1 92.75 579 GLN B N 1
ATOM 12039 C CA . GLN B 1 579 ? 22.047 47.469 28.875 1 92.75 579 GLN B CA 1
ATOM 12040 C C . GLN B 1 579 ? 22.906 46.25 28.672 1 92.75 579 GLN B C 1
ATOM 12042 O O . GLN B 1 579 ? 22.547 45.156 29.109 1 92.75 579 GLN B O 1
ATOM 12047 N N . HIS B 1 580 ? 23.922 46.469 27.922 1 89.44 580 HIS B N 1
ATOM 12048 C CA . HIS B 1 580 ? 24.891 45.375 27.766 1 89.44 580 HIS B CA 1
ATOM 12049 C C . HIS B 1 580 ? 25.578 45.031 29.094 1 89.44 580 HIS B C 1
ATOM 12051 O O . HIS B 1 580 ? 25.828 45.938 29.891 1 89.44 580 HIS B O 1
ATOM 12057 N N . LYS B 1 581 ? 25.922 43.812 29.312 1 80.19 581 LYS B N 1
ATOM 12058 C CA . LYS B 1 581 ? 26.531 43.375 30.562 1 80.19 581 LYS B CA 1
ATOM 12059 C C . LYS B 1 581 ? 27.844 44.094 30.844 1 80.19 581 LYS B C 1
ATOM 12061 O O . LYS B 1 581 ? 28.141 44.438 31.984 1 80.19 581 LYS B O 1
ATOM 12066 N N . ALA B 1 582 ? 28.547 44.406 29.812 1 77.69 582 ALA B N 1
ATOM 12067 C CA . ALA B 1 582 ? 29.875 45 29.984 1 77.69 582 ALA B CA 1
ATOM 12068 C C . ALA B 1 582 ? 29.766 46.5 30.281 1 77.69 582 ALA B C 1
ATOM 12070 O O . ALA B 1 582 ? 30.672 47.094 30.844 1 77.69 582 ALA B O 1
ATOM 12071 N N . THR B 1 583 ? 28.766 47.188 29.891 1 74.75 583 THR B N 1
ATOM 12072 C CA . THR B 1 583 ? 28.641 48.625 30.031 1 74.75 583 THR B CA 1
ATOM 12073 C C . THR B 1 583 ? 27.531 49 31.016 1 74.75 583 THR B C 1
ATOM 12075 O O . THR B 1 583 ? 27.031 50.125 31 1 74.75 583 THR B O 1
ATOM 12078 N N . LYS B 1 584 ? 27.281 48 31.891 1 76.81 584 LYS B N 1
ATOM 12079 C CA . LYS B 1 584 ? 26.141 48.219 32.781 1 76.81 584 LYS B CA 1
ATOM 12080 C C . LYS B 1 584 ? 26.438 49.375 33.75 1 76.81 584 LYS B C 1
ATOM 12082 O O . LYS B 1 584 ? 27.484 49.375 34.438 1 76.81 584 LYS B O 1
ATOM 12087 N N . SER B 1 585 ? 25.797 50.625 33.438 1 72.88 585 SER B N 1
ATOM 12088 C CA . SER B 1 585 ? 25.906 51.75 34.344 1 72.88 585 SER B CA 1
ATOM 12089 C C . SER B 1 585 ? 24.594 51.969 35.062 1 72.88 585 SER B C 1
ATOM 12091 O O . SER B 1 585 ? 23.516 51.688 34.531 1 72.88 585 SER B O 1
ATOM 12093 N N . PRO B 1 586 ? 24.672 52.188 36.312 1 67.12 586 PRO B N 1
ATOM 12094 C CA . PRO B 1 586 ? 23.453 52.406 37.062 1 67.12 586 PRO B CA 1
ATOM 12095 C C . PRO B 1 586 ? 22.672 53.625 36.594 1 67.12 586 PRO B C 1
ATOM 12097 O O . PRO B 1 586 ? 22.703 54.688 37.219 1 67.12 586 PRO B O 1
ATOM 12100 N N . THR B 1 587 ? 22.578 53.781 35.344 1 66.69 587 THR B N 1
ATOM 12101 C CA . THR B 1 587 ? 21.844 54.938 34.875 1 66.69 587 THR B CA 1
ATOM 12102 C C . THR B 1 587 ? 20.359 54.781 35.156 1 66.69 587 THR B C 1
ATOM 12104 O O . THR B 1 587 ? 19.781 53.719 34.969 1 66.69 587 THR B O 1
ATOM 12107 N N . SER B 1 588 ? 19.891 55.75 35.906 1 79 588 SER B N 1
ATOM 12108 C CA . SER B 1 588 ? 18.484 55.781 36.281 1 79 588 SER B CA 1
ATOM 12109 C C . SER B 1 588 ? 17.625 56.281 35.125 1 79 588 SER B C 1
ATOM 12111 O O . SER B 1 588 ? 18.078 57.094 34.312 1 79 588 SER B O 1
ATOM 12113 N N . LEU B 1 589 ? 16.484 55.656 34.812 1 87.19 589 LEU B N 1
ATOM 12114 C CA . LEU B 1 589 ? 15.5 56.031 33.812 1 87.19 589 LEU B CA 1
ATOM 12115 C C . LEU B 1 589 ? 15.047 57.469 34.031 1 87.19 589 LEU B C 1
ATOM 12117 O O . LEU B 1 589 ? 14.859 57.906 35.188 1 87.19 589 LEU B O 1
ATOM 12121 N N . ASP B 1 590 ? 15.07 58.281 33.031 1 91.88 590 ASP B N 1
ATOM 12122 C CA . ASP B 1 590 ? 14.531 59.625 33.094 1 91.88 590 ASP B CA 1
ATOM 12123 C C . ASP B 1 590 ? 13.125 59.625 33.688 1 91.88 590 ASP B C 1
ATOM 12125 O O . ASP B 1 590 ? 12.266 58.844 33.25 1 91.88 590 ASP B O 1
ATOM 12129 N N . PRO B 1 591 ? 12.883 60.344 34.688 1 91.62 591 PRO B N 1
ATOM 12130 C CA . PRO B 1 591 ? 11.578 60.375 35.375 1 91.62 591 PRO B CA 1
ATOM 12131 C C . PRO B 1 591 ? 10.445 60.781 34.438 1 91.62 591 PRO B C 1
ATOM 12133 O O . PRO B 1 591 ? 9.273 60.594 34.75 1 91.62 591 PRO B O 1
ATOM 12136 N N . ALA B 1 592 ? 10.805 61.406 33.312 1 92.81 592 ALA B N 1
ATOM 12137 C CA . ALA B 1 592 ? 9.773 61.812 32.375 1 92.81 592 ALA B CA 1
ATOM 12138 C C . ALA B 1 592 ? 9.125 60.594 31.719 1 92.81 592 ALA B C 1
ATOM 12140 O O . ALA B 1 592 ? 7.992 60.688 31.234 1 92.81 592 ALA B O 1
ATOM 12141 N N . LEU B 1 593 ? 9.844 59.562 31.688 1 95.12 593 LEU B N 1
ATOM 12142 C CA . LEU B 1 593 ? 9.328 58.344 31.047 1 95.12 593 LEU B CA 1
ATOM 12143 C C . LEU B 1 593 ? 8.352 57.625 31.969 1 95.12 593 LEU B C 1
ATOM 12145 O O . LEU B 1 593 ? 8.461 57.719 33.188 1 95.12 593 LEU B O 1
ATOM 12149 N N . PRO B 1 594 ? 7.312 57.031 31.375 1 94.56 594 PRO B N 1
ATOM 12150 C CA . PRO B 1 594 ? 6.293 56.375 32.219 1 94.56 594 PRO B CA 1
ATOM 12151 C C . PRO B 1 594 ? 6.852 55.219 33.031 1 94.56 594 PRO B C 1
ATOM 12153 O O . PRO B 1 594 ? 7.645 54.438 32.531 1 94.56 594 PRO B O 1
ATOM 12156 N N . PRO B 1 595 ? 6.316 55.281 34.25 1 90.44 595 PRO B N 1
ATOM 12157 C CA . PRO B 1 595 ? 6.754 54.188 35.094 1 90.44 595 PRO B CA 1
ATOM 12158 C C . PRO B 1 595 ? 6.023 52.875 34.812 1 90.44 595 PRO B C 1
ATOM 12160 O O . PRO B 1 595 ? 5.016 52.875 34.094 1 90.44 595 PRO B O 1
ATOM 12163 N N . GLY B 1 596 ? 6.547 51.719 35 1 91.25 596 GLY B N 1
ATOM 12164 C CA . GLY B 1 596 ? 5.922 50.406 34.812 1 91.25 596 GLY B CA 1
ATOM 12165 C C . GLY B 1 596 ? 6.781 49.469 34 1 91.25 596 GLY B C 1
ATOM 12166 O O . GLY B 1 596 ? 7.918 49.812 33.625 1 91.25 596 GLY B O 1
ATOM 12167 N N . GLN B 1 597 ? 6.129 48.375 33.656 1 92.75 597 GLN B N 1
ATOM 12168 C CA . GLN B 1 597 ? 6.848 47.344 32.875 1 92.75 597 GLN B CA 1
ATOM 12169 C C . GLN B 1 597 ? 6.328 47.25 31.453 1 92.75 597 GLN B C 1
ATOM 12171 O O . GLN B 1 597 ? 5.148 47.531 31.203 1 92.75 597 GLN B O 1
ATOM 12176 N N . VAL B 1 598 ? 7.188 47 30.594 1 95.31 598 VAL B N 1
ATOM 12177 C CA . VAL B 1 598 ? 6.789 46.719 29.219 1 95.31 598 VAL B CA 1
ATOM 12178 C C . VAL B 1 598 ? 6.219 45.312 29.109 1 95.31 598 VAL B C 1
ATOM 12180 O O . VAL B 1 598 ? 6.941 44.312 29.297 1 95.31 598 VAL B O 1
ATOM 12183 N N . ARG B 1 599 ? 4.957 45.25 28.828 1 93.19 599 ARG B N 1
ATOM 12184 C CA . ARG B 1 599 ? 4.277 43.969 28.828 1 93.19 599 ARG B CA 1
ATOM 12185 C C . ARG B 1 599 ? 3.436 43.781 27.578 1 93.19 599 ARG B C 1
ATOM 12187 O O . ARG B 1 599 ? 3.006 44.75 26.953 1 93.19 599 ARG B O 1
ATOM 12194 N N . TRP B 1 600 ? 3.229 42.562 27.172 1 91.69 600 TRP B N 1
ATOM 12195 C CA . TRP B 1 600 ? 2.311 42.156 26.125 1 91.69 600 TRP B CA 1
ATOM 12196 C C . TRP B 1 600 ? 1.772 40.75 26.391 1 91.69 600 TRP B C 1
ATOM 12198 O O . TRP B 1 600 ? 2.545 39.812 26.594 1 91.69 600 TRP B O 1
ATOM 12208 N N . GLY B 1 601 ? 0.486 40.625 26.312 1 90.81 601 GLY B N 1
ATOM 12209 C CA . GLY B 1 601 ? -0.06 39.312 26.688 1 90.81 601 GLY B CA 1
ATOM 12210 C C . GLY B 1 601 ? 0.386 38.875 28.047 1 90.81 601 GLY B C 1
ATOM 12211 O O . GLY B 1 601 ? 0.238 39.594 29.047 1 90.81 601 GLY B O 1
ATOM 12212 N N . MET B 1 602 ? 1.061 37.719 28.031 1 94.19 602 MET B N 1
ATOM 12213 C CA . MET B 1 602 ? 1.562 37.188 29.312 1 94.19 602 MET B CA 1
ATOM 12214 C C . MET B 1 602 ? 3.082 37.312 29.375 1 94.19 602 MET B C 1
ATOM 12216 O O . MET B 1 602 ? 3.723 36.625 30.188 1 94.19 602 MET B O 1
ATOM 12220 N N . LEU B 1 603 ? 3.574 38.125 28.531 1 95.12 603 LEU B N 1
ATOM 12221 C CA . LEU B 1 603 ? 5.016 38.344 28.484 1 95.12 603 LEU B CA 1
ATOM 12222 C C . LEU B 1 603 ? 5.367 39.688 29.109 1 95.12 603 LEU B C 1
ATOM 12224 O O . LEU B 1 603 ? 4.551 40.625 29.109 1 95.12 603 LEU B O 1
ATOM 12228 N N . TYR B 1 604 ? 6.488 39.812 29.688 1 95.56 604 TYR B N 1
ATOM 12229 C CA . TYR B 1 604 ? 7.078 41.094 30.109 1 95.56 604 TYR B CA 1
ATOM 12230 C C . TYR B 1 604 ? 8.562 41.125 29.75 1 95.56 604 TYR B C 1
ATOM 12232 O O . TYR B 1 604 ? 9.234 40.094 29.688 1 95.56 604 TYR B O 1
ATOM 12240 N N . LEU B 1 605 ? 9 42.281 29.391 1 96.38 605 LEU B N 1
ATOM 12241 C CA . LEU B 1 605 ? 10.406 42.469 29.062 1 96.38 605 LEU B CA 1
ATOM 12242 C C . LEU B 1 605 ? 11.234 42.656 30.328 1 96.38 605 LEU B C 1
ATOM 12244 O O . LEU B 1 605 ? 11.008 43.594 31.094 1 96.38 605 LEU B O 1
ATOM 12248 N N . ASN B 1 606 ? 12.094 41.719 30.594 1 94.56 606 ASN B N 1
ATOM 12249 C CA . ASN B 1 606 ? 13.016 41.812 31.719 1 94.56 606 ASN B CA 1
ATOM 12250 C C . ASN B 1 606 ? 14.227 42.688 31.359 1 94.56 606 ASN B C 1
ATOM 12252 O O . ASN B 1 606 ? 15.062 42.312 30.547 1 94.56 606 ASN B O 1
ATOM 12256 N N . PRO B 1 607 ? 14.367 43.812 31.922 1 92.19 607 PRO B N 1
ATOM 12257 C CA . PRO B 1 607 ? 15.461 44.719 31.562 1 92.19 607 PRO B CA 1
ATOM 12258 C C . PRO B 1 607 ? 16.844 44.156 31.906 1 92.19 607 PRO B C 1
ATOM 12260 O O . PRO B 1 607 ? 17.828 44.531 31.281 1 92.19 607 PRO B O 1
ATOM 12263 N N . ASP B 1 608 ? 16.906 43.281 32.844 1 90.06 608 ASP B N 1
ATOM 12264 C CA . ASP B 1 608 ? 18.188 42.688 33.25 1 90.06 608 ASP B CA 1
ATOM 12265 C C . ASP B 1 608 ? 18.688 41.688 32.219 1 90.06 608 ASP B C 1
ATOM 12267 O O . ASP B 1 608 ? 19.859 41.688 31.844 1 90.06 608 ASP B O 1
ATOM 12271 N N . SER B 1 609 ? 17.75 40.875 31.797 1 89.81 609 SER B N 1
ATOM 12272 C CA . SER B 1 609 ? 18.156 39.844 30.844 1 89.81 609 SER B CA 1
ATOM 12273 C C . SER B 1 609 ? 18.031 40.344 29.406 1 89.81 609 SER B C 1
ATOM 12275 O O . SER B 1 609 ? 18.719 39.844 28.5 1 89.81 609 SER B O 1
ATOM 12277 N N . GLY B 1 610 ? 17.141 41.312 29.188 1 91.88 610 GLY B N 1
ATOM 12278 C CA . GLY B 1 610 ? 16.891 41.812 27.859 1 91.88 610 GLY B CA 1
ATOM 12279 C C . GLY B 1 610 ? 15.977 40.906 27.047 1 91.88 610 GLY B C 1
ATOM 12280 O O . GLY B 1 610 ? 15.891 41.062 25.812 1 91.88 610 GLY B O 1
ATOM 12281 N N . HIS B 1 611 ? 15.383 39.906 27.766 1 93.88 611 HIS B N 1
ATOM 12282 C CA . HIS B 1 611 ? 14.516 38.969 27.078 1 93.88 611 HIS B CA 1
ATOM 12283 C C . HIS B 1 611 ? 13.078 39.062 27.578 1 93.88 611 HIS B C 1
ATOM 12285 O O . HIS B 1 611 ? 12.844 39.531 28.703 1 93.88 611 HIS B O 1
ATOM 12291 N N . PHE B 1 612 ? 12.164 38.781 26.641 1 95.12 612 PHE B N 1
ATOM 12292 C CA . PHE B 1 612 ? 10.773 38.594 27.047 1 95.12 612 PHE B CA 1
ATOM 12293 C C . PHE B 1 612 ? 10.594 37.312 27.828 1 95.12 612 PHE B C 1
ATOM 12295 O O . PHE B 1 612 ? 11.047 36.25 27.406 1 95.12 612 PHE B O 1
ATOM 12302 N N . GLU B 1 613 ? 10.008 37.344 28.938 1 96 613 GLU B N 1
ATOM 12303 C CA . GLU B 1 613 ? 9.75 36.188 29.797 1 96 613 GLU B CA 1
ATOM 12304 C C . GLU B 1 613 ? 8.266 36.062 30.109 1 96 613 GLU B C 1
ATOM 12306 O O . GLU B 1 613 ? 7.527 37.031 30.062 1 96 613 GLU B O 1
ATOM 12311 N N . ILE B 1 614 ? 7.883 34.906 30.344 1 96 614 ILE B N 1
ATOM 12312 C CA . ILE B 1 614 ? 6.48 34.656 30.656 1 96 614 ILE B CA 1
ATOM 12313 C C . ILE B 1 614 ? 6.195 35.031 32.125 1 96 614 ILE B C 1
ATOM 12315 O O . ILE B 1 614 ? 6.906 34.594 33.031 1 96 614 ILE B O 1
ATOM 12319 N N . ASP B 1 615 ? 5.211 35.812 32.344 1 95.19 615 ASP B N 1
ATOM 12320 C CA . ASP B 1 615 ? 4.781 36.188 33.688 1 95.19 615 ASP B CA 1
ATOM 12321 C C . ASP B 1 615 ? 4.004 35.062 34.344 1 95.19 615 ASP B C 1
ATOM 12323 O O . ASP B 1 615 ? 2.789 34.969 34.156 1 95.19 615 ASP B O 1
ATOM 12327 N N . GLN B 1 616 ? 4.613 34.344 35.219 1 94.5 616 GLN B N 1
ATOM 12328 C CA . GLN B 1 616 ? 4.035 33.156 35.812 1 94.5 616 GLN B CA 1
ATOM 12329 C C . GLN B 1 616 ? 2.9 33.531 36.75 1 94.5 616 GLN B C 1
ATOM 12331 O O . GLN B 1 616 ? 1.962 32.75 36.938 1 94.5 616 GLN B O 1
ATOM 12336 N N . GLN B 1 617 ? 2.975 34.688 37.281 1 92.69 617 GLN B N 1
ATOM 12337 C CA . GLN B 1 617 ? 1.888 35.125 38.156 1 92.69 617 GLN B CA 1
ATOM 12338 C C . GLN B 1 617 ? 0.605 35.375 37.375 1 92.69 617 GLN B C 1
ATOM 12340 O O . GLN B 1 617 ? -0.483 35 37.812 1 92.69 617 GLN B O 1
ATOM 12345 N N . MET B 1 618 ? 0.785 36 36.25 1 92.62 618 MET B N 1
ATOM 12346 C CA . MET B 1 618 ? -0.372 36.219 35.406 1 92.62 618 MET B CA 1
ATOM 12347 C C . MET B 1 618 ? -0.927 34.875 34.906 1 92.62 618 MET B C 1
ATOM 12349 O O . MET B 1 618 ? -2.141 34.719 34.781 1 92.62 618 MET B O 1
ATOM 12353 N N . VAL B 1 619 ? -0.028 33.969 34.625 1 94.12 619 VAL B N 1
ATOM 12354 C CA . VAL B 1 619 ? -0.446 32.625 34.188 1 94.12 619 VAL B CA 1
ATOM 12355 C C . VAL B 1 619 ? -1.283 31.969 35.281 1 94.12 619 VAL B C 1
ATOM 12357 O O . VAL B 1 619 ? -2.32 31.359 35 1 94.12 619 VAL B O 1
ATOM 12360 N N . ASP B 1 620 ? -0.874 32.125 36.5 1 93.38 620 ASP B N 1
ATOM 12361 C CA . ASP B 1 620 ? -1.601 31.531 37.625 1 93.38 620 ASP B CA 1
ATOM 12362 C C . ASP B 1 620 ? -3.014 32.094 37.719 1 93.38 620 ASP B C 1
ATOM 12364 O O . ASP B 1 620 ? -3.967 31.375 38 1 93.38 620 ASP B O 1
ATOM 12368 N N . SER B 1 621 ? -3.154 33.375 37.5 1 91.06 621 SER B N 1
ATOM 12369 C CA . SER B 1 621 ? -4.465 34 37.531 1 91.06 621 SER B CA 1
ATOM 12370 C C . SER B 1 621 ? -5.375 33.438 36.438 1 91.06 621 SER B C 1
ATOM 12372 O O . SER B 1 621 ? -6.57 33.25 36.656 1 91.06 621 SER B O 1
ATOM 12374 N N . HIS B 1 622 ? -4.844 33.281 35.312 1 90.38 622 HIS B N 1
ATOM 12375 C CA . HIS B 1 622 ? -5.633 32.781 34.219 1 90.38 622 HIS B CA 1
ATOM 12376 C C . HIS B 1 622 ? -5.938 31.281 34.406 1 90.38 622 HIS B C 1
ATOM 12378 O O . HIS B 1 622 ? -6.961 30.797 33.906 1 90.38 622 HIS B O 1
ATOM 12384 N N . VAL B 1 623 ? -5.027 30.562 35.062 1 92 623 VAL B N 1
ATOM 12385 C CA . VAL B 1 623 ? -5.281 29.156 35.344 1 92 623 VAL B CA 1
ATOM 12386 C C . VAL B 1 623 ? -6.469 29.016 36.281 1 92 623 VAL B C 1
ATOM 12388 O O . VAL B 1 623 ? -7.281 28.094 36.156 1 92 623 VAL B O 1
ATOM 12391 N N . GLU B 1 624 ? -6.582 29.906 37.219 1 88.31 624 GLU B N 1
ATOM 12392 C CA . GLU B 1 624 ? -7.734 29.922 38.094 1 88.31 624 GLU B CA 1
ATOM 12393 C C . GLU B 1 624 ? -9.023 30.188 37.344 1 88.31 624 GLU B C 1
ATOM 12395 O O . GLU B 1 624 ? -10.055 29.562 37.594 1 88.31 624 GLU B O 1
ATOM 12400 N N . GLU B 1 625 ? -8.906 31.125 36.438 1 87.19 625 GLU B N 1
ATOM 12401 C CA . GLU B 1 625 ? -10.062 31.422 35.594 1 87.19 625 GLU B CA 1
ATOM 12402 C C . GLU B 1 625 ? -10.422 30.234 34.719 1 87.19 625 GLU B C 1
ATOM 12404 O O . GLU B 1 625 ? -11.602 29.922 34.531 1 87.19 625 GLU B O 1
ATOM 12409 N N . LEU B 1 626 ? -9.445 29.594 34.156 1 90 626 LEU B N 1
ATOM 12410 C CA . LEU B 1 626 ? -9.656 28.406 33.344 1 90 626 LEU B CA 1
ATOM 12411 C C . LEU B 1 626 ? -10.375 27.328 34.156 1 90 626 LEU B C 1
ATOM 12413 O O . LEU B 1 626 ? -11.32 26.703 33.656 1 90 626 LEU B O 1
ATOM 12417 N N . ASN B 1 627 ? -9.906 27.156 35.344 1 88.56 627 ASN B N 1
ATOM 12418 C CA . ASN B 1 627 ? -10.531 26.156 36.188 1 88.56 627 ASN B CA 1
ATOM 12419 C C . ASN B 1 627 ? -12 26.469 36.438 1 88.56 627 ASN B C 1
ATOM 12421 O O . ASN B 1 627 ? -12.836 25.562 36.5 1 88.56 627 ASN B O 1
ATOM 12425 N N . ARG B 1 628 ? -12.289 27.656 36.656 1 86.38 628 ARG B N 1
ATOM 12426 C CA . ARG B 1 628 ? -13.672 28.078 36.875 1 86.38 628 ARG B CA 1
ATOM 12427 C C . ARG B 1 628 ? -14.531 27.812 35.625 1 86.38 628 ARG B C 1
ATOM 12429 O O . ARG B 1 628 ? -15.648 27.297 35.75 1 86.38 628 ARG B O 1
ATOM 12436 N N . GLN B 1 629 ? -13.969 28.156 34.5 1 85.5 629 GLN B N 1
ATOM 12437 C CA . GLN B 1 629 ? -14.695 27.938 33.25 1 85.5 629 GLN B CA 1
ATOM 12438 C C . GLN B 1 629 ? -14.906 26.438 33 1 85.5 629 GLN B C 1
ATOM 12440 O O . GLN B 1 629 ? -15.945 26.031 32.5 1 85.5 629 GLN B O 1
ATOM 12445 N N . LEU B 1 630 ? -13.898 25.656 33.281 1 89.31 630 LEU B N 1
ATOM 12446 C CA . LEU B 1 630 ? -13.977 24.219 33.062 1 89.31 630 LEU B CA 1
ATOM 12447 C C . LEU B 1 630 ? -15 23.594 34 1 89.31 630 LEU B C 1
ATOM 12449 O O . LEU B 1 630 ? -15.703 22.656 33.594 1 89.31 630 LEU B O 1
ATOM 12453 N N . LYS B 1 631 ? -15.086 24.016 35.188 1 86 631 LYS B N 1
ATOM 12454 C CA . LYS B 1 631 ? -16.062 23.484 36.125 1 86 631 LYS B CA 1
ATOM 12455 C C . LYS B 1 631 ? -17.484 23.75 35.688 1 86 631 LYS B C 1
ATOM 12457 O O . LYS B 1 631 ? -18.375 22.938 35.906 1 86 631 LYS B O 1
ATOM 12462 N N . ASP B 1 632 ? -17.641 24.781 35.062 1 81.25 632 ASP B N 1
ATOM 12463 C CA . ASP B 1 632 ? -18.953 25.141 34.562 1 81.25 632 ASP B CA 1
ATOM 12464 C C . ASP B 1 632 ? -19.344 24.25 33.375 1 81.25 632 ASP B C 1
ATOM 12466 O O . ASP B 1 632 ? -20.531 24.078 33.094 1 81.25 632 ASP B O 1
ATOM 12470 N N . GLN B 1 633 ? -18.406 23.859 32.656 1 84.06 633 GLN B N 1
ATOM 12471 C CA . GLN B 1 633 ? -18.672 23.078 31.438 1 84.06 633 GLN B CA 1
ATOM 12472 C C . GLN B 1 633 ? -18.562 21.578 31.719 1 84.06 633 GLN B C 1
ATOM 12474 O O . GLN B 1 633 ? -18.625 20.766 30.797 1 84.06 633 GLN B O 1
ATOM 12479 N N . VAL B 1 634 ? -18.469 21.188 32.906 1 82.94 634 VAL B N 1
ATOM 12480 C CA . VAL B 1 634 ? -18.188 19.797 33.25 1 82.94 634 VAL B CA 1
ATOM 12481 C C . VAL B 1 634 ? -19.391 18.922 32.938 1 82.94 634 VAL B C 1
ATOM 12483 O O . VAL B 1 634 ? -19.266 17.703 32.781 1 82.94 634 VAL B O 1
ATOM 12486 N N . ARG B 1 635 ? -20.562 19.469 32.719 1 86.25 635 ARG B N 1
ATOM 12487 C CA . ARG B 1 635 ? -21.781 18.719 32.469 1 86.25 635 ARG B CA 1
ATOM 12488 C C . ARG B 1 635 ? -21.75 18.125 31.047 1 86.25 635 ARG B C 1
ATOM 12490 O O . ARG B 1 635 ? -22.484 17.188 30.75 1 86.25 635 ARG B O 1
ATOM 12497 N N . SER B 1 636 ? -20.891 18.688 30.188 1 90.62 636 SER B N 1
ATOM 12498 C CA . SER B 1 636 ? -20.75 18.203 28.812 1 90.62 636 SER B CA 1
ATOM 12499 C C . SER B 1 636 ? -19.297 17.969 28.453 1 90.62 636 SER B C 1
ATOM 12501 O O . SER B 1 636 ? -18.469 18.875 28.562 1 90.62 636 SER B O 1
ATOM 12503 N N . VAL B 1 637 ? -19.031 16.75 28 1 92.31 637 VAL B N 1
ATOM 12504 C CA . VAL B 1 637 ? -17.672 16.422 27.625 1 92.31 637 VAL B CA 1
ATOM 12505 C C . VAL B 1 637 ? -17.234 17.266 26.438 1 92.31 637 VAL B C 1
ATOM 12507 O O . VAL B 1 637 ? -16.125 17.797 26.422 1 92.31 637 VAL B O 1
ATOM 12510 N N . PHE B 1 638 ? -18.062 17.438 25.438 1 89.56 638 PHE B N 1
ATOM 12511 C CA . PHE B 1 638 ? -17.75 18.25 24.281 1 89.56 638 PHE B CA 1
ATOM 12512 C C . PHE B 1 638 ? -17.547 19.719 24.672 1 89.56 638 PHE B C 1
ATOM 12514 O O . PHE B 1 638 ? -16.609 20.359 24.203 1 89.56 638 PHE B O 1
ATOM 12521 N N . GLY B 1 639 ? -18.453 20.203 25.484 1 87.88 639 GLY B N 1
ATOM 12522 C CA . GLY B 1 639 ? -18.297 21.562 25.984 1 87.88 639 GLY B CA 1
ATOM 12523 C C . GLY B 1 639 ? -17.016 21.781 26.75 1 87.88 639 GLY B C 1
ATOM 12524 O O . GLY B 1 639 ? -16.375 22.828 26.625 1 87.88 639 GLY B O 1
ATOM 12525 N N . TRP B 1 640 ? -16.703 20.797 27.547 1 91.5 640 TRP B N 1
ATOM 12526 C CA . TRP B 1 640 ? -15.484 20.844 28.344 1 91.5 640 TRP B CA 1
ATOM 12527 C C . TRP B 1 640 ? -14.258 20.891 27.422 1 91.5 640 TRP B C 1
ATOM 12529 O O . TRP B 1 640 ? -13.336 21.688 27.656 1 91.5 640 TRP B O 1
ATOM 12539 N N . ILE B 1 641 ? -14.234 20.047 26.422 1 92.81 641 ILE B N 1
ATOM 12540 C CA . ILE B 1 641 ? -13.094 19.969 25.516 1 92.81 641 ILE B CA 1
ATOM 12541 C C . ILE B 1 641 ? -12.984 21.25 24.703 1 92.81 641 ILE B C 1
ATOM 12543 O O . ILE B 1 641 ? -11.875 21.734 24.453 1 92.81 641 ILE B O 1
ATOM 12547 N N . GLN B 1 642 ? -14.023 21.812 24.312 1 88.12 642 GLN B N 1
ATOM 12548 C CA . GLN B 1 642 ? -14.008 23.078 23.594 1 88.12 642 GLN B CA 1
ATOM 12549 C C . GLN B 1 642 ? -13.406 24.188 24.438 1 88.12 642 GLN B C 1
ATOM 12551 O O . GLN B 1 642 ? -12.625 25 23.938 1 88.12 642 GLN B O 1
ATOM 12556 N N . ALA B 1 643 ? -13.812 24.234 25.672 1 88.62 643 ALA B N 1
ATOM 12557 C CA . ALA B 1 643 ? -13.266 25.219 26.609 1 88.62 643 ALA B CA 1
ATOM 12558 C C . ALA B 1 643 ? -11.766 25.016 26.797 1 88.62 643 ALA B C 1
ATOM 12560 O O . ALA B 1 643 ? -11 25.984 26.797 1 88.62 643 ALA B O 1
ATOM 12561 N N . TRP B 1 644 ? -11.43 23.766 26.953 1 92.31 644 TRP B N 1
ATOM 12562 C CA . TRP B 1 644 ? -10.016 23.438 27.141 1 92.31 644 TRP B CA 1
ATOM 12563 C C . TRP B 1 644 ? -9.203 23.844 25.906 1 92.31 644 TRP B C 1
ATOM 12565 O O . TRP B 1 644 ? -8.156 24.484 26.031 1 92.31 644 TRP B O 1
ATOM 12575 N N . ASN B 1 645 ? -9.656 23.5 24.719 1 91.06 645 ASN B N 1
ATOM 12576 C CA . ASN B 1 645 ? -8.953 23.812 23.484 1 91.06 645 ASN B CA 1
ATOM 12577 C C . ASN B 1 645 ? -8.805 25.312 23.266 1 91.06 645 ASN B C 1
ATOM 12579 O O . ASN B 1 645 ? -7.746 25.781 22.844 1 91.06 645 ASN B O 1
ATOM 12583 N N . SER B 1 646 ? -9.781 26.031 23.562 1 88.12 646 SER B N 1
ATOM 12584 C CA . SER B 1 646 ? -9.781 27.469 23.344 1 88.12 646 SER B CA 1
ATOM 12585 C C . SER B 1 646 ? -8.898 28.188 24.359 1 88.12 646 SER B C 1
ATOM 12587 O O . SER B 1 646 ? -8.195 29.141 24 1 88.12 646 SER B O 1
ATOM 12589 N N . TYR B 1 647 ? -8.945 27.75 25.562 1 88.5 647 TYR B N 1
ATOM 12590 C CA . TYR B 1 647 ? -8.25 28.469 26.641 1 88.5 647 TYR B CA 1
ATOM 12591 C C . TYR B 1 647 ? -6.855 27.891 26.844 1 88.5 647 TYR B C 1
ATOM 12593 O O . TYR B 1 647 ? -5.855 28.562 26.609 1 88.5 647 TYR B O 1
ATOM 12601 N N . ALA B 1 648 ? -6.762 26.625 27.141 1 88.5 648 ALA B N 1
ATOM 12602 C CA . ALA B 1 648 ? -5.508 25.984 27.531 1 88.5 648 ALA B CA 1
ATOM 12603 C C . ALA B 1 648 ? -4.559 25.859 26.344 1 88.5 648 ALA B C 1
ATOM 12605 O O . ALA B 1 648 ? -3.338 25.938 26.5 1 88.5 648 ALA B O 1
ATOM 12606 N N . THR B 1 649 ? -5.078 25.672 25.203 1 89.5 649 THR B N 1
ATOM 12607 C CA . THR B 1 649 ? -4.203 25.453 24.062 1 89.5 649 THR B CA 1
ATOM 12608 C C . THR B 1 649 ? -4.047 26.734 23.234 1 89.5 649 THR B C 1
ATOM 12610 O O . THR B 1 649 ? -2.938 27.234 23.078 1 89.5 649 THR B O 1
ATOM 12613 N N . THR B 1 650 ? -5.121 27.328 22.828 1 88.06 650 THR B N 1
ATOM 12614 C CA . THR B 1 650 ? -5.043 28.438 21.891 1 88.06 650 THR B CA 1
ATOM 12615 C C . THR B 1 650 ? -4.703 29.734 22.625 1 88.06 650 THR B C 1
ATOM 12617 O O . THR B 1 650 ? -3.754 30.422 22.266 1 88.06 650 THR B O 1
ATOM 12620 N N . PHE B 1 651 ? -5.445 30.078 23.719 1 88.75 651 PHE B N 1
ATOM 12621 C CA . PHE B 1 651 ? -5.293 31.344 24.422 1 88.75 651 PHE B CA 1
ATOM 12622 C C . PHE B 1 651 ? -3.906 31.469 25.031 1 88.75 651 PHE B C 1
ATOM 12624 O O . PHE B 1 651 ? -3.213 32.469 24.828 1 88.75 651 PHE B O 1
ATOM 12631 N N . PHE B 1 652 ? -3.471 30.516 25.734 1 92.19 652 PHE B N 1
ATOM 12632 C CA . PHE B 1 652 ? -2.17 30.562 26.391 1 92.19 652 PHE B CA 1
ATOM 12633 C C . PHE B 1 652 ? -1.046 30.625 25.359 1 92.19 652 PHE B C 1
ATOM 12635 O O . PHE B 1 652 ? -0.145 31.469 25.469 1 92.19 652 PHE B O 1
ATOM 12642 N N . THR B 1 653 ? -1.122 29.766 24.406 1 92.88 653 THR B N 1
ATOM 12643 C CA . THR B 1 653 ? -0.057 29.719 23.406 1 92.88 653 THR B CA 1
ATOM 12644 C C . THR B 1 653 ? 0.062 31.047 22.672 1 92.88 653 THR B C 1
ATOM 12646 O O . THR B 1 653 ? 1.17 31.516 22.406 1 92.88 653 THR B O 1
ATOM 12649 N N . SER B 1 654 ? -1.044 31.609 22.312 1 90 654 SER B N 1
ATOM 12650 C CA . SER B 1 654 ? -1.03 32.875 21.578 1 90 654 SER B CA 1
ATOM 12651 C C . SER B 1 654 ? -0.463 34 22.438 1 90 654 SER B C 1
ATOM 12653 O O . SER B 1 654 ? 0.146 34.938 21.922 1 90 654 SER B O 1
ATOM 12655 N N . ASN B 1 655 ? -0.624 33.906 23.719 1 92.69 655 ASN B N 1
ATOM 12656 C CA . ASN B 1 655 ? -0.201 34.969 24.609 1 92.69 655 ASN B CA 1
ATOM 12657 C C . ASN B 1 655 ? 1.211 34.75 25.141 1 92.69 655 ASN B C 1
ATOM 12659 O O . ASN B 1 655 ? 1.735 35.562 25.906 1 92.69 655 ASN B O 1
ATOM 12663 N N . PHE B 1 656 ? 1.796 33.656 24.766 1 95.12 656 PHE B N 1
ATOM 12664 C CA . PHE B 1 656 ? 3.188 33.375 25.125 1 95.12 656 PHE B CA 1
ATOM 12665 C C . PHE B 1 656 ? 4.121 33.875 24.016 1 95.12 656 PHE B C 1
ATOM 12667 O O . PHE B 1 656 ? 5.34 33.688 24.109 1 95.12 656 PHE B O 1
ATOM 12674 N N . GLY B 1 657 ? 3.566 34.438 22.969 1 93.06 657 GLY B N 1
ATOM 12675 C CA . GLY B 1 657 ? 4.375 34.906 21.859 1 93.06 657 GLY B CA 1
ATOM 12676 C C . GLY B 1 657 ? 4.668 33.844 20.828 1 93.06 657 GLY B C 1
ATOM 12677 O O . GLY B 1 657 ? 4.812 32.688 21.156 1 93.06 657 GLY B O 1
ATOM 12678 N N . LYS B 1 658 ? 4.793 34.25 19.625 1 93 658 LYS B N 1
ATOM 12679 C CA . LYS B 1 658 ? 5.152 33.312 18.547 1 93 658 LYS B CA 1
ATOM 12680 C C . LYS B 1 658 ? 6.664 33.125 18.469 1 93 658 LYS B C 1
ATOM 12682 O O . LYS B 1 658 ? 7.418 34.094 18.516 1 93 658 LYS B O 1
ATOM 12687 N N . PRO B 1 659 ? 7.078 31.891 18.375 1 94.31 659 PRO B N 1
ATOM 12688 C CA . PRO B 1 659 ? 8.523 31.641 18.344 1 94.31 659 PRO B CA 1
ATOM 12689 C C . PRO B 1 659 ? 9.195 32.219 17.109 1 94.31 659 PRO B C 1
ATOM 12691 O O . PRO B 1 659 ? 8.609 32.219 16.016 1 94.31 659 PRO B O 1
ATOM 12694 N N . ALA B 1 660 ? 10.383 32.75 17.219 1 95.25 660 ALA B N 1
ATOM 12695 C CA . ALA B 1 660 ? 11.273 33.25 16.172 1 95.25 660 ALA B CA 1
ATOM 12696 C C . ALA B 1 660 ? 12.734 33.094 16.578 1 95.25 660 ALA B C 1
ATOM 12698 O O . ALA B 1 660 ? 13.039 32.844 17.75 1 95.25 660 ALA B O 1
ATOM 12699 N N . ASN B 1 661 ? 13.609 33.25 15.703 1 95.44 661 ASN B N 1
ATOM 12700 C CA . ASN B 1 661 ? 15.031 33.031 15.992 1 95.44 661 ASN B CA 1
ATOM 12701 C C . ASN B 1 661 ? 15.547 34.062 17 1 95.44 661 ASN B C 1
ATOM 12703 O O . ASN B 1 661 ? 16.469 33.75 17.766 1 95.44 661 ASN B O 1
ATOM 12707 N N . CYS B 1 662 ? 14.945 35.25 17.031 1 96.25 662 CYS B N 1
ATOM 12708 C CA . CYS B 1 662 ? 15.398 36.281 17.953 1 96.25 662 CYS B CA 1
ATOM 12709 C C . CYS B 1 662 ? 15.164 35.875 19.391 1 96.25 662 CYS B C 1
ATOM 12711 O O . CYS B 1 662 ? 15.867 36.344 20.297 1 96.25 662 CYS B O 1
ATOM 12713 N N . PHE B 1 663 ? 14.133 35.062 19.625 1 95.06 663 PHE B N 1
ATOM 12714 C CA . PHE B 1 663 ? 13.836 34.594 20.984 1 95.06 663 PHE B CA 1
ATOM 12715 C C . PHE B 1 663 ? 14.719 33.406 21.344 1 95.06 663 PHE B C 1
ATOM 12717 O O . PHE B 1 663 ? 14.961 33.156 22.531 1 95.06 663 PHE B O 1
ATOM 12724 N N . GLY B 1 664 ? 15.133 32.656 20.328 1 94.12 664 GLY B N 1
ATOM 12725 C CA . GLY B 1 664 ? 15.93 31.453 20.562 1 94.12 664 GLY B CA 1
ATOM 12726 C C . GLY B 1 664 ? 15.102 30.266 20.984 1 94.12 664 GLY B C 1
ATOM 12727 O O . GLY B 1 664 ? 13.883 30.375 21.172 1 94.12 664 GLY B O 1
ATOM 12728 N N . ARG B 1 665 ? 15.742 29.141 21.234 1 94.56 665 ARG B N 1
ATOM 12729 C CA . ARG B 1 665 ? 15.094 27.891 21.609 1 94.56 665 ARG B CA 1
ATOM 12730 C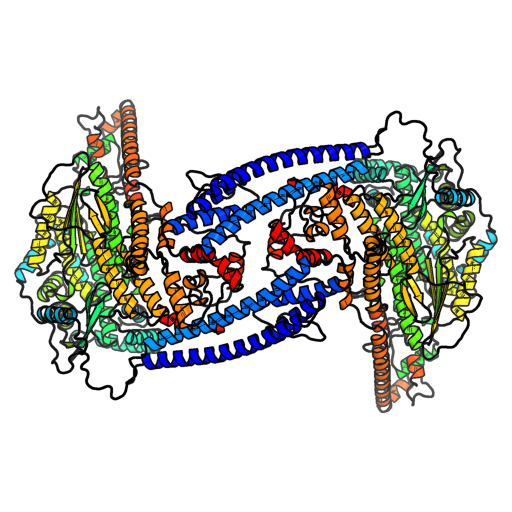 C . ARG B 1 665 ? 14.578 27.938 23.047 1 94.56 665 ARG B C 1
ATOM 12732 O O . ARG B 1 665 ? 13.617 27.266 23.391 1 94.56 665 ARG B O 1
ATOM 12739 N N . LYS B 1 666 ? 15.172 28.734 23.828 1 94 666 LYS B N 1
ATOM 12740 C CA . LYS B 1 666 ? 14.82 28.859 25.234 1 94 666 LYS B CA 1
ATOM 12741 C C . LYS B 1 666 ? 13.375 29.328 25.391 1 94 666 LYS B C 1
ATOM 12743 O O . LYS B 1 666 ? 12.703 28.969 26.359 1 94 666 LYS B O 1
ATOM 12748 N N . HIS B 1 667 ? 12.977 30.188 24.484 1 95.12 667 HIS B N 1
ATOM 12749 C CA . HIS B 1 667 ? 11.602 30.672 24.547 1 95.12 667 HIS B CA 1
ATOM 12750 C C . HIS B 1 667 ? 10.609 29.531 24.422 1 95.12 667 HIS B C 1
ATOM 12752 O O . HIS B 1 667 ? 9.648 29.453 25.188 1 95.12 667 HIS B O 1
ATOM 12758 N N . VAL B 1 668 ? 10.828 28.625 23.453 1 95.81 668 VAL B N 1
ATOM 12759 C CA . VAL B 1 668 ? 9.938 27.484 23.25 1 95.81 668 VAL B CA 1
ATOM 12760 C C . VAL B 1 668 ? 10.008 26.547 24.453 1 95.81 668 VAL B C 1
ATOM 12762 O O . VAL B 1 668 ? 8.992 25.984 24.859 1 95.81 668 VAL B O 1
ATOM 12765 N N . ASP B 1 669 ? 11.188 26.344 24.984 1 95.38 669 ASP B N 1
ATOM 12766 C CA . ASP B 1 669 ? 11.344 25.516 26.188 1 95.38 669 ASP B CA 1
ATOM 12767 C C . ASP B 1 669 ? 10.539 26.094 27.344 1 95.38 669 ASP B C 1
ATOM 12769 O O . ASP B 1 669 ? 9.945 25.328 28.125 1 95.38 669 ASP B O 1
ATOM 12773 N N . MET B 1 670 ? 10.539 27.375 27.422 1 95.38 670 MET B N 1
ATOM 12774 C CA . MET B 1 670 ? 9.766 28.047 28.469 1 95.38 670 MET B CA 1
ATOM 12775 C C . MET B 1 670 ? 8.266 27.844 28.25 1 95.38 670 MET B C 1
ATOM 12777 O O . MET B 1 670 ? 7.523 27.625 29.203 1 95.38 670 MET B O 1
ATOM 12781 N N . MET B 1 671 ? 7.875 27.969 27 1 96.56 671 MET B N 1
ATOM 12782 C CA . MET B 1 671 ? 6.469 27.734 26.688 1 96.56 671 MET B CA 1
ATOM 12783 C C . MET B 1 671 ? 6.051 26.312 27.047 1 96.56 671 MET B C 1
ATOM 12785 O O . MET B 1 671 ? 5 26.109 27.656 1 96.56 671 MET B O 1
ATOM 12789 N N . LEU B 1 672 ? 6.91 25.328 26.641 1 96.25 672 LEU B N 1
ATOM 12790 C CA . LEU B 1 672 ? 6.629 23.922 26.922 1 96.25 672 LEU B CA 1
ATOM 12791 C C . LEU B 1 672 ? 6.547 23.672 28.422 1 96.25 672 LEU B C 1
ATOM 12793 O O . LEU B 1 672 ? 5.609 23.031 28.906 1 96.25 672 LEU B O 1
ATOM 12797 N N . ALA B 1 673 ? 7.469 24.188 29.141 1 95.5 673 ALA B N 1
ATOM 12798 C CA . ALA B 1 673 ? 7.5 24.016 30.594 1 95.5 673 ALA B CA 1
ATOM 12799 C C . ALA B 1 673 ? 6.277 24.641 31.25 1 95.5 673 ALA B C 1
ATOM 12801 O O . ALA B 1 673 ? 5.738 24.109 32.219 1 95.5 673 ALA B O 1
ATOM 12802 N N . THR B 1 674 ? 5.867 25.812 30.75 1 96.25 674 THR B N 1
ATOM 12803 C CA . THR B 1 674 ? 4.707 26.5 31.312 1 96.25 674 THR B CA 1
ATOM 12804 C C . THR B 1 674 ? 3.426 25.719 31.031 1 96.25 674 THR B C 1
ATOM 12806 O O . THR B 1 674 ? 2.562 25.594 31.906 1 96.25 674 THR B O 1
ATOM 12809 N N . HIS B 1 675 ? 3.279 25.234 29.797 1 95.56 675 HIS B N 1
ATOM 12810 C CA . HIS B 1 675 ? 2.115 24.422 29.469 1 95.56 675 HIS B CA 1
ATOM 12811 C C . HIS B 1 675 ? 2.055 23.172 30.328 1 95.56 675 HIS B C 1
ATOM 12813 O O . HIS B 1 675 ? 0.97 22.734 30.734 1 95.56 675 HIS B O 1
ATOM 12819 N N . GLU B 1 676 ? 3.217 22.547 30.547 1 93.81 676 GLU B N 1
ATOM 12820 C CA . GLU B 1 676 ? 3.277 21.391 31.438 1 93.81 676 GLU B CA 1
ATOM 12821 C C . GLU B 1 676 ? 2.809 21.75 32.844 1 93.81 676 GLU B C 1
ATOM 12823 O O . GLU B 1 676 ? 2.021 21.031 33.438 1 93.81 676 GLU B O 1
ATOM 12828 N N . ARG B 1 677 ? 3.258 22.859 33.312 1 92.81 677 ARG B N 1
ATOM 12829 C CA . ARG B 1 677 ? 2.885 23.328 34.656 1 92.81 677 ARG B CA 1
ATOM 12830 C C . ARG B 1 677 ? 1.387 23.594 34.719 1 92.81 677 ARG B C 1
ATOM 12832 O O . ARG B 1 677 ? 0.744 23.25 35.719 1 92.81 677 ARG B O 1
ATOM 12839 N N . ILE B 1 678 ? 0.854 24.25 33.688 1 93.12 678 ILE B N 1
ATOM 12840 C CA . ILE B 1 678 ? -0.572 24.562 33.656 1 93.12 678 ILE B CA 1
ATOM 12841 C C . ILE B 1 678 ? -1.382 23.281 33.781 1 93.12 678 ILE B C 1
ATOM 12843 O O . ILE B 1 678 ? -2.32 23.203 34.594 1 93.12 678 ILE B O 1
ATOM 12847 N N . GLN B 1 679 ? -1.033 22.266 33.062 1 91.88 679 GLN B N 1
ATOM 12848 C CA . GLN B 1 679 ? -1.764 21 33.125 1 91.88 679 GLN B CA 1
ATOM 12849 C C . GLN B 1 679 ? -1.64 20.344 34.469 1 91.88 679 GLN B C 1
ATOM 12851 O O . GLN B 1 679 ? -2.607 19.781 35 1 91.88 679 GLN B O 1
ATOM 12856 N N . ARG B 1 680 ? -0.48 20.438 35.062 1 88.31 680 ARG B N 1
ATOM 12857 C CA . ARG B 1 680 ? -0.264 19.828 36.375 1 88.31 680 ARG B CA 1
ATOM 12858 C C . ARG B 1 680 ? -1.071 20.547 37.469 1 88.31 680 ARG B C 1
ATOM 12860 O O . ARG B 1 680 ? -1.593 19.922 38.375 1 88.31 680 ARG B O 1
ATOM 12867 N N . VAL B 1 681 ? -1.174 21.859 37.312 1 89.06 681 VAL B N 1
ATOM 12868 C CA . VAL B 1 681 ? -1.903 22.656 38.281 1 89.06 681 VAL B CA 1
ATOM 12869 C C . VAL B 1 681 ? -3.402 22.406 38.156 1 89.06 681 VAL B C 1
ATOM 12871 O O . VAL B 1 681 ? -4.125 22.312 39.156 1 89.06 681 VAL B O 1
ATOM 12874 N N . VAL B 1 682 ? -3.85 22.328 36.969 1 89.5 682 VAL B N 1
ATOM 12875 C CA . VAL B 1 682 ? -5.277 22.141 36.719 1 89.5 682 VAL B CA 1
ATOM 12876 C C . VAL B 1 682 ? -5.707 20.75 37.219 1 89.5 682 VAL B C 1
ATOM 12878 O O . VAL B 1 682 ? -6.793 20.594 37.781 1 89.5 682 VAL B O 1
ATOM 12881 N N . PHE B 1 683 ? -4.961 19.719 37.094 1 86.94 683 PHE B N 1
ATOM 12882 C CA . PHE B 1 683 ? -5.43 18.359 37.344 1 86.94 683 PHE B CA 1
ATOM 12883 C C . PHE B 1 683 ? -4.773 17.781 38.594 1 86.94 683 PHE B C 1
ATOM 12885 O O . PHE B 1 683 ? -5.176 16.719 39.062 1 86.94 683 PHE B O 1
ATOM 12892 N N . SER B 1 684 ? -3.701 18.188 39.094 1 69.44 684 SER B N 1
ATOM 12893 C CA . SER B 1 684 ? -3.092 17.656 40.312 1 69.44 684 SER B CA 1
ATOM 12894 C C . SER B 1 684 ? -3.869 18.094 41.562 1 69.44 684 SER B C 1
ATOM 12896 O O . SER B 1 684 ? -3.564 17.656 42.656 1 69.44 684 SER B O 1
ATOM 12898 N N . LEU B 1 685 ? -4.824 19.188 41.5 1 51.62 685 LEU B N 1
ATOM 12899 C CA . LEU B 1 685 ? -5.207 19.875 42.75 1 51.62 685 LEU B CA 1
ATOM 12900 C C . LEU B 1 685 ? -6.109 19 43.594 1 51.62 685 LEU B C 1
ATOM 12902 O O . LEU B 1 685 ? -7.332 19.156 43.562 1 51.62 685 LEU B O 1
ATOM 12906 N N . ASP B 1 686 ? -6.27 17.781 43.594 1 45.31 686 ASP B N 1
ATOM 12907 C CA . ASP B 1 686 ? -7.133 17.453 44.719 1 45.31 686 ASP B CA 1
ATOM 12908 C C . ASP B 1 686 ? -6.617 18.094 46.031 1 45.31 686 ASP B C 1
ATOM 12910 O O . ASP B 1 686 ? -5.418 18.359 46.156 1 45.31 686 ASP B O 1
ATOM 12914 N N . ALA B 1 687 ? -7.621 18.703 46.906 1 40.19 687 ALA B N 1
ATOM 12915 C CA . ALA B 1 687 ? -7.449 19.375 48.188 1 40.19 687 ALA B CA 1
ATOM 12916 C C . ALA B 1 687 ? -6.293 18.75 48.969 1 40.19 687 ALA B C 1
ATOM 12918 O O . ALA B 1 687 ? -5.66 19.422 49.781 1 40.19 687 ALA B O 1
ATOM 12919 N N . GLU B 1 688 ? -6.457 17.453 49.219 1 38.69 688 GLU B N 1
ATOM 12920 C CA . GLU B 1 688 ? -5.672 16.875 50.312 1 38.69 688 GLU B CA 1
ATOM 12921 C C . GLU B 1 688 ? -4.242 16.578 49.875 1 38.69 688 GLU B C 1
ATOM 12923 O O . GLU B 1 688 ? -3.475 15.953 50.594 1 38.69 688 GLU B O 1
ATOM 12928 N N . GLY B 1 689 ? -3.391 17.438 49.281 1 39.09 689 GLY B N 1
ATOM 12929 C CA . GLY B 1 689 ? -1.954 17.438 49.062 1 39.09 689 GLY B CA 1
ATOM 12930 C C . GLY B 1 689 ? -1.483 16.312 48.156 1 39.09 689 GLY B C 1
ATOM 12931 O O . GLY B 1 689 ? -0.281 16.078 48.031 1 39.09 689 GLY B O 1
ATOM 12932 N N . GLY B 1 690 ? -2.057 15.133 47.875 1 39.88 690 GLY B N 1
ATOM 12933 C CA . GLY B 1 690 ? -1.37 14.016 47.25 1 39.88 690 GLY B CA 1
ATOM 12934 C C . GLY B 1 690 ? -1.136 14.227 45.75 1 39.88 690 GLY B C 1
ATOM 12935 O O . GLY B 1 690 ? -1.907 14.93 45.094 1 39.88 690 GLY B O 1
ATOM 12936 N N . LYS B 1 691 ? 0.098 14.234 45.188 1 42.28 691 LYS B N 1
ATOM 12937 C CA . LYS B 1 691 ? 0.691 14.273 43.844 1 42.28 691 LYS B CA 1
ATOM 12938 C C . LYS B 1 691 ? -0.065 13.367 42.875 1 42.28 691 LYS B C 1
ATOM 12940 O O . LYS B 1 691 ? 0.312 12.211 42.688 1 42.28 691 LYS B O 1
ATOM 12945 N N . SER B 1 692 ? -1.297 13.227 42.812 1 49.84 692 SER B N 1
ATOM 12946 C CA . SER B 1 692 ? -1.812 12.273 41.844 1 49.84 692 SER B CA 1
ATOM 12947 C C . SER B 1 692 ? -1.614 12.781 40.406 1 49.84 692 SER B C 1
ATOM 12949 O O . SER B 1 692 ? -1.951 13.93 40.094 1 49.84 692 SER B O 1
ATOM 12951 N N . ASP B 1 693 ? -0.551 12.5 39.688 1 60.25 693 ASP B N 1
ATOM 12952 C CA . ASP B 1 693 ? -0.098 12.805 38.312 1 60.25 693 ASP B CA 1
ATOM 12953 C C . ASP B 1 693 ? -1.15 12.406 37.281 1 60.25 693 ASP B C 1
ATOM 12955 O O . ASP B 1 693 ? -1.104 11.305 36.75 1 60.25 693 ASP B O 1
ATOM 12959 N N . VAL B 1 694 ? -2.33 13.117 37.312 1 79.81 694 VAL B N 1
ATOM 12960 C CA . VAL B 1 694 ? -3.387 12.797 36.344 1 79.81 694 VAL B CA 1
ATOM 12961 C C . VAL B 1 694 ? -3.266 13.688 35.125 1 79.81 694 VAL B C 1
ATOM 12963 O O . VAL B 1 694 ? -3.033 14.891 35.25 1 79.81 694 VAL B O 1
ATOM 12966 N N . SER B 1 695 ? -3.303 13.172 34 1 88.81 695 SER B N 1
ATOM 12967 C CA . SER B 1 695 ? -3.264 13.875 32.719 1 88.81 695 SER B CA 1
ATOM 12968 C C . SER B 1 695 ? -4.668 14.234 32.25 1 88.81 695 SER B C 1
ATOM 12970 O O . SER B 1 695 ? -5.66 13.766 32.812 1 88.81 695 SER B O 1
ATOM 12972 N N . VAL B 1 696 ? -4.812 15.18 31.406 1 92.44 696 VAL B N 1
ATOM 12973 C CA . VAL B 1 696 ? -6.09 15.633 30.859 1 92.44 696 VAL B CA 1
ATOM 12974 C C . VAL B 1 696 ? -6.859 14.445 30.297 1 92.44 696 VAL B C 1
ATOM 12976 O O . VAL B 1 696 ? -8.078 14.344 30.469 1 92.44 696 VAL B O 1
ATOM 12979 N N . ILE B 1 697 ? -6.176 13.508 29.656 1 93.75 697 ILE B N 1
ATOM 12980 C CA . ILE B 1 697 ? -6.859 12.383 29.031 1 93.75 697 ILE B CA 1
ATOM 12981 C C . ILE B 1 697 ? -7.34 11.414 30.109 1 93.75 697 ILE B C 1
ATOM 12983 O O . ILE B 1 697 ? -8.414 10.812 29.984 1 93.75 697 ILE B O 1
ATOM 12987 N N . GLN B 1 698 ? -6.57 11.227 31.172 1 91.75 698 GLN B N 1
ATOM 12988 C CA . GLN B 1 698 ? -7.027 10.367 32.25 1 91.75 698 GLN B CA 1
ATOM 12989 C C . GLN B 1 698 ? -8.266 10.945 32.938 1 91.75 698 GLN B C 1
ATOM 12991 O O . GLN B 1 698 ? -9.18 10.203 33.312 1 91.75 698 GLN B O 1
ATOM 12996 N N . PHE B 1 699 ? -8.273 12.258 33.156 1 92.44 699 PHE B N 1
ATOM 12997 C CA . PHE B 1 699 ? -9.43 12.93 33.719 1 92.44 699 PHE B CA 1
ATOM 12998 C C . PHE B 1 699 ? -10.672 12.672 32.875 1 92.44 699 PHE B C 1
ATOM 13000 O O . PHE B 1 699 ? -11.711 12.266 33.406 1 92.44 699 PHE B O 1
ATOM 13007 N N . LEU B 1 700 ? -10.562 12.93 31.531 1 93.88 700 LEU B N 1
ATOM 13008 C CA . LEU B 1 700 ? -11.688 12.727 30.625 1 93.88 700 LEU B CA 1
ATOM 13009 C C . LEU B 1 700 ? -12.078 11.25 30.562 1 93.88 700 LEU B C 1
ATOM 13011 O O . LEU B 1 700 ? -13.266 10.922 30.453 1 93.88 700 LEU B O 1
ATOM 13015 N N . ARG B 1 701 ? -11.109 10.383 30.562 1 94.38 701 ARG B N 1
ATOM 13016 C CA . ARG B 1 701 ? -11.352 8.945 30.547 1 94.38 701 ARG B CA 1
ATOM 13017 C C . ARG B 1 701 ? -12.195 8.523 31.75 1 94.38 701 ARG B C 1
ATOM 13019 O O . ARG B 1 701 ? -13.133 7.738 31.609 1 94.38 701 ARG B O 1
ATOM 13026 N N . ASP B 1 702 ? -11.867 8.992 32.875 1 92.19 702 ASP B N 1
ATOM 13027 C CA . ASP B 1 702 ? -12.602 8.656 34.094 1 92.19 702 ASP B CA 1
ATOM 13028 C C . ASP B 1 702 ? -14.047 9.141 34.031 1 92.19 702 ASP B C 1
ATOM 13030 O O . ASP B 1 702 ? -14.969 8.43 34.438 1 92.19 702 ASP B O 1
ATOM 13034 N N . ILE B 1 703 ? -14.227 10.328 33.5 1 93.56 703 ILE B N 1
ATOM 13035 C CA . ILE B 1 703 ? -15.57 10.883 33.375 1 93.56 703 ILE B CA 1
ATOM 13036 C C . ILE B 1 703 ? -16.391 10.023 32.406 1 93.56 703 ILE B C 1
ATOM 13038 O O . ILE B 1 703 ? -17.531 9.664 32.719 1 93.56 703 ILE B O 1
ATOM 13042 N N . ILE B 1 704 ? -15.828 9.672 31.297 1 95.25 704 ILE B N 1
ATOM 13043 C CA . ILE B 1 704 ? -16.531 8.914 30.281 1 95.25 704 ILE B CA 1
ATOM 13044 C C . ILE B 1 704 ? -16.844 7.512 30.797 1 95.25 704 ILE B C 1
ATOM 13046 O O . ILE B 1 704 ? -17.953 7.004 30.609 1 95.25 704 ILE B O 1
ATOM 13050 N N . CYS B 1 705 ? -15.859 6.902 31.453 1 94.25 705 CYS B N 1
ATOM 13051 C CA . CYS B 1 705 ? -16.062 5.551 31.969 1 94.25 705 CYS B CA 1
ATOM 13052 C C . CYS B 1 705 ? -17.141 5.535 33.062 1 94.25 705 CYS B C 1
ATOM 13054 O O . CYS B 1 705 ? -17.953 4.613 33.094 1 94.25 705 CYS B O 1
ATOM 13056 N N . GLN B 1 706 ? -17.172 6.5 33.812 1 91.62 706 GLN B N 1
ATOM 13057 C CA . GLN B 1 706 ? -18.141 6.57 34.906 1 91.62 706 GLN B CA 1
ATOM 13058 C C . GLN B 1 706 ? -19.531 6.918 34.406 1 91.62 706 GLN B C 1
ATOM 13060 O O . GLN B 1 706 ? -20.516 6.309 34.812 1 91.62 706 GLN B O 1
ATOM 13065 N N . ARG B 1 707 ? -19.594 7.852 33.531 1 93.12 707 ARG B N 1
ATOM 13066 C CA . ARG B 1 707 ? -20.875 8.383 33.094 1 93.12 707 ARG B CA 1
ATOM 13067 C C . ARG B 1 707 ? -21.516 7.469 32.062 1 93.12 707 ARG B C 1
ATOM 13069 O O . ARG B 1 707 ? -22.75 7.359 31.984 1 93.12 707 ARG B O 1
ATOM 13076 N N . PHE B 1 708 ? -20.781 6.789 31.188 1 94.19 708 PHE B N 1
ATOM 13077 C CA . PHE B 1 708 ? -21.344 6.102 30.047 1 94.19 708 PHE B CA 1
ATOM 13078 C C . PHE B 1 708 ? -21.047 4.609 30.094 1 94.19 708 PHE B C 1
ATOM 13080 O O . PHE B 1 708 ? -21.328 3.877 29.141 1 94.19 708 PHE B O 1
ATOM 13087 N N . ASN B 1 709 ? -20.453 4.035 31.109 1 89.88 709 ASN B N 1
ATOM 13088 C CA . ASN B 1 709 ? -20.203 2.619 31.344 1 89.88 709 ASN B CA 1
ATOM 13089 C C . ASN B 1 709 ? -19.312 2.02 30.266 1 89.88 709 ASN B C 1
ATOM 13091 O O . ASN B 1 709 ? -19.656 1.002 29.656 1 89.88 709 ASN B O 1
ATOM 13095 N N . ILE B 1 710 ? -18.312 2.688 29.906 1 91.56 710 ILE B N 1
ATOM 13096 C CA . ILE B 1 710 ? -17.281 2.203 28.984 1 91.56 710 ILE B CA 1
ATOM 13097 C C . ILE B 1 710 ? -16.078 1.695 29.766 1 91.56 710 ILE B C 1
ATOM 13099 O O . ILE B 1 710 ? -15.68 2.301 30.766 1 91.56 710 ILE B O 1
ATOM 13103 N N . THR B 1 711 ? -15.586 0.588 29.375 1 86.56 711 THR B N 1
ATOM 13104 C CA . THR B 1 711 ? -14.547 -0.067 30.156 1 86.56 711 THR B CA 1
ATOM 13105 C C . THR B 1 711 ? -13.172 0.49 29.812 1 86.56 711 THR B C 1
ATOM 13107 O O . THR B 1 711 ? -12.297 0.607 30.672 1 86.56 711 THR B O 1
ATOM 13110 N N . SER B 1 712 ? -12.93 0.717 28.547 1 90.94 712 SER B N 1
ATOM 13111 C CA . SER B 1 712 ? -11.609 1.177 28.141 1 90.94 712 SER B CA 1
ATOM 13112 C C . SER B 1 712 ? -11.688 2.127 26.953 1 90.94 712 SER B C 1
ATOM 13114 O O . SER B 1 712 ? -12.391 1.852 25.984 1 90.94 712 SER B O 1
ATOM 13116 N N . VAL B 1 713 ? -11.055 3.232 27.156 1 94.88 713 VAL B N 1
ATOM 13117 C CA . VAL B 1 713 ? -10.984 4.211 26.078 1 94.88 713 VAL B CA 1
ATOM 13118 C C . VAL B 1 713 ? -9.531 4.383 25.625 1 94.88 713 VAL B C 1
ATOM 13120 O O . VAL B 1 713 ? -8.672 4.758 26.406 1 94.88 713 VAL B O 1
ATOM 13123 N N . PRO B 1 714 ? -9.266 4.121 24.359 1 95.5 714 PRO B N 1
ATOM 13124 C CA . PRO B 1 714 ? -7.887 4.289 23.891 1 95.5 714 PRO B CA 1
ATOM 13125 C C . PRO B 1 714 ? -7.43 5.746 23.906 1 95.5 714 PRO B C 1
ATOM 13127 O O . PRO B 1 714 ? -8.258 6.656 23.844 1 95.5 714 PRO B O 1
ATOM 13130 N N . ASP B 1 715 ? -6.137 6.02 23.969 1 95.88 715 ASP B N 1
ATOM 13131 C CA . ASP B 1 715 ? -5.562 7.359 24.031 1 95.88 715 ASP B CA 1
ATOM 13132 C C . ASP B 1 715 ? -5.859 8.148 22.766 1 95.88 715 ASP B C 1
ATOM 13134 O O . ASP B 1 715 ? -6.188 9.336 22.828 1 95.88 715 ASP B O 1
ATOM 13138 N N . GLY B 1 716 ? -5.727 7.422 21.641 1 95.88 716 GLY B N 1
ATOM 13139 C CA . GLY B 1 716 ? -5.906 8.102 20.359 1 95.88 716 GLY B CA 1
ATOM 13140 C C . GLY B 1 716 ? -7.312 8.625 20.156 1 95.88 716 GLY B C 1
ATOM 13141 O O . GLY B 1 716 ? -7.52 9.578 19.406 1 95.88 716 GLY B O 1
ATOM 13142 N N . TYR B 1 717 ? -8.289 8.062 20.938 1 96.88 717 TYR B N 1
ATOM 13143 C CA . TYR B 1 717 ? -9.688 8.477 20.828 1 96.88 717 TYR B CA 1
ATOM 13144 C C . TYR B 1 717 ? -9.859 9.938 21.203 1 96.88 717 TYR B C 1
ATOM 13146 O O . TYR B 1 717 ? -10.68 10.648 20.609 1 96.88 717 TYR B O 1
ATOM 13154 N N . PHE B 1 718 ? -9.094 10.414 22.062 1 97.25 718 PHE B N 1
ATOM 13155 C CA . PHE B 1 718 ? -9.234 11.766 22.594 1 97.25 718 PHE B CA 1
ATOM 13156 C C . PHE B 1 718 ? -8.719 12.797 21.594 1 97.25 718 PHE B C 1
ATOM 13158 O O . PHE B 1 718 ? -9.242 13.914 21.516 1 97.25 718 PHE B O 1
ATOM 13165 N N . PHE B 1 719 ? -7.723 12.438 20.828 1 96.75 719 PHE B N 1
ATOM 13166 C CA . PHE B 1 719 ? -7.031 13.43 20.016 1 96.75 719 PHE B CA 1
ATOM 13167 C C . PHE B 1 719 ? -7.469 13.344 18.562 1 96.75 719 PHE B C 1
ATOM 13169 O O . PHE B 1 719 ? -7.223 14.266 17.781 1 96.75 719 PHE B O 1
ATOM 13176 N N . LEU B 1 720 ? -8.125 12.227 18.172 1 95.56 720 LEU B N 1
ATOM 13177 C CA . LEU B 1 720 ? -8.57 12.094 16.781 1 95.56 720 LEU B CA 1
ATOM 13178 C C . LEU B 1 720 ? -9.68 13.086 16.484 1 95.56 720 LEU B C 1
ATOM 13180 O O . LEU B 1 720 ? -10.445 13.477 17.375 1 95.56 720 LEU B O 1
ATOM 13184 N N . PRO B 1 721 ? -9.812 13.5 15.234 1 92.38 721 PRO B N 1
ATOM 13185 C CA . PRO B 1 721 ? -10.82 14.492 14.859 1 92.38 721 PRO B CA 1
ATOM 13186 C C . PRO B 1 721 ? -12.25 13.961 15 1 92.38 721 PRO B C 1
ATOM 13188 O O . PRO B 1 721 ? -12.469 12.75 14.93 1 92.38 721 PRO B O 1
ATOM 13191 N N . ILE B 1 722 ? -13.141 14.781 15.148 1 88.88 722 ILE B N 1
ATOM 13192 C CA . ILE B 1 722 ? -14.539 14.453 15.406 1 88.88 722 ILE B CA 1
ATOM 13193 C C . ILE B 1 722 ? -15.148 13.789 14.18 1 88.88 722 ILE B C 1
ATOM 13195 O O . ILE B 1 722 ? -16.031 12.945 14.297 1 88.88 722 ILE B O 1
ATOM 13199 N N . GLU B 1 723 ? -14.633 14.094 12.969 1 87.19 723 GLU B N 1
ATOM 13200 C CA . GLU B 1 723 ? -15.156 13.516 11.734 1 87.19 723 GLU B CA 1
ATOM 13201 C C . GLU B 1 723 ? -14.906 12.016 11.68 1 87.19 723 GLU B C 1
ATOM 13203 O O . GLU B 1 723 ? -15.578 11.297 10.938 1 87.19 723 GLU B O 1
ATOM 13208 N N . LEU B 1 724 ? -13.953 11.57 12.453 1 91.44 724 LEU B N 1
ATOM 13209 C CA . LEU B 1 724 ? -13.617 10.156 12.469 1 91.44 724 LEU B CA 1
ATOM 13210 C C . LEU B 1 724 ? -14.18 9.477 13.719 1 91.44 724 LEU B C 1
ATOM 13212 O O . LEU B 1 724 ? -13.945 8.289 13.938 1 91.44 724 LEU B O 1
ATOM 13216 N N . GLY B 1 725 ? -14.852 10.32 14.5 1 90.75 725 GLY B N 1
ATOM 13217 C CA . GLY B 1 725 ? -15.469 9.789 15.703 1 90.75 725 GLY B CA 1
ATOM 13218 C C . GLY B 1 725 ? -14.664 10.07 16.953 1 90.75 725 GLY B C 1
ATOM 13219 O O . GLY B 1 725 ? -15 9.578 18.031 1 90.75 725 GLY B O 1
ATOM 13220 N N . GLY B 1 726 ? -13.586 10.805 16.859 1 92.94 726 GLY B N 1
ATOM 13221 C CA . GLY B 1 726 ? -12.789 11.172 18.016 1 92.94 726 GLY B CA 1
ATOM 13222 C C . GLY B 1 726 ? -13.312 12.391 18.75 1 92.94 726 GLY B C 1
ATOM 13223 O O . GLY B 1 726 ? -14.391 12.898 18.422 1 92.94 726 GLY B O 1
ATOM 13224 N N . LEU B 1 727 ? -12.641 12.859 19.781 1 93.94 727 LEU B N 1
ATOM 13225 C CA . LEU B 1 727 ? -13.109 13.961 20.609 1 93.94 727 LEU B CA 1
ATOM 13226 C C . LEU B 1 727 ? -12.367 15.258 20.281 1 93.94 727 LEU B C 1
ATOM 13228 O O . LEU B 1 727 ? -12.734 16.328 20.75 1 93.94 727 LEU B O 1
ATOM 13232 N N . GLU B 1 728 ? -11.289 15.227 19.469 1 93.19 728 GLU B N 1
ATOM 13233 C CA . GLU B 1 728 ? -10.523 16.344 18.938 1 93.19 728 GLU B CA 1
ATOM 13234 C C . GLU B 1 728 ? -9.977 17.219 20.062 1 93.19 728 GLU B C 1
ATOM 13236 O O . GLU B 1 728 ? -10.117 18.438 20.031 1 93.19 728 GLU B O 1
ATOM 13241 N N . LEU B 1 729 ? -9.492 16.594 21.078 1 95.5 729 LEU B N 1
ATOM 13242 C CA . LEU B 1 729 ? -8.719 17.281 22.094 1 95.5 729 LEU B CA 1
ATOM 13243 C C . LEU B 1 729 ? -7.414 17.812 21.531 1 95.5 729 LEU B C 1
ATOM 13245 O O . LEU B 1 729 ? -6.738 17.125 20.75 1 95.5 729 LEU B O 1
ATOM 13249 N N . SER B 1 730 ? -7.074 19.031 21.797 1 94.12 730 SER B N 1
ATOM 13250 C CA . SER B 1 730 ? -5.879 19.641 21.219 1 94.12 730 SER B CA 1
ATOM 13251 C C . SER B 1 730 ? -4.715 19.594 22.203 1 94.12 730 SER B C 1
ATOM 13253 O O . SER B 1 730 ? -4.914 19.734 23.422 1 94.12 730 SER B O 1
ATOM 13255 N N . SER B 1 731 ? -3.547 19.328 21.688 1 93.56 731 SER B N 1
ATOM 13256 C CA . SER B 1 731 ? -2.324 19.359 22.484 1 93.56 731 SER B CA 1
ATOM 13257 C C . SER B 1 731 ? -1.42 20.516 22.078 1 93.56 731 SER B C 1
ATOM 13259 O O . SER B 1 731 ? -1.02 20.609 20.906 1 93.56 731 SER B O 1
ATOM 13261 N N . PRO B 1 732 ? -1.078 21.406 22.984 1 94.19 732 PRO B N 1
ATOM 13262 C CA . PRO B 1 732 ? -0.175 22.5 22.641 1 94.19 732 PRO B CA 1
ATOM 13263 C C . PRO B 1 732 ? 1.275 22.047 22.484 1 94.19 732 PRO B C 1
ATOM 13265 O O . PRO B 1 732 ? 2.111 22.812 21.984 1 94.19 732 PRO B O 1
ATOM 13268 N N . PHE B 1 733 ? 1.559 20.844 22.844 1 96 733 PHE B N 1
ATOM 13269 C CA . PHE B 1 733 ? 2.936 20.375 22.875 1 96 733 PHE B CA 1
ATOM 13270 C C . PHE B 1 733 ? 3.396 19.953 21.484 1 96 733 PHE B C 1
ATOM 13272 O O . PHE B 1 733 ? 4.562 20.141 21.125 1 96 733 PHE B O 1
ATOM 13279 N N . ILE B 1 734 ? 2.518 19.359 20.75 1 94.19 734 ILE B N 1
ATOM 13280 C CA . ILE B 1 734 ? 2.861 18.812 19.438 1 94.19 734 ILE B CA 1
ATOM 13281 C C . ILE B 1 734 ? 3.42 19.906 18.547 1 94.19 734 ILE B C 1
ATOM 13283 O O . ILE B 1 734 ? 4.492 19.75 17.953 1 94.19 734 ILE B O 1
ATOM 13287 N N . GLN B 1 735 ? 2.762 21.016 18.484 1 93 735 GLN B N 1
ATOM 13288 C CA . GLN B 1 735 ? 3.199 22.109 17.625 1 93 735 GLN B CA 1
ATOM 13289 C C . GLN B 1 735 ? 4.531 22.672 18.094 1 93 735 GLN B C 1
ATOM 13291 O O . GLN B 1 735 ? 5.422 22.953 17.281 1 93 735 GLN B O 1
ATOM 13296 N N . LEU B 1 736 ? 4.656 22.859 19.344 1 95.12 736 LEU B N 1
ATOM 13297 C CA . LEU B 1 736 ? 5.848 23.484 19.906 1 95.12 736 LEU B CA 1
ATOM 13298 C C . LEU B 1 736 ? 7.062 22.578 19.734 1 95.12 736 LEU B C 1
ATOM 13300 O O . LEU B 1 736 ? 8.148 23.062 19.406 1 95.12 736 LEU B O 1
ATOM 13304 N N . VAL B 1 737 ? 6.871 21.312 19.938 1 94.31 737 VAL B N 1
ATOM 13305 C CA . VAL B 1 737 ? 7.984 20.375 19.781 1 94.31 737 VAL B CA 1
ATOM 13306 C C . VAL B 1 737 ? 8.383 20.312 18.312 1 94.31 737 VAL B C 1
ATOM 13308 O O . VAL B 1 737 ? 9.57 20.172 17.984 1 94.31 737 VAL B O 1
ATOM 13311 N N . GLY B 1 738 ? 7.445 20.391 17.469 1 91.88 738 GLY B N 1
ATOM 13312 C CA . GLY B 1 738 ? 7.719 20.375 16.047 1 91.88 738 GLY B CA 1
ATOM 13313 C C . GLY B 1 738 ? 8.516 21.594 15.578 1 91.88 738 GLY B C 1
ATOM 13314 O O . GLY B 1 738 ? 9.227 21.516 14.57 1 91.88 738 GLY B O 1
ATOM 13315 N N . LEU B 1 739 ? 8.453 22.703 16.328 1 93.25 739 LEU B N 1
ATOM 13316 C CA . LEU B 1 739 ? 9.133 23.938 15.977 1 93.25 739 LEU B CA 1
ATOM 13317 C C . LEU B 1 739 ? 10.508 24.016 16.641 1 93.25 739 LEU B C 1
ATOM 13319 O O . LEU B 1 739 ? 11.398 24.703 16.141 1 93.25 739 LEU B O 1
ATOM 13323 N N . ARG B 1 740 ? 10.719 23.375 17.688 1 92.5 740 ARG B N 1
ATOM 13324 C CA . ARG B 1 740 ? 11.844 23.562 18.609 1 92.5 740 ARG B CA 1
ATOM 13325 C C . ARG B 1 740 ? 13.172 23.375 17.891 1 92.5 740 ARG B C 1
ATOM 13327 O O . ARG B 1 740 ? 14.086 24.188 18.031 1 92.5 740 ARG B O 1
ATOM 13334 N N . ASP B 1 741 ? 13.242 22.359 17.109 1 86.31 741 ASP B N 1
ATOM 13335 C CA . ASP B 1 741 ? 14.539 21.984 16.562 1 86.31 741 ASP B CA 1
ATOM 13336 C C . ASP B 1 741 ? 14.883 22.844 15.344 1 86.31 741 ASP B C 1
ATOM 13338 O O . ASP B 1 741 ? 16.031 22.875 14.898 1 86.31 741 ASP B O 1
ATOM 13342 N N . SER B 1 742 ? 13.961 23.547 14.852 1 89.31 742 SER B N 1
ATOM 13343 C CA . SER B 1 742 ? 14.211 24.438 13.711 1 89.31 742 SER B CA 1
ATOM 13344 C C . SER B 1 742 ? 14.719 25.797 14.172 1 89.31 742 SER B C 1
ATOM 13346 O O . SER B 1 742 ? 15.195 26.594 13.359 1 89.31 742 SER B O 1
ATOM 13348 N N . LEU B 1 743 ? 14.68 26.078 15.43 1 92.81 743 LEU B N 1
ATOM 13349 C CA . LEU B 1 743 ? 15.109 27.344 15.992 1 92.81 743 LEU B CA 1
ATOM 13350 C C . LEU B 1 743 ? 16.609 27.312 16.312 1 92.81 743 LEU B C 1
ATOM 13352 O O . LEU B 1 743 ? 17.156 26.266 16.609 1 92.81 743 LEU B O 1
ATOM 13356 N N . ILE B 1 744 ? 17.156 28.516 16.188 1 93 744 ILE B N 1
ATOM 13357 C CA . ILE B 1 744 ? 18.547 28.672 16.609 1 93 744 ILE B CA 1
ATOM 13358 C C . ILE B 1 744 ? 18.609 28.578 18.141 1 93 744 ILE B C 1
ATOM 13360 O O . ILE B 1 744 ? 17.781 29.156 18.844 1 93 744 ILE B O 1
ATOM 13364 N N . GLU B 1 745 ? 19.547 27.875 18.656 1 91.44 745 GLU B N 1
ATOM 13365 C CA . GLU B 1 745 ? 19.656 27.672 20.109 1 91.44 745 GLU B CA 1
ATOM 13366 C C . GLU B 1 745 ? 19.938 28.969 20.828 1 91.44 745 GLU B C 1
ATOM 13368 O O . GLU B 1 745 ? 19.203 29.359 21.75 1 91.44 745 GLU B O 1
ATOM 13373 N N . ASP B 1 746 ? 20.969 29.672 20.344 1 93.75 746 ASP B N 1
ATOM 13374 C CA . ASP B 1 746 ? 21.375 30.953 20.922 1 93.75 746 ASP B CA 1
ATOM 13375 C C . ASP B 1 746 ? 21.562 32 19.844 1 93.75 746 ASP B C 1
ATOM 13377 O O . ASP B 1 746 ? 22.547 31.969 19.094 1 93.75 746 ASP B O 1
ATOM 13381 N N . PRO B 1 747 ? 20.594 33 19.828 1 94.94 747 PRO B N 1
ATOM 13382 C CA . PRO B 1 747 ? 20.641 34 18.766 1 94.94 747 PRO B CA 1
ATOM 13383 C C . PRO B 1 747 ? 21.906 34.844 18.828 1 94.94 747 PRO B C 1
ATOM 13385 O O . PRO B 1 747 ? 22.297 35.438 17.812 1 94.94 747 PRO B O 1
ATOM 13388 N N . THR B 1 748 ? 22.594 34.969 19.938 1 93.25 748 THR B N 1
ATOM 13389 C CA . THR B 1 748 ? 23.781 35.812 20.094 1 93.25 748 THR B CA 1
ATOM 13390 C C . THR B 1 748 ? 24.938 35.25 19.25 1 93.25 748 THR B C 1
ATOM 13392 O O . THR B 1 748 ? 25.859 35.969 18.922 1 93.25 748 THR B O 1
ATOM 13395 N N . THR B 1 749 ? 24.844 34.031 18.953 1 94.44 749 THR B N 1
ATOM 13396 C CA . THR B 1 749 ? 25.891 33.406 18.141 1 94.44 749 THR B CA 1
ATOM 13397 C C . THR B 1 749 ? 25.938 34.031 16.75 1 94.44 749 THR B C 1
ATOM 13399 O O . THR B 1 749 ? 27 34.062 16.125 1 94.44 749 THR B O 1
ATOM 13402 N N . LEU B 1 750 ? 24.828 34.5 16.234 1 95.31 750 LEU B N 1
ATOM 13403 C CA . LEU B 1 750 ? 24.781 35.156 14.93 1 95.31 750 LEU B CA 1
ATOM 13404 C C . LEU B 1 750 ? 25.531 36.469 14.945 1 95.31 750 LEU B C 1
ATOM 13406 O O . LEU B 1 750 ? 26.188 36.812 13.961 1 95.31 750 LEU B O 1
ATOM 13410 N N . LEU B 1 751 ? 25.422 37.219 16.031 1 95.25 751 LEU B N 1
ATOM 13411 C CA . LEU B 1 751 ? 26.094 38.5 16.156 1 95.25 751 LEU B CA 1
ATOM 13412 C C . LEU B 1 751 ? 27.609 38.312 16.297 1 95.25 751 LEU B C 1
ATOM 13414 O O . LEU B 1 751 ? 28.391 39.125 15.781 1 95.25 751 LEU B O 1
ATOM 13418 N N . ASP B 1 752 ? 27.984 37.25 16.984 1 94.56 752 ASP B N 1
ATOM 13419 C CA . ASP B 1 752 ? 29.406 36.938 17.094 1 94.56 752 ASP B CA 1
ATOM 13420 C C . ASP B 1 752 ? 30.016 36.656 15.727 1 94.56 752 ASP B C 1
ATOM 13422 O O . ASP B 1 752 ? 31.109 37.125 15.406 1 94.56 752 ASP B O 1
ATOM 13426 N N . LYS B 1 753 ? 29.312 35.906 14.977 1 95.25 753 LYS B N 1
ATOM 13427 C CA . LYS B 1 753 ? 29.781 35.594 13.625 1 95.25 753 LYS B CA 1
ATOM 13428 C C . LYS B 1 753 ? 29.844 36.844 12.758 1 95.25 753 LYS B C 1
ATOM 13430 O O . LYS B 1 753 ? 30.734 36.969 11.914 1 95.25 753 LYS B O 1
ATOM 13435 N N . PHE B 1 754 ? 29 37.812 12.945 1 95.62 754 PHE B N 1
ATOM 13436 C CA . PHE B 1 754 ? 28.984 39.062 12.211 1 95.62 754 PHE B CA 1
ATOM 13437 C C . PHE B 1 754 ? 30.203 39.906 12.547 1 95.62 754 PHE B C 1
ATOM 13439 O O . PHE B 1 754 ? 30.859 40.438 11.656 1 95.62 754 PHE B O 1
ATOM 13446 N N . LEU B 1 755 ? 30.406 40 13.836 1 95.94 755 LEU B N 1
ATOM 13447 C CA . LEU B 1 755 ? 31.531 40.812 14.266 1 95.94 755 LEU B CA 1
ATOM 13448 C C . LEU B 1 755 ? 32.844 40.281 13.695 1 95.94 755 LEU B C 1
ATOM 13450 O O . LEU B 1 755 ? 33.719 41.062 13.312 1 95.94 755 LEU B O 1
ATOM 13454 N N . GLU B 1 756 ? 32.906 39 13.578 1 95.5 756 GLU B N 1
ATOM 13455 C CA . GLU B 1 756 ? 34.094 38.375 12.961 1 95.5 756 GLU B CA 1
ATOM 13456 C C . GLU B 1 756 ? 34.125 38.656 11.461 1 95.5 756 GLU B C 1
ATOM 13458 O O . GLU B 1 756 ? 35.188 39 10.914 1 95.5 756 GLU B O 1
ATOM 13463 N N . ALA B 1 757 ? 33 38.562 10.859 1 95.69 757 ALA B N 1
ATOM 13464 C CA . ALA B 1 757 ? 32.938 38.812 9.422 1 95.69 757 ALA B CA 1
ATOM 13465 C C . ALA B 1 757 ? 33.219 40.281 9.109 1 95.69 757 ALA B C 1
ATOM 13467 O O . ALA B 1 757 ? 33.812 40.594 8.07 1 95.69 757 ALA B O 1
ATOM 13468 N N . GLU B 1 758 ? 32.688 41.219 9.945 1 95.56 758 GLU B N 1
ATOM 13469 C CA . GLU B 1 758 ? 32.906 42.625 9.766 1 95.56 758 GLU B CA 1
ATOM 13470 C C . GLU B 1 758 ? 34.375 43 9.852 1 95.56 758 GLU B C 1
ATOM 13472 O O . GLU B 1 758 ? 34.875 43.812 9.062 1 95.56 758 GLU B O 1
ATOM 13477 N N . ARG B 1 759 ? 35.156 42.406 10.711 1 96.12 759 ARG B N 1
ATOM 13478 C CA . ARG B 1 759 ? 36.594 42.625 10.844 1 96.12 759 ARG B CA 1
ATOM 13479 C C . ARG B 1 759 ? 37.344 42.062 9.641 1 96.12 759 ARG B C 1
ATOM 13481 O O . ARG B 1 759 ? 38.312 42.688 9.164 1 96.12 759 ARG B O 1
ATOM 13488 N N . ASP B 1 760 ? 36.906 40.969 9.266 1 95.69 760 ASP B N 1
ATOM 13489 C CA . ASP B 1 760 ? 37.531 40.375 8.086 1 95.69 760 ASP B CA 1
ATOM 13490 C C . ASP B 1 760 ? 37.281 41.219 6.848 1 95.69 760 ASP B C 1
ATOM 13492 O O . ASP B 1 760 ? 38.188 41.375 6.016 1 95.69 760 ASP B O 1
ATOM 13496 N N . ALA B 1 761 ? 36.031 41.719 6.707 1 95 761 ALA B N 1
ATOM 13497 C CA . ALA B 1 761 ? 35.719 42.562 5.574 1 95 761 ALA B CA 1
ATOM 13498 C C . ALA B 1 761 ? 36.531 43.844 5.602 1 95 761 ALA B C 1
ATOM 13500 O O . ALA B 1 761 ? 36.938 44.344 4.559 1 95 761 ALA B O 1
ATOM 13501 N N . TYR B 1 762 ? 36.75 44.469 6.77 1 95.25 762 TYR B N 1
ATOM 13502 C CA . TYR B 1 762 ? 37.562 45.656 6.934 1 95.25 762 TYR B CA 1
ATOM 13503 C C . TYR B 1 762 ? 39 45.375 6.508 1 95.25 762 TYR B C 1
ATOM 13505 O O . TYR B 1 762 ? 39.625 46.156 5.789 1 95.25 762 TYR B O 1
ATOM 13513 N N . ALA B 1 763 ? 39.531 44.219 6.926 1 95.31 763 ALA B N 1
ATOM 13514 C CA . ALA B 1 763 ? 40.875 43.844 6.582 1 95.31 763 ALA B CA 1
ATOM 13515 C C . ALA B 1 763 ? 41.031 43.656 5.074 1 95.31 763 ALA B C 1
ATOM 13517 O O . ALA B 1 763 ? 42.031 44.094 4.492 1 95.31 763 ALA B O 1
ATOM 13518 N N . SER B 1 764 ? 40.062 43.094 4.531 1 94.25 764 SER B N 1
ATOM 13519 C CA . SER B 1 764 ? 40.125 42.875 3.088 1 94.25 764 SER B CA 1
ATOM 13520 C C . SER B 1 764 ? 40.031 44.219 2.33 1 94.25 764 SER B C 1
ATOM 13522 O O . SER B 1 764 ? 40.688 44.375 1.31 1 94.25 764 SER B O 1
ATOM 13524 N N . ALA B 1 765 ? 39.125 45.125 2.793 1 92.69 765 ALA B N 1
ATOM 13525 C CA . ALA B 1 765 ? 39 46.438 2.16 1 92.69 765 ALA B CA 1
ATOM 13526 C C . ALA B 1 765 ? 40.281 47.25 2.285 1 92.69 765 ALA B C 1
ATOM 13528 O O . ALA B 1 765 ? 40.656 47.969 1.367 1 92.69 765 ALA B O 1
ATOM 13529 N N . LYS B 1 766 ? 40.906 47.125 3.381 1 92.69 766 LYS B N 1
ATOM 13530 C CA . LYS B 1 766 ? 42.188 47.812 3.611 1 92.69 766 LYS B CA 1
ATOM 13531 C C . LYS B 1 766 ? 43.25 47.312 2.643 1 92.69 766 LYS B C 1
ATOM 13533 O O . LYS B 1 766 ? 43.969 48.094 2.051 1 92.69 766 LYS B O 1
ATOM 13538 N N . VAL B 1 767 ? 43.312 46 2.453 1 92.62 767 VAL B N 1
ATOM 13539 C CA . VAL B 1 767 ? 44.281 45.406 1.546 1 92.62 767 VAL B CA 1
ATOM 13540 C C . VAL B 1 767 ? 44 45.844 0.115 1 92.62 767 VAL B C 1
ATOM 13542 O O . VAL B 1 767 ? 44.938 46.188 -0.633 1 92.62 767 VAL B O 1
ATOM 13545 N N . ARG B 1 768 ? 42.781 45.844 -0.265 1 89.25 768 ARG B N 1
ATOM 13546 C CA . ARG B 1 768 ? 42.406 46.281 -1.612 1 89.25 768 ARG B CA 1
ATOM 13547 C C . ARG B 1 768 ? 42.812 47.719 -1.859 1 89.25 768 ARG B C 1
ATOM 13549 O O . ARG B 1 768 ? 43.188 48.094 -2.971 1 89.25 768 ARG B O 1
ATOM 13556 N N . TYR B 1 769 ? 42.562 48.562 -0.892 1 88.88 769 TYR B N 1
ATOM 13557 C CA . TYR B 1 769 ? 42.906 49.969 -1.02 1 88.88 769 TYR B CA 1
ATOM 13558 C C . TYR B 1 769 ? 44.406 50.188 -1.132 1 88.88 769 TYR B C 1
ATOM 13560 O O . TYR B 1 769 ? 44.875 50.969 -1.949 1 88.88 769 TYR B O 1
ATOM 13568 N N . GLU B 1 770 ? 45.156 49.531 -0.357 1 87.12 770 GLU B N 1
ATOM 13569 C CA . GLU B 1 770 ? 46.625 49.656 -0.384 1 87.12 770 GLU B CA 1
ATOM 13570 C C . GLU B 1 770 ? 47.188 49.156 -1.717 1 87.12 770 GLU B C 1
ATOM 13572 O O . GLU B 1 770 ? 48.156 49.719 -2.227 1 87.12 770 GLU B O 1
ATOM 13577 N N . GLN B 1 771 ? 46.594 48.25 -2.252 1 85.88 771 GLN B N 1
ATOM 13578 C CA . GLN B 1 771 ? 47 47.781 -3.564 1 85.88 771 GLN B CA 1
ATOM 13579 C C . GLN B 1 771 ? 46.688 48.812 -4.652 1 85.88 771 GLN B C 1
ATOM 13581 O O . GLN B 1 771 ? 47.469 48.969 -5.586 1 85.88 771 GLN B O 1
ATOM 13586 N N . ARG B 1 772 ? 45.562 49.406 -4.52 1 81.88 772 ARG B N 1
ATOM 13587 C CA . ARG B 1 772 ? 45.156 50.438 -5.488 1 81.88 772 ARG B CA 1
ATOM 13588 C C . ARG B 1 772 ? 46.094 51.656 -5.414 1 81.88 772 ARG B C 1
ATOM 13590 O O . ARG B 1 772 ? 46.375 52.281 -6.434 1 81.88 772 ARG B O 1
ATOM 13597 N N . LEU B 1 773 ? 46.5 52 -4.238 1 79.06 773 LEU B N 1
ATOM 13598 C CA . LEU B 1 773 ? 47.375 53.125 -4.031 1 79.06 773 LEU B CA 1
ATOM 13599 C C . LEU B 1 773 ? 48.719 52.906 -4.727 1 79.06 773 LEU B C 1
ATOM 13601 O O . LEU B 1 773 ? 49.344 53.844 -5.234 1 79.06 773 LEU B O 1
ATOM 13605 N N . ASN B 1 774 ? 49.156 51.688 -4.754 1 73.38 774 ASN B N 1
ATOM 13606 C CA . ASN B 1 774 ? 50.469 51.375 -5.336 1 73.38 774 ASN B CA 1
ATOM 13607 C C . ASN B 1 774 ? 50.375 51.219 -6.848 1 73.38 774 ASN B C 1
ATOM 13609 O O . ASN B 1 774 ? 51.375 51.125 -7.531 1 73.38 774 ASN B O 1
ATOM 13613 N N . SER B 1 775 ? 49.125 51.188 -7.301 1 67.69 775 SER B N 1
ATOM 13614 C CA . SER B 1 775 ? 49 50.969 -8.742 1 67.69 775 SER B CA 1
ATOM 13615 C C . SER B 1 775 ? 48.844 52.281 -9.484 1 67.69 775 SER B C 1
ATOM 13617 O O . SER B 1 775 ? 48.531 53.312 -8.875 1 67.69 775 SER B O 1
ATOM 13619 N N . THR B 1 776 ? 49.344 52.5 -10.75 1 58.91 776 THR B N 1
ATOM 13620 C CA . THR B 1 776 ? 49.281 53.625 -11.648 1 58.91 776 THR B CA 1
ATOM 13621 C C . THR B 1 776 ? 47.875 54.188 -11.727 1 58.91 776 THR B C 1
ATOM 13623 O O . THR B 1 776 ? 47.625 55.281 -12.266 1 58.91 776 THR B O 1
ATOM 13626 N N . GLN B 1 777 ? 46.906 53.594 -11.305 1 53.5 777 GLN B N 1
ATOM 13627 C CA . GLN B 1 777 ? 45.5 53.969 -11.391 1 53.5 777 GLN B CA 1
ATOM 13628 C C . GLN B 1 777 ? 45.156 55.062 -10.383 1 53.5 777 GLN B C 1
ATOM 13630 O O . GLN B 1 777 ? 44.156 55.75 -10.516 1 53.5 777 GLN B O 1
ATOM 13635 N N . HIS B 1 778 ? 46 55.188 -9.422 1 55.97 778 HIS B N 1
ATOM 13636 C CA . HIS B 1 778 ? 45.781 56.156 -8.359 1 55.97 778 HIS B CA 1
ATOM 13637 C C . HIS B 1 778 ? 45.844 57.594 -8.898 1 55.97 778 HIS B C 1
ATOM 13639 O O . HIS B 1 778 ? 45.156 58.469 -8.414 1 55.97 778 HIS B O 1
ATOM 13645 N N . ALA B 1 779 ? 46.719 57.875 -9.914 1 51.22 779 ALA B N 1
ATOM 13646 C CA . ALA B 1 779 ? 46.844 59.188 -10.539 1 51.22 779 ALA B CA 1
ATOM 13647 C C . ALA B 1 779 ? 45.5 59.656 -11.156 1 51.22 779 ALA B C 1
ATOM 13649 O O . ALA B 1 779 ? 45.156 60.812 -11.109 1 51.22 779 ALA B O 1
ATOM 13650 N N . ALA B 1 780 ? 44.781 58.719 -11.836 1 47.25 780 ALA B N 1
ATOM 13651 C CA . ALA B 1 780 ? 43.594 59.062 -12.57 1 47.25 780 ALA B CA 1
ATOM 13652 C C . ALA B 1 780 ? 42.469 59.469 -11.625 1 47.25 780 ALA B C 1
ATOM 13654 O O . ALA B 1 780 ? 41.594 60.281 -11.969 1 47.25 780 ALA B O 1
ATOM 13655 N N . ILE B 1 781 ? 42.375 58.969 -10.383 1 51.28 781 ILE B N 1
ATOM 13656 C CA . ILE B 1 781 ? 41.281 59.281 -9.469 1 51.28 781 ILE B CA 1
ATOM 13657 C C . ILE B 1 781 ? 41.469 60.688 -8.883 1 51.28 781 ILE B C 1
ATOM 13659 O O . ILE B 1 781 ? 40.5 61.344 -8.477 1 51.28 781 ILE B O 1
ATOM 13663 N N . HIS B 1 782 ? 42.75 61.219 -8.875 1 51.19 782 HIS B N 1
ATOM 13664 C CA . HIS B 1 782 ? 43 62.562 -8.406 1 51.19 782 HIS B CA 1
ATOM 13665 C C . HIS B 1 782 ? 42.188 63.594 -9.195 1 51.19 782 HIS B C 1
ATOM 13667 O O . HIS B 1 782 ? 41.812 64.625 -8.656 1 51.19 782 HIS B O 1
ATOM 13673 N N . ASN B 1 783 ? 42.125 63.438 -10.539 1 46.59 783 ASN B N 1
ATOM 13674 C CA . ASN B 1 783 ? 41.562 64.5 -11.398 1 46.59 783 ASN B CA 1
ATOM 13675 C C . ASN B 1 783 ? 40.062 64.625 -11.242 1 46.59 783 ASN B C 1
ATOM 13677 O O . ASN B 1 783 ? 39.469 65.625 -11.656 1 46.59 783 ASN B O 1
ATOM 13681 N N . GLN B 1 784 ? 39.25 63.531 -11.117 1 49.56 784 GLN B N 1
ATOM 13682 C CA . GLN B 1 784 ? 37.844 63.688 -11.453 1 49.56 784 GLN B CA 1
ATOM 13683 C C . GLN B 1 784 ? 37 63.875 -10.195 1 49.56 784 GLN B C 1
ATOM 13685 O O . GLN B 1 784 ? 35.812 64.188 -10.281 1 49.56 784 GLN B O 1
ATOM 13690 N N . GLY B 1 785 ? 37.5 64.125 -8.672 1 62.19 785 GLY B N 1
ATOM 13691 C CA . GLY B 1 785 ? 36.438 64.312 -7.695 1 62.19 785 GLY B CA 1
ATOM 13692 C C . GLY B 1 785 ? 36.969 64.562 -6.289 1 62.19 785 GLY B C 1
ATOM 13693 O O . GLY B 1 785 ? 38 65.188 -6.102 1 62.19 785 GLY B O 1
ATOM 13694 N N . PHE B 1 786 ? 36.344 64.188 -5.027 1 79.69 786 PHE B N 1
ATOM 13695 C CA . PHE B 1 786 ? 36.625 64.312 -3.602 1 79.69 786 PHE B CA 1
ATOM 13696 C C . PHE B 1 786 ? 37.906 63.594 -3.221 1 79.69 786 PHE B C 1
ATOM 13698 O O . PHE B 1 786 ? 38.094 62.438 -3.582 1 79.69 786 PHE B O 1
ATOM 13705 N N . TYR B 1 787 ? 39 64.375 -2.758 1 82.94 787 TYR B N 1
ATOM 13706 C CA . TYR B 1 787 ? 40.281 63.812 -2.312 1 82.94 787 TYR B CA 1
ATOM 13707 C C . TYR B 1 787 ? 40.562 64.188 -0.863 1 82.94 787 TYR B C 1
ATOM 13709 O O . TYR B 1 787 ? 40.969 65.312 -0.57 1 82.94 787 TYR B O 1
ATOM 13717 N N . PRO B 1 788 ? 40.406 63.25 0.094 1 86.5 788 PRO B N 1
ATOM 13718 C CA . PRO B 1 788 ? 40.594 63.562 1.512 1 86.5 788 PRO B CA 1
ATOM 13719 C C . PRO B 1 788 ? 42.062 63.812 1.879 1 86.5 788 PRO B C 1
ATOM 13721 O O . PRO B 1 788 ? 42.969 63.375 1.176 1 86.5 788 PRO B O 1
ATOM 13724 N N . ASP B 1 789 ? 42.312 64.5 2.885 1 84.31 789 ASP B N 1
ATOM 13725 C CA . ASP B 1 789 ? 43.656 64.875 3.322 1 84.31 789 ASP B CA 1
ATOM 13726 C C . ASP B 1 789 ? 44.469 63.656 3.729 1 84.31 789 ASP B C 1
ATOM 13728 O O . ASP B 1 789 ? 45.688 63.625 3.568 1 84.31 789 ASP B O 1
ATOM 13732 N N . ASP B 1 790 ? 43.75 62.688 4.172 1 88.06 790 ASP B N 1
ATOM 13733 C CA . ASP B 1 790 ? 44.406 61.469 4.625 1 88.06 790 ASP B CA 1
ATOM 13734 C C . ASP B 1 790 ? 44.281 60.344 3.584 1 88.06 790 ASP B C 1
ATOM 13736 O O . ASP B 1 790 ? 44.094 59.188 3.936 1 88.06 790 ASP B O 1
ATOM 13740 N N . ALA B 1 791 ? 44.312 60.688 2.336 1 86.38 791 ALA B N 1
ATOM 13741 C CA . ALA B 1 791 ? 44.125 59.75 1.238 1 86.38 791 ALA B CA 1
ATOM 13742 C C . ALA B 1 791 ? 45.156 58.625 1.27 1 86.38 791 ALA B C 1
ATOM 13744 O O . ALA B 1 791 ? 44.938 57.531 0.737 1 86.38 791 ALA B O 1
ATOM 13745 N N . HIS B 1 792 ? 46.281 58.875 1.961 1 84.5 792 HIS B N 1
ATOM 13746 C CA . HIS B 1 792 ? 47.344 57.875 1.952 1 84.5 792 HIS B CA 1
ATOM 13747 C C . HIS B 1 792 ? 47.156 56.812 3.02 1 84.5 792 HIS B C 1
ATOM 13749 O O . HIS B 1 792 ? 47.812 55.781 3.014 1 84.5 792 HIS B O 1
ATOM 13755 N N . THR B 1 793 ? 46.188 57.125 3.979 1 89.06 793 THR B N 1
ATOM 13756 C CA . THR B 1 793 ? 45.875 56.156 5.031 1 89.06 793 THR B CA 1
ATOM 13757 C C . THR B 1 793 ? 44.406 55.719 4.957 1 89.06 793 THR B C 1
ATOM 13759 O O . THR B 1 793 ? 43.5 56.531 4.898 1 89.06 793 THR B O 1
ATOM 13762 N N . PHE B 1 794 ? 44.281 54.469 4.914 1 92.06 794 PHE B N 1
ATOM 13763 C CA . PHE B 1 794 ? 42.938 53.906 4.871 1 92.06 794 PHE B CA 1
ATOM 13764 C C . PHE B 1 794 ? 42.125 54.312 6.113 1 92.06 794 PHE B C 1
ATOM 13766 O O . PHE B 1 794 ? 42.719 54.531 7.18 1 92.06 794 PHE B O 1
ATOM 13773 N N . ILE B 1 795 ? 40.906 54.406 6.07 1 92.88 795 ILE B N 1
ATOM 13774 C CA . ILE B 1 795 ? 40.031 54.875 7.156 1 92.88 795 ILE B CA 1
ATOM 13775 C C . ILE B 1 795 ? 40.188 53.938 8.359 1 92.88 795 ILE B C 1
ATOM 13777 O O . ILE B 1 795 ? 40.5 52.75 8.203 1 92.88 795 ILE B O 1
ATOM 13781 N N . SER B 1 796 ? 40 54.469 9.547 1 94.06 796 SER B N 1
ATOM 13782 C CA . SER B 1 796 ? 40.062 53.688 10.766 1 94.06 796 SER B CA 1
ATOM 13783 C C . SER B 1 796 ? 38.875 52.75 10.875 1 94.06 796 SER B C 1
ATOM 13785 O O . SER B 1 796 ? 37.844 52.938 10.211 1 94.06 796 SER B O 1
ATOM 13787 N N . PHE B 1 797 ? 39 51.75 11.641 1 94.94 797 PHE B N 1
ATOM 13788 C CA . PHE B 1 797 ? 37.906 50.812 11.836 1 94.94 797 PHE B CA 1
ATOM 13789 C C . PHE B 1 797 ? 36.688 51.531 12.406 1 94.94 797 PHE B C 1
ATOM 13791 O O . PHE B 1 797 ? 35.562 51.219 12.023 1 94.94 797 PHE B O 1
ATOM 13798 N N . GLU B 1 798 ? 36.906 52.438 13.211 1 93.81 798 GLU B N 1
ATOM 13799 C CA . GLU B 1 798 ? 35.844 53.156 13.828 1 93.81 798 GLU B CA 1
ATOM 13800 C C . GLU B 1 798 ? 35.062 53.969 12.797 1 93.81 798 GLU B C 1
ATOM 13802 O O . GLU B 1 798 ? 33.812 54.062 12.867 1 93.81 798 GLU B O 1
ATOM 13807 N N . GLU B 1 799 ? 35.781 54.5 11.93 1 92.88 799 GLU B N 1
ATOM 13808 C CA . GLU B 1 799 ? 35.125 55.219 10.852 1 92.88 799 GLU B CA 1
ATOM 13809 C C . GLU B 1 799 ? 34.406 54.281 9.891 1 92.88 799 GLU B C 1
ATOM 13811 O O . GLU B 1 799 ? 33.375 54.625 9.352 1 92.88 799 GLU B O 1
ATOM 13816 N N . TYR B 1 800 ? 35.062 53.156 9.797 1 93 800 TYR B N 1
ATOM 13817 C CA . TYR B 1 800 ? 34.5 52.156 8.898 1 93 800 TYR B CA 1
ATOM 13818 C C . TYR B 1 800 ? 33.125 51.688 9.383 1 93 800 TYR B C 1
ATOM 13820 O O . TYR B 1 800 ? 32.188 51.531 8.586 1 93 800 TYR B O 1
ATOM 13828 N N . ILE B 1 801 ? 32.906 51.531 10.719 1 93.88 801 ILE B N 1
ATOM 13829 C CA . ILE B 1 801 ? 31.688 50.906 11.242 1 93.88 801 ILE B CA 1
ATOM 13830 C C . ILE B 1 801 ? 30.688 51.969 11.656 1 93.88 801 ILE B C 1
ATOM 13832 O O . ILE B 1 801 ? 29.625 51.656 12.203 1 93.88 801 ILE B O 1
ATOM 13836 N N . ARG B 1 802 ? 30.922 53.125 11.398 1 90.62 802 ARG B N 1
ATOM 13837 C CA . ARG B 1 802 ? 30.125 54.25 11.922 1 90.62 802 ARG B CA 1
ATOM 13838 C C . ARG B 1 802 ? 28.688 54.156 11.453 1 90.62 802 ARG B C 1
ATOM 13840 O O . ARG B 1 802 ? 27.766 54.469 12.211 1 90.62 802 ARG B O 1
ATOM 13847 N N . TYR B 1 803 ? 28.422 53.75 10.266 1 91.19 803 TYR B N 1
ATOM 13848 C CA . TYR B 1 803 ? 27.078 53.75 9.695 1 91.19 803 TYR B CA 1
ATOM 13849 C C . TYR B 1 803 ? 26.641 52.344 9.305 1 91.19 803 TYR B C 1
ATOM 13851 O O . TYR B 1 803 ? 25.984 52.156 8.281 1 91.19 803 TYR B O 1
ATOM 13859 N N . ARG B 1 804 ? 27.016 51.344 10.125 1 90.88 804 ARG B N 1
ATOM 13860 C CA . ARG B 1 804 ? 26.812 49.906 9.805 1 90.88 804 ARG B CA 1
ATOM 13861 C C . ARG B 1 804 ? 25.328 49.594 9.773 1 90.88 804 ARG B C 1
ATOM 13863 O O . ARG B 1 804 ? 24.906 48.625 9.094 1 90.88 804 ARG B O 1
ATOM 13870 N N . GLU B 1 805 ? 24.406 50.312 10.469 1 92.06 805 GLU B N 1
ATOM 13871 C CA . GLU B 1 805 ? 22.984 50.062 10.445 1 92.06 805 GLU B CA 1
ATOM 13872 C C . GLU B 1 805 ? 22.297 50.812 9.32 1 92.06 805 GLU B C 1
ATOM 13874 O O . GLU B 1 805 ? 21.203 50.469 8.883 1 92.06 805 GLU B O 1
ATOM 13879 N N . LEU B 1 806 ? 22.953 51.875 8.836 1 89.62 806 LEU B N 1
ATOM 13880 C CA . LEU B 1 806 ? 22.297 52.812 7.914 1 89.62 806 LEU B CA 1
ATOM 13881 C C . LEU B 1 806 ? 22.688 52.5 6.469 1 89.62 806 LEU B C 1
ATOM 13883 O O . LEU B 1 806 ? 21.969 52.875 5.539 1 89.62 806 LEU B O 1
ATOM 13887 N N . LEU B 1 807 ? 23.844 51.812 6.336 1 88.94 807 LEU B N 1
ATOM 13888 C CA . LEU B 1 807 ? 24.312 51.531 4.988 1 88.94 807 LEU B CA 1
ATOM 13889 C C . LEU B 1 807 ? 24.578 50.062 4.805 1 88.94 807 LEU B C 1
ATOM 13891 O O . LEU B 1 807 ? 24.828 49.344 5.781 1 88.94 807 LEU B O 1
ATOM 13895 N N . GLY B 1 808 ? 24.578 49.656 3.539 1 87.62 808 GLY B N 1
ATOM 13896 C CA . GLY B 1 808 ? 24.953 48.281 3.197 1 87.62 808 GLY B CA 1
ATOM 13897 C C . GLY B 1 808 ? 26.422 48.125 2.865 1 87.62 808 GLY B C 1
ATOM 13898 O O . GLY B 1 808 ? 27.016 49 2.219 1 87.62 808 GLY B O 1
ATOM 13899 N N . TYR B 1 809 ? 27.062 47.156 3.312 1 87 809 TYR B N 1
ATOM 13900 C CA . TYR B 1 809 ? 28.5 46.969 3.105 1 87 809 TYR B CA 1
ATOM 13901 C C . TYR B 1 809 ? 28.766 45.875 2.053 1 87 809 TYR B C 1
ATOM 13903 O O . TYR B 1 809 ? 29.844 45.812 1.477 1 87 809 TYR B O 1
ATOM 13911 N N . GLY B 1 810 ? 27.797 44.938 1.854 1 84.69 810 GLY B N 1
ATOM 13912 C CA . GLY B 1 810 ? 27.812 44.031 0.709 1 84.69 810 GLY B CA 1
ATOM 13913 C C . GLY B 1 810 ? 28.625 42.781 0.946 1 84.69 810 GLY B C 1
ATOM 13914 O O . GLY B 1 810 ? 28.953 42.062 0 1 84.69 810 GLY B O 1
ATOM 13915 N N . PHE B 1 811 ? 29.125 42.438 2.164 1 89.38 811 PHE B N 1
ATOM 13916 C CA . PHE B 1 811 ? 29.828 41.188 2.428 1 89.38 811 PHE B CA 1
ATOM 13917 C C . PHE B 1 811 ? 28.875 40.156 2.986 1 89.38 811 PHE B C 1
ATOM 13919 O O . PHE B 1 811 ? 27.781 40.469 3.451 1 89.38 811 PHE B O 1
ATOM 13926 N N . THR B 1 812 ? 29.312 38.906 2.877 1 90.62 812 THR B N 1
ATOM 13927 C CA . THR B 1 812 ? 28.5 37.781 3.387 1 90.62 812 THR B CA 1
ATOM 13928 C C . THR B 1 812 ? 28.438 37.844 4.91 1 90.62 812 THR B C 1
ATOM 13930 O O . THR B 1 812 ? 29.484 37.906 5.578 1 90.62 812 THR B O 1
ATOM 13933 N N . GLY B 1 813 ? 27.312 37.781 5.363 1 92 813 GLY B N 1
ATOM 13934 C CA . GLY B 1 813 ? 27.141 37.812 6.805 1 92 813 GLY B CA 1
ATOM 13935 C C . GLY B 1 813 ? 27.016 39.219 7.359 1 92 813 GLY B C 1
ATOM 13936 O O . GLY B 1 813 ? 27.266 39.469 8.547 1 92 813 GLY B O 1
ATOM 13937 N N . GLU B 1 814 ? 26.688 40.125 6.523 1 93.12 814 GLU B N 1
ATOM 13938 C CA . GLU B 1 814 ? 26.562 41.531 6.969 1 93.12 814 GLU B CA 1
ATOM 13939 C C . GLU B 1 814 ? 25.359 41.688 7.902 1 93.12 814 GLU B C 1
ATOM 13941 O O . GLU B 1 814 ? 24.578 40.75 8.086 1 93.12 814 GLU B O 1
ATOM 13946 N N . LEU B 1 815 ? 25.156 42.812 8.477 1 94.44 815 LEU B N 1
ATOM 13947 C CA . LEU B 1 815 ? 24.234 43.031 9.578 1 94.44 815 LEU B CA 1
ATOM 13948 C C . LEU B 1 815 ? 22.781 42.875 9.109 1 94.44 815 LEU B C 1
ATOM 13950 O O . LEU B 1 815 ? 21.938 42.406 9.867 1 94.44 815 LEU B O 1
ATOM 13954 N N . LYS B 1 816 ? 22.5 43.25 7.949 1 93.88 816 LYS B N 1
ATOM 13955 C CA . LYS B 1 816 ? 21.156 43.094 7.406 1 93.88 816 LYS B CA 1
ATOM 13956 C C . LYS B 1 816 ? 20.734 41.625 7.383 1 93.88 816 LYS B C 1
ATOM 13958 O O . LYS B 1 816 ? 19.594 41.312 7.723 1 93.88 816 LYS B O 1
ATOM 13963 N N . GLU B 1 817 ? 21.656 40.812 6.953 1 94.25 817 GLU B N 1
ATOM 13964 C CA . GLU B 1 817 ? 21.359 39.375 6.902 1 94.25 817 GLU B CA 1
ATOM 13965 C C . GLU B 1 817 ? 21.094 38.812 8.297 1 94.25 817 GLU B C 1
ATOM 13967 O O . GLU B 1 817 ? 20.203 37.969 8.477 1 94.25 817 GLU B O 1
ATOM 13972 N N . VAL B 1 818 ? 21.891 39.25 9.18 1 95.69 818 VAL B N 1
ATOM 13973 C CA . VAL B 1 818 ? 21.703 38.812 10.562 1 95.69 818 VAL B CA 1
ATOM 13974 C C . VAL B 1 818 ? 20.344 39.281 11.07 1 95.69 818 VAL B C 1
ATOM 13976 O O . VAL B 1 818 ? 19.641 38.531 11.75 1 95.69 818 VAL B O 1
ATOM 13979 N N . TYR B 1 819 ? 20.047 40.531 10.758 1 95.69 819 TYR B N 1
ATOM 13980 C CA . TYR B 1 819 ? 18.766 41.125 11.156 1 95.69 819 TYR B CA 1
ATOM 13981 C C . TYR B 1 819 ? 17.609 40.281 10.609 1 95.69 819 TYR B C 1
ATOM 13983 O O . TYR B 1 819 ? 16.672 39.969 11.344 1 95.69 819 TYR B O 1
ATOM 13991 N N . GLU B 1 820 ? 17.672 39.938 9.43 1 93.88 820 GLU B N 1
ATOM 13992 C CA . GLU B 1 820 ? 16.625 39.156 8.789 1 93.88 820 GLU B CA 1
ATOM 13993 C C . GLU B 1 820 ? 16.547 37.75 9.359 1 93.88 820 GLU B C 1
ATOM 13995 O O . GLU B 1 820 ? 15.469 37.188 9.539 1 93.88 820 GLU B O 1
ATOM 14000 N N . LYS B 1 821 ? 17.688 37.156 9.625 1 94.94 821 LYS B N 1
ATOM 14001 C CA . LYS B 1 821 ? 17.719 35.812 10.188 1 94.94 821 LYS B CA 1
ATOM 14002 C C . LYS B 1 821 ? 17.125 35.781 11.594 1 94.94 821 LYS B C 1
ATOM 14004 O O . LYS B 1 821 ? 16.469 34.812 11.977 1 94.94 821 LYS B O 1
ATOM 14009 N N . LEU B 1 822 ? 17.359 36.812 12.32 1 95.75 822 LEU B N 1
ATOM 14010 C CA . LEU B 1 822 ? 16.812 36.906 13.672 1 95.75 822 LEU B CA 1
ATOM 14011 C C . LEU B 1 822 ? 15.289 37 13.633 1 95.75 822 LEU B C 1
ATOM 14013 O O . LEU B 1 822 ? 14.602 36.469 14.492 1 95.75 822 LEU B O 1
ATOM 14017 N N . LEU B 1 823 ? 14.773 37.656 12.633 1 94.56 823 LEU B N 1
ATOM 14018 C CA . LEU B 1 823 ? 13.336 37.875 12.516 1 94.56 823 LEU B CA 1
ATOM 14019 C C . LEU B 1 823 ? 12.641 36.625 11.945 1 94.56 823 LEU B C 1
ATOM 14021 O O . LEU B 1 823 ? 11.422 36.531 12.023 1 94.56 823 LEU B O 1
ATOM 14025 N N . GLN B 1 824 ? 13.422 35.75 11.508 1 93.25 824 GLN B N 1
ATOM 14026 C CA . GLN B 1 824 ? 12.867 34.562 10.82 1 93.25 824 GLN B CA 1
ATOM 14027 C C . GLN B 1 824 ? 12.133 33.656 11.797 1 93.25 824 GLN B C 1
ATOM 14029 O O . GLN B 1 824 ? 12.625 33.375 12.891 1 93.25 824 GLN B O 1
ATOM 14034 N N . ARG B 1 825 ? 10.922 33.219 11.406 1 91.69 825 ARG B N 1
ATOM 14035 C CA . ARG B 1 825 ? 10.133 32.281 12.18 1 91.69 825 ARG B CA 1
ATOM 14036 C C . ARG B 1 825 ? 10.508 30.844 11.82 1 91.69 825 ARG B C 1
ATOM 14038 O O . ARG B 1 825 ? 10.883 30.547 10.688 1 91.69 825 ARG B O 1
ATOM 14045 N N . PRO B 1 826 ? 10.406 29.969 12.844 1 91.5 826 PRO B N 1
ATOM 14046 C CA . PRO B 1 826 ? 10.758 28.562 12.594 1 91.5 826 PRO B CA 1
ATOM 14047 C C . PRO B 1 826 ? 9.719 27.844 11.742 1 91.5 826 PRO B C 1
ATOM 14049 O O . PRO B 1 826 ? 8.555 28.266 11.68 1 91.5 826 PRO B O 1
ATOM 14052 N N . GLU B 1 827 ? 10.141 26.797 11.047 1 88.75 827 GLU B N 1
ATOM 14053 C CA . GLU B 1 827 ? 9.258 25.953 10.25 1 88.75 827 GLU B CA 1
ATOM 14054 C C . GLU B 1 827 ? 8.906 24.672 10.992 1 88.75 827 GLU B C 1
ATOM 14056 O O . GLU B 1 827 ? 9.742 24.094 11.695 1 88.75 827 GLU B O 1
ATOM 14061 N N . GLN B 1 828 ? 7.688 24.312 10.805 1 89.62 828 GLN B N 1
ATOM 14062 C CA . GLN B 1 828 ? 7.23 23.062 11.406 1 89.62 828 GLN B CA 1
ATOM 14063 C C . GLN B 1 828 ? 7.922 21.859 10.773 1 89.62 828 GLN B C 1
ATOM 14065 O O . GLN B 1 828 ? 7.977 21.75 9.547 1 89.62 828 GLN B O 1
ATOM 14070 N N . GLN B 1 829 ? 8.5 21.047 11.609 1 86.88 829 GLN B N 1
ATOM 14071 C CA . GLN B 1 829 ? 9.102 19.812 11.102 1 86.88 829 GLN B CA 1
ATOM 14072 C C . GLN B 1 829 ? 8.07 18.688 11.039 1 86.88 829 GLN B C 1
ATOM 14074 O O . GLN B 1 829 ? 7.387 18.406 12.031 1 86.88 829 GLN B O 1
ATOM 14079 N N . HIS B 1 830 ? 8.031 18.062 9.93 1 86.5 830 HIS B N 1
ATOM 14080 C CA . HIS B 1 830 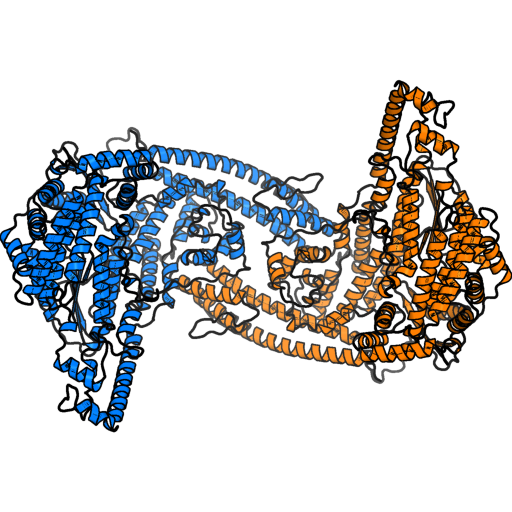? 7.023 17.031 9.695 1 86.5 830 HIS B CA 1
ATOM 14081 C C . HIS B 1 830 ? 7.512 15.664 10.18 1 86.5 830 HIS B C 1
ATOM 14083 O O . HIS B 1 830 ? 8.711 15.367 10.109 1 86.5 830 HIS B O 1
ATOM 14089 N N . ILE B 1 831 ? 6.551 14.891 10.695 1 90.69 831 ILE B N 1
ATOM 14090 C CA . ILE B 1 831 ? 6.785 13.492 11.031 1 90.69 831 ILE B CA 1
ATOM 14091 C C . ILE B 1 831 ? 6.789 12.648 9.758 1 90.69 831 ILE B C 1
ATOM 14093 O O . ILE B 1 831 ? 6.117 12.992 8.781 1 90.69 831 ILE B O 1
ATOM 14097 N N . GLU B 1 832 ? 7.617 11.625 9.828 1 88.69 832 GLU B N 1
ATOM 14098 C CA . GLU B 1 832 ? 7.703 10.75 8.664 1 88.69 832 GLU B CA 1
ATOM 14099 C C . GLU B 1 832 ? 6.711 9.594 8.766 1 88.69 832 GLU B C 1
ATOM 14101 O O . GLU B 1 832 ? 6.262 9.25 9.859 1 88.69 832 GLU B O 1
ATOM 14106 N N . CYS B 1 833 ? 6.289 9.07 7.629 1 92.06 833 CYS B N 1
ATOM 14107 C CA . CYS B 1 833 ? 5.371 7.941 7.578 1 92.06 833 CYS B CA 1
ATOM 14108 C C . CYS B 1 833 ? 5.898 6.852 6.648 1 92.06 833 CYS B C 1
ATOM 14110 O O . CYS B 1 833 ? 6.449 7.152 5.586 1 92.06 833 CYS B O 1
ATOM 14112 N N . ASP B 1 834 ? 5.824 5.625 7.141 1 87.75 834 ASP B N 1
ATOM 14113 C CA . ASP B 1 834 ? 6.184 4.488 6.301 1 87.75 834 ASP B CA 1
ATOM 14114 C C . ASP B 1 834 ? 5.141 4.258 5.207 1 87.75 834 ASP B C 1
ATOM 14116 O O . ASP B 1 834 ? 3.99 3.926 5.504 1 87.75 834 ASP B O 1
ATOM 14120 N N . PRO B 1 835 ? 5.512 4.426 3.965 1 85 835 PRO B N 1
ATOM 14121 C CA . PRO B 1 835 ? 4.539 4.258 2.883 1 85 835 PRO B CA 1
ATOM 14122 C C . PRO B 1 835 ? 3.998 2.832 2.795 1 85 835 PRO B C 1
ATOM 14124 O O . PRO B 1 835 ? 2.957 2.6 2.174 1 85 835 PRO B O 1
ATOM 14127 N N . ASN B 1 836 ? 4.621 1.901 3.42 1 79.25 836 ASN B N 1
ATOM 14128 C CA . ASN B 1 836 ? 4.168 0.515 3.4 1 79.25 836 ASN B CA 1
ATOM 14129 C C . ASN B 1 836 ? 3.656 0.073 4.77 1 79.25 836 ASN B C 1
ATOM 14131 O O . ASN B 1 836 ? 3.41 -1.114 4.992 1 79.25 836 ASN B O 1
ATOM 14135 N N . GLY B 1 837 ? 3.527 1.046 5.602 1 86.5 837 GLY B N 1
ATOM 14136 C CA . GLY B 1 837 ? 3.092 0.73 6.953 1 86.5 837 GLY B CA 1
ATOM 14137 C C . GLY B 1 837 ? 1.582 0.716 7.105 1 86.5 837 GLY B C 1
ATOM 14138 O O . GLY B 1 837 ? 0.855 1.047 6.164 1 86.5 837 GLY B O 1
ATOM 14139 N N . ALA B 1 838 ? 1.118 0.261 8.219 1 88.19 838 ALA B N 1
ATOM 14140 C CA . ALA B 1 838 ? -0.307 0.11 8.5 1 88.19 838 ALA B CA 1
ATOM 14141 C C . ALA B 1 838 ? -1.008 1.466 8.523 1 88.19 838 ALA B C 1
ATOM 14143 O O . ALA B 1 838 ? -2.133 1.599 8.031 1 88.19 838 ALA B O 1
ATOM 14144 N N . VAL B 1 839 ? -0.349 2.498 9.055 1 93.19 839 VAL B N 1
ATOM 14145 C CA . VAL B 1 839 ? -0.951 3.82 9.188 1 93.19 839 VAL B CA 1
ATOM 14146 C C . VAL B 1 839 ? -1.221 4.41 7.805 1 93.19 839 VAL B C 1
ATOM 14148 O O . VAL B 1 839 ? -2.328 4.875 7.527 1 93.19 839 VAL B O 1
ATOM 14151 N N . PHE B 1 840 ? -0.248 4.375 6.957 1 92.88 840 PHE B N 1
ATOM 14152 C CA . PHE B 1 840 ? -0.393 4.918 5.609 1 92.88 840 PHE B CA 1
ATOM 14153 C C . PHE B 1 840 ? -1.49 4.184 4.848 1 92.88 840 PHE B C 1
ATOM 14155 O O . PHE B 1 840 ? -2.295 4.809 4.156 1 92.88 840 PHE B O 1
ATOM 14162 N N . ARG B 1 841 ? -1.538 2.967 5.051 1 87.56 841 ARG B N 1
ATOM 14163 C CA . ARG B 1 841 ? -2.523 2.139 4.363 1 87.56 841 ARG B CA 1
ATOM 14164 C C . ARG B 1 841 ? -3.939 2.496 4.797 1 87.56 841 ARG B C 1
ATOM 14166 O O . ARG B 1 841 ? -4.836 2.631 3.963 1 87.56 841 ARG B O 1
ATOM 14173 N N . GLU B 1 842 ? -4.129 2.541 6.082 1 91 842 GLU B N 1
ATOM 14174 C CA . GLU B 1 842 ? -5.465 2.803 6.605 1 91 842 GLU B CA 1
ATOM 14175 C C . GLU B 1 842 ? -5.898 4.238 6.32 1 91 842 GLU B C 1
ATOM 14177 O O . GLU B 1 842 ? -7.094 4.531 6.246 1 91 842 GLU B O 1
ATOM 14182 N N . LEU B 1 843 ? -4.949 5.172 6.23 1 92.44 843 LEU B N 1
ATOM 14183 C CA . LEU B 1 843 ? -5.277 6.527 5.805 1 92.44 843 LEU B CA 1
ATOM 14184 C C . LEU B 1 843 ? -5.82 6.531 4.379 1 92.44 843 LEU B C 1
ATOM 14186 O O . LEU B 1 843 ? -6.762 7.262 4.07 1 92.44 843 LEU B O 1
ATOM 14190 N N . ASN B 1 844 ? -5.25 5.691 3.541 1 86.69 844 ASN B N 1
ATOM 14191 C CA . ASN B 1 844 ? -5.691 5.605 2.152 1 86.69 844 ASN B CA 1
ATOM 14192 C C . ASN B 1 844 ? -7.121 5.082 2.049 1 86.69 844 ASN B C 1
ATOM 14194 O O . ASN B 1 844 ? -7.82 5.367 1.076 1 86.69 844 ASN B O 1
ATOM 14198 N N . GLN B 1 845 ? -7.512 4.297 3.01 1 85.56 845 GLN B N 1
ATOM 14199 C CA . GLN B 1 845 ? -8.867 3.748 3.01 1 85.56 845 GLN B CA 1
ATOM 14200 C C . GLN B 1 845 ? -9.898 4.836 3.271 1 85.56 845 GLN B C 1
ATOM 14202 O O . GLN B 1 845 ? -11.094 4.625 3.066 1 85.56 845 GLN B O 1
ATOM 14207 N N . LEU B 1 846 ? -9.414 5.93 3.725 1 88.25 846 LEU B N 1
ATOM 14208 C CA . LEU B 1 846 ? -10.32 7.043 3.986 1 88.25 846 LEU B CA 1
ATOM 14209 C C . LEU B 1 846 ? -10.633 7.801 2.699 1 88.25 846 LEU B C 1
ATOM 14211 O O . LEU B 1 846 ? -11.367 8.789 2.721 1 88.25 846 LEU B O 1
ATOM 14215 N N . SER B 1 847 ? -10.109 7.148 1.621 1 81.12 847 SER B N 1
ATOM 14216 C CA . SER B 1 847 ? -10.344 7.801 0.336 1 81.12 847 SER B CA 1
ATOM 14217 C C . SER B 1 847 ? -11.828 7.844 -0.003 1 81.12 847 SER B C 1
ATOM 14219 O O . SER B 1 847 ? -12.539 6.852 0.176 1 81.12 847 SER B O 1
ATOM 14221 N N . GLY B 1 848 ? -12.57 8.906 -0.061 1 73.25 848 GLY B N 1
ATOM 14222 C CA . GLY B 1 848 ? -13.977 9.078 -0.393 1 73.25 848 GLY B CA 1
ATOM 14223 C C . GLY B 1 848 ? -14.758 9.797 0.688 1 73.25 848 GLY B C 1
ATOM 14224 O O . GLY B 1 848 ? -15.898 10.219 0.466 1 73.25 848 GLY B O 1
ATOM 14225 N N . HIS B 1 849 ? -14.133 9.602 1.875 1 76.44 849 HIS B N 1
ATOM 14226 C CA . HIS B 1 849 ? -14.773 10.344 2.953 1 76.44 849 HIS B CA 1
ATOM 14227 C C . HIS B 1 849 ? -14.773 11.844 2.67 1 76.44 849 HIS B C 1
ATOM 14229 O O . HIS B 1 849 ? -13.719 12.438 2.477 1 76.44 849 HIS B O 1
ATOM 14235 N N . GLN B 1 850 ? -15.93 12.297 2.6 1 69.94 850 GLN B N 1
ATOM 14236 C CA . GLN B 1 850 ? -16.062 13.719 2.297 1 69.94 850 GLN B CA 1
ATOM 14237 C C . GLN B 1 850 ? -15.922 14.562 3.561 1 69.94 850 GLN B C 1
ATOM 14239 O O . GLN B 1 850 ? -16.125 14.07 4.672 1 69.94 850 GLN B O 1
ATOM 14244 N N . ASN B 1 851 ? -15.273 15.609 3.66 1 72 851 ASN B N 1
ATOM 14245 C CA . ASN B 1 851 ? -15.266 16.641 4.695 1 72 851 ASN B CA 1
ATOM 14246 C C . ASN B 1 851 ? -14.203 16.375 5.75 1 72 851 ASN B C 1
ATOM 14248 O O . ASN B 1 851 ? -14.391 16.672 6.93 1 72 851 ASN B O 1
ATOM 14252 N N . LEU B 1 852 ? -13.258 15.492 5.422 1 81.75 852 LEU B N 1
ATOM 14253 C CA . LEU B 1 852 ? -12.172 15.281 6.371 1 81.75 852 LEU B CA 1
ATOM 14254 C C . LEU B 1 852 ? -11.336 16.547 6.527 1 81.75 852 LEU B C 1
ATOM 14256 O O . LEU B 1 852 ? -10.906 17.141 5.535 1 81.75 852 LEU B O 1
ATOM 14260 N N . ARG B 1 853 ? -11.133 17.078 7.617 1 79.25 853 ARG B N 1
ATOM 14261 C CA . ARG B 1 853 ? -10.367 18.312 7.836 1 79.25 853 ARG B CA 1
ATOM 14262 C C . ARG B 1 853 ? -9.086 18.031 8.602 1 79.25 853 ARG B C 1
ATOM 14264 O O . ARG B 1 853 ? -8.055 18.656 8.344 1 79.25 853 ARG B O 1
ATOM 14271 N N . GLY B 1 854 ? -9.07 17.203 9.555 1 90.06 854 GLY B N 1
ATOM 14272 C CA . GLY B 1 854 ? -7.875 16.891 10.32 1 90.06 854 GLY B CA 1
ATOM 14273 C C . GLY B 1 854 ? -7.016 15.82 9.672 1 90.06 854 GLY B C 1
ATOM 14274 O O . GLY B 1 854 ? -6.184 16.125 8.812 1 90.06 854 GLY B O 1
ATOM 14275 N N . ILE B 1 855 ? -7.375 14.641 9.977 1 93.62 855 ILE B N 1
ATOM 14276 C CA . ILE B 1 855 ? -6.688 13.5 9.391 1 93.62 855 ILE B CA 1
ATOM 14277 C C . ILE B 1 855 ? -7.301 13.18 8.023 1 93.62 855 ILE B C 1
ATOM 14279 O O . ILE B 1 855 ? -8.492 12.883 7.93 1 93.62 855 ILE B O 1
ATOM 14283 N N . LYS B 1 856 ? -6.449 13.281 6.988 1 92.31 856 LYS B N 1
ATOM 14284 C CA . LYS B 1 856 ? -6.898 13.102 5.613 1 92.31 856 LYS B CA 1
ATOM 14285 C C . LYS B 1 856 ? -6.324 11.82 5.016 1 92.31 856 LYS B C 1
ATOM 14287 O O . LYS B 1 856 ? -5.422 11.211 5.59 1 92.31 856 LYS B O 1
ATOM 14292 N N . SER B 1 857 ? -6.906 11.445 3.891 1 90.88 857 SER B N 1
ATOM 14293 C CA . SER B 1 857 ? -6.426 10.273 3.176 1 90.88 857 SER B CA 1
ATOM 14294 C C . SER B 1 857 ? -5.047 10.516 2.576 1 90.88 857 SER B C 1
ATOM 14296 O O . SER B 1 857 ? -4.176 9.641 2.629 1 90.88 857 SER B O 1
ATOM 14298 N N . ASN B 1 858 ? -4.852 11.695 2.059 1 91.5 858 ASN B N 1
ATOM 14299 C CA . ASN B 1 858 ? -3.57 12.055 1.456 1 91.5 858 ASN B CA 1
ATOM 14300 C C . ASN B 1 858 ? -2.588 12.578 2.498 1 91.5 858 ASN B C 1
ATOM 14302 O O . ASN B 1 858 ? -2.773 13.672 3.039 1 91.5 858 ASN B O 1
ATOM 14306 N N . TRP B 1 859 ? -1.478 11.898 2.734 1 92.5 859 TRP B N 1
ATOM 14307 C CA . TRP B 1 859 ? -0.47 12.227 3.738 1 92.5 859 TRP B CA 1
ATOM 14308 C C . TRP B 1 859 ? 0.191 13.562 3.43 1 92.5 859 TRP B C 1
ATOM 14310 O O . TRP B 1 859 ? 0.475 14.344 4.34 1 92.5 859 TRP B O 1
ATOM 14320 N N . ARG B 1 860 ? 0.427 13.961 2.178 1 89.44 860 ARG B N 1
ATOM 14321 C CA . ARG B 1 860 ? 1.168 15.156 1.775 1 89.44 860 ARG B CA 1
ATOM 14322 C C . ARG B 1 860 ? 0.363 16.422 2.053 1 89.44 860 ARG B C 1
ATOM 14324 O O . ARG B 1 860 ? 0.931 17.469 2.365 1 89.44 860 ARG B O 1
ATOM 14331 N N . ASN B 1 861 ? -0.916 16.266 1.99 1 89.88 861 ASN B N 1
ATOM 14332 C CA . ASN B 1 861 ? -1.775 17.438 2.162 1 89.88 861 ASN B CA 1
ATOM 14333 C C . ASN B 1 861 ? -2.18 17.625 3.621 1 89.88 861 ASN B C 1
ATOM 14335 O O . ASN B 1 861 ? -2.871 18.578 3.959 1 89.88 861 ASN B O 1
ATOM 14339 N N . MET B 1 862 ? -1.764 16.812 4.445 1 92.75 862 MET B N 1
ATOM 14340 C CA . MET B 1 862 ? -2.137 16.875 5.855 1 92.75 862 MET B CA 1
ATOM 14341 C C . MET B 1 862 ? -1.222 17.844 6.613 1 92.75 862 MET B C 1
ATOM 14343 O O . MET B 1 862 ? -0.016 17.875 6.363 1 92.75 862 MET B O 1
ATOM 14347 N N . ASP B 1 863 ? -1.786 18.594 7.555 1 92.5 863 ASP B N 1
ATOM 14348 C CA . ASP B 1 863 ? -1.006 19.5 8.391 1 92.5 863 ASP B CA 1
ATOM 14349 C C . ASP B 1 863 ? -0.052 18.734 9.297 1 92.5 863 ASP B C 1
ATOM 14351 O O . ASP B 1 863 ? -0.301 17.562 9.625 1 92.5 863 ASP B O 1
ATOM 14355 N N . ALA B 1 864 ? 0.992 19.359 9.688 1 93.81 864 ALA B N 1
ATOM 14356 C CA . ALA B 1 864 ? 2.027 18.734 10.508 1 93.81 864 ALA B CA 1
ATOM 14357 C C . ALA B 1 864 ? 1.446 18.203 11.812 1 93.81 864 ALA B C 1
ATOM 14359 O O . ALA B 1 864 ? 1.84 17.125 12.281 1 93.81 864 ALA B O 1
ATOM 14360 N N . TYR B 1 865 ? 0.513 18.953 12.344 1 94.88 865 TYR B N 1
ATOM 14361 C CA . TYR B 1 865 ? -0.103 18.531 13.602 1 94.88 865 TYR B CA 1
ATOM 14362 C C . TYR B 1 865 ? -0.809 17.188 13.445 1 94.88 865 TYR B C 1
ATOM 14364 O O . TYR B 1 865 ? -0.646 16.297 14.281 1 94.88 865 TYR B O 1
ATOM 14372 N N . TRP B 1 866 ? -1.545 17.047 12.477 1 95.94 866 TRP B N 1
ATOM 14373 C CA . TRP B 1 866 ? -2.352 15.852 12.273 1 95.94 866 TRP B CA 1
ATOM 14374 C C . TRP B 1 866 ? -1.483 14.688 11.828 1 95.94 866 TRP B C 1
ATOM 14376 O O . TRP B 1 866 ? -1.771 13.531 12.148 1 95.94 866 TRP B O 1
ATOM 14386 N N . LYS B 1 867 ? -0.43 14.953 11.055 1 95.75 867 LYS B N 1
ATOM 14387 C CA . LYS B 1 867 ? 0.538 13.906 10.75 1 95.75 867 LYS B CA 1
ATOM 14388 C C . LYS B 1 867 ? 1.107 13.305 12.039 1 95.75 867 LYS B C 1
ATOM 14390 O O . LYS B 1 867 ? 1.274 12.086 12.133 1 95.75 867 LYS B O 1
ATOM 14395 N N . TRP B 1 868 ? 1.378 14.242 12.938 1 96.5 868 TRP B N 1
ATOM 14396 C CA . TRP B 1 868 ? 1.907 13.828 14.234 1 96.5 868 TRP B CA 1
ATOM 14397 C C . TRP B 1 868 ? 0.904 12.953 14.977 1 96.5 868 TRP B C 1
ATOM 14399 O O . TRP B 1 868 ? 1.258 11.891 15.492 1 96.5 868 TRP B O 1
ATOM 14409 N N . VAL B 1 869 ? -0.323 13.312 15.031 1 96.62 869 VAL B N 1
ATOM 14410 C CA . VAL B 1 869 ? -1.37 12.586 15.75 1 96.62 869 VAL B CA 1
ATOM 14411 C C . VAL B 1 869 ? -1.609 11.234 15.086 1 96.62 869 VAL B C 1
ATOM 14413 O O . VAL B 1 869 ? -1.762 10.219 15.766 1 96.62 869 VAL B O 1
ATOM 14416 N N . ALA B 1 870 ? -1.656 11.234 13.797 1 96.38 870 ALA B N 1
ATOM 14417 C CA . ALA B 1 870 ? -1.91 10.008 13.047 1 96.38 870 ALA B CA 1
ATOM 14418 C C . ALA B 1 870 ? -0.825 8.969 13.32 1 96.38 870 ALA B C 1
ATOM 14420 O O . ALA B 1 870 ? -1.119 7.785 13.484 1 96.38 870 ALA B O 1
ATOM 14421 N N . GLU B 1 871 ? 0.404 9.414 13.32 1 95.88 871 GLU B N 1
ATOM 14422 C CA . GLU B 1 871 ? 1.51 8.477 13.508 1 95.88 871 GLU B CA 1
ATOM 14423 C C . GLU B 1 871 ? 1.649 8.078 14.969 1 95.88 871 GLU B C 1
ATOM 14425 O O . GLU B 1 871 ? 2.059 6.953 15.273 1 95.88 871 GLU B O 1
ATOM 14430 N N . LEU B 1 872 ? 1.415 9.008 15.82 1 96.38 872 LEU B N 1
ATOM 14431 C CA . LEU B 1 872 ? 1.597 8.75 17.25 1 96.38 872 LEU B CA 1
ATOM 14432 C C . LEU B 1 872 ? 0.533 7.781 17.75 1 96.38 872 LEU B C 1
ATOM 14434 O O . LEU B 1 872 ? 0.845 6.844 18.5 1 96.38 872 LEU B O 1
ATOM 14438 N N . TYR B 1 873 ? -0.714 7.961 17.391 1 96.38 873 TYR B N 1
ATOM 14439 C CA . TYR B 1 873 ? -1.81 7.184 17.953 1 96.38 873 TYR B CA 1
ATOM 14440 C C . TYR B 1 873 ? -2.395 6.23 16.922 1 96.38 873 TYR B C 1
ATOM 14442 O O . TYR B 1 873 ? -3.242 5.395 17.25 1 96.38 873 TYR B O 1
ATOM 14450 N N . GLY B 1 874 ? -1.995 6.34 15.664 1 94.62 874 GLY B N 1
ATOM 14451 C CA . GLY B 1 874 ? -2.607 5.605 14.562 1 94.62 874 GLY B CA 1
ATOM 14452 C C . GLY B 1 874 ? -2.607 4.105 14.781 1 94.62 874 GLY B C 1
ATOM 14453 O O . GLY B 1 874 ? -3.637 3.449 14.609 1 94.62 874 GLY B O 1
ATOM 14454 N N . GLN B 1 875 ? -1.502 3.559 15.195 1 93.56 875 GLN B N 1
ATOM 14455 C CA . GLN B 1 875 ? -1.384 2.111 15.344 1 93.56 875 GLN B CA 1
ATOM 14456 C C . GLN B 1 875 ? -2.346 1.588 16.406 1 93.56 875 GLN B C 1
ATOM 14458 O O . GLN B 1 875 ? -2.947 0.525 16.234 1 93.56 875 GLN B O 1
ATOM 14463 N N . GLU B 1 876 ? -2.477 2.285 17.484 1 94.88 876 GLU B N 1
ATOM 14464 C CA . GLU B 1 876 ? -3.406 1.887 18.531 1 94.88 876 GLU B CA 1
ATOM 14465 C C . GLU B 1 876 ? -4.844 1.849 18.016 1 94.88 876 GLU B C 1
ATOM 14467 O O . GLU B 1 876 ? -5.59 0.912 18.312 1 94.88 876 GLU B O 1
ATOM 14472 N N . ILE B 1 877 ? -5.176 2.854 17.312 1 96.56 877 ILE B N 1
ATOM 14473 C CA . ILE B 1 877 ? -6.531 2.975 16.781 1 96.56 877 ILE B CA 1
ATOM 14474 C C . ILE B 1 877 ? -6.797 1.86 15.781 1 96.56 877 ILE B C 1
ATOM 14476 O O . ILE B 1 877 ? -7.879 1.269 15.766 1 96.56 877 ILE B O 1
ATOM 14480 N N . ILE B 1 878 ? -5.84 1.552 14.945 1 93.88 878 ILE B N 1
ATOM 14481 C CA . ILE B 1 878 ? -5.969 0.503 13.945 1 93.88 878 ILE B CA 1
ATOM 14482 C C . ILE B 1 878 ? -6.129 -0.853 14.633 1 93.88 878 ILE B C 1
ATOM 14484 O O . ILE B 1 878 ? -6.961 -1.668 14.219 1 93.88 878 ILE B O 1
ATOM 14488 N N . ASP B 1 879 ? -5.383 -1.087 15.648 1 92.69 879 ASP B N 1
ATOM 14489 C CA . ASP B 1 879 ? -5.438 -2.357 16.359 1 92.69 879 ASP B CA 1
ATOM 14490 C C . ASP B 1 879 ? -6.793 -2.553 17.031 1 92.69 879 ASP B C 1
ATOM 14492 O O . ASP B 1 879 ? -7.289 -3.676 17.125 1 92.69 879 ASP B O 1
ATOM 14496 N N . ARG B 1 880 ? -7.375 -1.492 17.469 1 94.44 880 ARG B N 1
ATOM 14497 C CA . ARG B 1 880 ? -8.602 -1.591 18.25 1 94.44 880 ARG B CA 1
ATOM 14498 C C . ARG B 1 880 ? -9.836 -1.547 17.359 1 94.44 880 ARG B C 1
ATOM 14500 O O . ARG B 1 880 ? -10.828 -2.221 17.625 1 94.44 880 ARG B O 1
ATOM 14507 N N . PHE B 1 881 ? -9.75 -0.751 16.297 1 94.5 881 PHE B N 1
ATOM 14508 C CA . PHE B 1 881 ? -10.969 -0.503 15.531 1 94.5 881 PHE B CA 1
ATOM 14509 C C . PHE B 1 881 ? -10.82 -0.994 14.094 1 94.5 881 PHE B C 1
ATOM 14511 O O . PHE B 1 881 ? -11.789 -0.988 13.328 1 94.5 881 PHE B O 1
ATOM 14518 N N . GLY B 1 882 ? -9.625 -1.415 13.703 1 89.75 882 GLY B N 1
ATOM 14519 C CA . GLY B 1 882 ? -9.391 -1.921 12.367 1 89.75 882 GLY B CA 1
ATOM 14520 C C . GLY B 1 882 ? -9.062 -0.829 11.359 1 89.75 882 GLY B C 1
ATOM 14521 O O . GLY B 1 882 ? -8.703 -1.115 10.219 1 89.75 882 GLY B O 1
ATOM 14522 N N . GLY B 1 883 ? -9.18 0.415 11.719 1 91.12 883 GLY B N 1
ATOM 14523 C CA . GLY B 1 883 ? -8.898 1.586 10.906 1 91.12 883 GLY B CA 1
ATOM 14524 C C . GLY B 1 883 ? -9.07 2.893 11.656 1 91.12 883 GLY B C 1
ATOM 14525 O O . GLY B 1 883 ? -9.258 2.893 12.875 1 91.12 883 GLY B O 1
ATOM 14526 N N . PHE B 1 884 ? -9.016 4.004 10.898 1 93.62 884 PHE B N 1
ATOM 14527 C CA . PHE B 1 884 ? -9.094 5.312 11.547 1 93.62 884 PHE B CA 1
ATOM 14528 C C . PHE B 1 884 ? -10.547 5.715 11.781 1 93.62 884 PHE B C 1
ATOM 14530 O O . PHE B 1 884 ? -10.82 6.617 12.57 1 93.62 884 PHE B O 1
ATOM 14537 N N . ASN B 1 885 ? -11.445 5.059 11.062 1 90.81 885 ASN B N 1
ATOM 14538 C CA . ASN B 1 885 ? -12.859 5.336 11.289 1 90.81 885 ASN B CA 1
ATOM 14539 C C . ASN B 1 885 ? -13.367 4.641 12.547 1 90.81 885 ASN B C 1
ATOM 14541 O O . ASN B 1 885 ? -13.773 3.48 12.5 1 90.81 885 ASN B O 1
ATOM 14545 N N . ILE B 1 886 ? -13.406 5.332 13.562 1 92.94 886 ILE B N 1
ATOM 14546 C CA . ILE B 1 886 ? -13.914 4.762 14.805 1 92.94 886 ILE B CA 1
ATOM 14547 C C . ILE B 1 886 ? -15.422 4.578 14.711 1 92.94 886 ILE B C 1
ATOM 14549 O O . ILE B 1 886 ? -15.961 3.557 15.148 1 92.94 886 ILE B O 1
ATOM 14553 N N . VAL B 1 887 ? -16.031 5.605 14.148 1 87.75 887 VAL B N 1
ATOM 14554 C CA . VAL B 1 887 ? -17.469 5.559 13.922 1 87.75 887 VAL B CA 1
ATOM 14555 C C . VAL B 1 887 ? -17.75 5.66 12.422 1 87.75 887 VAL B C 1
ATOM 14557 O O . VAL B 1 887 ? -17.172 6.492 11.727 1 87.75 887 VAL B O 1
ATOM 14560 N N . ASP B 1 888 ? -18.609 4.852 11.992 1 79.44 888 ASP B N 1
ATOM 14561 C CA . ASP B 1 888 ? -19 4.887 10.586 1 79.44 888 ASP B CA 1
ATOM 14562 C C . ASP B 1 888 ? -19.609 6.238 10.219 1 79.44 888 ASP B C 1
ATOM 14564 O O . ASP B 1 888 ? -20.469 6.746 10.93 1 79.44 888 ASP B O 1
ATOM 14568 N N . PRO B 1 889 ? -19.141 6.855 9.148 1 74 889 PRO B N 1
ATOM 14569 C CA . PRO B 1 889 ? -19.609 8.188 8.758 1 74 889 PRO B CA 1
ATOM 14570 C C . PRO B 1 889 ? -21.125 8.273 8.633 1 74 889 PRO B C 1
ATOM 14572 O O . PRO B 1 889 ? -21.703 9.32 8.914 1 74 889 PRO B O 1
ATOM 14575 N N . GLY B 1 890 ? -21.766 7.262 8.234 1 71.81 890 GLY B N 1
ATOM 14576 C CA . GLY B 1 890 ? -23.219 7.27 8.086 1 71.81 890 GLY B CA 1
ATOM 14577 C C . GLY B 1 890 ? -23.938 7.34 9.414 1 71.81 890 GLY B C 1
ATOM 14578 O O . GLY B 1 890 ? -25.109 7.734 9.469 1 71.81 890 GLY B O 1
ATOM 14579 N N . LEU B 1 891 ? -23.188 7.117 10.484 1 71.06 891 LEU B N 1
ATOM 14580 C CA . LEU B 1 891 ? -23.797 7.094 11.812 1 71.06 891 LEU B CA 1
ATOM 14581 C C . LEU B 1 891 ? -23.453 8.367 12.586 1 71.06 891 LEU B C 1
ATOM 14583 O O . LEU B 1 891 ? -23.938 8.562 13.703 1 71.06 891 LEU B O 1
ATOM 14587 N N . LEU B 1 892 ? -22.594 9.227 12.016 1 69.5 892 LEU B N 1
ATOM 14588 C CA . LEU B 1 892 ? -22.172 10.469 12.664 1 69.5 892 LEU B CA 1
ATOM 14589 C C . LEU B 1 892 ? -23.125 11.602 12.328 1 69.5 892 LEU B C 1
ATOM 14591 O O . LEU B 1 892 ? -23.516 11.781 11.172 1 69.5 892 LEU B O 1
ATOM 14595 N N . PRO B 1 893 ? -23.578 12.211 13.375 1 66.81 893 PRO B N 1
ATOM 14596 C CA . PRO B 1 893 ? -24.375 13.406 13.062 1 66.81 893 PRO B CA 1
ATOM 14597 C C . PRO B 1 893 ? -23.531 14.547 12.492 1 66.81 893 PRO B C 1
ATOM 14599 O O . PRO B 1 893 ? -22.984 15.359 13.25 1 66.81 893 PRO B O 1
ATOM 14602 N N . ILE B 1 894 ? -23.297 14.656 11.258 1 59.16 894 ILE B N 1
ATOM 14603 C CA . ILE B 1 894 ? -22.406 15.578 10.555 1 59.16 894 ILE B CA 1
ATOM 14604 C C . ILE B 1 894 ? -22.781 17.016 10.898 1 59.16 894 ILE B C 1
ATOM 14606 O O . ILE B 1 894 ? -21.891 17.859 11.055 1 59.16 894 ILE B O 1
ATOM 14610 N N . GLY B 1 895 ? -24 17.25 10.898 1 59.28 895 GLY B N 1
ATOM 14611 C CA . GLY B 1 895 ? -24.453 18.594 11.234 1 59.28 895 GLY B CA 1
ATOM 14612 C C . GLY B 1 895 ? -23.906 19.094 12.562 1 59.28 895 GLY B C 1
ATOM 14613 O O . GLY B 1 895 ? -23.578 20.266 12.711 1 59.28 895 GLY B O 1
ATOM 14614 N N . MET B 1 896 ? -23.656 18.172 13.414 1 59.75 896 MET B N 1
ATOM 14615 C CA . MET B 1 896 ? -23.125 18.516 14.727 1 59.75 896 MET B CA 1
ATOM 14616 C C . MET B 1 896 ? -21.672 18.969 14.617 1 59.75 896 MET B C 1
ATOM 14618 O O . MET B 1 896 ? -21.266 19.922 15.273 1 59.75 896 MET B O 1
ATOM 14622 N N . VAL B 1 897 ? -21.031 18.328 13.766 1 62.03 897 VAL B N 1
ATOM 14623 C CA . VAL B 1 897 ? -19.609 18.609 13.633 1 62.03 897 VAL B CA 1
ATOM 14624 C C . VAL B 1 897 ? -19.422 20.062 13.203 1 62.03 897 VAL B C 1
ATOM 14626 O O . VAL B 1 897 ? -18.562 20.766 13.734 1 62.03 897 VAL B O 1
ATOM 14629 N N . SER B 1 898 ? -20.234 20.422 12.398 1 60 898 SER B N 1
ATOM 14630 C CA . SER B 1 898 ? -20.156 21.797 11.914 1 60 898 SER B CA 1
ATOM 14631 C C . SER B 1 898 ? -20.562 22.781 12.992 1 60 898 SER B C 1
ATOM 14633 O O . SER B 1 898 ? -19.953 23.844 13.141 1 60 898 SER B O 1
ATOM 14635 N N . LEU B 1 899 ? -21.547 22.422 13.688 1 59.5 899 LEU B N 1
ATOM 14636 C CA . LEU B 1 899 ? -22.047 23.297 14.742 1 59.5 899 LEU B CA 1
ATOM 14637 C C . LEU B 1 899 ? -21.031 23.391 15.883 1 59.5 899 LEU B C 1
ATOM 14639 O O . LEU B 1 899 ? -20.844 24.469 16.469 1 59.5 899 LEU B O 1
ATOM 14643 N N . PHE B 1 900 ? -20.453 22.328 16.078 1 60.94 900 PHE B N 1
ATOM 14644 C CA . PHE B 1 900 ? -19.438 22.25 17.125 1 60.94 900 PHE B CA 1
ATOM 14645 C C . PHE B 1 900 ? -18.266 23.172 16.812 1 60.94 900 PHE B C 1
ATOM 14647 O O . PHE B 1 900 ? -17.719 23.828 17.703 1 60.94 900 PHE B O 1
ATOM 14654 N N . ARG B 1 901 ? -18.016 23.234 15.648 1 60.84 901 ARG B N 1
ATOM 14655 C CA . ARG B 1 901 ? -16.859 24.016 15.242 1 60.84 901 ARG B CA 1
ATOM 14656 C C . ARG B 1 901 ? -17.188 25.5 15.195 1 60.84 901 ARG B C 1
ATOM 14658 O O . ARG B 1 901 ? -16.328 26.344 15.492 1 60.84 901 ARG B O 1
ATOM 14665 N N . SER B 1 902 ? -18.375 25.734 14.742 1 56.56 902 SER B N 1
ATOM 14666 C CA . SER B 1 902 ? -18.75 27.141 14.547 1 56.56 902 SER B CA 1
ATOM 14667 C C . SER B 1 902 ? -19.25 27.766 15.844 1 56.56 902 SER B C 1
ATOM 14669 O O . SER B 1 902 ? -19.297 28.984 15.961 1 56.56 902 SER B O 1
ATOM 14671 N N . GLY B 1 903 ? -19.531 26.969 16.797 1 55.47 903 GLY B N 1
ATOM 14672 C CA . GLY B 1 903 ? -20.203 27.531 17.953 1 55.47 903 GLY B CA 1
ATOM 14673 C C . GLY B 1 903 ? -19.266 28.281 18.875 1 55.47 903 GLY B C 1
ATOM 14674 O O . GLY B 1 903 ? -18.172 27.797 19.188 1 55.47 903 GLY B O 1
ATOM 14675 N N . ARG B 1 904 ? -19.5 29.625 18.969 1 58.12 904 ARG B N 1
ATOM 14676 C CA . ARG B 1 904 ? -18.766 30.453 19.906 1 58.12 904 ARG B CA 1
ATOM 14677 C C . ARG B 1 904 ? -19.078 30.062 21.344 1 58.12 904 ARG B C 1
ATOM 14679 O O . ARG B 1 904 ? -20.234 29.734 21.672 1 58.12 904 ARG B O 1
ATOM 14686 N N . ILE B 1 905 ? -18.094 29.844 22.203 1 59.91 905 ILE B N 1
ATOM 14687 C CA . ILE B 1 905 ? -18.234 29.469 23.609 1 59.91 905 ILE B CA 1
ATOM 14688 C C . ILE B 1 905 ? -18.797 30.641 24.406 1 59.91 905 ILE B C 1
ATOM 14690 O O . ILE B 1 905 ? -18.359 31.781 24.234 1 59.91 905 ILE B O 1
ATOM 14694 N N . GLN B 1 906 ? -19.859 30.453 24.984 1 59.12 906 GLN B N 1
ATOM 14695 C CA . GLN B 1 906 ? -20.359 31.453 25.922 1 59.12 906 GLN B CA 1
ATOM 14696 C C . GLN B 1 906 ? -19.688 31.312 27.281 1 59.12 906 GLN B C 1
ATOM 14698 O O . GLN B 1 906 ? -19.719 30.25 27.891 1 59.12 906 GLN B O 1
ATOM 14703 N N . TRP B 1 907 ? -18.875 32.281 27.625 1 60.31 907 TRP B N 1
ATOM 14704 C CA . TRP B 1 907 ? -18.125 32.25 28.875 1 60.31 907 TRP B CA 1
ATOM 14705 C C . TRP B 1 907 ? -18.953 32.75 30.047 1 60.31 907 TRP B C 1
ATOM 14707 O O . TRP B 1 907 ? -19.75 33.688 29.875 1 60.31 907 TRP B O 1
ATOM 14717 N N . GLN B 1 908 ? -19.062 32 31.078 1 50.94 908 GLN B N 1
ATOM 14718 C CA . GLN B 1 908 ? -19.859 32.344 32.25 1 50.94 908 GLN B CA 1
ATOM 14719 C C . GLN B 1 908 ? -19.266 33.531 33 1 50.94 908 GLN B C 1
ATOM 14721 O O . GLN B 1 908 ? -18.047 33.719 33 1 50.94 908 GLN B O 1
ATOM 14726 N N . GLU B 1 909 ? -20.266 34.5 33.5 1 52.22 909 GLU B N 1
ATOM 14727 C CA . GLU B 1 909 ? -19.922 35.688 34.25 1 52.22 909 GLU B CA 1
ATOM 14728 C C . GLU B 1 909 ? -19.312 35.312 35.594 1 52.22 909 GLU B C 1
ATOM 14730 O O . GLU B 1 909 ? -19.734 34.344 36.219 1 52.22 909 GLU B O 1
#

Sequence (1818 aa):
MASAKSELSQTLQDITHAKLRELSRKQEIFLSHKATTLQTVQALDSKIERLAALSNGLKTCFGIPVVNGRMIRGHTSNHERLEITLANIDRFLKQAQYDPSISPSIMQRWQQSLLSNLEMQTLKYEFATLFGQLTMEWLSTKKGPPPDDDVSMSEEPEQLPGAEKLESRKQWEDAVFTPLELDTDEIELLLSELFQNPSKDAKDIRVAFKELQRKVQVFEESLTYSRLFSASTLRWTISGLMASDLLTEEKRTVLKDFLNNAIILDELSDVLNMRMTALDAWSWGTEVPIEQRRQLNGTYNIYMHEDLIQAIFLQYLGVKWSVFFKSAFTEFRKASGVWKSPGSNIPEIDKSRREFFLGYRSPKHSVQSTREKIYQKGSRGAAVFFEEEAGVDEGEDSDDDYDTDNGREVFNPKNPMDAKQNLLHLLATDILIKTQLEGELTCFRSKYDSLNPDLSHATIHAVLGFFGVSEKWLGFFQRFLKAPLKFIDDPHAEPRQRQRGTPGAHVLSDVFGESILFCLDFMINQKTEGELLWRVHDDFWFWSSNHQTCVTAWNAIQRFNKTMGISLDPLKTGTAQVQHKATKSPTSLDPALPPGQVRWGMLYLNPDSGHFEIDQQMVDSHVEELNRQLKDQVRSVFGWIQAWNSYATTFFTSNFGKPANCFGRKHVDMMLATHERIQRVVFSLDAEGGKSDVSVIQFLRDIICQRFNITSVPDGYFFLPIELGGLELSSPFIQLVGLRDSLIEDPTTLLDKFLEAERDAYASAKVRYEQRLNSTQHAAIHNQGFYPDDAHTFISFEEYIRYRELLGYGFTGELKEVYEKLLQRPEQQHIECDPNGAVFRELNQLSGHQNLRGIKSNWRNMDAYWKWVAELYGQEIIDRFGGFNIVDPGLLPIGMVSLFRSGRIQWQEMASAKSELSQTLQDITHAKLRELSRKQEIFLSHKATTLQTVQALDSKIERLAALSNGLKTCFGIPVVNGRMIRGHTSNHERLEITLANIDRFLKQAQYDPSISPSIMQRWQQSLLSNLEMQTLKYEFATLFGQLTMEWLSTKKGPPPDDDVSMSEEPEQLPGAEKLESRKQWEDAVFTPLELDTDEIELLLSELFQNPSKDAKDIRVAFKELQRKVQVFEESLTYSRLFSASTLRWTISGLMASDLLTEEKRTVLKDFLNNAIILDELSDVLNMRMTALDAWSWGTEVPIEQRRQLNGTYNIYMHEDLIQAIFLQYLGVKWSVFFKSAFTEFRKASGVWKSPGSNIPEIDKSRREFFLGYRSPKHSVQSTREKIYQKGSRGAAVFFEEEAGVDEGEDSDDDYDTDNGREVFNPKNPMDAKQNLLHLLATDILIKTQLEGELTCFRSKYDSLNPDLSHATIHAVLGFFGVSEKWLGFFQRFLKAPLKFIDDPHAEPRQRQRGTPGAHVLSDVFGESILFCLDFMINQKTEGELLWRVHDDFWFWSSNHQTCVTAWNAIQRFNKTMGISLDPLKTGTAQVQHKATKSPTSLDPALPPGQVRWGMLYLNPDSGHFEIDQQMVDSHVEELNRQLKDQVRSVFGWIQAWNSYATTFFTSNFGKPANCFGRKHVDMMLATHERIQRVVFSLDAEGGKSDVSVIQFLRDIICQRFNITSVPDGYFFLPIELGGLELSSPFIQLVGLRDSLIEDPTTLLDKFLEAERDAYASAKVRYEQRLNSTQHAAIHNQGFYPDDAHTFISFEEYIRYRELLGYGFTGELKEVYEKLLQRPEQQHIECDPNGAVFRELNQLSGHQNLRGIKSNWRNMDAYWKWVAELYGQEIIDRFGGFNIVDPGLLPIGMVSLFRSGRIQWQE

pLDDT: mean 84.43, std 15.57, range [23.55, 97.31]

Radius of gyration: 51.31 Å; Cα contacts (8 Å, |Δi|>4): 2339; chains: 2; bounding box: 100×142×108 Å

Foldseek 3Di:
DPDPVVVVLVVLLVVLVVLLVVLVVLLVLLVVLVVVLVVVLVVDDDLLVSLVSLLVSLCVSQVFDADPNHTDADPRPPPNVSVVLSNVVVVVSVVVVPPVPCDVVNSVVSVVVSVLVSQLVNLLSQLLSLLSVLLSLVSVVVPDPPPDPDPDDPCPDPPPPPPQQVVQVVVLCVQFQDFDDADLVLLLVLVCCQQQNDPPLNVLSVVLLVVLLVLLVVLVVVLQDQQPADLLQLLLLLVVLLPFPQDDPVVSVVSVVCNVDRVSSHVLRNVLSVCSNVLLPDFQPFAWAKEWAADLVGDIDIHTDGDPSVQSSLSSVLLSLLVSVLVSLLSSCVRPSQFFAPLVVDDPVLQVQCCLQQNDFDLCQFLRNVVVLLQSQLSSAVSPVSVVSSPPPPPPPPPVPPPDPFLCCSSHPPHLLSVVLSVQLLQLLCQLVCQVPVFKKKKKKWFFDQCQSNFHLSLLLSLCVSSNNDPSVNSSVVSQAFGFYDYPVCVPDGTRTTNGGHHPRGSNSLSSQVSLCSSLQSQLSVQLRNFGWADRRRITMGMDSDLVSVLSSLVSVVVSCVNRVTGIDLQQIDMAMAGHPVPDDPDDRDPSGRHDWHFFQQWTQDNDVRAIAGNVVVVVVLLVQLLVQLVVQVSRLLLNLVSCCVRLAVRLVSRLHADFQSRALVSLVRSLVSSVVSQQVNPQDDPPPDRPVAGPQNVSQVVSCVPPVDDDDAPLQACAAVLLSRSNRDDNVLQSVQQNVQHHHDLSVLVVVQVVQLVVLVVVSQVVLQVCCPDPNVVVVVPPDDDDPVSVHRDDSCSVCVCQNSRDSPDPSGPSVSSSRSSGHTDGHADDDDCPDPLLVLLCVCPPVPPDDARHSDLVPHDRSSNCSSVVCVVVCCSSNVHSRSHDSVSRSVVSSVCSVPPDNRGDD/DPDPVVVVLVVLLVVLVVLLVVLVVLLVLLVVLVVVLVVVLVVDDDLLVSLVSLLVSLCVSQVFDDDPNHTDADPRPPPNVSVVLSNVVVVVSVCVVPPPPDDVVNSVVSVVVSVLVSQLVNLLSQLLSLLSVLLSLVSVVVPDPPPDPDPDDPCPDPPPPPPQQVVQVVVLCVQFQDFDDADLVLLLVLVCCQQQNDPPLNVLSVVLLVVLQVLLVVLVVVLQDQQPADLLQLLLLLVVLLPFPQDDPVLSVVSVVCNVDRVSSHVLRVVLSVCSNVLLPDFQPFAWAKEWAADLVGDIDIHTDGDPSVQSSLSSVLLSLLVSVLVSLLVSCVRPSQFFAPLVVDDPVLQLQCCLQQNDFDLCQFLRNVVVLLQSQLSSAVSPVSVVSSPPPPPPPPPVPPPDPFLCCSSHPPHLLSVVLSVQLLQLLCQLVCQVPVFKKKKKKWFFDQCQSNFHLSLLLSLCVSSNNDPSVNSSVVSQAFGFYDYPVCPPDGTRTTRGGHHPRGSNSLSSQVSLCSSLQSQLSVQLRNFGWADRRRITMGMDSDLVSVLSSLVSVVVSCVNRVTGIDLQQIDMAMAGHPVNDDPDDRDPSGRHDWHDFQQWTQDNDVRAIAGNVVVVVVSLVQLLVQLVVQVSRLLLNLVSCCVRLAVRLVSSLHADFQSRALVSLVRSLVSSVVSQQVNPQDDPPPDRPVAGPQNVSQVSSCVPPVDDDDAPLQACAAVLLSRSNRDDNVLQSVQQNVQHHHDLSVLVVVQVVQLVVLLVVSQVVLQVCCPDPNVVVVVPPDDDDPVSVHRDDSCSVCVCQRSRDSPDPSGPSVSSSRSSGHTDGHADDDDCPDPLLVLLCVCPPVPPDDARHSDLVPHDRSSNCSSVVCVVVCCSSNVHSRSHDSVSRSVVVSVCSVPPDNRGDD

Nearest PDB structures (foldseek):
  8gh6-assembly1_A  TM=4.600E-01  e=1.282E-08  Bombyx mori
  8ibz-assembly1_C  TM=4.755E-01  e=8.885E-08  Bombyx mori
  7trd-assembly1_A  TM=2.928E-01  e=1.800E-04  Homo sapiens
  7qxs-assembly1_A  TM=2.478E-01  e=9.043E-05  Homo sapiens
  7sr6-assembly1_A  TM=4.512E-01  e=3.973E-01  Homo sapiens

Secondary structure (DSSP, 8-state):
---HHHHHHHHHHHHHHHHHHHHHHHHHHHHHHHHHHHHHHHH---HHHHHHHHHHHHHHHTT--EETTEEPPS--SS-HHHHHHHHHHHHHHHHHHH-TTS-HHHHHHHHHHHHHHHHHHHHHHHHHHHHHHHHHHHHHHHS-------------------HHHHHHHHHHHHHHTS-----HHHHHHHHHHHHTS-SSSHHHHHHHHHHHHHHHHHHHHHTT-S----HHHHHHHHHHHHHSSSS-HHHHHHHHHHHT-HHHHHHHHHHHHHHHHTGGG----S-EEEEEEE-TTS-EEEEE---HHHHHHHHHHHHHHHHHHHHHHHHHHHSTTTS--GGGGS-HHHHHHHHHHH----TTSSHHHHHHHHHHHHTTHHHHHHHTTTT-------------SSSGGGGS-SSHHHHHHHHHHHHHHHHHHHHHHHSEEEEEEEEBSSHHHH--HHHHHHHHHHTT--HHHHHHHHHHHS-EEEETT-TTSPPEE--SS--TT-HHHHHHHHHHHHHHHHHHHHHTTT---EEETTEEEEEESSHHHHHHHHHHHHHHHHHHT--B-GGG-EEEEEE-GGG---PPPPTTSPPS--EETTEEEETTTTEEEE-HHHHHHHHHHHHHHHHHTTT-HHHHHHHHIIIIIIIHHHHT----TTT-HHHHHHHHHHHHHHHHHHHH--TT-------HHHHHHHHHHHHH--S---HHHHHS-GGGT------HHHHHHHHHTTS-S-THHHHHHHHHHHHHHHHHHHHHHHHHHHSTTHHHHHHHS---TTTTSPPPHHHHTTTTTTS----TT-HHHHHHHHHPPPPPPPPP--TTSHHHHHHHTTTT-TT--SS-S-GGGS-HHHHHHHHHHHHHHHHHHSSS-SS-GGGS-HHHHHHHHH-------/---HHHHHHHHHHHHHHHHHHHHHHHHHHHHHHHHHHHHHHHH---HHHHHHHHHHHHHHHTT--EETTEEPPS--SS-HHHHHHHHHHHHHHHHHHH-TTS-HHHHHHHHHHHHHHHHHHHHHHHHHHHHHHHHHHHHHHHS-------------------HHHHHHHHHHHHHHTS-----HHHHHHHHIIIIIS-SSSHHHHHHHHHHHHHHHHHHHHHTT-S----HHHHHHHHHHHHHSSSS-HHHHHHHHHHHT-HHHHHHHHHHHHHHHHTGGG----S-EEEEEEE-TTS-EEEEE---HHHHHHHHHHHHHHHHHHHHHHHHHHHSTTTS--GGGGS-HHHHHHHHHHH----GGGSHHHHHHHHHHHHTTHHHHHHHTTTT-------------GGGGGGGS-SSHHHHHHHHHHHHHHHHHHHHHHHSEEEEEEEEBSSHHHH--HHHHHHHHHHTT--HHHHHHHHHHHS-EEEETT-TTSPPEE--SS--TT-HHHHHHHHHHHHHHHHHHHHHTTT---EEETTEEEEEESSHHHHHHHHHHHHHHHHHHT--B-GGG-EEEEEE-GGG---PPPPTTSPPS--EETTEEE-TTT-SEEE-HHHHHHHHHHHHHHHHHTTT-HHHHHHHHIIIIIIIHHHHT----TTT-HHHHHHHHHHHHHHHHHHHS--TT-------HHHHHHHHHHHHH--S---HHHHHS-GGGT------HHHHHHHHHTTS-S-THHHHHHHHHHHHHHHHHHHHHHHHHHTSTHHHHHHHHS---TTTTSPPPHHHHTTTTTTS----TT-HHHHHHHHHPPPPPPPPP--TTSHHHHHHHTTTT-TT--SS-S-GGGS-HHHHHHHHHHHHHHHHHHSSS-SS-GGGS-HHHHHHHHH-------

Organism: Aspergillus oryzae (strain ATCC 42149 / RIB 40) (NCBI:txid510516)